Protein 5VM1 (pdb70)

Organism: Brucella ovis (strain ATCC 25840 / 63/290 / NCTC 10512) (NCBI:txid444178)

Foldseek 3Di:
DKFWFWEAELQWIKIWIADPVLDTDDMFIFGFDWDDPDPLFTFGALVSRVVGVVVGLVVVCVVVVVSSQAHAFFFYEYQAQWKFFAFPVRDTLDTITALSRQPLQVQLVVVQVVVVLCQQLLARRGSSHALSVLLVCCPPVVVSNVRGQAIATSRQSVVCVFFVAQEAEFQRVSRNSQGSQQVSHGDQVSQVVSPHGCSRYGHYDFQLAFDGWGDPVVCVVSVHDDTYTYGNHHYFVLLFCLLALQADAQEWEWAQAQKIKIKHKHQGFFHDNQQQKGKTCHSAPSIIMIIAIFNGGVVLLVVLCVVVVHHSVVLLVVLDQDADQQDQWAKASQCQHTGGGPHGRPDHIDIPRDDPPQDSNNVSNNSLLNSLLVVVSRQVSVVVRPGHRAEYEYHYDVVVRNRSQQSNCLLNQHKYFYADDDDSGNRSSRSLSRSCNSVVDRSSVRSHHHHTDDIRGHDPVNSVSSVVSSVVSVVVVVVRVVVD/DKFKFWEAELQWIKIWMADLVLDTDDIFIFGADWDDPDVLFTFGALVSSVVRNVVGLVVVCVVPVVRSVVHQFYFWEYAAQWKFFAFPVRDTLDTIGALRRQPLQVLQVVVQVVVVLCVQLLARRGSSHALSVLLVCCPPVVVSNVGGQAIATSRQSVVCQFFVAAEAEQFRVSRRSQHSQQVSHGHQVSQVVSPHGCRRHGHYDAQLAFDGQGDPVGRTYGNHHYFVLLFLLLALQFDALAWEWAQAQKIKIKGKHQGFFHDHQQQKHKTCHRDPSIIMIIAIFNGGVVLLVVLCVVVVHHSVVLLVVLHLDADQQDQKAKASCCQHGGGGPHGRPDHIDIPRDDPPQDSNNVSNRSLLNSLLVVVSVQVSSVVRVGNNQAYEYHYDVVVRNRSQLSNCLLNVHKYFYADDDDSGSRSSSSLSRSCNSVVDDSSVRSHHHDTPDIHGHDVVRNVSSVVSSVVSVVVCVVVVVVD/DKFKFWEAEQFWIKIWIADLQGDTDDIFIFGADWDDPDPLFTFGALVSVVVRRVVGLVVSCVRPVVSSQPHQFYFYAYQAQWKFFAFPVRDTLDTIGALSRQPLVVQLVVLQPPVVLCVQLLARRGSSHALSVLLVCCPPVVVSNVRGQAIATSRQSVVCQFFVAREAEFQRVSRNSQGRQQVSHGDQVSQVVRPHGCRRYGHYDFQLAFDGFTDPVVCVVSVYDRRRTYGNHHYQVLLLCLLALQFDALAWEWEQAQKIKIKGKHQHFQHDHQQQKGKTQHRHPSIIMIIAIFNGGVVLLCVLCVVVVHHSVVLLVVLHQDADQQDQKAKASQCQHGGGGPHGRPDHIDIPRDDPPQDSNNVSNNSLLNSLLVVLSRQVSVVVRPGDRAEYEYHYDVVVRNRSQLSNCLLNVHKYFYADDDDSGSRSSRRLSRSCNSVVDDSSVSSHHHHTDDIRGHDVVNNVSSVVSSVVSVVVVVVRVVVD/DKFKFWEAELFWIKIWMADPQLHTDDIFIFGADWDDPDPLFTFGALVSVVVRSVVGLVVVCVVPVVSSLPHAFFFYEYQAQWKFFAFPVRDTLDTITALSRQPLVVLQVVLQVPVVLCVQLLARRGSSHALSVLLVCVVPVVVSNVGGQAIDTSRQSVVCVFFVAREAEFARVSRNSQGSQQVSHGDQVSQVVSPHGPSRYGHYDAQLAFDGWGDPVVCVVSVRPHIYTYGNHHYQVLLLCLLQLQADAQEWEWAQAQKIKIKHKHQGFFHDHQQQKHKTAHNHPSIIMIIAIFNGGVVLLVVLCVVVVHHSVVLLVVLHQDADQQDQKAKASQQQHGGGGPHGRPDHIDIPRDDPVDDSNNVSNNSLLNSLLVVVSNQVSVVVRVGDRAEYEYHYDVVVRNNSQLSNQLLNQHKYFYADDDDRGSRSSSSLSRSCNRVVDDSSVSSHHHDTDDIRGHDPVNNVSSVVSSVVSVVVVVVRVVVD

Radius of gyration: 43.69 Å; Cα contacts (8 Å, |Δi|>4): 4942; chains: 4; bounding box: 84×97×144 Å

Sequence (1927 aa):
HMYLGLDLGTSGVKALLIDEAQNPVGAAHGELDVSRPHPGWSEQDPAQWIKACRTAIEALRAAHPKEFSAITGIGLSGQMHGATLLDAEDRVLRPCILWNDTRSYREAAELDADPAFRAITGNIVFPGFTAPKLVWVARNEADIFARIRKVLLPKDYLRLWLTGEYISDMSDSAGTSWLDTGARRWSAELLAKTGLGEGQMPQLVEGSEAAGCLRAELAAEWSLTASVIVAGGAGDNAASACGMGTVKPGHAFVSLGTSGVLFAANGAYQPKPESAVHAFCHALPRTWHQMGVILSAASALEWYSKIVGATPQSLDRELGETLKAPGSVTFLPYLSGERTPYNDAKIRGSFCGLEHEADRSALTQAVLEGVAFAIRDNLLALQSAGTEITSLTAVGGGSRSTYWLKAIATALNVPIALPEEGDFGAAFGAARLGLIAATGADPFTICTPPQTARTIEPEQALLSAYDEAYQRYHALYPALHALDHMYLGLDLGTSGVKALLIDEAQNPVGAAHGELDVSRPHPGWSEQDPAQWIKACRTAIEALRAAHPKEFSAITGIGLSGQMHGATLLDAEDRVLRPCILWNDTRSYREAAELDADPAFRAITGNIVFPGFTAPKLVWVARNEADIFARIRKVLLPKDYLRLWLTGEYISDMSDSAGTSWLDTGARRWSAELLAKTGLGEGQMPQLVEGSEAAGCLRAELVIVAGGAGDNAASACGMGTVKPGHAFVSLGTSGVLFAANGAYQPKPESAVHAFCHALPRTWHQMGVILSAASALEWYSKIVGATPQSLDRELGETLKAPGSVTFLPYLSGERTPYNDAKIRGSFCGLEHEADRSALTQAVLEGVAFAIRDNLLALQSAGTEITSLTAVGGGSRSTYWLKAIATALNVPIALPEEGDFGAAFGAARLGLIAATGADPFTICTPPQTARTIEPEQALLSAYDEAYQRYHALYPALHALDHMYLGLDLGTSGVKALLIDEAQNPVGAAHGELDVSRPHPGWSEQDPAQWIKACRTAIEALRAAHPKEFSAITGIGLSGQMHGATLLDAEDRVLRPCILWNDTRSYREAAELDADPAFRAITGNIVFPGFTAPKLVWVARNEADIFARIRKVLLPKDYLRLWLTGEYISDMSDSAGTSWLDTGARRWSAELLAKTGLGEGQMPQLVEGSEAAGCLRAELAAEWSLTASVIVAGGAGDNAASACGMGTVKPGHAFVSLGTSGVLFAANGAYQPKPESAVHAFCHALPRTWHQMGVILSAASALEWYSKIVGATPQSLDRELGETLKAPGSVTFLPYLSGERTPYNDAKIRGSFCGLEHEADRSALTQAVLEGVAFAIRDNLLALQSAGTEITSLTAVGGGSRSTYWLKAIATALNVPIALPEEGDFGAAFGAARLGLIAATGADPFTICTPPQTARTIEPEQALLSAYDEAYQRYHALYPALHALDHMYLGLDLGTSGVKALLIDEAQNPVGAAHGELDVSRPHPGWSEQDPAQWIKACRTAIEALRAAHPKEFSAITGIGLSGQMHGATLLDAEDRVLRPCILWNDTRSYREAAELDADPAFRAITGNIVFPGFTAPKLVWVARNEADIFARIRKVLLPKDYLRLWLTGEYISDMSDSAGTSWLDTGARRWSAELLAKTGLGEGQMPQLVEGSEAAGCLRAELAAEWSLTASVIVAGGAGDNAASACGMGTVKPGHAFVSLGTSGVLFAANGAYQPKPESAVHAFCHALPRTWHQMGVILSAASALEWYSKIVGATPQSLDRELGETLKAPGSVTFLPYLSGERTPYNDAKIRGSFCGLEHEADRSALTQAVLEGVAFAIRDNLLALQSAGTEITSLTAVGGGSRSTYWLKAIATALNVPIALPEEGDFGAAFGAARLGLIAATGADPFTICTPPQTARTIEPEQALLSAYDEAYQRYHALYPALHALD

B-factor: mean 62.83, std 20.26, range [8.76, 150.91]

CATH classification: 3.30.420.40 (+1 more: 3.30.420.40)

Secondary structure (DSSP, 8-state):
-EEEEEEE-SSEEEEEEEETT--EEEEEEEE---B--STT--EE-HHHHHHHHHHHHHHHHHHSHHHHHTEEEEEEEE-SS-BEEE-TTS-B-S-EE-TT--TTHHHHHHHHHSHHHHHHH-S---TTSHHHHHHHHHHH-HHHHHT--EEE-HHHHHHHHHHS--EEEHHHHTTTT-EETTTTEE-HHHHHHTT--GGGSPEEE-TTSEEEE--HHHHHHTT--S--EEE--EEHHHHHHHHHTTTSTT-EEEEESSSEEEEEEESS----GGGT-EEEE-SSTT-EEEEEEES-SHHHHHHHHHHHT--HHHHHHHH-SS-----S-EEE--BTBB-TTT-BSS---EEES--TT--HHHHHHHHHHHHHHHHHHHHHHHHTTT-----EEEESGGGG-HHHHHHHHHHHTS-EEEEPSS--SHHHHHHHHHHHHHHT--HHHHSPPPPEEEEE---GGGHHHHHHHHHHHHHHHHHHHTT-/-EEEEEEE-SSEEEEEEEETT--EEEEEEEE---B-SSTT--EE-HHHHHHHHHHHHHHHHHHSHHHHTTEEEEEEEE-SS-BEEE-TTS-B-S-EE-TT--TTHHHHHHHHTSHHHHHHH-S---TTSHHHHHHHHHHH-HHHHHT--EEE-HHHHHHHHHHSS-EEEHHHHGGGS-EETTTTEE-HHHHHTTT--GGGSPEEE-TTSEEEE--S---EEE--EEHHHHHHHHHTTTSTTEEEEEESSSEEEEEEESS---BGGGTBEEEE-SSTT-EEEEEEES-SHHHHHHHHHHHT--HHHHHHHH-SS-----S-EEE--BTBB-TTT-BSS---EEES--TT--HHHHHHHHHHHHHHHHHHHHHHHHTTT----EEEEESGGGG-HHHHHHHHHHHTS-EEEEPSS--SHHHHHHHHHHHHHH---HHHHSPPPPEEEEE---GGGHHHHHHHHHHHHHHHHHHHTT-/-EEEEEEE-SSEEEEEEEETT--EEEEEEEE---B--STT--EE-HHHHHHHHHHHHHHHHHHSHHHHTTEEEEEEEE-SS-BEEE-TT--B-S-EE-TT--TTHHHHHHHHTSHHHHHHH-S---TTSHHHHHHHHHHH-HHHHHT--EEE-HHHHHHHHHHS--EEEHHHHGGGT-EETTTTEE-HHHHHTTT--GGGSPEEE-TTSEEEE--HHHHHHTT--TT-EEE--EEHHHHHHHHHT--STT-EEEEESSSEEEEEEESS----GGGT-EEEE-SSTT-EEEEEEESSSHHHHHHHHHHHTS-HHHHHHHH-SS-----S-EEE--BTBB-TTT-BSS---EEES--TT--HHHHHHHHHHHHHHHHHHHHHHHHHTT-----EEEESGGGG-HHHHHHHHHHHT--EEEEPSS--SHHHHHHHHHHHHHH---HHHHSPPPPEEEEE---GGGHHHHHHHHHHHHHHHHHHHTT-/-EEEEEEE-SSEEEEEEEETT--EEEEEEEE---B-SSTT--EE-HHHHHHHHHHHHHHHHHHSHHHHTTEEEEEEEE-SS-BEEE-TT--BSS-EE-TT--TTHHHHHHHHTSHHHHHHH-S---TTSHHHHHHHHHHH-HHHHHT-SEEE-HHHHHHHHHHSS-EEEHHHHGGGT-EETTTTEE-HHHHHHHT--GGGSPEEE-TTSEEEE--HHHHHHTT--S--EEE--EEHHHHHHHHHTTTSTTEEEEEESSSEEEEEEESS---BGGGTBEEEE-SSTT-EEEEEEESSSHHHHHHHHHHHT--HHHHHHHH-SS-----S-EEE--BTBB-TTT-BSS---EEES--TT--HHHHHHHHHHHHHHHHHHHHHHHHTTT----EEEEESGGGG-HHHHHHHHHHHTS-EEEEPSS--SHHHHHHHHHHHHHH---HHHHSPPPPEEEEE---GGGHHHHHHHHHHHHHHHHHHHTT-

Solvent-accessible surface area: 68791 Å² total; per-residue (Å²): 120,23,6,0,0,0,23,0,17,40,84,5,0,59,0,5,0,0,33,68,74,41,84,101,35,16,57,19,103,1,151,17,118,41,54,151,68,101,132,37,46,2,8,5,46,4,69,93,0,27,56,5,0,91,77,0,0,52,53,4,17,85,68,39,89,84,64,10,23,42,6,28,0,2,0,0,0,0,1,10,23,0,0,0,0,0,11,86,121,46,136,53,21,16,53,0,0,0,114,51,0,68,14,0,117,153,10,2,64,95,15,38,83,42,99,15,0,66,74,31,1,0,2,12,5,23,26,7,8,0,0,0,0,0,16,27,0,35,129,94,34,62,101,25,38,90,120,5,111,28,6,0,8,0,0,0,29,0,0,19,27,0,12,40,83,72,16,0,0,15,0,0,1,2,0,4,2,1,0,47,0,8,58,33,47,27,10,69,96,0,0,72,84,5,48,12,35,94,50,24,9,6,63,37,23,19,0,9,79,57,2,14,44,18,70,77,104,2,20,76,97,30,75,30,106,30,35,4,28,0,0,0,0,0,0,47,32,2,0,24,0,0,1,8,7,5,3,117,46,13,63,3,5,0,21,0,20,89,39,0,22,0,0,0,0,3,15,0,7,1,20,57,11,129,22,3,1,7,0,2,0,0,0,0,54,68,5,10,1,0,10,0,18,0,46,3,0,15,28,0,12,71,95,5,4,165,114,45,69,27,72,28,129,41,1,28,185,80,7,21,106,101,13,87,54,22,38,52,10,11,2,0,0,3,52,72,1,4,53,1,29,58,70,13,88,61,5,129,29,24,46,40,36,110,90,196,138,28,89,106,13,32,33,0,14,2,0,2,4,0,0,0,5,2,0,36,8,0,12,83,8,0,80,62,0,16,10,65,7,76,52,1,28,1,35,31,43,10,11,215,10,40,1,2,1,46,0,0,0,2,4,20,80,14,48,0,26,45,24,37,173,60,56,51,20,14,3,10,0,0,0,9,0,0,9,4,4,8,44,18,32,79,19,83,89,21,3,61,94,23,151,69,69,51,73,19,106,16,58,130,94,32,34,83,29,0,72,112,3,4,103,89,2,77,64,34,20,77,59,48,88,83,141,115,152,8,4,14,0,1,14,1,24,41,86,17,1,43,1,7,7,0,54,65,89,37,49,90,38,38,76,19,82,3,97,18,123,37,55,166,65,98,136,36,52,4,9,6,75,1,59,41,0,32,58,7,0,103,78,0,48,92,47,19,157,90,82,12,84,79,78,22,99,47,36,46,0,20,0,0,1,0,1,9,21,0,0,0,0,0,29,80,89,50,53,55,22,14,51,0,0,0,117,58,1,68,11,0,113,105,10,2,43,9,0,41,25,1,62,16,0,60,76,34,0,0,2,14,5,26,25,7,10,0,0,0,0,0,8,25,0,32,94,87,39,62,100,33,41,88,118,5,138,29,5,1,6,0,0,0,31,1,0,19,34,11,15,41,77,70,13,0,0,18,1,0,1,2,0,3,1,3,0,46,0,30,63,32,44,27,10,79,78,0,1,64,30,6,48,14,33,106,61,36,10,6,134,39,25,18,0,13,79,61,5,18,75,35,85,114,94,73,90,53,0,0,0,0,0,0,52,33,2,0,33,0,0,0,12,6,6,2,24,78,12,58,3,11,2,24,0,20,104,48,1,25,3,0,2,0,5,43,51,52,36,45,51,10,137,26,2,2,8,2,2,0,0,0,1,34,186,7,26,2,0,11,0,16,2,48,4,0,26,33,0,12,49,86,7,4,155,101,51,69,32,71,38,131,55,3,32,81,71,5,26,55,101,12,89,56,23,44,56,10,10,2,0,2,3,52,65,1,6,54,1,26,57,73,14,87,66,4,134,29,24,46,38,37,104,101,192,143,30,89,117,18,32,32,1,15,2,0,2,6,1,0,0,5,2,0,35,7,0,13,89,7,2,67,60,13,65,13,70,17,100,55,3,26,1,45,36,63,9,11,96,10,37,0,2,3,29,0,2,0,2,4,15,79,22,64,1,24,44,26,37,110,63,80,69,25,24,12,8,0,0,0,10,0,0,6,5,13,26,70,64,37,82,23,99,88,16,7,53,89,23,80,69,72,119,69,5,108,21,58,140,96,29,35,82,32,0,72,54,2,8,108,99,1,80,63,32,17,76,61,49,86,83,144,116,126,26,5,2,0,1,24,0,17,31,93,19,2,39,0,6,0,0,34,64,88,37,47,97,20,31,68,21,87,4,99,22,78,39,55,173,71,99,132,38,50,4,9,4,70,1,52,87,0,42,52,7,0,32,75,0,0,48,49,4,21,88,67,54,89,51,55,8,34,19,14,46,0,11,0,0,1,0,1,9,21,0,1,0,1,0,36,97,85,49,50,54,45,16,53,0,0,0,119,63,0,70,17,0,125,155,10,4,62,88,14,30,82,42,106,12,0,75,75,27,0,0,0,11,5,25,27,7,9,1,0,0,0,0,12,27,0,33,134,86,39,63,92,45,40,92,50,12,37,41,6,2,5,0,0,0,22,1,0,19,44,4,14,41,79,67,13,0,0,15,1,0,0,0,0,4,1,2,0,43,0,29,68,30,45,25,10,76,85,0,3,76,89,7,50,19,33,100,61,39,7,6,64,39,26,22,0,8,80,66,3,17,68,17,92,70,79,14,5,82,80,49,58,27,22,18,72,6,47,0,0,0,0,0,0,45,42,2,0,28,0,0,0,13,3,6,5,33,83,9,60,3,8,2,23,0,20,89,42,2,26,2,0,0,0,2,44,51,56,40,46,50,11,129,30,3,2,9,2,2,0,0,0,0,55,75,5,29,3,0,8,0,18,4,47,5,0,16,26,0,12,88,102,5,6,86,113,50,70,31,78,43,76,58,2,28,82,77,5,23,106,99,12,92,58,28,52,43,11,12,3,0,1,3,52,67,0,5,58,1,26,59,68,14,89,67,5,129,28,22,44,35,29,105,99,196,136,28,90,109,20,34,35,1,17,0,0,1,6,0,0,0,4,2,2,35,9,0,12,82,7,0,74,57,13,63,8,74,14,94,51,2,26,0,34,34,64,8,13,93,9,27,0,1,1,26,0,0,0,2,4,17,86,19,54,0,24,41,24,36,109,62,78,55,29,16,8,12,0,0,0,11,0,0,5,5,13,26,70,65,40,62,28,111,96,25,2,54,89,25,77,73,69,122,70,7,102,29,64,81,98,29,45,87,33,0,72,112,10,8,89,94,1,77,62,26,18,74,57,44,88,83,144,117,151,13,4,2,0,0,24,0,17,35,93,17,2,58,0,5,0,0,39,71,73,35,83,79,39,25,44,8,133,7,100,18,126,66,58,75,70,94,135,40,44,6,8,5,76,0,55,100,0,35,52,8,0,75,71,0,2,78,50,1,25,87,65,41,85,80,63,5,54,39,2,27,0,3,0,0,0,0,3,10,22,0,0,0,0,0,18,84,151,49,56,50,32,16,54,0,0,0,116,58,0,70,18,0,157,48,12,3,64,94,15,29,83,37,104,16,0,75,80,37,1,0,2,10,5,24,28,7,8,1,0,0,0,0,13,27,0,31,139,80,39,65,82,46,40,87,151,11,42,6,6,2,4,0,0,0,24,1,0,16,25,0,13,43,76,91,15,0,0,16,1,0,1,1,0,5,1,2,0,45,0,28,67,30,45,27,9,74,86,0,1,72,98,5,47,11,33,103,75,43,14,6,136,33,27,22,0,8,78,55,5,18,69,14,93,86,76,6,17,83,100,26,79,9,139,56,79,4,35,0,0,0,0,0,0,48,33,2,0,24,0,0,1,28,5,6,4,112,85,13,66,5,7,0,23,0,20,89,38,0,25,3,0,0,0,3,43,50,52,37,47,64,7,133,28,4,2,8,1,2,0,0,0,0,52,75,7,29,2,0,10,0,19,1,54,3,0,14,30,0,11,83,101,4,6,85,108,51,71,31,81,44,77,55,3,26,79,79,6,21,100,102,11,85,54,23,41,57,10,12,3,0,0,3,52,69,0,4,53,2,27,57,72,15,85,62,5,126,27,26,44,38,41,105,100,190,146,28,92,119,16,31,35,1,16,2,0,1,5,1,0,0,6,3,0,35,7,0,10,81,6,2,90,62,12,70,11,129,16,85,48,2,31,0,20,32,61,9,14,93,9,14,0,2,1,41,0,0,0,2,4,15,83,15,55,0,22,32,24,39,173,60,51,50,21,12,3,11,0,0,0,11,0,0,4,4,16,28,74,64,34,76,20,65,91,22,2,60,79,28,156,75,69,103,75,9,96,26,61,74,98,29,54,84,34,0,59,118,2,5,99,90,2,73,62,30,20,76,61,44,87,83,144,116

Structure (mmCIF, N/CA/C/O backbone):
data_5VM1
#
_entry.id   5VM1
#
_cell.length_a   51.660
_cell.length_b   167.070
_cell.length_c   117.830
_cell.angle_alpha   90.000
_cell.angle_beta   101.610
_cell.angle_gamma   90.000
#
_symmetry.space_group_name_H-M   'P 1 21 1'
#
loop_
_entity.id
_entity.type
_entity.pdbx_description
1 polymer Xylulokinase
2 water water
#
loop_
_atom_site.group_PDB
_atom_site.id
_atom_site.type_symbol
_atom_site.label_atom_id
_atom_site.label_alt_id
_atom_site.label_comp_id
_atom_site.label_asym_id
_atom_site.label_entity_id
_atom_site.label_seq_id
_atom_site.pdbx_PDB_ins_code
_atom_site.Cartn_x
_atom_site.Cartn_y
_atom_site.Cartn_z
_atom_site.occupancy
_atom_site.B_iso_or_equiv
_atom_site.auth_seq_id
_atom_site.auth_comp_id
_atom_site.auth_asym_id
_atom_site.auth_atom_id
_atom_site.pdbx_PDB_model_num
ATOM 1 N N . HIS A 1 8 ? 50.194 14.520 57.843 1.00 67.35 0 HIS A N 1
ATOM 2 C CA . HIS A 1 8 ? 51.441 13.741 57.721 1.00 80.64 0 HIS A CA 1
ATOM 3 C C . HIS A 1 8 ? 52.045 13.841 56.323 1.00 75.44 0 HIS A C 1
ATOM 4 O O . HIS A 1 8 ? 51.325 13.942 55.339 1.00 85.50 0 HIS A O 1
ATOM 11 N N . MET A 1 9 ? 53.372 13.807 56.246 1.00 65.53 1 MET A N 1
ATOM 12 C CA . MET A 1 9 ? 54.111 13.924 54.992 1.00 59.77 1 MET A CA 1
ATOM 13 C C . MET A 1 9 ? 55.232 12.885 54.916 1.00 50.19 1 MET A C 1
ATOM 14 O O . MET A 1 9 ? 55.735 12.408 55.934 1.00 50.68 1 MET A O 1
ATOM 19 N N . TYR A 1 10 ? 55.608 12.514 53.693 1.00 50.45 2 TYR A N 1
ATOM 20 C CA . TYR A 1 10 ? 56.653 11.516 53.490 1.00 50.73 2 TYR A CA 1
ATOM 21 C C . TYR A 1 10 ? 57.542 11.956 52.339 1.00 58.54 2 TYR A C 1
ATOM 22 O O . TYR A 1 10 ? 57.065 12.441 51.304 1.00 41.64 2 TYR A O 1
ATOM 31 N N . LEU A 1 11 ? 58.841 11.809 52.554 1.00 53.93 3 LEU A N 1
ATOM 32 C CA . LEU A 1 11 ? 59.857 12.270 51.625 1.00 53.12 3 LEU A CA 1
ATOM 33 C C . LEU A 1 11 ? 60.589 11.064 51.056 1.00 52.18 3 LEU A C 1
ATOM 34 O O . LEU A 1 11 ? 60.952 10.150 51.803 1.00 43.85 3 LEU A O 1
ATOM 39 N N . GLY A 1 12 ? 60.784 11.051 49.742 1.00 54.32 4 GLY A N 1
ATOM 40 C CA . GLY A 1 12 ? 61.591 10.030 49.085 1.00 48.64 4 GLY A CA 1
ATOM 41 C C . GLY A 1 12 ? 62.817 10.660 48.450 1.00 46.87 4 GLY A C 1
ATOM 42 O O . GLY A 1 12 ? 62.716 11.709 47.811 1.00 44.67 4 GLY A O 1
ATOM 43 N N . LEU A 1 13 ? 63.979 10.019 48.640 1.00 41.00 5 LEU A N 1
ATOM 44 C CA . LEU A 1 13 ? 65.246 10.474 48.065 1.00 33.60 5 LEU A CA 1
ATOM 45 C C . LEU A 1 13 ? 65.775 9.382 47.147 1.00 41.06 5 LEU A C 1
ATOM 46 O O . LEU A 1 13 ? 66.154 8.305 47.619 1.00 48.51 5 LEU A O 1
ATOM 51 N N . ASP A 1 14 ? 65.830 9.670 45.841 1.00 37.46 6 ASP A N 1
ATOM 52 C CA . ASP A 1 14 ? 66.417 8.761 44.859 1.00 37.37 6 ASP A CA 1
ATOM 53 C C . ASP A 1 14 ? 67.795 9.282 44.487 1.00 33.83 6 ASP A C 1
ATOM 54 O O . ASP A 1 14 ? 67.925 10.323 43.836 1.00 49.38 6 ASP A O 1
ATOM 59 N N . LEU A 1 15 ? 68.815 8.542 44.875 1.00 23.25 7 LEU A N 1
ATOM 60 C CA . LEU A 1 15 ? 70.190 8.850 44.495 1.00 29.75 7 LEU A CA 1
ATOM 61 C C . LEU A 1 15 ? 70.487 8.067 43.203 1.00 37.17 7 LEU A C 1
ATOM 62 O O . LEU A 1 15 ? 70.819 6.874 43.215 1.00 27.46 7 LEU A O 1
ATOM 67 N N . GLY A 1 16 ? 70.302 8.718 42.065 1.00 36.27 8 GLY A N 1
ATOM 68 C CA . GLY A 1 16 ? 70.586 8.074 40.804 1.00 34.08 8 GLY A CA 1
ATOM 69 C C . GLY A 1 16 ? 72.004 8.357 40.361 1.00 46.76 8 GLY A C 1
ATOM 70 O O . GLY A 1 16 ? 72.775 9.071 41.005 1.00 39.19 8 GLY A O 1
ATOM 71 N N . THR A 1 17 ? 72.350 7.804 39.212 1.00 50.06 9 THR A N 1
ATOM 72 C CA . THR A 1 17 ? 73.696 8.049 38.739 1.00 45.93 9 THR A CA 1
ATOM 73 C C . THR A 1 17 ? 73.817 9.468 38.176 1.00 51.20 9 THR A C 1
ATOM 74 O O . THR A 1 17 ? 74.852 10.120 38.361 1.00 53.07 9 THR A O 1
ATOM 78 N N . SER A 1 18 ? 72.755 9.991 37.566 1.00 48.06 10 SER A N 1
ATOM 79 C CA . SER A 1 18 ? 72.751 11.330 36.988 1.00 38.90 10 SER A CA 1
ATOM 80 C C . SER A 1 18 ? 72.267 12.408 37.960 1.00 46.24 10 SER A C 1
ATOM 81 O O . SER A 1 18 ? 72.398 13.603 37.655 1.00 40.93 10 SER A O 1
ATOM 84 N N . GLY A 1 19 ? 71.671 12.034 39.091 1.00 48.61 11 GLY A N 1
ATOM 85 C CA . GLY A 1 19 ? 71.261 13.048 40.046 1.00 40.13 11 GLY A CA 1
ATOM 86 C C . GLY A 1 19 ? 70.539 12.479 41.252 1.00 45.17 11 GLY A C 1
ATOM 87 O O . GLY A 1 19 ? 70.319 11.270 41.384 1.00 47.54 11 GLY A O 1
ATOM 88 N N . VAL A 1 20 ? 70.188 13.389 42.151 1.00 44.51 12 VAL A N 1
ATOM 89 C CA . VAL A 1 20 ? 69.438 13.089 43.360 1.00 30.95 12 VAL A CA 1
ATOM 90 C C . VAL A 1 20 ? 68.066 13.725 43.191 1.00 42.19 12 VAL A C 1
ATOM 91 O O . VAL A 1 20 ? 67.967 14.938 42.970 1.00 38.75 12 VAL A O 1
ATOM 95 N N . LYS A 1 21 ? 67.016 12.907 43.270 1.00 39.99 13 LYS A N 1
ATOM 96 C CA . LYS A 1 21 ? 65.638 13.356 43.163 1.00 33.69 13 LYS A CA 1
ATOM 97 C C . LYS A 1 21 ? 65.026 13.329 44.553 1.00 46.03 13 LYS A C 1
ATOM 98 O O . LYS A 1 21 ? 65.291 12.410 45.328 1.00 49.93 13 LYS A O 1
ATOM 104 N N . ALA A 1 22 ? 64.294 14.386 44.902 1.00 46.91 14 ALA A N 1
ATOM 105 C CA . ALA A 1 22 ? 63.607 14.479 46.183 1.00 37.49 14 ALA A CA 1
ATOM 106 C C . ALA A 1 22 ? 62.122 14.630 45.913 1.00 45.44 14 ALA A C 1
ATOM 107 O O . ALA A 1 22 ? 61.712 15.554 45.212 1.00 61.83 14 ALA A O 1
ATOM 109 N N . LEU A 1 23 ? 61.315 13.758 46.498 1.00 44.94 15 LEU A N 1
ATOM 110 C CA . LEU A 1 23 ? 59.893 13.729 46.204 1.00 47.00 15 LEU A CA 1
ATOM 111 C C . LEU A 1 23 ? 59.128 13.760 47.511 1.00 52.81 15 LEU A C 1
ATOM 112 O O . LEU A 1 23 ? 59.375 12.934 48.398 1.00 47.03 15 LEU A O 1
ATOM 117 N N . LEU A 1 24 ? 58.178 14.684 47.612 1.00 49.75 16 LEU A N 1
ATOM 118 C CA . LEU A 1 24 ? 57.398 14.852 48.825 1.00 49.62 16 LEU A CA 1
ATOM 119 C C . LEU A 1 24 ? 55.950 14.530 48.520 1.00 53.62 16 LEU A C 1
ATOM 120 O O . LEU A 1 24 ? 55.369 15.090 47.585 1.00 53.44 16 LEU A O 1
ATOM 125 N N . ILE A 1 25 ? 55.373 13.650 49.334 1.00 61.06 17 ILE A N 1
ATOM 126 C CA . ILE A 1 25 ? 54.009 13.182 49.159 1.00 66.71 17 ILE A CA 1
ATOM 127 C C . ILE A 1 25 ? 53.274 13.261 50.493 1.00 61.59 17 ILE A C 1
ATOM 128 O O . ILE A 1 25 ? 53.875 13.243 51.569 1.00 58.17 17 ILE A O 1
ATOM 133 N N . ASP A 1 26 ? 51.952 13.296 50.407 1.00 56.50 18 ASP A N 1
ATOM 134 C CA . ASP A 1 26 ? 51.087 13.402 51.564 1.00 64.36 18 ASP A CA 1
ATOM 135 C C . ASP A 1 26 ? 50.591 12.014 51.932 1.00 59.30 18 ASP A C 1
ATOM 136 O O . ASP A 1 26 ? 51.044 11.012 51.374 1.00 50.37 18 ASP A O 1
ATOM 141 N N . GLU A 1 27 ? 49.660 11.951 52.893 1.00 60.99 19 GLU A N 1
ATOM 142 C CA . GLU A 1 27 ? 49.154 10.666 53.369 1.00 63.88 19 GLU A CA 1
ATOM 143 C C . GLU A 1 27 ? 48.424 9.880 52.280 1.00 67.03 19 GLU A C 1
ATOM 144 O O . GLU A 1 27 ? 48.377 8.645 52.351 1.00 65.47 19 GLU A O 1
ATOM 146 N N . ALA A 1 28 ? 47.914 10.549 51.241 1.00 70.14 20 ALA A N 1
ATOM 147 C CA . ALA A 1 28 ? 47.184 9.880 50.167 1.00 66.96 20 ALA A CA 1
ATOM 148 C C . ALA A 1 28 ? 48.041 9.628 48.931 1.00 62.92 20 ALA A C 1
ATOM 149 O O . ALA A 1 28 ? 47.502 9.255 47.879 1.00 58.06 20 ALA A O 1
ATOM 151 N N . GLN A 1 29 ? 49.365 9.780 49.066 1.00 57.03 21 GLN A N 1
ATOM 152 C CA . GLN A 1 29 ? 50.356 9.491 48.035 1.00 51.99 21 GLN A CA 1
ATOM 153 C C . GLN A 1 29 ? 50.183 10.389 46.811 1.00 64.89 21 GLN A C 1
ATOM 154 O O . GLN A 1 29 ? 50.444 9.982 45.674 1.00 72.24 21 GLN A O 1
ATOM 160 N N . ASN A 1 30 ? 49.733 11.622 47.042 1.00 69.81 22 ASN A N 1
ATOM 161 C CA . ASN A 1 30 ? 49.693 12.669 46.025 1.00 70.63 22 ASN A CA 1
ATOM 162 C C . ASN A 1 30 ? 50.988 13.465 46.076 1.00 67.87 22 ASN A C 1
ATOM 163 O O . ASN A 1 30 ? 51.446 13.827 47.169 1.00 58.28 22 ASN A O 1
ATOM 168 N N . PRO A 1 31 ? 51.621 13.736 44.942 1.00 72.71 23 PRO A N 1
ATOM 169 C CA . PRO A 1 31 ? 52.868 14.492 44.998 1.00 70.13 23 PRO A CA 1
ATOM 170 C C . PRO A 1 31 ? 52.568 15.907 45.447 1.00 64.72 23 PRO A C 1
ATOM 171 O O . PRO A 1 31 ? 51.552 16.498 45.078 1.00 70.00 23 PRO A O 1
ATOM 175 N N . VAL A 1 32 ? 53.479 16.449 46.241 1.00 63.70 24 VAL A N 1
ATOM 176 C CA . VAL A 1 32 ? 53.358 17.786 46.788 1.00 59.95 24 VAL A CA 1
ATOM 177 C C . VAL A 1 32 ? 54.409 18.703 46.190 1.00 63.61 24 VAL A C 1
ATOM 178 O O . VAL A 1 32 ? 54.137 19.868 45.902 1.00 65.25 24 VAL A O 1
ATOM 182 N N . GLY A 1 33 ? 55.598 18.164 45.954 1.00 65.19 25 GLY A N 1
ATOM 183 C CA . GLY A 1 33 ? 56.664 18.889 45.298 1.00 62.46 25 GLY A CA 1
ATOM 184 C C . GLY A 1 33 ? 57.824 17.946 45.072 1.00 55.67 25 GLY A C 1
ATOM 185 O O . GLY A 1 33 ? 57.898 16.865 45.667 1.00 59.99 25 GLY A O 1
ATOM 186 N N . ALA A 1 34 ? 58.734 18.383 44.208 1.00 50.06 26 ALA A N 1
ATOM 187 C CA . ALA A 1 34 ? 59.898 17.586 43.859 1.00 46.51 26 ALA A CA 1
ATOM 188 C C . ALA A 1 34 ? 61.036 18.519 43.494 1.00 48.80 26 ALA A C 1
ATOM 189 O O . ALA A 1 34 ? 60.811 19.618 42.990 1.00 46.86 26 ALA A O 1
ATOM 191 N N . ALA A 1 35 ? 62.263 18.071 43.735 1.00 49.75 27 ALA A N 1
ATOM 192 C CA . ALA A 1 35 ? 63.425 18.879 43.393 1.00 56.58 27 ALA A CA 1
ATOM 193 C C . ALA A 1 35 ? 64.547 17.949 42.963 1.00 65.36 27 ALA A C 1
ATOM 194 O O . ALA A 1 35 ? 64.562 16.765 43.303 1.00 58.85 27 ALA A O 1
ATOM 196 N N . HIS A 1 36 ? 65.491 18.508 42.211 1.00 78.45 28 HIS A N 1
ATOM 197 C CA . HIS A 1 36 ? 66.588 17.756 41.622 1.00 74.50 28 HIS A CA 1
ATOM 198 C C . HIS A 1 36 ? 67.914 18.411 41.982 1.00 75.74 28 HIS A C 1
ATOM 199 O O . HIS A 1 36 ? 68.032 19.641 41.988 1.00 88.95 28 HIS A O 1
ATOM 206 N N . GLY A 1 37 ? 68.923 17.578 42.210 1.00 66.86 29 GLY A N 1
ATOM 207 C CA . GLY A 1 37 ? 70.286 18.030 42.382 1.00 57.00 29 GLY A CA 1
ATOM 208 C C . GLY A 1 37 ? 71.169 17.261 41.430 1.00 58.03 29 GLY A C 1
ATOM 209 O O . GLY A 1 37 ? 71.120 16.030 41.415 1.00 66.48 29 GLY A O 1
ATOM 210 N N . GLU A 1 38 ? 71.941 17.964 40.604 1.00 52.38 30 GLU A N 1
ATOM 211 C CA . GLU A 1 38 ? 72.697 17.325 39.536 1.00 53.61 30 GLU A CA 1
ATOM 212 C C . GLU A 1 38 ? 73.926 16.591 40.057 1.00 53.91 30 GLU A C 1
ATOM 213 O O . GLU A 1 38 ? 74.495 16.931 41.098 1.00 52.89 30 GLU A O 1
ATOM 219 N N . LEU A 1 39 ? 74.309 15.546 39.327 1.00 50.71 31 LEU A N 1
ATOM 220 C CA . LEU A 1 39 ? 75.493 14.758 39.627 1.00 44.42 31 LEU A CA 1
ATOM 221 C C . LEU A 1 39 ? 76.289 14.553 38.351 1.00 46.45 31 LEU A C 1
ATOM 222 O O . LEU A 1 39 ? 75.726 14.409 37.263 1.00 46.90 31 LEU A O 1
ATOM 227 N N . ASP A 1 40 ? 77.601 14.488 38.509 1.00 47.25 32 ASP A N 1
ATOM 228 C CA . ASP A 1 40 ? 78.516 14.225 37.417 1.00 45.65 32 ASP A CA 1
ATOM 229 C C . ASP A 1 40 ? 79.088 12.835 37.612 1.00 50.85 32 ASP A C 1
ATOM 230 O O . ASP A 1 40 ? 78.996 12.258 38.699 1.00 42.82 32 ASP A O 1
ATOM 235 N N . VAL A 1 41 ? 79.657 12.291 36.541 1.00 48.34 33 VAL A N 1
ATOM 236 C CA . VAL A 1 41 ? 80.317 10.994 36.577 1.00 39.81 33 VAL A CA 1
ATOM 237 C C . VAL A 1 41 ? 81.757 11.207 36.139 1.00 38.74 33 VAL A C 1
ATOM 238 O O . VAL A 1 41 ? 82.015 11.946 35.183 1.00 42.61 33 VAL A O 1
ATOM 242 N N . SER A 1 42 ? 82.700 10.619 36.865 1.00 45.05 34 SER A N 1
ATOM 243 C CA . SER A 1 42 ? 84.105 10.733 36.496 1.00 37.33 34 SER A CA 1
ATOM 244 C C . SER A 1 42 ? 84.554 9.414 35.874 1.00 48.76 34 SER A C 1
ATOM 245 O O . SER A 1 42 ? 84.247 8.340 36.391 1.00 60.00 34 SER A O 1
ATOM 248 N N . ARG A 1 43 ? 85.238 9.500 34.740 1.00 49.67 35 ARG A N 1
ATOM 249 C CA . ARG A 1 43 ? 85.710 8.342 33.977 1.00 44.16 35 ARG A CA 1
ATOM 250 C C . ARG A 1 43 ? 87.193 8.543 33.714 1.00 46.67 35 ARG A C 1
ATOM 251 O O . ARG A 1 43 ? 87.589 8.915 32.604 1.00 51.76 35 ARG A O 1
ATOM 259 N N . PRO A 1 44 ? 88.040 8.333 34.728 1.00 53.19 36 PRO A N 1
ATOM 260 C CA . PRO A 1 44 ? 89.470 8.651 34.571 1.00 47.41 36 PRO A CA 1
ATOM 261 C C . PRO A 1 44 ? 90.179 7.748 33.590 1.00 46.65 36 PRO A C 1
ATOM 262 O O . PRO A 1 44 ? 91.172 8.167 32.986 1.00 49.98 36 PRO A O 1
ATOM 266 N N . HIS A 1 45 ? 89.777 6.495 33.499 1.00 44.85 37 HIS A N 1
ATOM 267 C CA . HIS A 1 45 ? 90.409 5.531 32.618 1.00 46.71 37 HIS A CA 1
ATOM 268 C C . HIS A 1 45 ? 89.356 4.724 31.874 1.00 57.62 37 HIS A C 1
ATOM 269 O O . HIS A 1 45 ? 88.172 4.768 32.227 1.00 43.40 37 HIS A O 1
ATOM 276 N N . PRO A 1 46 ? 89.736 4.024 30.803 1.00 59.90 38 PRO A N 1
ATOM 277 C CA . PRO A 1 46 ? 88.749 3.204 30.084 1.00 59.41 38 PRO A CA 1
ATOM 278 C C . PRO A 1 46 ? 88.062 2.189 30.989 1.00 56.04 38 PRO A C 1
ATOM 279 O O . PRO A 1 46 ? 88.707 1.463 31.754 1.00 63.52 38 PRO A O 1
ATOM 283 N N . GLY A 1 47 ? 86.734 2.153 30.897 1.00 48.33 39 GLY A N 1
ATOM 284 C CA . GLY A 1 47 ? 85.932 1.273 31.714 1.00 40.27 39 GLY A CA 1
ATOM 285 C C . GLY A 1 47 ? 85.620 1.773 33.118 1.00 41.43 39 GLY A C 1
ATOM 286 O O . GLY A 1 47 ? 84.815 1.141 33.813 1.00 34.96 39 GLY A O 1
ATOM 287 N N . TRP A 1 48 ? 86.226 2.874 33.564 1.00 37.33 40 TRP A N 1
ATOM 288 C CA . TRP A 1 48 ? 86.009 3.400 34.906 1.00 35.01 40 TRP A CA 1
ATOM 289 C C . TRP A 1 48 ? 84.807 4.327 34.963 1.00 38.68 40 TRP A C 1
ATOM 290 O O . TRP A 1 48 ? 84.541 5.092 34.031 1.00 39.88 40 TRP A O 1
ATOM 301 N N . SER A 1 49 ? 84.133 4.302 36.115 1.00 40.59 41 SER A N 1
ATOM 302 C CA . SER A 1 49 ? 82.937 5.105 36.358 1.00 31.24 41 SER A CA 1
ATOM 303 C C . SER A 1 49 ? 82.869 5.375 37.859 1.00 33.85 41 SER A C 1
ATOM 304 O O . SER A 1 49 ? 82.579 4.463 38.635 1.00 39.49 41 SER A O 1
ATOM 307 N N . GLU A 1 50 ? 83.160 6.605 38.271 1.00 29.50 42 GLU A N 1
ATOM 308 C CA . GLU A 1 50 ? 83.290 6.940 39.679 1.00 28.71 42 GLU A CA 1
ATOM 309 C C . GLU A 1 50 ? 82.469 8.175 40.019 1.00 45.67 42 GLU A C 1
ATOM 310 O O . GLU A 1 50 ? 82.053 8.946 39.143 1.00 49.43 42 GLU A O 1
ATOM 316 N N . GLN A 1 51 ? 82.282 8.375 41.324 1.00 45.94 43 GLN A N 1
ATOM 317 C CA . GLN A 1 51 ? 81.582 9.529 41.869 1.00 36.53 43 GLN A CA 1
ATOM 318 C C . GLN A 1 51 ? 82.146 9.801 43.253 1.00 38.15 43 GLN A C 1
ATOM 319 O O . GLN A 1 51 ? 82.505 8.865 43.972 1.00 37.75 43 GLN A O 1
ATOM 325 N N . ASP A 1 52 ? 82.300 11.081 43.584 1.00 38.70 44 ASP A N 1
ATOM 326 C CA . ASP A 1 52 ? 82.676 11.468 44.938 1.00 39.91 44 ASP A CA 1
ATOM 327 C C . ASP A 1 52 ? 81.441 11.376 45.826 1.00 43.91 44 ASP A C 1
ATOM 328 O O . ASP A 1 52 ? 80.438 12.036 45.535 1.00 31.58 44 ASP A O 1
ATOM 330 N N . PRO A 1 53 ? 81.441 10.559 46.886 1.00 50.66 45 PRO A N 1
ATOM 331 C CA . PRO A 1 53 ? 80.246 10.528 47.747 1.00 44.40 45 PRO A CA 1
ATOM 332 C C . PRO A 1 53 ? 79.904 11.892 48.338 1.00 42.63 45 PRO A C 1
ATOM 333 O O . PRO A 1 53 ? 78.734 12.127 48.663 1.00 33.01 45 PRO A O 1
ATOM 337 N N . ALA A 1 54 ? 80.863 12.827 48.413 1.00 42.78 46 ALA A N 1
ATOM 338 C CA . ALA A 1 54 ? 80.501 14.174 48.841 1.00 47.33 46 ALA A CA 1
ATOM 339 C C . ALA A 1 54 ? 79.553 14.828 47.857 1.00 47.23 46 ALA A C 1
ATOM 340 O O . ALA A 1 54 ? 78.662 15.572 48.265 1.00 54.68 46 ALA A O 1
ATOM 342 N N . GLN A 1 55 ? 79.704 14.537 46.567 1.00 51.22 47 GLN A N 1
ATOM 343 C CA . GLN A 1 55 ? 78.826 15.152 45.581 1.00 50.50 47 GLN A CA 1
ATOM 344 C C . GLN A 1 55 ? 77.391 14.714 45.791 1.00 49.40 47 GLN A C 1
ATOM 345 O O . GLN A 1 55 ? 76.470 15.528 45.663 1.00 52.29 47 GLN A O 1
ATOM 351 N N . TRP A 1 56 ? 77.190 13.445 46.174 1.00 51.14 48 TRP A N 1
ATOM 352 C CA . TRP A 1 56 ? 75.855 12.962 46.528 1.00 51.06 48 TRP A CA 1
ATOM 353 C C . TRP A 1 56 ? 75.212 13.836 47.599 1.00 56.43 48 TRP A C 1
ATOM 354 O O . TRP A 1 56 ? 74.057 14.256 47.469 1.00 65.18 48 TRP A O 1
ATOM 365 N N . ILE A 1 57 ? 75.961 14.143 48.659 1.00 48.34 49 ILE A N 1
ATOM 366 C CA . ILE A 1 57 ? 75.413 14.937 49.752 1.00 49.26 49 ILE A CA 1
ATOM 367 C C . ILE A 1 57 ? 75.126 16.381 49.316 1.00 49.92 49 ILE A C 1
ATOM 368 O O . ILE A 1 57 ? 74.081 16.949 49.666 1.00 49.19 49 ILE A O 1
ATOM 373 N N . LYS A 1 58 ? 76.032 17.006 48.562 1.00 46.31 50 LYS A N 1
ATOM 374 C CA . LYS A 1 58 ? 75.753 18.359 48.086 1.00 58.62 50 LYS A CA 1
ATOM 375 C C . LYS A 1 58 ? 74.510 18.368 47.194 1.00 63.05 50 LYS A C 1
ATOM 376 O O . LYS A 1 58 ? 73.692 19.297 47.255 1.00 63.53 50 LYS A O 1
ATOM 378 N N . ALA A 1 59 ? 74.358 17.343 46.350 1.00 59.45 51 ALA A N 1
ATOM 379 C CA . ALA A 1 59 ? 73.189 17.271 45.477 1.00 56.65 51 ALA A CA 1
ATOM 380 C C . ALA A 1 59 ? 71.918 17.040 46.283 1.00 59.92 51 ALA A C 1
ATOM 381 O O . ALA A 1 59 ? 70.878 17.659 46.025 1.00 55.83 51 ALA A O 1
ATOM 383 N N . CYS A 1 60 ? 71.997 16.173 47.284 1.00 64.54 52 CYS A N 1
ATOM 384 C CA . CYS A 1 60 ? 70.852 15.902 48.137 1.00 60.30 52 CYS A CA 1
ATOM 385 C C . CYS A 1 60 ? 70.498 17.124 48.986 1.00 62.58 52 CYS A C 1
ATOM 386 O O . CYS A 1 60 ? 69.316 17.437 49.172 1.00 59.07 52 CYS A O 1
ATOM 389 N N . ARG A 1 61 ? 71.510 17.824 49.512 1.00 61.07 53 ARG A N 1
ATOM 390 C CA . ARG A 1 61 ? 71.262 19.062 50.244 1.00 51.73 53 ARG A CA 1
ATOM 391 C C . ARG A 1 61 ? 70.632 20.116 49.351 1.00 53.92 53 ARG A C 1
ATOM 392 O O . ARG A 1 61 ? 69.795 20.910 49.800 1.00 58.70 53 ARG A O 1
ATOM 400 N N . THR A 1 62 ? 71.039 20.150 48.085 1.00 55.73 54 THR A N 1
ATOM 401 C CA . THR A 1 62 ? 70.478 21.112 47.147 1.00 54.31 54 THR A CA 1
ATOM 402 C C . THR A 1 62 ? 68.995 20.853 46.956 1.00 55.15 54 THR A C 1
ATOM 403 O O . THR A 1 62 ? 68.172 21.768 47.067 1.00 68.11 54 THR A O 1
ATOM 407 N N . ALA A 1 63 ? 68.632 19.594 46.716 1.00 47.58 55 ALA A N 1
ATOM 408 C CA . ALA A 1 63 ? 67.233 19.267 46.464 1.00 52.59 55 ALA A CA 1
ATOM 409 C C . ALA A 1 63 ? 66.383 19.360 47.733 1.00 50.70 55 ALA A C 1
ATOM 410 O O . ALA A 1 63 ? 65.223 19.775 47.669 1.00 54.47 55 ALA A O 1
ATOM 412 N N . ILE A 1 64 ? 66.928 19.002 48.899 1.00 52.59 56 ILE A N 1
ATOM 413 C CA . ILE A 1 64 ? 66.138 19.106 50.127 1.00 53.86 56 ILE A CA 1
ATOM 414 C C . ILE A 1 64 ? 65.810 20.556 50.440 1.00 57.65 56 ILE A C 1
ATOM 415 O O . ILE A 1 64 ? 64.640 20.912 50.613 1.00 62.51 56 ILE A O 1
ATOM 420 N N . GLU A 1 65 ? 66.826 21.422 50.513 1.00 60.67 57 GLU A N 1
ATOM 421 C CA . GLU A 1 65 ? 66.523 22.798 50.902 1.00 68.77 57 GLU A CA 1
ATOM 422 C C . GLU A 1 65 ? 65.679 23.477 49.835 1.00 67.65 57 GLU A C 1
ATOM 423 O O . GLU A 1 65 ? 64.753 24.229 50.162 1.00 72.48 57 GLU A O 1
ATOM 425 N N . ALA A 1 66 ? 65.927 23.160 48.560 1.00 61.28 58 ALA A N 1
ATOM 426 C CA . ALA A 1 66 ? 65.088 23.698 47.493 1.00 64.28 58 ALA A CA 1
ATOM 427 C C . ALA A 1 66 ? 63.636 23.264 47.654 1.00 67.60 58 ALA A C 1
ATOM 428 O O . ALA A 1 66 ? 62.707 24.034 47.370 1.00 70.07 58 ALA A O 1
ATOM 430 N N . LEU A 1 67 ? 63.426 22.030 48.107 1.00 65.88 59 LEU A N 1
ATOM 431 C CA . LEU A 1 67 ? 62.082 21.555 48.408 1.00 66.65 59 LEU A CA 1
ATOM 432 C C . LEU A 1 67 ? 61.535 22.211 49.673 1.00 72.10 59 LEU A C 1
ATOM 433 O O . LEU A 1 67 ? 60.377 22.642 49.704 1.00 75.77 59 LEU A O 1
ATOM 438 N N . ARG A 1 68 ? 62.352 22.280 50.737 1.00 72.19 60 ARG A N 1
ATOM 439 C CA . ARG A 1 68 ? 61.908 22.906 51.982 1.00 71.71 60 ARG A CA 1
ATOM 440 C C . ARG A 1 68 ? 61.595 24.377 51.773 1.00 77.09 60 ARG A C 1
ATOM 441 O O . ARG A 1 68 ? 60.665 24.903 52.387 1.00 83.90 60 ARG A O 1
ATOM 443 N N . ALA A 1 69 ? 62.344 25.058 50.909 1.00 87.81 61 ALA A N 1
ATOM 444 C CA . ALA A 1 69 ? 62.085 26.476 50.707 1.00 87.68 61 ALA A CA 1
ATOM 445 C C . ALA A 1 69 ? 60.817 26.724 49.895 1.00 81.82 61 ALA A C 1
ATOM 446 O O . ALA A 1 69 ? 60.289 27.835 49.936 1.00 88.79 61 ALA A O 1
ATOM 448 N N . ALA A 1 70 ? 60.310 25.728 49.170 1.00 78.41 62 ALA A N 1
ATOM 449 C CA . ALA A 1 70 ? 59.062 25.881 48.427 1.00 83.98 62 ALA A CA 1
ATOM 450 C C . ALA A 1 70 ? 57.846 25.334 49.171 1.00 87.30 62 ALA A C 1
ATOM 451 O O . ALA A 1 70 ? 56.716 25.709 48.838 1.00 87.55 62 ALA A O 1
ATOM 453 N N . HIS A 1 71 ? 58.047 24.426 50.127 1.00 88.37 63 HIS A N 1
ATOM 454 C CA . HIS A 1 71 ? 56.969 23.851 50.938 1.00 91.61 63 HIS A CA 1
ATOM 455 C C . HIS A 1 71 ? 57.443 23.748 52.382 1.00 89.19 63 HIS A C 1
ATOM 456 O O . HIS A 1 71 ? 57.637 22.648 52.912 1.00 86.94 63 HIS A O 1
ATOM 463 N N . PRO A 1 72 ? 57.656 24.887 53.051 1.00 90.04 64 PRO A N 1
ATOM 464 C CA . PRO A 1 72 ? 58.279 24.825 54.388 1.00 83.49 64 PRO A CA 1
ATOM 465 C C . PRO A 1 72 ? 57.403 24.163 55.443 1.00 88.68 64 PRO A C 1
ATOM 466 O O . PRO A 1 72 ? 57.906 23.362 56.246 1.00 82.22 64 PRO A O 1
ATOM 470 N N . LYS A 1 73 ? 56.107 24.504 55.477 1.00 95.65 65 LYS A N 1
ATOM 471 C CA . LYS A 1 73 ? 55.189 23.915 56.450 1.00 91.93 65 LYS A CA 1
ATOM 472 C C . LYS A 1 73 ? 54.939 22.440 56.154 1.00 90.43 65 LYS A C 1
ATOM 473 O O . LYS A 1 73 ? 54.875 21.619 57.076 1.00 83.00 65 LYS A O 1
ATOM 475 N N . GLU A 1 74 ? 54.810 22.077 54.872 1.00 93.14 66 GLU A N 1
ATOM 476 C CA . GLU A 1 74 ? 54.621 20.670 54.523 1.00 82.46 66 GLU A CA 1
ATOM 477 C C . GLU A 1 74 ? 55.886 19.865 54.765 1.00 76.63 66 GLU A C 1
ATOM 478 O O . GLU A 1 74 ? 55.815 18.722 55.233 1.00 76.11 66 GLU A O 1
ATOM 484 N N . PHE A 1 75 ? 57.056 20.444 54.474 1.00 75.87 67 PHE A N 1
ATOM 485 C CA . PHE A 1 75 ? 58.292 19.712 54.718 1.00 72.93 67 PHE A CA 1
ATOM 486 C C . PHE A 1 75 ? 58.456 19.437 56.200 1.00 75.91 67 PHE A C 1
ATOM 487 O O . PHE A 1 75 ? 58.905 18.354 56.597 1.00 67.84 67 PHE A O 1
ATOM 495 N N . SER A 1 76 ? 58.066 20.397 57.041 1.00 83.16 68 SER A N 1
ATOM 496 C CA . SER A 1 76 ? 58.246 20.171 58.463 1.00 83.03 68 SER A CA 1
ATOM 497 C C . SER A 1 76 ? 57.322 19.088 59.012 1.00 86.02 68 SER A C 1
ATOM 498 O O . SER A 1 76 ? 57.593 18.554 60.095 1.00 77.20 68 SER A O 1
ATOM 501 N N . ALA A 1 77 ? 56.287 18.700 58.273 1.00 86.71 69 ALA A N 1
ATOM 502 C CA . ALA A 1 77 ? 55.359 17.673 58.721 1.00 85.91 69 ALA A CA 1
ATOM 503 C C . ALA A 1 77 ? 55.786 16.285 58.269 1.00 81.31 69 ALA A C 1
ATOM 504 O O . ALA A 1 77 ? 54.986 15.344 58.343 1.00 79.61 69 ALA A O 1
ATOM 506 N N . ILE A 1 78 ? 57.033 16.146 57.813 1.00 67.37 70 ILE A N 1
ATOM 507 C CA . ILE A 1 78 ? 57.565 14.854 57.408 1.00 63.18 70 ILE A CA 1
ATOM 508 C C . ILE A 1 78 ? 57.755 13.974 58.636 1.00 73.09 70 ILE A C 1
ATOM 509 O O . ILE A 1 78 ? 58.398 14.370 59.613 1.00 75.12 70 ILE A O 1
ATOM 514 N N . THR A 1 79 ? 57.186 12.773 58.596 1.00 74.05 71 THR A N 1
ATOM 515 C CA . THR A 1 79 ? 57.313 11.797 59.670 1.00 76.81 71 THR A CA 1
ATOM 516 C C . THR A 1 79 ? 58.216 10.625 59.291 1.00 73.12 71 THR A C 1
ATOM 517 O O . THR A 1 79 ? 58.855 10.042 60.169 1.00 71.84 71 THR A O 1
ATOM 521 N N . GLY A 1 80 ? 58.282 10.277 58.010 1.00 68.63 72 GLY A N 1
ATOM 522 C CA . GLY A 1 80 ? 59.186 9.241 57.543 1.00 65.08 72 GLY A CA 1
ATOM 523 C C . GLY A 1 80 ? 59.887 9.663 56.265 1.00 62.56 72 GLY A C 1
ATOM 524 O O . GLY A 1 80 ? 59.358 10.449 55.473 1.00 65.79 72 GLY A O 1
ATOM 525 N N . ILE A 1 81 ? 61.088 9.108 56.064 1.00 55.50 73 ILE A N 1
ATOM 526 C CA . ILE A 1 81 ? 61.917 9.319 54.873 1.00 54.30 73 ILE A CA 1
ATOM 527 C C . ILE A 1 81 ? 62.284 7.960 54.275 1.00 41.40 73 ILE A C 1
ATOM 528 O O . ILE A 1 81 ? 62.718 7.060 54.996 1.00 43.54 73 ILE A O 1
ATOM 533 N N . GLY A 1 82 ? 62.102 7.804 52.975 1.00 48.56 74 GLY A N 1
ATOM 534 C CA . GLY A 1 82 ? 62.508 6.590 52.271 1.00 37.18 74 GLY A CA 1
ATOM 535 C C . GLY A 1 82 ? 63.599 6.872 51.258 1.00 39.88 74 GLY A C 1
ATOM 536 O O . GLY A 1 82 ? 63.590 7.914 50.607 1.00 48.01 74 GLY A O 1
ATOM 537 N N . LEU A 1 83 ? 64.531 5.935 51.129 1.00 41.19 75 LEU A N 1
ATOM 538 C CA . LEU A 1 83 ? 65.699 6.074 50.265 1.00 43.76 75 LEU A CA 1
ATOM 539 C C . LEU A 1 83 ? 65.668 5.110 49.074 1.00 43.78 75 LEU A C 1
ATOM 540 O O . LEU A 1 83 ? 65.222 3.964 49.176 1.00 35.54 75 LEU A O 1
ATOM 545 N N . SER A 1 84 ? 66.221 5.578 47.953 1.00 44.22 76 SER A N 1
ATOM 546 C CA . SER A 1 84 ? 66.432 4.773 46.760 1.00 30.70 76 SER A CA 1
ATOM 547 C C . SER A 1 84 ? 67.800 5.102 46.190 1.00 33.88 76 SER A C 1
ATOM 548 O O . SER A 1 84 ? 68.284 6.232 46.318 1.00 41.05 76 SER A O 1
ATOM 551 N N . GLY A 1 85 ? 68.436 4.108 45.588 1.00 32.62 77 GLY A N 1
ATOM 552 C CA . GLY A 1 85 ? 69.761 4.332 45.042 1.00 37.42 77 GLY A CA 1
ATOM 553 C C . GLY A 1 85 ? 70.112 3.470 43.852 1.00 37.74 77 GLY A C 1
ATOM 554 O O . GLY A 1 85 ? 69.629 2.342 43.702 1.00 24.26 77 GLY A O 1
ATOM 555 N N . GLN A 1 86 ? 71.007 4.011 43.022 1.00 36.24 78 GLN A N 1
ATOM 556 C CA . GLN A 1 86 ? 71.739 3.218 42.057 1.00 30.32 78 GLN A CA 1
ATOM 557 C C . GLN A 1 86 ? 72.450 2.104 42.789 1.00 28.27 78 GLN A C 1
ATOM 558 O O . GLN A 1 86 ? 73.141 2.356 43.776 1.00 34.95 78 GLN A O 1
ATOM 564 N N . MET A 1 87 ? 72.311 0.884 42.274 1.00 37.42 79 MET A N 1
ATOM 565 C CA . MET A 1 87 ? 72.735 -0.352 42.912 1.00 22.51 79 MET A CA 1
ATOM 566 C C . MET A 1 87 ? 74.236 -0.581 42.736 1.00 32.32 79 MET A C 1
ATOM 567 O O . MET A 1 87 ? 74.916 0.122 41.991 1.00 37.24 79 MET A O 1
ATOM 572 N N . HIS A 1 88 ? 74.750 -1.583 43.457 1.00 31.43 80 HIS A N 1
ATOM 573 C CA . HIS A 1 88 ? 76.058 -2.198 43.203 1.00 32.92 80 HIS A CA 1
ATOM 574 C C . HIS A 1 88 ? 77.254 -1.300 43.536 1.00 36.52 80 HIS A C 1
ATOM 575 O O . HIS A 1 88 ? 78.377 -1.806 43.654 1.00 35.25 80 HIS A O 1
ATOM 582 N N . GLY A 1 89 ? 77.051 0.011 43.674 1.00 33.55 81 GLY A N 1
ATOM 583 C CA . GLY A 1 89 ? 78.185 0.915 43.855 1.00 34.04 81 GLY A CA 1
ATOM 584 C C . GLY A 1 89 ? 78.979 0.621 45.125 1.00 38.39 81 GLY A C 1
ATOM 585 O O . GLY A 1 89 ? 78.415 0.364 46.191 1.00 34.59 81 GLY A O 1
ATOM 586 N N . ALA A 1 90 ? 80.309 0.737 45.023 1.00 38.32 82 ALA A N 1
ATOM 587 C CA . ALA A 1 90 ? 81.230 0.361 46.095 1.00 25.97 82 ALA A CA 1
ATOM 588 C C . ALA A 1 90 ? 81.825 1.602 46.753 1.00 39.46 82 ALA A C 1
ATOM 589 O O . ALA A 1 90 ? 82.742 2.220 46.200 1.00 36.19 82 ALA A O 1
ATOM 591 N N . THR A 1 91 ? 81.360 1.908 47.978 1.00 32.76 83 THR A N 1
ATOM 592 C CA . THR A 1 91 ? 81.827 3.047 48.774 1.00 36.51 83 THR A CA 1
ATOM 593 C C . THR A 1 91 ? 82.634 2.507 49.959 1.00 36.03 83 THR A C 1
ATOM 594 O O . THR A 1 91 ? 82.073 1.877 50.861 1.00 34.42 83 THR A O 1
ATOM 598 N N . LEU A 1 92 ? 83.940 2.770 49.972 1.00 31.43 84 LEU A N 1
ATOM 599 C CA . LEU A 1 92 ? 84.843 2.243 50.990 1.00 35.12 84 LEU A CA 1
ATOM 600 C C . LEU A 1 92 ? 85.109 3.307 52.063 1.00 41.60 84 LEU A C 1
ATOM 601 O O . LEU A 1 92 ? 85.615 4.392 51.759 1.00 39.93 84 LEU A O 1
ATOM 606 N N . LEU A 1 93 ? 84.804 2.985 53.321 1.00 39.71 85 LEU A N 1
ATOM 607 C CA . LEU A 1 93 ? 85.032 3.905 54.425 1.00 44.45 85 LEU A CA 1
ATOM 608 C C . LEU A 1 93 ? 86.101 3.354 55.360 1.00 50.86 85 LEU A C 1
ATOM 609 O O . LEU A 1 93 ? 86.205 2.138 55.558 1.00 48.99 85 LEU A O 1
ATOM 614 N N . ASP A 1 94 ? 86.862 4.263 55.982 1.00 45.24 86 ASP A N 1
ATOM 615 C CA . ASP A 1 94 ? 87.916 3.851 56.902 1.00 48.12 86 ASP A CA 1
ATOM 616 C C . ASP A 1 94 ? 87.344 3.751 58.322 1.00 52.88 86 ASP A C 1
ATOM 617 O O . ASP A 1 94 ? 86.129 3.639 58.507 1.00 47.79 86 ASP A O 1
ATOM 622 N N . ALA A 1 95 ? 88.215 3.748 59.339 1.00 55.22 87 ALA A N 1
ATOM 623 C CA . ALA A 1 95 ? 87.748 3.590 60.715 1.00 57.75 87 ALA A CA 1
ATOM 624 C C . ALA A 1 95 ? 86.903 4.772 61.169 1.00 58.61 87 ALA A C 1
ATOM 625 O O . ALA A 1 95 ? 86.007 4.608 62.006 1.00 56.84 87 ALA A O 1
ATOM 627 N N . GLU A 1 96 ? 87.157 5.952 60.609 1.00 59.20 88 GLU A N 1
ATOM 628 C CA . GLU A 1 96 ? 86.454 7.184 60.941 1.00 65.06 88 GLU A CA 1
ATOM 629 C C . GLU A 1 96 ? 85.382 7.559 59.926 1.00 63.16 88 GLU A C 1
ATOM 630 O O . GLU A 1 96 ? 84.987 8.727 59.863 1.00 67.66 88 GLU A O 1
ATOM 636 N N . ASP A 1 97 ? 84.911 6.616 59.126 1.00 60.46 89 ASP A N 1
ATOM 637 C CA . ASP A 1 97 ? 83.892 6.870 58.118 1.00 59.30 89 ASP A CA 1
ATOM 638 C C . ASP A 1 97 ? 84.351 7.794 57.000 1.00 54.38 89 ASP A C 1
ATOM 639 O O . ASP A 1 97 ? 83.499 8.305 56.250 1.00 49.27 89 ASP A O 1
ATOM 644 N N . ARG A 1 98 ? 85.657 8.050 56.868 1.00 46.21 90 ARG A N 1
ATOM 645 C CA . ARG A 1 98 ? 86.152 8.833 55.740 1.00 46.32 90 ARG A CA 1
ATOM 646 C C . ARG A 1 98 ? 86.154 8.000 54.453 1.00 51.40 90 ARG A C 1
ATOM 647 O O . ARG A 1 98 ? 86.444 6.794 54.466 1.00 45.74 90 ARG A O 1
ATOM 655 N N . VAL A 1 99 ? 85.870 8.663 53.332 1.00 46.49 91 VAL A N 1
ATOM 656 C CA . VAL A 1 99 ? 85.783 7.982 52.050 1.00 40.58 91 VAL A CA 1
ATOM 657 C C . VAL A 1 99 ? 87.196 7.724 51.570 1.00 47.50 91 VAL A C 1
ATOM 658 O O . VAL A 1 99 ? 87.974 8.662 51.390 1.00 58.43 91 VAL A O 1
ATOM 662 N N . LEU A 1 100 ? 87.530 6.451 51.377 1.00 40.15 92 LEU A N 1
ATOM 663 C CA . LEU A 1 100 ? 88.893 6.095 51.035 1.00 41.30 92 LEU A CA 1
ATOM 664 C C . LEU A 1 100 ? 89.177 6.348 49.560 1.00 41.03 92 LEU A C 1
ATOM 665 O O . LEU A 1 100 ? 90.307 6.682 49.179 1.00 42.94 92 LEU A O 1
ATOM 670 N N . ARG A 1 101 ? 88.180 6.169 48.716 1.00 39.48 93 ARG A N 1
ATOM 671 C CA . ARG A 1 101 ? 88.343 6.366 47.287 1.00 48.45 93 ARG A CA 1
ATOM 672 C C . ARG A 1 101 ? 86.968 6.631 46.710 1.00 50.03 93 ARG A C 1
ATOM 673 O O . ARG A 1 101 ? 85.956 6.283 47.341 1.00 47.46 93 ARG A O 1
ATOM 681 N N . PRO A 1 102 ? 86.885 7.268 45.545 1.00 44.59 94 PRO A N 1
ATOM 682 C CA . PRO A 1 102 ? 85.564 7.490 44.951 1.00 46.49 94 PRO A CA 1
ATOM 683 C C . PRO A 1 102 ? 84.800 6.182 44.783 1.00 42.61 94 PRO A C 1
ATOM 684 O O . PRO A 1 102 ? 85.378 5.103 44.610 1.00 38.72 94 PRO A O 1
ATOM 688 N N . CYS A 1 103 ? 83.477 6.292 44.869 1.00 37.97 95 CYS A N 1
ATOM 689 C CA . CYS A 1 103 ? 82.608 5.140 44.684 1.00 31.22 95 CYS A CA 1
ATOM 690 C C . CYS A 1 103 ? 82.721 4.571 43.261 1.00 37.06 95 CYS A C 1
ATOM 691 O O . CYS A 1 103 ? 82.694 5.304 42.265 1.00 38.82 95 CYS A O 1
ATOM 694 N N . ILE A 1 104 ? 82.848 3.254 43.170 1.00 45.80 96 ILE A N 1
ATOM 695 C CA . ILE A 1 104 ? 82.970 2.544 41.900 1.00 36.62 96 ILE A CA 1
ATOM 696 C C . ILE A 1 104 ? 81.578 2.061 41.522 1.00 32.41 96 ILE A C 1
ATOM 697 O O . ILE A 1 104 ? 81.031 1.151 42.153 1.00 43.96 96 ILE A O 1
ATOM 702 N N . LEU A 1 105 ? 80.994 2.696 40.511 1.00 32.42 97 LEU A N 1
ATOM 703 C CA . LEU A 1 105 ? 79.582 2.569 40.175 1.00 30.63 97 LEU A CA 1
ATOM 704 C C . LEU A 1 105 ? 79.262 1.251 39.439 1.00 33.21 97 LEU A C 1
ATOM 705 O O . LEU A 1 105 ? 80.141 0.481 39.030 1.00 36.33 97 LEU A O 1
ATOM 710 N N . TRP A 1 106 ? 77.955 1.047 39.228 1.00 29.44 98 TRP A N 1
ATOM 711 C CA . TRP A 1 106 ? 77.406 -0.155 38.602 1.00 25.06 98 TRP A CA 1
ATOM 712 C C . TRP A 1 106 ? 77.857 -0.312 37.147 1.00 32.71 98 TRP A C 1
ATOM 713 O O . TRP A 1 106 ? 77.962 -1.441 36.653 1.00 38.03 98 TRP A O 1
ATOM 724 N N . ASN A 1 107 ? 78.090 0.796 36.431 1.00 28.20 99 ASN A N 1
ATOM 725 C CA . ASN A 1 107 ? 78.515 0.723 35.039 1.00 38.41 99 ASN A CA 1
ATOM 726 C C . ASN A 1 107 ? 80.043 0.766 34.883 1.00 31.68 99 ASN A C 1
ATOM 727 O O . ASN A 1 107 ? 80.539 1.050 33.791 1.00 31.83 99 ASN A O 1
ATOM 732 N N . ASP A 1 108 ? 80.784 0.516 35.954 1.00 29.43 100 ASP A N 1
ATOM 733 C CA . ASP A 1 108 ? 82.228 0.333 35.873 1.00 38.87 100 ASP A CA 1
ATOM 734 C C . ASP A 1 108 ? 82.549 -1.104 35.467 1.00 30.79 100 ASP A C 1
ATOM 735 O O . ASP A 1 108 ? 81.897 -2.047 35.920 1.00 51.50 100 ASP A O 1
ATOM 740 N N . THR A 1 109 ? 83.519 -1.272 34.564 1.00 37.10 101 THR A N 1
ATOM 741 C CA . THR A 1 109 ? 83.929 -2.599 34.101 1.00 38.14 101 THR A CA 1
ATOM 742 C C . THR A 1 109 ? 85.419 -2.876 34.316 1.00 38.30 101 THR A C 1
ATOM 743 O O . THR A 1 109 ? 85.955 -3.817 33.728 1.00 46.53 101 THR A O 1
ATOM 747 N N . ARG A 1 110 ? 86.101 -2.096 35.157 1.00 35.24 102 ARG A N 1
ATOM 748 C CA . ARG A 1 110 ? 87.530 -2.304 35.357 1.00 36.97 102 ARG A CA 1
ATOM 749 C C . ARG A 1 110 ? 87.841 -3.648 36.032 1.00 35.88 102 ARG A C 1
ATOM 750 O O . ARG A 1 110 ? 88.994 -4.087 35.982 1.00 41.23 102 ARG A O 1
ATOM 758 N N . SER A 1 111 ? 86.846 -4.301 36.656 1.00 33.98 103 SER A N 1
ATOM 759 C CA . SER A 1 111 ? 87.005 -5.541 37.420 1.00 43.97 103 SER A CA 1
ATOM 760 C C . SER A 1 111 ? 86.656 -6.780 36.606 1.00 41.48 103 SER A C 1
ATOM 761 O O . SER A 1 111 ? 86.386 -7.842 37.188 1.00 34.30 103 SER A O 1
ATOM 764 N N . TYR A 1 112 ? 86.711 -6.691 35.279 1.00 41.68 104 TYR A N 1
ATOM 765 C CA . TYR A 1 112 ? 86.244 -7.808 34.469 1.00 44.41 104 TYR A CA 1
ATOM 766 C C . TYR A 1 112 ? 86.999 -9.092 34.787 1.00 37.77 104 TYR A C 1
ATOM 767 O O . TYR A 1 112 ? 86.389 -10.165 34.853 1.00 44.91 104 TYR A O 1
ATOM 776 N N . ARG A 1 113 ? 88.309 -8.996 35.045 1.00 39.16 105 ARG A N 1
ATOM 777 C CA . ARG A 1 113 ? 89.107 -10.169 35.423 1.00 42.49 105 ARG A CA 1
ATOM 778 C C . ARG A 1 113 ? 88.673 -10.740 36.770 1.00 51.48 105 ARG A C 1
ATOM 779 O O . ARG A 1 113 ? 88.567 -11.960 36.937 1.00 43.11 105 ARG A O 1
ATOM 787 N N . GLU A 1 114 ? 88.472 -9.876 37.762 1.00 50.08 106 GLU A N 1
ATOM 788 C CA . GLU A 1 114 ? 88.096 -10.386 39.067 1.00 46.37 106 GLU A CA 1
ATOM 789 C C . GLU A 1 114 ? 86.697 -11.003 39.041 1.00 34.95 106 GLU A C 1
ATOM 790 O O . GLU A 1 114 ? 86.480 -12.067 39.639 1.00 37.49 106 GLU A O 1
ATOM 796 N N . ALA A 1 115 ? 85.743 -10.376 38.337 1.00 33.82 107 ALA A N 1
ATOM 797 C CA . ALA A 1 115 ? 84.403 -10.966 38.236 1.00 36.62 107 ALA A CA 1
ATOM 798 C C . ALA A 1 115 ? 84.428 -12.279 37.467 1.00 46.51 107 ALA A C 1
ATOM 799 O O . ALA A 1 115 ? 83.597 -13.155 37.723 1.00 46.79 107 ALA A O 1
ATOM 801 N N . ALA A 1 116 ? 85.317 -12.414 36.477 1.00 36.74 108 ALA A N 1
ATOM 802 C CA . ALA A 1 116 ? 85.407 -13.693 35.794 1.00 38.91 108 ALA A CA 1
ATOM 803 C C . ALA A 1 116 ? 85.885 -14.754 36.763 1.00 46.63 108 ALA A C 1
ATOM 804 O O . ALA A 1 116 ? 85.351 -15.871 36.787 1.00 45.85 108 ALA A O 1
ATOM 806 N N . GLU A 1 117 ? 86.851 -14.399 37.617 1.00 42.67 109 GLU A N 1
ATOM 807 C CA . GLU A 1 117 ? 87.336 -15.359 38.598 1.00 43.29 109 GLU A CA 1
ATOM 808 C C . GLU A 1 117 ? 86.241 -15.716 39.602 1.00 52.00 109 GLU A C 1
ATOM 809 O O . GLU A 1 117 ? 86.035 -16.898 39.902 1.00 51.13 109 GLU A O 1
ATOM 815 N N . LEU A 1 118 ? 85.496 -14.720 40.101 1.00 43.00 110 LEU A N 1
ATOM 816 C CA . LEU A 1 118 ? 84.457 -15.031 41.074 1.00 40.76 110 LEU A CA 1
ATOM 817 C C . LEU A 1 118 ? 83.300 -15.802 40.435 1.00 36.06 110 LEU A C 1
ATOM 818 O O . LEU A 1 118 ? 82.774 -16.752 41.028 1.00 37.86 110 LEU A O 1
ATOM 823 N N . ASP A 1 119 ? 82.908 -15.441 39.215 1.00 47.48 111 ASP A N 1
ATOM 824 C CA . ASP A 1 119 ? 81.792 -16.141 38.580 1.00 46.45 111 ASP A CA 1
ATOM 825 C C . ASP A 1 119 ? 82.097 -17.620 38.376 1.00 42.33 111 ASP A C 1
ATOM 826 O O . ASP A 1 119 ? 81.174 -18.445 38.397 1.00 43.80 111 ASP A O 1
ATOM 831 N N . ALA A 1 120 ? 83.374 -17.972 38.175 1.00 40.87 112 ALA A N 1
ATOM 832 C CA . ALA A 1 120 ? 83.761 -19.359 37.930 1.00 43.82 112 ALA A CA 1
ATOM 833 C C . ALA A 1 120 ? 83.793 -20.201 39.201 1.00 54.70 112 ALA A C 1
ATOM 834 O O . ALA A 1 120 ? 83.827 -21.431 39.120 1.00 58.47 112 ALA A O 1
ATOM 836 N N . ASP A 1 121 ? 83.751 -19.574 40.350 1.00 47.03 113 ASP A N 1
ATOM 837 C CA . ASP A 1 121 ? 83.657 -20.222 41.635 1.00 46.48 113 ASP A CA 1
ATOM 838 C C . ASP A 1 121 ? 82.193 -20.566 41.844 1.00 58.53 113 ASP A C 1
ATOM 839 O O . ASP A 1 121 ? 81.359 -19.661 42.022 1.00 69.27 113 ASP A O 1
ATOM 844 N N . PRO A 1 122 ? 81.843 -21.858 41.806 1.00 51.50 114 PRO A N 1
ATOM 845 C CA . PRO A 1 122 ? 80.426 -22.247 41.880 1.00 53.88 114 PRO A CA 1
ATOM 846 C C . PRO A 1 122 ? 79.701 -21.781 43.147 1.00 51.24 114 PRO A C 1
ATOM 847 O O . PRO A 1 122 ? 78.461 -21.854 43.191 1.00 43.00 114 PRO A O 1
ATOM 851 N N . ALA A 1 123 ? 80.420 -21.300 44.168 1.00 43.26 115 ALA A N 1
ATOM 852 C CA . ALA A 1 123 ? 79.748 -20.828 45.373 1.00 42.96 115 ALA A CA 1
ATOM 853 C C . ALA A 1 123 ? 78.905 -19.581 45.090 1.00 46.19 115 ALA A C 1
ATOM 854 O O . ALA A 1 123 ? 77.828 -19.401 45.675 1.00 46.23 115 ALA A O 1
ATOM 856 N N . PHE A 1 124 ? 79.352 -18.737 44.163 1.00 38.91 116 PHE A N 1
ATOM 857 C CA . PHE A 1 124 ? 78.689 -17.460 43.965 1.00 36.90 116 PHE A CA 1
ATOM 858 C C . PHE A 1 124 ? 77.313 -17.607 43.317 1.00 43.85 116 PHE A C 1
ATOM 859 O O . PHE A 1 124 ? 76.370 -16.908 43.716 1.00 43.59 116 PHE A O 1
ATOM 867 N N . ARG A 1 125 ? 77.152 -18.458 42.295 1.00 40.80 117 ARG A N 1
ATOM 868 C CA . ARG A 1 125 ? 75.772 -18.581 41.817 1.00 43.81 117 ARG A CA 1
ATOM 869 C C . ARG A 1 125 ? 74.910 -19.385 42.764 1.00 45.72 117 ARG A C 1
ATOM 870 O O . ARG A 1 125 ? 73.694 -19.160 42.820 1.00 44.21 117 ARG A O 1
ATOM 878 N N . ALA A 1 126 ? 75.504 -20.345 43.478 1.00 43.91 118 ALA A N 1
ATOM 879 C CA . ALA A 1 126 ? 74.729 -21.132 44.422 1.00 40.68 118 ALA A CA 1
ATOM 880 C C . ALA A 1 126 ? 74.226 -20.261 45.569 1.00 44.13 118 ALA A C 1
ATOM 881 O O . ALA A 1 126 ? 73.061 -20.363 45.970 1.00 51.10 118 ALA A O 1
ATOM 883 N N . ILE A 1 127 ? 75.064 -19.365 46.079 1.00 41.76 119 ILE A N 1
ATOM 884 C CA . ILE A 1 127 ? 74.674 -18.549 47.225 1.00 42.54 119 ILE A CA 1
ATOM 885 C C . ILE A 1 127 ? 73.954 -17.266 46.796 1.00 37.31 119 ILE A C 1
ATOM 886 O O . ILE A 1 127 ? 72.973 -16.859 47.423 1.00 45.52 119 ILE A O 1
ATOM 891 N N . THR A 1 128 ? 74.390 -16.595 45.731 1.00 32.60 120 THR A N 1
ATOM 892 C CA . THR A 1 128 ? 73.699 -15.382 45.311 1.00 30.75 120 THR A CA 1
ATOM 893 C C . THR A 1 128 ? 72.581 -15.633 44.309 1.00 31.65 120 THR A C 1
ATOM 894 O O . THR A 1 128 ? 71.686 -14.790 44.188 1.00 34.37 120 THR A O 1
ATOM 898 N N . GLY A 1 129 ? 72.617 -16.747 43.572 1.00 35.67 121 GLY A N 1
ATOM 899 C CA . GLY A 1 129 ? 71.688 -16.979 42.476 1.00 33.45 121 GLY A CA 1
ATOM 900 C C . GLY A 1 129 ? 71.910 -16.131 41.237 1.00 32.37 121 GLY A C 1
ATOM 901 O O . GLY A 1 129 ? 71.046 -16.114 40.356 1.00 39.68 121 GLY A O 1
ATOM 902 N N . ASN A 1 130 ? 73.040 -15.430 41.129 1.00 31.23 122 ASN A N 1
ATOM 903 C CA . ASN A 1 130 ? 73.279 -14.509 40.027 1.00 38.19 122 ASN A CA 1
ATOM 904 C C . ASN A 1 130 ? 74.684 -14.684 39.457 1.00 35.79 122 ASN A C 1
ATOM 905 O O . ASN A 1 130 ? 75.615 -15.140 40.131 1.00 33.76 122 ASN A O 1
ATOM 910 N N . ILE A 1 131 ? 74.824 -14.295 38.193 1.00 31.20 123 ILE A N 1
ATOM 911 C CA . ILE A 1 131 ? 76.137 -14.138 37.591 1.00 40.13 123 ILE A CA 1
ATOM 912 C C . ILE A 1 131 ? 76.879 -13.003 38.290 1.00 44.84 123 ILE A C 1
ATOM 913 O O . ILE A 1 131 ? 76.274 -12.012 38.722 1.00 56.20 123 ILE A O 1
ATOM 918 N N . VAL A 1 132 ? 78.196 -13.150 38.427 1.00 30.56 124 VAL A N 1
ATOM 919 C CA . VAL A 1 132 ? 79.039 -12.101 38.998 1.00 29.45 124 VAL A CA 1
ATOM 920 C C . VAL A 1 132 ? 79.532 -11.242 37.835 1.00 36.03 124 VAL A C 1
ATOM 921 O O . VAL A 1 132 ? 80.482 -11.596 37.131 1.00 42.25 124 VAL A O 1
ATOM 925 N N . PHE A 1 133 ? 78.861 -10.128 37.608 1.00 29.79 125 PHE A N 1
ATOM 926 C CA . PHE A 1 133 ? 79.330 -9.164 36.627 1.00 34.84 125 PHE A CA 1
ATOM 927 C C . PHE A 1 133 ? 80.291 -8.158 37.255 1.00 48.00 125 PHE A C 1
ATOM 928 O O . PHE A 1 133 ? 80.299 -7.958 38.479 1.00 46.77 125 PHE A O 1
ATOM 936 N N . PRO A 1 134 ? 81.155 -7.539 36.438 1.00 51.05 126 PRO A N 1
ATOM 937 C CA . PRO A 1 134 ? 82.157 -6.605 36.990 1.00 40.40 126 PRO A CA 1
ATOM 938 C C . PRO A 1 134 ? 81.572 -5.389 37.652 1.00 36.45 126 PRO A C 1
ATOM 939 O O . PRO A 1 134 ? 82.293 -4.720 38.404 1.00 44.10 126 PRO A O 1
ATOM 943 N N . GLY A 1 135 ? 80.304 -5.067 37.383 1.00 27.61 127 GLY A N 1
ATOM 944 C CA . GLY A 1 135 ? 79.617 -3.940 37.995 1.00 30.60 127 GLY A CA 1
ATOM 945 C C . GLY A 1 135 ? 79.017 -4.204 39.356 1.00 31.38 127 GLY A C 1
ATOM 946 O O . GLY A 1 135 ? 78.574 -3.268 40.031 1.00 30.74 127 GLY A O 1
ATOM 947 N N . PHE A 1 136 ? 79.022 -5.458 39.773 1.00 28.49 128 PHE A N 1
ATOM 948 C CA . PHE A 1 136 ? 78.606 -5.845 41.098 1.00 29.41 128 PHE A CA 1
ATOM 949 C C . PHE A 1 136 ? 79.717 -5.489 42.105 1.00 41.75 128 PHE A C 1
ATOM 950 O O . PHE A 1 136 ? 80.857 -5.188 41.729 1.00 45.51 128 PHE A O 1
ATOM 958 N N . THR A 1 137 ? 79.372 -5.494 43.400 1.00 23.95 129 THR A N 1
ATOM 959 C CA . THR A 1 137 ? 80.271 -4.921 44.401 1.00 30.82 129 THR A CA 1
ATOM 960 C C . THR A 1 137 ? 81.460 -5.837 44.690 1.00 34.79 129 THR A C 1
ATOM 961 O O . THR A 1 137 ? 82.600 -5.363 44.768 1.00 40.94 129 THR A O 1
ATOM 965 N N . ALA A 1 138 ? 81.212 -7.143 44.821 1.00 30.87 130 ALA A N 1
ATOM 966 C CA . ALA A 1 138 ? 82.249 -8.116 45.172 1.00 32.18 130 ALA A CA 1
ATOM 967 C C . ALA A 1 138 ? 83.487 -8.067 44.276 1.00 37.11 130 ALA A C 1
ATOM 968 O O . ALA A 1 138 ? 84.593 -7.873 44.812 1.00 36.48 130 ALA A O 1
ATOM 970 N N . PRO A 1 139 ? 83.388 -8.177 42.936 1.00 32.64 131 PRO A N 1
ATOM 971 C CA . PRO A 1 139 ? 84.618 -8.120 42.106 1.00 31.81 131 PRO A CA 1
ATOM 972 C C . PRO A 1 139 ? 85.401 -6.825 42.247 1.00 38.94 131 PRO A C 1
ATOM 973 O O . PRO A 1 139 ? 86.635 -6.856 42.154 1.00 39.50 131 PRO A O 1
ATOM 977 N N . LYS A 1 140 ? 84.716 -5.691 42.483 1.00 34.83 132 LYS A N 1
ATOM 978 C CA . LYS A 1 140 ? 85.404 -4.418 42.653 1.00 31.62 132 LYS A CA 1
ATOM 979 C C . LYS A 1 140 ? 86.303 -4.458 43.875 1.00 35.29 132 LYS A C 1
ATOM 980 O O . LYS A 1 140 ? 87.352 -3.807 43.890 1.00 31.61 132 LYS A O 1
ATOM 986 N N . LEU A 1 141 ? 85.915 -5.209 44.918 1.00 35.56 133 LEU A N 1
ATOM 987 C CA . LEU A 1 141 ? 86.763 -5.232 46.102 1.00 33.00 133 LEU A CA 1
ATOM 988 C C . LEU A 1 141 ? 87.974 -6.134 45.945 1.00 41.12 133 LEU A C 1
ATOM 989 O O . LEU A 1 141 ? 89.006 -5.888 46.587 1.00 38.56 133 LEU A O 1
ATOM 994 N N . VAL A 1 142 ? 87.886 -7.171 45.112 1.00 42.39 134 VAL A N 1
ATOM 995 C CA . VAL A 1 142 ? 89.099 -7.888 44.767 1.00 34.16 134 VAL A CA 1
ATOM 996 C C . VAL A 1 142 ? 90.014 -6.976 43.957 1.00 45.96 134 VAL A C 1
ATOM 997 O O . VAL A 1 142 ? 91.233 -6.929 44.187 1.00 40.32 134 VAL A O 1
ATOM 1001 N N . TRP A 1 143 ? 89.429 -6.191 43.039 1.00 42.34 135 TRP A N 1
ATOM 1002 C CA . TRP A 1 143 ? 90.194 -5.214 42.268 1.00 35.35 135 TRP A CA 1
ATOM 1003 C C . TRP A 1 143 ? 90.982 -4.292 43.173 1.00 36.28 135 TRP A C 1
ATOM 1004 O O . TRP A 1 143 ? 92.181 -4.078 42.958 1.00 43.61 135 TRP A O 1
ATOM 1015 N N . VAL A 1 144 ? 90.315 -3.739 44.193 1.00 46.09 136 VAL A N 1
ATOM 1016 C CA . VAL A 1 144 ? 90.946 -2.799 45.120 1.00 45.79 136 VAL A CA 1
ATOM 1017 C C . VAL A 1 144 ? 92.065 -3.481 45.905 1.00 37.98 136 VAL A C 1
ATOM 1018 O O . VAL A 1 144 ? 93.146 -2.913 46.091 1.00 39.94 136 VAL A O 1
ATOM 1022 N N . ALA A 1 145 ? 91.841 -4.722 46.350 1.00 45.46 137 ALA A N 1
ATOM 1023 C CA . ALA A 1 145 ? 92.873 -5.441 47.098 1.00 39.64 137 ALA A CA 1
ATOM 1024 C C . ALA A 1 145 ? 94.145 -5.638 46.281 1.00 41.81 137 ALA A C 1
ATOM 1025 O O . ALA A 1 145 ? 95.240 -5.698 46.851 1.00 52.90 137 ALA A O 1
ATOM 1027 N N . ARG A 1 146 ? 94.030 -5.719 44.958 1.00 41.52 138 ARG A N 1
ATOM 1028 C CA . ARG A 1 146 ? 95.168 -6.018 44.105 1.00 43.81 138 ARG A CA 1
ATOM 1029 C C . ARG A 1 146 ? 95.840 -4.796 43.516 1.00 51.56 138 ARG A C 1
ATOM 1030 O O . ARG A 1 146 ? 97.069 -4.797 43.351 1.00 47.69 138 ARG A O 1
ATOM 1038 N N . ASN A 1 147 ? 95.083 -3.730 43.277 1.00 44.67 139 ASN A N 1
ATOM 1039 C CA . ASN A 1 147 ? 95.623 -2.560 42.604 1.00 45.02 139 ASN A CA 1
ATOM 1040 C C . ASN A 1 147 ? 95.725 -1.352 43.512 1.00 52.28 139 ASN A C 1
ATOM 1041 O O . ASN A 1 147 ? 96.549 -0.470 43.254 1.00 51.15 139 ASN A O 1
ATOM 1046 N N . GLU A 1 148 ? 94.908 -1.292 44.566 1.00 43.59 140 GLU A N 1
ATOM 1047 C CA . GLU A 1 148 ? 94.952 -0.209 45.535 1.00 44.13 140 GLU A CA 1
ATOM 1048 C C . GLU A 1 148 ? 95.011 -0.786 46.952 1.00 44.19 140 GLU A C 1
ATOM 1049 O O . GLU A 1 148 ? 94.125 -0.564 47.773 1.00 44.83 140 GLU A O 1
ATOM 1055 N N . ALA A 1 149 ? 96.091 -1.521 47.240 1.00 46.16 141 ALA A N 1
ATOM 1056 C CA . ALA A 1 149 ? 96.187 -2.295 48.473 1.00 46.52 141 ALA A CA 1
ATOM 1057 C C . ALA A 1 149 ? 96.236 -1.421 49.727 1.00 52.21 141 ALA A C 1
ATOM 1058 O O . ALA A 1 149 ? 95.768 -1.854 50.788 1.00 54.93 141 ALA A O 1
ATOM 1060 N N . ASP A 1 150 ? 96.817 -0.214 49.645 1.00 55.83 142 ASP A N 1
ATOM 1061 C CA . ASP A 1 150 ? 96.824 0.688 50.802 1.00 50.33 142 ASP A CA 1
ATOM 1062 C C . ASP A 1 150 ? 95.414 1.093 51.213 1.00 53.50 142 ASP A C 1
ATOM 1063 O O . ASP A 1 150 ? 95.114 1.210 52.406 1.00 66.61 142 ASP A O 1
ATOM 1068 N N . ILE A 1 151 ? 94.544 1.336 50.238 1.00 45.79 143 ILE A N 1
ATOM 1069 C CA . ILE A 1 151 ? 93.140 1.614 50.501 1.00 52.37 143 ILE A CA 1
ATOM 1070 C C . ILE A 1 151 ? 92.407 0.388 51.031 1.00 53.85 143 ILE A C 1
ATOM 1071 O O . ILE A 1 151 ? 91.476 0.517 51.835 1.00 60.53 143 ILE A O 1
ATOM 1076 N N . PHE A 1 152 ? 92.779 -0.811 50.580 1.00 48.48 144 PHE A N 1
ATOM 1077 C CA . PHE A 1 152 ? 92.066 -2.001 51.023 1.00 46.82 144 PHE A CA 1
ATOM 1078 C C . PHE A 1 152 ? 92.340 -2.292 52.499 1.00 44.26 144 PHE A C 1
ATOM 1079 O O . PHE A 1 152 ? 91.439 -2.712 53.234 1.00 53.68 144 PHE A O 1
ATOM 1087 N N . ALA A 1 153 ? 93.568 -2.038 52.957 1.00 44.52 145 ALA A N 1
ATOM 1088 C CA . ALA A 1 153 ? 93.952 -2.309 54.340 1.00 50.52 145 ALA A CA 1
ATOM 1089 C C . ALA A 1 153 ? 93.200 -1.447 55.333 1.00 52.66 145 ALA A C 1
ATOM 1090 O O . ALA A 1 153 ? 93.048 -1.856 56.485 1.00 65.56 145 ALA A O 1
ATOM 1092 N N . ARG A 1 154 ? 92.712 -0.283 54.904 1.00 47.42 146 ARG A N 1
ATOM 1093 C CA . ARG A 1 154 ? 92.034 0.682 55.761 1.00 49.92 146 ARG A CA 1
ATOM 1094 C C . ARG A 1 154 ? 90.517 0.577 55.703 1.00 48.52 146 ARG A C 1
ATOM 1095 O O . ARG A 1 154 ? 89.841 1.334 56.404 1.00 44.21 146 ARG A O 1
ATOM 1103 N N . ILE A 1 155 ? 89.976 -0.373 54.937 1.00 41.39 147 ILE A N 1
ATOM 1104 C CA . ILE A 1 155 ? 88.532 -0.525 54.813 1.00 39.18 147 ILE A CA 1
ATOM 1105 C C . ILE A 1 155 ? 87.929 -1.006 56.135 1.00 50.74 147 ILE A C 1
ATOM 1106 O O . ILE A 1 155 ? 88.210 -2.109 56.619 1.00 49.41 147 ILE A O 1
ATOM 1111 N N . ARG A 1 156 ? 87.019 -0.213 56.686 1.00 42.99 148 ARG A N 1
ATOM 1112 C CA . ARG A 1 156 ? 86.273 -0.640 57.850 1.00 47.77 148 ARG A CA 1
ATOM 1113 C C . ARG A 1 156 ? 84.790 -0.844 57.557 1.00 44.36 148 ARG A C 1
ATOM 1114 O O . ARG A 1 156 ? 84.096 -1.485 58.353 1.00 47.59 148 ARG A O 1
ATOM 1122 N N . LYS A 1 157 ? 84.292 -0.322 56.440 1.00 38.61 149 LYS A N 1
ATOM 1123 C CA . LYS A 1 157 ? 82.911 -0.523 56.034 1.00 34.75 149 LYS A CA 1
ATOM 1124 C C . LYS A 1 157 ? 82.818 -0.417 54.504 1.00 34.87 149 LYS A C 1
ATOM 1125 O O . LYS A 1 157 ? 83.494 0.418 53.894 1.00 38.05 149 LYS A O 1
ATOM 1131 N N . VAL A 1 158 ? 81.976 -1.248 53.888 1.00 31.35 150 VAL A N 1
ATOM 1132 C CA . VAL A 1 158 ? 81.653 -1.147 52.462 1.00 40.09 150 VAL A CA 1
ATOM 1133 C C . VAL A 1 158 ? 80.167 -0.853 52.355 1.00 46.32 150 VAL A C 1
ATOM 1134 O O . VAL A 1 158 ? 79.333 -1.681 52.746 1.00 57.14 150 VAL A O 1
ATOM 1138 N N . LEU A 1 159 ? 79.829 0.298 51.792 1.00 36.50 151 LEU A N 1
ATOM 1139 C CA . LEU A 1 159 ? 78.442 0.711 51.718 1.00 36.59 151 LEU A CA 1
ATOM 1140 C C . LEU A 1 159 ? 78.061 0.954 50.267 1.00 39.15 151 LEU A C 1
ATOM 1141 O O . LEU A 1 159 ? 78.897 1.371 49.458 1.00 27.93 151 LEU A O 1
ATOM 1146 N N . LEU A 1 160 ? 76.783 0.673 49.944 1.00 42.43 152 LEU A N 1
ATOM 1147 C CA . LEU A 1 160 ? 76.236 1.063 48.657 1.00 38.23 152 LEU A CA 1
ATOM 1148 C C . LEU A 1 160 ? 75.752 2.512 48.724 1.00 36.31 152 LEU A C 1
ATOM 1149 O O . LEU A 1 160 ? 75.474 3.033 49.807 1.00 38.28 152 LEU A O 1
ATOM 1154 N N . PRO A 1 161 ? 75.602 3.175 47.575 1.00 37.47 153 PRO A N 1
ATOM 1155 C CA . PRO A 1 161 ? 75.365 4.633 47.607 1.00 44.85 153 PRO A CA 1
ATOM 1156 C C . PRO A 1 161 ? 74.223 5.102 48.504 1.00 36.59 153 PRO A C 1
ATOM 1157 O O . PRO A 1 161 ? 74.445 5.981 49.338 1.00 41.71 153 PRO A O 1
ATOM 1161 N N . LYS A 1 162 ? 73.024 4.528 48.393 1.00 31.18 154 LYS A N 1
ATOM 1162 C CA . LYS A 1 162 ? 71.922 5.037 49.204 1.00 38.14 154 LYS A CA 1
ATOM 1163 C C . LYS A 1 162 ? 72.194 4.832 50.688 1.00 41.90 154 LYS A C 1
ATOM 1164 O O . LYS A 1 162 ? 71.667 5.578 51.522 1.00 44.11 154 LYS A O 1
ATOM 1170 N N . ASP A 1 163 ? 72.982 3.805 51.029 1.00 34.52 155 ASP A N 1
ATOM 1171 C CA . ASP A 1 163 ? 73.328 3.535 52.414 1.00 36.88 155 ASP A CA 1
ATOM 1172 C C . ASP A 1 163 ? 74.414 4.484 52.938 1.00 40.77 155 ASP A C 1
ATOM 1173 O O . ASP A 1 163 ? 74.528 4.667 54.152 1.00 41.76 155 ASP A O 1
ATOM 1178 N N . TYR A 1 164 ? 75.260 5.042 52.068 1.00 41.96 156 TYR A N 1
ATOM 1179 C CA . TYR A 1 164 ? 76.127 6.137 52.506 1.00 40.96 156 TYR A CA 1
ATOM 1180 C C . TYR A 1 164 ? 75.306 7.384 52.790 1.00 42.85 156 TYR A C 1
ATOM 1181 O O . TYR A 1 164 ? 75.655 8.200 53.658 1.00 35.66 156 TYR A O 1
ATOM 1190 N N . LEU A 1 165 ? 74.291 7.616 51.967 1.00 39.54 157 LEU A N 1
ATOM 1191 C CA . LEU A 1 165 ? 73.391 8.716 52.230 1.00 37.65 157 LEU A CA 1
ATOM 1192 C C . LEU A 1 165 ? 72.668 8.509 53.565 1.00 46.89 157 LEU A C 1
ATOM 1193 O O . LEU A 1 165 ? 72.486 9.460 54.335 1.00 47.50 157 LEU A O 1
ATOM 1198 N N . ARG A 1 166 ? 72.278 7.263 53.870 1.00 42.75 158 ARG A N 1
ATOM 1199 C CA . ARG A 1 166 ? 71.639 6.973 55.149 1.00 45.04 158 ARG A CA 1
ATOM 1200 C C . ARG A 1 166 ? 72.607 7.203 56.305 1.00 47.91 158 ARG A C 1
ATOM 1201 O O . ARG A 1 166 ? 72.182 7.560 57.415 1.00 43.86 158 ARG A O 1
ATOM 1209 N N . LEU A 1 167 ? 73.901 6.943 56.080 1.00 45.91 159 LEU A N 1
ATOM 1210 C CA . LEU A 1 167 ? 74.899 7.188 57.114 1.00 44.31 159 LEU A CA 1
ATOM 1211 C C . LEU A 1 167 ? 74.964 8.665 57.445 1.00 53.87 159 LEU A C 1
ATOM 1212 O O . LEU A 1 167 ? 75.050 9.045 58.617 1.00 61.95 159 LEU A O 1
ATOM 1217 N N . TRP A 1 168 ? 74.903 9.512 56.417 1.00 46.19 160 TRP A N 1
ATOM 1218 C CA . TRP A 1 168 ? 74.818 10.954 56.618 1.00 43.63 160 TRP A CA 1
ATOM 1219 C C . TRP A 1 168 ? 73.503 11.353 57.307 1.00 45.28 160 TRP A C 1
ATOM 1220 O O . TRP A 1 168 ? 73.490 12.251 58.153 1.00 48.26 160 TRP A O 1
ATOM 1231 N N . LEU A 1 169 ? 72.385 10.717 56.938 1.00 43.68 161 LEU A N 1
ATOM 1232 C CA . LEU A 1 169 ? 71.074 11.083 57.479 1.00 53.22 161 LEU A CA 1
ATOM 1233 C C . LEU A 1 169 ? 70.880 10.595 58.916 1.00 59.37 161 LEU A C 1
ATOM 1234 O O . LEU A 1 169 ? 70.366 11.334 59.762 1.00 49.99 161 LEU A O 1
ATOM 1239 N N . THR A 1 170 ? 71.277 9.352 59.214 1.00 64.00 162 THR A N 1
ATOM 1240 C CA . THR A 1 170 ? 70.953 8.712 60.483 1.00 54.27 162 THR A CA 1
ATOM 1241 C C . THR A 1 170 ? 72.151 8.422 61.361 1.00 55.04 162 THR A C 1
ATOM 1242 O O . THR A 1 170 ? 71.969 8.217 62.562 1.00 60.78 162 THR A O 1
ATOM 1246 N N . GLY A 1 171 ? 73.348 8.337 60.804 1.00 57.75 163 GLY A N 1
ATOM 1247 C CA . GLY A 1 171 ? 74.493 7.950 61.597 1.00 53.92 163 GLY A CA 1
ATOM 1248 C C . GLY A 1 171 ? 74.633 6.469 61.855 1.00 52.99 163 GLY A C 1
ATOM 1249 O O . GLY A 1 171 ? 75.484 6.081 62.669 1.00 53.68 163 GLY A O 1
ATOM 1250 N N . GLU A 1 172 ? 73.846 5.625 61.183 1.00 53.85 164 GLU A N 1
ATOM 1251 C CA . GLU A 1 172 ? 73.934 4.181 61.345 1.00 57.87 164 GLU A CA 1
ATOM 1252 C C . GLU A 1 172 ? 74.380 3.533 60.041 1.00 51.14 164 GLU A C 1
ATOM 1253 O O . GLU A 1 172 ? 74.346 4.147 58.971 1.00 61.99 164 GLU A O 1
ATOM 1259 N N . TYR A 1 173 ? 74.878 2.305 60.156 1.00 43.54 165 TYR A N 1
ATOM 1260 C CA . TYR A 1 173 ? 75.300 1.502 59.005 1.00 39.70 165 TYR A CA 1
ATOM 1261 C C . TYR A 1 173 ? 74.226 0.446 58.750 1.00 39.85 165 TYR A C 1
ATOM 1262 O O . TYR A 1 173 ? 74.216 -0.601 59.389 1.00 45.41 165 TYR A O 1
ATOM 1271 N N . ILE A 1 174 ? 73.334 0.697 57.806 1.00 42.46 166 ILE A N 1
ATOM 1272 C CA . ILE A 1 174 ? 72.228 -0.211 57.529 1.00 40.49 166 ILE A CA 1
ATOM 1273 C C . ILE A 1 174 ? 72.000 -0.258 56.022 1.00 46.14 166 ILE A C 1
ATOM 1274 O O . ILE A 1 174 ? 72.122 0.761 55.333 1.00 39.28 166 ILE A O 1
ATOM 1279 N N . SER A 1 175 ? 71.661 -1.445 55.515 1.00 43.70 167 SER A N 1
ATOM 1280 C CA . SER A 1 175 ? 71.242 -1.644 54.139 1.00 28.76 167 SER A CA 1
ATOM 1281 C C . SER A 1 175 ? 69.994 -2.516 54.111 1.00 34.25 167 SER A C 1
ATOM 1282 O O . SER A 1 175 ? 69.698 -3.236 55.072 1.00 41.52 167 SER A O 1
ATOM 1285 N N . ASP A 1 176 ? 69.286 -2.493 52.978 1.00 35.12 168 ASP A N 1
ATOM 1286 C CA . ASP A 1 176 ? 68.093 -3.311 52.791 1.00 33.72 168 ASP A CA 1
ATOM 1287 C C . ASP A 1 176 ? 68.435 -4.542 51.955 1.00 27.36 168 ASP A C 1
ATOM 1288 O O . ASP A 1 176 ? 69.498 -4.626 51.347 1.00 26.32 168 ASP A O 1
ATOM 1293 N N . MET A 1 177 ? 67.521 -5.519 51.961 1.00 29.17 169 MET A N 1
ATOM 1294 C CA . MET A 1 177 ? 67.788 -6.793 51.291 1.00 29.22 169 MET A CA 1
ATOM 1295 C C . MET A 1 177 ? 67.989 -6.635 49.783 1.00 30.01 169 MET A C 1
ATOM 1296 O O . MET A 1 177 ? 68.891 -7.268 49.218 1.00 36.30 169 MET A O 1
ATOM 1301 N N . SER A 1 178 ? 67.188 -5.774 49.123 1.00 26.04 170 SER A N 1
ATOM 1302 C CA . SER A 1 178 ? 67.179 -5.716 47.657 1.00 32.45 170 SER A CA 1
ATOM 1303 C C . SER A 1 178 ? 68.450 -5.099 47.119 1.00 29.32 170 SER A C 1
ATOM 1304 O O . SER A 1 178 ? 68.940 -5.496 46.059 1.00 34.70 170 SER A O 1
ATOM 1307 N N . ASP A 1 179 ? 68.989 -4.129 47.832 1.00 28.96 171 ASP A N 1
ATOM 1308 C CA . ASP A 1 179 ? 70.209 -3.493 47.387 1.00 26.18 171 ASP A CA 1
ATOM 1309 C C . ASP A 1 179 ? 71.397 -4.384 47.680 1.00 32.46 171 ASP A C 1
ATOM 1310 O O . ASP A 1 179 ? 72.335 -4.466 46.876 1.00 22.73 171 ASP A O 1
ATOM 1315 N N . SER A 1 180 ? 71.344 -5.094 48.799 1.00 33.15 172 SER A N 1
ATOM 1316 C CA . SER A 1 180 ? 72.468 -5.916 49.178 1.00 24.19 172 SER A CA 1
ATOM 1317 C C . SER A 1 180 ? 72.545 -7.225 48.407 1.00 25.89 172 SER A C 1
ATOM 1318 O O . SER A 1 180 ? 73.646 -7.777 48.274 1.00 27.22 172 SER A O 1
ATOM 1321 N N . ALA A 1 181 ? 71.432 -7.694 47.830 1.00 31.36 173 ALA A N 1
ATOM 1322 C CA . ALA A 1 181 ? 71.493 -8.850 46.936 1.00 37.89 173 ALA A CA 1
ATOM 1323 C C . ALA A 1 181 ? 72.299 -8.543 45.681 1.00 33.96 173 ALA A C 1
ATOM 1324 O O . ALA A 1 181 ? 72.737 -9.473 44.992 1.00 37.26 173 ALA A O 1
ATOM 1326 N N . GLY A 1 182 ? 72.479 -7.270 45.363 1.00 23.18 174 GLY A N 1
ATOM 1327 C CA . GLY A 1 182 ? 73.340 -6.834 44.289 1.00 25.01 174 GLY A CA 1
ATOM 1328 C C . GLY A 1 182 ? 74.811 -6.702 44.630 1.00 22.84 174 GLY A C 1
ATOM 1329 O O . GLY A 1 182 ? 75.597 -6.264 43.794 1.00 35.70 174 GLY A O 1
ATOM 1330 N N . THR A 1 183 ? 75.233 -7.112 45.811 1.00 23.24 175 THR A N 1
ATOM 1331 C CA . THR A 1 183 ? 76.644 -7.010 46.148 1.00 28.84 175 THR A CA 1
ATOM 1332 C C . THR A 1 183 ? 77.424 -8.240 45.752 1.00 36.33 175 THR A C 1
ATOM 1333 O O . THR A 1 183 ? 78.648 -8.157 45.599 1.00 45.65 175 THR A O 1
ATOM 1337 N N . SER A 1 184 ? 76.722 -9.347 45.522 1.00 32.56 176 SER A N 1
ATOM 1338 C CA . SER A 1 184 ? 77.277 -10.683 45.358 1.00 25.92 176 SER A CA 1
ATOM 1339 C C . SER A 1 184 ? 77.930 -11.196 46.633 1.00 26.85 176 SER A C 1
ATOM 1340 O O . SER A 1 184 ? 78.721 -12.126 46.588 1.00 35.89 176 SER A O 1
ATOM 1343 N N . TRP A 1 185 ? 77.595 -10.602 47.779 1.00 32.43 177 TRP A N 1
ATOM 1344 C CA . TRP A 1 185 ? 77.947 -11.129 49.089 1.00 27.85 177 TRP A CA 1
ATOM 1345 C C . TRP A 1 185 ? 76.764 -11.701 49.867 1.00 28.52 177 TRP A C 1
ATOM 1346 O O . TRP A 1 185 ? 76.977 -12.281 50.942 1.00 29.93 177 TRP A O 1
ATOM 1357 N N . LEU A 1 186 ? 75.535 -11.526 49.376 1.00 36.56 178 LEU A N 1
ATOM 1358 C CA . LEU A 1 186 ? 74.319 -11.930 50.078 1.00 39.90 178 LEU A CA 1
ATOM 1359 C C . LEU A 1 186 ? 73.888 -13.363 49.728 1.00 46.60 178 LEU A C 1
ATOM 1360 O O . LEU A 1 186 ? 73.984 -13.792 48.575 1.00 42.50 178 LEU A O 1
ATOM 1365 N N . ASP A 1 187 ? 73.441 -14.115 50.738 1.00 45.30 179 ASP A N 1
ATOM 1366 C CA . ASP A 1 187 ? 72.699 -15.354 50.490 1.00 48.56 179 ASP A CA 1
ATOM 1367 C C . ASP A 1 187 ? 71.265 -14.922 50.164 1.00 50.54 179 ASP A C 1
ATOM 1368 O O . ASP A 1 187 ? 70.432 -14.727 51.048 1.00 44.12 179 ASP A O 1
ATOM 1373 N N . THR A 1 188 ? 70.978 -14.745 48.870 1.00 53.16 180 THR A N 1
ATOM 1374 C CA . THR A 1 188 ? 69.708 -14.140 48.466 1.00 47.49 180 THR A CA 1
ATOM 1375 C C . THR A 1 188 ? 68.509 -14.922 48.990 1.00 44.74 180 THR A C 1
ATOM 1376 O O . THR A 1 188 ? 67.531 -14.326 49.447 1.00 48.99 180 THR A O 1
ATOM 1380 N N . GLY A 1 189 ? 68.577 -16.255 48.962 1.00 42.14 181 GLY A N 1
ATOM 1381 C CA . GLY A 1 189 ? 67.463 -17.048 49.438 1.00 37.14 181 GLY A CA 1
ATOM 1382 C C . GLY A 1 189 ? 67.271 -16.973 50.936 1.00 41.94 181 GLY A C 1
ATOM 1383 O O . GLY A 1 189 ? 66.146 -17.084 51.424 1.00 51.61 181 GLY A O 1
ATOM 1384 N N . ALA A 1 190 ? 68.352 -16.785 51.682 1.00 43.42 182 ALA A N 1
ATOM 1385 C CA . ALA A 1 190 ? 68.310 -16.712 53.135 1.00 45.04 182 ALA A CA 1
ATOM 1386 C C . ALA A 1 190 ? 68.180 -15.292 53.676 1.00 41.41 182 ALA A C 1
ATOM 1387 O O . ALA A 1 190 ? 67.958 -15.138 54.878 1.00 39.30 182 ALA A O 1
ATOM 1389 N N . ARG A 1 191 ? 68.338 -14.262 52.833 1.00 41.82 183 ARG A N 1
ATOM 1390 C CA . ARG A 1 191 ? 68.245 -12.857 53.251 1.00 39.00 183 ARG A CA 1
ATOM 1391 C C . ARG A 1 191 ? 69.253 -12.522 54.360 1.00 41.62 183 ARG A C 1
ATOM 1392 O O . ARG A 1 191 ? 68.960 -11.801 55.315 1.00 52.18 183 ARG A O 1
ATOM 1400 N N . ARG A 1 192 ? 70.459 -13.052 54.241 1.00 38.93 184 ARG A N 1
ATOM 1401 C CA . ARG A 1 192 ? 71.494 -12.849 55.241 1.00 42.38 184 ARG A CA 1
ATOM 1402 C C . ARG A 1 192 ? 72.814 -12.751 54.488 1.00 36.74 184 ARG A C 1
ATOM 1403 O O . ARG A 1 192 ? 72.935 -13.243 53.366 1.00 45.40 184 ARG A O 1
ATOM 1405 N N . TRP A 1 193 ? 73.821 -12.151 55.123 1.00 33.92 185 TRP A N 1
ATOM 1406 C CA . TRP A 1 193 ? 75.163 -12.144 54.545 1.00 33.16 185 TRP A CA 1
ATOM 1407 C C . TRP A 1 193 ? 75.750 -13.559 54.490 1.00 39.69 185 TRP A C 1
ATOM 1408 O O . TRP A 1 193 ? 75.447 -14.428 55.321 1.00 50.43 185 TRP A O 1
ATOM 1419 N N . SER A 1 194 ? 76.589 -13.792 53.489 1.00 39.63 186 SER A N 1
ATOM 1420 C CA . SER A 1 194 ? 77.330 -15.044 53.364 1.00 40.97 186 SER A CA 1
ATOM 1421 C C . SER A 1 194 ? 78.756 -14.815 53.872 1.00 41.31 186 SER A C 1
ATOM 1422 O O . SER A 1 194 ? 79.520 -14.051 53.275 1.00 49.70 186 SER A O 1
ATOM 1425 N N . ALA A 1 195 ? 79.119 -15.470 54.974 1.00 52.49 187 ALA A N 1
ATOM 1426 C CA . ALA A 1 195 ? 80.496 -15.366 55.440 1.00 49.94 187 ALA A CA 1
ATOM 1427 C C . ALA A 1 195 ? 81.451 -15.987 54.432 1.00 52.56 187 ALA A C 1
ATOM 1428 O O . ALA A 1 195 ? 82.576 -15.509 54.260 1.00 39.56 187 ALA A O 1
ATOM 1430 N N . GLU A 1 196 ? 81.030 -17.082 53.786 1.00 56.42 188 GLU A N 1
ATOM 1431 C CA . GLU A 1 196 ? 81.889 -17.774 52.830 1.00 50.43 188 GLU A CA 1
ATOM 1432 C C . GLU A 1 196 ? 82.286 -16.856 51.675 1.00 43.10 188 GLU A C 1
ATOM 1433 O O . GLU A 1 196 ? 83.460 -16.810 51.292 1.00 45.52 188 GLU A O 1
ATOM 1439 N N . LEU A 1 197 ? 81.326 -16.101 51.126 1.00 38.73 189 LEU A N 1
ATOM 1440 C CA . LEU A 1 197 ? 81.611 -15.209 49.994 1.00 42.89 189 LEU A CA 1
ATOM 1441 C C . LEU A 1 197 ? 82.425 -13.992 50.424 1.00 46.73 189 LEU A C 1
ATOM 1442 O O . LEU A 1 197 ? 83.271 -13.499 49.663 1.00 43.85 189 LEU A O 1
ATOM 1447 N N . LEU A 1 198 ? 82.152 -13.471 51.624 1.00 43.97 190 LEU A N 1
ATOM 1448 C CA . LEU A 1 198 ? 82.912 -12.340 52.142 1.00 38.58 190 LEU A CA 1
ATOM 1449 C C . LEU A 1 198 ? 84.387 -12.699 52.314 1.00 44.26 190 LEU A C 1
ATOM 1450 O O . LEU A 1 198 ? 85.275 -11.926 51.935 1.00 35.43 190 LEU A O 1
ATOM 1455 N N . ALA A 1 199 ? 84.670 -13.870 52.893 1.00 42.99 191 ALA A N 1
ATOM 1456 C CA . ALA A 1 199 ? 86.055 -14.296 53.069 1.00 46.43 191 ALA A CA 1
ATOM 1457 C C . ALA A 1 199 ? 86.802 -14.429 51.741 1.00 60.69 191 ALA A C 1
ATOM 1458 O O . ALA A 1 199 ? 88.009 -14.157 51.678 1.00 62.52 191 ALA A O 1
ATOM 1460 N N . LYS A 1 200 ? 86.100 -14.823 50.671 1.00 63.70 192 LYS A N 1
ATOM 1461 C CA . LYS A 1 200 ? 86.721 -15.043 49.369 1.00 38.63 192 LYS A CA 1
ATOM 1462 C C . LYS A 1 200 ? 87.133 -13.741 48.690 1.00 53.79 192 LYS A C 1
ATOM 1463 O O . LYS A 1 200 ? 87.934 -13.763 47.747 1.00 54.63 192 LYS A O 1
ATOM 1469 N N . THR A 1 201 ? 86.632 -12.606 49.159 1.00 50.39 193 THR A N 1
ATOM 1470 C CA . THR A 1 201 ? 87.021 -11.316 48.623 1.00 43.72 193 THR A CA 1
ATOM 1471 C C . THR A 1 201 ? 87.832 -10.518 49.626 1.00 46.38 193 THR A C 1
ATOM 1472 O O . THR A 1 201 ? 88.181 -9.365 49.347 1.00 57.58 193 THR A O 1
ATOM 1476 N N . GLY A 1 202 ? 88.117 -11.101 50.789 1.00 36.99 194 GLY A N 1
ATOM 1477 C CA . GLY A 1 202 ? 89.024 -10.523 51.751 1.00 41.99 194 GLY A CA 1
ATOM 1478 C C . GLY A 1 202 ? 88.380 -9.674 52.808 1.00 48.69 194 GLY A C 1
ATOM 1479 O O . GLY A 1 202 ? 89.063 -8.826 53.394 1.00 51.31 194 GLY A O 1
ATOM 1480 N N . LEU A 1 203 ? 87.095 -9.874 53.084 1.00 45.07 195 LEU A N 1
ATOM 1481 C CA . LEU A 1 203 ? 86.383 -9.050 54.039 1.00 36.43 195 LEU A CA 1
ATOM 1482 C C . LEU A 1 203 ? 85.633 -9.942 55.019 1.00 41.64 195 LEU A C 1
ATOM 1483 O O . LEU A 1 203 ? 85.500 -11.157 54.837 1.00 48.60 195 LEU A O 1
ATOM 1488 N N . GLY A 1 204 ? 85.120 -9.314 56.076 1.00 37.78 196 GLY A N 1
ATOM 1489 C CA . GLY A 1 204 ? 84.340 -9.997 57.074 1.00 38.91 196 GLY A CA 1
ATOM 1490 C C . GLY A 1 204 ? 82.995 -9.311 57.178 1.00 43.70 196 GLY A C 1
ATOM 1491 O O . GLY A 1 204 ? 82.782 -8.248 56.599 1.00 35.91 196 GLY A O 1
ATOM 1492 N N . GLU A 1 205 ? 82.078 -9.947 57.913 1.00 53.95 197 GLU A N 1
ATOM 1493 C CA . GLU A 1 205 ? 80.725 -9.407 58.029 1.00 52.83 197 GLU A CA 1
ATOM 1494 C C . GLU A 1 205 ? 80.683 -8.099 58.811 1.00 52.83 197 GLU A C 1
ATOM 1495 O O . GLU A 1 205 ? 79.793 -7.270 58.577 1.00 57.75 197 GLU A O 1
ATOM 1501 N N . GLY A 1 206 ? 81.648 -7.878 59.710 1.00 41.93 198 GLY A N 1
ATOM 1502 C CA . GLY A 1 206 ? 81.729 -6.642 60.462 1.00 40.87 198 GLY A CA 1
ATOM 1503 C C . GLY A 1 206 ? 82.047 -5.423 59.629 1.00 45.41 198 GLY A C 1
ATOM 1504 O O . GLY A 1 206 ? 81.948 -4.304 60.141 1.00 51.87 198 GLY A O 1
ATOM 1505 N N . GLN A 1 207 ? 82.490 -5.620 58.390 1.00 37.49 199 GLN A N 1
ATOM 1506 C CA . GLN A 1 207 ? 82.701 -4.548 57.433 1.00 38.87 199 GLN A CA 1
ATOM 1507 C C . GLN A 1 207 ? 81.480 -4.320 56.565 1.00 37.08 199 GLN A C 1
ATOM 1508 O O . GLN A 1 207 ? 81.555 -3.517 55.635 1.00 39.21 199 GLN A O 1
ATOM 1514 N N . MET A 1 208 ? 80.389 -5.077 56.781 1.00 33.58 200 MET A N 1
ATOM 1515 C CA . MET A 1 208 ? 79.140 -4.822 56.082 1.00 31.93 200 MET A CA 1
ATOM 1516 C C . MET A 1 208 ? 78.198 -4.076 57.002 1.00 36.27 200 MET A C 1
ATOM 1517 O O . MET A 1 208 ? 78.319 -4.162 58.229 1.00 45.52 200 MET A O 1
ATOM 1522 N N . PRO A 1 209 ? 77.243 -3.329 56.450 1.00 37.19 201 PRO A N 1
ATOM 1523 C CA . PRO A 1 209 ? 76.178 -2.760 57.284 1.00 37.15 201 PRO A CA 1
ATOM 1524 C C . PRO A 1 209 ? 75.222 -3.852 57.738 1.00 33.32 201 PRO A C 1
ATOM 1525 O O . PRO A 1 209 ? 75.183 -4.959 57.201 1.00 40.21 201 PRO A O 1
ATOM 1529 N N . GLN A 1 210 ? 74.410 -3.514 58.728 1.00 36.88 202 GLN A N 1
ATOM 1530 C CA . GLN A 1 210 ? 73.374 -4.425 59.187 1.00 44.10 202 GLN A CA 1
ATOM 1531 C C . GLN A 1 210 ? 72.223 -4.416 58.189 1.00 43.94 202 GLN A C 1
ATOM 1532 O O . GLN A 1 210 ? 71.990 -3.419 57.498 1.00 42.41 202 GLN A O 1
ATOM 1534 N N . LEU A 1 211 ? 71.559 -5.570 58.066 1.00 37.87 203 LEU A N 1
ATOM 1535 C CA . LEU A 1 211 ? 70.504 -5.796 57.087 1.00 33.29 203 LEU A CA 1
ATOM 1536 C C . LEU A 1 211 ? 69.113 -5.682 57.707 1.00 42.97 203 LEU A C 1
ATOM 1537 O O . LEU A 1 211 ? 68.886 -6.073 58.859 1.00 54.37 203 LEU A O 1
ATOM 1542 N N . VAL A 1 212 ? 68.187 -5.131 56.924 1.00 34.96 204 VAL A N 1
ATOM 1543 C CA . VAL A 1 212 ? 66.790 -4.951 57.291 1.00 39.91 204 VAL A CA 1
ATOM 1544 C C . VAL A 1 212 ? 65.980 -5.155 56.020 1.00 41.90 204 VAL A C 1
ATOM 1545 O O . VAL A 1 212 ? 66.522 -5.172 54.916 1.00 44.03 204 VAL A O 1
ATOM 1549 N N . GLU A 1 213 ? 64.666 -5.298 56.176 1.00 40.41 205 GLU A N 1
ATOM 1550 C CA . GLU A 1 213 ? 63.807 -5.245 55.001 1.00 38.70 205 GLU A CA 1
ATOM 1551 C C . GLU A 1 213 ? 63.602 -3.792 54.602 1.00 36.68 205 GLU A C 1
ATOM 1552 O O . GLU A 1 213 ? 63.631 -2.894 55.444 1.00 39.37 205 GLU A O 1
ATOM 1558 N N . GLY A 1 214 ? 63.446 -3.568 53.293 1.00 34.57 206 GLY A N 1
ATOM 1559 C CA . GLY A 1 214 ? 63.388 -2.212 52.780 1.00 31.79 206 GLY A CA 1
ATOM 1560 C C . GLY A 1 214 ? 62.273 -1.382 53.370 1.00 33.69 206 GLY A C 1
ATOM 1561 O O . GLY A 1 214 ? 62.396 -0.162 53.483 1.00 43.95 206 GLY A O 1
ATOM 1562 N N . SER A 1 215 ? 61.165 -2.018 53.714 1.00 35.26 207 SER A N 1
ATOM 1563 C CA . SER A 1 215 ? 60.011 -1.321 54.243 1.00 37.42 207 SER A CA 1
ATOM 1564 C C . SER A 1 215 ? 60.026 -1.217 55.759 1.00 44.59 207 SER A C 1
ATOM 1565 O O . SER A 1 215 ? 59.088 -0.651 56.337 1.00 41.77 207 SER A O 1
ATOM 1568 N N . GLU A 1 216 ? 61.040 -1.748 56.433 1.00 40.50 208 GLU A N 1
ATOM 1569 C CA . GLU A 1 216 ? 61.003 -1.640 57.884 1.00 56.85 208 GLU A CA 1
ATOM 1570 C C . GLU A 1 216 ? 61.875 -0.469 58.338 1.00 52.71 208 GLU A C 1
ATOM 1571 O O . GLU A 1 216 ? 62.670 0.073 57.569 1.00 49.32 208 GLU A O 1
ATOM 1577 N N . ALA A 1 217 ? 61.664 -0.038 59.586 1.00 58.52 209 ALA A N 1
ATOM 1578 C CA . ALA A 1 217 ? 62.331 1.153 60.101 1.00 53.86 209 ALA A CA 1
ATOM 1579 C C . ALA A 1 217 ? 63.809 0.871 60.273 1.00 55.70 209 ALA A C 1
ATOM 1580 O O . ALA A 1 217 ? 64.185 -0.157 60.843 1.00 66.24 209 ALA A O 1
ATOM 1582 N N . ALA A 1 218 ? 64.650 1.761 59.753 1.00 42.50 210 ALA A N 1
ATOM 1583 C CA . ALA A 1 218 ? 66.082 1.499 59.697 1.00 41.10 210 ALA A CA 1
ATOM 1584 C C . ALA A 1 218 ? 66.875 2.796 59.916 1.00 53.81 210 ALA A C 1
ATOM 1585 O O . ALA A 1 218 ? 67.606 3.283 59.041 1.00 54.93 210 ALA A O 1
ATOM 1587 N N . GLY A 1 219 ? 66.723 3.349 61.115 1.00 44.66 211 GLY A N 1
ATOM 1588 C CA . GLY A 1 219 ? 67.394 4.545 61.571 1.00 46.17 211 GLY A CA 1
ATOM 1589 C C . GLY A 1 219 ? 66.423 5.692 61.791 1.00 56.05 211 GLY A C 1
ATOM 1590 O O . GLY A 1 219 ? 65.282 5.692 61.315 1.00 55.64 211 GLY A O 1
ATOM 1591 N N . CYS A 1 220 ? 66.888 6.671 62.567 1.00 61.18 212 CYS A N 1
ATOM 1592 C CA . CYS A 1 220 ? 66.177 7.916 62.800 1.00 61.86 212 CYS A CA 1
ATOM 1593 C C . CYS A 1 220 ? 67.040 9.069 62.304 1.00 53.22 212 CYS A C 1
ATOM 1594 O O . CYS A 1 220 ? 68.271 9.010 62.356 1.00 52.56 212 CYS A O 1
ATOM 1597 N N . LEU A 1 221 ? 66.393 10.118 61.809 1.00 54.11 213 LEU A N 1
ATOM 1598 C CA . LEU A 1 221 ? 67.128 11.288 61.345 1.00 58.10 213 LEU A CA 1
ATOM 1599 C C . LEU A 1 221 ? 67.904 11.945 62.485 1.00 63.28 213 LEU A C 1
ATOM 1600 O O . LEU A 1 221 ? 67.363 12.167 63.574 1.00 67.03 213 LEU A O 1
ATOM 1605 N N . ARG A 1 222 ? 69.177 12.257 62.226 1.00 63.85 214 ARG A N 1
ATOM 1606 C CA . ARG A 1 222 ? 70.026 12.882 63.236 1.00 60.20 214 ARG A CA 1
ATOM 1607 C C . ARG A 1 222 ? 69.447 14.225 63.666 1.00 65.94 214 ARG A C 1
ATOM 1608 O O . ARG A 1 222 ? 68.931 14.989 62.844 1.00 63.93 214 ARG A O 1
ATOM 1616 N N . ALA A 1 223 ? 69.567 14.521 64.964 1.00 71.36 215 ALA A N 1
ATOM 1617 C CA . ALA A 1 223 ? 68.943 15.720 65.520 1.00 78.95 215 ALA A CA 1
ATOM 1618 C C . ALA A 1 223 ? 69.448 17.002 64.855 1.00 79.77 215 ALA A C 1
ATOM 1619 O O . ALA A 1 223 ? 68.656 17.920 64.597 1.00 78.58 215 ALA A O 1
ATOM 1621 N N . GLU A 1 224 ? 70.756 17.091 64.566 1.00 78.84 216 GLU A N 1
ATOM 1622 C CA . GLU A 1 224 ? 71.277 18.296 63.912 1.00 81.38 216 GLU A CA 1
ATOM 1623 C C . GLU A 1 224 ? 70.584 18.525 62.571 1.00 82.66 216 GLU A C 1
ATOM 1624 O O . GLU A 1 224 ? 70.341 19.673 62.177 1.00 84.97 216 GLU A O 1
ATOM 1630 N N . LEU A 1 225 ? 70.269 17.439 61.849 1.00 77.70 217 LEU A N 1
ATOM 1631 C CA . LEU A 1 225 ? 69.539 17.547 60.591 1.00 76.93 217 LEU A CA 1
ATOM 1632 C C . LEU A 1 225 ? 68.050 17.792 60.817 1.00 82.03 217 LEU A C 1
ATOM 1633 O O . LEU A 1 225 ? 67.421 18.528 60.047 1.00 66.89 217 LEU A O 1
ATOM 1638 N N . ALA A 1 226 ? 67.475 17.199 61.868 1.00 84.97 218 ALA A N 1
ATOM 1639 C CA . ALA A 1 226 ? 66.071 17.447 62.186 1.00 91.38 218 ALA A CA 1
ATOM 1640 C C . ALA A 1 226 ? 65.813 18.919 62.490 1.00 96.23 218 ALA A C 1
ATOM 1641 O O . ALA A 1 226 ? 64.722 19.429 62.204 1.00 103.36 218 ALA A O 1
ATOM 1643 N N . ALA A 1 227 ? 66.796 19.615 63.064 1.00 87.37 219 ALA A N 1
ATOM 1644 C CA . ALA A 1 227 ? 66.654 21.038 63.337 1.00 87.56 219 ALA A CA 1
ATOM 1645 C C . ALA A 1 227 ? 67.075 21.909 62.165 1.00 80.70 219 ALA A C 1
ATOM 1646 O O . ALA A 1 227 ? 66.586 23.034 62.033 1.00 84.03 219 ALA A O 1
ATOM 1648 N N . GLU A 1 228 ? 67.978 21.420 61.314 1.00 85.27 220 GLU A N 1
ATOM 1649 C CA . GLU A 1 228 ? 68.446 22.228 60.196 1.00 86.13 220 GLU A CA 1
ATOM 1650 C C . GLU A 1 228 ? 67.319 22.517 59.213 1.00 85.03 220 GLU A C 1
ATOM 1651 O O . GLU A 1 228 ? 67.323 23.568 58.556 1.00 81.94 220 GLU A O 1
ATOM 1657 N N . TRP A 1 229 ? 66.339 21.610 59.122 1.00 86.19 221 TRP A N 1
ATOM 1658 C CA . TRP A 1 229 ? 65.158 21.756 58.274 1.00 88.46 221 TRP A CA 1
ATOM 1659 C C . TRP A 1 229 ? 63.878 21.927 59.092 1.00 91.96 221 TRP A C 1
ATOM 1660 O O . TRP A 1 229 ? 62.778 21.966 58.520 1.00 89.64 221 TRP A O 1
ATOM 1671 N N . SER A 1 230 ? 64.004 22.027 60.417 1.00 91.20 222 SER A N 1
ATOM 1672 C CA . SER A 1 230 ? 62.887 22.194 61.346 1.00 89.77 222 SER A CA 1
ATOM 1673 C C . SER A 1 230 ? 61.882 21.047 61.205 1.00 86.75 222 SER A C 1
ATOM 1674 O O . SER A 1 230 ? 60.786 21.193 60.674 1.00 87.44 222 SER A O 1
ATOM 1677 N N . LEU A 1 231 ? 62.295 19.891 61.710 1.00 81.64 223 LEU A N 1
ATOM 1678 C CA . LEU A 1 231 ? 61.442 18.714 61.716 1.00 77.27 223 LEU A CA 1
ATOM 1679 C C . LEU A 1 231 ? 60.678 18.639 63.036 1.00 81.75 223 LEU A C 1
ATOM 1680 O O . LEU A 1 231 ? 61.276 18.702 64.121 1.00 75.36 223 LEU A O 1
ATOM 1682 N N . THR A 1 232 ? 59.349 18.492 62.932 1.00 89.32 224 THR A N 1
ATOM 1683 C CA . THR A 1 232 ? 58.465 18.544 64.099 1.00 97.81 224 THR A CA 1
ATOM 1684 C C . THR A 1 232 ? 58.566 17.289 64.960 1.00 103.17 224 THR A C 1
ATOM 1685 O O . THR A 1 232 ? 58.474 17.374 66.192 1.00 111.62 224 THR A O 1
ATOM 1689 N N . ALA A 1 233 ? 58.756 16.125 64.349 1.00 103.98 225 ALA A N 1
ATOM 1690 C CA . ALA A 1 233 ? 58.673 14.871 65.080 1.00 107.11 225 ALA A CA 1
ATOM 1691 C C . ALA A 1 233 ? 59.917 14.025 64.854 1.00 95.05 225 ALA A C 1
ATOM 1692 O O . ALA A 1 233 ? 60.801 14.360 64.060 1.00 81.65 225 ALA A O 1
ATOM 1694 N N . SER A 1 234 ? 59.968 12.923 65.604 1.00 93.31 226 SER A N 1
ATOM 1695 C CA . SER A 1 234 ? 60.948 11.873 65.370 1.00 81.26 226 SER A CA 1
ATOM 1696 C C . SER A 1 234 ? 60.769 11.329 63.958 1.00 79.54 226 SER A C 1
ATOM 1697 O O . SER A 1 234 ? 59.711 10.784 63.626 1.00 69.51 226 SER A O 1
ATOM 1700 N N . VAL A 1 235 ? 61.787 11.516 63.118 1.00 81.29 227 VAL A N 1
ATOM 1701 C CA . VAL A 1 235 ? 61.711 11.180 61.700 1.00 71.12 227 VAL A CA 1
ATOM 1702 C C . VAL A 1 235 ? 62.352 9.810 61.496 1.00 63.55 227 VAL A C 1
ATOM 1703 O O . VAL A 1 235 ? 63.575 9.664 61.602 1.00 66.53 227 VAL A O 1
ATOM 1707 N N . ILE A 1 236 ? 61.541 8.823 61.118 1.00 49.16 228 ILE A N 1
ATOM 1708 C CA . ILE A 1 236 ? 62.027 7.474 60.840 1.00 56.94 228 ILE A CA 1
ATOM 1709 C C . ILE A 1 236 ? 62.561 7.426 59.412 1.00 53.28 228 ILE A C 1
ATOM 1710 O O . ILE A 1 236 ? 61.992 8.049 58.504 1.00 56.57 228 ILE A O 1
ATOM 1715 N N . VAL A 1 237 ? 63.687 6.735 59.211 1.00 44.11 229 VAL A N 1
ATOM 1716 C CA . VAL A 1 237 ? 64.236 6.476 57.878 1.00 44.96 229 VAL A CA 1
ATOM 1717 C C . VAL A 1 237 ? 64.019 5.008 57.517 1.00 49.84 229 VAL A C 1
ATOM 1718 O O . VAL A 1 237 ? 64.382 4.110 58.288 1.00 47.81 229 VAL A O 1
ATOM 1722 N N . ALA A 1 238 ? 63.431 4.766 56.344 1.00 39.55 230 ALA A N 1
ATOM 1723 C CA . ALA A 1 238 ? 63.124 3.410 55.918 1.00 46.03 230 ALA A CA 1
ATOM 1724 C C . ALA A 1 238 ? 64.377 2.686 55.424 1.00 49.70 230 ALA A C 1
ATOM 1725 O O . ALA A 1 238 ? 65.439 3.280 55.201 1.00 45.89 230 ALA A O 1
ATOM 1727 N N . GLY A 1 239 ? 64.246 1.366 55.288 1.00 43.86 231 GLY A N 1
ATOM 1728 C CA . GLY A 1 239 ? 65.326 0.595 54.710 1.00 45.01 231 GLY A CA 1
ATOM 1729 C C . GLY A 1 239 ? 65.635 1.027 53.292 1.00 46.37 231 GLY A C 1
ATOM 1730 O O . GLY A 1 239 ? 66.801 1.128 52.899 1.00 42.91 231 GLY A O 1
ATOM 1731 N N . GLY A 1 240 ? 64.599 1.311 52.517 1.00 39.13 232 GLY A N 1
ATOM 1732 C CA . GLY A 1 240 ? 64.788 1.736 51.155 1.00 32.87 232 GLY A CA 1
ATOM 1733 C C . GLY A 1 240 ? 64.927 0.556 50.210 1.00 31.48 232 GLY A C 1
ATOM 1734 O O . GLY A 1 240 ? 64.567 -0.574 50.509 1.00 31.14 232 GLY A O 1
ATOM 1735 N N . ALA A 1 241 ? 65.479 0.833 49.044 1.00 31.51 233 ALA A N 1
ATOM 1736 C CA . ALA A 1 241 ? 65.644 -0.240 48.083 1.00 33.45 233 ALA A CA 1
ATOM 1737 C C . ALA A 1 241 ? 66.666 0.210 47.059 1.00 34.49 233 ALA A C 1
ATOM 1738 O O . ALA A 1 241 ? 66.997 1.393 46.975 1.00 39.31 233 ALA A O 1
ATOM 1740 N N . GLY A 1 242 ? 67.179 -0.746 46.285 1.00 33.68 234 GLY A N 1
ATOM 1741 C CA . GLY A 1 242 ? 67.853 -0.370 45.061 1.00 34.76 234 GLY A CA 1
ATOM 1742 C C . GLY A 1 242 ? 66.854 0.184 44.065 1.00 30.10 234 GLY A C 1
ATOM 1743 O O . GLY A 1 242 ? 65.643 -0.042 44.184 1.00 27.74 234 GLY A O 1
ATOM 1744 N N . ASP A 1 243 ? 67.367 0.905 43.055 1.00 35.46 235 ASP A N 1
ATOM 1745 C CA . ASP A 1 243 ? 66.471 1.677 42.187 1.00 34.73 235 ASP A CA 1
ATOM 1746 C C . ASP A 1 243 ? 65.467 0.774 41.477 1.00 32.53 235 ASP A C 1
ATOM 1747 O O . ASP A 1 243 ? 64.305 1.156 41.300 1.00 27.53 235 ASP A O 1
ATOM 1752 N N . ASN A 1 244 ? 65.877 -0.432 41.085 1.00 26.27 236 ASN A N 1
ATOM 1753 C CA . ASN A 1 244 ? 64.925 -1.307 40.409 1.00 25.72 236 ASN A CA 1
ATOM 1754 C C . ASN A 1 244 ? 63.786 -1.697 41.341 1.00 26.10 236 ASN A C 1
ATOM 1755 O O . ASN A 1 244 ? 62.615 -1.481 41.019 1.00 39.56 236 ASN A O 1
ATOM 1760 N N . ALA A 1 245 ? 64.119 -2.244 42.515 1.00 36.02 237 ALA A N 1
ATOM 1761 C CA . ALA A 1 245 ? 63.115 -2.607 43.504 1.00 26.83 237 ALA A CA 1
ATOM 1762 C C . ALA A 1 245 ? 62.364 -1.371 44.003 1.00 37.20 237 ALA A C 1
ATOM 1763 O O . ALA A 1 245 ? 61.172 -1.446 44.321 1.00 37.72 237 ALA A O 1
ATOM 1765 N N . ALA A 1 246 ? 63.049 -0.226 44.106 1.00 28.10 238 ALA A N 1
ATOM 1766 C CA . ALA A 1 246 ? 62.353 1.006 44.471 1.00 31.93 238 ALA A CA 1
ATOM 1767 C C . ALA A 1 246 ? 61.332 1.383 43.417 1.00 31.22 238 ALA A C 1
ATOM 1768 O O . ALA A 1 246 ? 60.173 1.681 43.725 1.00 31.73 238 ALA A O 1
ATOM 1770 N N . SER A 1 247 ? 61.753 1.342 42.157 1.00 40.36 239 SER A N 1
ATOM 1771 C CA . SER A 1 247 ? 60.879 1.657 41.035 1.00 34.30 239 SER A CA 1
ATOM 1772 C C . SER A 1 247 ? 59.652 0.760 41.038 1.00 32.61 239 SER A C 1
ATOM 1773 O O . SER A 1 247 ? 58.523 1.234 40.866 1.00 30.09 239 SER A O 1
ATOM 1776 N N . ALA A 1 248 ? 59.861 -0.539 41.293 1.00 32.27 240 ALA A N 1
ATOM 1777 C CA . ALA A 1 248 ? 58.764 -1.504 41.339 1.00 36.19 240 ALA A CA 1
ATOM 1778 C C . ALA A 1 248 ? 57.783 -1.209 42.474 1.00 36.62 240 ALA A C 1
ATOM 1779 O O . ALA A 1 248 ? 56.569 -1.370 42.300 1.00 30.65 240 ALA A O 1
ATOM 1781 N N . CYS A 1 249 ? 58.285 -0.759 43.636 1.00 35.54 241 CYS A N 1
ATOM 1782 C CA . CYS A 1 249 ? 57.392 -0.307 44.704 1.00 35.77 241 CYS A CA 1
ATOM 1783 C C . CYS A 1 249 ? 56.599 0.913 44.282 1.00 38.97 241 CYS A C 1
ATOM 1784 O O . CYS A 1 249 ? 55.427 1.044 44.630 1.00 48.81 241 CYS A O 1
ATOM 1787 N N . GLY A 1 250 ? 57.214 1.816 43.518 1.00 41.44 242 GLY A N 1
ATOM 1788 C CA . GLY A 1 250 ? 56.465 2.948 42.998 1.00 41.82 242 GLY A CA 1
ATOM 1789 C C . GLY A 1 250 ? 55.397 2.534 42.006 1.00 41.87 242 GLY A C 1
ATOM 1790 O O . GLY A 1 250 ? 54.358 3.186 41.899 1.00 39.82 242 GLY A O 1
ATOM 1791 N N . MET A 1 251 ? 55.630 1.446 41.280 1.00 48.00 243 MET A N 1
ATOM 1792 C CA . MET A 1 251 ? 54.727 0.994 40.237 1.00 48.26 243 MET A CA 1
ATOM 1793 C C . MET A 1 251 ? 53.672 0.011 40.718 1.00 44.66 243 MET A C 1
ATOM 1794 O O . MET A 1 251 ? 52.749 -0.290 39.955 1.00 46.82 243 MET A O 1
ATOM 1799 N N . GLY A 1 252 ? 53.767 -0.485 41.952 1.00 42.12 244 GLY A N 1
ATOM 1800 C CA . GLY A 1 252 ? 52.877 -1.533 42.413 1.00 39.47 244 GLY A CA 1
ATOM 1801 C C . GLY A 1 252 ? 53.279 -2.929 41.989 1.00 41.29 244 GLY A C 1
ATOM 1802 O O . GLY A 1 252 ? 52.465 -3.857 42.106 1.00 57.21 244 GLY A O 1
ATOM 1803 N N . THR A 1 253 ? 54.505 -3.118 41.507 1.00 31.78 245 THR A N 1
ATOM 1804 C CA . THR A 1 253 ? 54.947 -4.432 41.055 1.00 45.26 245 THR A CA 1
ATOM 1805 C C . THR A 1 253 ? 55.598 -5.192 42.216 1.00 40.09 245 THR A C 1
ATOM 1806 O O . THR A 1 253 ? 56.813 -5.304 42.330 1.00 35.73 245 THR A O 1
ATOM 1810 N N . VAL A 1 254 ? 54.750 -5.695 43.110 1.00 31.84 246 VAL A N 1
ATOM 1811 C CA . VAL A 1 254 ? 55.229 -6.374 44.308 1.00 38.73 246 VAL A CA 1
ATOM 1812 C C . VAL A 1 254 ? 54.546 -7.729 44.518 1.00 36.93 246 VAL A C 1
ATOM 1813 O O . VAL A 1 254 ? 55.010 -8.545 45.324 1.00 44.02 246 VAL A O 1
ATOM 1817 N N . LYS A 1 255 ? 53.387 -8.004 43.766 1.00 35.38 247 LYS A N 1
ATOM 1818 C CA . LYS A 1 255 ? 52.772 -9.325 43.965 1.00 43.60 247 LYS A CA 1
ATOM 1819 C C . LYS A 1 255 ? 53.263 -10.322 42.926 1.00 54.57 247 LYS A C 1
ATOM 1820 O O . LYS A 1 255 ? 53.647 -9.929 41.820 1.00 57.40 247 LYS A O 1
ATOM 1826 N N . PRO A 1 256 ? 53.293 -11.611 43.270 1.00 53.37 248 PRO A N 1
ATOM 1827 C CA . PRO A 1 256 ? 53.819 -12.613 42.332 1.00 50.60 248 PRO A CA 1
ATOM 1828 C C . PRO A 1 256 ? 53.114 -12.605 40.984 1.00 45.67 248 PRO A C 1
ATOM 1829 O O . PRO A 1 256 ? 51.879 -12.585 40.891 1.00 44.68 248 PRO A O 1
ATOM 1833 N N . GLY A 1 257 ? 53.928 -12.662 39.932 1.00 43.69 249 GLY A N 1
ATOM 1834 C CA . GLY A 1 257 ? 53.446 -12.662 38.572 1.00 60.06 249 GLY A CA 1
ATOM 1835 C C . GLY A 1 257 ? 53.190 -11.298 37.987 1.00 67.53 249 GLY A C 1
ATOM 1836 O O . GLY A 1 257 ? 52.887 -11.206 36.785 1.00 71.55 249 GLY A O 1
ATOM 1837 N N . HIS A 1 258 ? 53.258 -10.246 38.804 1.00 62.75 250 HIS A N 1
ATOM 1838 C CA . HIS A 1 258 ? 53.162 -8.879 38.323 1.00 44.13 250 HIS A CA 1
ATOM 1839 C C . HIS A 1 258 ? 54.505 -8.417 37.792 1.00 47.37 250 HIS A C 1
ATOM 1840 O O . HIS A 1 258 ? 55.546 -8.643 38.417 1.00 57.43 250 HIS A O 1
ATOM 1847 N N . ALA A 1 259 ? 54.484 -7.766 36.629 1.00 40.84 251 ALA A N 1
ATOM 1848 C CA . ALA A 1 259 ? 55.722 -7.424 35.952 1.00 36.66 251 ALA A CA 1
ATOM 1849 C C . ALA A 1 259 ? 55.633 -6.061 35.278 1.00 37.34 251 ALA A C 1
ATOM 1850 O O . ALA A 1 259 ? 54.562 -5.603 34.874 1.00 38.47 251 ALA A O 1
ATOM 1852 N N . PHE A 1 260 ? 56.782 -5.403 35.178 1.00 31.58 252 PHE A N 1
ATOM 1853 C CA . PHE A 1 260 ? 56.897 -4.237 34.333 1.00 27.58 252 PHE A CA 1
ATOM 1854 C C . PHE A 1 260 ? 58.058 -4.420 33.369 1.00 32.69 252 PHE A C 1
ATOM 1855 O O . PHE A 1 260 ? 59.071 -5.045 33.691 1.00 39.05 252 PHE A O 1
ATOM 1863 N N . VAL A 1 261 ? 57.911 -3.834 32.188 1.00 32.05 253 VAL A N 1
ATOM 1864 C CA . VAL A 1 261 ? 58.974 -3.780 31.194 1.00 36.42 253 VAL A CA 1
ATOM 1865 C C . VAL A 1 261 ? 59.356 -2.321 30.999 1.00 32.86 253 VAL A C 1
ATOM 1866 O O . VAL A 1 261 ? 58.492 -1.461 30.799 1.00 37.78 253 VAL A O 1
ATOM 1870 N N . SER A 1 262 ? 60.639 -2.050 31.077 1.00 34.19 254 SER A N 1
ATOM 1871 C CA . SER A 1 262 ? 61.191 -0.708 30.977 1.00 35.36 254 SER A CA 1
ATOM 1872 C C . SER A 1 262 ? 61.922 -0.564 29.644 1.00 38.16 254 SER A C 1
ATOM 1873 O O . SER A 1 262 ? 62.934 -1.231 29.409 1.00 38.36 254 SER A O 1
ATOM 1876 N N . LEU A 1 263 ? 61.402 0.286 28.763 1.00 37.09 255 LEU A N 1
ATOM 1877 C CA . LEU A 1 263 ? 62.049 0.520 27.476 1.00 34.70 255 LEU A CA 1
ATOM 1878 C C . LEU A 1 263 ? 62.982 1.714 27.585 1.00 34.71 255 LEU A C 1
ATOM 1879 O O . LEU A 1 263 ? 62.877 2.694 26.850 1.00 37.73 255 LEU A O 1
ATOM 1884 N N . GLY A 1 264 ? 63.923 1.592 28.517 1.00 26.37 256 GLY A N 1
ATOM 1885 C CA . GLY A 1 264 ? 64.978 2.565 28.671 1.00 26.95 256 GLY A CA 1
ATOM 1886 C C . GLY A 1 264 ? 66.169 2.225 27.798 1.00 34.94 256 GLY A C 1
ATOM 1887 O O . GLY A 1 264 ? 66.115 1.340 26.940 1.00 29.47 256 GLY A O 1
ATOM 1888 N N . THR A 1 265 ? 67.282 2.925 28.058 1.00 40.79 257 THR A N 1
ATOM 1889 C CA . THR A 1 265 ? 68.497 2.695 27.282 1.00 38.02 257 THR A CA 1
ATOM 1890 C C . THR A 1 265 ? 68.788 1.214 27.176 1.00 36.39 257 THR A C 1
ATOM 1891 O O . THR A 1 265 ? 69.038 0.692 26.087 1.00 48.48 257 THR A O 1
ATOM 1895 N N . SER A 1 266 ? 68.684 0.514 28.295 1.00 30.96 258 SER A N 1
ATOM 1896 C CA . SER A 1 266 ? 68.640 -0.934 28.333 1.00 24.33 258 SER A CA 1
ATOM 1897 C C . SER A 1 266 ? 67.228 -1.355 28.682 1.00 23.98 258 SER A C 1
ATOM 1898 O O . SER A 1 266 ? 66.501 -0.624 29.354 1.00 36.73 258 SER A O 1
ATOM 1901 N N . GLY A 1 267 ? 66.806 -2.492 28.141 1.00 27.15 259 GLY A N 1
ATOM 1902 C CA . GLY A 1 267 ? 65.497 -3.020 28.495 1.00 29.41 259 GLY A CA 1
ATOM 1903 C C . GLY A 1 267 ? 65.581 -3.767 29.811 1.00 25.16 259 GLY A C 1
ATOM 1904 O O . GLY A 1 267 ? 66.551 -4.469 30.089 1.00 26.96 259 GLY A O 1
ATOM 1905 N N . VAL A 1 268 ? 64.550 -3.617 30.630 1.00 26.98 260 VAL A N 1
ATOM 1906 C CA . VAL A 1 268 ? 64.463 -4.391 31.864 1.00 26.79 260 VAL A CA 1
ATOM 1907 C C . VAL A 1 268 ? 63.075 -4.986 31.970 1.00 30.54 260 VAL A C 1
ATOM 1908 O O . VAL A 1 268 ? 62.075 -4.272 31.846 1.00 34.94 260 VAL A O 1
ATOM 1912 N N . LEU A 1 269 ? 63.022 -6.288 32.222 1.00 34.12 261 LEU A N 1
ATOM 1913 C CA . LEU A 1 269 ? 61.785 -6.998 32.511 1.00 37.26 261 LEU A CA 1
ATOM 1914 C C . LEU A 1 269 ? 61.857 -7.368 33.989 1.00 39.54 261 LEU A C 1
ATOM 1915 O O . LEU A 1 269 ? 62.720 -8.153 34.385 1.00 34.24 261 LEU A O 1
ATOM 1920 N N . PHE A 1 270 ? 60.993 -6.763 34.807 1.00 40.58 262 PHE A N 1
ATOM 1921 C CA . PHE A 1 270 ? 61.011 -6.912 36.261 1.00 25.89 262 PHE A CA 1
ATOM 1922 C C . PHE A 1 270 ? 59.771 -7.667 36.677 1.00 32.70 262 PHE A C 1
ATOM 1923 O O . PHE A 1 270 ? 58.655 -7.214 36.419 1.00 43.52 262 PHE A O 1
ATOM 1931 N N . ALA A 1 271 ? 59.970 -8.786 37.357 1.00 30.70 263 ALA A N 1
ATOM 1932 C CA . ALA A 1 271 ? 58.879 -9.605 37.841 1.00 27.28 263 ALA A CA 1
ATOM 1933 C C . ALA A 1 271 ? 59.034 -9.814 39.340 1.00 36.10 263 ALA A C 1
ATOM 1934 O O . ALA A 1 271 ? 60.103 -10.232 39.807 1.00 33.39 263 ALA A O 1
ATOM 1936 N N . ALA A 1 272 ? 57.966 -9.547 40.089 1.00 32.30 264 ALA A N 1
ATOM 1937 C CA . ALA A 1 272 ? 57.971 -9.820 41.517 1.00 34.62 264 ALA A CA 1
ATOM 1938 C C . ALA A 1 272 ? 57.671 -11.295 41.775 1.00 39.67 264 ALA A C 1
ATOM 1939 O O . ALA A 1 272 ? 56.849 -11.899 41.074 1.00 45.21 264 ALA A O 1
ATOM 1941 N N . ASN A 1 273 ? 58.362 -11.878 42.778 1.00 41.06 265 ASN A N 1
ATOM 1942 C CA . ASN A 1 273 ? 58.251 -13.296 43.139 1.00 41.84 265 ASN A CA 1
ATOM 1943 C C . ASN A 1 273 ? 57.854 -13.525 44.601 1.00 37.75 265 ASN A C 1
ATOM 1944 O O . ASN A 1 273 ? 58.311 -12.817 45.509 1.00 35.38 265 ASN A O 1
ATOM 1949 N N . GLY A 1 274 ? 57.073 -14.580 44.835 1.00 34.80 266 GLY A N 1
ATOM 1950 C CA . GLY A 1 274 ? 56.738 -15.034 46.175 1.00 36.27 266 GLY A CA 1
ATOM 1951 C C . GLY A 1 274 ? 57.796 -15.883 46.851 1.00 48.00 266 GLY A C 1
ATOM 1952 O O . GLY A 1 274 ? 57.670 -16.190 48.043 1.00 58.81 266 GLY A O 1
ATOM 1953 N N . ALA A 1 275 ? 58.833 -16.271 46.108 1.00 37.20 267 ALA A N 1
ATOM 1954 C CA . ALA A 1 275 ? 59.956 -17.022 46.642 1.00 46.93 267 ALA A CA 1
ATOM 1955 C C . ALA A 1 275 ? 61.224 -16.635 45.891 1.00 46.49 267 ALA A C 1
ATOM 1956 O O . ALA A 1 275 ? 61.194 -15.862 44.928 1.00 41.63 267 ALA A O 1
ATOM 1958 N N . TYR A 1 276 ? 62.354 -17.134 46.393 1.00 42.04 268 TYR A N 1
ATOM 1959 C CA . TYR A 1 276 ? 63.638 -16.963 45.728 1.00 34.34 268 TYR A CA 1
ATOM 1960 C C . TYR A 1 276 ? 63.734 -17.953 44.574 1.00 47.31 268 TYR A C 1
ATOM 1961 O O . TYR A 1 276 ? 63.725 -19.170 44.786 1.00 55.62 268 TYR A O 1
ATOM 1970 N N . GLN A 1 277 ? 63.840 -17.434 43.355 1.00 49.49 269 GLN A N 1
ATOM 1971 C CA . GLN A 1 277 ? 63.702 -18.229 42.136 1.00 47.37 269 GLN A CA 1
ATOM 1972 C C . GLN A 1 277 ? 64.863 -17.935 41.189 1.00 44.63 269 GLN A C 1
ATOM 1973 O O . GLN A 1 277 ? 64.688 -17.319 40.132 1.00 42.40 269 GLN A O 1
ATOM 1979 N N . PRO A 1 278 ? 66.057 -18.411 41.513 1.00 42.37 270 PRO A N 1
ATOM 1980 C CA . PRO A 1 278 ? 67.209 -18.104 40.672 1.00 36.25 270 PRO A CA 1
ATOM 1981 C C . PRO A 1 278 ? 67.223 -18.906 39.381 1.00 43.73 270 PRO A C 1
ATOM 1982 O O . PRO A 1 278 ? 66.720 -20.028 39.293 1.00 47.63 270 PRO A O 1
ATOM 1986 N N . LYS A 1 279 ? 67.863 -18.331 38.390 1.00 43.02 271 LYS A N 1
ATOM 1987 C CA . LYS A 1 279 ? 68.095 -19.030 37.144 1.00 43.33 271 LYS A CA 1
ATOM 1988 C C . LYS A 1 279 ? 69.307 -18.399 36.474 1.00 39.73 271 LYS A C 1
ATOM 1989 O O . LYS A 1 279 ? 69.198 -17.877 35.361 1.00 44.95 271 LYS A O 1
ATOM 1995 N N . PRO A 1 280 ? 70.481 -18.426 37.103 1.00 45.00 272 PRO A N 1
ATOM 1996 C CA . PRO A 1 280 ? 71.654 -17.801 36.462 1.00 49.65 272 PRO A CA 1
ATOM 1997 C C . PRO A 1 280 ? 72.082 -18.516 35.199 1.00 47.97 272 PRO A C 1
ATOM 1998 O O . PRO A 1 280 ? 72.836 -17.941 34.412 1.00 55.50 272 PRO A O 1
ATOM 2002 N N . GLU A 1 281 ? 71.656 -19.767 35.005 1.00 56.80 273 GLU A N 1
ATOM 2003 C CA . GLU A 1 281 ? 71.999 -20.508 33.799 1.00 56.41 273 GLU A CA 1
ATOM 2004 C C . GLU A 1 281 ? 71.413 -19.848 32.560 1.00 48.33 273 GLU A C 1
ATOM 2005 O O . GLU A 1 281 ? 71.976 -19.969 31.471 1.00 55.48 273 GLU A O 1
ATOM 2011 N N . SER A 1 282 ? 70.261 -19.189 32.696 1.00 44.35 274 SER A N 1
ATOM 2012 C CA . SER A 1 282 ? 69.661 -18.397 31.632 1.00 40.78 274 SER A CA 1
ATOM 2013 C C . SER A 1 282 ? 69.924 -16.902 31.802 1.00 42.04 274 SER A C 1
ATOM 2014 O O . SER A 1 282 ? 69.226 -16.084 31.190 1.00 45.94 274 SER A O 1
ATOM 2017 N N . ALA A 1 283 ? 70.882 -16.535 32.658 1.00 39.50 275 ALA A N 1
ATOM 2018 C CA . ALA A 1 283 ? 71.326 -15.158 32.833 1.00 27.98 275 ALA A CA 1
ATOM 2019 C C . ALA A 1 283 ? 70.178 -14.226 33.229 1.00 34.27 275 ALA A C 1
ATOM 2020 O O . ALA A 1 283 ? 70.122 -13.077 32.794 1.00 35.09 275 ALA A O 1
ATOM 2022 N N . VAL A 1 284 ? 69.245 -14.711 34.058 1.00 31.70 276 VAL A N 1
ATOM 2023 C CA . VAL A 1 284 ? 68.289 -13.806 34.691 1.00 39.16 276 VAL A CA 1
ATOM 2024 C C . VAL A 1 284 ? 68.830 -13.456 36.075 1.00 31.74 276 VAL A C 1
ATOM 2025 O O . VAL A 1 284 ? 69.574 -14.228 36.687 1.00 27.49 276 VAL A O 1
ATOM 2029 N N . HIS A 1 285 ? 68.553 -12.240 36.530 1.00 30.84 277 HIS A N 1
ATOM 2030 C CA . HIS A 1 285 ? 68.886 -11.837 37.896 1.00 26.88 277 HIS A CA 1
ATOM 2031 C C . HIS A 1 285 ? 67.740 -12.184 38.840 1.00 29.53 277 HIS A C 1
ATOM 2032 O O . HIS A 1 285 ? 66.564 -12.058 38.480 1.00 32.45 277 HIS A O 1
ATOM 2039 N N . ALA A 1 286 ? 68.093 -12.646 40.045 1.00 27.12 278 ALA A N 1
ATOM 2040 C CA . ALA A 1 286 ? 67.122 -12.910 41.110 1.00 37.07 278 ALA A CA 1
ATOM 2041 C C . ALA A 1 286 ? 67.625 -12.230 42.373 1.00 38.86 278 ALA A C 1
ATOM 2042 O O . ALA A 1 286 ? 68.677 -12.599 42.912 1.00 31.67 278 ALA A O 1
ATOM 2044 N N . PHE A 1 287 ? 66.867 -11.248 42.841 1.00 36.44 279 PHE A N 1
ATOM 2045 C CA . PHE A 1 287 ? 67.240 -10.437 43.981 1.00 36.23 279 PHE A CA 1
ATOM 2046 C C . PHE A 1 287 ? 66.081 -10.407 44.958 1.00 40.80 279 PHE A C 1
ATOM 2047 O O . PHE A 1 287 ? 64.918 -10.612 44.578 1.00 42.33 279 PHE A O 1
ATOM 2055 N N . CYS A 1 288 ? 66.405 -10.070 46.209 1.00 32.63 280 CYS A N 1
ATOM 2056 C CA . CYS A 1 288 ? 65.363 -9.749 47.178 1.00 32.10 280 CYS A CA 1
ATOM 2057 C C . CYS A 1 288 ? 64.610 -8.501 46.737 1.00 36.41 280 CYS A C 1
ATOM 2058 O O . CYS A 1 288 ? 65.169 -7.597 46.108 1.00 39.81 280 CYS A O 1
ATOM 2061 N N . HIS A 1 289 ? 63.326 -8.458 47.066 1.00 28.72 281 HIS A N 1
ATOM 2062 C CA . HIS A 1 289 ? 62.537 -7.254 46.868 1.00 29.84 281 HIS A CA 1
ATOM 2063 C C . HIS A 1 289 ? 62.679 -6.347 48.087 1.00 34.27 281 HIS A C 1
ATOM 2064 O O . HIS A 1 289 ? 63.388 -6.658 49.039 1.00 31.96 281 HIS A O 1
ATOM 2071 N N . ALA A 1 290 ? 62.038 -5.186 48.050 1.00 42.75 282 ALA A N 1
ATOM 2072 C CA . ALA A 1 290 ? 62.071 -4.305 49.207 1.00 38.84 282 ALA A CA 1
ATOM 2073 C C . ALA A 1 290 ? 61.109 -4.750 50.283 1.00 39.97 282 ALA A C 1
ATOM 2074 O O . ALA A 1 290 ? 61.114 -4.169 51.368 1.00 35.18 282 ALA A O 1
ATOM 2076 N N . LEU A 1 291 ? 60.257 -5.731 49.998 1.00 44.26 283 LEU A N 1
ATOM 2077 C CA . LEU A 1 291 ? 59.280 -6.101 50.998 1.00 32.53 283 LEU A CA 1
ATOM 2078 C C . LEU A 1 291 ? 59.676 -7.417 51.637 1.00 44.97 283 LEU A C 1
ATOM 2079 O O . LEU A 1 291 ? 60.334 -8.251 51.015 1.00 51.74 283 LEU A O 1
ATOM 2084 N N . PRO A 1 292 ? 59.306 -7.634 52.883 1.00 47.89 284 PRO A N 1
ATOM 2085 C CA . PRO A 1 292 ? 59.735 -8.865 53.550 1.00 51.57 284 PRO A CA 1
ATOM 2086 C C . PRO A 1 292 ? 59.145 -10.082 52.850 1.00 50.73 284 PRO A C 1
ATOM 2087 O O . PRO A 1 292 ? 58.114 -9.997 52.181 1.00 36.33 284 PRO A O 1
ATOM 2091 N N . ARG A 1 293 ? 59.867 -11.200 52.939 1.00 54.06 285 ARG A N 1
ATOM 2092 C CA . ARG A 1 293 ? 59.432 -12.496 52.389 1.00 51.70 285 ARG A CA 1
ATOM 2093 C C . ARG A 1 293 ? 59.055 -12.388 50.894 1.00 50.45 285 ARG A C 1
ATOM 2094 O O . ARG A 1 293 ? 58.227 -13.144 50.373 1.00 53.67 285 ARG A O 1
ATOM 2096 N N . THR A 1 294 ? 59.713 -11.475 50.177 1.00 45.69 286 THR A N 1
ATOM 2097 C CA . THR A 1 294 ? 59.415 -11.168 48.782 1.00 38.55 286 THR A CA 1
ATOM 2098 C C . THR A 1 294 ? 60.712 -11.043 47.986 1.00 39.42 286 THR A C 1
ATOM 2099 O O . THR A 1 294 ? 61.700 -10.504 48.482 1.00 44.55 286 THR A O 1
ATOM 2103 N N . TRP A 1 295 ? 60.718 -11.575 46.767 1.00 46.18 287 TRP A N 1
ATOM 2104 C CA . TRP A 1 295 ? 61.873 -11.555 45.878 1.00 46.70 287 TRP A CA 1
ATOM 2105 C C . TRP A 1 295 ? 61.466 -10.946 44.545 1.00 42.36 287 TRP A C 1
ATOM 2106 O O . TRP A 1 295 ? 60.316 -10.531 44.350 1.00 45.36 287 TRP A O 1
ATOM 2117 N N . HIS A 1 296 ? 62.416 -10.888 43.614 1.00 37.76 288 HIS A N 1
ATOM 2118 C CA . HIS A 1 296 ? 62.077 -10.528 42.240 1.00 33.51 288 HIS A CA 1
ATOM 2119 C C . HIS A 1 296 ? 63.117 -11.049 41.265 1.00 33.28 288 HIS A C 1
ATOM 2120 O O . HIS A 1 296 ? 64.283 -11.269 41.610 1.00 44.93 288 HIS A O 1
ATOM 2127 N N . GLN A 1 297 ? 62.679 -11.161 40.020 1.00 32.74 289 GLN A N 1
ATOM 2128 C CA . GLN A 1 297 ? 63.528 -11.499 38.895 1.00 36.35 289 GLN A CA 1
ATOM 2129 C C . GLN A 1 297 ? 63.738 -10.278 38.004 1.00 37.92 289 GLN A C 1
ATOM 2130 O O . GLN A 1 297 ? 62.912 -9.363 37.947 1.00 40.15 289 GLN A O 1
ATOM 2136 N N . MET A 1 298 ? 64.845 -10.293 37.273 1.00 31.38 290 MET A N 1
ATOM 2137 C CA . MET A 1 298 ? 65.175 -9.189 36.387 1.00 32.80 290 MET A CA 1
ATOM 2138 C C . MET A 1 298 ? 65.790 -9.775 35.131 1.00 32.57 290 MET A C 1
ATOM 2139 O O . MET A 1 298 ? 66.813 -10.457 35.201 1.00 46.02 290 MET A O 1
ATOM 2144 N N . GLY A 1 299 ? 65.120 -9.588 33.999 1.00 34.42 291 GLY A N 1
ATOM 2145 C CA . GLY A 1 299 ? 65.704 -9.873 32.703 1.00 31.42 291 GLY A CA 1
ATOM 2146 C C . GLY A 1 299 ? 66.241 -8.579 32.128 1.00 31.42 291 GLY A C 1
ATOM 2147 O O . GLY A 1 299 ? 65.564 -7.549 32.155 1.00 26.28 291 GLY A O 1
ATOM 2148 N N . VAL A 1 300 ? 67.484 -8.626 31.655 1.00 23.10 292 VAL A N 1
ATOM 2149 C CA . VAL A 1 300 ? 68.174 -7.438 31.155 1.00 23.92 292 VAL A CA 1
ATOM 2150 C C . VAL A 1 300 ? 68.448 -7.595 29.666 1.00 28.41 292 VAL A C 1
ATOM 2151 O O . VAL A 1 300 ? 69.144 -8.526 29.255 1.00 31.20 292 VAL A O 1
ATOM 2155 N N . ILE A 1 301 ? 67.946 -6.651 28.875 1.00 29.65 293 ILE A N 1
ATOM 2156 C CA . ILE A 1 301 ? 68.255 -6.518 27.459 1.00 22.85 293 ILE A CA 1
ATOM 2157 C C . ILE A 1 301 ? 69.256 -5.381 27.314 1.00 37.03 293 ILE A C 1
ATOM 2158 O O . ILE A 1 301 ? 68.931 -4.221 27.603 1.00 45.11 293 ILE A O 1
ATOM 2163 N N . LEU A 1 302 ? 70.479 -5.696 26.873 1.00 28.75 294 LEU A N 1
ATOM 2164 C CA . LEU A 1 302 ? 71.529 -4.684 26.940 1.00 31.77 294 LEU A CA 1
ATOM 2165 C C . LEU A 1 302 ? 71.273 -3.499 26.003 1.00 37.50 294 LEU A C 1
ATOM 2166 O O . LEU A 1 302 ? 71.758 -2.393 26.276 1.00 30.72 294 LEU A O 1
ATOM 2171 N N . SER A 1 303 ? 70.532 -3.680 24.907 1.00 28.99 295 SER A N 1
ATOM 2172 C CA . SER A 1 303 ? 70.255 -2.553 24.022 1.00 24.47 295 SER A CA 1
ATOM 2173 C C . SER A 1 303 ? 68.799 -2.597 23.616 1.00 24.25 295 SER A C 1
ATOM 2174 O O . SER A 1 303 ? 68.393 -3.435 22.808 1.00 36.46 295 SER A O 1
ATOM 2177 N N . ALA A 1 304 ? 68.016 -1.689 24.195 1.00 37.93 296 ALA A N 1
ATOM 2178 C CA . ALA A 1 304 ? 66.607 -1.574 23.864 1.00 37.82 296 ALA A CA 1
ATOM 2179 C C . ALA A 1 304 ? 66.410 -0.219 23.205 1.00 41.45 296 ALA A C 1
ATOM 2180 O O . ALA A 1 304 ? 66.443 -0.123 21.965 1.00 38.55 296 ALA A O 1
ATOM 2182 N N . ALA A 1 305 ? 66.189 0.858 23.966 1.00 39.98 297 ALA A N 1
ATOM 2183 C CA . ALA A 1 305 ? 66.066 2.175 23.356 1.00 43.48 297 ALA A CA 1
ATOM 2184 C C . ALA A 1 305 ? 67.358 2.601 22.678 1.00 37.64 297 ALA A C 1
ATOM 2185 O O . ALA A 1 305 ? 67.327 3.306 21.664 1.00 34.45 297 ALA A O 1
ATOM 2187 N N . SER A 1 306 ? 68.498 2.147 23.187 1.00 38.66 298 SER A N 1
ATOM 2188 C CA . SER A 1 306 ? 69.756 2.522 22.560 1.00 42.01 298 SER A CA 1
ATOM 2189 C C . SER A 1 306 ? 69.934 1.854 21.207 1.00 41.20 298 SER A C 1
ATOM 2190 O O . SER A 1 306 ? 70.678 2.367 20.365 1.00 49.54 298 SER A O 1
ATOM 2193 N N . ALA A 1 307 ? 69.250 0.730 20.974 1.00 40.27 299 ALA A N 1
ATOM 2194 C CA . ALA A 1 307 ? 69.234 0.149 19.639 1.00 31.78 299 ALA A CA 1
ATOM 2195 C C . ALA A 1 307 ? 68.530 1.072 18.656 1.00 36.46 299 ALA A C 1
ATOM 2196 O O . ALA A 1 307 ? 69.010 1.251 17.535 1.00 42.15 299 ALA A O 1
ATOM 2198 N N . LEU A 1 308 ? 67.422 1.708 19.067 1.00 39.51 300 LEU A N 1
ATOM 2199 C CA . LEU A 1 308 ? 66.768 2.672 18.182 1.00 34.31 300 LEU A CA 1
ATOM 2200 C C . LEU A 1 308 ? 67.578 3.956 18.050 1.00 31.06 300 LEU A C 1
ATOM 2201 O O . LEU A 1 308 ? 67.692 4.500 16.956 1.00 38.98 300 LEU A O 1
ATOM 2206 N N . GLU A 1 309 ? 68.165 4.445 19.144 1.00 41.38 301 GLU A N 1
ATOM 2207 C CA . GLU A 1 309 ? 69.090 5.571 19.044 1.00 34.68 301 GLU A CA 1
ATOM 2208 C C . GLU A 1 309 ? 70.207 5.254 18.061 1.00 33.82 301 GLU A C 1
ATOM 2209 O O . GLU A 1 309 ? 70.551 6.081 17.211 1.00 39.31 301 GLU A O 1
ATOM 2215 N N . TRP A 1 310 ? 70.788 4.053 18.158 1.00 32.08 302 TRP A N 1
ATOM 2216 C CA . TRP A 1 310 ? 71.862 3.704 17.239 1.00 42.31 302 TRP A CA 1
ATOM 2217 C C . TRP A 1 310 ? 71.404 3.829 15.788 1.00 48.84 302 TRP A C 1
ATOM 2218 O O . TRP A 1 310 ? 72.058 4.501 14.978 1.00 48.96 302 TRP A O 1
ATOM 2229 N N . TYR A 1 311 ? 70.248 3.232 15.453 1.00 31.88 303 TYR A N 1
ATOM 2230 C CA . TYR A 1 311 ? 69.765 3.268 14.077 1.00 32.58 303 TYR A CA 1
ATOM 2231 C C . TYR A 1 311 ? 69.461 4.693 13.618 1.00 45.15 303 TYR A C 1
ATOM 2232 O O . TYR A 1 311 ? 69.708 5.046 12.451 1.00 43.65 303 TYR A O 1
ATOM 2241 N N . SER A 1 312 ? 68.932 5.529 14.519 1.00 36.25 304 SER A N 1
ATOM 2242 C CA . SER A 1 312 ? 68.615 6.902 14.141 1.00 42.86 304 SER A CA 1
ATOM 2243 C C . SER A 1 312 ? 69.876 7.691 13.811 1.00 44.31 304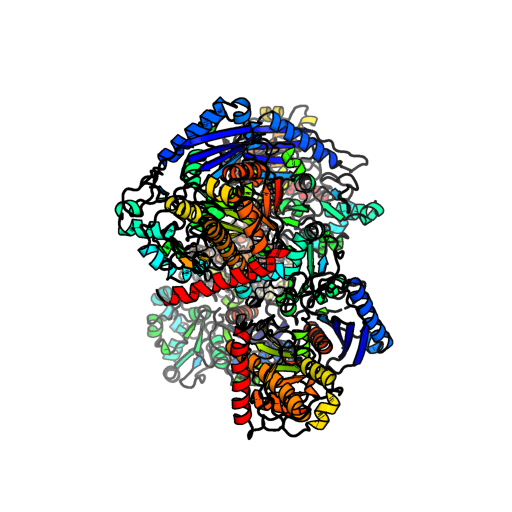 SER A C 1
ATOM 2244 O O . SER A 1 312 ? 69.895 8.446 12.827 1.00 46.04 304 SER A O 1
ATOM 2247 N N . LYS A 1 313 ? 70.961 7.494 14.572 1.00 39.08 305 LYS A N 1
ATOM 2248 C CA . LYS A 1 313 ? 72.200 8.186 14.219 1.00 39.73 305 LYS A CA 1
ATOM 2249 C C . LYS A 1 313 ? 72.700 7.739 12.846 1.00 50.03 305 LYS A C 1
ATOM 2250 O O . LYS A 1 313 ? 73.211 8.566 12.071 1.00 42.14 305 LYS A O 1
ATOM 2256 N N . ILE A 1 314 ? 72.497 6.462 12.497 1.00 38.35 306 ILE A N 1
ATOM 2257 C CA . ILE A 1 314 ? 72.866 6.001 11.159 1.00 44.33 306 ILE A CA 1
ATOM 2258 C C . ILE A 1 314 ? 72.065 6.753 10.107 1.00 41.49 306 ILE A C 1
ATOM 2259 O O . ILE A 1 314 ? 72.625 7.474 9.276 1.00 53.54 306 ILE A O 1
ATOM 2264 N N . VAL A 1 315 ? 70.732 6.665 10.184 1.00 44.36 307 VAL A N 1
ATOM 2265 C CA . VAL A 1 315 ? 69.877 7.228 9.141 1.00 47.56 307 VAL A CA 1
ATOM 2266 C C . VAL A 1 315 ? 69.626 8.717 9.322 1.00 55.84 307 VAL A C 1
ATOM 2267 O O . VAL A 1 315 ? 68.893 9.313 8.520 1.00 55.83 307 VAL A O 1
ATOM 2271 N N . GLY A 1 316 ? 70.186 9.337 10.360 1.00 60.75 308 GLY A N 1
ATOM 2272 C CA . GLY A 1 316 ? 70.145 10.788 10.445 1.00 59.41 308 GLY A CA 1
ATOM 2273 C C . GLY A 1 316 ? 68.820 11.396 10.843 1.00 55.53 308 GLY A C 1
ATOM 2274 O O . GLY A 1 316 ? 68.524 12.533 10.440 1.00 49.50 308 GLY A O 1
ATOM 2275 N N . ALA A 1 317 ? 67.972 10.640 11.536 1.00 46.77 309 ALA A N 1
ATOM 2276 C CA . ALA A 1 317 ? 66.731 11.147 12.089 1.00 47.55 309 ALA A CA 1
ATOM 2277 C C . ALA A 1 317 ? 66.774 11.036 13.613 1.00 57.81 309 ALA A C 1
ATOM 2278 O O . ALA A 1 317 ? 67.777 10.629 14.212 1.00 66.34 309 ALA A O 1
ATOM 2280 N N . THR A 1 318 ? 65.654 11.336 14.239 1.00 55.98 310 THR A N 1
ATOM 2281 C CA . THR A 1 318 ? 65.539 11.124 15.670 1.00 51.99 310 THR A CA 1
ATOM 2282 C C . THR A 1 318 ? 64.554 10.005 15.920 1.00 52.93 310 THR A C 1
ATOM 2283 O O . THR A 1 318 ? 63.700 9.714 15.076 1.00 60.05 310 THR A O 1
ATOM 2287 N N . PRO A 1 319 ? 64.666 9.325 17.054 1.00 50.88 311 PRO A N 1
ATOM 2288 C CA . PRO A 1 319 ? 63.685 8.278 17.361 1.00 46.40 311 PRO A CA 1
ATOM 2289 C C . PRO A 1 319 ? 62.253 8.740 17.172 1.00 51.18 311 PRO A C 1
ATOM 2290 O O . PRO A 1 319 ? 61.444 8.021 16.571 1.00 48.15 311 PRO A O 1
ATOM 2294 N N . GLN A 1 320 ? 61.937 9.964 17.605 1.00 52.71 312 GLN A N 1
ATOM 2295 C CA . GLN A 1 320 ? 60.562 10.440 17.518 1.00 47.85 312 GLN A CA 1
ATOM 2296 C C . GLN A 1 320 ? 60.128 10.599 16.062 1.00 50.97 312 GLN A C 1
ATOM 2297 O O . GLN A 1 320 ? 58.961 10.351 15.738 1.00 56.45 312 GLN A O 1
ATOM 2303 N N . SER A 1 321 ? 61.045 11.001 15.167 1.00 44.93 313 SER A N 1
ATOM 2304 C CA . SER A 1 321 ? 60.699 11.072 13.746 1.00 54.60 313 SER A CA 1
ATOM 2305 C C . SER A 1 321 ? 60.565 9.681 13.145 1.00 57.12 313 SER A C 1
ATOM 2306 O O . SER A 1 321 ? 59.644 9.427 12.363 1.00 67.58 313 SER A O 1
ATOM 2309 N N . LEU A 1 322 ? 61.469 8.764 13.493 1.00 54.14 314 LEU A N 1
ATOM 2310 C CA . LEU A 1 322 ? 61.328 7.399 13.001 1.00 51.56 314 LEU A CA 1
ATOM 2311 C C . LEU A 1 322 ? 60.021 6.782 13.502 1.00 45.79 314 LEU A C 1
ATOM 2312 O O . LEU A 1 322 ? 59.257 6.219 12.710 1.00 41.90 314 LEU A O 1
ATOM 2317 N N . ASP A 1 323 ? 59.697 6.983 14.789 1.00 39.37 315 ASP A N 1
ATOM 2318 C CA . ASP A 1 323 ? 58.427 6.515 15.335 1.00 43.73 315 ASP A CA 1
ATOM 2319 C C . ASP A 1 323 ? 57.247 7.224 14.658 1.00 55.31 315 ASP A C 1
ATOM 2320 O O . ASP A 1 323 ? 56.243 6.586 14.306 1.00 54.77 315 ASP A O 1
ATOM 2325 N N . ARG A 1 324 ? 57.366 8.537 14.427 1.00 43.83 316 ARG A N 1
ATOM 2326 C CA . ARG A 1 324 ? 56.317 9.251 13.702 1.00 46.47 316 ARG A CA 1
ATOM 2327 C C . ARG A 1 324 ? 56.191 8.761 12.256 1.00 52.17 316 ARG A C 1
ATOM 2328 O O . ARG A 1 324 ? 55.082 8.682 11.721 1.00 52.42 316 ARG A O 1
ATOM 2336 N N . GLU A 1 325 ? 57.307 8.407 11.607 1.00 54.66 317 GLU A N 1
ATOM 2337 C CA . GLU A 1 325 ? 57.234 7.931 10.224 1.00 50.14 317 GLU A CA 1
ATOM 2338 C C . GLU A 1 325 ? 56.592 6.551 10.143 1.00 50.72 317 GLU A C 1
ATOM 2339 O O . GLU A 1 325 ? 55.803 6.288 9.234 1.00 50.59 317 GLU A O 1
ATOM 2345 N N . LEU A 1 326 ? 56.894 5.667 11.102 1.00 53.72 318 LEU A N 1
ATOM 2346 C CA . LEU A 1 326 ? 56.349 4.311 11.077 1.00 47.28 318 LEU A CA 1
ATOM 2347 C C . LEU A 1 326 ? 54.848 4.299 11.359 1.00 54.27 318 LEU A C 1
ATOM 2348 O O . LEU A 1 326 ? 54.092 3.556 10.718 1.00 48.13 318 LEU A O 1
ATOM 2353 N N . GLY A 1 327 ? 54.394 5.123 12.300 1.00 59.95 319 GLY A N 1
ATOM 2354 C CA . GLY A 1 327 ? 52.974 5.305 12.544 1.00 54.30 319 GLY A CA 1
ATOM 2355 C C . GLY A 1 327 ? 52.472 4.605 13.794 1.00 48.68 319 GLY A C 1
ATOM 2356 O O . GLY A 1 327 ? 53.213 3.958 14.546 1.00 51.70 319 GLY A O 1
ATOM 2357 N N . GLU A 1 328 ? 51.149 4.705 13.966 1.00 50.62 320 GLU A N 1
ATOM 2358 C CA . GLU A 1 328 ? 50.460 4.144 15.119 1.00 56.66 320 GLU A CA 1
ATOM 2359 C C . GLU A 1 328 ? 49.864 2.762 14.864 1.00 53.92 320 GLU A C 1
ATOM 2360 O O . GLU A 1 328 ? 49.606 2.034 15.830 1.00 57.35 320 GLU A O 1
ATOM 2366 N N . THR A 1 329 ? 49.717 2.352 13.606 1.00 51.57 321 THR A N 1
ATOM 2367 C CA . THR A 1 329 ? 49.106 1.073 13.266 1.00 53.15 321 THR A CA 1
ATOM 2368 C C . THR A 1 329 ? 50.169 -0.016 13.111 1.00 54.35 321 THR A C 1
ATOM 2369 O O . THR A 1 329 ? 51.177 0.176 12.415 1.00 50.05 321 THR A O 1
ATOM 2373 N N . LEU A 1 330 ? 49.970 -1.132 13.815 1.00 49.52 322 LEU A N 1
ATOM 2374 C CA . LEU A 1 330 ? 50.905 -2.246 13.739 1.00 46.19 322 LEU A CA 1
ATOM 2375 C C . LEU A 1 330 ? 50.850 -2.880 12.355 1.00 47.07 322 LEU A C 1
ATOM 2376 O O . LEU A 1 330 ? 49.773 -3.040 11.766 1.00 43.12 322 LEU A O 1
ATOM 2381 N N . LYS A 1 331 ? 52.024 -3.202 11.824 1.00 44.67 323 LYS A N 1
ATOM 2382 C CA . LYS A 1 331 ? 52.173 -3.875 10.540 1.00 44.74 323 LYS A CA 1
ATOM 2383 C C . LYS A 1 331 ? 52.656 -5.307 10.741 1.00 43.62 323 LYS A C 1
ATOM 2384 O O . LYS A 1 331 ? 53.334 -5.620 11.727 1.00 53.49 323 LYS A O 1
ATOM 2390 N N . ALA A 1 332 ? 52.329 -6.171 9.790 1.00 39.88 324 ALA A N 1
ATOM 2391 C CA . ALA A 1 332 ? 52.866 -7.524 9.827 1.00 41.99 324 ALA A CA 1
ATOM 2392 C C . ALA A 1 332 ? 54.368 -7.464 9.599 1.00 42.57 324 ALA A C 1
ATOM 2393 O O . ALA A 1 332 ? 54.835 -6.635 8.822 1.00 49.49 324 ALA A O 1
ATOM 2395 N N . PRO A 1 333 ? 55.151 -8.282 10.291 1.00 36.02 325 PRO A N 1
ATOM 2396 C CA . PRO A 1 333 ? 56.602 -8.229 10.085 1.00 39.32 325 PRO A CA 1
ATOM 2397 C C . PRO A 1 333 ? 56.931 -8.533 8.631 1.00 49.90 325 PRO A C 1
ATOM 2398 O O . PRO A 1 333 ? 56.248 -9.319 7.959 1.00 41.65 325 PRO A O 1
ATOM 2402 N N . GLY A 1 334 ? 57.980 -7.877 8.138 1.00 51.99 326 GLY A N 1
ATOM 2403 C CA . GLY A 1 334 ? 58.519 -8.157 6.829 1.00 35.33 326 GLY A CA 1
ATOM 2404 C C . GLY A 1 334 ? 59.700 -9.109 6.895 1.00 34.48 326 GLY A C 1
ATOM 2405 O O . GLY A 1 334 ? 59.980 -9.752 7.911 1.00 55.57 326 GLY A O 1
ATOM 2406 N N . SER A 1 335 ? 60.426 -9.175 5.782 1.00 35.32 327 SER A N 1
ATOM 2407 C CA . SER A 1 335 ? 61.538 -10.110 5.691 1.00 38.39 327 SER A CA 1
ATOM 2408 C C . SER A 1 335 ? 62.739 -9.645 6.490 1.00 42.65 327 SER A C 1
ATOM 2409 O O . SER A 1 335 ? 63.626 -10.461 6.760 1.00 46.36 327 SER A O 1
ATOM 2412 N N . VAL A 1 336 ? 62.760 -8.374 6.900 1.00 37.06 328 VAL A N 1
ATOM 2413 C CA . VAL A 1 336 ? 63.863 -7.824 7.684 1.00 37.01 328 VAL A CA 1
ATOM 2414 C C . VAL A 1 336 ? 63.733 -8.226 9.152 1.00 37.89 328 VAL A C 1
ATOM 2415 O O . VAL A 1 336 ? 62.662 -8.110 9.761 1.00 46.92 328 VAL A O 1
ATOM 2419 N N . THR A 1 337 ? 64.829 -8.713 9.717 1.00 32.99 329 THR A N 1
ATOM 2420 C CA . THR A 1 337 ? 64.942 -9.081 11.119 1.00 30.18 329 THR A CA 1
ATOM 2421 C C . THR A 1 337 ? 66.104 -8.306 11.730 1.00 35.31 329 THR A C 1
ATOM 2422 O O . THR A 1 337 ? 67.158 -8.155 11.104 1.00 43.40 329 THR A O 1
ATOM 2426 N N . PHE A 1 338 ? 65.922 -7.799 12.942 1.00 30.25 330 PHE A N 1
ATOM 2427 C CA . PHE A 1 338 ? 66.983 -7.067 13.633 1.00 31.77 330 PHE A CA 1
ATOM 2428 C C . PHE A 1 338 ? 67.337 -7.800 14.927 1.00 39.73 330 PHE A C 1
ATOM 2429 O O . PHE A 1 338 ? 66.455 -8.095 15.744 1.00 41.93 330 PHE A O 1
ATOM 2437 N N . LEU A 1 339 ? 68.605 -8.175 15.067 1.00 33.82 331 LEU A N 1
ATOM 2438 C CA . LEU A 1 339 ? 69.111 -8.646 16.351 1.00 36.74 331 LEU A CA 1
ATOM 2439 C C . LEU A 1 339 ? 69.723 -7.474 17.116 1.00 39.57 331 LEU A C 1
ATOM 2440 O O . LEU A 1 339 ? 70.704 -6.892 16.638 1.00 42.40 331 LEU A O 1
ATOM 2445 N N . PRO A 1 340 ? 69.194 -7.093 18.296 1.00 33.58 332 PRO A N 1
ATOM 2446 C CA . PRO A 1 340 ? 69.659 -5.857 18.954 1.00 37.96 332 PRO A CA 1
ATOM 2447 C C . PRO A 1 340 ? 70.915 -6.012 19.807 1.00 41.57 332 PRO A C 1
ATOM 2448 O O . PRO A 1 340 ? 71.060 -5.323 20.820 1.00 44.48 332 PRO A O 1
ATOM 2452 N N . TYR A 1 341 ? 71.816 -6.916 19.434 1.00 39.99 333 TYR A N 1
ATOM 2453 C CA . TYR A 1 341 ? 72.962 -7.271 20.272 1.00 32.44 333 TYR A CA 1
ATOM 2454 C C . TYR A 1 341 ? 74.162 -6.364 20.022 1.00 37.70 333 TYR A C 1
ATOM 2455 O O . TYR A 1 341 ? 75.302 -6.857 19.933 1.00 33.88 333 TYR A O 1
ATOM 2464 N N . LEU A 1 342 ? 73.946 -5.043 19.925 1.00 30.51 334 LEU A N 1
ATOM 2465 C CA . LEU A 1 342 ? 75.032 -4.105 19.621 1.00 23.83 334 LEU A CA 1
ATOM 2466 C C . LEU A 1 342 ? 76.145 -4.123 20.664 1.00 24.43 334 LEU A C 1
ATOM 2467 O O . LEU A 1 342 ? 77.284 -3.746 20.346 1.00 36.11 334 LEU A O 1
ATOM 2472 N N . SER A 1 343 ? 75.844 -4.579 21.891 1.00 26.85 335 SER A N 1
ATOM 2473 C CA . SER A 1 343 ? 76.784 -4.631 23.005 1.00 24.77 335 SER A CA 1
ATOM 2474 C C . SER A 1 343 ? 76.909 -6.033 23.555 1.00 28.80 335 SER A C 1
ATOM 2475 O O . SER A 1 343 ? 77.170 -6.199 24.748 1.00 37.01 335 SER A O 1
ATOM 2478 N N . GLY A 1 344 ? 76.680 -7.043 22.718 1.00 35.37 336 GLY A N 1
ATOM 2479 C CA . GLY A 1 344 ? 76.445 -8.393 23.199 1.00 23.95 336 GLY A CA 1
ATOM 2480 C C . GLY A 1 344 ? 74.999 -8.494 23.639 1.00 22.58 336 GLY A C 1
ATOM 2481 O O . GLY A 1 344 ? 74.167 -7.649 23.319 1.00 33.06 336 GLY A O 1
ATOM 2482 N N . GLU A 1 345 ? 74.706 -9.532 24.407 1.00 29.11 337 GLU A N 1
ATOM 2483 C CA . GLU A 1 345 ? 73.405 -9.666 25.045 1.00 34.56 337 GLU A CA 1
ATOM 2484 C C . GLU A 1 345 ? 73.588 -10.315 26.408 1.00 36.23 337 GLU A C 1
ATOM 2485 O O . GLU A 1 345 ? 74.480 -11.146 26.599 1.00 41.55 337 GLU A O 1
ATOM 2491 N N . ARG A 1 346 ? 72.745 -9.907 27.364 1.00 37.16 338 ARG A N 1
ATOM 2492 C CA . ARG A 1 346 ? 72.748 -10.505 28.697 1.00 46.79 338 ARG A CA 1
ATOM 2493 C C . ARG A 1 346 ? 71.705 -11.628 28.757 1.00 45.80 338 ARG A C 1
ATOM 2494 O O . ARG A 1 346 ? 72.034 -12.787 28.482 1.00 45.65 338 ARG A O 1
ATOM 2502 N N . THR A 1 347 ? 70.449 -11.313 29.071 1.00 38.63 339 THR A N 1
ATOM 2503 C CA . THR A 1 347 ? 69.420 -12.349 29.161 1.00 37.26 339 THR A CA 1
ATOM 2504 C C . THR A 1 347 ? 68.939 -12.739 27.766 1.00 35.92 339 THR A C 1
ATOM 2505 O O . THR A 1 347 ? 68.472 -11.876 27.017 1.00 31.88 339 THR A O 1
ATOM 2509 N N . PRO A 1 348 ? 68.978 -14.032 27.400 1.00 36.81 340 PRO A N 1
ATOM 2510 C CA . PRO A 1 348 ? 69.349 -15.225 28.174 1.00 37.96 340 PRO A CA 1
ATOM 2511 C C . PRO A 1 348 ? 70.700 -15.900 27.854 1.00 36.11 340 PRO A C 1
ATOM 2512 O O . PRO A 1 348 ? 70.973 -16.964 28.404 1.00 41.65 340 PRO A O 1
ATOM 2516 N N . TYR A 1 349 ? 71.556 -15.306 27.032 1.00 32.59 341 TYR A N 1
ATOM 2517 C CA . TYR A 1 349 ? 72.707 -16.049 26.536 1.00 37.66 341 TYR A CA 1
ATOM 2518 C C . TYR A 1 349 ? 74.002 -15.665 27.238 1.00 37.24 341 TYR A C 1
ATOM 2519 O O . TYR A 1 349 ? 74.971 -16.434 27.188 1.00 40.10 341 TYR A O 1
ATOM 2528 N N . ASN A 1 350 ? 74.033 -14.503 27.880 1.00 38.05 342 ASN A N 1
ATOM 2529 C CA . ASN A 1 350 ? 75.239 -13.956 28.486 1.00 35.66 342 ASN A CA 1
ATOM 2530 C C . ASN A 1 350 ? 76.415 -14.126 27.528 1.00 32.76 342 ASN A C 1
ATOM 2531 O O . ASN A 1 350 ? 77.371 -14.861 27.772 1.00 37.67 342 ASN A O 1
ATOM 2536 N N . ASP A 1 351 ? 76.291 -13.444 26.401 1.00 33.48 343 ASP A N 1
ATOM 2537 C CA . ASP A 1 351 ? 77.184 -13.591 25.260 1.00 41.53 343 ASP A CA 1
ATOM 2538 C C . ASP A 1 351 ? 77.816 -12.233 24.994 1.00 44.76 343 ASP A C 1
ATOM 2539 O O . ASP A 1 351 ? 77.145 -11.322 24.500 1.00 48.59 343 ASP A O 1
ATOM 2544 N N . ALA A 1 352 ? 79.112 -12.106 25.297 1.00 44.47 344 ALA A N 1
ATOM 2545 C CA . ALA A 1 352 ? 79.814 -10.854 25.061 1.00 34.61 344 ALA A CA 1
ATOM 2546 C C . ALA A 1 352 ? 80.274 -10.696 23.605 1.00 41.98 344 ALA A C 1
ATOM 2547 O O . ALA A 1 352 ? 80.397 -9.559 23.130 1.00 38.27 344 ALA A O 1
ATOM 2549 N N . LYS A 1 353 ? 80.430 -11.795 22.851 1.00 41.20 345 LYS A N 1
ATOM 2550 C CA . LYS A 1 353 ? 81.024 -11.711 21.518 1.00 36.69 345 LYS A CA 1
ATOM 2551 C C . LYS A 1 353 ? 79.986 -11.452 20.426 1.00 36.11 345 LYS A C 1
ATOM 2552 O O . LYS A 1 353 ? 80.309 -10.787 19.436 1.00 44.06 345 LYS A O 1
ATOM 2554 N N . ILE A 1 354 ? 78.734 -11.883 20.626 1.00 28.34 346 ILE A N 1
ATOM 2555 C CA . ILE A 1 354 ? 77.683 -11.726 19.621 1.00 34.12 346 ILE A CA 1
ATOM 2556 C C . ILE A 1 354 ? 77.445 -10.237 19.318 1.00 35.22 346 ILE A C 1
ATOM 2557 O O . ILE A 1 354 ? 77.744 -9.358 20.130 1.00 38.78 346 ILE A O 1
ATOM 2562 N N . ARG A 1 355 ? 76.960 -9.941 18.110 1.00 36.12 347 ARG A N 1
ATOM 2563 C CA . ARG A 1 355 ? 76.743 -8.552 17.715 1.00 32.21 347 ARG A CA 1
ATOM 2564 C C . ARG A 1 355 ? 75.395 -8.373 17.026 1.00 30.37 347 ARG A C 1
ATOM 2565 O O . ARG A 1 355 ? 74.630 -9.315 16.840 1.00 36.75 347 ARG A O 1
ATOM 2573 N N . GLY A 1 356 ? 75.082 -7.127 16.709 1.00 32.52 348 GLY A N 1
ATOM 2574 C CA . GLY A 1 356 ? 73.821 -6.832 16.078 1.00 30.16 348 GLY A CA 1
ATOM 2575 C C . GLY A 1 356 ? 73.817 -7.214 14.616 1.00 28.28 348 GLY A C 1
ATOM 2576 O O . GLY A 1 356 ? 74.865 -7.379 13.988 1.00 36.77 348 GLY A O 1
ATOM 2577 N N . SER A 1 357 ? 72.610 -7.305 14.066 1.00 28.85 349 SER A N 1
ATOM 2578 C CA . SER A 1 357 ? 72.429 -7.780 12.703 1.00 26.27 349 SER A CA 1
ATOM 2579 C C . SER A 1 357 ? 71.087 -7.340 12.144 1.00 39.95 349 SER A C 1
ATOM 2580 O O . SER A 1 357 ? 70.066 -7.417 12.832 1.00 50.40 349 SER A O 1
ATOM 2583 N N . PHE A 1 358 ? 71.099 -6.948 10.873 1.00 43.07 350 PHE A N 1
ATOM 2584 C CA . PHE A 1 358 ? 69.913 -6.900 10.031 1.00 36.54 350 PHE A CA 1
ATOM 2585 C C . PHE A 1 358 ? 69.995 -8.087 9.086 1.00 37.51 350 PHE A C 1
ATOM 2586 O O . PHE A 1 358 ? 71.056 -8.354 8.520 1.00 40.98 350 PHE A O 1
ATOM 2594 N N . CYS A 1 359 ? 68.883 -8.795 8.911 1.00 42.51 351 CYS A N 1
ATOM 2595 C CA . CYS A 1 359 ? 68.804 -9.895 7.953 1.00 45.73 351 CYS A CA 1
ATOM 2596 C C . CYS A 1 359 ? 67.537 -9.721 7.136 1.00 42.60 351 CYS A C 1
ATOM 2597 O O . CYS A 1 359 ? 66.658 -8.927 7.472 1.00 44.95 351 CYS A O 1
ATOM 2600 N N . GLY A 1 360 ? 67.488 -10.423 6.015 1.00 34.19 352 GLY A N 1
ATOM 2601 C CA . GLY A 1 360 ? 66.341 -10.304 5.150 1.00 47.33 352 GLY A CA 1
ATOM 2602 C C . GLY A 1 360 ? 66.267 -9.032 4.354 1.00 51.30 352 GLY A C 1
ATOM 2603 O O . GLY A 1 360 ? 65.180 -8.663 3.912 1.00 63.81 352 GLY A O 1
ATOM 2604 N N . LEU A 1 361 ? 67.391 -8.349 4.152 1.00 41.08 353 LEU A N 1
ATOM 2605 C CA . LEU A 1 361 ? 67.356 -7.089 3.432 1.00 38.32 353 LEU A CA 1
ATOM 2606 C C . LEU A 1 361 ? 67.010 -7.312 1.968 1.00 39.57 353 LEU A C 1
ATOM 2607 O O . LEU A 1 361 ? 67.535 -8.210 1.309 1.00 41.06 353 LEU A O 1
ATOM 2612 N N . GLU A 1 362 ? 66.144 -6.443 1.466 1.00 40.51 354 GLU A N 1
ATOM 2613 C CA . GLU A 1 362 ? 65.615 -6.476 0.120 1.00 43.33 354 GLU A CA 1
ATOM 2614 C C . GLU A 1 362 ? 65.781 -5.079 -0.459 1.00 45.88 354 GLU A C 1
ATOM 2615 O O . GLU A 1 362 ? 65.956 -4.116 0.281 1.00 42.64 354 GLU A O 1
ATOM 2621 N N . HIS A 1 363 ? 65.719 -4.949 -1.787 1.00 52.75 355 HIS A N 1
ATOM 2622 C CA . HIS A 1 363 ? 65.789 -3.604 -2.347 1.00 48.12 355 HIS A CA 1
ATOM 2623 C C . HIS A 1 363 ? 64.610 -2.759 -1.896 1.00 52.71 355 HIS A C 1
ATOM 2624 O O . HIS A 1 363 ? 64.769 -1.555 -1.679 1.00 58.20 355 HIS A O 1
ATOM 2631 N N . GLU A 1 364 ? 63.431 -3.369 -1.735 1.00 59.86 356 GLU A N 1
ATOM 2632 C CA . GLU A 1 364 ? 62.221 -2.660 -1.325 1.00 60.82 356 GLU A CA 1
ATOM 2633 C C . GLU A 1 364 ? 62.210 -2.226 0.139 1.00 50.93 356 GLU A C 1
ATOM 2634 O O . GLU A 1 364 ? 61.278 -1.525 0.539 1.00 55.19 356 GLU A O 1
ATOM 2640 N N . ALA A 1 365 ? 63.141 -2.670 0.974 1.00 43.86 357 ALA A N 1
ATOM 2641 C CA . ALA A 1 365 ? 63.117 -2.232 2.363 1.00 40.75 357 ALA A CA 1
ATOM 2642 C C . ALA A 1 365 ? 63.561 -0.772 2.433 1.00 48.30 357 ALA A C 1
ATOM 2643 O O . ALA A 1 365 ? 64.692 -0.440 2.069 1.00 54.14 357 ALA A O 1
ATOM 2645 N N . ASP A 1 366 ? 62.670 0.101 2.889 1.00 47.52 358 ASP A N 1
ATOM 2646 C CA . ASP A 1 366 ? 62.986 1.506 3.067 1.00 46.64 358 ASP A CA 1
ATOM 2647 C C . ASP A 1 366 ? 63.389 1.762 4.521 1.00 47.54 358 ASP A C 1
ATOM 2648 O O . ASP A 1 366 ? 63.448 0.853 5.353 1.00 52.26 358 ASP A O 1
ATOM 2653 N N . ARG A 1 367 ? 63.664 3.028 4.832 1.00 47.33 359 ARG A N 1
ATOM 2654 C CA . ARG A 1 367 ? 64.049 3.384 6.194 1.00 49.09 359 ARG A CA 1
ATOM 2655 C C . ARG A 1 367 ? 63.015 2.939 7.214 1.00 50.04 359 ARG A C 1
ATOM 2656 O O . ARG A 1 367 ? 63.378 2.468 8.293 1.00 49.42 359 ARG A O 1
ATOM 2664 N N . SER A 1 368 ? 61.728 3.150 6.918 1.00 56.64 360 SER A N 1
ATOM 2665 C CA . SER A 1 368 ? 60.661 2.767 7.838 1.00 45.14 360 SER A CA 1
ATOM 2666 C C . SER A 1 368 ? 60.614 1.257 8.058 1.00 48.77 360 SER A C 1
ATOM 2667 O O . SER A 1 368 ? 60.295 0.790 9.159 1.00 39.73 360 SER A O 1
ATOM 2670 N N . ALA A 1 369 ? 60.904 0.474 7.024 1.00 55.19 361 ALA A N 1
ATOM 2671 C CA . ALA A 1 369 ? 60.873 -0.970 7.219 1.00 51.01 361 ALA A CA 1
ATOM 2672 C C . ALA A 1 369 ? 61.965 -1.409 8.180 1.00 44.59 361 ALA A C 1
ATOM 2673 O O . ALA A 1 369 ? 61.762 -2.337 8.963 1.00 43.77 361 ALA A O 1
ATOM 2675 N N . LEU A 1 370 ? 63.113 -0.732 8.165 1.00 44.91 362 LEU A N 1
ATOM 2676 C CA . LEU A 1 370 ? 64.185 -1.123 9.073 1.00 45.62 362 LEU A CA 1
ATOM 2677 C C . LEU A 1 370 ? 63.912 -0.628 10.488 1.00 44.59 362 LEU A C 1
ATOM 2678 O O . LEU A 1 370 ? 64.160 -1.359 11.451 1.00 47.16 362 LEU A O 1
ATOM 2683 N N . THR A 1 371 ? 63.373 0.592 10.630 1.00 46.14 363 THR A N 1
ATOM 2684 C CA . THR A 1 371 ? 62.820 1.033 11.911 1.00 39.95 363 THR A CA 1
ATOM 2685 C C . THR A 1 371 ? 61.879 -0.018 12.502 1.00 45.36 363 THR A C 1
ATOM 2686 O O . THR A 1 371 ? 62.036 -0.419 13.664 1.00 40.25 363 THR A O 1
ATOM 2690 N N . GLN A 1 372 ? 60.914 -0.496 11.698 1.00 40.28 364 GLN A N 1
ATOM 2691 C CA . GLN A 1 372 ? 59.987 -1.536 12.146 1.00 31.95 364 GLN A CA 1
ATOM 2692 C C . GLN A 1 372 ? 60.720 -2.783 12.638 1.00 36.94 364 GLN A C 1
ATOM 2693 O O . GLN A 1 372 ? 60.388 -3.330 13.695 1.00 40.32 364 GLN A O 1
ATOM 2699 N N . ALA A 1 373 ? 61.739 -3.227 11.906 1.00 39.15 365 ALA A N 1
ATOM 2700 C CA . ALA A 1 373 ? 62.455 -4.431 12.312 1.00 37.91 365 ALA A CA 1
ATOM 2701 C C . ALA A 1 373 ? 63.236 -4.206 13.607 1.00 35.02 365 ALA A C 1
ATOM 2702 O O . ALA A 1 373 ? 63.469 -5.160 14.361 1.00 35.18 365 ALA A O 1
ATOM 2704 N N . VAL A 1 374 ? 63.681 -2.970 13.861 1.00 44.54 366 VAL A N 1
ATOM 2705 C CA . VAL A 1 374 ? 64.359 -2.670 15.121 1.00 46.64 366 VAL A CA 1
ATOM 2706 C C . VAL A 1 374 ? 63.390 -2.804 16.288 1.00 39.63 366 VAL A C 1
ATOM 2707 O O . VAL A 1 374 ? 63.724 -3.396 17.317 1.00 40.66 366 VAL A O 1
ATOM 2711 N N . LEU A 1 375 ? 62.177 -2.263 16.148 1.00 37.70 367 LEU A N 1
ATOM 2712 C CA . LEU A 1 375 ? 61.194 -2.388 17.218 1.00 32.36 367 LEU A CA 1
ATOM 2713 C C . LEU A 1 375 ? 60.747 -3.834 17.376 1.00 33.98 367 LEU A C 1
ATOM 2714 O O . LEU A 1 375 ? 60.653 -4.335 18.507 1.00 42.50 367 LEU A O 1
ATOM 2719 N N . GLU A 1 376 ? 60.497 -4.532 16.256 1.00 27.59 368 GLU A N 1
ATOM 2720 C CA . GLU A 1 376 ? 60.139 -5.950 16.335 1.00 25.88 368 GLU A CA 1
ATOM 2721 C C . GLU A 1 376 ? 61.218 -6.759 17.041 1.00 36.19 368 GLU A C 1
ATOM 2722 O O . GLU A 1 376 ? 60.914 -7.585 17.915 1.00 34.61 368 GLU A O 1
ATOM 2728 N N . GLY A 1 377 ? 62.482 -6.509 16.689 1.00 30.58 369 GLY A N 1
ATOM 2729 C CA . GLY A 1 377 ? 63.583 -7.267 17.259 1.00 30.95 369 GLY A CA 1
ATOM 2730 C C . GLY A 1 377 ? 63.742 -7.051 18.754 1.00 35.75 369 GLY A C 1
ATOM 2731 O O . GLY A 1 377 ? 64.020 -7.992 19.502 1.00 38.01 369 GLY A O 1
ATOM 2732 N N . VAL A 1 378 ? 63.598 -5.808 19.215 1.00 35.10 370 VAL A N 1
ATOM 2733 C CA . VAL A 1 378 ? 63.664 -5.603 20.654 1.00 27.51 370 VAL A CA 1
ATOM 2734 C C . VAL A 1 378 ? 62.479 -6.269 21.320 1.00 27.63 370 VAL A C 1
ATOM 2735 O O . VAL A 1 378 ? 62.636 -6.928 22.347 1.00 43.18 370 VAL A O 1
ATOM 2739 N N . ALA A 1 379 ? 61.297 -6.198 20.696 1.00 26.94 371 ALA A N 1
ATOM 2740 C CA . ALA A 1 379 ? 60.144 -6.930 21.220 1.00 26.69 371 ALA A CA 1
ATOM 2741 C C . ALA A 1 379 ? 60.453 -8.421 21.354 1.00 34.47 371 ALA A C 1
ATOM 2742 O O . ALA A 1 379 ? 60.143 -9.032 22.384 1.00 38.53 371 ALA A O 1
ATOM 2744 N N . PHE A 1 380 ? 61.103 -9.011 20.335 1.00 25.38 372 PHE A N 1
ATOM 2745 C CA . PHE A 1 380 ? 61.474 -10.424 20.388 1.00 35.44 372 PHE A CA 1
ATOM 2746 C C . PHE A 1 380 ? 62.489 -10.719 21.492 1.00 36.58 372 PHE A C 1
ATOM 2747 O O . PHE A 1 380 ? 62.394 -11.755 22.168 1.00 43.57 372 PHE A O 1
ATOM 2755 N N . ALA A 1 381 ? 63.437 -9.813 21.725 1.00 24.37 373 ALA A N 1
ATOM 2756 C CA . ALA A 1 381 ? 64.332 -9.979 22.872 1.00 37.48 373 ALA A CA 1
ATOM 2757 C C . ALA A 1 381 ? 63.554 -9.979 24.182 1.00 36.15 373 ALA A C 1
ATOM 2758 O O . ALA A 1 381 ? 63.844 -10.772 25.079 1.00 39.25 373 ALA A O 1
ATOM 2760 N N . ILE A 1 382 ? 62.567 -9.091 24.319 1.00 36.82 374 ILE A N 1
ATOM 2761 C CA . ILE A 1 382 ? 61.707 -9.137 25.501 1.00 44.09 374 ILE A CA 1
ATOM 2762 C C . ILE A 1 382 ? 60.999 -10.489 25.596 1.00 38.53 374 ILE A C 1
ATOM 2763 O O . ILE A 1 382 ? 60.889 -11.070 26.674 1.00 40.50 374 ILE A O 1
ATOM 2768 N N . ARG A 1 383 ? 60.529 -11.024 24.475 1.00 34.65 375 ARG A N 1
ATOM 2769 C CA . ARG A 1 383 ? 59.893 -12.339 24.512 1.00 37.82 375 ARG A CA 1
ATOM 2770 C C . ARG A 1 383 ? 60.898 -13.428 24.884 1.00 39.46 375 ARG A C 1
ATOM 2771 O O . ARG A 1 383 ? 60.544 -14.406 25.553 1.00 39.66 375 ARG A O 1
ATOM 2779 N N . ASP A 1 384 ? 62.149 -13.291 24.443 1.00 35.76 376 ASP A N 1
ATOM 2780 C CA . ASP A 1 384 ? 63.189 -14.176 24.952 1.00 26.02 376 ASP A CA 1
ATOM 2781 C C . ASP A 1 384 ? 63.349 -14.031 26.466 1.00 32.59 376 ASP A C 1
ATOM 2782 O O . ASP A 1 384 ? 63.573 -15.021 27.180 1.00 47.45 376 ASP A O 1
ATOM 2787 N N . ASN A 1 385 ? 63.236 -12.808 26.977 1.00 35.59 377 ASN A N 1
ATOM 2788 C CA . ASN A 1 385 ? 63.349 -12.615 28.416 1.00 40.29 377 ASN A CA 1
ATOM 2789 C C . ASN A 1 385 ? 62.177 -13.250 29.163 1.00 41.97 377 ASN A C 1
ATOM 2790 O O . ASN A 1 385 ? 62.377 -13.921 30.184 1.00 45.71 377 ASN A O 1
ATOM 2795 N N . LEU A 1 386 ? 60.949 -13.057 28.663 1.00 38.22 378 LEU A N 1
ATOM 2796 C CA . LEU A 1 386 ? 59.780 -13.648 29.307 1.00 35.35 378 LEU A CA 1
ATOM 2797 C C . LEU A 1 386 ? 59.889 -15.167 29.350 1.00 40.51 378 LEU A C 1
ATOM 2798 O O . LEU A 1 386 ? 59.493 -15.798 30.339 1.00 40.62 378 LEU A O 1
ATOM 2803 N N . LEU A 1 387 ? 60.422 -15.770 28.284 1.00 48.42 379 LEU A N 1
ATOM 2804 C CA . LEU A 1 387 ? 60.608 -17.221 28.263 1.00 43.75 379 LEU A CA 1
ATOM 2805 C C . LEU A 1 387 ? 61.601 -17.670 29.339 1.00 49.16 379 LEU A C 1
ATOM 2806 O O . LEU A 1 387 ? 61.418 -18.731 29.955 1.00 55.95 379 LEU A O 1
ATOM 2811 N N . ALA A 1 388 ? 62.669 -16.889 29.562 1.00 44.62 380 ALA A N 1
ATOM 2812 C CA . ALA A 1 388 ? 63.642 -17.212 30.610 1.00 36.94 380 ALA A CA 1
ATOM 2813 C C . ALA A 1 388 ? 63.012 -17.153 31.998 1.00 39.88 380 ALA A C 1
ATOM 2814 O O . ALA A 1 388 ? 63.251 -18.033 32.835 1.00 38.34 380 ALA A O 1
ATOM 2816 N N . LEU A 1 389 ? 62.246 -16.087 32.275 1.00 32.32 381 LEU A N 1
ATOM 2817 C CA . LEU A 1 389 ? 61.531 -15.974 33.545 1.00 32.82 381 LEU A CA 1
ATOM 2818 C C . LEU A 1 389 ? 60.569 -17.132 33.756 1.00 45.60 381 LEU A C 1
ATOM 2819 O O . LEU A 1 389 ? 60.434 -17.648 34.875 1.00 46.84 381 LEU A O 1
ATOM 2824 N N . GLN A 1 390 ? 59.857 -17.532 32.704 1.00 50.29 382 GLN A N 1
ATOM 2825 C CA . GLN A 1 390 ? 58.969 -18.673 32.837 1.00 46.02 382 GLN A CA 1
ATOM 2826 C C . GLN A 1 390 ? 59.734 -19.951 33.148 1.00 44.56 382 GLN A C 1
ATOM 2827 O O . GLN A 1 390 ? 59.254 -20.778 33.925 1.00 43.94 382 GLN A O 1
ATOM 2833 N N . SER A 1 391 ? 60.952 -20.105 32.628 1.00 45.35 383 SER A N 1
ATOM 2834 C CA . SER A 1 391 ? 61.695 -21.297 33.006 1.00 40.73 383 SER A CA 1
ATOM 2835 C C . SER A 1 391 ? 62.175 -21.228 34.446 1.00 40.75 383 SER A C 1
ATOM 2836 O O . SER A 1 391 ? 62.735 -22.203 34.948 1.00 46.61 383 SER A O 1
ATOM 2839 N N . ALA A 1 392 ? 62.008 -20.091 35.109 1.00 42.11 384 ALA A N 1
ATOM 2840 C CA . ALA A 1 392 ? 62.429 -19.949 36.490 1.00 45.30 384 ALA A CA 1
ATOM 2841 C C . ALA A 1 392 ? 61.235 -19.816 37.433 1.00 49.43 384 ALA A C 1
ATOM 2842 O O . ALA A 1 392 ? 61.367 -19.235 38.516 1.00 51.05 384 ALA A O 1
ATOM 2844 N N . GLY A 1 393 ? 60.074 -20.348 37.028 1.00 47.98 385 GLY A N 1
ATOM 2845 C CA . GLY A 1 393 ? 58.908 -20.527 37.888 1.00 45.82 385 GLY A CA 1
ATOM 2846 C C . GLY A 1 393 ? 57.911 -19.387 37.931 1.00 46.19 385 GLY A C 1
ATOM 2847 O O . GLY A 1 393 ? 57.009 -19.402 38.783 1.00 52.34 385 GLY A O 1
ATOM 2848 N N . THR A 1 394 ? 58.003 -18.443 37.005 1.00 41.76 386 THR A N 1
ATOM 2849 C CA . THR A 1 394 ? 57.210 -17.223 36.990 1.00 49.79 386 THR A CA 1
ATOM 2850 C C . THR A 1 394 ? 56.323 -17.273 35.757 1.00 58.00 386 THR A C 1
ATOM 2851 O O . THR A 1 394 ? 56.803 -17.581 34.663 1.00 70.32 386 THR A O 1
ATOM 2855 N N . GLU A 1 395 ? 55.036 -17.009 35.924 1.00 53.76 387 GLU A N 1
ATOM 2856 C CA . GLU A 1 395 ? 54.135 -16.815 34.791 1.00 52.30 387 GLU A CA 1
ATOM 2857 C C . GLU A 1 395 ? 53.696 -15.354 34.808 1.00 43.57 387 GLU A C 1
ATOM 2858 O O . GLU A 1 395 ? 53.168 -14.873 35.813 1.00 43.25 387 GLU A O 1
ATOM 2864 N N . ILE A 1 396 ? 54.009 -14.625 33.745 1.00 42.41 388 ILE A N 1
ATOM 2865 C CA . ILE A 1 396 ? 53.666 -13.208 33.651 1.00 44.55 388 ILE A CA 1
ATOM 2866 C C . ILE A 1 396 ? 52.275 -13.078 33.024 1.00 54.91 388 ILE A C 1
ATOM 2867 O O . ILE A 1 396 ? 52.068 -13.422 31.855 1.00 49.22 388 ILE A O 1
ATOM 2872 N N . THR A 1 397 ? 51.308 -12.597 33.804 1.00 72.38 389 THR A N 1
ATOM 2873 C CA . THR A 1 397 ? 49.940 -12.467 33.301 1.00 89.64 389 THR A CA 1
ATOM 2874 C C . THR A 1 397 ? 49.702 -11.091 32.690 1.00 96.01 389 THR A C 1
ATOM 2875 O O . THR A 1 397 ? 49.362 -10.970 31.508 1.00 98.19 389 THR A O 1
ATOM 2879 N N . SER A 1 398 ? 49.888 -10.049 33.491 1.00 93.67 390 SER A N 1
ATOM 2880 C CA . SER A 1 398 ? 49.765 -8.673 33.050 1.00 87.20 390 SER A CA 1
ATOM 2881 C C . SER A 1 398 ? 51.118 -7.981 33.153 1.00 68.51 390 SER A C 1
ATOM 2882 O O . SER A 1 398 ? 51.880 -8.192 34.106 1.00 66.46 390 SER A O 1
ATOM 2885 N N . LEU A 1 399 ? 51.380 -7.119 32.186 1.00 49.15 391 LEU A N 1
ATOM 2886 C CA . LEU A 1 399 ? 52.632 -6.405 32.053 1.00 40.02 391 LEU A CA 1
ATOM 2887 C C . LEU A 1 399 ? 52.361 -4.905 31.985 1.00 45.85 391 LEU A C 1
ATOM 2888 O O . LEU A 1 399 ? 51.412 -4.468 31.331 1.00 46.80 391 LEU A O 1
ATOM 2893 N N . THR A 1 400 ? 53.174 -4.120 32.694 1.00 43.97 392 THR A N 1
ATOM 2894 C CA . THR A 1 400 ? 53.071 -2.665 32.711 1.00 42.44 392 THR A CA 1
ATOM 2895 C C . THR A 1 400 ? 54.324 -2.048 32.102 1.00 42.28 392 THR A C 1
ATOM 2896 O O . THR A 1 400 ? 55.432 -2.466 32.432 1.00 42.02 392 THR A O 1
ATOM 2900 N N . ALA A 1 401 ? 54.158 -1.045 31.222 1.00 36.44 393 ALA A N 1
ATOM 2901 C CA . ALA A 1 401 ? 55.270 -0.494 30.437 1.00 44.41 393 ALA A CA 1
ATOM 2902 C C . ALA A 1 401 ? 55.652 0.921 30.866 1.00 47.93 393 ALA A C 1
ATOM 2903 O O . ALA A 1 401 ? 54.789 1.798 30.975 1.00 58.72 393 ALA A O 1
ATOM 2905 N N . VAL A 1 402 ? 56.956 1.141 31.085 1.00 35.54 394 VAL A N 1
ATOM 2906 C CA . VAL A 1 402 ? 57.517 2.451 31.404 1.00 35.76 394 VAL A CA 1
ATOM 2907 C C . VAL A 1 402 ? 58.800 2.651 30.608 1.00 35.44 394 VAL A C 1
ATOM 2908 O O . VAL A 1 402 ? 59.242 1.771 29.872 1.00 40.40 394 VAL A O 1
ATOM 2912 N N . GLY A 1 403 ? 59.418 3.813 30.791 1.00 38.45 395 GLY A N 1
ATOM 2913 C CA . GLY A 1 403 ? 60.651 4.153 30.115 1.00 30.46 395 GLY A CA 1
ATOM 2914 C C . GLY A 1 403 ? 60.385 4.905 28.834 1.00 34.85 395 GLY A C 1
ATOM 2915 O O . GLY A 1 403 ? 59.261 4.974 28.337 1.00 40.64 395 GLY A O 1
ATOM 2916 N N . GLY A 1 404 ? 61.457 5.481 28.285 1.00 43.15 396 GLY A N 1
ATOM 2917 C CA . GLY A 1 404 ? 61.297 6.371 27.142 1.00 47.45 396 GLY A CA 1
ATOM 2918 C C . GLY A 1 404 ? 60.621 5.705 25.959 1.00 51.32 396 GLY A C 1
ATOM 2919 O O . GLY A 1 404 ? 59.686 6.255 25.369 1.00 56.01 396 GLY A O 1
ATOM 2920 N N . GLY A 1 405 ? 61.051 4.488 25.627 1.00 48.73 397 GLY A N 1
ATOM 2921 C CA . GLY A 1 405 ? 60.479 3.787 24.493 1.00 43.08 397 GLY A CA 1
ATOM 2922 C C . GLY A 1 405 ? 58.998 3.532 24.647 1.00 45.05 397 GLY A C 1
ATOM 2923 O O . GLY A 1 405 ? 58.298 3.371 23.641 1.00 44.57 397 GLY A O 1
ATOM 2924 N N . SER A 1 406 ? 58.491 3.517 25.887 1.00 40.93 398 SER A N 1
ATOM 2925 C CA . SER A 1 406 ? 57.060 3.281 26.051 1.00 35.08 398 SER A CA 1
ATOM 2926 C C . SER A 1 406 ? 56.224 4.440 25.538 1.00 40.19 398 SER A C 1
ATOM 2927 O O . SER A 1 406 ? 54.997 4.328 25.518 1.00 47.30 398 SER A O 1
ATOM 2930 N N . ARG A 1 407 ? 56.849 5.537 25.116 1.00 40.57 399 ARG A N 1
ATOM 2931 C CA . ARG A 1 407 ? 56.129 6.618 24.456 1.00 42.75 399 ARG A CA 1
ATOM 2932 C C . ARG A 1 407 ? 55.790 6.308 23.006 1.00 44.38 399 ARG A C 1
ATOM 2933 O O . ARG A 1 407 ? 55.081 7.094 22.380 1.00 39.18 399 ARG A O 1
ATOM 2941 N N . SER A 1 408 ? 56.230 5.159 22.484 1.00 44.13 400 SER A N 1
ATOM 2942 C CA . SER A 1 408 ? 55.933 4.731 21.121 1.00 41.29 400 SER A CA 1
ATOM 2943 C C . SER A 1 408 ? 54.740 3.771 21.128 1.00 44.50 400 SER A C 1
ATOM 2944 O O . SER A 1 408 ? 54.844 2.636 21.606 1.00 46.13 400 SER A O 1
ATOM 2947 N N . THR A 1 409 ? 53.618 4.218 20.561 1.00 48.95 401 THR A N 1
ATOM 2948 C CA . THR A 1 409 ? 52.456 3.349 20.423 1.00 51.92 401 THR A CA 1
ATOM 2949 C C . THR A 1 409 ? 52.796 2.115 19.590 1.00 50.05 401 THR A C 1
ATOM 2950 O O . THR A 1 409 ? 52.322 1.008 19.874 1.00 51.12 401 THR A O 1
ATOM 2954 N N . TYR A 1 410 ? 53.608 2.282 18.548 1.00 50.58 402 TYR A N 1
ATOM 2955 C CA . TYR A 1 410 ? 53.985 1.124 17.746 1.00 49.65 402 TYR A CA 1
ATOM 2956 C C . TYR A 1 410 ? 54.721 0.108 18.600 1.00 50.34 402 TYR A C 1
ATOM 2957 O O . TYR A 1 410 ? 54.420 -1.089 18.549 1.00 46.15 402 TYR A O 1
ATOM 2966 N N . TRP A 1 411 ? 55.685 0.575 19.402 1.00 55.29 403 TRP A N 1
ATOM 2967 C CA . TRP A 1 411 ? 56.501 -0.346 20.193 1.00 46.39 403 TRP A CA 1
ATOM 2968 C C . TRP A 1 411 ? 55.653 -1.137 21.165 1.00 37.44 403 TRP A C 1
ATOM 2969 O O . TRP A 1 411 ? 55.917 -2.321 21.394 1.00 42.01 403 TRP A O 1
ATOM 2980 N N . LEU A 1 412 ? 54.649 -0.489 21.769 1.00 32.19 404 LEU A N 1
ATOM 2981 C CA . LEU A 1 412 ? 53.794 -1.164 22.745 1.00 33.69 404 LEU A CA 1
ATOM 2982 C C . LEU A 1 412 ? 52.918 -2.215 22.085 1.00 40.54 404 LEU A C 1
ATOM 2983 O O . LEU A 1 412 ? 52.743 -3.311 22.635 1.00 44.46 404 LEU A O 1
ATOM 2988 N N . LYS A 1 413 ? 52.348 -1.894 20.917 1.00 43.10 405 LYS A N 1
ATOM 2989 C CA . LYS A 1 413 ? 51.551 -2.881 20.193 1.00 45.28 405 LYS A CA 1
ATOM 2990 C C . LYS A 1 413 ? 52.424 -4.039 19.726 1.00 43.57 405 LYS A C 1
ATOM 2991 O O . LYS A 1 413 ? 52.000 -5.197 19.753 1.00 51.34 405 LYS A O 1
ATOM 2997 N N . ALA A 1 414 ? 53.662 -3.747 19.333 1.00 34.69 406 ALA A N 1
ATOM 2998 C CA . ALA A 1 414 ? 54.575 -4.811 18.940 1.00 36.91 406 ALA A CA 1
ATOM 2999 C C . ALA A 1 414 ? 54.908 -5.726 20.116 1.00 41.49 406 ALA A C 1
ATOM 3000 O O . ALA A 1 414 ? 54.905 -6.953 19.966 1.00 50.25 406 ALA A O 1
ATOM 3002 N N . ILE A 1 415 ? 55.190 -5.157 21.293 1.00 35.49 407 ILE A N 1
ATOM 3003 C CA . ILE A 1 415 ? 55.548 -5.981 22.453 1.00 41.98 407 ILE A CA 1
ATOM 3004 C C . ILE A 1 415 ? 54.351 -6.816 22.925 1.00 41.75 407 ILE A C 1
ATOM 3005 O O . ILE A 1 415 ? 54.496 -7.998 23.260 1.00 35.69 407 ILE A O 1
ATOM 3010 N N . ALA A 1 416 ? 53.150 -6.227 22.932 1.00 31.94 408 ALA A N 1
ATOM 3011 C CA . ALA A 1 416 ? 51.958 -6.979 23.321 1.00 40.93 408 ALA A CA 1
ATOM 3012 C C . ALA A 1 416 ? 51.682 -8.117 22.348 1.00 47.26 408 ALA A C 1
ATOM 3013 O O . ALA A 1 416 ? 51.319 -9.227 22.756 1.00 46.07 408 ALA A O 1
ATOM 3015 N N . THR A 1 417 ? 51.810 -7.858 21.054 1.00 39.31 409 THR A N 1
ATOM 3016 C CA . THR A 1 417 ? 51.532 -8.933 20.123 1.00 44.79 409 THR A CA 1
ATOM 3017 C C . THR A 1 417 ? 52.625 -10.000 20.146 1.00 49.72 409 THR A C 1
ATOM 3018 O O . THR A 1 417 ? 52.338 -11.193 19.949 1.00 35.66 409 THR A O 1
ATOM 3022 N N . ALA A 1 418 ? 53.866 -9.610 20.441 1.00 33.23 410 ALA A N 1
ATOM 3023 C CA . ALA A 1 418 ? 54.927 -10.600 20.513 1.00 31.64 410 ALA A CA 1
ATOM 3024 C C . ALA A 1 418 ? 54.758 -11.508 21.732 1.00 42.14 410 ALA A C 1
ATOM 3025 O O . ALA A 1 418 ? 55.061 -12.703 21.660 1.00 42.09 410 ALA A O 1
ATOM 3027 N N . LEU A 1 419 ? 54.278 -10.961 22.860 1.00 46.04 411 LEU A N 1
ATOM 3028 C CA . LEU A 1 419 ? 54.080 -11.718 24.097 1.00 40.74 411 LEU A CA 1
ATOM 3029 C C . LEU A 1 419 ? 52.693 -12.314 24.225 1.00 45.52 411 LEU A C 1
ATOM 3030 O O . LEU A 1 419 ? 52.508 -13.256 25.001 1.00 52.89 411 LEU A O 1
ATOM 3035 N N . ASN A 1 420 ? 51.732 -11.796 23.469 1.00 47.54 412 ASN A N 1
ATOM 3036 C CA . ASN A 1 420 ? 50.313 -12.080 23.672 1.00 48.42 412 ASN A CA 1
ATOM 3037 C C . ASN A 1 420 ? 49.899 -11.838 25.126 1.00 50.46 412 ASN A C 1
ATOM 3038 O O . ASN A 1 420 ? 49.186 -12.644 25.729 1.00 48.78 412 ASN A O 1
ATOM 3043 N N . VAL A 1 421 ? 50.366 -10.727 25.702 1.00 53.23 413 VAL A N 1
ATOM 3044 C CA . VAL A 1 421 ? 49.826 -10.192 26.958 1.00 50.73 413 VAL A CA 1
ATOM 3045 C C . VAL A 1 421 ? 49.433 -8.735 26.726 1.00 51.12 413 VAL A C 1
ATOM 3046 O O . VAL A 1 421 ? 50.078 -8.036 25.930 1.00 52.51 413 VAL A O 1
ATOM 3050 N N . PRO A 1 422 ? 48.337 -8.268 27.318 1.00 51.60 414 PRO A N 1
ATOM 3051 C CA . PRO A 1 422 ? 48.041 -6.822 27.323 1.00 49.65 414 PRO A CA 1
ATOM 3052 C C . PRO A 1 422 ? 49.091 -6.027 28.087 1.00 38.07 414 PRO A C 1
ATOM 3053 O O . PRO A 1 422 ? 49.659 -6.505 29.066 1.00 47.33 414 PRO A O 1
ATOM 3057 N N . ILE A 1 423 ? 49.319 -4.787 27.659 1.00 41.80 415 ILE A N 1
ATOM 3058 C CA . ILE A 1 423 ? 50.285 -3.887 28.302 1.00 44.15 415 ILE A CA 1
ATOM 3059 C C . ILE A 1 423 ? 49.544 -2.658 28.814 1.00 46.75 415 ILE A C 1
ATOM 3060 O O . ILE A 1 423 ? 48.945 -1.915 28.022 1.00 45.96 415 ILE A O 1
ATOM 3065 N N . ALA A 1 424 ? 49.677 -2.387 30.113 1.00 45.81 416 ALA A N 1
ATOM 3066 C CA . ALA A 1 424 ? 49.043 -1.237 30.747 1.00 43.15 416 ALA A CA 1
ATOM 3067 C C . ALA A 1 424 ? 49.985 -0.041 30.725 1.00 42.64 416 ALA A C 1
ATOM 3068 O O . ALA A 1 424 ? 51.133 -0.129 31.166 1.00 52.65 416 ALA A O 1
ATOM 3070 N N . LEU A 1 425 ? 49.491 1.070 30.210 1.00 39.36 417 LEU A N 1
ATOM 3071 C CA . LEU A 1 425 ? 50.237 2.308 30.147 1.00 47.72 417 LEU A CA 1
ATOM 3072 C C . LEU A 1 425 ? 49.732 3.241 31.247 1.00 55.62 417 LEU A C 1
ATOM 3073 O O . LEU A 1 425 ? 48.524 3.539 31.295 1.00 54.21 417 LEU A O 1
ATOM 3078 N N . PRO A 1 426 ? 50.575 3.662 32.183 1.00 48.32 418 PRO A N 1
ATOM 3079 C CA . PRO A 1 426 ? 50.084 4.430 33.331 1.00 48.09 418 PRO A CA 1
ATOM 3080 C C . PRO A 1 426 ? 49.618 5.832 32.979 1.00 57.85 418 PRO A C 1
ATOM 3081 O O . PRO A 1 426 ? 49.982 6.416 31.954 1.00 68.81 418 PRO A O 1
ATOM 3085 N N . GLU A 1 427 ? 48.802 6.378 33.880 1.00 58.58 419 GLU A N 1
ATOM 3086 C CA . GLU A 1 427 ? 48.514 7.800 33.841 1.00 58.96 419 GLU A CA 1
ATOM 3087 C C . GLU A 1 427 ? 49.833 8.560 33.998 1.00 55.98 419 GLU A C 1
ATOM 3088 O O . GLU A 1 427 ? 50.882 7.987 34.327 1.00 45.50 419 GLU A O 1
ATOM 3090 N N . GLU A 1 428 ? 49.807 9.838 33.651 1.00 51.90 420 GLU A N 1
ATOM 3091 C CA . GLU A 1 428 ? 51.012 10.635 33.786 1.00 56.78 420 GLU A CA 1
ATOM 3092 C C . GLU A 1 428 ? 51.343 10.884 35.257 1.00 59.05 420 GLU A C 1
ATOM 3093 O O . GLU A 1 428 ? 50.456 11.083 36.095 1.00 53.96 420 GLU A O 1
ATOM 3099 N N . GLY A 1 429 ? 52.627 10.805 35.574 1.00 57.56 421 GLY A N 1
ATOM 3100 C CA . GLY A 1 429 ? 53.092 11.066 36.918 1.00 57.52 421 GLY A CA 1
ATOM 3101 C C . GLY A 1 429 ? 54.467 10.459 37.094 1.00 58.55 421 GLY A C 1
ATOM 3102 O O . GLY A 1 429 ? 55.052 9.935 36.158 1.00 59.29 421 GLY A O 1
ATOM 3103 N N . ASP A 1 430 ? 54.956 10.524 38.322 1.00 63.36 422 ASP A N 1
ATOM 3104 C CA . ASP A 1 430 ? 56.254 9.959 38.677 1.00 66.42 422 ASP A CA 1
ATOM 3105 C C . ASP A 1 430 ? 55.958 8.791 39.602 1.00 57.06 422 ASP A C 1
ATOM 3106 O O . ASP A 1 430 ? 55.663 8.979 40.783 1.00 66.97 422 ASP A O 1
ATOM 3111 N N . PHE A 1 431 ? 56.011 7.597 39.048 1.00 38.84 423 PHE A N 1
ATOM 3112 C CA . PHE A 1 431 ? 55.788 6.372 39.790 1.00 37.24 423 PHE A CA 1
ATOM 3113 C C . PHE A 1 431 ? 57.052 5.530 39.769 1.00 39.85 423 PHE A C 1
ATOM 3114 O O . PHE A 1 431 ? 56.997 4.300 39.761 1.00 38.50 423 PHE A O 1
ATOM 3122 N N . GLY A 1 432 ? 58.190 6.213 39.749 1.00 36.25 424 GLY A N 1
ATOM 3123 C CA . GLY A 1 432 ? 59.501 5.609 39.663 1.00 30.47 424 GLY A CA 1
ATOM 3124 C C . GLY A 1 432 ? 60.161 5.382 41.006 1.00 46.44 424 GLY A C 1
ATOM 3125 O O . GLY A 1 432 ? 59.495 5.202 42.038 1.00 31.01 424 GLY A O 1
ATOM 3126 N N . ALA A 1 433 ? 61.506 5.391 40.976 1.00 30.19 425 ALA A N 1
ATOM 3127 C CA . ALA A 1 433 ? 62.301 5.094 42.158 1.00 30.38 425 ALA A CA 1
ATOM 3128 C C . ALA A 1 433 ? 62.024 6.079 43.296 1.00 42.97 425 ALA A C 1
ATOM 3129 O O . ALA A 1 433 ? 61.844 5.671 44.453 1.00 49.12 425 ALA A O 1
ATOM 3131 N N . ALA A 1 434 ? 61.948 7.376 42.992 1.00 41.03 426 ALA A N 1
ATOM 3132 C CA . ALA A 1 434 ? 61.712 8.352 44.055 1.00 34.10 426 ALA A CA 1
ATOM 3133 C C . ALA A 1 434 ? 60.325 8.197 44.649 1.00 34.44 426 ALA A C 1
ATOM 3134 O O . ALA A 1 434 ? 60.127 8.450 45.841 1.00 41.30 426 ALA A O 1
ATOM 3136 N N . PHE A 1 435 ? 59.340 7.815 43.846 1.00 41.97 427 PHE A N 1
ATOM 3137 C CA . PHE A 1 435 ? 58.022 7.605 44.426 1.00 42.39 427 PHE A CA 1
ATOM 3138 C C . PHE A 1 435 ? 57.985 6.329 45.264 1.00 39.16 427 PHE A C 1
ATOM 3139 O O . PHE A 1 435 ? 57.351 6.298 46.322 1.00 36.92 427 PHE A O 1
ATOM 3147 N N . GLY A 1 436 ? 58.672 5.273 44.819 1.00 32.79 428 GLY A N 1
ATOM 3148 C CA . GLY A 1 436 ? 58.765 4.077 45.638 1.00 32.62 428 GLY A CA 1
ATOM 3149 C C . GLY A 1 436 ? 59.472 4.342 46.951 1.00 45.24 428 GLY A C 1
ATOM 3150 O O . GLY A 1 436 ? 59.096 3.805 48.001 1.00 37.27 428 GLY A O 1
ATOM 3151 N N . ALA A 1 437 ? 60.513 5.167 46.903 1.00 33.44 429 ALA A N 1
ATOM 3152 C CA . ALA A 1 437 ? 61.199 5.562 48.118 1.00 34.43 429 ALA A CA 1
ATOM 3153 C C . ALA A 1 437 ? 60.252 6.315 49.063 1.00 40.47 429 ALA A C 1
ATOM 3154 O O . ALA A 1 437 ? 60.171 6.004 50.253 1.00 40.36 429 ALA A O 1
ATOM 3156 N N . ALA A 1 438 ? 59.482 7.273 48.544 1.00 42.29 430 ALA A N 1
ATOM 3157 C CA . ALA A 1 438 ? 58.504 7.940 49.399 1.00 37.73 430 ALA A CA 1
ATOM 3158 C C . ALA A 1 438 ? 57.544 6.930 50.010 1.00 37.96 430 ALA A C 1
ATOM 3159 O O . ALA A 1 438 ? 57.306 6.941 51.223 1.00 40.34 430 ALA A O 1
ATOM 3161 N N . ARG A 1 439 ? 57.042 6.003 49.192 1.00 39.62 431 ARG A N 1
ATOM 3162 C CA . ARG A 1 439 ? 56.163 4.951 49.686 1.00 37.53 431 ARG A CA 1
ATOM 3163 C C . ARG A 1 439 ? 56.832 4.110 50.769 1.00 44.96 431 ARG A C 1
ATOM 3164 O O . ARG A 1 439 ? 56.199 3.779 51.777 1.00 49.51 431 ARG A O 1
ATOM 3172 N N . LEU A 1 440 ? 58.112 3.754 50.590 1.00 40.02 432 LEU A N 1
ATOM 3173 C CA . LEU A 1 440 ? 58.777 2.975 51.629 1.00 37.35 432 LEU A CA 1
ATOM 3174 C C . LEU A 1 440 ? 58.902 3.799 52.911 1.00 44.86 432 LEU A C 1
ATOM 3175 O O . LEU A 1 440 ? 58.684 3.288 54.018 1.00 44.54 432 LEU A O 1
ATOM 3180 N N . GLY A 1 441 ? 59.149 5.099 52.777 1.00 43.91 433 GLY A N 1
ATOM 3181 C CA . GLY A 1 441 ? 59.135 5.953 53.948 1.00 40.48 433 GLY A CA 1
ATOM 3182 C C . GLY A 1 441 ? 57.776 5.976 54.619 1.00 46.60 433 GLY A C 1
ATOM 3183 O O . GLY A 1 441 ? 57.686 5.938 55.849 1.00 44.61 433 GLY A O 1
ATOM 3184 N N . LEU A 1 442 ? 56.694 5.982 53.823 1.00 46.94 434 LEU A N 1
ATOM 3185 C CA . LEU A 1 442 ? 55.355 5.955 54.417 1.00 46.47 434 LEU A CA 1
ATOM 3186 C C . LEU A 1 442 ? 55.117 4.642 55.143 1.00 56.51 434 LEU A C 1
ATOM 3187 O O . LEU A 1 442 ? 54.499 4.616 56.213 1.00 61.37 434 LEU A O 1
ATOM 3192 N N . ILE A 1 443 ? 55.637 3.548 54.592 1.00 56.02 435 ILE A N 1
ATOM 3193 C CA . ILE A 1 443 ? 55.408 2.234 55.174 1.00 48.94 435 ILE A CA 1
ATOM 3194 C C . ILE A 1 443 ? 56.144 2.085 56.500 1.00 52.23 435 ILE A C 1
ATOM 3195 O O . ILE A 1 443 ? 55.575 1.594 57.483 1.00 63.59 435 ILE A O 1
ATOM 3200 N N . ALA A 1 444 ? 57.406 2.513 56.564 1.00 46.79 436 ALA A N 1
ATOM 3201 C CA . ALA A 1 444 ? 58.154 2.350 57.809 1.00 51.39 436 ALA A CA 1
ATOM 3202 C C . ALA A 1 444 ? 57.632 3.252 58.922 1.00 61.30 436 ALA A C 1
ATOM 3203 O O . ALA A 1 444 ? 57.602 2.839 60.091 1.00 64.10 436 ALA A O 1
ATOM 3205 N N . ALA A 1 445 ? 57.179 4.462 58.574 1.00 57.90 437 ALA A N 1
ATOM 3206 C CA . ALA A 1 445 ? 56.755 5.431 59.582 1.00 57.67 437 ALA A CA 1
ATOM 3207 C C . ALA A 1 445 ? 55.423 5.040 60.214 1.00 64.42 437 ALA A C 1
ATOM 3208 O O . ALA A 1 445 ? 55.204 5.279 61.406 1.00 73.79 437 ALA A O 1
ATOM 3210 N N . THR A 1 446 ? 54.505 4.486 59.423 1.00 62.59 438 THR A N 1
ATOM 3211 C CA . THR A 1 446 ? 53.190 4.078 59.902 1.00 62.58 438 THR A CA 1
ATOM 3212 C C . THR A 1 446 ? 53.101 2.602 60.269 1.00 67.44 438 THR A C 1
ATOM 3213 O O . THR A 1 446 ? 52.147 2.206 60.956 1.00 71.20 438 THR A O 1
ATOM 3217 N N . GLY A 1 447 ? 54.044 1.780 59.820 1.00 61.59 439 GLY A N 1
ATOM 3218 C CA . GLY A 1 447 ? 53.914 0.364 60.078 1.00 60.84 439 GLY A CA 1
ATOM 3219 C C . GLY A 1 447 ? 52.786 -0.272 59.311 1.00 62.39 439 GLY A C 1
ATOM 3220 O O . GLY A 1 447 ? 52.310 -1.349 59.695 1.00 54.13 439 GLY A O 1
ATOM 3221 N N . ALA A 1 448 ? 52.349 0.366 58.226 1.00 68.50 440 ALA A N 1
ATOM 3222 C CA . ALA A 1 448 ? 51.278 -0.181 57.418 1.00 63.47 440 ALA A CA 1
ATOM 3223 C C . ALA A 1 448 ? 51.758 -1.435 56.715 1.00 50.39 440 ALA A C 1
ATOM 3224 O O . ALA A 1 448 ? 52.957 -1.649 56.538 1.00 48.86 440 ALA A O 1
ATOM 3226 N N . ASP A 1 449 ? 50.810 -2.281 56.342 1.00 51.64 441 ASP A N 1
ATOM 3227 C CA . ASP A 1 449 ? 51.170 -3.436 55.539 1.00 61.26 441 ASP A CA 1
ATOM 3228 C C . ASP A 1 449 ? 51.743 -2.939 54.208 1.00 57.17 441 ASP A C 1
ATOM 3229 O O . ASP A 1 449 ? 51.044 -2.217 53.478 1.00 56.02 441 ASP A O 1
ATOM 3234 N N . PRO A 1 450 ? 52.986 -3.286 53.850 1.00 51.27 442 PRO A N 1
ATOM 3235 C CA . PRO A 1 450 ? 53.563 -2.696 52.634 1.00 47.51 442 PRO A CA 1
ATOM 3236 C C . PRO A 1 450 ? 52.792 -3.053 51.373 1.00 46.01 442 PRO A C 1
ATOM 3237 O O . PRO A 1 450 ? 52.817 -2.271 50.415 1.00 52.78 442 PRO A O 1
ATOM 3241 N N . PHE A 1 451 ? 52.079 -4.183 51.345 1.00 49.41 443 PHE A N 1
ATOM 3242 C CA . PHE A 1 451 ? 51.329 -4.533 50.139 1.00 53.55 443 PHE A CA 1
ATOM 3243 C C . PHE A 1 451 ? 50.071 -3.694 49.980 1.00 54.23 443 PHE A C 1
ATOM 3244 O O . PHE A 1 451 ? 49.578 -3.551 48.856 1.00 67.29 443 PHE A O 1
ATOM 3252 N N . THR A 1 452 ? 49.548 -3.121 51.061 1.00 53.64 444 THR A N 1
ATOM 3253 C CA . THR A 1 452 ? 48.420 -2.216 50.894 1.00 58.62 444 THR A CA 1
ATOM 3254 C C . THR A 1 452 ? 48.858 -0.820 50.475 1.00 52.32 444 THR A C 1
ATOM 3255 O O . THR A 1 452 ? 48.038 -0.058 49.971 1.00 70.09 444 THR A O 1
ATOM 3259 N N . ILE A 1 453 ? 50.130 -0.481 50.608 1.00 51.51 445 ILE A N 1
ATOM 3260 C CA . ILE A 1 453 ? 50.601 0.850 50.228 1.00 55.75 445 ILE A CA 1
ATOM 3261 C C . ILE A 1 453 ? 51.059 0.890 48.773 1.00 46.93 445 ILE A C 1
ATOM 3262 O O . ILE A 1 453 ? 50.699 1.796 48.021 1.00 41.15 445 ILE A O 1
ATOM 3267 N N . CYS A 1 454 ? 51.843 -0.098 48.350 1.00 45.29 446 CYS A N 1
ATOM 3268 C CA . CYS A 1 454 ? 52.447 -0.126 47.019 1.00 38.21 446 CYS A CA 1
ATOM 3269 C C . CYS A 1 454 ? 51.445 -0.640 45.984 1.00 38.72 446 CYS A C 1
ATOM 3270 O O . CYS A 1 454 ? 51.546 -1.750 45.460 1.00 46.85 446 CYS A O 1
ATOM 3273 N N . THR A 1 455 ? 50.481 0.235 45.641 1.00 39.66 447 THR A N 1
ATOM 3274 C CA . THR A 1 455 ? 49.398 -0.038 44.707 1.00 40.64 447 THR A CA 1
ATOM 3275 C C . THR A 1 455 ? 49.811 0.332 43.285 1.00 42.36 447 THR A C 1
ATOM 3276 O O . THR A 1 455 ? 50.700 1.170 43.078 1.00 41.10 447 THR A O 1
ATOM 3280 N N . PRO A 1 456 ? 49.223 -0.301 42.271 1.00 45.84 448 PRO A N 1
ATOM 3281 C CA . PRO A 1 456 ? 49.524 0.104 40.892 1.00 38.26 448 PRO A CA 1
ATOM 3282 C C . PRO A 1 456 ? 48.929 1.469 40.604 1.00 39.21 448 PRO A C 1
ATOM 3283 O O . PRO A 1 456 ? 47.975 1.901 41.276 1.00 59.27 448 PRO A O 1
ATOM 3287 N N . PRO A 1 457 ? 49.488 2.208 39.658 1.00 44.12 449 PRO A N 1
ATOM 3288 C CA . PRO A 1 457 ? 48.902 3.503 39.292 1.00 42.85 449 PRO A CA 1
ATOM 3289 C C . PRO A 1 457 ? 47.677 3.304 38.421 1.00 41.19 449 PRO A C 1
ATOM 3290 O O . PRO A 1 457 ? 47.385 2.208 37.955 1.00 48.34 449 PRO A O 1
ATOM 3294 N N . GLN A 1 458 ? 46.931 4.377 38.238 1.00 43.01 450 GLN A N 1
ATOM 3295 C CA . GLN A 1 458 ? 45.808 4.283 37.318 1.00 51.30 450 GLN A CA 1
ATOM 3296 C C . GLN A 1 458 ? 46.315 4.118 35.883 1.00 46.99 450 GLN A C 1
ATOM 3297 O O . GLN A 1 458 ? 47.322 4.707 35.478 1.00 42.27 450 GLN A O 1
ATOM 3303 N N . THR A 1 459 ? 45.644 3.247 35.144 1.00 44.54 451 THR A N 1
ATOM 3304 C CA . THR A 1 459 ? 46.033 2.900 33.791 1.00 43.62 451 THR A CA 1
ATOM 3305 C C . THR A 1 459 ? 45.465 3.925 32.813 1.00 46.43 451 THR A C 1
ATOM 3306 O O . THR A 1 459 ? 44.265 4.210 32.829 1.00 48.08 451 THR A O 1
ATOM 3310 N N . ALA A 1 460 ? 46.331 4.491 31.969 1.00 50.86 452 ALA A N 1
ATOM 3311 C CA . ALA A 1 460 ? 45.869 5.457 30.979 1.00 46.46 452 ALA A CA 1
ATOM 3312 C C . ALA A 1 460 ? 45.204 4.764 29.801 1.00 54.55 452 ALA A C 1
ATOM 3313 O O . ALA A 1 460 ? 44.006 4.946 29.558 1.00 66.14 452 ALA A O 1
ATOM 3315 N N . ARG A 1 461 ? 45.969 3.953 29.068 1.00 56.04 453 ARG A N 1
ATOM 3316 C CA . ARG A 1 461 ? 45.476 3.178 27.936 1.00 54.95 453 ARG A CA 1
ATOM 3317 C C . ARG A 1 461 ? 45.970 1.745 28.107 1.00 57.96 453 ARG A C 1
ATOM 3318 O O . ARG A 1 461 ? 47.057 1.501 28.653 1.00 42.21 453 ARG A O 1
ATOM 3320 N N . THR A 1 462 ? 45.185 0.792 27.612 1.00 52.89 454 THR A N 1
ATOM 3321 C CA . THR A 1 462 ? 45.579 -0.612 27.639 1.00 57.39 454 THR A CA 1
ATOM 3322 C C . THR A 1 462 ? 45.741 -1.086 26.203 1.00 56.61 454 THR A C 1
ATOM 3323 O O . THR A 1 462 ? 44.786 -1.045 25.414 1.00 52.00 454 THR A O 1
ATOM 3327 N N . ILE A 1 463 ? 46.946 -1.536 25.875 1.00 53.56 455 ILE A N 1
ATOM 3328 C CA . ILE A 1 463 ? 47.300 -1.975 24.536 1.00 54.54 455 ILE A CA 1
ATOM 3329 C C . ILE A 1 463 ? 47.112 -3.482 24.505 1.00 56.55 455 ILE A C 1
ATOM 3330 O O . ILE A 1 463 ? 47.868 -4.219 25.142 1.00 52.25 455 ILE A O 1
ATOM 3335 N N . GLU A 1 464 ? 46.087 -3.951 23.756 1.00 62.45 456 GLU A N 1
ATOM 3336 C CA . GLU A 1 464 ? 45.805 -5.374 23.702 1.00 60.32 456 GLU A CA 1
ATOM 3337 C C . GLU A 1 464 ? 46.597 -6.014 22.569 1.00 58.64 456 GLU A C 1
ATOM 3338 O O . GLU A 1 464 ? 46.929 -5.343 21.593 1.00 64.29 456 GLU A O 1
ATOM 3344 N N . PRO A 1 465 ? 46.928 -7.303 22.649 1.00 57.94 457 PRO A N 1
ATOM 3345 C CA . PRO A 1 465 ? 47.641 -7.932 21.531 1.00 52.33 457 PRO A CA 1
ATOM 3346 C C . PRO A 1 465 ? 46.770 -7.927 20.289 1.00 58.02 457 PRO A C 1
ATOM 3347 O O . PRO A 1 465 ? 45.558 -8.149 20.367 1.00 66.48 457 PRO A O 1
ATOM 3351 N N . GLU A 1 466 ? 47.399 -7.681 19.136 1.00 50.02 458 GLU A N 1
ATOM 3352 C CA . GLU A 1 466 ? 46.699 -7.690 17.850 1.00 45.61 458 GLU A CA 1
ATOM 3353 C C . GLU A 1 466 ? 46.479 -9.136 17.427 1.00 46.68 458 GLU A C 1
ATOM 3354 O O . GLU A 1 466 ? 47.396 -9.795 16.922 1.00 45.97 458 GLU A O 1
ATOM 3360 N N . GLN A 1 467 ? 45.241 -9.617 17.579 1.00 49.52 459 GLN A N 1
ATOM 3361 C CA . GLN A 1 467 ? 44.967 -11.030 17.342 1.00 59.48 459 GLN A CA 1
ATOM 3362 C C . GLN A 1 467 ? 45.302 -11.416 15.905 1.00 59.59 459 GLN A C 1
ATOM 3363 O O . GLN A 1 467 ? 45.861 -12.493 15.659 1.00 59.91 459 GLN A O 1
ATOM 3369 N N . ALA A 1 468 ? 45.054 -10.508 14.954 1.00 59.79 460 ALA A N 1
ATOM 3370 C CA . ALA A 1 468 ? 45.305 -10.809 13.547 1.00 56.73 460 ALA A CA 1
ATOM 3371 C C . ALA A 1 468 ? 46.785 -11.000 13.259 1.00 56.10 460 ALA A C 1
ATOM 3372 O O . ALA A 1 468 ? 47.140 -11.743 12.341 1.00 71.57 460 ALA A O 1
ATOM 3374 N N . LEU A 1 469 ? 47.658 -10.318 13.983 1.00 46.86 461 LEU A N 1
ATOM 3375 C CA . LEU A 1 469 ? 49.085 -10.413 13.733 1.00 54.03 461 LEU A CA 1
ATOM 3376 C C . LEU A 1 469 ? 49.819 -11.367 14.689 1.00 53.82 461 LEU A C 1
ATOM 3377 O O . LEU A 1 469 ? 51.054 -11.458 14.612 1.00 41.45 461 LEU A O 1
ATOM 3382 N N . LEU A 1 470 ? 49.093 -12.111 15.548 1.00 43.78 462 LEU A N 1
ATOM 3383 C CA . LEU A 1 470 ? 49.747 -13.014 16.502 1.00 49.80 462 LEU A CA 1
ATOM 3384 C C . LEU A 1 470 ? 50.526 -14.112 15.798 1.00 54.20 462 LEU A C 1
ATOM 3385 O O . LEU A 1 470 ? 51.637 -14.472 16.220 1.00 42.85 462 LEU A O 1
ATOM 3390 N N . SER A 1 471 ? 49.945 -14.671 14.738 1.00 59.82 463 SER A N 1
ATOM 3391 C CA . SER A 1 471 ? 50.604 -15.747 14.017 1.00 48.50 463 SER A CA 1
ATOM 3392 C C . SER A 1 471 ? 51.822 -15.235 13.266 1.00 42.38 463 SER A C 1
ATOM 3393 O O . SER A 1 471 ? 52.895 -15.841 13.324 1.00 41.13 463 SER A O 1
ATOM 3396 N N . ALA A 1 472 ? 51.682 -14.104 12.570 1.00 42.24 464 ALA A N 1
ATOM 3397 C CA . ALA A 1 472 ? 52.819 -13.553 11.842 1.00 40.59 464 ALA A CA 1
ATOM 3398 C C . ALA A 1 472 ? 53.952 -13.183 12.789 1.00 38.06 464 ALA A C 1
ATOM 3399 O O . ALA A 1 472 ? 55.129 -13.358 12.454 1.00 44.29 464 ALA A O 1
ATOM 3401 N N . TYR A 1 473 ? 53.621 -12.709 13.997 1.00 37.49 465 TYR A N 1
ATOM 3402 C CA . TYR A 1 473 ? 54.671 -12.395 14.963 1.00 35.76 465 TYR A CA 1
ATOM 3403 C C . TYR A 1 473 ? 55.369 -13.654 15.471 1.00 35.77 465 TYR A C 1
ATOM 3404 O O . TYR A 1 473 ? 56.574 -13.603 15.734 1.00 40.78 465 TYR A O 1
ATOM 3413 N N . ASP A 1 474 ? 54.645 -14.777 15.627 1.00 36.53 466 ASP A N 1
ATOM 3414 C CA . ASP A 1 474 ? 55.298 -16.050 15.964 1.00 38.12 466 ASP A CA 1
ATOM 3415 C C . ASP A 1 474 ? 56.272 -16.469 14.878 1.00 46.41 466 ASP A C 1
ATOM 3416 O O . ASP A 1 474 ? 57.414 -16.877 15.149 1.00 35.28 466 ASP A O 1
ATOM 3421 N N . GLU A 1 475 ? 55.827 -16.369 13.632 1.00 55.60 467 GLU A N 1
ATOM 3422 C CA . GLU A 1 475 ? 56.666 -16.755 12.514 1.00 55.52 467 GLU A CA 1
ATOM 3423 C C . GLU A 1 475 ? 57.921 -15.893 12.495 1.00 47.38 467 GLU A C 1
ATOM 3424 O O . GLU A 1 475 ? 59.037 -16.411 12.367 1.00 46.02 467 GLU A O 1
ATOM 3430 N N . ALA A 1 476 ? 57.758 -14.579 12.689 1.00 35.44 468 ALA A N 1
ATOM 3431 C CA . ALA A 1 476 ? 58.909 -13.687 12.736 1.00 32.76 468 ALA A CA 1
ATOM 3432 C C . ALA A 1 476 ? 59.740 -13.912 13.999 1.00 42.65 468 ALA A C 1
ATOM 3433 O O . ALA A 1 476 ? 60.976 -13.811 13.963 1.00 44.50 468 ALA A O 1
ATOM 3435 N N . TYR A 1 477 ? 59.087 -14.207 15.128 1.00 42.66 469 TYR A N 1
ATOM 3436 C CA . TYR A 1 477 ? 59.851 -14.520 16.329 1.00 43.15 469 TYR A CA 1
ATOM 3437 C C . TYR A 1 477 ? 60.757 -15.725 16.097 1.00 47.25 469 TYR A C 1
ATOM 3438 O O . TYR A 1 477 ? 61.924 -15.721 16.511 1.00 49.92 469 TYR A O 1
ATOM 3447 N N . GLN A 1 478 ? 60.240 -16.767 15.433 1.00 45.62 470 GLN A N 1
ATOM 3448 C CA . GLN A 1 478 ? 61.056 -17.961 15.219 1.00 41.67 470 GLN A CA 1
ATOM 3449 C C . GLN A 1 478 ? 62.261 -17.661 14.325 1.00 39.33 470 GLN A C 1
ATOM 3450 O O . GLN A 1 478 ? 63.362 -18.172 14.572 1.00 34.42 470 GLN A O 1
ATOM 3456 N N . ARG A 1 479 ? 62.082 -16.804 13.310 1.00 33.38 471 ARG A N 1
ATOM 3457 C CA . ARG A 1 479 ? 63.209 -16.339 12.504 1.00 36.31 471 ARG A CA 1
ATOM 3458 C C . ARG A 1 479 ? 64.262 -15.667 13.379 1.00 43.20 471 ARG A C 1
ATOM 3459 O O . ARG A 1 479 ? 65.444 -16.023 13.339 1.00 48.75 471 ARG A O 1
ATOM 3467 N N . TYR A 1 480 ? 63.829 -14.752 14.244 1.00 44.72 472 TYR A N 1
ATOM 3468 C CA . TYR A 1 480 ? 64.747 -14.059 15.140 1.00 42.85 472 TYR A CA 1
ATOM 3469 C C . TYR A 1 480 ? 65.478 -15.046 16.042 1.00 40.50 472 TYR A C 1
ATOM 3470 O O . TYR A 1 480 ? 66.679 -14.901 16.305 1.00 30.91 472 TYR A O 1
ATOM 3479 N N . HIS A 1 481 ? 64.758 -16.050 16.534 1.00 35.18 473 HIS A N 1
ATOM 3480 C CA . HIS A 1 481 ? 65.338 -17.020 17.452 1.00 36.56 473 HIS A CA 1
ATOM 3481 C C . HIS A 1 481 ? 66.361 -17.921 16.757 1.00 33.18 473 HIS A C 1
ATOM 3482 O O . HIS A 1 481 ? 67.384 -18.275 17.355 1.00 33.37 473 HIS A O 1
ATOM 3489 N N . ALA A 1 482 ? 66.081 -18.342 15.508 1.00 38.69 474 ALA A N 1
ATOM 3490 C CA . ALA A 1 482 ? 66.997 -19.199 14.746 1.00 32.64 474 ALA A CA 1
ATOM 3491 C C . ALA A 1 482 ? 68.269 -18.471 14.320 1.00 39.52 474 ALA A C 1
ATOM 3492 O O . ALA A 1 482 ? 69.281 -19.122 14.053 1.00 46.44 474 ALA A O 1
ATOM 3494 N N . LEU A 1 483 ? 68.234 -17.143 14.222 1.00 36.82 475 LEU A N 1
ATOM 3495 C CA . LEU A 1 483 ? 69.424 -16.400 13.837 1.00 37.41 475 LEU A CA 1
ATOM 3496 C C . LEU A 1 483 ? 70.518 -16.485 14.892 1.00 43.95 475 LEU A C 1
ATOM 3497 O O . LEU A 1 483 ? 71.705 -16.435 14.540 1.00 51.24 475 LEU A O 1
ATOM 3502 N N . TYR A 1 484 ? 70.163 -16.564 16.188 1.00 38.09 476 TYR A N 1
ATOM 3503 C CA . TYR A 1 484 ? 71.224 -16.519 17.196 1.00 41.12 476 TYR A CA 1
ATOM 3504 C C . TYR A 1 484 ? 72.159 -17.720 17.138 1.00 45.53 476 TYR A C 1
ATOM 3505 O O . TYR A 1 484 ? 73.380 -17.512 17.113 1.00 47.54 476 TYR A O 1
ATOM 3514 N N . PRO A 1 485 ? 71.691 -18.972 17.191 1.00 45.68 477 PRO A N 1
ATOM 3515 C CA . PRO A 1 485 ? 72.652 -20.092 17.140 1.00 45.27 477 PRO A CA 1
ATOM 3516 C C . PRO A 1 485 ? 73.429 -20.162 15.835 1.00 50.10 477 PRO A C 1
ATOM 3517 O O . PRO A 1 485 ? 74.570 -20.642 15.821 1.00 47.45 477 PRO A O 1
ATOM 3521 N N . ALA A 1 486 ? 72.836 -19.709 14.729 1.00 46.83 478 ALA A N 1
ATOM 3522 C CA . ALA A 1 486 ? 73.567 -19.663 13.469 1.00 41.09 478 ALA A CA 1
ATOM 3523 C C . ALA A 1 486 ? 74.726 -18.668 13.542 1.00 44.47 478 ALA A C 1
ATOM 3524 O O . ALA A 1 486 ? 75.854 -18.997 13.173 1.00 52.90 478 ALA A O 1
ATOM 3526 N N . LEU A 1 487 ? 74.483 -17.463 14.066 1.00 38.98 479 LEU A N 1
ATOM 3527 C CA . LEU A 1 487 ? 75.570 -16.495 14.163 1.00 46.25 479 LEU A CA 1
ATOM 3528 C C . LEU A 1 487 ? 76.536 -16.837 15.283 1.00 47.69 479 LEU A C 1
ATOM 3529 O O . LEU A 1 487 ? 77.740 -16.620 15.140 1.00 45.01 479 LEU A O 1
ATOM 3534 N N . HIS A 1 488 ? 76.033 -17.398 16.380 1.00 55.24 480 HIS A N 1
ATOM 3535 C CA . HIS A 1 488 ? 76.892 -17.760 17.501 1.00 55.38 480 HIS A CA 1
ATOM 3536 C C . HIS A 1 488 ? 77.925 -18.805 17.094 1.00 57.67 480 HIS A C 1
ATOM 3537 O O . HIS A 1 488 ? 79.043 -18.811 17.616 1.00 50.38 480 HIS A O 1
ATOM 3544 N N . ALA A 1 489 ? 77.576 -19.685 16.154 1.00 58.84 481 ALA A N 1
ATOM 3545 C CA . ALA A 1 489 ? 78.522 -20.688 15.689 1.00 56.71 481 ALA A CA 1
ATOM 3546 C C . ALA A 1 489 ? 79.741 -20.064 15.012 1.00 55.45 481 ALA A C 1
ATOM 3547 O O . ALA A 1 489 ? 80.779 -20.729 14.887 1.00 50.18 481 ALA A O 1
ATOM 3549 N N . LEU A 1 490 ? 79.641 -18.809 14.570 1.00 50.37 482 LEU A N 1
ATOM 3550 C CA . LEU A 1 490 ? 80.733 -18.135 13.887 1.00 49.32 482 LEU A CA 1
ATOM 3551 C C . LEU A 1 490 ? 81.687 -17.397 14.823 1.00 67.59 482 LEU A C 1
ATOM 3552 O O . LEU A 1 490 ? 82.712 -16.896 14.351 1.00 70.78 482 LEU A O 1
ATOM 3557 N N . ASP A 1 491 ? 81.416 -17.365 16.131 1.00 77.21 483 ASP A N 1
ATOM 3558 C CA . ASP A 1 491 ? 82.236 -16.603 17.087 1.00 71.33 483 ASP A CA 1
ATOM 3559 C C . ASP A 1 491 ? 83.357 -17.431 17.695 1.00 77.46 483 ASP A C 1
ATOM 3560 O O . ASP A 1 491 ? 83.916 -17.041 18.718 1.00 81.39 483 ASP A O 1
ATOM 3566 N N . HIS B 1 8 ? 42.296 -60.225 72.429 1.00 102.20 0 HIS B N 1
ATOM 3567 C CA . HIS B 1 8 ? 42.517 -58.881 71.879 1.00 112.50 0 HIS B CA 1
ATOM 3568 C C . HIS B 1 8 ? 42.230 -58.715 70.380 1.00 102.75 0 HIS B C 1
ATOM 3569 O O . HIS B 1 8 ? 42.432 -59.623 69.570 1.00 101.87 0 HIS B O 1
ATOM 3576 N N . MET B 1 9 ? 41.742 -57.531 70.028 1.00 91.04 1 MET B N 1
ATOM 3577 C CA . MET B 1 9 ? 41.397 -57.213 68.654 1.00 96.49 1 MET B CA 1
ATOM 3578 C C . MET B 1 9 ? 41.935 -55.813 68.335 1.00 101.72 1 MET B C 1
ATOM 3579 O O . MET B 1 9 ? 42.130 -54.994 69.238 1.00 111.74 1 MET B O 1
ATOM 3581 N N . TYR B 1 10 ? 42.240 -55.556 67.057 1.00 89.24 2 TYR B N 1
ATOM 3582 C CA . TYR B 1 10 ? 42.829 -54.284 66.630 1.00 85.97 2 TYR B CA 1
ATOM 3583 C C . TYR B 1 10 ? 42.214 -53.853 65.300 1.00 82.93 2 TYR B C 1
ATOM 3584 O O . TYR B 1 10 ? 42.058 -54.677 64.393 1.00 84.27 2 TYR B O 1
ATOM 3593 N N . LEU B 1 11 ? 41.860 -52.567 65.187 1.00 74.89 3 LEU B N 1
ATOM 3594 C CA . LEU B 1 11 ? 41.121 -52.048 64.036 1.00 82.10 3 LEU B CA 1
ATOM 3595 C C . LEU B 1 11 ? 41.966 -51.060 63.227 1.00 83.36 3 LEU B C 1
ATOM 3596 O O . LEU B 1 11 ? 42.604 -50.168 63.795 1.00 86.39 3 LEU B O 1
ATOM 3601 N N . GLY B 1 12 ? 41.955 -51.214 61.907 1.00 76.45 4 GLY B N 1
ATOM 3602 C CA . GLY B 1 12 ? 42.620 -50.279 61.004 1.00 73.13 4 GLY B CA 1
ATOM 3603 C C . GLY B 1 12 ? 41.635 -49.574 60.090 1.00 77.15 4 GLY B C 1
ATOM 3604 O O . GLY B 1 12 ? 40.725 -50.199 59.541 1.00 84.09 4 GLY B O 1
ATOM 3605 N N . LEU B 1 13 ? 41.832 -48.270 59.922 1.00 77.26 5 LEU B N 1
ATOM 3606 C CA . LEU B 1 13 ? 40.981 -47.427 59.091 1.00 77.49 5 LEU B CA 1
ATOM 3607 C C . LEU B 1 13 ? 41.828 -46.827 57.981 1.00 74.87 5 LEU B C 1
ATOM 3608 O O . LEU B 1 13 ? 42.753 -46.062 58.267 1.00 70.86 5 LEU B O 1
ATOM 3613 N N . ASP B 1 14 ? 41.524 -47.180 56.722 1.00 79.72 6 ASP B N 1
ATOM 3614 C CA . ASP B 1 14 ? 42.174 -46.583 55.550 1.00 76.50 6 ASP B CA 1
ATOM 3615 C C . ASP B 1 14 ? 41.209 -45.561 54.971 1.00 74.03 6 ASP B C 1
ATOM 3616 O O . ASP B 1 14 ? 40.143 -45.921 54.454 1.00 75.08 6 ASP B O 1
ATOM 3618 N N . LEU B 1 15 ? 41.580 -44.288 55.071 1.00 67.76 7 LEU B N 1
ATOM 3619 C CA . LEU B 1 15 ? 40.765 -43.207 54.531 1.00 74.10 7 LEU B CA 1
ATOM 3620 C C . LEU B 1 15 ? 41.291 -42.958 53.126 1.00 85.10 7 LEU B C 1
ATOM 3621 O O . LEU B 1 15 ? 42.245 -42.209 52.908 1.00 89.01 7 LEU B O 1
ATOM 3626 N N . GLY B 1 16 ? 40.651 -43.600 52.154 1.00 87.25 8 GLY B N 1
ATOM 3627 C CA . GLY B 1 16 ? 41.042 -43.447 50.777 1.00 81.66 8 GLY B CA 1
ATOM 3628 C C . GLY B 1 16 ? 40.289 -42.321 50.114 1.00 87.15 8 GLY B C 1
ATOM 3629 O O . GLY B 1 16 ? 39.426 -41.662 50.696 1.00 88.01 8 GLY B O 1
ATOM 3630 N N . THR B 1 17 ? 40.630 -42.114 48.852 1.00 83.16 9 THR B N 1
ATOM 3631 C CA . THR B 1 17 ? 40.005 -41.055 48.090 1.00 76.40 9 THR B CA 1
ATOM 3632 C C . THR B 1 17 ? 38.594 -41.453 47.638 1.00 79.84 9 THR B C 1
ATOM 3633 O O . THR B 1 17 ? 37.693 -40.603 47.582 1.00 84.77 9 THR B O 1
ATOM 3637 N N . SER B 1 18 ? 38.369 -42.729 47.320 1.00 73.59 10 SER B N 1
ATOM 3638 C CA . SER B 1 18 ? 37.038 -43.158 46.900 1.00 75.60 10 SER B CA 1
ATOM 3639 C C . SER B 1 18 ? 36.188 -43.717 48.038 1.00 74.56 10 SER B C 1
ATOM 3640 O O . SER B 1 18 ? 34.978 -43.894 47.848 1.00 75.29 10 SER B O 1
ATOM 3643 N N . GLY B 1 19 ? 36.777 -44.031 49.189 1.00 73.47 11 GLY B N 1
ATOM 3644 C CA . GLY B 1 19 ? 35.985 -44.516 50.306 1.00 70.71 11 GLY B CA 1
ATOM 3645 C C . GLY B 1 19 ? 36.843 -44.880 51.500 1.00 84.66 11 GLY B C 1
ATOM 3646 O O . GLY B 1 19 ? 38.078 -44.847 51.449 1.00 67.17 11 GLY B O 1
ATOM 3647 N N . VAL B 1 20 ? 36.153 -45.265 52.578 1.00 91.50 12 VAL B N 1
ATOM 3648 C CA . VAL B 1 20 ? 36.772 -45.675 53.839 1.00 87.65 12 VAL B CA 1
ATOM 3649 C C . VAL B 1 20 ? 36.552 -47.169 54.012 1.00 86.79 12 VAL B C 1
ATOM 3650 O O . VAL B 1 20 ? 35.406 -47.632 54.028 1.00 93.46 12 VAL B O 1
ATOM 3654 N N . LYS B 1 21 ? 37.645 -47.913 54.147 1.00 79.18 13 LYS B N 1
ATOM 3655 C CA . LYS B 1 21 ? 37.622 -49.341 54.419 1.00 75.85 13 LYS B CA 1
ATOM 3656 C C . LYS B 1 21 ? 38.041 -49.549 55.868 1.00 81.34 13 LYS B C 1
ATOM 3657 O O . LYS B 1 21 ? 38.985 -48.909 56.345 1.00 84.25 13 LYS B O 1
ATOM 3659 N N . ALA B 1 22 ? 37.316 -50.413 56.579 1.00 80.72 14 ALA B N 1
ATOM 3660 C CA . ALA B 1 22 ? 37.595 -50.719 57.977 1.00 79.84 14 ALA B CA 1
ATOM 3661 C C . ALA B 1 22 ? 37.936 -52.198 58.096 1.00 83.72 14 ALA B C 1
ATOM 3662 O O . ALA B 1 22 ? 37.200 -53.049 57.586 1.00 82.93 14 ALA B O 1
ATOM 3664 N N . LEU B 1 23 ? 39.051 -52.505 58.754 1.00 79.49 15 LEU B N 1
ATOM 3665 C CA . LEU B 1 23 ? 39.549 -53.871 58.817 1.00 80.34 15 LEU B CA 1
ATOM 3666 C C . LEU B 1 23 ? 39.875 -54.252 60.255 1.00 89.56 15 LEU B C 1
ATOM 3667 O O . LEU B 1 23 ? 40.578 -53.512 60.951 1.00 91.35 15 LEU B O 1
ATOM 3672 N N . LEU B 1 24 ? 39.386 -55.423 60.678 1.00 90.57 16 LEU B N 1
ATOM 3673 C CA . LEU B 1 24 ? 39.520 -55.931 62.042 1.00 87.76 16 LEU B CA 1
ATOM 3674 C C . LEU B 1 24 ? 40.354 -57.207 62.079 1.00 89.21 16 LEU B C 1
ATOM 3675 O O . LEU B 1 24 ? 40.082 -58.151 61.330 1.00 94.83 16 LEU B O 1
ATOM 3680 N N . ILE B 1 25 ? 41.364 -57.241 62.956 1.00 77.83 17 ILE B N 1
ATOM 3681 C CA . ILE B 1 25 ? 42.267 -58.382 63.063 1.00 83.93 17 ILE B CA 1
ATOM 3682 C C . ILE B 1 25 ? 42.492 -58.718 64.533 1.00 84.53 17 ILE B C 1
ATOM 3683 O O . ILE B 1 25 ? 42.300 -57.883 65.419 1.00 79.16 17 ILE B O 1
ATOM 3688 N N . ASP B 1 26 ? 42.932 -59.957 64.782 1.00 87.16 18 ASP B N 1
ATOM 3689 C CA . ASP B 1 26 ? 43.211 -60.445 66.127 1.00 97.16 18 ASP B CA 1
ATOM 3690 C C . ASP B 1 26 ? 44.706 -60.327 66.422 1.00 96.45 18 ASP B C 1
ATOM 3691 O O . ASP B 1 26 ? 45.482 -59.828 65.611 1.00 100.89 18 ASP B O 1
ATOM 3696 N N . GLU B 1 27 ? 45.118 -60.824 67.592 1.00 96.88 19 GLU B N 1
ATOM 3697 C CA . GLU B 1 27 ? 46.515 -60.701 67.999 1.00 98.57 19 GLU B CA 1
ATOM 3698 C C . GLU B 1 27 ? 47.468 -61.431 67.055 1.00 101.34 19 GLU B C 1
ATOM 3699 O O . GLU B 1 27 ? 48.648 -61.066 66.988 1.00 107.40 19 GLU B O 1
ATOM 3701 N N . ALA B 1 28 ? 46.981 -62.428 66.305 1.00 100.56 20 ALA B N 1
ATOM 3702 C CA . ALA B 1 28 ? 47.780 -63.171 65.334 1.00 88.63 20 ALA B CA 1
ATOM 3703 C C . ALA B 1 28 ? 47.520 -62.706 63.907 1.00 87.35 20 ALA B C 1
ATOM 3704 O O . ALA B 1 28 ? 47.843 -63.425 62.953 1.00 87.22 20 ALA B O 1
ATOM 3706 N N . GLN B 1 29 ? 46.905 -61.535 63.753 1.00 86.07 21 GLN B N 1
ATOM 3707 C CA . GLN B 1 29 ? 46.753 -60.849 62.469 1.00 85.63 21 GLN B CA 1
ATOM 3708 C C . GLN B 1 29 ? 45.916 -61.643 61.471 1.00 94.65 21 GLN B C 1
ATOM 3709 O O . GLN B 1 29 ? 46.111 -61.539 60.256 1.00 99.32 21 GLN B O 1
ATOM 3715 N N . ASN B 1 30 ? 44.980 -62.417 61.962 1.00 92.56 22 ASN B N 1
ATOM 3716 C CA . ASN B 1 30 ? 44.001 -62.977 61.039 1.00 96.19 22 ASN B CA 1
ATOM 3717 C C . ASN B 1 30 ? 42.824 -62.012 60.950 1.00 97.68 22 ASN B C 1
ATOM 3718 O O . ASN B 1 30 ? 42.360 -61.521 61.984 1.00 105.85 22 ASN B O 1
ATOM 3720 N N . PRO B 1 31 ? 42.348 -61.675 59.758 1.00 91.70 23 PRO B N 1
ATOM 3721 C CA . PRO B 1 31 ? 41.243 -60.716 59.659 1.00 85.99 23 PRO B CA 1
ATOM 3722 C C . PRO B 1 31 ? 39.943 -61.314 60.166 1.00 86.57 23 PRO B C 1
ATOM 3723 O O . PRO B 1 31 ? 39.658 -62.497 59.965 1.00 84.32 23 PRO B O 1
ATOM 3727 N N . VAL B 1 32 ? 39.126 -60.463 60.790 1.00 91.04 24 VAL B N 1
ATOM 3728 C CA . VAL B 1 32 ? 37.863 -60.880 61.382 1.00 99.44 24 VAL B CA 1
ATOM 3729 C C . VAL B 1 32 ? 36.664 -60.227 60.706 1.00 103.46 24 VAL B C 1
ATOM 3730 O O . VAL B 1 32 ? 35.537 -60.379 61.179 1.00 116.17 24 VAL B O 1
ATOM 3732 N N . GLY B 1 33 ? 36.877 -59.500 59.623 1.00 95.78 25 GLY B N 1
ATOM 3733 C CA . GLY B 1 33 ? 35.794 -58.903 58.860 1.00 99.38 25 GLY B CA 1
ATOM 3734 C C . GLY B 1 33 ? 36.124 -57.493 58.411 1.00 98.63 25 GLY B C 1
ATOM 3735 O O . GLY B 1 33 ? 37.038 -56.844 58.919 1.00 99.45 25 GLY B O 1
ATOM 3736 N N . ALA B 1 34 ? 35.340 -56.999 57.451 1.00 94.81 26 ALA B N 1
ATOM 3737 C CA . ALA B 1 34 ? 35.616 -55.701 56.849 1.00 89.36 26 ALA B CA 1
ATOM 3738 C C . ALA B 1 34 ? 34.330 -55.061 56.340 1.00 84.57 26 ALA B C 1
ATOM 3739 O O . ALA B 1 34 ? 33.347 -55.742 56.027 1.00 92.77 26 ALA B O 1
ATOM 3741 N N . ALA B 1 35 ? 34.364 -53.727 56.255 1.00 83.36 27 ALA B N 1
ATOM 3742 C CA . ALA B 1 35 ? 33.255 -52.911 55.777 1.00 84.61 27 ALA B CA 1
ATOM 3743 C C . ALA B 1 35 ? 33.799 -51.721 54.991 1.00 84.77 27 ALA B C 1
ATOM 3744 O O . ALA B 1 35 ? 34.955 -51.316 55.143 1.00 80.42 27 ALA B O 1
ATOM 3746 N N . HIS B 1 36 ? 32.947 -51.161 54.140 1.00 91.77 28 HIS B N 1
ATOM 3747 C CA . HIS B 1 36 ? 33.318 -50.052 53.277 1.00 81.13 28 HIS B CA 1
ATOM 3748 C C . HIS B 1 36 ? 32.304 -48.934 53.452 1.00 95.14 28 HIS B C 1
ATOM 3749 O O . HIS B 1 36 ? 31.127 -49.171 53.734 1.00 99.06 28 HIS B O 1
ATOM 3751 N N . GLY B 1 37 ? 32.784 -47.708 53.310 1.00 100.04 29 GLY B N 1
ATOM 3752 C CA . GLY B 1 37 ? 31.906 -46.563 53.229 1.00 101.36 29 GLY B CA 1
ATOM 3753 C C . GLY B 1 37 ? 32.290 -45.776 51.996 1.00 93.88 29 GLY B C 1
ATOM 3754 O O . GLY B 1 37 ? 33.463 -45.424 51.825 1.00 87.23 29 GLY B O 1
ATOM 3755 N N . GLU B 1 38 ? 31.327 -45.545 51.108 1.00 91.18 30 GLU B N 1
ATOM 3756 C CA . GLU B 1 38 ? 31.627 -44.943 49.823 1.00 87.58 30 GLU B CA 1
ATOM 3757 C C . GLU B 1 38 ? 31.848 -43.437 49.980 1.00 88.64 30 GLU B C 1
ATOM 3758 O O . GLU B 1 38 ? 31.235 -42.782 50.829 1.00 92.60 30 GLU B O 1
ATOM 3760 N N . LEU B 1 39 ? 32.734 -42.892 49.142 1.00 81.45 31 LEU B N 1
ATOM 3761 C CA . LEU B 1 39 ? 33.071 -41.473 49.144 1.00 84.82 31 LEU B CA 1
ATOM 3762 C C . LEU B 1 39 ? 33.019 -40.912 47.734 1.00 84.18 31 LEU B C 1
ATOM 3763 O O . LEU B 1 39 ? 33.260 -41.624 46.757 1.00 88.65 31 LEU B O 1
ATOM 3768 N N . ASP B 1 40 ? 32.699 -39.626 47.640 1.00 79.94 32 ASP B N 1
ATOM 3769 C CA . ASP B 1 40 ? 32.675 -38.916 46.371 1.00 77.92 32 ASP B CA 1
ATOM 3770 C C . ASP B 1 40 ? 33.803 -37.906 46.308 1.00 79.36 32 ASP B C 1
ATOM 3771 O O . ASP B 1 40 ? 34.365 -37.509 47.328 1.00 80.10 32 ASP B O 1
ATOM 3776 N N . VAL B 1 41 ? 34.104 -37.478 45.086 1.00 83.23 33 VAL B N 1
ATOM 3777 C CA . VAL B 1 41 ? 35.112 -36.462 44.806 1.00 71.75 33 VAL B CA 1
ATOM 3778 C C . VAL B 1 41 ? 34.391 -35.297 44.144 1.00 73.38 33 VAL B C 1
ATOM 3779 O O . VAL B 1 41 ? 33.585 -35.500 43.229 1.00 77.61 33 VAL B O 1
ATOM 3783 N N . SER B 1 42 ? 34.674 -34.084 44.605 1.00 71.83 34 SER B N 1
ATOM 3784 C CA . SER B 1 42 ? 34.042 -32.886 44.067 1.00 72.78 34 SER B CA 1
ATOM 3785 C C . SER B 1 42 ? 35.019 -32.168 43.137 1.00 80.57 34 SER B C 1
ATOM 3786 O O . SER B 1 42 ? 36.190 -31.982 43.484 1.00 84.21 34 SER B O 1
ATOM 3789 N N . ARG B 1 43 ? 34.532 -31.767 41.955 1.00 78.15 35 ARG B N 1
ATOM 3790 C CA . ARG B 1 43 ? 35.343 -31.119 40.919 1.00 73.36 35 ARG B CA 1
ATOM 3791 C C . ARG B 1 43 ? 34.693 -29.827 40.439 1.00 78.64 35 ARG B C 1
ATOM 3792 O O . ARG B 1 43 ? 34.105 -29.792 39.351 1.00 83.05 35 ARG B O 1
ATOM 3800 N N . PRO B 1 44 ? 34.785 -28.740 41.213 1.00 79.13 36 PRO B N 1
ATOM 3801 C CA . PRO B 1 44 ? 34.091 -27.511 40.792 1.00 67.93 36 PRO B CA 1
ATOM 3802 C C . PRO B 1 44 ? 34.663 -26.911 39.522 1.00 66.87 36 PRO B C 1
ATOM 3803 O O . PRO B 1 44 ? 33.919 -26.331 38.723 1.00 68.61 36 PRO B O 1
ATOM 3807 N N . HIS B 1 45 ? 35.973 -26.981 39.334 1.00 69.13 37 HIS B N 1
ATOM 3808 C CA . HIS B 1 45 ? 36.637 -26.432 38.164 1.00 74.14 37 HIS B CA 1
ATOM 3809 C C . HIS B 1 45 ? 37.647 -27.412 37.595 1.00 79.38 37 HIS B C 1
ATOM 3810 O O . HIS B 1 45 ? 38.079 -28.344 38.284 1.00 73.65 37 HIS B O 1
ATOM 3817 N N . PRO B 1 46 ? 38.052 -27.224 36.337 1.00 79.15 38 PRO B N 1
ATOM 3818 C CA . PRO B 1 46 ? 39.069 -28.113 35.769 1.00 73.39 38 PRO B CA 1
ATOM 3819 C C . PRO B 1 46 ? 40.316 -28.088 36.636 1.00 61.02 38 PRO B C 1
ATOM 3820 O O . PRO B 1 46 ? 40.824 -27.025 36.996 1.00 56.41 38 PRO B O 1
ATOM 3824 N N . GLY B 1 47 ? 40.803 -29.276 36.966 1.00 63.47 39 GLY B N 1
ATOM 3825 C CA . GLY B 1 47 ? 41.951 -29.433 37.830 1.00 59.33 39 GLY B CA 1
ATOM 3826 C C . GLY B 1 47 ? 41.657 -29.424 39.318 1.00 60.37 39 GLY B C 1
ATOM 3827 O O . GLY B 1 47 ? 42.572 -29.689 40.104 1.00 63.92 39 GLY B O 1
ATOM 3828 N N . TRP B 1 48 ? 40.435 -29.087 39.740 1.00 56.04 40 TRP B N 1
ATOM 3829 C CA . TRP B 1 48 ? 40.078 -29.083 41.153 1.00 61.27 40 TRP B CA 1
ATOM 3830 C C . TRP B 1 48 ? 39.567 -30.457 41.577 1.00 71.68 40 TRP B C 1
ATOM 3831 O O . TRP B 1 48 ? 38.912 -31.164 40.803 1.00 76.34 40 TRP B O 1
ATOM 3842 N N . SER B 1 49 ? 39.843 -30.807 42.838 1.00 74.03 41 SER B N 1
ATOM 3843 C CA . SER B 1 49 ? 39.445 -32.095 43.413 1.00 76.27 41 SER B CA 1
ATOM 3844 C C . SER B 1 49 ? 39.310 -31.908 44.922 1.00 72.89 41 SER B C 1
ATOM 3845 O O . SER B 1 49 ? 40.319 -31.703 45.604 1.00 70.35 41 SER B O 1
ATOM 3848 N N . GLU B 1 50 ? 38.080 -31.928 45.443 1.00 77.70 42 GLU B N 1
ATOM 3849 C CA . GLU B 1 50 ? 37.833 -31.652 46.856 1.00 79.20 42 GLU B CA 1
ATOM 3850 C C . GLU B 1 50 ? 36.934 -32.707 47.489 1.00 77.20 42 GLU B C 1
ATOM 3851 O O . GLU B 1 50 ? 36.307 -33.529 46.814 1.00 79.60 42 GLU B O 1
ATOM 3857 N N . GLN B 1 51 ? 36.886 -32.648 48.822 1.00 82.82 43 GLN B N 1
ATOM 3858 C CA . GLN B 1 51 ? 36.038 -33.477 49.669 1.00 84.29 43 GLN B CA 1
ATOM 3859 C C . GLN B 1 51 ? 35.746 -32.699 50.948 1.00 89.59 43 GLN B C 1
ATOM 3860 O O . GLN B 1 51 ? 36.648 -32.082 51.521 1.00 82.67 43 GLN B O 1
ATOM 3866 N N . ASP B 1 52 ? 34.490 -32.722 51.392 1.00 99.03 44 ASP B N 1
ATOM 3867 C CA . ASP B 1 52 ? 34.138 -32.125 52.681 1.00 102.52 44 ASP B CA 1
ATOM 3868 C C . ASP B 1 52 ? 34.535 -33.084 53.797 1.00 91.52 44 ASP B C 1
ATOM 3869 O O . ASP B 1 52 ? 34.129 -34.248 53.762 1.00 94.01 44 ASP B O 1
ATOM 3874 N N . PRO B 1 53 ? 35.350 -32.660 54.771 1.00 88.54 45 PRO B N 1
ATOM 3875 C CA . PRO B 1 53 ? 35.755 -33.581 55.853 1.00 87.10 45 PRO B CA 1
ATOM 3876 C C . PRO B 1 53 ? 34.593 -34.175 56.629 1.00 88.80 45 PRO B C 1
ATOM 3877 O O . PRO B 1 53 ? 34.770 -35.189 57.311 1.00 78.39 45 PRO B O 1
ATOM 3881 N N . ALA B 1 54 ? 33.407 -33.581 56.553 1.00 89.15 46 ALA B N 1
ATOM 3882 C CA . ALA B 1 54 ? 32.257 -34.200 57.191 1.00 82.93 46 ALA B CA 1
ATOM 3883 C C . ALA B 1 54 ? 31.941 -35.555 56.560 1.00 83.37 46 ALA B C 1
ATOM 3884 O O . ALA B 1 54 ? 31.553 -36.500 57.261 1.00 85.74 46 ALA B O 1
ATOM 3886 N N . GLN B 1 55 ? 32.124 -35.684 55.241 1.00 81.20 47 GLN B N 1
ATOM 3887 C CA . GLN B 1 55 ? 31.880 -36.974 54.601 1.00 83.63 47 GLN B CA 1
ATOM 3888 C C . GLN B 1 55 ? 32.872 -38.029 55.078 1.00 89.00 47 GLN B C 1
ATOM 3889 O O . GLN B 1 55 ? 32.503 -39.204 55.196 1.00 95.56 47 GLN B O 1
ATOM 3891 N N . TRP B 1 56 ? 34.123 -37.635 55.361 1.00 88.15 48 TRP B N 1
ATOM 3892 C CA . TRP B 1 56 ? 35.096 -38.561 55.948 1.00 85.14 48 TRP B CA 1
ATOM 3893 C C . TRP B 1 56 ? 34.553 -39.196 57.216 1.00 91.11 48 TRP B C 1
ATOM 3894 O O . TRP B 1 56 ? 34.710 -40.402 57.439 1.00 99.26 48 TRP B O 1
ATOM 3905 N N . ILE B 1 57 ? 33.950 -38.379 58.086 1.00 91.55 49 ILE B N 1
ATOM 3906 C CA . ILE B 1 57 ? 33.411 -38.893 59.339 1.00 86.68 49 ILE B CA 1
ATOM 3907 C C . ILE B 1 57 ? 32.208 -39.785 59.068 1.00 86.73 49 ILE B C 1
ATOM 3908 O O . ILE B 1 57 ? 32.150 -40.923 59.547 1.00 85.39 49 ILE B O 1
ATOM 3913 N N . LYS B 1 58 ? 31.266 -39.313 58.238 1.00 85.22 50 LYS B N 1
ATOM 3914 C CA . LYS B 1 58 ? 30.093 -40.123 57.923 1.00 87.29 50 LYS B CA 1
ATOM 3915 C C . LYS B 1 58 ? 30.492 -41.418 57.226 1.00 92.69 50 LYS B C 1
ATOM 3916 O O . LYS B 1 58 ? 30.003 -42.497 57.583 1.00 95.39 50 LYS B O 1
ATOM 3918 N N . ALA B 1 59 ? 31.423 -41.343 56.270 1.00 92.88 51 ALA B N 1
ATOM 3919 C CA . ALA B 1 59 ? 31.847 -42.554 55.573 1.00 96.00 51 ALA B CA 1
ATOM 3920 C C . ALA B 1 59 ? 32.584 -43.501 56.518 1.00 96.08 51 ALA B C 1
ATOM 3921 O O . ALA B 1 59 ? 32.387 -44.721 56.453 1.00 89.91 51 ALA B O 1
ATOM 3923 N N . CYS B 1 60 ? 33.438 -42.955 57.399 1.00 102.14 52 CYS B N 1
ATOM 3924 C CA . CYS B 1 60 ? 34.114 -43.764 58.414 1.00 102.90 52 CYS B CA 1
ATOM 3925 C C . CYS B 1 60 ? 33.133 -44.282 59.463 1.00 102.40 52 CYS B C 1
ATOM 3926 O O . CYS B 1 60 ? 33.206 -45.450 59.862 1.00 99.00 52 CYS B O 1
ATOM 3929 N N . ARG B 1 61 ? 32.206 -43.430 59.916 1.00 104.63 53 ARG B N 1
ATOM 3930 C CA . ARG B 1 61 ? 31.179 -43.882 60.852 1.00 97.17 53 ARG B CA 1
ATOM 3931 C C . ARG B 1 61 ? 30.308 -44.962 60.230 1.00 95.29 53 ARG B C 1
ATOM 3932 O O . ARG B 1 61 ? 29.892 -45.905 60.913 1.00 95.77 53 ARG B O 1
ATOM 3940 N N . THR B 1 62 ? 30.039 -44.849 58.927 1.00 95.06 54 THR B N 1
ATOM 3941 C CA . THR B 1 62 ? 29.247 -45.859 58.232 1.00 101.14 54 THR B CA 1
ATOM 3942 C C . THR B 1 62 ? 29.953 -47.211 58.233 1.00 104.88 54 THR B C 1
ATOM 3943 O O . THR B 1 62 ? 29.334 -48.246 58.511 1.00 106.57 54 THR B O 1
ATOM 3947 N N . ALA B 1 63 ? 31.251 -47.227 57.910 1.00 102.47 55 ALA B N 1
ATOM 3948 C CA . ALA B 1 63 ? 31.978 -48.492 57.901 1.00 102.44 55 ALA B CA 1
ATOM 3949 C C . ALA B 1 63 ? 32.195 -49.024 59.317 1.00 105.89 55 ALA B C 1
ATOM 3950 O O . ALA B 1 63 ? 32.201 -50.246 59.521 1.00 94.44 55 ALA B O 1
ATOM 3952 N N . ILE B 1 64 ? 32.354 -48.128 60.302 1.00 107.35 56 ILE B N 1
ATOM 3953 C CA . ILE B 1 64 ? 32.590 -48.549 61.684 1.00 104.89 56 ILE B CA 1
ATOM 3954 C C . ILE B 1 64 ? 31.386 -49.288 62.253 1.00 103.00 56 ILE B C 1
ATOM 3955 O O . ILE B 1 64 ? 31.523 -50.379 62.820 1.00 96.49 56 ILE B O 1
ATOM 3960 N N . GLU B 1 65 ? 30.197 -48.686 62.158 1.00 111.61 57 GLU B N 1
ATOM 3961 C CA . GLU B 1 65 ? 29.005 -49.328 62.709 1.00 116.13 57 GLU B CA 1
ATOM 3962 C C . GLU B 1 65 ? 28.611 -50.565 61.911 1.00 118.23 57 GLU B C 1
ATOM 3963 O O . GLU B 1 65 ? 28.123 -51.541 62.494 1.00 118.90 57 GLU B O 1
ATOM 3969 N N . ALA B 1 66 ? 28.813 -50.543 60.587 1.00 121.15 58 ALA B N 1
ATOM 3970 C CA . ALA B 1 66 ? 28.560 -51.726 59.766 1.00 127.94 58 ALA B CA 1
ATOM 3971 C C . ALA B 1 66 ? 29.422 -52.905 60.205 1.00 133.00 58 ALA B C 1
ATOM 3972 O O . ALA B 1 66 ? 28.991 -54.061 60.105 1.00 136.98 58 ALA B O 1
ATOM 3974 N N . LEU B 1 67 ? 30.643 -52.637 60.678 1.00 127.21 59 LEU B N 1
ATOM 3975 C CA . LEU B 1 67 ? 31.453 -53.697 61.269 1.00 115.87 59 LEU B CA 1
ATOM 3976 C C . LEU B 1 67 ? 30.849 -54.153 62.593 1.00 118.06 59 LEU B C 1
ATOM 3977 O O . LEU B 1 67 ? 30.797 -55.356 62.875 1.00 118.36 59 LEU B O 1
ATOM 3979 N N . ARG B 1 68 ? 30.374 -53.199 63.407 1.00 117.01 60 ARG B N 1
ATOM 3980 C CA . ARG B 1 68 ? 29.795 -53.527 64.709 1.00 115.02 60 ARG B CA 1
ATOM 3981 C C . ARG B 1 68 ? 28.580 -54.436 64.564 1.00 121.49 60 ARG B C 1
ATOM 3982 O O . ARG B 1 68 ? 28.387 -55.355 65.366 1.00 122.67 60 ARG B O 1
ATOM 3990 N N . ALA B 1 69 ? 27.746 -54.192 63.551 1.00 126.61 61 ALA B N 1
ATOM 3991 C CA . ALA B 1 69 ? 26.583 -55.037 63.312 1.00 135.40 61 ALA B CA 1
ATOM 3992 C C . ALA B 1 69 ? 26.953 -56.346 62.628 1.00 144.19 61 ALA B C 1
ATOM 3993 O O . ALA B 1 69 ? 26.157 -57.294 62.656 1.00 150.91 61 ALA B O 1
ATOM 3995 N N . ALA B 1 70 ? 28.138 -56.419 62.016 1.00 140.66 62 ALA B N 1
ATOM 3996 C CA . ALA B 1 70 ? 28.586 -57.636 61.352 1.00 137.70 62 ALA B CA 1
ATOM 3997 C C . ALA B 1 70 ? 29.469 -58.512 62.226 1.00 137.58 62 ALA B C 1
ATOM 3998 O O . ALA B 1 70 ? 29.482 -59.732 62.040 1.00 147.89 62 ALA B O 1
ATOM 4000 N N . HIS B 1 71 ? 30.199 -57.936 63.176 1.00 124.40 63 HIS B N 1
ATOM 4001 C CA . HIS B 1 71 ? 31.045 -58.706 64.088 1.00 115.00 63 HIS B CA 1
ATOM 4002 C C . HIS B 1 71 ? 31.020 -58.064 65.471 1.00 113.44 63 HIS B C 1
ATOM 4003 O O . HIS B 1 71 ? 32.033 -57.548 65.952 1.00 116.94 63 HIS B O 1
ATOM 4005 N N . PRO B 1 72 ? 29.873 -58.107 66.158 1.00 116.65 64 PRO B N 1
ATOM 4006 C CA . PRO B 1 72 ? 29.759 -57.336 67.412 1.00 116.09 64 PRO B CA 1
ATOM 4007 C C . PRO B 1 72 ? 30.679 -57.813 68.528 1.00 114.96 64 PRO B C 1
ATOM 4008 O O . PRO B 1 72 ? 31.273 -56.976 69.222 1.00 107.67 64 PRO B O 1
ATOM 4012 N N . LYS B 1 73 ? 30.814 -59.129 68.731 1.00 118.79 65 LYS B N 1
ATOM 4013 C CA . LYS B 1 73 ? 31.652 -59.621 69.824 1.00 117.27 65 LYS B CA 1
ATOM 4014 C C . LYS B 1 73 ? 33.119 -59.269 69.596 1.00 114.86 65 LYS B C 1
ATOM 4015 O O . LYS B 1 73 ? 33.837 -58.931 70.545 1.00 106.55 65 LYS B O 1
ATOM 4017 N N . GLU B 1 74 ? 33.588 -59.358 68.350 1.00 117.56 66 GLU B N 1
ATOM 4018 C CA . GLU B 1 74 ? 34.957 -58.946 68.053 1.00 118.56 66 GLU B CA 1
ATOM 4019 C C . GLU B 1 74 ? 35.109 -57.425 68.067 1.00 117.09 66 GLU B C 1
ATOM 4020 O O . GLU B 1 74 ? 36.155 -56.909 68.486 1.00 109.60 66 GLU B O 1
ATOM 4026 N N . PHE B 1 75 ? 34.082 -56.690 67.608 1.00 121.88 67 PHE B N 1
ATOM 4027 C CA . PHE B 1 75 ? 34.175 -55.228 67.517 1.00 124.03 67 PHE B CA 1
ATOM 4028 C C . PHE B 1 75 ? 34.348 -54.582 68.887 1.00 118.41 67 PHE B C 1
ATOM 4029 O O . PHE B 1 75 ? 35.048 -53.572 69.022 1.00 112.20 67 PHE B O 1
ATOM 4031 N N . SER B 1 76 ? 33.677 -55.120 69.903 1.00 119.25 68 SER B N 1
ATOM 4032 C CA . SER B 1 76 ? 33.774 -54.583 71.252 1.00 113.10 68 SER B CA 1
ATOM 4033 C C . SER B 1 76 ? 35.129 -54.855 71.911 1.00 107.61 68 SER B C 1
ATOM 4034 O O . SER B 1 76 ? 35.434 -54.233 72.935 1.00 98.84 68 SER B O 1
ATOM 4037 N N . ALA B 1 77 ? 35.939 -55.763 71.357 1.00 108.87 69 ALA B N 1
ATOM 4038 C CA . ALA B 1 77 ? 37.224 -56.163 71.921 1.00 101.14 69 ALA B CA 1
ATOM 4039 C C . ALA B 1 77 ? 38.412 -55.421 71.312 1.00 94.53 69 ALA B C 1
ATOM 4040 O O . ALA B 1 77 ? 39.550 -55.893 71.421 1.00 93.55 69 ALA B O 1
ATOM 4042 N N . ILE B 1 78 ? 38.172 -54.305 70.627 1.00 98.80 70 ILE B N 1
ATOM 4043 C CA . ILE B 1 78 ? 39.252 -53.541 69.994 1.00 99.02 70 ILE B CA 1
ATOM 4044 C C . ILE B 1 78 ? 40.064 -52.766 71.035 1.00 97.07 70 ILE B C 1
ATOM 4045 O O . ILE B 1 78 ? 39.529 -51.929 71.770 1.00 88.86 70 ILE B O 1
ATOM 4050 N N . THR B 1 79 ? 41.381 -52.990 71.048 1.00 87.41 71 THR B N 1
ATOM 4051 C CA . THR B 1 79 ? 42.290 -52.332 71.980 1.00 88.34 71 THR B CA 1
ATOM 4052 C C . THR B 1 79 ? 43.133 -51.255 71.322 1.00 90.09 71 THR B C 1
ATOM 4053 O O . THR B 1 79 ? 43.475 -50.269 71.976 1.00 91.56 71 THR B O 1
ATOM 4057 N N . GLY B 1 80 ? 43.430 -51.392 70.036 1.00 93.06 72 GLY B N 1
ATOM 4058 C CA . GLY B 1 80 ? 44.181 -50.382 69.318 1.00 89.08 72 GLY B CA 1
ATOM 4059 C C . GLY B 1 80 ? 43.515 -50.037 68.003 1.00 89.03 72 GLY B C 1
ATOM 4060 O O . GLY B 1 80 ? 42.823 -50.855 67.391 1.00 82.55 72 GLY B O 1
ATOM 4061 N N . ILE B 1 81 ? 43.740 -48.795 67.573 1.00 88.36 73 ILE B N 1
ATOM 4062 C CA . ILE B 1 81 ? 43.228 -48.277 66.308 1.00 84.60 73 ILE B CA 1
ATOM 4063 C C . ILE B 1 81 ? 44.395 -47.727 65.495 1.00 81.66 73 ILE B C 1
ATOM 4064 O O . ILE B 1 81 ? 45.209 -46.947 66.005 1.00 77.16 73 ILE B O 1
ATOM 4069 N N . GLY B 1 82 ? 44.468 -48.126 64.233 1.00 85.31 74 GLY B N 1
ATOM 4070 C CA . GLY B 1 82 ? 45.458 -47.610 63.303 1.00 79.78 74 GLY B CA 1
ATOM 4071 C C . GLY B 1 82 ? 44.769 -46.804 62.216 1.00 82.34 74 GLY B C 1
ATOM 4072 O O . GLY B 1 82 ? 43.697 -47.181 61.734 1.00 87.17 74 GLY B O 1
ATOM 4073 N N . LEU B 1 83 ? 45.401 -45.699 61.831 1.00 83.89 75 LEU B N 1
ATOM 4074 C CA . LEU B 1 83 ? 44.873 -44.785 60.833 1.00 80.60 75 LEU B CA 1
ATOM 4075 C C . LEU B 1 83 ? 45.730 -44.851 59.577 1.00 77.06 75 LEU B C 1
ATOM 4076 O O . LEU B 1 83 ? 46.935 -45.103 59.642 1.00 76.65 75 LEU B O 1
ATOM 4081 N N . SER B 1 84 ? 45.074 -44.703 58.428 1.00 80.26 76 SER B N 1
ATOM 4082 C CA . SER B 1 84 ? 45.733 -44.565 57.135 1.00 82.83 76 SER B CA 1
ATOM 4083 C C . SER B 1 84 ? 44.903 -43.622 56.276 1.00 79.02 76 SER B C 1
ATOM 4084 O O . SER B 1 84 ? 43.677 -43.589 56.389 1.00 82.45 76 SER B O 1
ATOM 4087 N N . GLY B 1 85 ? 45.566 -42.853 55.416 1.00 76.89 77 GLY B N 1
ATOM 4088 C CA . GLY B 1 85 ? 44.840 -41.893 54.602 1.00 83.03 77 GLY B CA 1
ATOM 4089 C C . GLY B 1 85 ? 45.499 -41.615 53.268 1.00 88.76 77 GLY B C 1
ATOM 4090 O O . GLY B 1 85 ? 46.710 -41.800 53.088 1.00 84.54 77 GLY B O 1
ATOM 4091 N N . GLN B 1 86 ? 44.674 -41.161 52.325 1.00 74.09 78 GLN B N 1
ATOM 4092 C CA . GLN B 1 86 ? 45.199 -40.575 51.103 1.00 67.73 78 GLN B CA 1
ATOM 4093 C C . GLN B 1 86 ? 46.126 -39.429 51.463 1.00 60.04 78 GLN B C 1
ATOM 4094 O O . GLN B 1 86 ? 45.816 -38.620 52.343 1.00 59.18 78 GLN B O 1
ATOM 4100 N N . MET B 1 87 ? 47.269 -39.369 50.785 1.00 53.51 79 MET B N 1
ATOM 4101 C CA . MET B 1 87 ? 48.302 -38.426 51.163 1.00 49.44 79 MET B CA 1
ATOM 4102 C C . MET B 1 87 ? 47.991 -37.029 50.659 1.00 52.99 79 MET B C 1
ATOM 4103 O O . MET B 1 87 ? 47.100 -36.816 49.833 1.00 55.29 79 MET B O 1
ATOM 4108 N N . HIS B 1 88 ? 48.780 -36.076 51.166 1.00 60.12 80 HIS B N 1
ATOM 4109 C CA . HIS B 1 88 ? 48.941 -34.701 50.669 1.00 58.54 80 HIS B CA 1
ATOM 4110 C C . HIS B 1 88 ? 47.748 -33.750 50.881 1.00 50.41 80 HIS B C 1
ATOM 4111 O O . HIS B 1 88 ? 47.946 -32.533 50.859 1.00 49.27 80 HIS B O 1
ATOM 4118 N N . GLY B 1 89 ? 46.540 -34.252 51.138 1.00 48.48 81 GLY B N 1
ATOM 4119 C CA . GLY B 1 89 ? 45.375 -33.372 51.189 1.00 48.71 81 GLY B CA 1
ATOM 4120 C C . GLY B 1 89 ? 45.487 -32.305 52.269 1.00 52.78 81 GLY B C 1
ATOM 4121 O O . GLY B 1 89 ? 45.984 -32.557 53.366 1.00 55.86 81 GLY B O 1
ATOM 4122 N N . ALA B 1 90 ? 45.001 -31.093 51.956 1.00 56.11 82 ALA B N 1
ATOM 4123 C CA . ALA B 1 90 ? 45.123 -29.919 52.826 1.00 51.32 82 ALA B CA 1
ATOM 4124 C C . ALA B 1 90 ? 43.777 -29.569 53.445 1.00 52.88 82 ALA B C 1
ATOM 4125 O O . ALA B 1 90 ? 42.885 -29.063 52.755 1.00 61.98 82 ALA B O 1
ATOM 4127 N N . THR B 1 91 ? 43.651 -29.799 54.755 1.00 53.20 83 THR B N 1
ATOM 4128 C CA . THR B 1 91 ? 42.452 -29.477 55.532 1.00 62.27 83 THR B CA 1
ATOM 4129 C C . THR B 1 91 ? 42.773 -28.284 56.424 1.00 61.53 83 THR B C 1
ATOM 4130 O O . THR B 1 91 ? 43.564 -28.409 57.366 1.00 60.98 83 THR B O 1
ATOM 4134 N N . LEU B 1 92 ? 42.137 -27.141 56.152 1.00 53.92 84 LEU B N 1
ATOM 4135 C CA . LEU B 1 92 ? 42.422 -25.913 56.882 1.00 54.04 84 LEU B CA 1
ATOM 4136 C C . LEU B 1 92 ? 41.432 -25.767 58.028 1.00 61.26 84 LEU B C 1
ATOM 4137 O O . LEU B 1 92 ? 40.217 -25.755 57.805 1.00 70.94 84 LEU B O 1
ATOM 4142 N N . LEU B 1 93 ? 41.950 -25.657 59.253 1.00 64.15 85 LEU B N 1
ATOM 4143 C CA . LEU B 1 93 ? 41.125 -25.478 60.441 1.00 68.25 85 LEU B CA 1
ATOM 4144 C C . LEU B 1 93 ? 41.380 -24.120 61.077 1.00 64.20 85 LEU B C 1
ATOM 4145 O O . LEU B 1 93 ? 42.503 -23.603 61.063 1.00 57.24 85 LEU B O 1
ATOM 4150 N N . ASP B 1 94 ? 40.315 -23.568 61.662 1.00 63.11 86 ASP B N 1
ATOM 4151 C CA . ASP B 1 94 ? 40.358 -22.273 62.316 1.00 64.08 86 ASP B CA 1
ATOM 4152 C C . ASP B 1 94 ? 40.630 -22.440 63.813 1.00 77.99 86 ASP B C 1
ATOM 4153 O O . ASP B 1 94 ? 41.011 -23.515 64.290 1.00 79.90 86 ASP B O 1
ATOM 4158 N N . ALA B 1 95 ? 40.399 -21.363 64.575 1.00 82.87 87 ALA B N 1
ATOM 4159 C CA . ALA B 1 95 ? 40.697 -21.354 66.004 1.00 74.82 87 ALA B CA 1
ATOM 4160 C C . ALA B 1 95 ? 39.786 -22.294 66.795 1.00 79.31 87 ALA B C 1
ATOM 4161 O O . ALA B 1 95 ? 40.180 -22.786 67.865 1.00 67.72 87 ALA B O 1
ATOM 4163 N N . GLU B 1 96 ? 38.565 -22.538 66.308 1.00 76.37 88 GLU B N 1
ATOM 4164 C CA . GLU B 1 96 ? 37.609 -23.416 66.972 1.00 74.41 88 GLU B CA 1
ATOM 4165 C C . GLU B 1 96 ? 37.517 -24.799 66.321 1.00 73.49 88 GLU B C 1
ATOM 4166 O O . GLU B 1 96 ? 36.541 -25.522 66.556 1.00 79.35 88 GLU B O 1
ATOM 4168 N N . ASP B 1 97 ? 38.527 -25.197 65.542 1.00 73.44 89 ASP B N 1
ATOM 4169 C CA . ASP B 1 97 ? 38.605 -26.493 64.861 1.00 78.04 89 ASP B CA 1
ATOM 4170 C C . ASP B 1 97 ? 37.530 -26.702 63.785 1.00 79.63 89 ASP B C 1
ATOM 4171 O O . ASP B 1 97 ? 37.310 -27.844 63.353 1.00 84.14 89 ASP B O 1
ATOM 4176 N N . ARG B 1 98 ? 36.838 -25.644 63.357 1.00 67.76 90 ARG B N 1
ATOM 4177 C CA . ARG B 1 98 ? 35.877 -25.747 62.261 1.00 68.61 90 ARG B CA 1
ATOM 4178 C C . ARG B 1 98 ? 36.617 -25.810 60.920 1.00 73.21 90 ARG B C 1
ATOM 4179 O O . ARG B 1 98 ? 37.740 -25.315 60.785 1.00 74.20 90 ARG B O 1
ATOM 4181 N N . VAL B 1 99 ? 36.020 -26.498 59.949 1.00 73.71 91 VAL B N 1
ATOM 4182 C CA . VAL B 1 99 ? 36.650 -26.682 58.639 1.00 73.48 91 VAL B CA 1
ATOM 4183 C C . VAL B 1 99 ? 36.408 -25.436 57.774 1.00 73.15 91 VAL B C 1
ATOM 4184 O O . VAL B 1 99 ? 35.266 -25.009 57.572 1.00 73.63 91 VAL B O 1
ATOM 4188 N N . LEU B 1 100 ? 37.499 -24.804 57.315 1.00 74.54 92 LEU B N 1
ATOM 4189 C CA . LEU B 1 100 ? 37.388 -23.515 56.628 1.00 80.49 92 LEU B CA 1
ATOM 4190 C C . LEU B 1 100 ? 36.977 -23.638 55.160 1.00 81.25 92 LEU B C 1
ATOM 4191 O O . LEU B 1 100 ? 36.292 -22.748 54.628 1.00 80.70 92 LEU B O 1
ATOM 4196 N N . ARG B 1 101 ? 37.429 -24.690 54.487 1.00 71.66 93 ARG B N 1
ATOM 4197 C CA . ARG B 1 101 ? 37.135 -24.957 53.086 1.00 62.54 93 ARG B CA 1
ATOM 4198 C C . ARG B 1 101 ? 37.330 -26.444 52.863 1.00 60.85 93 ARG B C 1
ATOM 4199 O O . ARG B 1 101 ? 37.979 -27.108 53.677 1.00 59.83 93 ARG B O 1
ATOM 4207 N N . PRO B 1 102 ? 36.734 -27.011 51.818 1.00 68.53 94 PRO B N 1
ATOM 4208 C CA . PRO B 1 102 ? 36.957 -28.436 51.552 1.00 76.44 94 PRO B CA 1
ATOM 4209 C C . PRO B 1 102 ? 38.438 -28.778 51.425 1.00 73.81 94 PRO B C 1
ATOM 4210 O O . PRO B 1 102 ? 39.278 -27.948 51.071 1.00 60.69 94 PRO B O 1
ATOM 4214 N N . CYS B 1 103 ? 38.761 -30.011 51.789 1.00 77.82 95 CYS B N 1
ATOM 4215 C CA . CYS B 1 103 ? 40.130 -30.483 51.661 1.00 70.77 95 CYS B CA 1
ATOM 4216 C C . CYS B 1 103 ? 40.553 -30.511 50.194 1.00 64.64 95 CYS B C 1
ATOM 4217 O O . CYS B 1 103 ? 39.812 -30.994 49.330 1.00 60.26 95 CYS B O 1
ATOM 4220 N N . ILE B 1 104 ? 41.751 -29.998 49.919 1.00 52.96 96 ILE B N 1
ATOM 4221 C CA . ILE B 1 104 ? 42.297 -29.923 48.569 1.00 54.38 96 ILE B CA 1
ATOM 4222 C C . ILE B 1 104 ? 43.190 -31.147 48.370 1.00 60.35 96 ILE B C 1
ATOM 4223 O O . ILE B 1 104 ? 44.325 -31.184 48.852 1.00 56.42 96 ILE B O 1
ATOM 4228 N N . LEU B 1 105 ? 42.691 -32.126 47.601 1.00 70.32 97 LEU B N 1
ATOM 4229 C CA . LEU B 1 105 ? 43.192 -33.501 47.569 1.00 64.50 97 LEU B CA 1
ATOM 4230 C C . LEU B 1 105 ? 44.489 -33.665 46.755 1.00 59.86 97 LEU B C 1
ATOM 4231 O O . LEU B 1 105 ? 44.974 -32.751 46.079 1.00 49.16 97 LEU B O 1
ATOM 4236 N N . TRP B 1 106 ? 45.021 -34.896 46.796 1.00 57.39 98 TRP B N 1
ATOM 4237 C CA . TRP B 1 106 ? 46.309 -35.212 46.180 1.00 52.29 98 TRP B CA 1
ATOM 4238 C C . TRP B 1 106 ? 46.292 -35.045 44.664 1.00 51.43 98 TRP B C 1
ATOM 4239 O O . TRP B 1 106 ? 47.340 -34.780 44.064 1.00 47.41 98 TRP B O 1
ATOM 4250 N N . ASN B 1 107 ? 45.139 -35.281 44.023 1.00 58.24 99 ASN B N 1
ATOM 4251 C CA . ASN B 1 107 ? 45.001 -35.187 42.575 1.00 58.23 99 ASN B CA 1
ATOM 4252 C C . ASN B 1 107 ? 44.445 -33.834 42.120 1.00 61.00 99 ASN B C 1
ATOM 4253 O O . ASN B 1 107 ? 43.998 -33.702 40.976 1.00 64.03 99 ASN B O 1
ATOM 4258 N N . ASP B 1 108 ? 44.474 -32.835 42.994 1.00 61.66 100 ASP B N 1
ATOM 4259 C CA . ASP B 1 108 ? 44.189 -31.452 42.636 1.00 52.91 100 ASP B CA 1
ATOM 4260 C C . ASP B 1 108 ? 45.424 -30.839 41.968 1.00 59.14 100 ASP B C 1
ATOM 4261 O O . ASP B 1 108 ? 46.569 -31.122 42.365 1.00 54.26 100 ASP B O 1
ATOM 4266 N N . THR B 1 109 ? 45.188 -30.047 40.903 1.00 55.96 101 THR B N 1
ATOM 4267 C CA . THR B 1 109 ? 46.255 -29.357 40.178 1.00 56.92 101 THR B CA 1
ATOM 4268 C C . THR B 1 109 ? 46.095 -27.836 40.146 1.00 60.54 101 THR B C 1
ATOM 4269 O O . THR B 1 109 ? 46.826 -27.179 39.406 1.00 57.94 101 THR B O 1
ATOM 4273 N N . ARG B 1 110 ? 45.213 -27.248 40.958 1.00 64.60 102 ARG B N 1
ATOM 4274 C CA . ARG B 1 110 ? 44.977 -25.805 40.890 1.00 50.04 102 ARG B CA 1
ATOM 4275 C C . ARG B 1 110 ? 46.181 -24.961 41.319 1.00 51.42 102 ARG B C 1
ATOM 4276 O O . ARG B 1 110 ? 46.190 -23.762 41.029 1.00 58.86 102 ARG B O 1
ATOM 4284 N N . SER B 1 111 ? 47.175 -25.531 42.023 1.00 52.56 103 SER B N 1
ATOM 4285 C CA . SER B 1 111 ? 48.294 -24.767 42.585 1.00 47.99 103 SER B CA 1
ATOM 4286 C C . SER B 1 111 ? 49.551 -24.840 41.727 1.00 52.33 103 SER B C 1
ATOM 4287 O O . SER B 1 111 ? 50.645 -24.542 42.224 1.00 43.38 103 SER B O 1
ATOM 4290 N N . TYR B 1 112 ? 49.405 -25.165 40.438 1.00 58.33 104 TYR B N 1
ATOM 4291 C CA . TYR B 1 112 ? 50.568 -25.402 39.588 1.00 49.70 104 TYR B CA 1
ATOM 4292 C C . TYR B 1 112 ? 51.466 -24.171 39.499 1.00 56.02 104 TYR B C 1
ATOM 4293 O O . TYR B 1 112 ? 52.697 -24.295 39.388 1.00 49.98 104 TYR B O 1
ATOM 4302 N N . ARG B 1 113 ? 50.870 -22.974 39.515 1.00 59.86 105 ARG B N 1
ATOM 4303 C CA . ARG B 1 113 ? 51.673 -21.755 39.540 1.00 44.10 105 ARG B CA 1
ATOM 4304 C C . ARG B 1 113 ? 52.483 -21.676 40.825 1.00 46.10 105 ARG B C 1
ATOM 4305 O O . ARG B 1 113 ? 53.703 -21.472 40.800 1.00 45.32 105 ARG B O 1
ATOM 4313 N N . GLU B 1 114 ? 51.816 -21.869 41.963 1.00 51.42 106 GLU B N 1
ATOM 4314 C CA . GLU B 1 114 ? 52.493 -21.770 43.245 1.00 49.15 106 GLU B CA 1
ATOM 4315 C C . GLU B 1 114 ? 53.514 -22.890 43.399 1.00 52.37 106 GLU B C 1
ATOM 4316 O O . GLU B 1 114 ? 54.580 -22.679 43.991 1.00 46.90 106 GLU B O 1
ATOM 4322 N N . ALA B 1 115 ? 53.205 -24.082 42.870 1.00 41.21 107 ALA B N 1
ATOM 4323 C CA . ALA B 1 115 ? 54.158 -25.189 42.901 1.00 40.40 107 ALA B CA 1
ATOM 4324 C C . ALA B 1 115 ? 55.397 -24.891 42.058 1.00 44.08 107 ALA B C 1
ATOM 4325 O O . ALA B 1 115 ? 56.521 -25.221 42.457 1.00 43.27 107 ALA B O 1
ATOM 4327 N N . ALA B 1 116 ? 55.224 -24.227 40.910 1.00 51.99 108 ALA B N 1
ATOM 4328 C CA . ALA B 1 116 ? 56.376 -23.877 40.091 1.00 45.07 108 ALA B CA 1
ATOM 4329 C C . ALA B 1 116 ? 57.279 -22.906 40.828 1.00 51.62 108 ALA B C 1
ATOM 4330 O O . ALA B 1 116 ? 58.508 -23.021 40.767 1.00 55.27 108 ALA B O 1
ATOM 4332 N N . GLU B 1 117 ? 56.682 -21.958 41.552 1.00 51.03 109 GLU B N 1
ATOM 4333 C CA . GLU B 1 117 ? 57.460 -20.963 42.280 1.00 51.70 109 GLU B CA 1
ATOM 4334 C C . GLU B 1 117 ? 58.262 -21.595 43.418 1.00 57.77 109 GLU B C 1
ATOM 4335 O O . GLU B 1 117 ? 59.434 -21.253 43.618 1.00 62.64 109 GLU B O 1
ATOM 4341 N N . LEU B 1 118 ? 57.658 -22.519 44.178 1.00 50.40 110 LEU B N 1
ATOM 4342 C CA . LEU B 1 118 ? 58.387 -23.143 45.283 1.00 48.27 110 LEU B CA 1
ATOM 4343 C C . LEU B 1 118 ? 59.466 -24.091 44.778 1.00 51.38 110 LEU B C 1
ATOM 4344 O O . LEU B 1 118 ? 60.517 -24.232 45.419 1.00 53.11 110 LEU B O 1
ATOM 4349 N N . ASP B 1 119 ? 59.193 -24.804 43.672 1.00 46.27 111 ASP B N 1
ATOM 4350 C CA . ASP B 1 119 ? 60.174 -25.734 43.108 1.00 37.72 111 ASP B CA 1
ATOM 4351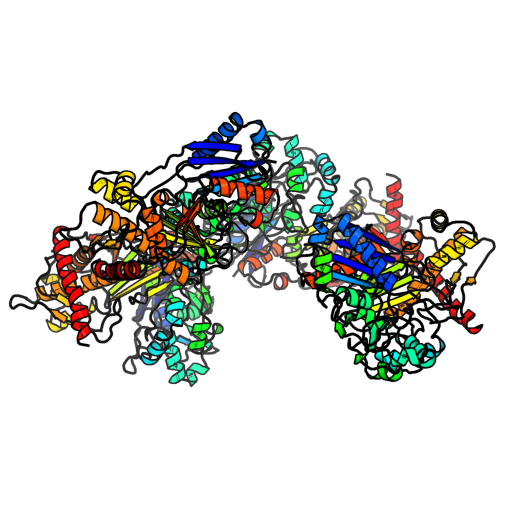 C C . ASP B 1 119 ? 61.448 -25.023 42.656 1.00 37.74 111 ASP B C 1
ATOM 4352 O O . ASP B 1 119 ? 62.542 -25.584 42.723 1.00 45.40 111 ASP B O 1
ATOM 4357 N N . ALA B 1 120 ? 61.332 -23.793 42.204 1.00 38.13 112 ALA B N 1
ATOM 4358 C CA . ALA B 1 120 ? 62.495 -23.073 41.742 1.00 38.35 112 ALA B CA 1
ATOM 4359 C C . ALA B 1 120 ? 63.357 -22.569 42.894 1.00 42.78 112 ALA B C 1
ATOM 4360 O O . ALA B 1 120 ? 64.477 -22.103 42.651 1.00 45.71 112 ALA B O 1
ATOM 4362 N N . ASP B 1 121 ? 62.844 -22.613 44.129 1.00 37.90 113 ASP B N 1
ATOM 4363 C CA . ASP B 1 121 ? 63.585 -22.283 45.341 1.00 37.88 113 ASP B CA 1
ATOM 4364 C C . ASP B 1 121 ? 64.361 -23.540 45.731 1.00 37.93 113 ASP B C 1
ATOM 4365 O O . ASP B 1 121 ? 63.772 -24.523 46.201 1.00 39.63 113 ASP B O 1
ATOM 4370 N N . PRO B 1 122 ? 65.682 -23.545 45.544 1.00 39.65 114 PRO B N 1
ATOM 4371 C CA . PRO B 1 122 ? 66.454 -24.784 45.734 1.00 40.04 114 PRO B CA 1
ATOM 4372 C C . PRO B 1 122 ? 66.371 -25.354 47.139 1.00 46.85 114 PRO B C 1
ATOM 4373 O O . PRO B 1 122 ? 66.836 -26.478 47.366 1.00 51.00 114 PRO B O 1
ATOM 4377 N N . ALA B 1 123 ? 65.815 -24.608 48.086 1.00 48.30 115 ALA B N 1
ATOM 4378 C CA . ALA B 1 123 ? 65.664 -25.103 49.446 1.00 40.16 115 ALA B CA 1
ATOM 4379 C C . ALA B 1 123 ? 64.689 -26.264 49.525 1.00 46.13 115 ALA B C 1
ATOM 4380 O O . ALA B 1 123 ? 64.856 -27.150 50.374 1.00 53.23 115 ALA B O 1
ATOM 4382 N N . PHE B 1 124 ? 63.663 -26.279 48.667 1.00 44.70 116 PHE B N 1
ATOM 4383 C CA . PHE B 1 124 ? 62.620 -27.289 48.821 1.00 50.70 116 PHE B CA 1
ATOM 4384 C C . PHE B 1 124 ? 63.104 -28.682 48.450 1.00 55.36 116 PHE B C 1
ATOM 4385 O O . PHE B 1 124 ? 62.878 -29.638 49.200 1.00 56.15 116 PHE B O 1
ATOM 4393 N N . ARG B 1 125 ? 63.796 -28.831 47.321 1.00 52.20 117 ARG B N 1
ATOM 4394 C CA . ARG B 1 125 ? 64.333 -30.158 47.041 1.00 48.93 117 ARG B CA 1
ATOM 4395 C C . ARG B 1 125 ? 65.489 -30.493 47.969 1.00 45.36 117 ARG B C 1
ATOM 4396 O O . ARG B 1 125 ? 65.701 -31.665 48.295 1.00 51.37 117 ARG B O 1
ATOM 4404 N N . ALA B 1 126 ? 66.234 -29.485 48.415 1.00 45.94 118 ALA B N 1
ATOM 4405 C CA . ALA B 1 126 ? 67.316 -29.727 49.367 1.00 43.88 118 ALA B CA 1
ATOM 4406 C C . ALA B 1 126 ? 66.783 -30.202 50.711 1.00 44.57 118 ALA B C 1
ATOM 4407 O O . ALA B 1 126 ? 67.306 -31.164 51.283 1.00 52.25 118 ALA B O 1
ATOM 4409 N N . ILE B 1 127 ? 65.740 -29.554 51.228 1.00 37.43 119 ILE B N 1
ATOM 4410 C CA . ILE B 1 127 ? 65.253 -29.876 52.565 1.00 37.15 119 ILE B CA 1
ATOM 4411 C C . ILE B 1 127 ? 64.210 -30.999 52.542 1.00 36.99 119 ILE B C 1
ATOM 4412 O O . ILE B 1 127 ? 64.176 -31.832 53.448 1.00 56.87 119 ILE B O 1
ATOM 4417 N N . THR B 1 128 ? 63.299 -31.023 51.558 1.00 43.91 120 THR B N 1
ATOM 4418 C CA . THR B 1 128 ? 62.297 -32.084 51.469 1.00 39.54 120 THR B CA 1
ATOM 4419 C C . THR B 1 128 ? 62.750 -33.252 50.611 1.00 36.82 120 THR B C 1
ATOM 4420 O O . THR B 1 128 ? 62.201 -34.342 50.756 1.00 37.06 120 THR B O 1
ATOM 4424 N N . GLY B 1 129 ? 63.708 -33.046 49.704 1.00 43.02 121 GLY B N 1
ATOM 4425 C CA . GLY B 1 129 ? 64.109 -34.107 48.796 1.00 45.76 121 GLY B CA 1
ATOM 4426 C C . GLY B 1 129 ? 63.107 -34.469 47.723 1.00 51.70 121 GLY B C 1
ATOM 4427 O O . GLY B 1 129 ? 63.249 -35.526 47.102 1.00 53.03 121 GLY B O 1
ATOM 4428 N N . ASN B 1 130 ? 62.082 -33.647 47.503 1.00 55.16 122 ASN B N 1
ATOM 4429 C CA . ASN B 1 130 ? 61.043 -33.939 46.531 1.00 51.35 122 ASN B CA 1
ATOM 4430 C C . ASN B 1 130 ? 60.764 -32.728 45.653 1.00 49.98 122 ASN B C 1
ATOM 4431 O O . ASN B 1 130 ? 60.913 -31.579 46.065 1.00 47.51 122 ASN B O 1
ATOM 4436 N N . ILE B 1 131 ? 60.326 -33.012 44.433 1.00 57.98 123 ILE B N 1
ATOM 4437 C CA . ILE B 1 131 ? 59.791 -31.976 43.572 1.00 54.42 123 ILE B CA 1
ATOM 4438 C C . ILE B 1 131 ? 58.511 -31.453 44.214 1.00 52.79 123 ILE B C 1
ATOM 4439 O O . ILE B 1 131 ? 57.782 -32.201 44.880 1.00 58.26 123 ILE B O 1
ATOM 4444 N N . VAL B 1 132 ? 58.255 -30.152 44.074 1.00 45.76 124 VAL B N 1
ATOM 4445 C CA . VAL B 1 132 ? 57.031 -29.560 44.605 1.00 44.11 124 VAL B CA 1
ATOM 4446 C C . VAL B 1 132 ? 55.990 -29.610 43.498 1.00 50.02 124 VAL B C 1
ATOM 4447 O O . VAL B 1 132 ? 55.992 -28.769 42.599 1.00 59.69 124 VAL B O 1
ATOM 4451 N N . PHE B 1 133 ? 55.100 -30.634 43.554 1.00 46.28 125 PHE B N 1
ATOM 4452 C CA . PHE B 1 133 ? 53.962 -30.781 42.652 1.00 52.10 125 PHE B CA 1
ATOM 4453 C C . PHE B 1 133 ? 52.730 -30.060 43.198 1.00 51.69 125 PHE B C 1
ATOM 4454 O O . PHE B 1 133 ? 52.583 -29.908 44.415 1.00 54.93 125 PHE B O 1
ATOM 4462 N N . PRO B 1 134 ? 51.815 -29.609 42.332 1.00 47.64 126 PRO B N 1
ATOM 4463 C CA . PRO B 1 134 ? 50.639 -28.875 42.835 1.00 53.18 126 PRO B CA 1
ATOM 4464 C C . PRO B 1 134 ? 49.736 -29.710 43.728 1.00 54.28 126 PRO B C 1
ATOM 4465 O O . PRO B 1 134 ? 48.970 -29.139 44.515 1.00 46.13 126 PRO B O 1
ATOM 4469 N N . GLY B 1 135 ? 49.840 -31.040 43.668 1.00 56.58 127 GLY B N 1
ATOM 4470 C CA . GLY B 1 135 ? 49.064 -31.900 44.538 1.00 53.95 127 GLY B CA 1
ATOM 4471 C C . GLY B 1 135 ? 49.620 -32.065 45.937 1.00 50.50 127 GLY B C 1
ATOM 4472 O O . GLY B 1 135 ? 48.968 -32.674 46.785 1.00 57.47 127 GLY B O 1
ATOM 4473 N N . PHE B 1 136 ? 50.809 -31.543 46.191 1.00 52.25 128 PHE B N 1
ATOM 4474 C CA . PHE B 1 136 ? 51.377 -31.477 47.526 1.00 52.15 128 PHE B CA 1
ATOM 4475 C C . PHE B 1 136 ? 50.757 -30.318 48.327 1.00 47.85 128 PHE B C 1
ATOM 4476 O O . PHE B 1 136 ? 50.077 -29.435 47.789 1.00 47.93 128 PHE B O 1
ATOM 4484 N N . THR B 1 137 ? 51.021 -30.322 49.637 1.00 41.79 129 THR B N 1
ATOM 4485 C CA . THR B 1 137 ? 50.286 -29.476 50.579 1.00 50.15 129 THR B CA 1
ATOM 4486 C C . THR B 1 137 ? 50.714 -28.010 50.530 1.00 52.13 129 THR B C 1
ATOM 4487 O O . THR B 1 137 ? 49.859 -27.118 50.528 1.00 42.96 129 THR B O 1
ATOM 4491 N N . ALA B 1 138 ? 52.032 -27.748 50.527 1.00 48.77 130 ALA B N 1
ATOM 4492 C CA . ALA B 1 138 ? 52.551 -26.377 50.585 1.00 44.27 130 ALA B CA 1
ATOM 4493 C C . ALA B 1 138 ? 52.027 -25.463 49.479 1.00 50.33 130 ALA B C 1
ATOM 4494 O O . ALA B 1 138 ? 51.534 -24.366 49.803 1.00 47.00 130 ALA B O 1
ATOM 4496 N N . PRO B 1 139 ? 52.117 -25.813 48.182 1.00 47.23 131 PRO B N 1
ATOM 4497 C CA . PRO B 1 139 ? 51.615 -24.889 47.153 1.00 42.47 131 PRO B CA 1
ATOM 4498 C C . PRO B 1 139 ? 50.136 -24.617 47.294 1.00 48.92 131 PRO B C 1
ATOM 4499 O O . PRO B 1 139 ? 49.655 -23.598 46.776 1.00 51.27 131 PRO B O 1
ATOM 4503 N N . LYS B 1 140 ? 49.384 -25.564 47.879 1.00 47.31 132 LYS B N 1
ATOM 4504 C CA . LYS B 1 140 ? 47.963 -25.343 48.108 1.00 44.93 132 LYS B CA 1
ATOM 4505 C C . LYS B 1 140 ? 47.732 -24.236 49.111 1.00 45.42 132 LYS B C 1
ATOM 4506 O O . LYS B 1 140 ? 46.739 -23.510 49.005 1.00 60.37 132 LYS B O 1
ATOM 4512 N N . LEU B 1 141 ? 48.625 -24.088 50.087 1.00 44.62 133 LEU B N 1
ATOM 4513 C CA . LEU B 1 141 ? 48.411 -23.051 51.079 1.00 45.28 133 LEU B CA 1
ATOM 4514 C C . LEU B 1 141 ? 48.884 -21.694 50.608 1.00 48.39 133 LEU B C 1
ATOM 4515 O O . LEU B 1 141 ? 48.322 -20.687 51.043 1.00 52.36 133 LEU B O 1
ATOM 4520 N N . VAL B 1 142 ? 49.893 -21.635 49.729 1.00 49.74 134 VAL B N 1
ATOM 4521 C CA . VAL B 1 142 ? 50.199 -20.373 49.044 1.00 50.55 134 VAL B CA 1
ATOM 4522 C C . VAL B 1 142 ? 49.044 -19.974 48.122 1.00 52.18 134 VAL B C 1
ATOM 4523 O O . VAL B 1 142 ? 48.610 -18.809 48.103 1.00 46.68 134 VAL B O 1
ATOM 4527 N N . TRP B 1 143 ? 48.491 -20.948 47.388 1.00 51.79 135 TRP B N 1
ATOM 4528 C CA . TRP B 1 143 ? 47.318 -20.698 46.553 1.00 55.07 135 TRP B CA 1
ATOM 4529 C C . TRP B 1 143 ? 46.193 -20.075 47.363 1.00 55.58 135 TRP B C 1
ATOM 4530 O O . TRP B 1 143 ? 45.549 -19.118 46.922 1.00 52.20 135 TRP B O 1
ATOM 4541 N N . VAL B 1 144 ? 45.920 -20.637 48.545 1.00 61.11 136 VAL B N 1
ATOM 4542 C CA . VAL B 1 144 ? 44.872 -20.098 49.412 1.00 60.30 136 VAL B CA 1
ATOM 4543 C C . VAL B 1 144 ? 45.218 -18.682 49.871 1.00 56.53 136 VAL B C 1
ATOM 4544 O O . VAL B 1 144 ? 44.350 -17.809 49.934 1.00 51.94 136 VAL B O 1
ATOM 4548 N N . ALA B 1 145 ? 46.488 -18.427 50.189 1.00 57.21 137 ALA B N 1
ATOM 4549 C CA . ALA B 1 145 ? 46.876 -17.090 50.620 1.00 54.77 137 ALA B CA 1
ATOM 4550 C C . ALA B 1 145 ? 46.574 -16.040 49.555 1.00 54.32 137 ALA B C 1
ATOM 4551 O O . ALA B 1 145 ? 46.280 -14.887 49.890 1.00 55.02 137 ALA B O 1
ATOM 4553 N N . ARG B 1 146 ? 46.606 -16.419 48.275 1.00 54.64 138 ARG B N 1
ATOM 4554 C CA . ARG B 1 146 ? 46.443 -15.456 47.190 1.00 57.24 138 ARG B CA 1
ATOM 4555 C C . ARG B 1 146 ? 45.039 -15.411 46.618 1.00 58.85 138 ARG B C 1
ATOM 4556 O O . ARG B 1 146 ? 44.688 -14.415 45.981 1.00 53.17 138 ARG B O 1
ATOM 4564 N N . ASN B 1 147 ? 44.250 -16.473 46.785 1.00 52.48 139 ASN B N 1
ATOM 4565 C CA . ASN B 1 147 ? 42.919 -16.529 46.207 1.00 57.45 139 ASN B CA 1
ATOM 4566 C C . ASN B 1 147 ? 41.801 -16.540 47.239 1.00 63.37 139 ASN B C 1
ATOM 4567 O O . ASN B 1 147 ? 40.707 -16.054 46.945 1.00 64.62 139 ASN B O 1
ATOM 4572 N N . GLU B 1 148 ? 42.060 -17.035 48.452 1.00 57.14 140 GLU B N 1
ATOM 4573 C CA . GLU B 1 148 ? 41.080 -17.065 49.539 1.00 57.07 140 GLU B CA 1
ATOM 4574 C C . GLU B 1 148 ? 41.711 -16.458 50.791 1.00 60.97 140 GLU B C 1
ATOM 4575 O O . GLU B 1 148 ? 41.836 -17.116 51.828 1.00 60.47 140 GLU B O 1
ATOM 4581 N N . ALA B 1 149 ? 42.085 -15.172 50.686 1.00 60.54 141 ALA B N 1
ATOM 4582 C CA . ALA B 1 149 ? 42.912 -14.531 51.707 1.00 56.35 141 ALA B CA 1
ATOM 4583 C C . ALA B 1 149 ? 42.206 -14.454 53.053 1.00 70.13 141 ALA B C 1
ATOM 4584 O O . ALA B 1 149 ? 42.848 -14.623 54.097 1.00 74.21 141 ALA B O 1
ATOM 4586 N N . ASP B 1 150 ? 40.882 -14.229 53.056 1.00 72.19 142 ASP B N 1
ATOM 4587 C CA . ASP B 1 150 ? 40.135 -14.232 54.316 1.00 68.87 142 ASP B CA 1
ATOM 4588 C C . ASP B 1 150 ? 40.197 -15.609 54.974 1.00 64.22 142 ASP B C 1
ATOM 4589 O O . ASP B 1 150 ? 40.459 -15.717 56.179 1.00 64.32 142 ASP B O 1
ATOM 4594 N N . ILE B 1 151 ? 40.059 -16.678 54.186 1.00 60.11 143 ILE B N 1
ATOM 4595 C CA . ILE B 1 151 ? 40.227 -18.010 54.762 1.00 69.57 143 ILE B CA 1
ATOM 4596 C C . ILE B 1 151 ? 41.670 -18.202 55.219 1.00 72.18 143 ILE B C 1
ATOM 4597 O O . ILE B 1 151 ? 41.919 -18.852 56.245 1.00 64.64 143 ILE B O 1
ATOM 4602 N N . PHE B 1 152 ? 42.640 -17.607 54.501 1.00 68.03 144 PHE B N 1
ATOM 4603 C CA . PHE B 1 152 ? 44.032 -17.775 54.900 1.00 60.14 144 PHE B CA 1
ATOM 4604 C C . PHE B 1 152 ? 44.322 -17.084 56.233 1.00 62.41 144 PHE B C 1
ATOM 4605 O O . PHE B 1 152 ? 45.113 -17.594 57.036 1.00 68.88 144 PHE B O 1
ATOM 4613 N N . ALA B 1 153 ? 43.685 -15.947 56.498 1.00 60.24 145 ALA B N 1
ATOM 4614 C CA . ALA B 1 153 ? 43.934 -15.242 57.744 1.00 59.17 145 ALA B CA 1
ATOM 4615 C C . ALA B 1 153 ? 43.464 -16.027 58.962 1.00 77.50 145 ALA B C 1
ATOM 4616 O O . ALA B 1 153 ? 43.986 -15.801 60.060 1.00 87.45 145 ALA B O 1
ATOM 4618 N N . ARG B 1 154 ? 42.513 -16.954 58.797 1.00 82.21 146 ARG B N 1
ATOM 4619 C CA . ARG B 1 154 ? 41.904 -17.678 59.916 1.00 70.77 146 ARG B CA 1
ATOM 4620 C C . ARG B 1 154 ? 42.512 -19.051 60.159 1.00 62.22 146 ARG B C 1
ATOM 4621 O O . ARG B 1 154 ? 42.033 -19.777 61.034 1.00 59.63 146 ARG B O 1
ATOM 4629 N N . ILE B 1 155 ? 43.548 -19.427 59.415 1.00 67.38 147 ILE B N 1
ATOM 4630 C CA . ILE B 1 155 ? 44.122 -20.756 59.577 1.00 68.25 147 ILE B CA 1
ATOM 4631 C C . ILE B 1 155 ? 44.853 -20.832 60.911 1.00 63.55 147 ILE B C 1
ATOM 4632 O O . ILE B 1 155 ? 45.802 -20.082 61.173 1.00 62.48 147 ILE B O 1
ATOM 4637 N N . ARG B 1 156 ? 44.427 -21.764 61.752 1.00 66.80 148 ARG B N 1
ATOM 4638 C CA . ARG B 1 156 ? 45.113 -22.052 62.995 1.00 68.69 148 ARG B CA 1
ATOM 4639 C C . ARG B 1 156 ? 45.745 -23.432 63.021 1.00 61.37 148 ARG B C 1
ATOM 4640 O O . ARG B 1 156 ? 46.642 -23.664 63.841 1.00 54.33 148 ARG B O 1
ATOM 4648 N N . LYS B 1 157 ? 45.314 -24.326 62.127 1.00 60.73 149 LYS B N 1
ATOM 4649 C CA . LYS B 1 157 ? 45.843 -25.675 61.983 1.00 59.57 149 LYS B CA 1
ATOM 4650 C C . LYS B 1 157 ? 45.662 -26.144 60.540 1.00 62.25 149 LYS B C 1
ATOM 4651 O O . LYS B 1 157 ? 44.639 -25.857 59.911 1.00 60.67 149 LYS B O 1
ATOM 4657 N N . VAL B 1 158 ? 46.659 -26.863 60.022 1.00 60.73 150 VAL B N 1
ATOM 4658 C CA . VAL B 1 158 ? 46.575 -27.558 58.738 1.00 57.68 150 VAL B CA 1
ATOM 4659 C C . VAL B 1 158 ? 46.845 -29.046 58.982 1.00 57.45 150 VAL B C 1
ATOM 4660 O O . VAL B 1 158 ? 47.911 -29.414 59.493 1.00 58.12 150 VAL B O 1
ATOM 4664 N N . LEU B 1 159 ? 45.881 -29.899 58.641 1.00 53.85 151 LEU B N 1
ATOM 4665 C CA . LEU B 1 159 ? 46.005 -31.329 58.878 1.00 52.55 151 LEU B CA 1
ATOM 4666 C C . LEU B 1 159 ? 45.815 -32.066 57.564 1.00 55.36 151 LEU B C 1
ATOM 4667 O O . LEU B 1 159 ? 45.069 -31.617 56.698 1.00 54.27 151 LEU B O 1
ATOM 4672 N N . LEU B 1 160 ? 46.462 -33.217 57.438 1.00 54.21 152 LEU B N 1
ATOM 4673 C CA . LEU B 1 160 ? 46.245 -34.102 56.306 1.00 48.72 152 LEU B CA 1
ATOM 4674 C C . LEU B 1 160 ? 44.993 -34.930 56.554 1.00 50.59 152 LEU B C 1
ATOM 4675 O O . LEU B 1 160 ? 44.489 -34.953 57.674 1.00 63.86 152 LEU B O 1
ATOM 4680 N N . PRO B 1 161 ? 44.422 -35.561 55.509 1.00 62.34 153 PRO B N 1
ATOM 4681 C CA . PRO B 1 161 ? 43.119 -36.231 55.690 1.00 62.56 153 PRO B CA 1
ATOM 4682 C C . PRO B 1 161 ? 43.056 -37.223 56.852 1.00 71.41 153 PRO B C 1
ATOM 4683 O O . PRO B 1 161 ? 42.131 -37.150 57.673 1.00 76.67 153 PRO B O 1
ATOM 4687 N N . LYS B 1 162 ? 44.019 -38.143 56.958 1.00 74.31 154 LYS B N 1
ATOM 4688 C CA . LYS B 1 162 ? 43.977 -39.130 58.039 1.00 71.19 154 LYS B CA 1
ATOM 4689 C C . LYS B 1 162 ? 44.108 -38.478 59.407 1.00 67.96 154 LYS B C 1
ATOM 4690 O O . LYS B 1 162 ? 43.504 -38.950 60.372 1.00 78.25 154 LYS B O 1
ATOM 4696 N N . ASP B 1 163 ? 44.848 -37.375 59.503 1.00 61.22 155 ASP B N 1
ATOM 4697 C CA . ASP B 1 163 ? 45.032 -36.700 60.782 1.00 62.48 155 ASP B CA 1
ATOM 4698 C C . ASP B 1 163 ? 43.811 -35.890 61.196 1.00 65.33 155 ASP B C 1
ATOM 4699 O O . ASP B 1 163 ? 43.606 -35.685 62.400 1.00 67.81 155 ASP B O 1
ATOM 4704 N N . TYR B 1 164 ? 42.996 -35.418 60.237 1.00 64.08 156 TYR B N 1
ATOM 4705 C CA . TYR B 1 164 ? 41.721 -34.816 60.621 1.00 68.87 156 TYR B CA 1
ATOM 4706 C C . TYR B 1 164 ? 40.813 -35.860 61.258 1.00 77.51 156 TYR B C 1
ATOM 4707 O O . TYR B 1 164 ? 40.115 -35.578 62.243 1.00 78.06 156 TYR B O 1
ATOM 4716 N N . LEU B 1 165 ? 40.833 -37.078 60.719 1.00 74.47 157 LEU B N 1
ATOM 4717 C CA . LEU B 1 165 ? 40.100 -38.168 61.341 1.00 68.50 157 LEU B CA 1
ATOM 4718 C C . LEU B 1 165 ? 40.583 -38.371 62.772 1.00 65.96 157 LEU B C 1
ATOM 4719 O O . LEU B 1 165 ? 39.792 -38.700 63.661 1.00 73.24 157 LEU B O 1
ATOM 4724 N N . ARG B 1 166 ? 41.890 -38.180 63.011 1.00 59.56 158 ARG B N 1
ATOM 4725 C CA . ARG B 1 166 ? 42.434 -38.307 64.364 1.00 66.94 158 ARG B CA 1
ATOM 4726 C C . ARG B 1 166 ? 41.869 -37.267 65.322 1.00 69.77 158 ARG B C 1
ATOM 4727 O O . ARG B 1 166 ? 41.643 -37.567 66.502 1.00 66.80 158 ARG B O 1
ATOM 4735 N N . LEU B 1 167 ? 41.649 -36.038 64.847 1.00 60.76 159 LEU B N 1
ATOM 4736 C CA . LEU B 1 167 ? 41.141 -35.004 65.739 1.00 65.10 159 LEU B CA 1
ATOM 4737 C C . LEU B 1 167 ? 39.741 -35.354 66.235 1.00 78.30 159 LEU B C 1
ATOM 4738 O O . LEU B 1 167 ? 39.398 -35.103 67.399 1.00 88.29 159 LEU B O 1
ATOM 4743 N N . TRP B 1 168 ? 38.920 -35.946 65.364 1.00 77.63 160 TRP B N 1
ATOM 4744 C CA . TRP B 1 168 ? 37.619 -36.456 65.785 1.00 76.52 160 TRP B CA 1
ATOM 4745 C C . TRP B 1 168 ? 37.781 -37.577 66.800 1.00 78.53 160 TRP B C 1
ATOM 4746 O O . TRP B 1 168 ? 37.088 -37.602 67.826 1.00 80.40 160 TRP B O 1
ATOM 4757 N N . LEU B 1 169 ? 38.730 -38.486 66.550 1.00 79.70 161 LEU B N 1
ATOM 4758 C CA . LEU B 1 169 ? 38.923 -39.667 67.385 1.00 79.13 161 LEU B CA 1
ATOM 4759 C C . LEU B 1 169 ? 39.613 -39.338 68.704 1.00 85.23 161 LEU B C 1
ATOM 4760 O O . LEU B 1 169 ? 39.260 -39.907 69.741 1.00 93.94 161 LEU B O 1
ATOM 4765 N N . THR B 1 170 ? 40.633 -38.474 68.684 1.00 81.35 162 THR B N 1
ATOM 4766 C CA . THR B 1 170 ? 41.459 -38.248 69.864 1.00 81.85 162 THR B CA 1
ATOM 4767 C C . THR B 1 170 ? 41.359 -36.839 70.426 1.00 84.44 162 THR B C 1
ATOM 4768 O O . THR B 1 170 ? 41.703 -36.635 71.594 1.00 78.35 162 THR B O 1
ATOM 4772 N N . GLY B 1 171 ? 40.939 -35.861 69.629 1.00 89.15 163 GLY B N 1
ATOM 4773 C CA . GLY B 1 171 ? 40.955 -34.500 70.116 1.00 86.89 163 GLY B CA 1
ATOM 4774 C C . GLY B 1 171 ? 42.327 -33.875 70.126 1.00 79.05 163 GLY B C 1
ATOM 4775 O O . GLY B 1 171 ? 42.521 -32.843 70.777 1.00 70.92 163 GLY B O 1
ATOM 4776 N N . GLU B 1 172 ? 43.304 -34.505 69.486 1.00 83.36 164 GLU B N 1
ATOM 4777 C CA . GLU B 1 172 ? 44.657 -33.985 69.415 1.00 85.59 164 GLU B CA 1
ATOM 4778 C C . GLU B 1 172 ? 45.076 -33.689 67.979 1.00 78.54 164 GLU B C 1
ATOM 4779 O O . GLU B 1 172 ? 44.460 -34.148 67.015 1.00 78.29 164 GLU B O 1
ATOM 4785 N N . TYR B 1 173 ? 46.121 -32.873 67.854 1.00 75.58 165 TYR B N 1
ATOM 4786 C CA . TYR B 1 173 ? 46.693 -32.507 66.559 1.00 69.64 165 TYR B CA 1
ATOM 4787 C C . TYR B 1 173 ? 47.988 -33.289 66.378 1.00 62.86 165 TYR B C 1
ATOM 4788 O O . TYR B 1 173 ? 49.036 -32.880 66.879 1.00 58.76 165 TYR B O 1
ATOM 4797 N N . ILE B 1 174 ? 47.930 -34.394 65.639 1.00 64.98 166 ILE B N 1
ATOM 4798 C CA . ILE B 1 174 ? 49.086 -35.270 65.458 1.00 68.02 166 ILE B CA 1
ATOM 4799 C C . ILE B 1 174 ? 49.140 -35.761 64.015 1.00 73.32 166 ILE B C 1
ATOM 4800 O O . ILE B 1 174 ? 48.104 -36.008 63.388 1.00 85.98 166 ILE B O 1
ATOM 4805 N N . SER B 1 175 ? 50.357 -35.861 63.479 1.00 57.24 167 SER B N 1
ATOM 4806 C CA . SER B 1 175 ? 50.618 -36.534 62.219 1.00 47.87 167 SER B CA 1
ATOM 4807 C C . SER B 1 175 ? 51.836 -37.430 62.384 1.00 51.01 167 SER B C 1
ATOM 4808 O O . SER B 1 175 ? 52.562 -37.357 63.377 1.00 52.63 167 SER B O 1
ATOM 4811 N N . ASP B 1 176 ? 52.037 -38.320 61.426 1.00 52.42 168 ASP B N 1
ATOM 4812 C CA . ASP B 1 176 ? 53.209 -39.173 61.449 1.00 55.46 168 ASP B CA 1
ATOM 4813 C C . ASP B 1 176 ? 54.228 -38.673 60.430 1.00 55.51 168 ASP B C 1
ATOM 4814 O O . ASP B 1 176 ? 53.933 -37.840 59.568 1.00 57.53 168 ASP B O 1
ATOM 4819 N N . MET B 1 177 ? 55.450 -39.198 60.550 1.00 48.55 169 MET B N 1
ATOM 4820 C CA . MET B 1 177 ? 56.542 -38.745 59.699 1.00 53.26 169 MET B CA 1
ATOM 4821 C C . MET B 1 177 ? 56.250 -39.015 58.218 1.00 57.76 169 MET B C 1
ATOM 4822 O O . MET B 1 177 ? 56.617 -38.206 57.354 1.00 56.40 169 MET B O 1
ATOM 4827 N N . SER B 1 178 ? 55.615 -40.159 57.901 1.00 46.75 170 SER B N 1
ATOM 4828 C CA . SER B 1 178 ? 55.452 -40.548 56.500 1.00 43.09 170 SER B CA 1
ATOM 4829 C C . SER B 1 178 ? 54.400 -39.701 55.787 1.00 50.51 170 SER B C 1
ATOM 4830 O O . SER B 1 178 ? 54.548 -39.405 54.596 1.00 49.51 170 SER B O 1
ATOM 4833 N N . ASP B 1 179 ? 53.313 -39.337 56.478 1.00 53.35 171 ASP B N 1
ATOM 4834 C CA . ASP B 1 179 ? 52.291 -38.507 55.847 1.00 55.99 171 ASP B CA 1
ATOM 4835 C C . ASP B 1 179 ? 52.729 -37.050 55.797 1.00 63.47 171 ASP B C 1
ATOM 4836 O O . ASP B 1 179 ? 52.483 -36.356 54.806 1.00 72.93 171 ASP B O 1
ATOM 4841 N N . SER B 1 180 ? 53.402 -36.578 56.844 1.00 59.82 172 SER B N 1
ATOM 4842 C CA . SER B 1 180 ? 53.851 -35.196 56.874 1.00 53.51 172 SER B CA 1
ATOM 4843 C C . SER B 1 180 ? 55.080 -34.975 56.006 1.00 49.08 172 SER B C 1
ATOM 4844 O O . SER B 1 180 ? 55.395 -33.826 55.685 1.00 43.48 172 SER B O 1
ATOM 4847 N N . ALA B 1 181 ? 55.795 -36.041 55.636 1.00 52.89 173 ALA B N 1
ATOM 4848 C CA . ALA B 1 181 ? 56.863 -35.900 54.651 1.00 51.44 173 ALA B CA 1
ATOM 4849 C C . ALA B 1 181 ? 56.329 -35.531 53.262 1.00 41.41 173 ALA B C 1
ATOM 4850 O O . ALA B 1 181 ? 57.074 -34.997 52.439 1.00 38.80 173 ALA B O 1
ATOM 4852 N N . GLY B 1 182 ? 55.066 -35.803 52.987 1.00 40.17 174 GLY B N 1
ATOM 4853 C CA . GLY B 1 182 ? 54.405 -35.412 51.772 1.00 43.06 174 GLY B CA 1
ATOM 4854 C C . GLY B 1 182 ? 53.823 -34.017 51.764 1.00 46.76 174 GLY B C 1
ATOM 4855 O O . GLY B 1 182 ? 53.081 -33.706 50.825 1.00 44.24 174 GLY B O 1
ATOM 4856 N N . THR B 1 183 ? 54.108 -33.181 52.778 1.00 40.14 175 THR B N 1
ATOM 4857 C CA . THR B 1 183 ? 53.578 -31.821 52.834 1.00 40.34 175 THR B CA 1
ATOM 4858 C C . THR B 1 183 ? 54.480 -30.783 52.180 1.00 52.58 175 THR B C 1
ATOM 4859 O O . THR B 1 183 ? 54.017 -29.665 51.898 1.00 46.80 175 THR B O 1
ATOM 4863 N N . SER B 1 184 ? 55.745 -31.137 51.942 1.00 50.57 176 SER B N 1
ATOM 4864 C CA . SER B 1 184 ? 56.835 -30.253 51.525 1.00 44.36 176 SER B CA 1
ATOM 4865 C C . SER B 1 184 ? 57.192 -29.208 52.579 1.00 49.73 176 SER B C 1
ATOM 4866 O O . SER B 1 184 ? 57.884 -28.238 52.275 1.00 61.68 176 SER B O 1
ATOM 4869 N N . TRP B 1 185 ? 56.782 -29.412 53.834 1.00 45.66 177 TRP B N 1
ATOM 4870 C CA . TRP B 1 185 ? 57.284 -28.624 54.947 1.00 37.94 177 TRP B CA 1
ATOM 4871 C C . TRP B 1 185 ? 58.235 -29.401 55.839 1.00 40.24 177 TRP B C 1
ATOM 4872 O O . TRP B 1 185 ? 58.875 -28.797 56.701 1.00 46.36 177 TRP B O 1
ATOM 4883 N N . LEU B 1 186 ? 58.350 -30.707 55.660 1.00 43.41 178 LEU B N 1
ATOM 4884 C CA . LEU B 1 186 ? 59.145 -31.528 56.555 1.00 51.83 178 LEU B CA 1
ATOM 4885 C C . LEU B 1 186 ? 60.587 -31.592 56.072 1.00 55.08 178 LEU B C 1
ATOM 4886 O O . LEU B 1 186 ? 60.846 -31.752 54.882 1.00 51.01 178 LEU B O 1
ATOM 4891 N N . ASP B 1 187 ? 61.525 -31.465 57.005 1.00 56.97 179 ASP B N 1
ATOM 4892 C CA . ASP B 1 187 ? 62.919 -31.794 56.733 1.00 47.82 179 ASP B CA 1
ATOM 4893 C C . ASP B 1 187 ? 62.978 -33.312 56.777 1.00 49.34 179 ASP B C 1
ATOM 4894 O O . ASP B 1 187 ? 63.133 -33.923 57.839 1.00 51.87 179 ASP B O 1
ATOM 4899 N N . THR B 1 188 ? 62.808 -33.923 55.599 1.00 48.35 180 THR B N 1
ATOM 4900 C CA . THR B 1 188 ? 62.632 -35.375 55.513 1.00 47.64 180 THR B CA 1
ATOM 4901 C C . THR B 1 188 ? 63.812 -36.135 56.115 1.00 46.94 180 THR B C 1
ATOM 4902 O O . THR B 1 188 ? 63.632 -37.208 56.699 1.00 50.07 180 THR B O 1
ATOM 4906 N N . GLY B 1 189 ? 65.030 -35.623 55.953 1.00 39.09 181 GLY B N 1
ATOM 4907 C CA . GLY B 1 189 ? 66.163 -36.289 56.549 1.00 30.49 181 GLY B CA 1
ATOM 4908 C C . GLY B 1 189 ? 66.199 -36.174 58.062 1.00 39.32 181 GLY B C 1
ATOM 4909 O O . GLY B 1 189 ? 66.650 -37.100 58.747 1.00 43.33 181 GLY B O 1
ATOM 4910 N N . ALA B 1 190 ? 65.699 -35.064 58.604 1.00 35.19 182 ALA B N 1
ATOM 4911 C CA . ALA B 1 190 ? 65.727 -34.819 60.040 1.00 37.73 182 ALA B CA 1
ATOM 4912 C C . ALA B 1 190 ? 64.475 -35.287 60.762 1.00 48.31 182 ALA B C 1
ATOM 4913 O O . ALA B 1 190 ? 64.458 -35.291 62.002 1.00 56.52 182 ALA B O 1
ATOM 4915 N N . ARG B 1 191 ? 63.426 -35.646 60.026 1.00 51.76 183 ARG B N 1
ATOM 4916 C CA . ARG B 1 191 ? 62.165 -36.082 60.624 1.00 57.80 183 ARG B CA 1
ATOM 4917 C C . ARG B 1 191 ? 61.610 -35.004 61.557 1.00 57.53 183 ARG B C 1
ATOM 4918 O O . ARG B 1 191 ? 61.116 -35.288 62.647 1.00 55.37 183 ARG B O 1
ATOM 4926 N N . ARG B 1 192 ? 61.721 -33.753 61.134 1.00 55.85 184 ARG B N 1
ATOM 4927 C CA . ARG B 1 192 ? 61.293 -32.621 61.931 1.00 52.16 184 ARG B CA 1
ATOM 4928 C C . ARG B 1 192 ? 60.693 -31.605 60.976 1.00 54.41 184 ARG B C 1
ATOM 4929 O O . ARG B 1 192 ? 60.966 -31.641 59.776 1.00 61.90 184 ARG B O 1
ATOM 4931 N N . TRP B 1 193 ? 59.853 -30.709 61.500 1.00 52.35 185 TRP B N 1
ATOM 4932 C CA . TRP B 1 193 ? 59.379 -29.610 60.667 1.00 44.95 185 TRP B CA 1
ATOM 4933 C C . TRP B 1 193 ? 60.536 -28.676 60.354 1.00 50.46 185 TRP B C 1
ATOM 4934 O O . TRP B 1 193 ? 61.471 -28.520 61.145 1.00 56.00 185 TRP B O 1
ATOM 4945 N N . SER B 1 194 ? 60.461 -28.057 59.181 1.00 51.40 186 SER B N 1
ATOM 4946 C CA . SER B 1 194 ? 61.435 -27.079 58.723 1.00 46.51 186 SER B CA 1
ATOM 4947 C C . SER B 1 194 ? 60.863 -25.681 58.929 1.00 49.29 186 SER B C 1
ATOM 4948 O O . SER B 1 194 ? 59.827 -25.343 58.348 1.00 54.25 186 SER B O 1
ATOM 4951 N N . ALA B 1 195 ? 61.514 -24.877 59.773 1.00 56.14 187 ALA B N 1
ATOM 4952 C CA . ALA B 1 195 ? 61.043 -23.508 59.954 1.00 50.39 187 ALA B CA 1
ATOM 4953 C C . ALA B 1 195 ? 61.167 -22.709 58.666 1.00 46.84 187 ALA B C 1
ATOM 4954 O O . ALA B 1 195 ? 60.233 -21.996 58.279 1.00 47.40 187 ALA B O 1
ATOM 4956 N N . GLU B 1 196 ? 62.291 -22.860 57.960 1.00 48.02 188 GLU B N 1
ATOM 4957 C CA . GLU B 1 196 ? 62.533 -22.066 56.758 1.00 53.31 188 GLU B CA 1
ATOM 4958 C C . GLU B 1 196 ? 61.430 -22.278 55.727 1.00 57.39 188 GLU B C 1
ATOM 4959 O O . GLU B 1 196 ? 60.889 -21.310 55.172 1.00 59.73 188 GLU B O 1
ATOM 4965 N N . LEU B 1 197 ? 61.048 -23.541 55.494 1.00 47.52 189 LEU B N 1
ATOM 4966 C CA . LEU B 1 197 ? 60.050 -23.836 54.469 1.00 48.79 189 LEU B CA 1
ATOM 4967 C C . LEU B 1 197 ? 58.668 -23.354 54.885 1.00 53.40 189 LEU B C 1
ATOM 4968 O O . LEU B 1 197 ? 57.863 -22.948 54.035 1.00 44.43 189 LEU B O 1
ATOM 4973 N N . LEU B 1 198 ? 58.353 -23.441 56.182 1.00 52.16 190 LEU B N 1
ATOM 4974 C CA . LEU B 1 198 ? 57.074 -22.932 56.650 1.00 43.65 190 LEU B CA 1
ATOM 4975 C C . LEU B 1 198 ? 56.971 -21.436 56.397 1.00 41.53 190 LEU B C 1
ATOM 4976 O O . LEU B 1 198 ? 55.985 -20.962 55.824 1.00 40.86 190 LEU B O 1
ATOM 4981 N N . ALA B 1 199 ? 58.013 -20.686 56.767 1.00 44.40 191 ALA B N 1
ATOM 4982 C CA . ALA B 1 199 ? 58.014 -19.244 56.555 1.00 44.54 191 ALA B CA 1
ATOM 4983 C C . ALA B 1 199 ? 57.921 -18.899 55.077 1.00 52.86 191 ALA B C 1
ATOM 4984 O O . ALA B 1 199 ? 57.287 -17.906 54.706 1.00 60.04 191 ALA B O 1
ATOM 4986 N N . LYS B 1 200 ? 58.519 -19.719 54.216 1.00 48.83 192 LYS B N 1
ATOM 4987 C CA . LYS B 1 200 ? 58.491 -19.434 52.791 1.00 42.75 192 LYS B CA 1
ATOM 4988 C C . LYS B 1 200 ? 57.124 -19.688 52.186 1.00 44.36 192 LYS B C 1
ATOM 4989 O O . LYS B 1 200 ? 56.908 -19.327 51.025 1.00 69.51 192 LYS B O 1
ATOM 4995 N N . THR B 1 201 ? 56.204 -20.307 52.921 1.00 37.59 193 THR B N 1
ATOM 4996 C CA . THR B 1 201 ? 54.829 -20.450 52.458 1.00 38.36 193 THR B CA 1
ATOM 4997 C C . THR B 1 201 ? 53.833 -19.654 53.294 1.00 42.56 193 THR B C 1
ATOM 4998 O O . THR B 1 201 ? 52.631 -19.686 52.994 1.00 47.76 193 THR B O 1
ATOM 5002 N N . GLY B 1 202 ? 54.300 -18.915 54.306 1.00 42.06 194 GLY B N 1
ATOM 5003 C CA . GLY B 1 202 ? 53.454 -18.008 55.058 1.00 41.99 194 GLY B CA 1
ATOM 5004 C C . GLY B 1 202 ? 52.834 -18.587 56.306 1.00 52.40 194 GLY B C 1
ATOM 5005 O O . GLY B 1 202 ? 51.789 -18.092 56.740 1.00 58.95 194 GLY B O 1
ATOM 5006 N N . LEU B 1 203 ? 53.432 -19.631 56.886 1.00 48.46 195 LEU B N 1
ATOM 5007 C CA . LEU B 1 203 ? 52.906 -20.323 58.052 1.00 52.15 195 LEU B CA 1
ATOM 5008 C C . LEU B 1 203 ? 54.015 -20.493 59.086 1.00 55.35 195 LEU B C 1
ATOM 5009 O O . LEU B 1 203 ? 55.195 -20.276 58.813 1.00 53.54 195 LEU B O 1
ATOM 5014 N N . GLY B 1 204 ? 53.619 -20.889 60.295 1.00 56.77 196 GLY B N 1
ATOM 5015 C CA . GLY B 1 204 ? 54.562 -21.185 61.347 1.00 48.29 196 GLY B CA 1
ATOM 5016 C C . GLY B 1 204 ? 54.325 -22.585 61.885 1.00 53.06 196 GLY B C 1
ATOM 5017 O O . GLY B 1 204 ? 53.316 -23.227 61.577 1.00 47.42 196 GLY B O 1
ATOM 5018 N N . GLU B 1 205 ? 55.266 -23.044 62.718 1.00 63.31 197 GLU B N 1
ATOM 5019 C CA . GLU B 1 205 ? 55.166 -24.398 63.262 1.00 66.95 197 GLU B CA 1
ATOM 5020 C C . GLU B 1 205 ? 53.941 -24.577 64.168 1.00 66.71 197 GLU B C 1
ATOM 5021 O O . GLU B 1 205 ? 53.470 -25.709 64.343 1.00 67.75 197 GLU B O 1
ATOM 5027 N N . GLY B 1 206 ? 53.413 -23.500 64.751 1.00 51.16 198 GLY B N 1
ATOM 5028 C CA . GLY B 1 206 ? 52.198 -23.650 65.526 1.00 53.21 198 GLY B CA 1
ATOM 5029 C C . GLY B 1 206 ? 50.968 -23.986 64.708 1.00 54.95 198 GLY B C 1
ATOM 5030 O O . GLY B 1 206 ? 49.957 -24.404 65.281 1.00 54.84 198 GLY B O 1
ATOM 5031 N N . GLN B 1 207 ? 51.020 -23.823 63.394 1.00 58.33 199 GLN B N 1
ATOM 5032 C CA . GLN B 1 207 ? 49.887 -24.216 62.569 1.00 59.80 199 GLN B CA 1
ATOM 5033 C C . GLN B 1 207 ? 49.989 -25.655 62.087 1.00 57.86 199 GLN B C 1
ATOM 5034 O O . GLN B 1 207 ? 49.051 -26.146 61.447 1.00 57.12 199 GLN B O 1
ATOM 5040 N N . MET B 1 208 ? 51.133 -26.406 62.474 1.00 55.52 200 MET B N 1
ATOM 5041 C CA . MET B 1 208 ? 51.342 -27.815 62.174 1.00 49.17 200 MET B CA 1
ATOM 5042 C C . MET B 1 208 ? 50.958 -28.672 63.364 1.00 50.92 200 MET B C 1
ATOM 5043 O O . MET B 1 208 ? 51.032 -28.225 64.510 1.00 52.34 200 MET B O 1
ATOM 5048 N N . PRO B 1 209 ? 50.571 -29.920 63.125 1.00 67.76 201 PRO B N 1
ATOM 5049 C CA . PRO B 1 209 ? 50.378 -30.861 64.237 1.00 62.35 201 PRO B CA 1
ATOM 5050 C C . PRO B 1 209 ? 51.718 -31.301 64.817 1.00 59.61 201 PRO B C 1
ATOM 5051 O O . PRO B 1 209 ? 52.779 -31.101 64.228 1.00 58.79 201 PRO B O 1
ATOM 5055 N N . GLN B 1 210 ? 51.673 -31.906 65.998 1.00 59.84 202 GLN B N 1
ATOM 5056 C CA . GLN B 1 210 ? 52.887 -32.493 66.547 1.00 62.29 202 GLN B CA 1
ATOM 5057 C C . GLN B 1 210 ? 53.180 -33.824 65.860 1.00 69.26 202 GLN B C 1
ATOM 5058 O O . GLN B 1 210 ? 52.267 -34.568 65.487 1.00 73.29 202 GLN B O 1
ATOM 5064 N N . LEU B 1 211 ? 54.467 -34.128 65.712 1.00 66.37 203 LEU B N 1
ATOM 5065 C CA . LEU B 1 211 ? 54.917 -35.266 64.923 1.00 59.06 203 LEU B CA 1
ATOM 5066 C C . LEU B 1 211 ? 55.245 -36.487 65.774 1.00 60.00 203 LEU B C 1
ATOM 5067 O O . LEU B 1 211 ? 55.765 -36.374 66.889 1.00 62.76 203 LEU B O 1
ATOM 5072 N N . VAL B 1 212 ? 54.935 -37.663 65.226 1.00 57.93 204 VAL B N 1
ATOM 5073 C CA . VAL B 1 212 ? 55.240 -38.948 65.841 1.00 64.50 204 VAL B CA 1
ATOM 5074 C C . VAL B 1 212 ? 55.614 -39.918 64.734 1.00 63.40 204 VAL B C 1
ATOM 5075 O O . VAL B 1 212 ? 55.353 -39.684 63.555 1.00 64.57 204 VAL B O 1
ATOM 5079 N N . GLU B 1 213 ? 56.231 -41.022 65.132 1.00 63.46 205 GLU B N 1
ATOM 5080 C CA . GLU B 1 213 ? 56.446 -42.120 64.211 1.00 58.69 205 GLU B CA 1
ATOM 5081 C C . GLU B 1 213 ? 55.161 -42.924 64.096 1.00 61.74 205 GLU B C 1
ATOM 5082 O O . GLU B 1 213 ? 54.371 -43.006 65.041 1.00 68.15 205 GLU B O 1
ATOM 5088 N N . GLY B 1 214 ? 54.944 -43.513 62.921 1.00 56.38 206 GLY B N 1
ATOM 5089 C CA . GLY B 1 214 ? 53.680 -44.186 62.686 1.00 62.44 206 GLY B CA 1
ATOM 5090 C C . GLY B 1 214 ? 53.367 -45.275 63.698 1.00 75.50 206 GLY B C 1
ATOM 5091 O O . GLY B 1 214 ? 52.201 -45.511 64.023 1.00 82.36 206 GLY B O 1
ATOM 5092 N N . SER B 1 215 ? 54.390 -45.948 64.212 1.00 74.14 207 SER B N 1
ATOM 5093 C CA . SER B 1 215 ? 54.187 -47.064 65.119 1.00 69.25 207 SER B CA 1
ATOM 5094 C C . SER B 1 215 ? 54.105 -46.625 66.574 1.00 78.89 207 SER B C 1
ATOM 5095 O O . SER B 1 215 ? 53.991 -47.482 67.459 1.00 83.80 207 SER B O 1
ATOM 5098 N N . GLU B 1 216 ? 54.133 -45.322 66.851 1.00 77.00 208 GLU B N 1
ATOM 5099 C CA . GLU B 1 216 ? 54.079 -44.854 68.228 1.00 77.96 208 GLU B CA 1
ATOM 5100 C C . GLU B 1 216 ? 52.652 -44.479 68.633 1.00 76.65 208 GLU B C 1
ATOM 5101 O O . GLU B 1 216 ? 51.772 -44.252 67.799 1.00 68.54 208 GLU B O 1
ATOM 5107 N N . ALA B 1 217 ? 52.432 -44.438 69.945 1.00 80.28 209 ALA B N 1
ATOM 5108 C CA . ALA B 1 217 ? 51.116 -44.115 70.473 1.00 82.92 209 ALA B CA 1
ATOM 5109 C C . ALA B 1 217 ? 50.838 -42.626 70.296 1.00 86.78 209 ALA B C 1
ATOM 5110 O O . ALA B 1 217 ? 51.672 -41.783 70.640 1.00 95.61 209 ALA B O 1
ATOM 5112 N N . ALA B 1 218 ? 49.663 -42.291 69.772 1.00 79.71 210 ALA B N 1
ATOM 5113 C CA . ALA B 1 218 ? 49.376 -40.910 69.405 1.00 75.65 210 ALA B CA 1
ATOM 5114 C C . ALA B 1 218 ? 47.936 -40.550 69.770 1.00 85.71 210 ALA B C 1
ATOM 5115 O O . ALA B 1 218 ? 47.133 -40.116 68.936 1.00 83.19 210 ALA B O 1
ATOM 5117 N N . GLY B 1 219 ? 47.617 -40.670 71.051 1.00 84.72 211 GLY B N 1
ATOM 5118 C CA . GLY B 1 219 ? 46.295 -40.317 71.524 1.00 88.37 211 GLY B CA 1
ATOM 5119 C C . GLY B 1 219 ? 45.485 -41.532 71.947 1.00 78.76 211 GLY B C 1
ATOM 5120 O O . GLY B 1 219 ? 45.831 -42.682 71.682 1.00 81.75 211 GLY B O 1
ATOM 5121 N N . CYS B 1 220 ? 44.409 -41.246 72.663 1.00 71.75 212 CYS B N 1
ATOM 5122 C CA . CYS B 1 220 ? 43.432 -42.251 73.045 1.00 85.69 212 CYS B CA 1
ATOM 5123 C C . CYS B 1 220 ? 42.069 -41.871 72.484 1.00 86.92 212 CYS B C 1
ATOM 5124 O O . CYS B 1 220 ? 41.795 -40.693 72.240 1.00 85.77 212 CYS B O 1
ATOM 5127 N N . LEU B 1 221 ? 41.229 -42.882 72.244 1.00 87.67 213 LEU B N 1
ATOM 5128 C CA . LEU B 1 221 ? 39.890 -42.629 71.721 1.00 83.66 213 LEU B CA 1
ATOM 5129 C C . LEU B 1 221 ? 39.142 -41.710 72.672 1.00 81.30 213 LEU B C 1
ATOM 5130 O O . LEU B 1 221 ? 39.186 -41.893 73.889 1.00 79.33 213 LEU B O 1
ATOM 5132 N N . ARG B 1 222 ? 38.489 -40.691 72.122 1.00 82.75 214 ARG B N 1
ATOM 5133 C CA . ARG B 1 222 ? 37.794 -39.737 72.975 1.00 89.60 214 ARG B CA 1
ATOM 5134 C C . ARG B 1 222 ? 36.751 -40.461 73.814 1.00 90.57 214 ARG B C 1
ATOM 5135 O O . ARG B 1 222 ? 36.153 -41.451 73.380 1.00 86.97 214 ARG B O 1
ATOM 5143 N N . ALA B 1 223 ? 36.557 -39.972 75.040 1.00 91.27 215 ALA B N 1
ATOM 5144 C CA . ALA B 1 223 ? 35.620 -40.628 75.942 1.00 96.48 215 ALA B CA 1
ATOM 5145 C C . ALA B 1 223 ? 34.232 -40.723 75.315 1.00 96.04 215 ALA B C 1
ATOM 5146 O O . ALA B 1 223 ? 33.582 -41.774 75.393 1.00 88.09 215 ALA B O 1
ATOM 5148 N N . GLU B 1 224 ? 33.783 -39.651 74.652 1.00 96.82 216 GLU B N 1
ATOM 5149 C CA . GLU B 1 224 ? 32.468 -39.662 74.022 1.00 89.51 216 GLU B CA 1
ATOM 5150 C C . GLU B 1 224 ? 32.387 -40.709 72.917 1.00 91.34 216 GLU B C 1
ATOM 5151 O O . GLU B 1 224 ? 31.410 -41.457 72.826 1.00 86.65 216 GLU B O 1
ATOM 5153 N N . LEU B 1 225 ? 33.408 -40.777 72.064 1.00 101.22 217 LEU B N 1
ATOM 5154 C CA . LEU B 1 225 ? 33.437 -41.745 70.957 1.00 96.97 217 LEU B CA 1
ATOM 5155 C C . LEU B 1 225 ? 33.933 -43.121 71.413 1.00 88.50 217 LEU B C 1
ATOM 5156 O O . LEU B 1 225 ? 33.145 -44.034 71.655 1.00 83.53 217 LEU B O 1
ATOM 5158 N N . VAL B 1 235 ? 42.100 -47.295 75.286 1.00 80.66 227 VAL B N 1
ATOM 5159 C CA . VAL B 1 235 ? 42.259 -47.491 73.835 1.00 91.90 227 VAL B CA 1
ATOM 5160 C C . VAL B 1 235 ? 43.230 -46.492 73.171 1.00 88.05 227 VAL B C 1
ATOM 5161 O O . VAL B 1 235 ? 42.924 -45.305 73.040 1.00 88.97 227 VAL B O 1
ATOM 5165 N N . ILE B 1 236 ? 44.376 -47.001 72.702 1.00 83.07 228 ILE B N 1
ATOM 5166 C CA . ILE B 1 236 ? 45.401 -46.196 72.043 1.00 85.69 228 ILE B CA 1
ATOM 5167 C C . ILE B 1 236 ? 45.118 -46.098 70.548 1.00 83.97 228 ILE B C 1
ATOM 5168 O O . ILE B 1 236 ? 44.730 -47.084 69.903 1.00 75.82 228 ILE B O 1
ATOM 5173 N N . VAL B 1 237 ? 45.297 -44.897 69.996 1.00 87.77 229 VAL B N 1
ATOM 5174 C CA . VAL B 1 237 ? 45.265 -44.662 68.554 1.00 80.31 229 VAL B CA 1
ATOM 5175 C C . VAL B 1 237 ? 46.701 -44.413 68.113 1.00 71.12 229 VAL B C 1
ATOM 5176 O O . VAL B 1 237 ? 47.408 -43.599 68.720 1.00 66.00 229 VAL B O 1
ATOM 5180 N N . ALA B 1 238 ? 47.146 -45.144 67.096 1.00 66.75 230 ALA B N 1
ATOM 5181 C CA . ALA B 1 238 ? 48.532 -45.059 66.663 1.00 65.41 230 ALA B CA 1
ATOM 5182 C C . ALA B 1 238 ? 48.786 -43.826 65.785 1.00 79.18 230 ALA B C 1
ATOM 5183 O O . ALA B 1 238 ? 47.864 -43.163 65.293 1.00 84.29 230 ALA B O 1
ATOM 5185 N N . GLY B 1 239 ? 50.075 -43.537 65.574 1.00 77.19 231 GLY B N 1
ATOM 5186 C CA . GLY B 1 239 ? 50.449 -42.454 64.679 1.00 72.13 231 GLY B CA 1
ATOM 5187 C C . GLY B 1 239 ? 49.917 -42.658 63.274 1.00 75.65 231 GLY B C 1
ATOM 5188 O O . GLY B 1 239 ? 49.467 -41.709 62.626 1.00 84.45 231 GLY B O 1
ATOM 5189 N N . GLY B 1 240 ? 49.947 -43.893 62.790 1.00 68.97 232 GLY B N 1
ATOM 5190 C CA . GLY B 1 240 ? 49.433 -44.190 61.469 1.00 59.51 232 GLY B CA 1
ATOM 5191 C C . GLY B 1 240 ? 50.453 -43.968 60.371 1.00 57.86 232 GLY B C 1
ATOM 5192 O O . GLY B 1 240 ? 51.665 -43.955 60.599 1.00 57.31 232 GLY B O 1
ATOM 5193 N N . ALA B 1 241 ? 49.941 -43.835 59.144 1.00 57.20 233 ALA B N 1
ATOM 5194 C CA . ALA B 1 241 ? 50.793 -43.618 57.984 1.00 58.97 233 ALA B CA 1
ATOM 5195 C C . ALA B 1 241 ? 49.949 -43.148 56.808 1.00 66.53 233 ALA B C 1
ATOM 5196 O O . ALA B 1 241 ? 48.723 -43.286 56.812 1.00 67.46 233 ALA B O 1
ATOM 5198 N N . GLY B 1 242 ? 50.632 -42.586 55.799 1.00 53.38 234 GLY B N 1
ATOM 5199 C CA . GLY B 1 242 ? 50.026 -42.357 54.503 1.00 53.69 234 GLY B CA 1
ATOM 5200 C C . GLY B 1 242 ? 49.794 -43.666 53.771 1.00 62.23 234 GLY B C 1
ATOM 5201 O O . GLY B 1 242 ? 50.362 -44.707 54.111 1.00 65.45 234 GLY B O 1
ATOM 5202 N N . ASP B 1 243 ? 48.961 -43.611 52.721 1.00 58.19 235 ASP B N 1
ATOM 5203 C CA . ASP B 1 243 ? 48.472 -44.857 52.125 1.00 61.98 235 ASP B CA 1
ATOM 5204 C C . ASP B 1 243 ? 49.619 -45.735 51.622 1.00 60.09 235 ASP B C 1
ATOM 5205 O O . ASP B 1 243 ? 49.633 -46.945 51.877 1.00 64.03 235 ASP B O 1
ATOM 5210 N N . ASN B 1 244 ? 50.640 -45.129 51.008 1.00 57.36 236 ASN B N 1
ATOM 5211 C CA . ASN B 1 244 ? 51.774 -45.890 50.490 1.00 54.53 236 ASN B CA 1
ATOM 5212 C C . ASN B 1 244 ? 52.557 -46.564 51.612 1.00 59.98 236 ASN B C 1
ATOM 5213 O O . ASN B 1 244 ? 52.767 -47.786 51.598 1.00 60.35 236 ASN B O 1
ATOM 5218 N N . ALA B 1 245 ? 52.994 -45.780 52.598 1.00 60.32 237 ALA B N 1
ATOM 5219 C CA . ALA B 1 245 ? 53.744 -46.349 53.703 1.00 66.11 237 ALA B CA 1
ATOM 5220 C C . ALA B 1 245 ? 52.897 -47.357 54.487 1.00 67.92 237 ALA B C 1
ATOM 5221 O O . ALA B 1 245 ? 53.407 -48.398 54.925 1.00 58.68 237 ALA B O 1
ATOM 5223 N N . ALA B 1 246 ? 51.596 -47.080 54.653 1.00 67.32 238 ALA B N 1
ATOM 5224 C CA . ALA B 1 246 ? 50.725 -48.049 55.313 1.00 66.19 238 ALA B CA 1
ATOM 5225 C C . ALA B 1 246 ? 50.613 -49.328 54.493 1.00 71.44 238 ALA B C 1
ATOM 5226 O O . ALA B 1 246 ? 50.687 -50.438 55.040 1.00 75.56 238 ALA B O 1
ATOM 5228 N N . SER B 1 247 ? 50.457 -49.192 53.173 1.00 67.35 239 SER B N 1
ATOM 5229 C CA . SER B 1 247 ? 50.386 -50.360 52.301 1.00 66.71 239 SER B CA 1
ATOM 5230 C C . SER B 1 247 ? 51.648 -51.224 52.387 1.00 66.38 239 SER B C 1
ATOM 5231 O O . SER B 1 247 ? 51.559 -52.460 52.439 1.00 64.22 239 SER B O 1
ATOM 5234 N N . ALA B 1 248 ? 52.832 -50.595 52.396 1.00 61.13 240 ALA B N 1
ATOM 5235 C CA . ALA B 1 248 ? 54.082 -51.349 52.506 1.00 61.12 240 ALA B CA 1
ATOM 5236 C C . ALA B 1 248 ? 54.179 -52.109 53.825 1.00 65.96 240 ALA B C 1
ATOM 5237 O O . ALA B 1 248 ? 54.833 -53.158 53.900 1.00 64.00 240 ALA B O 1
ATOM 5239 N N . CYS B 1 249 ? 53.604 -51.554 54.891 1.00 76.31 241 CYS B N 1
ATOM 5240 C CA . CYS B 1 249 ? 53.485 -52.297 56.139 1.00 84.79 241 CYS B CA 1
ATOM 5241 C C . CYS B 1 249 ? 52.593 -53.517 55.959 1.00 84.47 241 CYS B C 1
ATOM 5242 O O . CYS B 1 249 ? 52.823 -54.560 56.581 1.00 84.70 241 CYS B O 1
ATOM 5245 N N . GLY B 1 250 ? 51.563 -53.398 55.120 1.00 81.39 242 GLY B N 1
ATOM 5246 C CA . GLY B 1 250 ? 50.723 -54.539 54.824 1.00 69.07 242 GLY B CA 1
ATOM 5247 C C . GLY B 1 250 ? 51.437 -55.618 54.040 1.00 69.82 242 GLY B C 1
ATOM 5248 O O . GLY B 1 250 ? 51.111 -56.795 54.174 1.00 71.94 242 GLY B O 1
ATOM 5249 N N . MET B 1 251 ? 52.394 -55.240 53.197 1.00 74.63 243 MET B N 1
ATOM 5250 C CA . MET B 1 251 ? 53.088 -56.200 52.346 1.00 77.63 243 MET B CA 1
ATOM 5251 C C . MET B 1 251 ? 54.362 -56.737 52.983 1.00 78.35 243 MET B C 1
ATOM 5252 O O . MET B 1 251 ? 54.963 -57.671 52.440 1.00 80.45 243 MET B O 1
ATOM 5254 N N . GLY B 1 252 ? 54.768 -56.194 54.130 1.00 68.74 244 GLY B N 1
ATOM 5255 C CA . GLY B 1 252 ? 56.037 -56.542 54.731 1.00 68.96 244 GLY B CA 1
ATOM 5256 C C . GLY B 1 252 ? 57.224 -55.790 54.188 1.00 66.86 244 GLY B C 1
ATOM 5257 O O . GLY B 1 252 ? 58.362 -56.196 54.442 1.00 70.43 244 GLY B O 1
ATOM 5258 N N . THR B 1 253 ? 56.992 -54.699 53.455 1.00 65.70 245 THR B N 1
ATOM 5259 C CA . THR B 1 253 ? 58.060 -53.923 52.818 1.00 70.39 245 THR B CA 1
ATOM 5260 C C . THR B 1 253 ? 58.473 -52.761 53.730 1.00 72.64 245 THR B C 1
ATOM 5261 O O . THR B 1 253 ? 58.177 -51.589 53.495 1.00 67.49 245 THR B O 1
ATOM 5265 N N . VAL B 1 254 ? 59.186 -53.118 54.794 1.00 73.48 246 VAL B N 1
ATOM 5266 C CA . VAL B 1 254 ? 59.566 -52.157 55.818 1.00 71.56 246 VAL B CA 1
ATOM 5267 C C . VAL B 1 254 ? 61.066 -52.273 56.075 1.00 73.11 246 VAL B C 1
ATOM 5268 O O . VAL B 1 254 ? 61.658 -51.441 56.779 1.00 65.17 246 VAL B O 1
ATOM 5270 N N . LYS B 1 255 ? 61.709 -53.365 55.520 1.00 72.48 247 LYS B N 1
ATOM 5271 C CA . LYS B 1 255 ? 63.146 -53.458 55.745 1.00 78.18 247 LYS B CA 1
ATOM 5272 C C . LYS B 1 255 ? 63.926 -52.891 54.555 1.00 71.08 247 LYS B C 1
ATOM 5273 O O . LYS B 1 255 ? 63.409 -52.822 53.436 1.00 74.16 247 LYS B O 1
ATOM 5275 N N . PRO B 1 256 ? 65.145 -52.400 54.787 1.00 68.87 248 PRO B N 1
ATOM 5276 C CA . PRO B 1 256 ? 65.957 -51.869 53.682 1.00 65.05 248 PRO B CA 1
ATOM 5277 C C . PRO B 1 256 ? 66.167 -52.879 52.559 1.00 69.08 248 PRO B C 1
ATOM 5278 O O . PRO B 1 256 ? 66.399 -54.067 52.795 1.00 78.25 248 PRO B O 1
ATOM 5282 N N . GLY B 1 257 ? 66.054 -52.396 51.322 1.00 69.42 249 GLY B N 1
ATOM 5283 C CA . GLY B 1 257 ? 66.219 -53.233 50.149 1.00 65.26 249 GLY B CA 1
ATOM 5284 C C . GLY B 1 257 ? 64.986 -54.004 49.750 1.00 63.29 249 GLY B C 1
ATOM 5285 O O . GLY B 1 257 ? 64.975 -54.614 48.671 1.00 70.32 249 GLY B O 1
ATOM 5286 N N . HIS B 1 258 ? 63.949 -54.003 50.583 1.00 60.43 250 HIS B N 1
ATOM 5287 C CA . HIS B 1 258 ? 62.670 -54.609 50.239 1.00 65.50 250 HIS B CA 1
ATOM 5288 C C . HIS B 1 258 ? 61.856 -53.662 49.363 1.00 69.66 250 HIS B C 1
ATOM 5289 O O . HIS B 1 258 ? 61.774 -52.456 49.624 1.00 61.83 250 HIS B O 1
ATOM 5296 N N . ALA B 1 259 ? 61.243 -54.213 48.325 1.00 73.91 251 ALA B N 1
ATOM 5297 C CA . ALA B 1 259 ? 60.550 -53.398 47.346 1.00 63.80 251 ALA B CA 1
ATOM 5298 C C . ALA B 1 259 ? 59.289 -54.103 46.883 1.00 70.94 251 ALA B C 1
ATOM 5299 O O . ALA B 1 259 ? 59.234 -55.334 46.795 1.00 77.07 251 ALA B O 1
ATOM 5301 N N . PHE B 1 260 ? 58.283 -53.308 46.564 1.00 66.77 252 PHE B N 1
ATOM 5302 C CA . PHE B 1 260 ? 57.130 -53.804 45.840 1.00 65.89 252 PHE B CA 1
ATOM 5303 C C . PHE B 1 260 ? 56.932 -52.901 44.634 1.00 68.79 252 PHE B C 1
ATOM 5304 O O . PHE B 1 260 ? 57.299 -51.724 44.657 1.00 62.85 252 PHE B O 1
ATOM 5312 N N . VAL B 1 261 ? 56.403 -53.473 43.559 1.00 72.43 253 VAL B N 1
ATOM 5313 C CA . VAL B 1 261 ? 56.008 -52.710 42.382 1.00 68.33 253 VAL B CA 1
ATOM 5314 C C . VAL B 1 261 ? 54.503 -52.877 42.198 1.00 60.01 253 VAL B C 1
ATOM 5315 O O . VAL B 1 261 ? 53.981 -53.991 42.281 1.00 61.89 253 VAL B O 1
ATOM 5319 N N . SER B 1 262 ? 53.799 -51.767 42.011 1.00 62.07 254 SER B N 1
ATOM 5320 C CA . SER B 1 262 ? 52.344 -51.781 41.908 1.00 64.70 254 SER B CA 1
ATOM 5321 C C . SER B 1 262 ? 51.925 -51.492 40.470 1.00 69.96 254 SER B C 1
ATOM 5322 O O . SER B 1 262 ? 52.067 -50.365 39.987 1.00 77.06 254 SER B O 1
ATOM 5325 N N . LEU B 1 263 ? 51.368 -52.496 39.803 1.00 67.41 255 LEU B N 1
ATOM 5326 C CA . LEU B 1 263 ? 50.902 -52.333 38.428 1.00 61.92 255 LEU B CA 1
ATOM 5327 C C . LEU B 1 263 ? 49.433 -51.908 38.408 1.00 63.67 255 LEU B C 1
ATOM 5328 O O . LEU B 1 263 ? 48.568 -52.565 37.827 1.00 64.23 255 LEU B O 1
ATOM 5333 N N . GLY B 1 264 ? 49.173 -50.766 39.046 1.00 62.35 256 GLY B N 1
ATOM 5334 C CA . GLY B 1 264 ? 47.857 -50.159 39.060 1.00 75.70 256 GLY B CA 1
ATOM 5335 C C . GLY B 1 264 ? 47.656 -49.223 37.888 1.00 79.52 256 GLY B C 1
ATOM 5336 O O . GLY B 1 264 ? 48.372 -49.286 36.886 1.00 81.93 256 GLY B O 1
ATOM 5337 N N . THR B 1 265 ? 46.622 -48.376 37.994 1.00 80.94 257 THR B N 1
ATOM 5338 C CA . THR B 1 265 ? 46.389 -47.357 36.969 1.00 76.35 257 THR B CA 1
ATOM 5339 C C . THR B 1 265 ? 47.669 -46.578 36.686 1.00 80.21 257 THR B C 1
ATOM 5340 O O . THR B 1 265 ? 48.110 -46.459 35.538 1.00 78.71 257 THR B O 1
ATOM 5344 N N . SER B 1 266 ? 48.317 -46.109 37.742 1.00 74.37 258 SER B N 1
ATOM 5345 C CA . SER B 1 266 ? 49.652 -45.559 37.667 1.00 72.28 258 SER B CA 1
ATOM 5346 C C . SER B 1 266 ? 50.606 -46.554 38.303 1.00 74.06 258 SER B C 1
ATOM 5347 O O . SER B 1 266 ? 50.228 -47.294 39.214 1.00 85.95 258 SER B O 1
ATOM 5350 N N . GLY B 1 267 ? 51.820 -46.622 37.766 1.00 65.08 259 GLY B N 1
ATOM 5351 C CA . GLY B 1 267 ? 52.842 -47.476 38.347 1.00 59.66 259 GLY B CA 1
ATOM 5352 C C . GLY B 1 267 ? 53.546 -46.797 39.507 1.00 58.60 259 GLY B C 1
ATOM 5353 O O . GLY B 1 267 ? 53.814 -45.596 39.479 1.00 68.67 259 GLY B O 1
ATOM 5354 N N . VAL B 1 268 ? 53.844 -47.585 40.541 1.00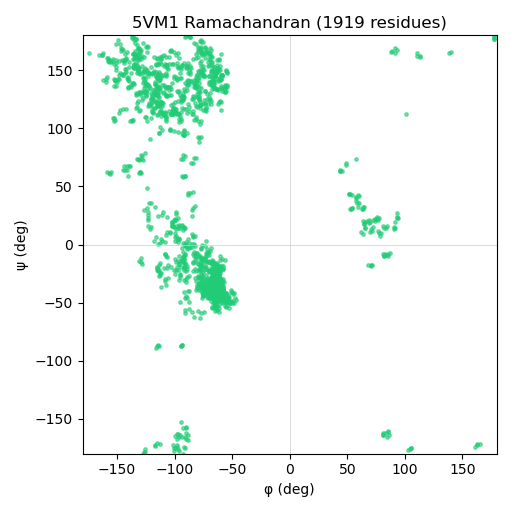 53.71 260 VAL B N 1
ATOM 5355 C CA . VAL B 1 268 ? 54.640 -47.147 41.688 1.00 58.77 260 VAL B CA 1
ATOM 5356 C C . VAL B 1 268 ? 55.683 -48.215 42.002 1.00 53.28 260 VAL B C 1
ATOM 5357 O O . VAL B 1 268 ? 55.351 -49.403 42.089 1.00 55.73 260 VAL B O 1
ATOM 5361 N N . LEU B 1 269 ? 56.941 -47.802 42.150 1.00 52.03 261 LEU B N 1
ATOM 5362 C CA . LEU B 1 269 ? 58.019 -48.670 42.626 1.00 57.60 261 LEU B CA 1
ATOM 5363 C C . LEU B 1 269 ? 58.449 -48.141 43.988 1.00 63.30 261 LEU B C 1
ATOM 5364 O O . LEU B 1 269 ? 58.977 -47.029 44.084 1.00 72.54 261 LEU B O 1
ATOM 5369 N N . PHE B 1 270 ? 58.228 -48.938 45.029 1.00 53.09 262 PHE B N 1
ATOM 5370 C CA . PHE B 1 270 ? 58.384 -48.527 46.422 1.00 52.81 262 PHE B CA 1
ATOM 5371 C C . PHE B 1 270 ? 59.546 -49.288 47.047 1.00 60.82 262 PHE B C 1
ATOM 5372 O O . PHE B 1 270 ? 59.501 -50.520 47.138 1.00 63.81 262 PHE B O 1
ATOM 5380 N N . ALA B 1 271 ? 60.550 -48.562 47.535 1.00 57.82 263 ALA B N 1
ATOM 5381 C CA . ALA B 1 271 ? 61.697 -49.181 48.186 1.00 52.65 263 ALA B CA 1
ATOM 5382 C C . ALA B 1 271 ? 61.876 -48.587 49.570 1.00 62.45 263 ALA B C 1
ATOM 5383 O O . ALA B 1 271 ? 61.952 -47.364 49.707 1.00 67.29 263 ALA B O 1
ATOM 5385 N N . ALA B 1 272 ? 61.962 -49.456 50.584 1.00 63.73 264 ALA B N 1
ATOM 5386 C CA . ALA B 1 272 ? 62.251 -49.044 51.957 1.00 57.79 264 ALA B CA 1
ATOM 5387 C C . ALA B 1 272 ? 63.751 -48.833 52.166 1.00 53.22 264 ALA B C 1
ATOM 5388 O O . ALA B 1 272 ? 64.577 -49.630 51.714 1.00 55.07 264 ALA B O 1
ATOM 5390 N N . ASN B 1 273 ? 64.105 -47.782 52.892 1.00 52.15 265 ASN B N 1
ATOM 5391 C CA . ASN B 1 273 ? 65.504 -47.416 53.051 1.00 57.35 265 ASN B CA 1
ATOM 5392 C C . ASN B 1 273 ? 65.884 -47.344 54.524 1.00 64.20 265 ASN B C 1
ATOM 5393 O O . ASN B 1 273 ? 65.077 -46.937 55.371 1.00 58.12 265 ASN B O 1
ATOM 5398 N N . GLY B 1 274 ? 67.145 -47.692 54.815 1.00 68.70 266 GLY B N 1
ATOM 5399 C CA . GLY B 1 274 ? 67.696 -47.508 56.151 1.00 63.54 266 GLY B CA 1
ATOM 5400 C C . GLY B 1 274 ? 68.175 -46.103 56.452 1.00 56.86 266 GLY B C 1
ATOM 5401 O O . GLY B 1 274 ? 68.436 -45.761 57.613 1.00 51.74 266 GLY B O 1
ATOM 5402 N N . ALA B 1 275 ? 68.256 -45.266 55.426 1.00 53.95 267 ALA B N 1
ATOM 5403 C CA . ALA B 1 275 ? 68.608 -43.871 55.604 1.00 57.01 267 ALA B CA 1
ATOM 5404 C C . ALA B 1 275 ? 67.844 -43.075 54.568 1.00 54.38 267 ALA B C 1
ATOM 5405 O O . ALA B 1 275 ? 67.312 -43.630 53.606 1.00 54.88 267 ALA B O 1
ATOM 5407 N N . TYR B 1 276 ? 67.855 -41.755 54.744 1.00 55.61 268 TYR B N 1
ATOM 5408 C CA . TYR B 1 276 ? 67.192 -40.845 53.816 1.00 47.32 268 TYR B CA 1
ATOM 5409 C C . TYR B 1 276 ? 68.005 -40.775 52.535 1.00 51.91 268 TYR B C 1
ATOM 5410 O O . TYR B 1 276 ? 69.209 -40.484 52.571 1.00 49.52 268 TYR B O 1
ATOM 5419 N N . GLN B 1 277 ? 67.372 -41.141 51.420 1.00 45.45 269 GLN B N 1
ATOM 5420 C CA . GLN B 1 277 ? 68.045 -41.298 50.139 1.00 42.28 269 GLN B CA 1
ATOM 5421 C C . GLN B 1 277 ? 67.275 -40.589 49.030 1.00 43.64 269 GLN B C 1
ATOM 5422 O O . GLN B 1 277 ? 66.661 -41.228 48.164 1.00 42.61 269 GLN B O 1
ATOM 5428 N N . PRO B 1 278 ? 67.323 -39.263 49.004 1.00 41.42 270 PRO B N 1
ATOM 5429 C CA . PRO B 1 278 ? 66.567 -38.506 48.003 1.00 42.23 270 PRO B CA 1
ATOM 5430 C C . PRO B 1 278 ? 67.246 -38.537 46.641 1.00 45.27 270 PRO B C 1
ATOM 5431 O O . PRO B 1 278 ? 68.451 -38.756 46.518 1.00 48.34 270 PRO B O 1
ATOM 5435 N N . LYS B 1 279 ? 66.438 -38.291 45.616 1.00 41.26 271 LYS B N 1
ATOM 5436 C CA . LYS B 1 279 ? 66.923 -38.122 44.254 1.00 46.04 271 LYS B CA 1
ATOM 5437 C C . LYS B 1 279 ? 65.931 -37.280 43.443 1.00 47.16 271 LYS B C 1
ATOM 5438 O O . LYS B 1 279 ? 65.353 -37.771 42.464 1.00 49.43 271 LYS B O 1
ATOM 5444 N N . PRO B 1 280 ? 65.694 -36.017 43.818 1.00 51.95 272 PRO B N 1
ATOM 5445 C CA . PRO B 1 280 ? 64.688 -35.220 43.089 1.00 43.23 272 PRO B CA 1
ATOM 5446 C C . PRO B 1 280 ? 65.087 -34.898 41.651 1.00 47.12 272 PRO B C 1
ATOM 5447 O O . PRO B 1 280 ? 64.200 -34.673 40.820 1.00 51.05 272 PRO B O 1
ATOM 5451 N N . GLU B 1 281 ? 66.385 -34.890 41.332 1.00 41.99 273 GLU B N 1
ATOM 5452 C CA . GLU B 1 281 ? 66.825 -34.620 39.969 1.00 41.89 273 GLU B CA 1
ATOM 5453 C C . GLU B 1 281 ? 66.331 -35.684 38.992 1.00 48.79 273 GLU B C 1
ATOM 5454 O O . GLU B 1 281 ? 66.089 -35.377 37.814 1.00 49.84 273 GLU B O 1
ATOM 5460 N N . SER B 1 282 ? 66.182 -36.935 39.451 1.00 44.66 274 SER B N 1
ATOM 5461 C CA . SER B 1 282 ? 65.592 -38.010 38.660 1.00 43.58 274 SER B CA 1
ATOM 5462 C C . SER B 1 282 ? 64.115 -38.231 39.004 1.00 45.90 274 SER B C 1
ATOM 5463 O O . SER B 1 282 ? 63.557 -39.289 38.683 1.00 45.53 274 SER B O 1
ATOM 5466 N N . ALA B 1 283 ? 63.490 -37.261 39.681 1.00 43.39 275 ALA B N 1
ATOM 5467 C CA . ALA B 1 283 ? 62.046 -37.233 39.949 1.00 45.25 275 ALA B CA 1
ATOM 5468 C C . ALA B 1 283 ? 61.561 -38.438 40.745 1.00 48.79 275 ALA B C 1
ATOM 5469 O O . ALA B 1 283 ? 60.389 -38.817 40.628 1.00 42.03 275 ALA B O 1
ATOM 5471 N N . VAL B 1 284 ? 62.412 -38.989 41.646 1.00 40.04 276 VAL B N 1
ATOM 5472 C CA . VAL B 1 284 ? 61.969 -40.040 42.554 1.00 53.31 276 VAL B CA 1
ATOM 5473 C C . VAL B 1 284 ? 61.562 -39.372 43.854 1.00 50.57 276 VAL B C 1
ATOM 5474 O O . VAL B 1 284 ? 62.174 -38.385 44.279 1.00 48.73 276 VAL B O 1
ATOM 5478 N N . HIS B 1 285 ? 60.505 -39.904 44.468 1.00 45.20 277 HIS B N 1
ATOM 5479 C CA . HIS B 1 285 ? 60.002 -39.432 45.746 1.00 45.79 277 HIS B CA 1
ATOM 5480 C C . HIS B 1 285 ? 60.731 -40.116 46.895 1.00 54.07 277 HIS B C 1
ATOM 5481 O O . HIS B 1 285 ? 61.050 -41.306 46.824 1.00 60.79 277 HIS B O 1
ATOM 5488 N N . ALA B 1 286 ? 61.009 -39.343 47.945 1.00 46.12 278 ALA B N 1
ATOM 5489 C CA . ALA B 1 286 ? 61.686 -39.819 49.141 1.00 42.19 278 ALA B CA 1
ATOM 5490 C C . ALA B 1 286 ? 60.922 -39.321 50.351 1.00 42.55 278 ALA B C 1
ATOM 5491 O O . ALA B 1 286 ? 60.803 -38.110 50.557 1.00 64.94 278 ALA B O 1
ATOM 5493 N N . PHE B 1 287 ? 60.396 -40.244 51.140 1.00 47.18 279 PHE B N 1
ATOM 5494 C CA . PHE B 1 287 ? 59.615 -39.892 52.313 1.00 52.79 279 PHE B CA 1
ATOM 5495 C C . PHE B 1 287 ? 60.089 -40.699 53.517 1.00 59.30 279 PHE B C 1
ATOM 5496 O O . PHE B 1 287 ? 60.741 -41.738 53.382 1.00 64.44 279 PHE B O 1
ATOM 5504 N N . CYS B 1 288 ? 59.761 -40.210 54.706 1.00 50.78 280 CYS B N 1
ATOM 5505 C CA . CYS B 1 288 ? 59.870 -41.058 55.880 1.00 51.48 280 CYS B CA 1
ATOM 5506 C C . CYS B 1 288 ? 58.856 -42.194 55.781 1.00 55.54 280 CYS B C 1
ATOM 5507 O O . CYS B 1 288 ? 57.821 -42.073 55.121 1.00 53.59 280 CYS B O 1
ATOM 5510 N N . HIS B 1 289 ? 59.208 -43.335 56.368 1.00 57.48 281 HIS B N 1
ATOM 5511 C CA . HIS B 1 289 ? 58.312 -44.470 56.505 1.00 52.11 281 HIS B CA 1
ATOM 5512 C C . HIS B 1 289 ? 57.544 -44.361 57.826 1.00 53.12 281 HIS B C 1
ATOM 5513 O O . HIS B 1 289 ? 57.746 -43.441 58.626 1.00 65.36 281 HIS B O 1
ATOM 5520 N N . ALA B 1 290 ? 56.676 -45.338 58.075 1.00 63.53 282 ALA B N 1
ATOM 5521 C CA . ALA B 1 290 ? 55.873 -45.407 59.294 1.00 67.54 282 ALA B CA 1
ATOM 5522 C C . ALA B 1 290 ? 56.636 -45.897 60.529 1.00 57.36 282 ALA B C 1
ATOM 5523 O O . ALA B 1 290 ? 56.102 -45.802 61.635 1.00 58.32 282 ALA B O 1
ATOM 5525 N N . LEU B 1 291 ? 57.848 -46.414 60.377 1.00 57.44 283 LEU B N 1
ATOM 5526 C CA . LEU B 1 291 ? 58.654 -46.966 61.458 1.00 64.62 283 LEU B CA 1
ATOM 5527 C C . LEU B 1 291 ? 59.824 -46.041 61.800 1.00 64.46 283 LEU B C 1
ATOM 5528 O O . LEU B 1 291 ? 60.298 -45.288 60.944 1.00 63.82 283 LEU B O 1
ATOM 5533 N N . PRO B 1 292 ? 60.336 -46.095 63.030 1.00 72.07 284 PRO B N 1
ATOM 5534 C CA . PRO B 1 292 ? 61.466 -45.228 63.388 1.00 69.45 284 PRO B CA 1
ATOM 5535 C C . PRO B 1 292 ? 62.691 -45.530 62.534 1.00 69.34 284 PRO B C 1
ATOM 5536 O O . PRO B 1 292 ? 62.858 -46.637 62.022 1.00 63.11 284 PRO B O 1
ATOM 5540 N N . ARG B 1 293 ? 63.518 -44.501 62.329 1.00 69.34 285 ARG B N 1
ATOM 5541 C CA . ARG B 1 293 ? 64.797 -44.637 61.623 1.00 66.98 285 ARG B CA 1
ATOM 5542 C C . ARG B 1 293 ? 64.645 -45.309 60.262 1.00 62.55 285 ARG B C 1
ATOM 5543 O O . ARG B 1 293 ? 65.566 -45.986 59.800 1.00 63.19 285 ARG B O 1
ATOM 5551 N N . THR B 1 294 ? 63.496 -45.122 59.605 1.00 62.84 286 THR B N 1
ATOM 5552 C CA . THR B 1 294 ? 63.192 -45.819 58.358 1.00 61.13 286 THR B CA 1
ATOM 5553 C C . THR B 1 294 ? 62.597 -44.847 57.349 1.00 55.59 286 THR B C 1
ATOM 5554 O O . THR B 1 294 ? 61.759 -44.015 57.698 1.00 58.84 286 THR B O 1
ATOM 5558 N N . TRP B 1 295 ? 63.023 -44.965 56.098 1.00 48.79 287 TRP B N 1
ATOM 5559 C CA . TRP B 1 295 ? 62.575 -44.094 55.020 1.00 50.00 287 TRP B CA 1
ATOM 5560 C C . TRP B 1 295 ? 62.088 -44.957 53.885 1.00 61.25 287 TRP B C 1
ATOM 5561 O O . TRP B 1 295 ? 62.162 -46.190 53.940 1.00 58.97 287 TRP B O 1
ATOM 5572 N N . HIS B 1 296 ? 61.644 -44.295 52.820 1.00 58.70 288 HIS B N 1
ATOM 5573 C CA . HIS B 1 296 ? 61.312 -45.027 51.612 1.00 56.34 288 HIS B CA 1
ATOM 5574 C C . HIS B 1 296 ? 61.376 -44.097 50.411 1.00 50.26 288 HIS B C 1
ATOM 5575 O O . HIS B 1 296 ? 61.274 -42.875 50.527 1.00 48.65 288 HIS B O 1
ATOM 5582 N N . GLN B 1 297 ? 61.539 -44.717 49.256 1.00 48.74 289 GLN B N 1
ATOM 5583 C CA . GLN B 1 297 ? 61.552 -44.074 47.960 1.00 49.41 289 GLN B CA 1
ATOM 5584 C C . GLN B 1 297 ? 60.314 -44.489 47.177 1.00 58.10 289 GLN B C 1
ATOM 5585 O O . GLN B 1 297 ? 59.644 -45.476 47.498 1.00 60.69 289 GLN B O 1
ATOM 5591 N N . MET B 1 298 ? 59.992 -43.690 46.169 1.00 54.97 290 MET B N 1
ATOM 5592 C CA . MET B 1 298 ? 58.861 -43.971 45.302 1.00 46.68 290 MET B CA 1
ATOM 5593 C C . MET B 1 298 ? 59.185 -43.466 43.906 1.00 47.12 290 MET B C 1
ATOM 5594 O O . MET B 1 298 ? 59.388 -42.266 43.711 1.00 45.78 290 MET B O 1
ATOM 5599 N N . GLY B 1 299 ? 59.272 -44.382 42.946 1.00 48.83 291 GLY B N 1
ATOM 5600 C CA . GLY B 1 299 ? 59.316 -44.022 41.543 1.00 45.94 291 GLY B CA 1
ATOM 5601 C C . GLY B 1 299 ? 57.906 -44.125 40.996 1.00 50.77 291 GLY B C 1
ATOM 5602 O O . GLY B 1 299 ? 57.197 -45.094 41.266 1.00 62.20 291 GLY B O 1
ATOM 5603 N N . VAL B 1 300 ? 57.486 -43.099 40.274 1.00 54.19 292 VAL B N 1
ATOM 5604 C CA . VAL B 1 300 ? 56.117 -43.033 39.791 1.00 54.62 292 VAL B CA 1
ATOM 5605 C C . VAL B 1 300 ? 56.145 -43.152 38.281 1.00 56.63 292 VAL B C 1
ATOM 5606 O O . VAL B 1 300 ? 56.862 -42.407 37.607 1.00 63.47 292 VAL B O 1
ATOM 5610 N N . ILE B 1 301 ? 55.422 -44.143 37.766 1.00 54.71 293 ILE B N 1
ATOM 5611 C CA . ILE B 1 301 ? 55.171 -44.323 36.340 1.00 53.46 293 ILE B CA 1
ATOM 5612 C C . ILE B 1 301 ? 53.732 -43.903 36.068 1.00 55.85 293 ILE B C 1
ATOM 5613 O O . ILE B 1 301 ? 52.798 -44.518 36.589 1.00 59.19 293 ILE B O 1
ATOM 5618 N N . LEU B 1 302 ? 53.546 -42.838 35.283 1.00 58.79 294 LEU B N 1
ATOM 5619 C CA . LEU B 1 302 ? 52.230 -42.210 35.207 1.00 39.67 294 LEU B CA 1
ATOM 5620 C C . LEU B 1 302 ? 51.185 -43.083 34.525 1.00 42.62 294 LEU B C 1
ATOM 5621 O O . LEU B 1 302 ? 49.993 -42.935 34.810 1.00 47.19 294 LEU B O 1
ATOM 5626 N N . SER B 1 303 ? 51.585 -43.970 33.613 1.00 52.73 295 SER B N 1
ATOM 5627 C CA . SER B 1 303 ? 50.636 -44.853 32.923 1.00 49.78 295 SER B CA 1
ATOM 5628 C C . SER B 1 303 ? 51.239 -46.247 32.852 1.00 51.61 295 SER B C 1
ATOM 5629 O O . SER B 1 303 ? 52.197 -46.490 32.103 1.00 50.78 295 SER B O 1
ATOM 5632 N N . ALA B 1 304 ? 50.699 -47.156 33.662 1.00 46.87 296 ALA B N 1
ATOM 5633 C CA . ALA B 1 304 ? 51.168 -48.522 33.654 1.00 53.19 296 ALA B CA 1
ATOM 5634 C C . ALA B 1 304 ? 50.005 -49.371 33.170 1.00 57.36 296 ALA B C 1
ATOM 5635 O O . ALA B 1 304 ? 49.879 -49.601 31.958 1.00 56.69 296 ALA B O 1
ATOM 5637 N N . ALA B 1 305 ? 49.101 -49.827 34.053 1.00 53.33 297 ALA B N 1
ATOM 5638 C CA . ALA B 1 305 ? 47.941 -50.584 33.606 1.00 48.80 297 ALA B CA 1
ATOM 5639 C C . ALA B 1 305 ? 47.048 -49.758 32.710 1.00 59.37 297 ALA B C 1
ATOM 5640 O O . ALA B 1 305 ? 46.294 -50.322 31.912 1.00 72.97 297 ALA B O 1
ATOM 5642 N N . SER B 1 306 ? 47.073 -48.433 32.846 1.00 44.81 298 SER B N 1
ATOM 5643 C CA . SER B 1 306 ? 46.263 -47.604 31.958 1.00 61.84 298 SER B CA 1
ATOM 5644 C C . SER B 1 306 ? 46.804 -47.587 30.513 1.00 60.25 298 SER B C 1
ATOM 5645 O O . SER B 1 306 ? 46.040 -47.332 29.568 1.00 55.40 298 SER B O 1
ATOM 5648 N N . ALA B 1 307 ? 48.093 -47.893 30.313 1.00 58.76 299 ALA B N 1
ATOM 5649 C CA . ALA B 1 307 ? 48.613 -48.055 28.957 1.00 50.09 299 ALA B CA 1
ATOM 5650 C C . ALA B 1 307 ? 47.996 -49.266 28.280 1.00 45.93 299 ALA B C 1
ATOM 5651 O O . ALA B 1 307 ? 47.658 -49.217 27.091 1.00 48.89 299 ALA B O 1
ATOM 5653 N N . LEU B 1 308 ? 47.829 -50.360 29.018 1.00 46.84 300 LEU B N 1
ATOM 5654 C CA . LEU B 1 308 ? 47.155 -51.519 28.448 1.00 61.98 300 LEU B CA 1
ATOM 5655 C C . LEU B 1 308 ? 45.663 -51.255 28.280 1.00 62.22 300 LEU B C 1
ATOM 5656 O O . LEU B 1 308 ? 45.057 -51.727 27.315 1.00 63.16 300 LEU B O 1
ATOM 5661 N N . GLU B 1 309 ? 45.044 -50.540 29.226 1.00 61.20 301 GLU B N 1
ATOM 5662 C CA . GLU B 1 309 ? 43.661 -50.108 29.027 1.00 60.40 301 GLU B CA 1
ATOM 5663 C C . GLU B 1 309 ? 43.534 -49.244 27.776 1.00 68.98 301 GLU B C 1
ATOM 5664 O O . GLU B 1 309 ? 42.616 -49.443 26.969 1.00 75.64 301 GLU B O 1
ATOM 5666 N N . TRP B 1 310 ? 44.449 -48.270 27.596 1.00 65.44 302 TRP B N 1
ATOM 5667 C CA . TRP B 1 310 ? 44.381 -47.401 26.416 1.00 58.73 302 TRP B CA 1
ATOM 5668 C C . TRP B 1 310 ? 44.462 -48.216 25.129 1.00 58.30 302 TRP B C 1
ATOM 5669 O O . TRP B 1 310 ? 43.646 -48.037 24.214 1.00 57.02 302 TRP B O 1
ATOM 5680 N N . TYR B 1 311 ? 45.463 -49.103 25.032 1.00 59.03 303 TYR B N 1
ATOM 5681 C CA . TYR B 1 311 ? 45.590 -49.947 23.846 1.00 55.79 303 TYR B CA 1
ATOM 5682 C C . TYR B 1 311 ? 44.398 -50.872 23.727 1.00 60.12 303 TYR B C 1
ATOM 5683 O O . TYR B 1 311 ? 43.973 -51.197 22.616 1.00 69.47 303 TYR B O 1
ATOM 5692 N N . SER B 1 312 ? 43.848 -51.300 24.866 1.00 65.79 304 SER B N 1
ATOM 5693 C CA . SER B 1 312 ? 42.703 -52.203 24.865 1.00 57.76 304 SER B CA 1
ATOM 5694 C C . SER B 1 312 ? 41.482 -51.556 24.222 1.00 58.27 304 SER B C 1
ATOM 5695 O O . SER B 1 312 ? 40.777 -52.197 23.430 1.00 55.74 304 SER B O 1
ATOM 5698 N N . LYS B 1 313 ? 41.229 -50.278 24.531 1.00 57.09 305 LYS B N 1
ATOM 5699 C CA . LYS B 1 313 ? 40.127 -49.562 23.893 1.00 48.70 305 LYS B CA 1
ATOM 5700 C C . LYS B 1 313 ? 40.392 -49.301 22.408 1.00 62.23 305 LYS B C 1
ATOM 5701 O O . LYS B 1 313 ? 39.445 -49.231 21.618 1.00 70.45 305 LYS B O 1
ATOM 5707 N N . ILE B 1 314 ? 41.655 -49.136 22.002 1.00 61.09 306 ILE B N 1
ATOM 5708 C CA . ILE B 1 314 ? 41.936 -48.956 20.578 1.00 61.26 306 ILE B CA 1
ATOM 5709 C C . ILE B 1 314 ? 41.496 -50.189 19.801 1.00 61.85 306 ILE B C 1
ATOM 5710 O O . ILE B 1 314 ? 40.713 -50.101 18.847 1.00 72.52 306 ILE B O 1
ATOM 5715 N N . VAL B 1 315 ? 41.986 -51.363 20.203 1.00 53.13 307 VAL B N 1
ATOM 5716 C CA . VAL B 1 315 ? 41.721 -52.571 19.432 1.00 61.91 307 VAL B CA 1
ATOM 5717 C C . VAL B 1 315 ? 40.365 -53.176 19.747 1.00 68.75 307 VAL B C 1
ATOM 5718 O O . VAL B 1 315 ? 39.984 -54.174 19.115 1.00 68.24 307 VAL B O 1
ATOM 5722 N N . GLY B 1 316 ? 39.611 -52.585 20.676 1.00 66.50 308 GLY B N 1
ATOM 5723 C CA . GLY B 1 316 ? 38.269 -53.050 20.970 1.00 70.40 308 GLY B CA 1
ATOM 5724 C C . GLY B 1 316 ? 38.224 -54.329 21.779 1.00 74.44 308 GLY B C 1
ATOM 5725 O O . GLY B 1 316 ? 37.203 -55.028 21.766 1.00 73.40 308 GLY B O 1
ATOM 5726 N N . ALA B 1 317 ? 39.294 -54.647 22.504 1.00 70.35 309 ALA B N 1
ATOM 5727 C CA . ALA B 1 317 ? 39.370 -55.844 23.321 1.00 73.71 309 ALA B CA 1
ATOM 5728 C C . ALA B 1 317 ? 39.422 -55.467 24.786 1.00 78.79 309 ALA B C 1
ATOM 5729 O O . ALA B 1 317 ? 39.200 -54.315 25.163 1.00 86.69 309 ALA B O 1
ATOM 5731 N N . THR B 1 318 ? 39.673 -56.459 25.622 1.00 80.43 310 THR B N 1
ATOM 5732 C CA . THR B 1 318 ? 39.901 -56.173 27.018 1.00 81.53 310 THR B CA 1
ATOM 5733 C C . THR B 1 318 ? 41.328 -56.558 27.387 1.00 77.72 310 THR B C 1
ATOM 5734 O O . THR B 1 318 ? 41.934 -57.417 26.732 1.00 72.71 310 THR B O 1
ATOM 5738 N N . PRO B 1 319 ? 41.902 -55.926 28.413 1.00 75.43 311 PRO B N 1
ATOM 5739 C CA . PRO B 1 319 ? 43.242 -56.345 28.852 1.00 69.99 311 PRO B CA 1
ATOM 5740 C C . PRO B 1 319 ? 43.339 -57.845 29.057 1.00 77.29 311 PRO B C 1
ATOM 5741 O O . PRO B 1 319 ? 44.324 -58.474 28.653 1.00 70.92 311 PRO B O 1
ATOM 5745 N N . GLN B 1 320 ? 42.293 -58.439 29.634 1.00 88.14 312 GLN B N 1
ATOM 5746 C CA . GLN B 1 320 ? 42.313 -59.859 29.958 1.00 83.91 312 GLN B CA 1
ATOM 5747 C C . GLN B 1 320 ? 42.328 -60.719 28.706 1.00 75.22 312 GLN B C 1
ATOM 5748 O O . GLN B 1 320 ? 43.033 -61.731 28.659 1.00 83.70 312 GLN B O 1
ATOM 5754 N N . SER B 1 321 ? 41.580 -60.330 27.672 1.00 75.13 313 SER B N 1
ATOM 5755 C CA . SER B 1 321 ? 41.586 -61.122 26.443 1.00 76.45 313 SER B CA 1
ATOM 5756 C C . SER B 1 321 ? 42.907 -60.971 25.706 1.00 75.53 313 SER B C 1
ATOM 5757 O O . SER B 1 321 ? 43.436 -61.948 25.165 1.00 79.45 313 SER B O 1
ATOM 5760 N N . LEU B 1 322 ? 43.452 -59.750 25.675 1.00 69.66 314 LEU B N 1
ATOM 5761 C CA . LEU B 1 322 ? 44.756 -59.529 25.064 1.00 61.30 314 LEU B CA 1
ATOM 5762 C C . LEU B 1 322 ? 45.840 -60.320 25.786 1.00 62.06 314 LEU B C 1
ATOM 5763 O O . LEU B 1 322 ? 46.789 -60.804 25.158 1.00 65.60 314 LEU B O 1
ATOM 5768 N N . ASP B 1 323 ? 45.743 -60.421 27.113 1.00 58.14 315 ASP B N 1
ATOM 5769 C CA . ASP B 1 323 ? 46.712 -61.222 27.854 1.00 63.74 315 ASP B CA 1
ATOM 5770 C C . ASP B 1 323 ? 46.607 -62.712 27.502 1.00 67.18 315 ASP B C 1
ATOM 5771 O O . ASP B 1 323 ? 47.629 -63.403 27.392 1.00 61.50 315 ASP B O 1
ATOM 5776 N N . ARG B 1 324 ? 45.384 -63.237 27.354 1.00 78.37 316 ARG B N 1
ATOM 5777 C CA . ARG B 1 324 ? 45.231 -64.632 26.936 1.00 82.89 316 ARG B CA 1
ATOM 5778 C C . ARG B 1 324 ? 45.781 -64.846 25.529 1.00 85.27 316 ARG B C 1
ATOM 5779 O O . ARG B 1 324 ? 46.350 -65.903 25.237 1.00 89.14 316 ARG B O 1
ATOM 5781 N N . GLU B 1 325 ? 45.652 -63.843 24.657 1.00 83.50 317 GLU B N 1
ATOM 5782 C CA . GLU B 1 325 ? 46.163 -63.968 23.297 1.00 75.14 317 GLU B CA 1
ATOM 5783 C C . GLU B 1 325 ? 47.683 -64.010 23.275 1.00 69.27 317 GLU B C 1
ATOM 5784 O O . GLU B 1 325 ? 48.277 -64.754 22.493 1.00 64.30 317 GLU B O 1
ATOM 5790 N N . LEU B 1 326 ? 48.332 -63.202 24.105 1.00 70.82 318 LEU B N 1
ATOM 5791 C CA . LEU B 1 326 ? 49.791 -63.198 24.114 1.00 73.24 318 LEU B CA 1
ATOM 5792 C C . LEU B 1 326 ? 50.350 -64.478 24.744 1.00 77.56 318 LEU B C 1
ATOM 5793 O O . LEU B 1 326 ? 51.370 -65.009 24.284 1.00 78.65 318 LEU B O 1
ATOM 5798 N N . GLY B 1 327 ? 49.692 -64.992 25.784 1.00 75.11 319 GLY B N 1
ATOM 5799 C CA . GLY B 1 327 ? 50.058 -66.251 26.402 1.00 71.76 319 GLY B CA 1
ATOM 5800 C C . GLY B 1 327 ? 50.761 -66.084 27.736 1.00 77.92 319 GLY B C 1
ATOM 5801 O O . GLY B 1 327 ? 50.865 -64.993 28.303 1.00 79.07 319 GLY B O 1
ATOM 5802 N N . GLU B 1 328 ? 51.205 -67.222 28.270 1.00 79.31 320 GLU B N 1
ATOM 5803 C CA . GLU B 1 328 ? 51.971 -67.255 29.508 1.00 72.24 320 GLU B CA 1
ATOM 5804 C C . GLU B 1 328 ? 53.476 -67.376 29.261 1.00 71.07 320 GLU B C 1
ATOM 5805 O O . GLU B 1 328 ? 54.262 -67.165 30.193 1.00 67.20 320 GLU B O 1
ATOM 5807 N N . THR B 1 329 ? 53.889 -67.691 28.027 1.00 72.29 321 THR B N 1
ATOM 5808 C CA . THR B 1 329 ? 55.291 -67.915 27.676 1.00 74.48 321 THR B CA 1
ATOM 5809 C C . THR B 1 329 ? 55.924 -66.623 27.165 1.00 83.79 321 THR B C 1
ATOM 5810 O O . THR B 1 329 ? 55.445 -66.043 26.181 1.00 86.02 321 THR B O 1
ATOM 5814 N N . LEU B 1 330 ? 57.025 -66.203 27.803 1.00 84.06 322 LEU B N 1
ATOM 5815 C CA . LEU B 1 330 ? 57.695 -64.959 27.427 1.00 79.63 322 LEU B CA 1
ATOM 5816 C C . LEU B 1 330 ? 58.286 -65.072 26.032 1.00 84.30 322 LEU B C 1
ATOM 5817 O O . LEU B 1 330 ? 58.942 -66.065 25.705 1.00 89.08 322 LEU B O 1
ATOM 5822 N N . LYS B 1 331 ? 58.078 -64.042 25.217 1.00 80.98 323 LYS B N 1
ATOM 5823 C CA . LYS B 1 331 ? 58.617 -64.001 23.866 1.00 72.65 323 LYS B CA 1
ATOM 5824 C C . LYS B 1 331 ? 59.761 -62.996 23.801 1.00 69.89 323 LYS B C 1
ATOM 5825 O O . LYS B 1 331 ? 59.836 -62.057 24.598 1.00 74.57 323 LYS B O 1
ATOM 5831 N N . ALA B 1 332 ? 60.673 -63.227 22.864 1.00 69.84 324 ALA B N 1
ATOM 5832 C CA . ALA B 1 332 ? 61.772 -62.299 22.646 1.00 72.01 324 ALA B CA 1
ATOM 5833 C C . ALA B 1 332 ? 61.251 -60.995 22.043 1.00 65.37 324 ALA B C 1
ATOM 5834 O O . ALA B 1 332 ? 60.381 -61.020 21.167 1.00 66.92 324 ALA B O 1
ATOM 5836 N N . PRO B 1 333 ? 61.767 -59.850 22.478 1.00 58.37 325 PRO B N 1
ATOM 5837 C CA . PRO B 1 333 ? 61.278 -58.571 21.944 1.00 57.69 325 PRO B CA 1
ATOM 5838 C C . PRO B 1 333 ? 61.470 -58.476 20.438 1.00 56.06 325 PRO B C 1
ATOM 5839 O O . PRO B 1 333 ? 62.503 -58.882 19.910 1.00 56.70 325 PRO B O 1
ATOM 5843 N N . GLY B 1 334 ? 60.483 -57.871 19.765 1.00 55.40 326 GLY B N 1
ATOM 5844 C CA . GLY B 1 334 ? 60.553 -57.581 18.348 1.00 55.31 326 GLY B CA 1
ATOM 5845 C C . GLY B 1 334 ? 60.982 -56.148 18.070 1.00 70.93 326 GLY B C 1
ATOM 5846 O O . GLY B 1 334 ? 61.553 -55.459 18.919 1.00 61.40 326 GLY B O 1
ATOM 5847 N N . SER B 1 335 ? 60.737 -55.708 16.825 1.00 71.49 327 SER B N 1
ATOM 5848 C CA . SER B 1 335 ? 61.143 -54.355 16.431 1.00 70.41 327 SER B CA 1
ATOM 5849 C C . SER B 1 335 ? 60.206 -53.267 16.960 1.00 65.75 327 SER B C 1
ATOM 5850 O O . SER B 1 335 ? 60.597 -52.093 17.006 1.00 57.61 327 SER B O 1
ATOM 5853 N N . VAL B 1 336 ? 59.002 -53.628 17.394 1.00 66.01 328 VAL B N 1
ATOM 5854 C CA . VAL B 1 336 ? 58.051 -52.644 17.889 1.00 56.34 328 VAL B CA 1
ATOM 5855 C C . VAL B 1 336 ? 58.437 -52.259 19.306 1.00 58.28 328 VAL B C 1
ATOM 5856 O O . VAL B 1 336 ? 58.595 -53.127 20.174 1.00 61.53 328 VAL B O 1
ATOM 5860 N N . THR B 1 337 ? 58.551 -50.950 19.545 1.00 53.48 329 THR B N 1
ATOM 5861 C CA . THR B 1 337 ? 58.883 -50.371 20.838 1.00 47.51 329 THR B CA 1
ATOM 5862 C C . THR B 1 337 ? 57.763 -49.420 21.225 1.00 46.56 329 THR B C 1
ATOM 5863 O O . THR B 1 337 ? 57.287 -48.651 20.386 1.00 56.23 329 THR B O 1
ATOM 5867 N N . PHE B 1 338 ? 57.329 -49.466 22.485 1.00 48.47 330 PHE B N 1
ATOM 5868 C CA . PHE B 1 338 ? 56.242 -48.610 22.961 1.00 48.09 330 PHE B CA 1
ATOM 5869 C C . PHE B 1 338 ? 56.701 -47.752 24.131 1.00 48.41 330 PHE B C 1
ATOM 5870 O O . PHE B 1 338 ? 57.102 -48.284 25.171 1.00 58.75 330 PHE B O 1
ATOM 5878 N N . LEU B 1 339 ? 56.592 -46.428 23.975 1.00 47.64 331 LEU B N 1
ATOM 5879 C CA . LEU B 1 339 ? 56.768 -45.483 25.078 1.00 51.84 331 LEU B CA 1
ATOM 5880 C C . LEU B 1 339 ? 55.428 -45.283 25.766 1.00 53.69 331 LEU B C 1
ATOM 5881 O O . LEU B 1 339 ? 54.459 -44.898 25.101 1.00 50.12 331 LEU B O 1
ATOM 5886 N N . PRO B 1 340 ? 55.307 -45.578 27.047 1.00 53.13 332 PRO B N 1
ATOM 5887 C CA . PRO B 1 340 ? 53.988 -45.512 27.691 1.00 52.78 332 PRO B CA 1
ATOM 5888 C C . PRO B 1 340 ? 53.603 -44.120 28.183 1.00 46.33 332 PRO B C 1
ATOM 5889 O O . PRO B 1 340 ? 52.684 -43.988 28.997 1.00 50.93 332 PRO B O 1
ATOM 5893 N N . TYR B 1 341 ? 54.173 -43.073 27.591 1.00 43.23 333 TYR B N 1
ATOM 5894 C CA . TYR B 1 341 ? 54.059 -41.731 28.151 1.00 44.69 333 TYR B CA 1
ATOM 5895 C C . TYR B 1 341 ? 52.761 -41.033 27.748 1.00 50.12 333 TYR B C 1
ATOM 5896 O O . TYR B 1 341 ? 52.768 -39.853 27.396 1.00 54.25 333 TYR B O 1
ATOM 5905 N N . LEU B 1 342 ? 51.636 -41.749 27.837 1.00 49.90 334 LEU B N 1
ATOM 5906 C CA . LEU B 1 342 ? 50.338 -41.205 27.450 1.00 45.65 334 LEU B CA 1
ATOM 5907 C C . LEU B 1 342 ? 49.947 -39.972 28.258 1.00 53.51 334 LEU B C 1
ATOM 5908 O O . LEU B 1 342 ? 49.084 -39.199 27.814 1.00 63.90 334 LEU B O 1
ATOM 5913 N N . SER B 1 343 ? 50.553 -39.776 29.432 1.00 50.20 335 SER B N 1
ATOM 5914 C CA . SER B 1 343 ? 50.255 -38.640 30.302 1.00 47.52 335 SER B CA 1
ATOM 5915 C C . SER B 1 343 ? 51.503 -37.818 30.603 1.00 42.28 335 SER B C 1
ATOM 5916 O O . SER B 1 343 ? 51.540 -37.081 31.594 1.00 55.57 335 SER B O 1
ATOM 5919 N N . GLY B 1 344 ? 52.507 -37.895 29.748 1.00 41.64 336 GLY B N 1
ATOM 5920 C CA . GLY B 1 344 ? 53.824 -37.430 30.120 1.00 38.58 336 GLY B CA 1
ATOM 5921 C C . GLY B 1 344 ? 54.477 -38.521 30.943 1.00 45.92 336 GLY B C 1
ATOM 5922 O O . GLY B 1 344 ? 54.044 -39.676 30.926 1.00 50.39 336 GLY B O 1
ATOM 5923 N N . GLU B 1 345 ? 55.518 -38.152 31.682 1.00 47.19 337 GLU B N 1
ATOM 5924 C CA . GLU B 1 345 ? 56.114 -39.094 32.611 1.00 42.31 337 GLU B CA 1
ATOM 5925 C C . GLU B 1 345 ? 56.681 -38.382 33.833 1.00 50.24 337 GLU B C 1
ATOM 5926 O O . GLU B 1 345 ? 57.216 -37.276 33.737 1.00 50.30 337 GLU B O 1
ATOM 5932 N N . ARG B 1 346 ? 56.592 -39.051 34.983 1.00 55.49 338 ARG B N 1
ATOM 5933 C CA . ARG B 1 346 ? 57.240 -38.535 36.176 1.00 51.36 338 ARG B CA 1
ATOM 5934 C C . ARG B 1 346 ? 58.632 -39.145 36.319 1.00 53.59 338 ARG B C 1
ATOM 5935 O O . ARG B 1 346 ? 59.613 -38.551 35.868 1.00 62.35 338 ARG B O 1
ATOM 5943 N N . THR B 1 347 ? 58.753 -40.304 36.938 1.00 43.88 339 THR B N 1
ATOM 5944 C CA . THR B 1 347 ? 60.098 -40.848 37.122 1.00 49.95 339 THR B CA 1
ATOM 5945 C C . THR B 1 347 ? 60.548 -41.505 35.824 1.00 49.12 339 THR B C 1
ATOM 5946 O O . THR B 1 347 ? 59.797 -42.308 35.260 1.00 51.28 339 THR B O 1
ATOM 5950 N N . PRO B 1 348 ? 61.742 -41.166 35.289 1.00 45.29 340 PRO B N 1
ATOM 5951 C CA . PRO B 1 348 ? 62.809 -40.300 35.793 1.00 40.64 340 PRO B CA 1
ATOM 5952 C C . PRO B 1 348 ? 62.919 -38.931 35.152 1.00 50.13 340 PRO B C 1
ATOM 5953 O O . PRO B 1 348 ? 63.933 -38.284 35.398 1.00 59.60 340 PRO B O 1
ATOM 5957 N N . TYR B 1 349 ? 61.950 -38.514 34.333 1.00 51.39 341 TYR B N 1
ATOM 5958 C CA . TYR B 1 349 ? 62.113 -37.323 33.507 1.00 45.36 341 TYR B CA 1
ATOM 5959 C C . TYR B 1 349 ? 61.287 -36.101 33.916 1.00 45.46 341 TYR B C 1
ATOM 5960 O O . TYR B 1 349 ? 61.638 -34.991 33.494 1.00 50.54 341 TYR B O 1
ATOM 5969 N N . ASN B 1 350 ? 60.209 -36.260 34.691 1.00 45.13 342 ASN B N 1
ATOM 5970 C CA . ASN B 1 350 ? 59.312 -35.152 35.074 1.00 48.59 342 ASN B CA 1
ATOM 5971 C C . ASN B 1 350 ? 59.002 -34.243 33.881 1.00 41.80 342 ASN B C 1
ATOM 5972 O O . ASN B 1 350 ? 59.341 -33.058 33.845 1.00 41.95 342 ASN B O 1
ATOM 5977 N N . ASP B 1 351 ? 58.352 -34.839 32.887 1.00 41.28 343 ASP B N 1
ATOM 5978 C CA . ASP B 1 351 ? 58.139 -34.224 31.580 1.00 38.84 343 ASP B CA 1
ATOM 5979 C C . ASP B 1 351 ? 56.646 -34.249 31.276 1.00 42.89 343 ASP B C 1
ATOM 5980 O O . ASP B 1 351 ? 56.084 -35.315 31.008 1.00 50.17 343 ASP B O 1
ATOM 5985 N N . ALA B 1 352 ? 56.003 -33.079 31.294 1.00 37.26 344 ALA B N 1
ATOM 5986 C CA . ALA B 1 352 ? 54.573 -33.020 31.002 1.00 35.80 344 ALA B CA 1
ATOM 5987 C C . ALA B 1 352 ? 54.252 -33.006 29.509 1.00 42.18 344 ALA B C 1
ATOM 5988 O O . ALA B 1 352 ? 53.125 -33.350 29.138 1.00 48.24 344 ALA B O 1
ATOM 5990 N N . LYS B 1 353 ? 55.209 -32.629 28.649 1.00 35.08 345 LYS B N 1
ATOM 5991 C CA . LYS B 1 353 ? 54.901 -32.368 27.245 1.00 51.42 345 LYS B CA 1
ATOM 5992 C C . LYS B 1 353 ? 55.043 -33.612 26.364 1.00 50.10 345 LYS B C 1
ATOM 5993 O O . LYS B 1 353 ? 54.329 -33.731 25.358 1.00 51.50 345 LYS B O 1
ATOM 5995 N N . ILE B 1 354 ? 55.937 -34.537 26.726 1.00 42.37 346 ILE B N 1
ATOM 5996 C CA . ILE B 1 354 ? 56.157 -35.763 25.958 1.00 46.06 346 ILE B CA 1
ATOM 5997 C C . ILE B 1 354 ? 54.928 -36.669 25.978 1.00 49.23 346 ILE B C 1
ATOM 5998 O O . ILE B 1 354 ? 54.140 -36.673 26.928 1.00 55.06 346 ILE B O 1
ATOM 6003 N N . ARG B 1 355 ? 54.782 -37.475 24.929 1.00 43.60 347 ARG B N 1
ATOM 6004 C CA . ARG B 1 355 ? 53.603 -38.309 24.763 1.00 40.66 347 ARG B CA 1
ATOM 6005 C C . ARG B 1 355 ? 53.994 -39.731 24.371 1.00 44.79 347 ARG B C 1
ATOM 6006 O O . ARG B 1 355 ? 55.168 -40.050 24.213 1.00 50.91 347 ARG B O 1
ATOM 6014 N N . GLY B 1 356 ? 52.990 -40.606 24.257 1.00 49.38 348 GLY B N 1
ATOM 6015 C CA . GLY B 1 356 ? 53.246 -42.003 23.966 1.00 52.63 348 GLY B CA 1
ATOM 6016 C C . GLY B 1 356 ? 53.629 -42.263 22.518 1.00 49.89 348 GLY B C 1
ATOM 6017 O O . GLY B 1 356 ? 53.395 -41.461 21.618 1.00 50.52 348 GLY B O 1
ATOM 6018 N N . SER B 1 357 ? 54.194 -43.438 22.271 1.00 46.91 349 SER B N 1
ATOM 6019 C CA . SER B 1 357 ? 54.716 -43.689 20.942 1.00 49.31 349 SER B CA 1
ATOM 6020 C C . SER B 1 357 ? 54.842 -45.187 20.694 1.00 55.16 349 SER B C 1
ATOM 6021 O O . SER B 1 357 ? 55.118 -45.958 21.618 1.00 49.75 349 SER B O 1
ATOM 6024 N N . PHE B 1 358 ? 54.580 -45.587 19.453 1.00 49.32 350 PHE B N 1
ATOM 6025 C CA . PHE B 1 358 ? 54.974 -46.879 18.921 1.00 48.11 350 PHE B CA 1
ATOM 6026 C C . PHE B 1 358 ? 56.085 -46.652 17.910 1.00 49.45 350 PHE B C 1
ATOM 6027 O O . PHE B 1 358 ? 56.009 -45.728 17.104 1.00 44.20 350 PHE B O 1
ATOM 6035 N N . CYS B 1 359 ? 57.119 -47.484 17.945 1.00 45.44 351 CYS B N 1
ATOM 6036 C CA . CYS B 1 359 ? 58.171 -47.367 16.959 1.00 45.53 351 CYS B CA 1
ATOM 6037 C C . CYS B 1 359 ? 58.532 -48.752 16.459 1.00 52.21 351 CYS B C 1
ATOM 6038 O O . CYS B 1 359 ? 58.264 -49.756 17.116 1.00 56.39 351 CYS B O 1
ATOM 6041 N N . GLY B 1 360 ? 59.163 -48.791 15.288 1.00 51.02 352 GLY B N 1
ATOM 6042 C CA . GLY B 1 360 ? 59.506 -50.051 14.664 1.00 48.32 352 GLY B CA 1
ATOM 6043 C C . GLY B 1 360 ? 58.335 -50.787 14.049 1.00 52.03 352 GLY B C 1
ATOM 6044 O O . GLY B 1 360 ? 58.426 -51.995 13.808 1.00 50.31 352 GLY B O 1
ATOM 6045 N N . LEU B 1 361 ? 57.240 -50.092 13.755 1.00 49.21 353 LEU B N 1
ATOM 6046 C CA . LEU B 1 361 ? 56.085 -50.767 13.180 1.00 49.36 353 LEU B CA 1
ATOM 6047 C C . LEU B 1 361 ? 56.400 -51.322 11.790 1.00 50.28 353 LEU B C 1
ATOM 6048 O O . LEU B 1 361 ? 56.974 -50.636 10.934 1.00 49.74 353 LEU B O 1
ATOM 6053 N N . GLU B 1 362 ? 55.987 -52.566 11.563 1.00 55.61 354 GLU B N 1
ATOM 6054 C CA . GLU B 1 362 ? 56.229 -53.304 10.333 1.00 52.53 354 GLU B CA 1
ATOM 6055 C C . GLU B 1 362 ? 54.924 -53.948 9.925 1.00 55.12 354 GLU B C 1
ATOM 6056 O O . GLU B 1 362 ? 54.040 -54.144 10.753 1.00 57.67 354 GLU B O 1
ATOM 6062 N N . HIS B 1 363 ? 54.837 -54.356 8.661 1.00 59.86 355 HIS B N 1
ATOM 6063 C CA . HIS B 1 363 ? 53.631 -55.046 8.212 1.00 58.10 355 HIS B CA 1
ATOM 6064 C C . HIS B 1 363 ? 53.374 -56.308 9.021 1.00 56.38 355 HIS B C 1
ATOM 6065 O O . HIS B 1 363 ? 52.219 -56.626 9.319 1.00 56.81 355 HIS B O 1
ATOM 6072 N N . GLU B 1 364 ? 54.438 -56.992 9.451 1.00 59.70 356 GLU B N 1
ATOM 6073 C CA . GLU B 1 364 ? 54.300 -58.223 10.223 1.00 59.57 356 GLU B CA 1
ATOM 6074 C C . GLU B 1 364 ? 53.724 -57.996 11.623 1.00 63.82 356 GLU B C 1
ATOM 6075 O O . GLU B 1 364 ? 53.319 -58.969 12.268 1.00 66.02 356 GLU B O 1
ATOM 6081 N N . ALA B 1 365 ? 53.684 -56.757 12.120 1.00 58.46 357 ALA B N 1
ATOM 6082 C CA . ALA B 1 365 ? 53.215 -56.516 13.485 1.00 58.00 357 ALA B CA 1
ATOM 6083 C C . ALA B 1 365 ? 51.702 -56.695 13.561 1.00 62.66 357 ALA B C 1
ATOM 6084 O O . ALA B 1 365 ? 50.946 -55.926 12.955 1.00 65.19 357 ALA B O 1
ATOM 6086 N N . ASP B 1 366 ? 51.251 -57.703 14.310 1.00 61.41 358 ASP B N 1
ATOM 6087 C CA . ASP B 1 366 ? 49.827 -57.945 14.492 1.00 65.82 358 ASP B CA 1
ATOM 6088 C C . ASP B 1 366 ? 49.382 -57.404 15.848 1.00 61.28 358 ASP B C 1
ATOM 6089 O O . ASP B 1 366 ? 50.177 -56.843 16.608 1.00 55.37 358 ASP B O 1
ATOM 6094 N N . ARG B 1 367 ? 48.099 -57.611 16.167 1.00 58.55 359 ARG B N 1
ATOM 6095 C CA . ARG B 1 367 ? 47.581 -57.162 17.455 1.00 61.32 359 ARG B CA 1
ATOM 6096 C C . ARG B 1 367 ? 48.441 -57.701 18.592 1.00 66.49 359 ARG B C 1
ATOM 6097 O O . ARG B 1 367 ? 48.769 -56.971 19.535 1.00 67.60 359 ARG B O 1
ATOM 6105 N N . SER B 1 368 ? 48.823 -58.977 18.511 1.00 65.66 360 SER B N 1
ATOM 6106 C CA . SER B 1 368 ? 49.667 -59.575 19.543 1.00 66.58 360 SER B CA 1
ATOM 6107 C C . SER B 1 368 ? 51.024 -58.885 19.647 1.00 64.77 360 SER B C 1
ATOM 6108 O O . SER B 1 368 ? 51.603 -58.795 20.740 1.00 56.49 360 SER B O 1
ATOM 6111 N N . ALA B 1 369 ? 51.569 -58.438 18.509 1.00 64.89 361 ALA B N 1
ATOM 6112 C CA . ALA B 1 369 ? 52.899 -57.837 18.501 1.00 59.10 361 ALA B CA 1
ATOM 6113 C C . ALA B 1 369 ? 52.911 -56.515 19.256 1.00 63.36 361 ALA B C 1
ATOM 6114 O O . ALA B 1 369 ? 53.895 -56.190 19.939 1.00 53.51 361 ALA B O 1
ATOM 6116 N N . LEU B 1 370 ? 51.815 -55.749 19.161 1.00 59.17 362 LEU B N 1
ATOM 6117 C CA . LEU B 1 370 ? 51.736 -54.461 19.845 1.00 57.13 362 LEU B CA 1
ATOM 6118 C C . LEU B 1 370 ? 51.353 -54.606 21.320 1.00 57.07 362 LEU B C 1
ATOM 6119 O O . LEU B 1 370 ? 51.885 -53.879 22.168 1.00 58.16 362 LEU B O 1
ATOM 6124 N N . THR B 1 371 ? 50.428 -55.517 21.649 1.00 57.88 363 THR B N 1
ATOM 6125 C CA . THR B 1 371 ? 50.210 -55.876 23.050 1.00 52.94 363 THR B CA 1
ATOM 6126 C C . THR B 1 371 ? 51.526 -56.214 23.725 1.00 57.24 363 THR B C 1
ATOM 6127 O O . THR B 1 371 ? 51.834 -55.705 24.808 1.00 61.79 363 THR B O 1
ATOM 6131 N N . GLN B 1 372 ? 52.327 -57.066 23.086 1.00 55.57 364 GLN B N 1
ATOM 6132 C CA . GLN B 1 372 ? 53.620 -57.427 23.654 1.00 54.34 364 GLN B CA 1
ATOM 6133 C C . GLN B 1 372 ? 54.479 -56.199 23.920 1.00 55.40 364 GLN B C 1
ATOM 6134 O O . GLN B 1 372 ? 55.113 -56.091 24.976 1.00 52.55 364 GLN B O 1
ATOM 6140 N N . ALA B 1 373 ? 54.497 -55.253 22.978 1.00 65.21 365 ALA B N 1
ATOM 6141 C CA . ALA B 1 373 ? 55.359 -54.082 23.103 1.00 62.34 365 ALA B CA 1
ATOM 6142 C C . ALA B 1 373 ? 54.917 -53.156 24.227 1.00 58.33 365 ALA B C 1
ATOM 6143 O O . ALA B 1 373 ? 55.765 -52.552 24.896 1.00 62.76 365 ALA B O 1
ATOM 6145 N N . VAL B 1 374 ? 53.613 -53.062 24.480 1.00 59.08 366 VAL B N 1
ATOM 6146 C CA . VAL B 1 374 ? 53.131 -52.243 25.593 1.00 63.39 366 VAL B CA 1
ATOM 6147 C C . VAL B 1 374 ? 53.641 -52.789 26.929 1.00 69.21 366 VAL B C 1
ATOM 6148 O O . VAL B 1 374 ? 54.124 -52.033 27.784 1.00 72.09 366 VAL B O 1
ATOM 6152 N N . LEU B 1 375 ? 53.564 -54.114 27.120 1.00 60.12 367 LEU B N 1
ATOM 6153 C CA . LEU B 1 375 ? 54.049 -54.703 28.364 1.00 58.18 367 LEU B CA 1
ATOM 6154 C C . LEU B 1 375 ? 55.566 -54.582 28.481 1.00 57.38 367 LEU B C 1
ATOM 6155 O O . LEU B 1 375 ? 56.086 -54.293 29.567 1.00 50.19 367 LEU B O 1
ATOM 6160 N N . GLU B 1 376 ? 56.293 -54.821 27.380 1.00 53.51 368 GLU B N 1
ATOM 6161 C CA . GLU B 1 376 ? 57.740 -54.619 27.399 1.00 55.63 368 GLU B CA 1
ATOM 6162 C C . GLU B 1 376 ? 58.076 -53.182 27.764 1.00 54.68 368 GLU B C 1
ATOM 6163 O O . GLU B 1 376 ? 59.041 -52.923 28.497 1.00 52.06 368 GLU B O 1
ATOM 6169 N N . GLY B 1 377 ? 57.314 -52.236 27.210 1.00 60.72 369 GLY B N 1
ATOM 6170 C CA . GLY B 1 377 ? 57.606 -50.829 27.423 1.00 63.74 369 GLY B CA 1
ATOM 6171 C C . GLY B 1 377 ? 57.393 -50.375 28.855 1.00 59.25 369 GLY B C 1
ATOM 6172 O O . GLY B 1 377 ? 58.196 -49.604 29.392 1.00 47.69 369 GLY B O 1
ATOM 6173 N N . VAL B 1 378 ? 56.295 -50.815 29.481 1.00 62.17 370 VAL B N 1
ATOM 6174 C CA . VAL B 1 378 ? 56.073 -50.468 30.883 1.00 66.16 370 VAL B CA 1
ATOM 6175 C C . VAL B 1 378 ? 57.116 -51.141 31.769 1.00 57.42 370 VAL B C 1
ATOM 6176 O O . VAL B 1 378 ? 57.573 -50.560 32.761 1.00 46.51 370 VAL B O 1
ATOM 6180 N N . ALA B 1 379 ? 57.521 -52.365 31.410 1.00 51.00 371 ALA B N 1
ATOM 6181 C CA . ALA B 1 379 ? 58.640 -53.014 32.088 1.00 54.10 371 ALA B CA 1
ATOM 6182 C C . ALA B 1 379 ? 59.914 -52.186 31.979 1.00 62.62 371 ALA B C 1
ATOM 6183 O O . ALA B 1 379 ? 60.627 -52.008 32.974 1.00 67.31 371 ALA B O 1
ATOM 6185 N N . PHE B 1 380 ? 60.228 -51.675 30.774 1.00 52.29 372 PHE B N 1
ATOM 6186 C CA . PHE B 1 380 ? 61.402 -50.809 30.643 1.00 57.30 372 PHE B CA 1
ATOM 6187 C C . PHE B 1 380 ? 61.235 -49.512 31.442 1.00 61.79 372 PHE B C 1
ATOM 6188 O O . PHE B 1 380 ? 62.221 -48.953 31.944 1.00 57.39 372 PHE B O 1
ATOM 6196 N N . ALA B 1 381 ? 60.000 -49.011 31.560 1.00 56.94 373 ALA B N 1
ATOM 6197 C CA . ALA B 1 381 ? 59.757 -47.860 32.420 1.00 44.44 373 ALA B CA 1
ATOM 6198 C C . ALA B 1 381 ? 60.081 -48.190 33.865 1.00 48.88 373 ALA B C 1
ATOM 6199 O O . ALA B 1 381 ? 60.750 -47.411 34.548 1.00 53.30 373 ALA B O 1
ATOM 6201 N N . ILE B 1 382 ? 59.647 -49.361 34.332 1.00 55.53 374 ILE B N 1
ATOM 6202 C CA . ILE B 1 382 ? 60.020 -49.823 35.665 1.00 59.70 374 ILE B CA 1
ATOM 6203 C C . ILE B 1 382 ? 61.536 -49.931 35.766 1.00 59.60 374 ILE B C 1
ATOM 6204 O O . ILE B 1 382 ? 62.142 -49.535 36.767 1.00 55.42 374 ILE B O 1
ATOM 6209 N N . ARG B 1 383 ? 62.175 -50.397 34.697 1.00 58.30 375 ARG B N 1
ATOM 6210 C CA . ARG B 1 383 ? 63.628 -50.484 34.677 1.00 54.24 375 ARG B CA 1
ATOM 6211 C C . ARG B 1 383 ? 64.266 -49.101 34.781 1.00 59.69 375 ARG B C 1
ATOM 6212 O O . ARG B 1 383 ? 65.256 -48.922 35.502 1.00 62.21 375 ARG B O 1
ATOM 6220 N N . ASP B 1 384 ? 63.682 -48.095 34.115 1.00 58.30 376 ASP B N 1
ATOM 6221 C CA . ASP B 1 384 ? 64.156 -46.723 34.289 1.00 56.40 376 ASP B CA 1
ATOM 6222 C C . ASP B 1 384 ? 64.051 -46.281 35.751 1.00 53.91 376 ASP B C 1
ATOM 6223 O O . ASP B 1 384 ? 64.910 -45.547 36.252 1.00 53.49 376 ASP B O 1
ATOM 6228 N N . ASN B 1 385 ? 62.976 -46.685 36.429 1.00 56.33 377 ASN B N 1
ATOM 6229 C CA . ASN B 1 385 ? 62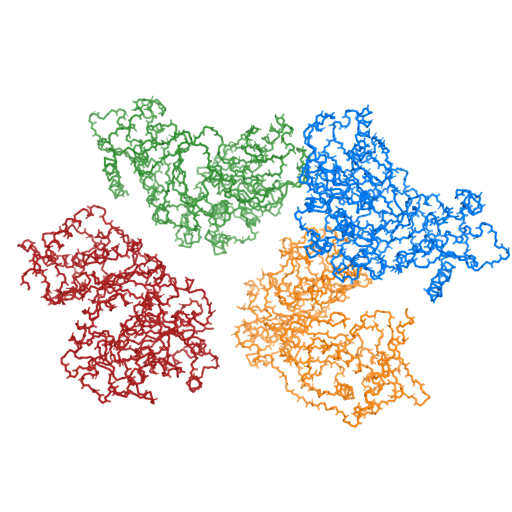.744 -46.322 37.823 1.00 49.56 377 ASN B CA 1
ATOM 6230 C C . ASN B 1 385 ? 63.725 -47.028 38.757 1.00 58.75 377 ASN B C 1
ATOM 6231 O O . ASN B 1 385 ? 64.278 -46.415 39.682 1.00 58.32 377 ASN B O 1
ATOM 6236 N N . LEU B 1 386 ? 63.928 -48.332 38.551 1.00 59.69 378 LEU B N 1
ATOM 6237 C CA . LEU B 1 386 ? 64.890 -49.061 39.372 1.00 60.70 378 LEU B CA 1
ATOM 6238 C C . LEU B 1 386 ? 66.278 -48.448 39.251 1.00 64.83 378 LEU B C 1
ATOM 6239 O O . LEU B 1 386 ? 66.997 -48.335 40.250 1.00 66.31 378 LEU B O 1
ATOM 6244 N N . LEU B 1 387 ? 66.670 -48.044 38.035 1.00 52.78 379 LEU B N 1
ATOM 6245 C CA . LEU B 1 387 ? 67.947 -47.358 37.860 1.00 52.77 379 LEU B CA 1
ATOM 6246 C C . LEU B 1 387 ? 67.966 -46.030 38.608 1.00 51.16 379 LEU B C 1
ATOM 6247 O O . LEU B 1 387 ? 68.998 -45.646 39.176 1.00 48.47 379 LEU B O 1
ATOM 6252 N N . ALA B 1 388 ? 66.842 -45.300 38.593 1.00 46.56 380 ALA B N 1
ATOM 6253 C CA . ALA B 1 388 ? 66.772 -44.028 39.306 1.00 43.35 380 ALA B CA 1
ATOM 6254 C C . ALA B 1 388 ? 66.883 -44.236 40.809 1.00 52.25 380 ALA B C 1
ATOM 6255 O O . ALA B 1 388 ? 67.718 -43.606 41.469 1.00 45.22 380 ALA B O 1
ATOM 6257 N N . LEU B 1 389 ? 66.081 -45.156 41.360 1.00 62.62 381 LEU B N 1
ATOM 6258 C CA . LEU B 1 389 ? 66.144 -45.431 42.793 1.00 57.40 381 LEU B CA 1
ATOM 6259 C C . LEU B 1 389 ? 67.538 -45.876 43.194 1.00 63.01 381 LEU B C 1
ATOM 6260 O O . LEU B 1 389 ? 68.102 -45.393 44.181 1.00 68.16 381 LEU B O 1
ATOM 6265 N N . GLN B 1 390 ? 68.121 -46.774 42.401 1.00 66.16 382 GLN B N 1
ATOM 6266 C CA . GLN B 1 390 ? 69.451 -47.302 42.680 1.00 71.22 382 GLN B CA 1
ATOM 6267 C C . GLN B 1 390 ? 70.523 -46.222 42.615 1.00 70.23 382 GLN B C 1
ATOM 6268 O O . GLN B 1 390 ? 71.562 -46.351 43.274 1.00 71.61 382 GLN B O 1
ATOM 6274 N N . SER B 1 391 ? 70.310 -45.161 41.828 1.00 69.17 383 SER B N 1
ATOM 6275 C CA . SER B 1 391 ? 71.278 -44.063 41.825 1.00 63.12 383 SER B CA 1
ATOM 6276 C C . SER B 1 391 ? 71.249 -43.260 43.121 1.00 61.88 383 SER B C 1
ATOM 6277 O O . SER B 1 391 ? 72.125 -42.419 43.331 1.00 58.92 383 SER B O 1
ATOM 6280 N N . ALA B 1 392 ? 70.307 -43.541 44.018 1.00 64.16 384 ALA B N 1
ATOM 6281 C CA . ALA B 1 392 ? 70.221 -42.861 45.300 1.00 56.97 384 ALA B CA 1
ATOM 6282 C C . ALA B 1 392 ? 70.679 -43.754 46.447 1.00 67.13 384 ALA B C 1
ATOM 6283 O O . ALA B 1 392 ? 70.310 -43.510 47.597 1.00 75.86 384 ALA B O 1
ATOM 6285 N N . GLY B 1 393 ? 71.516 -44.755 46.164 1.00 75.75 385 GLY B N 1
ATOM 6286 C CA . GLY B 1 393 ? 72.092 -45.582 47.209 1.00 72.49 385 GLY B CA 1
ATOM 6287 C C . GLY B 1 393 ? 71.309 -46.830 47.548 1.00 75.68 385 GLY B C 1
ATOM 6288 O O . GLY B 1 393 ? 71.495 -47.387 48.635 1.00 77.77 385 GLY B O 1
ATOM 6289 N N . THR B 1 394 ? 70.429 -47.275 46.661 1.00 76.50 386 THR B N 1
ATOM 6290 C CA . THR B 1 394 ? 69.506 -48.373 46.914 1.00 75.14 386 THR B CA 1
ATOM 6291 C C . THR B 1 394 ? 69.876 -49.554 46.030 1.00 69.34 386 THR B C 1
ATOM 6292 O O . THR B 1 394 ? 70.180 -49.379 44.847 1.00 69.19 386 THR B O 1
ATOM 6296 N N . GLU B 1 395 ? 69.949 -50.735 46.619 1.00 70.41 387 GLU B N 1
ATOM 6297 C CA . GLU B 1 395 ? 69.976 -51.974 45.858 1.00 72.31 387 GLU B CA 1
ATOM 6298 C C . GLU B 1 395 ? 68.700 -52.729 46.209 1.00 79.06 387 GLU B C 1
ATOM 6299 O O . GLU B 1 395 ? 68.440 -52.985 47.388 1.00 87.53 387 GLU B O 1
ATOM 6301 N N . ILE B 1 396 ? 67.870 -53.024 45.214 1.00 77.95 388 ILE B N 1
ATOM 6302 C CA . ILE B 1 396 ? 66.620 -53.730 45.491 1.00 78.37 388 ILE B CA 1
ATOM 6303 C C . ILE B 1 396 ? 66.964 -55.213 45.541 1.00 90.70 388 ILE B C 1
ATOM 6304 O O . ILE B 1 396 ? 67.365 -55.794 44.530 1.00 94.79 388 ILE B O 1
ATOM 6306 N N . THR B 1 397 ? 66.817 -55.827 46.721 1.00 92.38 389 THR B N 1
ATOM 6307 C CA . THR B 1 397 ? 67.200 -57.223 46.909 1.00 97.41 389 THR B CA 1
ATOM 6308 C C . THR B 1 397 ? 66.054 -58.161 46.539 1.00 107.48 389 THR B C 1
ATOM 6309 O O . THR B 1 397 ? 66.225 -59.056 45.703 1.00 116.00 389 THR B O 1
ATOM 6313 N N . SER B 1 398 ? 64.886 -57.983 47.151 1.00 102.12 390 SER B N 1
ATOM 6314 C CA . SER B 1 398 ? 63.697 -58.718 46.751 1.00 90.28 390 SER B CA 1
ATOM 6315 C C . SER B 1 398 ? 62.670 -57.725 46.224 1.00 78.39 390 SER B C 1
ATOM 6316 O O . SER B 1 398 ? 62.606 -56.581 46.682 1.00 67.33 390 SER B O 1
ATOM 6319 N N . LEU B 1 399 ? 61.915 -58.153 45.218 1.00 73.79 391 LEU B N 1
ATOM 6320 C CA . LEU B 1 399 ? 60.848 -57.365 44.617 1.00 75.58 391 LEU B CA 1
ATOM 6321 C C . LEU B 1 399 ? 59.573 -58.193 44.636 1.00 77.93 391 LEU B C 1
ATOM 6322 O O . LEU B 1 399 ? 59.579 -59.354 44.215 1.00 75.73 391 LEU B O 1
ATOM 6327 N N . THR B 1 400 ? 58.485 -57.584 45.100 1.00 82.02 392 THR B N 1
ATOM 6328 C CA . THR B 1 400 ? 57.172 -58.206 45.207 1.00 76.13 392 THR B CA 1
ATOM 6329 C C . THR B 1 400 ? 56.188 -57.464 44.312 1.00 79.25 392 THR B C 1
ATOM 6330 O O . THR B 1 400 ? 56.229 -56.236 44.224 1.00 82.22 392 THR B O 1
ATOM 6334 N N . ALA B 1 401 ? 55.319 -58.196 43.630 1.00 80.31 393 ALA B N 1
ATOM 6335 C CA . ALA B 1 401 ? 54.437 -57.603 42.631 1.00 80.88 393 ALA B CA 1
ATOM 6336 C C . ALA B 1 401 ? 53.010 -57.558 43.155 1.00 82.59 393 ALA B C 1
ATOM 6337 O O . ALA B 1 401 ? 52.481 -58.582 43.589 1.00 95.18 393 ALA B O 1
ATOM 6339 N N . VAL B 1 402 ? 52.375 -56.391 43.088 1.00 65.00 394 VAL B N 1
ATOM 6340 C CA . VAL B 1 402 ? 50.990 -56.235 43.515 1.00 70.67 394 VAL B CA 1
ATOM 6341 C C . VAL B 1 402 ? 50.250 -55.405 42.478 1.00 71.78 394 VAL B C 1
ATOM 6342 O O . VAL B 1 402 ? 50.827 -54.956 41.492 1.00 69.55 394 VAL B O 1
ATOM 6346 N N . GLY B 1 403 ? 48.957 -55.204 42.706 1.00 77.32 395 GLY B N 1
ATOM 6347 C CA . GLY B 1 403 ? 48.149 -54.400 41.818 1.00 79.60 395 GLY B CA 1
ATOM 6348 C C . GLY B 1 403 ? 47.485 -55.209 40.720 1.00 83.42 395 GLY B C 1
ATOM 6349 O O . GLY B 1 403 ? 47.768 -56.390 40.503 1.00 81.98 395 GLY B O 1
ATOM 6350 N N . GLY B 1 404 ? 46.550 -54.542 40.032 1.00 82.91 396 GLY B N 1
ATOM 6351 C CA . GLY B 1 404 ? 45.760 -55.215 39.011 1.00 75.81 396 GLY B CA 1
ATOM 6352 C C . GLY B 1 404 ? 46.590 -55.806 37.888 1.00 72.21 396 GLY B C 1
ATOM 6353 O O . GLY B 1 404 ? 46.324 -56.916 37.421 1.00 70.31 396 GLY B O 1
ATOM 6354 N N . GLY B 1 405 ? 47.589 -55.064 37.419 1.00 76.34 397 GLY B N 1
ATOM 6355 C CA . GLY B 1 405 ? 48.398 -55.545 36.312 1.00 76.90 397 GLY B CA 1
ATOM 6356 C C . GLY B 1 405 ? 49.141 -56.829 36.612 1.00 74.75 397 GLY B C 1
ATOM 6357 O O . GLY B 1 405 ? 49.527 -57.544 35.684 1.00 80.42 397 GLY B O 1
ATOM 6358 N N . SER B 1 406 ? 49.376 -57.127 37.885 1.00 71.54 398 SER B N 1
ATOM 6359 C CA . SER B 1 406 ? 50.108 -58.332 38.246 1.00 66.73 398 SER B CA 1
ATOM 6360 C C . SER B 1 406 ? 49.310 -59.610 38.020 1.00 72.17 398 SER B C 1
ATOM 6361 O O . SER B 1 406 ? 49.872 -60.692 38.203 1.00 68.06 398 SER B O 1
ATOM 6364 N N . ARG B 1 407 ? 48.043 -59.524 37.603 1.00 78.45 399 ARG B N 1
ATOM 6365 C CA . ARG B 1 407 ? 47.288 -60.713 37.222 1.00 68.56 399 ARG B CA 1
ATOM 6366 C C . ARG B 1 407 ? 47.741 -61.268 35.875 1.00 68.49 399 ARG B C 1
ATOM 6367 O O . ARG B 1 407 ? 47.214 -62.297 35.441 1.00 74.10 399 ARG B O 1
ATOM 6369 N N . SER B 1 408 ? 48.711 -60.618 35.224 1.00 66.72 400 SER B N 1
ATOM 6370 C CA . SER B 1 408 ? 49.235 -61.018 33.922 1.00 68.44 400 SER B CA 1
ATOM 6371 C C . SER B 1 408 ? 50.534 -61.809 34.080 1.00 72.42 400 SER B C 1
ATOM 6372 O O . SER B 1 408 ? 51.542 -61.276 34.564 1.00 66.18 400 SER B O 1
ATOM 6375 N N . THR B 1 409 ? 50.503 -63.079 33.660 1.00 76.45 401 THR B N 1
ATOM 6376 C CA . THR B 1 409 ? 51.699 -63.918 33.700 1.00 76.29 401 THR B CA 1
ATOM 6377 C C . THR B 1 409 ? 52.823 -63.355 32.834 1.00 83.54 401 THR B C 1
ATOM 6378 O O . THR B 1 409 ? 53.987 -63.333 33.257 1.00 81.53 401 THR B O 1
ATOM 6382 N N . TYR B 1 410 ? 52.496 -62.880 31.624 1.00 86.62 402 TYR B N 1
ATOM 6383 C CA . TYR B 1 410 ? 53.518 -62.312 30.745 1.00 82.47 402 TYR B CA 1
ATOM 6384 C C . TYR B 1 410 ? 54.151 -61.071 31.365 1.00 73.75 402 TYR B C 1
ATOM 6385 O O . TYR B 1 410 ? 55.380 -60.955 31.438 1.00 68.24 402 TYR B O 1
ATOM 6394 N N . TRP B 1 411 ? 53.321 -60.153 31.860 1.00 74.74 403 TRP B N 1
ATOM 6395 C CA . TRP B 1 411 ? 53.838 -58.885 32.367 1.00 75.31 403 TRP B CA 1
ATOM 6396 C C . TRP B 1 411 ? 54.845 -59.106 33.489 1.00 82.26 403 TRP B C 1
ATOM 6397 O O . TRP B 1 411 ? 55.851 -58.392 33.578 1.00 84.59 403 TRP B O 1
ATOM 6408 N N . LEU B 1 412 ? 54.588 -60.081 34.363 1.00 78.27 404 LEU B N 1
ATOM 6409 C CA . LEU B 1 412 ? 55.543 -60.355 35.430 1.00 75.98 404 LEU B CA 1
ATOM 6410 C C . LEU B 1 412 ? 56.847 -60.921 34.867 1.00 80.12 404 LEU B C 1
ATOM 6411 O O . LEU B 1 412 ? 57.942 -60.549 35.319 1.00 74.66 404 LEU B O 1
ATOM 6416 N N . LYS B 1 413 ? 56.750 -61.816 33.874 1.00 77.56 405 LYS B N 1
ATOM 6417 C CA . LYS B 1 413 ? 57.954 -62.357 33.251 1.00 77.14 405 LYS B CA 1
ATOM 6418 C C . LYS B 1 413 ? 58.741 -61.279 32.518 1.00 71.77 405 LYS B C 1
ATOM 6419 O O . LYS B 1 413 ? 59.975 -61.330 32.488 1.00 64.67 405 LYS B O 1
ATOM 6425 N N . ALA B 1 414 ? 58.056 -60.305 31.918 1.00 69.22 406 ALA B N 1
ATOM 6426 C CA . ALA B 1 414 ? 58.761 -59.188 31.291 1.00 67.85 406 ALA B CA 1
ATOM 6427 C C . ALA B 1 414 ? 59.480 -58.333 32.333 1.00 70.22 406 ALA B C 1
ATOM 6428 O O . ALA B 1 414 ? 60.640 -57.950 32.137 1.00 67.60 406 ALA B O 1
ATOM 6430 N N . ILE B 1 415 ? 58.809 -58.019 33.450 1.00 71.13 407 ILE B N 1
ATOM 6431 C CA . ILE B 1 415 ? 59.448 -57.206 34.482 1.00 68.45 407 ILE B CA 1
ATOM 6432 C C . ILE B 1 415 ? 60.604 -57.971 35.112 1.00 71.28 407 ILE B C 1
ATOM 6433 O O . ILE B 1 415 ? 61.647 -57.389 35.431 1.00 72.59 407 ILE B O 1
ATOM 6438 N N . ALA B 1 416 ? 60.450 -59.285 35.289 1.00 62.67 408 ALA B N 1
ATOM 6439 C CA . ALA B 1 416 ? 61.541 -60.064 35.865 1.00 69.14 408 ALA B CA 1
ATOM 6440 C C . ALA B 1 416 ? 62.768 -60.024 34.960 1.00 73.59 408 ALA B C 1
ATOM 6441 O O . ALA B 1 416 ? 63.882 -59.758 35.422 1.00 75.59 408 ALA B O 1
ATOM 6443 N N . THR B 1 417 ? 62.571 -60.239 33.654 1.00 68.07 409 THR B N 1
ATOM 6444 C CA . THR B 1 417 ? 63.683 -60.210 32.700 1.00 67.12 409 THR B CA 1
ATOM 6445 C C . THR B 1 417 ? 64.168 -58.777 32.427 1.00 69.17 409 THR B C 1
ATOM 6446 O O . THR B 1 417 ? 65.343 -58.567 32.099 1.00 69.55 409 THR B O 1
ATOM 6450 N N . ALA B 1 418 ? 63.297 -57.773 32.535 1.00 65.81 410 ALA B N 1
ATOM 6451 C CA . ALA B 1 418 ? 63.780 -56.415 32.318 1.00 64.95 410 ALA B CA 1
ATOM 6452 C C . ALA B 1 418 ? 64.687 -55.979 33.464 1.00 67.92 410 ALA B C 1
ATOM 6453 O O . ALA B 1 418 ? 65.733 -55.354 33.238 1.00 61.33 410 ALA B O 1
ATOM 6455 N N . LEU B 1 419 ? 64.329 -56.348 34.696 1.00 72.94 411 LEU B N 1
ATOM 6456 C CA . LEU B 1 419 ? 65.113 -55.981 35.870 1.00 72.23 411 LEU B CA 1
ATOM 6457 C C . LEU B 1 419 ? 66.159 -57.017 36.226 1.00 67.71 411 LEU B C 1
ATOM 6458 O O . LEU B 1 419 ? 67.126 -56.679 36.917 1.00 61.24 411 LEU B O 1
ATOM 6463 N N . ASN B 1 420 ? 66.002 -58.246 35.731 1.00 65.65 412 ASN B N 1
ATOM 6464 C CA . ASN B 1 420 ? 66.813 -59.380 36.155 1.00 66.19 412 ASN B CA 1
ATOM 6465 C C . ASN B 1 420 ? 66.801 -59.505 37.679 1.00 74.06 412 ASN B C 1
ATOM 6466 O O . ASN B 1 420 ? 67.839 -59.677 38.324 1.00 72.17 412 ASN B O 1
ATOM 6471 N N . VAL B 1 421 ? 65.615 -59.350 38.266 1.00 76.32 413 VAL B N 1
ATOM 6472 C CA . VAL B 1 421 ? 65.402 -59.726 39.661 1.00 71.58 413 VAL B CA 1
ATOM 6473 C C . VAL B 1 421 ? 64.199 -60.661 39.704 1.00 69.17 413 VAL B C 1
ATOM 6474 O O . VAL B 1 421 ? 63.224 -60.465 38.964 1.00 66.67 413 VAL B O 1
ATOM 6478 N N . PRO B 1 422 ? 64.231 -61.700 40.529 1.00 72.69 414 PRO B N 1
ATOM 6479 C CA . PRO B 1 422 ? 63.014 -62.481 40.747 1.00 72.62 414 PRO B CA 1
ATOM 6480 C C . PRO B 1 422 ? 61.925 -61.578 41.292 1.00 69.69 414 PRO B C 1
ATOM 6481 O O . PRO B 1 422 ? 62.183 -60.636 42.042 1.00 78.71 414 PRO B O 1
ATOM 6485 N N . ILE B 1 423 ? 60.695 -61.870 40.908 1.00 69.79 415 ILE B N 1
ATOM 6486 C CA . ILE B 1 423 ? 59.538 -61.119 41.367 1.00 78.26 415 ILE B CA 1
ATOM 6487 C C . ILE B 1 423 ? 58.657 -62.100 42.116 1.00 71.09 415 ILE B C 1
ATOM 6488 O O . ILE B 1 423 ? 58.358 -63.187 41.608 1.00 80.49 415 ILE B O 1
ATOM 6490 N N . ALA B 1 424 ? 58.313 -61.751 43.347 1.00 71.62 416 ALA B N 1
ATOM 6491 C CA . ALA B 1 424 ? 57.453 -62.576 44.176 1.00 80.81 416 ALA B CA 1
ATOM 6492 C C . ALA B 1 424 ? 56.014 -62.109 44.033 1.00 81.34 416 ALA B C 1
ATOM 6493 O O . ALA B 1 424 ? 55.715 -60.926 44.222 1.00 83.37 416 ALA B O 1
ATOM 6495 N N . LEU B 1 425 ? 55.128 -63.047 43.715 1.00 77.29 417 LEU B N 1
ATOM 6496 C CA . LEU B 1 425 ? 53.708 -62.774 43.600 1.00 78.36 417 LEU B CA 1
ATOM 6497 C C . LEU B 1 425 ? 53.025 -63.222 44.878 1.00 87.44 417 LEU B C 1
ATOM 6498 O O . LEU B 1 425 ? 53.044 -64.425 45.175 1.00 94.29 417 LEU B O 1
ATOM 6503 N N . PRO B 1 426 ? 52.423 -62.331 45.662 1.00 88.43 418 PRO B N 1
ATOM 6504 C CA . PRO B 1 426 ? 51.863 -62.753 46.953 1.00 95.24 418 PRO B CA 1
ATOM 6505 C C . PRO B 1 426 ? 50.672 -63.677 46.765 1.00 98.54 418 PRO B C 1
ATOM 6506 O O . PRO B 1 426 ? 50.013 -63.684 45.722 1.00 100.27 418 PRO B O 1
ATOM 6510 N N . GLU B 1 427 ? 50.400 -64.465 47.805 1.00 100.04 419 GLU B N 1
ATOM 6511 C CA . GLU B 1 427 ? 49.178 -65.250 47.838 1.00 104.63 419 GLU B CA 1
ATOM 6512 C C . GLU B 1 427 ? 47.961 -64.330 47.813 1.00 111.26 419 GLU B C 1
ATOM 6513 O O . GLU B 1 427 ? 48.035 -63.142 48.138 1.00 103.34 419 GLU B O 1
ATOM 6515 N N . GLU B 1 428 ? 46.824 -64.893 47.424 1.00 129.48 420 GLU B N 1
ATOM 6516 C CA . GLU B 1 428 ? 45.606 -64.101 47.403 1.00 136.32 420 GLU B CA 1
ATOM 6517 C C . GLU B 1 428 ? 45.216 -63.759 48.834 1.00 134.85 420 GLU B C 1
ATOM 6518 O O . GLU B 1 428 ? 45.314 -64.592 49.739 1.00 141.16 420 GLU B O 1
ATOM 6520 N N . GLY B 1 429 ? 44.808 -62.517 49.039 1.00 121.93 421 GLY B N 1
ATOM 6521 C CA . GLY B 1 429 ? 44.424 -62.062 50.357 1.00 110.32 421 GLY B CA 1
ATOM 6522 C C . GLY B 1 429 ? 44.422 -60.548 50.386 1.00 104.65 421 GLY B C 1
ATOM 6523 O O . GLY B 1 429 ? 44.602 -59.893 49.360 1.00 109.27 421 GLY B O 1
ATOM 6524 N N . ASP B 1 430 ? 44.227 -60.009 51.592 1.00 98.53 422 ASP B N 1
ATOM 6525 C CA . ASP B 1 430 ? 44.175 -58.562 51.818 1.00 98.87 422 ASP B CA 1
ATOM 6526 C C . ASP B 1 430 ? 45.375 -58.128 52.660 1.00 91.36 422 ASP B C 1
ATOM 6527 O O . ASP B 1 430 ? 45.335 -58.167 53.893 1.00 97.00 422 ASP B O 1
ATOM 6532 N N . PHE B 1 431 ? 46.417 -57.667 51.986 1.00 80.65 423 PHE B N 1
ATOM 6533 C CA . PHE B 1 431 ? 47.636 -57.161 52.599 1.00 85.01 423 PHE B CA 1
ATOM 6534 C C . PHE B 1 431 ? 47.877 -55.702 52.201 1.00 82.96 423 PHE B C 1
ATOM 6535 O O . PHE B 1 431 ? 49.014 -55.268 51.993 1.00 81.89 423 PHE B O 1
ATOM 6543 N N . GLY B 1 432 ? 46.795 -54.930 52.075 1.00 83.21 424 GLY B N 1
ATOM 6544 C CA . GLY B 1 432 ? 46.865 -53.557 51.624 1.00 81.43 424 GLY B CA 1
ATOM 6545 C C . GLY B 1 432 ? 46.986 -52.522 52.728 1.00 84.30 424 GLY B C 1
ATOM 6546 O O . GLY B 1 432 ? 47.428 -52.803 53.846 1.00 87.72 424 GLY B O 1
ATOM 6547 N N . ALA B 1 433 ? 46.589 -51.287 52.382 1.00 68.60 425 ALA B N 1
ATOM 6548 C CA . ALA B 1 433 ? 46.737 -50.151 53.291 1.00 64.02 425 ALA B CA 1
ATOM 6549 C C . ALA B 1 433 ? 45.903 -50.323 54.556 1.00 68.56 425 ALA B C 1
ATOM 6550 O O . ALA B 1 433 ? 46.345 -49.955 55.651 1.00 74.21 425 ALA B O 1
ATOM 6552 N N . ALA B 1 434 ? 44.686 -50.856 54.431 1.00 74.00 426 ALA B N 1
ATOM 6553 C CA . ALA B 1 434 ? 43.837 -51.031 55.609 1.00 73.17 426 ALA B CA 1
ATOM 6554 C C . ALA B 1 434 ? 44.425 -52.061 56.581 1.00 65.67 426 ALA B C 1
ATOM 6555 O O . ALA B 1 434 ? 44.367 -51.879 57.805 1.00 66.05 426 ALA B O 1
ATOM 6557 N N . PHE B 1 435 ? 45.025 -53.130 56.053 1.00 65.95 427 PHE B N 1
ATOM 6558 C CA . PHE B 1 435 ? 45.679 -54.124 56.900 1.00 70.84 427 PHE B CA 1
ATOM 6559 C C . PHE B 1 435 ? 46.951 -53.568 57.518 1.00 77.76 427 PHE B C 1
ATOM 6560 O O . PHE B 1 435 ? 47.269 -53.878 58.678 1.00 72.35 427 PHE B O 1
ATOM 6568 N N . GLY B 1 436 ? 47.692 -52.751 56.751 1.00 69.37 428 GLY B N 1
ATOM 6569 C CA . GLY B 1 436 ? 48.852 -52.076 57.308 1.00 74.19 428 GLY B CA 1
ATOM 6570 C C . GLY B 1 436 ? 48.487 -51.139 58.446 1.00 72.28 428 GLY B C 1
ATOM 6571 O O . GLY B 1 436 ? 49.203 -51.056 59.451 1.00 64.98 428 GLY B O 1
ATOM 6572 N N . ALA B 1 437 ? 47.365 -50.424 58.305 1.00 69.72 429 ALA B N 1
ATOM 6573 C CA . ALA B 1 437 ? 46.879 -49.609 59.408 1.00 63.59 429 ALA B CA 1
ATOM 6574 C C . ALA B 1 437 ? 46.560 -50.478 60.616 1.00 78.28 429 ALA B C 1
ATOM 6575 O O . ALA B 1 437 ? 46.943 -50.144 61.745 1.00 85.23 429 ALA B O 1
ATOM 6577 N N . ALA B 1 438 ? 45.882 -51.612 60.392 1.00 78.22 430 ALA B N 1
ATOM 6578 C CA . ALA B 1 438 ? 45.580 -52.534 61.488 1.00 77.09 430 ALA B CA 1
ATOM 6579 C C . ALA B 1 438 ? 46.852 -53.000 62.181 1.00 71.36 430 ALA B C 1
ATOM 6580 O O . ALA B 1 438 ? 46.918 -53.044 63.414 1.00 67.98 430 ALA B O 1
ATOM 6582 N N . ARG B 1 439 ? 47.881 -53.339 61.400 1.00 76.16 431 ARG B N 1
ATOM 6583 C CA . ARG B 1 439 ? 49.159 -53.725 61.987 1.00 77.06 431 ARG B CA 1
ATOM 6584 C C . ARG B 1 439 ? 49.729 -52.603 62.855 1.00 84.70 431 ARG B C 1
ATOM 6585 O O . ARG B 1 439 ? 50.206 -52.852 63.969 1.00 88.67 431 ARG B O 1
ATOM 6593 N N . LEU B 1 440 ? 49.657 -51.354 62.378 1.00 85.38 432 LEU B N 1
ATOM 6594 C CA . LEU B 1 440 ? 50.195 -50.228 63.137 1.00 77.65 432 LEU B CA 1
ATOM 6595 C C . LEU B 1 440 ? 49.413 -49.952 64.420 1.00 76.09 432 LEU B C 1
ATOM 6596 O O . LEU B 1 440 ? 49.999 -49.507 65.415 1.00 65.50 432 LEU B O 1
ATOM 6601 N N . GLY B 1 441 ? 48.096 -50.151 64.409 1.00 71.96 433 GLY B N 1
ATOM 6602 C CA . GLY B 1 441 ? 47.346 -50.047 65.649 1.00 72.24 433 GLY B CA 1
ATOM 6603 C C . GLY B 1 441 ? 47.737 -51.123 66.645 1.00 75.05 433 GLY B C 1
ATOM 6604 O O . GLY B 1 441 ? 47.868 -50.858 67.846 1.00 71.25 433 GLY B O 1
ATOM 6605 N N . LEU B 1 442 ? 47.954 -52.348 66.154 1.00 82.59 434 LEU B N 1
ATOM 6606 C CA . LEU B 1 442 ? 48.415 -53.434 67.016 1.00 77.05 434 LEU B CA 1
ATOM 6607 C C . LEU B 1 442 ? 49.823 -53.154 67.530 1.00 76.42 434 LEU B C 1
ATOM 6608 O O . LEU B 1 442 ? 50.144 -53.474 68.680 1.00 78.44 434 LEU B O 1
ATOM 6613 N N . ILE B 1 443 ? 50.674 -52.541 66.705 1.00 68.25 435 ILE B N 1
ATOM 6614 C CA . ILE B 1 443 ? 52.042 -52.283 67.137 1.00 68.22 435 ILE B CA 1
ATOM 6615 C C . ILE B 1 443 ? 52.079 -51.230 68.245 1.00 74.69 435 ILE B C 1
ATOM 6616 O O . ILE B 1 443 ? 52.846 -51.358 69.205 1.00 81.76 435 ILE B O 1
ATOM 6621 N N . ALA B 1 444 ? 51.299 -50.150 68.118 1.00 67.31 436 ALA B N 1
ATOM 6622 C CA . ALA B 1 444 ? 51.316 -49.116 69.156 1.00 75.06 436 ALA B CA 1
ATOM 6623 C C . ALA B 1 444 ? 50.635 -49.577 70.439 1.00 82.88 436 ALA B C 1
ATOM 6624 O O . ALA B 1 444 ? 51.030 -49.159 71.538 1.00 81.09 436 ALA B O 1
ATOM 6626 N N . ALA B 1 445 ? 49.607 -50.421 70.315 1.00 81.34 437 ALA B N 1
ATOM 6627 C CA . ALA B 1 445 ? 48.849 -50.873 71.477 1.00 81.71 437 ALA B CA 1
ATOM 6628 C C . ALA B 1 445 ? 49.639 -51.885 72.312 1.00 84.65 437 ALA B C 1
ATOM 6629 O O . ALA B 1 445 ? 49.514 -51.916 73.541 1.00 83.38 437 ALA B O 1
ATOM 6631 N N . THR B 1 446 ? 50.401 -52.764 71.658 1.00 87.33 438 THR B N 1
ATOM 6632 C CA . THR B 1 446 ? 51.196 -53.784 72.334 1.00 79.99 438 THR B CA 1
ATOM 6633 C C . THR B 1 446 ? 52.665 -53.410 72.519 1.00 80.07 438 THR B C 1
ATOM 6634 O O . THR B 1 446 ? 53.334 -54.004 73.371 1.00 87.61 438 THR B O 1
ATOM 6638 N N . GLY B 1 447 ? 53.183 -52.452 71.757 1.00 80.16 439 GLY B N 1
ATOM 6639 C CA . GLY B 1 447 ? 54.594 -52.128 71.825 1.00 71.41 439 GLY B CA 1
ATOM 6640 C C . GLY B 1 447 ? 55.523 -53.193 71.286 1.00 72.17 439 GLY B C 1
ATOM 6641 O O . GLY B 1 447 ? 56.727 -53.143 71.563 1.00 72.77 439 GLY B O 1
ATOM 6642 N N . ALA B 1 448 ? 55.007 -54.127 70.480 1.00 83.22 440 ALA B N 1
ATOM 6643 C CA . ALA B 1 448 ? 55.821 -55.192 69.905 1.00 73.18 440 ALA B CA 1
ATOM 6644 C C . ALA B 1 448 ? 56.766 -54.646 68.835 1.00 83.59 440 ALA B C 1
ATOM 6645 O O . ALA B 1 448 ? 56.518 -53.606 68.205 1.00 73.05 440 ALA B O 1
ATOM 6647 N N . ASP B 1 449 ? 57.836 -55.400 68.596 1.00 83.44 441 ASP B N 1
ATOM 6648 C CA . ASP B 1 449 ? 58.812 -55.025 67.586 1.00 84.46 441 ASP B CA 1
ATOM 6649 C C . ASP B 1 449 ? 58.135 -54.944 66.225 1.00 90.15 441 ASP B C 1
ATOM 6650 O O . ASP B 1 449 ? 57.532 -55.935 65.783 1.00 100.64 441 ASP B O 1
ATOM 6655 N N . PRO B 1 450 ? 58.195 -53.802 65.536 1.00 82.10 442 PRO B N 1
ATOM 6656 C CA . PRO B 1 450 ? 57.462 -53.682 64.269 1.00 73.46 442 PRO B CA 1
ATOM 6657 C C . PRO B 1 450 ? 57.932 -54.675 63.234 1.00 69.02 442 PRO B C 1
ATOM 6658 O O . PRO B 1 450 ? 57.170 -55.006 62.327 1.00 68.52 442 PRO B O 1
ATOM 6662 N N . PHE B 1 451 ? 59.164 -55.166 63.330 1.00 70.09 443 PHE B N 1
ATOM 6663 C CA . PHE B 1 451 ? 59.638 -56.136 62.354 1.00 76.86 443 PHE B CA 1
ATOM 6664 C C . PHE B 1 451 ? 59.063 -57.528 62.573 1.00 83.10 443 PHE B C 1
ATOM 6665 O O . PHE B 1 451 ? 58.975 -58.299 61.610 1.00 93.08 443 PHE B O 1
ATOM 6673 N N . THR B 1 452 ? 58.625 -57.856 63.790 1.00 73.19 444 THR B N 1
ATOM 6674 C CA . THR B 1 452 ? 57.950 -59.131 63.995 1.00 79.34 444 THR B CA 1
ATOM 6675 C C . THR B 1 452 ? 56.500 -59.076 63.550 1.00 79.64 444 THR B C 1
ATOM 6676 O O . THR B 1 452 ? 55.876 -60.135 63.382 1.00 81.18 444 THR B O 1
ATOM 6680 N N . ILE B 1 453 ? 55.958 -57.871 63.384 1.00 72.06 445 ILE B N 1
ATOM 6681 C CA . ILE B 1 453 ? 54.586 -57.668 62.935 1.00 71.30 445 ILE B CA 1
ATOM 6682 C C . ILE B 1 453 ? 54.500 -57.447 61.421 1.00 74.92 445 ILE B C 1
ATOM 6683 O O . ILE B 1 453 ? 53.692 -58.075 60.741 1.00 76.04 445 ILE B O 1
ATOM 6688 N N . CYS B 1 454 ? 55.317 -56.552 60.863 1.00 71.80 446 CYS B N 1
ATOM 6689 C CA . CYS B 1 454 ? 55.181 -56.180 59.452 1.00 67.65 446 CYS B CA 1
ATOM 6690 C C . CYS B 1 454 ? 55.955 -57.168 58.584 1.00 73.52 446 CYS B C 1
ATOM 6691 O O . CYS B 1 454 ? 56.983 -56.857 57.979 1.00 67.88 446 CYS B O 1
ATOM 6694 N N . THR B 1 455 ? 55.440 -58.356 58.532 1.00 75.09 447 THR B N 1
ATOM 6695 C CA . THR B 1 455 ? 56.042 -59.432 57.771 1.00 78.59 447 THR B CA 1
ATOM 6696 C C . THR B 1 455 ? 55.397 -59.592 56.397 1.00 70.28 447 THR B C 1
ATOM 6697 O O . THR B 1 455 ? 54.216 -59.292 56.214 1.00 82.60 447 THR B O 1
ATOM 6701 N N . PRO B 1 456 ? 56.157 -60.086 55.419 1.00 78.45 448 PRO B N 1
ATOM 6702 C CA . PRO B 1 456 ? 55.572 -60.356 54.107 1.00 82.63 448 PRO B CA 1
ATOM 6703 C C . PRO B 1 456 ? 54.645 -61.551 54.139 1.00 83.27 448 PRO B C 1
ATOM 6704 O O . PRO B 1 456 ? 54.803 -62.469 54.967 1.00 82.42 448 PRO B O 1
ATOM 6708 N N . PRO B 1 457 ? 53.662 -61.600 53.244 1.00 81.05 449 PRO B N 1
ATOM 6709 C CA . PRO B 1 457 ? 52.785 -62.770 53.131 1.00 73.59 449 PRO B CA 1
ATOM 6710 C C . PRO B 1 457 ? 53.458 -63.938 52.412 1.00 85.19 449 PRO B C 1
ATOM 6711 O O . PRO B 1 457 ? 54.559 -63.832 51.871 1.00 74.62 449 PRO B O 1
ATOM 6715 N N . GLN B 1 458 ? 52.786 -65.090 52.457 1.00 89.82 450 GLN B N 1
ATOM 6716 C CA . GLN B 1 458 ? 53.304 -66.267 51.776 1.00 87.44 450 GLN B CA 1
ATOM 6717 C C . GLN B 1 458 ? 53.265 -66.036 50.265 1.00 92.45 450 GLN B C 1
ATOM 6718 O O . GLN B 1 458 ? 52.319 -65.448 49.733 1.00 91.45 450 GLN B O 1
ATOM 6720 N N . THR B 1 459 ? 54.337 -66.447 49.582 1.00 92.11 451 THR B N 1
ATOM 6721 C CA . THR B 1 459 ? 54.482 -66.221 48.146 1.00 81.89 451 THR B CA 1
ATOM 6722 C C . THR B 1 459 ? 53.777 -67.320 47.351 1.00 83.76 451 THR B C 1
ATOM 6723 O O . THR B 1 459 ? 54.079 -68.506 47.509 1.00 82.23 451 THR B O 1
ATOM 6727 N N . ALA B 1 460 ? 52.869 -66.920 46.458 1.00 88.29 452 ALA B N 1
ATOM 6728 C CA . ALA B 1 460 ? 52.160 -67.898 45.638 1.00 89.33 452 ALA B CA 1
ATOM 6729 C C . ALA B 1 460 ? 53.074 -68.453 44.553 1.00 90.60 452 ALA B C 1
ATOM 6730 O O . ALA B 1 460 ? 53.303 -69.665 44.474 1.00 96.90 452 ALA B O 1
ATOM 6732 N N . ARG B 1 461 ? 53.607 -67.577 43.713 1.00 81.37 453 ARG B N 1
ATOM 6733 C CA . ARG B 1 461 ? 54.552 -67.953 42.678 1.00 83.82 453 ARG B CA 1
ATOM 6734 C C . ARG B 1 461 ? 55.740 -67.007 42.754 1.00 76.58 453 ARG B C 1
ATOM 6735 O O . ARG B 1 461 ? 55.614 -65.866 43.200 1.00 74.54 453 ARG B O 1
ATOM 6743 N N . THR B 1 462 ? 56.899 -67.499 42.337 1.00 77.40 454 THR B N 1
ATOM 6744 C CA . THR B 1 462 ? 58.104 -66.693 42.195 1.00 82.46 454 THR B CA 1
ATOM 6745 C C . THR B 1 462 ? 58.466 -66.688 40.718 1.00 87.81 454 THR B C 1
ATOM 6746 O O . THR B 1 462 ? 58.614 -67.756 40.111 1.00 93.53 454 THR B O 1
ATOM 6750 N N . ILE B 1 463 ? 58.556 -65.495 40.133 1.00 77.82 455 ILE B N 1
ATOM 6751 C CA . ILE B 1 463 ? 58.775 -65.347 38.699 1.00 75.83 455 ILE B CA 1
ATOM 6752 C C . ILE B 1 463 ? 60.271 -65.197 38.455 1.00 77.65 455 ILE B C 1
ATOM 6753 O O . ILE B 1 463 ? 60.880 -64.217 38.883 1.00 79.94 455 ILE B O 1
ATOM 6758 N N . GLU B 1 464 ? 60.893 -66.217 37.770 1.00 83.96 456 GLU B N 1
ATOM 6759 C CA . GLU B 1 464 ? 62.315 -65.988 37.572 1.00 81.98 456 GLU B CA 1
ATOM 6760 C C . GLU B 1 464 ? 62.539 -65.226 36.274 1.00 78.40 456 GLU B C 1
ATOM 6761 O O . GLU B 1 464 ? 61.705 -65.284 35.359 1.00 71.98 456 GLU B O 1
ATOM 6767 N N . PRO B 1 465 ? 63.622 -64.456 36.177 1.00 81.74 457 PRO B N 1
ATOM 6768 C CA . PRO B 1 465 ? 63.936 -63.818 34.894 1.00 74.22 457 PRO B CA 1
ATOM 6769 C C . PRO B 1 465 ? 64.282 -64.882 33.862 1.00 76.86 457 PRO B C 1
ATOM 6770 O O . PRO B 1 465 ? 64.961 -65.866 34.163 1.00 86.49 457 PRO B O 1
ATOM 6774 N N . GLU B 1 466 ? 63.825 -64.679 32.632 1.00 68.72 458 GLU B N 1
ATOM 6775 C CA . GLU B 1 466 ? 64.084 -65.650 31.577 1.00 70.21 458 GLU B CA 1
ATOM 6776 C C . GLU B 1 466 ? 65.518 -65.476 31.097 1.00 74.47 458 GLU B C 1
ATOM 6777 O O . GLU B 1 466 ? 65.831 -64.526 30.381 1.00 68.16 458 GLU B O 1
ATOM 6783 N N . GLN B 1 467 ? 66.385 -66.418 31.479 1.00 88.52 459 GLN B N 1
ATOM 6784 C CA . GLN B 1 467 ? 67.820 -66.276 31.244 1.00 93.96 459 GLN B CA 1
ATOM 6785 C C . GLN B 1 467 ? 68.174 -66.202 29.762 1.00 87.11 459 GLN B C 1
ATOM 6786 O O . GLN B 1 467 ? 69.123 -65.505 29.391 1.00 92.12 459 GLN B O 1
ATOM 6792 N N . ALA B 1 468 ? 67.444 -66.920 28.906 1.00 81.08 460 ALA B N 1
ATOM 6793 C CA . ALA B 1 468 ? 67.746 -66.897 27.476 1.00 72.45 460 ALA B CA 1
ATOM 6794 C C . ALA B 1 468 ? 67.489 -65.527 26.851 1.00 88.75 460 ALA B C 1
ATOM 6795 O O . ALA B 1 468 ? 68.126 -65.180 25.850 1.00 91.23 460 ALA B O 1
ATOM 6797 N N . LEU B 1 469 ? 66.538 -64.764 27.397 1.00 83.04 461 LEU B N 1
ATOM 6798 C CA . LEU B 1 469 ? 66.083 -63.486 26.858 1.00 75.63 461 LEU B CA 1
ATOM 6799 C C . LEU B 1 469 ? 66.681 -62.245 27.547 1.00 76.84 461 LEU B C 1
ATOM 6800 O O . LEU B 1 469 ? 66.169 -61.140 27.340 1.00 78.21 461 LEU B O 1
ATOM 6805 N N . LEU B 1 470 ? 67.696 -62.398 28.409 1.00 75.73 462 LEU B N 1
ATOM 6806 C CA . LEU B 1 470 ? 68.251 -61.238 29.116 1.00 70.97 462 LEU B CA 1
ATOM 6807 C C . LEU B 1 470 ? 68.915 -60.254 28.161 1.00 73.33 462 LEU B C 1
ATOM 6808 O O . LEU B 1 470 ? 68.752 -59.036 28.301 1.00 76.27 462 LEU B O 1
ATOM 6813 N N . SER B 1 471 ? 69.687 -60.761 27.201 1.00 77.70 463 SER B N 1
ATOM 6814 C CA . SER B 1 471 ? 70.355 -59.888 26.241 1.00 75.74 463 SER B CA 1
ATOM 6815 C C . SER B 1 471 ? 69.354 -59.268 25.278 1.00 75.44 463 SER B C 1
ATOM 6816 O O . SER B 1 471 ? 69.470 -58.085 24.927 1.00 80.29 463 SER B O 1
ATOM 6819 N N . ALA B 1 472 ? 68.391 -60.065 24.801 1.00 72.25 464 ALA B N 1
ATOM 6820 C CA . ALA B 1 472 ? 67.340 -59.517 23.954 1.00 57.28 464 ALA B CA 1
ATOM 6821 C C . ALA B 1 472 ? 66.557 -58.433 24.693 1.00 66.61 464 ALA B C 1
ATOM 6822 O O . ALA B 1 472 ? 66.070 -57.476 24.071 1.00 53.84 464 ALA B O 1
ATOM 6824 N N . TYR B 1 473 ? 66.391 -58.586 26.011 1.00 62.39 465 TYR B N 1
ATOM 6825 C CA . TYR B 1 473 ? 65.763 -57.529 26.792 1.00 62.99 465 TYR B CA 1
ATOM 6826 C C . TYR B 1 473 ? 66.702 -56.342 26.983 1.00 73.64 465 TYR B C 1
ATOM 6827 O O . TYR B 1 473 ? 66.265 -55.181 26.960 1.00 79.30 465 TYR B O 1
ATOM 6836 N N . ASP B 1 474 ? 67.997 -56.608 27.149 1.00 72.35 466 ASP B N 1
ATOM 6837 C CA . ASP B 1 474 ? 68.964 -55.520 27.240 1.00 70.34 466 ASP B CA 1
ATOM 6838 C C . ASP B 1 474 ? 68.993 -54.701 25.959 1.00 69.61 466 ASP B C 1
ATOM 6839 O O . ASP B 1 474 ? 69.004 -53.467 26.005 1.00 69.39 466 ASP B O 1
ATOM 6844 N N . GLU B 1 475 ? 68.996 -55.369 24.803 1.00 69.90 467 GLU B N 1
ATOM 6845 C CA . GLU B 1 475 ? 69.024 -54.635 23.539 1.00 65.78 467 GLU B CA 1
ATOM 6846 C C . GLU B 1 475 ? 67.760 -53.804 23.352 1.00 60.43 467 GLU B C 1
ATOM 6847 O O . GLU B 1 475 ? 67.836 -52.629 22.967 1.00 54.38 467 GLU B O 1
ATOM 6849 N N . ALA B 1 476 ? 66.590 -54.388 23.638 1.00 55.93 468 ALA B N 1
ATOM 6850 C CA . ALA B 1 476 ? 65.339 -53.667 23.421 1.00 50.86 468 ALA B CA 1
ATOM 6851 C C . ALA B 1 476 ? 65.184 -52.501 24.386 1.00 59.69 468 ALA B C 1
ATOM 6852 O O . ALA B 1 476 ? 64.694 -51.425 24.000 1.00 55.63 468 ALA B O 1
ATOM 6854 N N . TYR B 1 477 ? 65.621 -52.681 25.635 1.00 57.37 469 TYR B N 1
ATOM 6855 C CA . TYR B 1 477 ? 65.604 -51.556 26.553 1.00 51.19 469 TYR B CA 1
ATOM 6856 C C . TYR B 1 477 ? 66.408 -50.388 25.991 1.00 56.04 469 TYR B C 1
ATOM 6857 O O . TYR B 1 477 ? 65.979 -49.231 26.069 1.00 56.38 469 TYR B O 1
ATOM 6866 N N . GLN B 1 478 ? 67.565 -50.678 25.395 1.00 55.43 470 GLN B N 1
ATOM 6867 C CA . GLN B 1 478 ? 68.412 -49.617 24.875 1.00 53.22 470 GLN B CA 1
ATOM 6868 C C . GLN B 1 478 ? 67.723 -48.859 23.754 1.00 55.49 470 GLN B C 1
ATOM 6869 O O . GLN B 1 478 ? 67.848 -47.634 23.663 1.00 53.24 470 GLN B O 1
ATOM 6875 N N . ARG B 1 479 ? 67.002 -49.564 22.881 1.00 57.22 471 ARG B N 1
ATOM 6876 C CA . ARG B 1 479 ? 66.169 -48.856 21.917 1.00 50.85 471 ARG B CA 1
ATOM 6877 C C . ARG B 1 479 ? 65.113 -48.015 22.613 1.00 45.89 471 ARG B C 1
ATOM 6878 O O . ARG B 1 479 ? 64.809 -46.902 22.175 1.00 54.23 471 ARG B O 1
ATOM 6886 N N . TYR B 1 480 ? 64.492 -48.557 23.657 1.00 43.76 472 TYR B N 1
ATOM 6887 C CA . TYR B 1 480 ? 63.496 -47.790 24.390 1.00 43.39 472 TYR B CA 1
ATOM 6888 C C . TYR B 1 480 ? 64.131 -46.541 25.011 1.00 47.74 472 TYR B C 1
ATOM 6889 O O . TYR B 1 480 ? 63.573 -45.441 24.940 1.00 46.01 472 TYR B O 1
ATOM 6898 N N . HIS B 1 481 ? 65.332 -46.690 25.571 1.00 45.97 473 HIS B N 1
ATOM 6899 C CA . HIS B 1 481 ? 65.994 -45.595 26.263 1.00 47.16 473 HIS B CA 1
ATOM 6900 C C . HIS B 1 481 ? 66.399 -44.483 25.309 1.00 55.93 473 HIS B C 1
ATOM 6901 O O . HIS B 1 481 ? 66.330 -43.297 25.658 1.00 64.74 473 HIS B O 1
ATOM 6908 N N . ALA B 1 482 ? 66.893 -44.852 24.130 1.00 49.08 474 ALA B N 1
ATOM 6909 C CA . ALA B 1 482 ? 67.377 -43.880 23.160 1.00 45.42 474 ALA B CA 1
ATOM 6910 C C . ALA B 1 482 ? 66.255 -43.064 22.542 1.00 55.84 474 ALA B C 1
ATOM 6911 O O . ALA B 1 482 ? 66.516 -41.969 22.022 1.00 61.32 474 ALA B O 1
ATOM 6913 N N . LEU B 1 483 ? 65.028 -43.596 22.558 1.00 54.83 475 LEU B N 1
ATOM 6914 C CA . LEU B 1 483 ? 63.901 -42.926 21.919 1.00 55.12 475 LEU B CA 1
ATOM 6915 C C . LEU B 1 483 ? 63.524 -41.638 22.641 1.00 60.52 475 LEU B C 1
ATOM 6916 O O . LEU B 1 483 ? 63.160 -40.649 21.993 1.00 62.48 475 LEU B O 1
ATOM 6921 N N . TYR B 1 484 ? 63.634 -41.615 23.973 1.00 53.16 476 TYR B N 1
ATOM 6922 C CA . TYR B 1 484 ? 63.149 -40.449 24.709 1.00 46.37 476 TYR B CA 1
ATOM 6923 C C . TYR B 1 484 ? 63.911 -39.180 24.345 1.00 52.46 476 TYR B C 1
ATOM 6924 O O . TYR B 1 484 ? 63.271 -38.207 23.915 1.00 57.70 476 TYR B O 1
ATOM 6933 N N . PRO B 1 485 ? 65.246 -39.107 24.465 1.00 54.95 477 PRO B N 1
ATOM 6934 C CA . PRO B 1 485 ? 65.922 -37.862 24.052 1.00 49.35 477 PRO B CA 1
ATOM 6935 C C . PRO B 1 485 ? 65.734 -37.529 22.570 1.00 46.43 477 PRO B C 1
ATOM 6936 O O . PRO B 1 485 ? 65.836 -36.356 22.191 1.00 56.06 477 PRO B O 1
ATOM 6940 N N . ALA B 1 486 ? 65.489 -38.527 21.720 1.00 39.38 478 ALA B N 1
ATOM 6941 C CA . ALA B 1 486 ? 65.212 -38.264 20.308 1.00 40.71 478 ALA B CA 1
ATOM 6942 C C . ALA B 1 486 ? 63.905 -37.496 20.132 1.00 48.39 478 ALA B C 1
ATOM 6943 O O . ALA B 1 486 ? 63.848 -36.510 19.386 1.00 67.03 478 ALA B O 1
ATOM 6945 N N . LEU B 1 487 ? 62.839 -37.948 20.797 1.00 41.81 479 LEU B N 1
ATOM 6946 C CA . LEU B 1 487 ? 61.542 -37.287 20.714 1.00 43.82 479 LEU B CA 1
ATOM 6947 C C . LEU B 1 487 ? 61.486 -36.028 21.563 1.00 50.53 479 LEU B C 1
ATOM 6948 O O . LEU B 1 487 ? 60.731 -35.095 21.248 1.00 52.32 479 LEU B O 1
ATOM 6953 N N . HIS B 1 488 ? 62.226 -36.022 22.674 1.00 41.94 480 HIS B N 1
ATOM 6954 C CA . HIS B 1 488 ? 62.223 -34.884 23.581 1.00 45.26 480 HIS B CA 1
ATOM 6955 C C . HIS B 1 488 ? 62.734 -33.613 22.900 1.00 55.05 480 HIS B C 1
ATOM 6956 O O . HIS B 1 488 ? 62.252 -32.510 23.198 1.00 52.33 480 HIS B O 1
ATOM 6963 N N . ALA B 1 489 ? 63.683 -33.741 21.967 1.00 45.76 481 ALA B N 1
ATOM 6964 C CA . ALA B 1 489 ? 64.177 -32.558 21.276 1.00 50.19 481 ALA B CA 1
ATOM 6965 C C . ALA B 1 489 ? 63.102 -31.888 20.428 1.00 57.08 481 ALA B C 1
ATOM 6966 O O . ALA B 1 489 ? 63.212 -30.693 20.136 1.00 56.99 481 ALA B O 1
ATOM 6968 N N . LEU B 1 490 ? 62.042 -32.608 20.073 1.00 56.66 482 LEU B N 1
ATOM 6969 C CA . LEU B 1 490 ? 60.982 -32.056 19.248 1.00 44.05 482 LEU B CA 1
ATOM 6970 C C . LEU B 1 490 ? 59.935 -31.305 20.053 1.00 48.74 482 LEU B C 1
ATOM 6971 O O . LEU B 1 490 ? 58.974 -30.799 19.470 1.00 50.90 482 LEU B O 1
ATOM 6976 N N . ASP B 1 491 ? 60.056 -31.262 21.371 1.00 57.72 483 ASP B N 1
ATOM 6977 C CA . ASP B 1 491 ? 59.076 -30.551 22.176 1.00 66.52 483 ASP B CA 1
ATOM 6978 C C . ASP B 1 491 ? 59.550 -29.134 22.467 1.00 69.75 483 ASP B C 1
ATOM 6979 O O . ASP B 1 491 ? 60.602 -28.670 22.010 1.00 66.58 483 ASP B O 1
ATOM 6985 N N . HIS C 1 8 ? 65.167 6.770 70.679 1.00 103.20 0 HIS C N 1
ATOM 6986 C CA . HIS C 1 8 ? 64.260 5.680 71.045 1.00 100.49 0 HIS C CA 1
ATOM 6987 C C . HIS C 1 8 ? 63.646 5.834 72.450 1.00 107.57 0 HIS C C 1
ATOM 6988 O O . HIS C 1 8 ? 64.326 6.231 73.402 1.00 100.23 0 HIS C O 1
ATOM 6995 N N . MET C 1 9 ? 62.370 5.449 72.575 1.00 105.94 1 MET C N 1
ATOM 6996 C CA . MET C 1 9 ? 61.589 5.593 73.802 1.00 105.76 1 MET C CA 1
ATOM 6997 C C . MET C 1 9 ? 60.814 4.306 74.076 1.00 103.31 1 MET C C 1
ATOM 6998 O O . MET C 1 9 ? 60.515 3.539 73.157 1.00 102.04 1 MET C O 1
ATOM 7003 N N . TYR C 1 10 ? 60.501 4.060 75.352 1.00 102.68 2 TYR C N 1
ATOM 7004 C CA . TYR C 1 10 ? 59.828 2.823 75.750 1.00 99.91 2 TYR C CA 1
ATOM 7005 C C . TYR C 1 10 ? 58.782 3.130 76.818 1.00 88.66 2 TYR C C 1
ATOM 7006 O O . TYR C 1 10 ? 59.070 3.848 77.776 1.00 83.49 2 TYR C O 1
ATOM 7015 N N . LEU C 1 11 ? 57.581 2.569 76.665 1.00 90.25 3 LEU C N 1
ATOM 7016 C CA . LEU C 1 11 ? 56.417 2.928 77.474 1.00 88.97 3 LEU C CA 1
ATOM 7017 C C . LEU C 1 11 ? 55.991 1.774 78.368 1.00 85.56 3 LEU C C 1
ATOM 7018 O O . LEU C 1 11 ? 55.897 0.632 77.913 1.00 84.51 3 LEU C O 1
ATOM 7023 N N . GLY C 1 12 ? 55.725 2.081 79.628 1.00 84.05 4 GLY C N 1
ATOM 7024 C CA . GLY C 1 12 ? 55.180 1.113 80.568 1.00 81.39 4 GLY C CA 1
ATOM 7025 C C . GLY C 1 12 ? 53.807 1.543 81.047 1.00 80.62 4 GLY C C 1
ATOM 7026 O O . GLY C 1 12 ? 53.587 2.722 81.330 1.00 76.96 4 GLY C O 1
ATOM 7027 N N . LEU C 1 13 ? 52.887 0.579 81.127 1.00 83.93 5 LEU C N 1
ATOM 7028 C CA . LEU C 1 13 ? 51.520 0.793 81.603 1.00 86.23 5 LEU C CA 1
ATOM 7029 C C . LEU C 1 13 ? 51.299 -0.081 82.828 1.00 87.11 5 LEU C C 1
ATOM 7030 O O . LEU C 1 13 ? 51.265 -1.309 82.704 1.00 87.40 5 LEU C O 1
ATOM 7035 N N . ASP C 1 14 ? 51.111 0.532 84.003 1.00 91.62 6 ASP C N 1
ATOM 7036 C CA . ASP C 1 14 ? 50.808 -0.221 85.225 1.00 93.06 6 ASP C CA 1
ATOM 7037 C C . ASP C 1 14 ? 49.315 -0.116 85.519 1.00 86.68 6 ASP C C 1
ATOM 7038 O O . ASP C 1 14 ? 48.810 0.966 85.829 1.00 95.00 6 ASP C O 1
ATOM 7043 N N . LEU C 1 15 ? 48.611 -1.233 85.398 1.00 76.81 7 LEU C N 1
ATOM 7044 C CA . LEU C 1 15 ? 47.185 -1.312 85.697 1.00 74.69 7 LEU C CA 1
ATOM 7045 C C . LEU C 1 15 ? 47.003 -1.850 87.122 1.00 85.31 7 LEU C C 1
ATOM 7046 O O . LEU C 1 15 ? 47.052 -3.062 87.356 1.00 87.73 7 LEU C O 1
ATOM 7051 N N . GLY C 1 16 ? 46.813 -0.941 88.082 1.00 81.06 8 GLY C N 1
ATOM 7052 C CA . GLY C 1 16 ? 46.572 -1.306 89.462 1.00 72.62 8 GLY C CA 1
ATOM 7053 C C . GLY C 1 16 ? 45.089 -1.433 89.767 1.00 73.49 8 GLY C C 1
ATOM 7054 O O . GLY C 1 16 ? 44.232 -1.376 88.886 1.00 77.97 8 GLY C O 1
ATOM 7055 N N . THR C 1 17 ? 44.787 -1.649 91.045 1.00 78.25 9 THR C N 1
ATOM 7056 C CA . THR C 1 17 ? 43.385 -1.739 91.442 1.00 82.14 9 THR C CA 1
ATOM 7057 C C . THR C 1 17 ? 42.730 -0.363 91.461 1.00 82.70 9 THR C C 1
ATOM 7058 O O . THR C 1 17 ? 41.591 -0.196 91.004 1.00 75.87 9 THR C O 1
ATOM 7062 N N . SER C 1 18 ? 43.457 0.643 91.930 1.00 85.31 10 SER C N 1
ATOM 7063 C CA . SER C 1 18 ? 42.910 1.976 92.102 1.00 96.95 10 SER C CA 1
ATOM 7064 C C . SER C 1 18 ? 43.125 2.876 90.892 1.00 92.96 10 SER C C 1
ATOM 7065 O O . SER C 1 18 ? 42.489 3.934 90.801 1.00 100.25 10 SER C O 1
ATOM 7068 N N . GLY C 1 19 ? 43.981 2.493 89.959 1.00 77.46 11 GLY C N 1
ATOM 7069 C CA . GLY C 1 19 ? 44.148 3.334 88.794 1.00 72.82 11 GLY C CA 1
ATOM 7070 C C . GLY C 1 19 ? 45.201 2.774 87.873 1.00 85.98 11 GLY C C 1
ATOM 7071 O O . GLY C 1 19 ? 45.854 1.768 88.173 1.00 80.84 11 GLY C O 1
ATOM 7072 N N . VAL C 1 20 ? 45.359 3.463 86.740 1.00 72.95 12 VAL C N 1
ATOM 7073 C CA . VAL C 1 20 ? 46.297 3.089 85.693 1.00 72.44 12 VAL C CA 1
ATOM 7074 C C . VAL C 1 20 ? 47.379 4.159 85.602 1.00 76.33 12 VAL C C 1
ATOM 7075 O O . VAL C 1 20 ? 47.081 5.323 85.315 1.00 85.50 12 VAL C O 1
ATOM 7079 N N . LYS C 1 21 ? 48.635 3.757 85.807 1.00 72.79 13 LYS C N 1
ATOM 7080 C CA . LYS C 1 21 ? 49.788 4.642 85.709 1.00 79.35 13 LYS C CA 1
ATOM 7081 C C . LYS C 1 21 ? 50.563 4.326 84.436 1.00 90.97 13 LYS C C 1
ATOM 7082 O O . LYS C 1 21 ? 50.819 3.158 84.123 1.00 90.90 13 LYS C O 1
ATOM 7084 N N . ALA C 1 22 ? 50.950 5.384 83.723 1.00 93.46 14 ALA C N 1
ATOM 7085 C CA . ALA C 1 22 ? 51.671 5.309 82.463 1.00 76.84 14 ALA C CA 1
ATOM 7086 C C . ALA C 1 22 ? 53.036 5.946 82.650 1.00 77.87 14 ALA C C 1
ATOM 7087 O O . ALA C 1 22 ? 53.137 7.018 83.256 1.00 79.10 14 ALA C O 1
ATOM 7089 N N . LEU C 1 23 ? 54.087 5.258 82.195 1.00 80.47 15 LEU C N 1
ATOM 7090 C CA . LEU C 1 23 ? 55.464 5.710 82.377 1.00 88.08 15 LEU C CA 1
ATOM 7091 C C . LEU C 1 23 ? 56.230 5.674 81.060 1.00 100.67 15 LEU C C 1
ATOM 7092 O O . LEU C 1 23 ? 56.198 4.661 80.353 1.00 116.99 15 LEU C O 1
ATOM 7097 N N . LEU C 1 24 ? 56.926 6.769 80.736 1.00 95.55 16 LEU C N 1
ATOM 7098 C CA . LEU C 1 24 ? 57.712 6.879 79.511 1.00 89.74 16 LEU C CA 1
ATOM 7099 C C . LEU C 1 24 ? 59.186 7.117 79.844 1.00 93.30 16 LEU C C 1
ATOM 7100 O O . LEU C 1 24 ? 59.506 8.005 80.641 1.00 93.92 16 LEU C O 1
ATOM 7105 N N . ILE C 1 25 ? 60.083 6.309 79.255 1.00 95.74 17 ILE C N 1
ATOM 7106 C CA . ILE C 1 25 ? 61.529 6.409 79.474 1.00 97.26 17 ILE C CA 1
ATOM 7107 C C . ILE C 1 25 ? 62.269 6.276 78.140 1.00 98.90 17 ILE C C 1
ATOM 7108 O O . ILE C 1 25 ? 61.711 5.826 77.137 1.00 90.70 17 ILE C O 1
ATOM 7113 N N . ASP C 1 26 ? 63.549 6.682 78.138 1.00 105.35 18 ASP C N 1
ATOM 7114 C CA . ASP C 1 26 ? 64.409 6.637 76.957 1.00 113.16 18 ASP C CA 1
ATOM 7115 C C . ASP C 1 26 ? 65.302 5.386 76.956 1.00 115.98 18 ASP C C 1
ATOM 7116 O O . ASP C 1 26 ? 65.158 4.491 77.797 1.00 114.24 18 ASP C O 1
ATOM 7121 N N . GLU C 1 27 ? 66.221 5.300 75.979 1.00 117.41 19 GLU C N 1
ATOM 7122 C CA . GLU C 1 27 ? 67.069 4.113 75.862 1.00 117.58 19 GLU C CA 1
ATOM 7123 C C . GLU C 1 27 ? 67.953 3.910 77.094 1.00 116.22 19 GLU C C 1
ATOM 7124 O O . GLU C 1 27 ? 68.346 2.773 77.387 1.00 116.63 19 GLU C O 1
ATOM 7126 N N . ALA C 1 28 ? 68.242 4.978 77.839 1.00 113.10 20 ALA C N 1
ATOM 7127 C CA . ALA C 1 28 ? 69.007 4.910 79.076 1.00 106.70 20 ALA C CA 1
ATOM 7128 C C . ALA C 1 28 ? 68.114 5.005 80.306 1.00 101.31 20 ALA C C 1
ATOM 7129 O O . ALA C 1 28 ? 68.608 5.298 81.401 1.00 94.13 20 ALA C O 1
ATOM 7131 N N . GLN C 1 29 ? 66.802 4.804 80.126 1.00 97.87 21 GLN C N 1
ATOM 7132 C CA . GLN C 1 29 ? 65.837 4.681 81.217 1.00 89.05 21 GLN C CA 1
ATOM 7133 C C . GLN C 1 29 ? 65.696 5.960 82.044 1.00 98.90 21 GLN C C 1
ATOM 7134 O O . GLN C 1 29 ? 65.427 5.904 83.245 1.00 88.16 21 GLN C O 1
ATOM 7140 N N . ASN C 1 30 ? 65.857 7.127 81.423 1.00 96.98 22 ASN C N 1
ATOM 7141 C CA . ASN C 1 30 ? 65.541 8.352 82.153 1.00 95.99 22 ASN C CA 1
ATOM 7142 C C . ASN C 1 30 ? 64.072 8.699 81.934 1.00 97.18 22 ASN C C 1
ATOM 7143 O O . ASN C 1 30 ? 63.600 8.664 80.792 1.00 100.51 22 ASN C O 1
ATOM 7145 N N . PRO C 1 31 ? 63.321 9.020 82.985 1.00 97.85 23 PRO C N 1
ATOM 7146 C CA . PRO C 1 31 ? 61.883 9.270 82.814 1.00 98.31 23 PRO C CA 1
ATOM 7147 C C . PRO C 1 31 ? 61.560 10.566 82.069 1.00 102.70 23 PRO C C 1
ATOM 7148 O O . PRO C 1 31 ? 62.278 11.570 82.139 1.00 92.61 23 PRO C O 1
ATOM 7152 N N . VAL C 1 32 ? 60.480 10.497 81.286 1.00 102.64 24 VAL C N 1
ATOM 7153 C CA . VAL C 1 32 ? 59.945 11.620 80.523 1.00 104.51 24 VAL C CA 1
ATOM 7154 C C . VAL C 1 32 ? 58.476 11.851 80.890 1.00 108.40 24 VAL C C 1
ATOM 7155 O O . VAL C 1 32 ? 57.616 11.940 80.010 1.00 115.80 24 VAL C O 1
ATOM 7159 N N . GLY C 1 33 ? 58.155 11.910 82.175 1.00 111.99 25 GLY C N 1
ATOM 7160 C CA . GLY C 1 33 ? 56.790 12.173 82.586 1.00 116.36 25 GLY C CA 1
ATOM 7161 C C . GLY C 1 33 ? 55.921 10.925 82.722 1.00 117.48 25 GLY C C 1
ATOM 7162 O O . GLY C 1 33 ? 56.249 9.829 82.260 1.00 118.89 25 GLY C O 1
ATOM 7163 N N . ALA C 1 34 ? 54.774 11.120 83.377 1.00 110.71 26 ALA C N 1
ATOM 7164 C CA . ALA C 1 34 ? 53.842 10.052 83.712 1.00 94.36 26 ALA C CA 1
ATOM 7165 C C . ALA C 1 34 ? 52.439 10.637 83.820 1.00 88.82 26 ALA C C 1
ATOM 7166 O O . ALA C 1 34 ? 52.261 11.851 83.942 1.00 87.17 26 ALA C O 1
ATOM 7168 N N . ALA C 1 35 ? 51.435 9.769 83.707 1.00 84.75 27 ALA C N 1
ATOM 7169 C CA . ALA C 1 35 ? 50.044 10.195 83.799 1.00 85.64 27 ALA C CA 1
ATOM 7170 C C . ALA C 1 35 ? 49.216 9.123 84.495 1.00 88.86 27 ALA C C 1
ATOM 7171 O O . ALA C 1 35 ? 49.544 7.933 84.463 1.00 81.68 27 ALA C O 1
ATOM 7173 N N . HIS C 1 36 ? 48.091 9.552 85.073 1.00 102.41 28 HIS C N 1
ATOM 7174 C CA . HIS C 1 36 ? 47.234 8.690 85.878 1.00 96.78 28 HIS C CA 1
ATOM 7175 C C . HIS C 1 36 ? 45.800 8.754 85.364 1.00 100.73 28 HIS C C 1
ATOM 7176 O O . HIS C 1 36 ? 45.331 9.805 84.925 1.00 97.28 28 HIS C O 1
ATOM 7178 N N . GLY C 1 37 ? 45.112 7.619 85.415 1.00 109.05 29 GLY C N 1
ATOM 7179 C CA . GLY C 1 37 ? 43.686 7.561 85.154 1.00 119.09 29 GLY C CA 1
ATOM 7180 C C . GLY C 1 37 ? 42.989 6.772 86.241 1.00 124.99 29 GLY C C 1
ATOM 7181 O O . GLY C 1 37 ? 43.318 5.601 86.451 1.00 124.43 29 GLY C O 1
ATOM 7182 N N . GLU C 1 38 ? 42.000 7.373 86.901 1.00 128.97 30 GLU C N 1
ATOM 7183 C CA . GLU C 1 38 ? 41.427 6.784 88.106 1.00 125.92 30 GLU C CA 1
ATOM 7184 C C . GLU C 1 38 ? 40.533 5.586 87.787 1.00 122.92 30 GLU C C 1
ATOM 7185 O O . GLU C 1 38 ? 39.915 5.503 86.719 1.00 121.82 30 GLU C O 1
ATOM 7187 N N . LEU C 1 39 ? 40.476 4.651 88.749 1.00 113.21 31 LEU C N 1
ATOM 7188 C CA . LEU C 1 39 ? 39.685 3.428 88.674 1.00 107.92 31 LEU C CA 1
ATOM 7189 C C . LEU C 1 39 ? 38.844 3.259 89.931 1.00 108.30 31 LEU C C 1
ATOM 7190 O O . LEU C 1 39 ? 39.274 3.602 91.034 1.00 113.51 31 LEU C O 1
ATOM 7195 N N . ASP C 1 40 ? 37.660 2.674 89.764 1.00 100.99 32 ASP C N 1
ATOM 7196 C CA . ASP C 1 40 ? 36.773 2.370 90.876 1.00 93.66 32 ASP C CA 1
ATOM 7197 C C . ASP C 1 40 ? 36.670 0.855 91.062 1.00 90.25 32 ASP C C 1
ATOM 7198 O O . ASP C 1 40 ? 36.984 0.077 90.156 1.00 91.37 32 ASP C O 1
ATOM 7200 N N . VAL C 1 41 ? 36.259 0.443 92.270 1.00 84.49 33 VAL C N 1
ATOM 7201 C CA . VAL C 1 41 ? 36.040 -0.955 92.637 1.00 73.15 33 VAL C CA 1
ATOM 7202 C C . VAL C 1 41 ? 34.622 -1.121 93.181 1.00 77.72 33 VAL C C 1
ATOM 7203 O O . VAL C 1 41 ? 34.150 -0.295 93.968 1.00 77.02 33 VAL C O 1
ATOM 7207 N N . SER C 1 42 ? 33.939 -2.185 92.766 1.00 74.09 34 SER C N 1
ATOM 7208 C CA . SER C 1 42 ? 32.577 -2.451 93.212 1.00 80.50 34 SER C CA 1
ATOM 7209 C C . SER C 1 42 ? 32.531 -3.574 94.249 1.00 91.03 34 SER C C 1
ATOM 7210 O O . SER C 1 42 ? 33.187 -4.607 94.091 1.00 89.39 34 SER C O 1
ATOM 7213 N N . ARG C 1 43 ? 31.754 -3.370 95.315 1.00 99.51 35 ARG C N 1
ATOM 7214 C CA . ARG C 1 43 ? 31.571 -4.377 96.366 1.00 102.69 35 ARG C CA 1
ATOM 7215 C C . ARG C 1 43 ? 30.075 -4.598 96.581 1.00 105.33 35 ARG C C 1
ATOM 7216 O O . ARG C 1 43 ? 29.515 -4.212 97.614 1.00 110.12 35 ARG C O 1
ATOM 7224 N N . PRO C 1 44 ? 29.408 -5.277 95.635 1.00 102.26 36 PRO C N 1
ATOM 7225 C CA . PRO C 1 44 ? 27.931 -5.376 95.701 1.00 104.01 36 PRO C CA 1
ATOM 7226 C C . PRO C 1 44 ? 27.392 -6.208 96.857 1.00 96.08 36 PRO C C 1
ATOM 7227 O O . PRO C 1 44 ? 26.328 -5.882 97.395 1.00 101.82 36 PRO C O 1
ATOM 7231 N N . HIS C 1 45 ? 28.068 -7.276 97.241 1.00 92.24 37 HIS C N 1
ATOM 7232 C CA . HIS C 1 45 ? 27.675 -8.133 98.348 1.00 97.33 37 HIS C CA 1
ATOM 7233 C C . HIS C 1 45 ? 28.874 -8.245 99.272 1.00 99.65 37 HIS C C 1
ATOM 7234 O O . HIS C 1 45 ? 29.997 -7.908 98.880 1.00 94.66 37 HIS C O 1
ATOM 7241 N N . PRO C 1 46 ? 28.668 -8.652 100.524 1.00 108.49 38 PRO C N 1
ATOM 7242 C CA . PRO C 1 46 ? 29.813 -8.784 101.435 1.00 111.63 38 PRO C CA 1
ATOM 7243 C C . PRO C 1 46 ? 30.848 -9.761 100.888 1.00 106.29 38 PRO C C 1
ATOM 7244 O O . PRO C 1 46 ? 30.521 -10.879 100.482 1.00 110.62 38 PRO C O 1
ATOM 7248 N N . GLY C 1 47 ? 32.116 -9.334 100.908 1.00 97.43 39 GLY C N 1
ATOM 7249 C CA . GLY C 1 47 ? 33.223 -10.119 100.395 1.00 84.74 39 GLY C CA 1
ATOM 7250 C C . GLY C 1 47 ? 33.503 -9.970 98.915 1.00 76.42 39 GLY C C 1
ATOM 7251 O O . GLY C 1 47 ? 34.520 -10.486 98.438 1.00 73.25 39 GLY C O 1
ATOM 7252 N N . TRP C 1 48 ? 32.651 -9.276 98.176 1.00 73.51 40 TRP C N 1
ATOM 7253 C CA . TRP C 1 48 ? 32.828 -9.131 96.741 1.00 76.27 40 TRP C CA 1
ATOM 7254 C C . TRP C 1 48 ? 33.733 -7.938 96.420 1.00 82.80 40 TRP C C 1
ATOM 7255 O O . TRP C 1 48 ? 33.733 -6.925 97.125 1.00 88.69 40 TRP C O 1
ATOM 7266 N N . SER C 1 49 ? 34.487 -8.057 95.327 1.00 77.93 41 SER C N 1
ATOM 7267 C CA . SER C 1 49 ? 35.365 -6.979 94.873 1.00 75.06 41 SER C CA 1
ATOM 7268 C C . SER C 1 49 ? 35.528 -7.119 93.360 1.00 81.51 41 SER C C 1
ATOM 7269 O O . SER C 1 49 ? 36.261 -7.999 92.893 1.00 85.82 41 SER C O 1
ATOM 7272 N N . GLU C 1 50 ? 34.879 -6.235 92.594 1.00 81.23 42 GLU C N 1
ATOM 7273 C CA . GLU C 1 50 ? 34.791 -6.360 91.141 1.00 80.75 42 GLU C CA 1
ATOM 7274 C C . GLU C 1 50 ? 35.185 -5.065 90.431 1.00 79.30 42 GLU C C 1
ATOM 7275 O O . GLU C 1 50 ? 35.260 -3.979 91.018 1.00 74.11 42 GLU C O 1
ATOM 7281 N N . GLN C 1 51 ? 35.390 -5.195 89.124 1.00 78.49 43 GLN C N 1
ATOM 7282 C CA . GLN C 1 51 ? 35.719 -4.072 88.263 1.00 80.29 43 GLN C CA 1
ATOM 7283 C C . GLN C 1 51 ? 35.200 -4.375 86.864 1.00 85.42 43 GLN C C 1
ATOM 7284 O O . GLN C 1 51 ? 35.376 -5.492 86.368 1.00 88.82 43 GLN C O 1
ATOM 7290 N N . ASP C 1 52 ? 34.583 -3.387 86.221 1.00 86.05 44 ASP C N 1
ATOM 7291 C CA . ASP C 1 52 ? 34.187 -3.569 84.827 1.00 91.99 44 ASP C CA 1
ATOM 7292 C C . ASP C 1 52 ? 35.426 -3.408 83.952 1.00 90.21 44 ASP C C 1
ATOM 7293 O O . ASP C 1 52 ? 36.072 -2.354 83.997 1.00 89.55 44 ASP C O 1
ATOM 7298 N N . PRO C 1 53 ? 35.814 -4.429 83.182 1.00 85.96 45 PRO C N 1
ATOM 7299 C CA . PRO C 1 53 ? 37.028 -4.319 82.355 1.00 79.60 45 PRO C CA 1
ATOM 7300 C C . PRO C 1 53 ? 37.016 -3.175 81.342 1.00 82.59 45 PRO C C 1
ATOM 7301 O O . PRO C 1 53 ? 38.091 -2.787 80.868 1.00 85.73 45 PRO C O 1
ATOM 7305 N N . ALA C 1 54 ? 35.852 -2.619 80.994 1.00 82.46 46 ALA C N 1
ATOM 7306 C CA . ALA C 1 54 ? 35.837 -1.439 80.135 1.00 79.29 46 ALA C CA 1
ATOM 7307 C C . ALA C 1 54 ? 36.541 -0.258 80.797 1.00 87.61 46 ALA C C 1
ATOM 7308 O O . ALA C 1 54 ? 37.096 0.603 80.100 1.00 80.26 46 ALA C O 1
ATOM 7310 N N . GLN C 1 55 ? 36.497 -0.180 82.135 1.00 80.63 47 GLN C N 1
ATOM 7311 C CA . GLN C 1 55 ? 37.175 0.899 82.849 1.00 81.37 47 GLN C CA 1
ATOM 7312 C C . GLN C 1 55 ? 38.692 0.818 82.689 1.00 81.03 47 GLN C C 1
ATOM 7313 O O . GLN C 1 55 ? 39.361 1.856 82.597 1.00 83.35 47 GLN C O 1
ATOM 7319 N N . TRP C 1 56 ? 39.245 -0.405 82.656 1.00 78.28 48 TRP C N 1
ATOM 7320 C CA . TRP C 1 56 ? 40.663 -0.611 82.347 1.00 80.98 48 TRP C CA 1
ATOM 7321 C C . TRP C 1 56 ? 41.046 0.069 81.040 1.00 91.98 48 TRP C C 1
ATOM 7322 O O . TRP C 1 56 ? 42.115 0.685 80.936 1.00 92.35 48 TRP C O 1
ATOM 7333 N N . ILE C 1 57 ? 40.211 -0.091 80.011 1.00 96.24 49 ILE C N 1
ATOM 7334 C CA . ILE C 1 57 ? 40.478 0.539 78.721 1.00 97.22 49 ILE C CA 1
ATOM 7335 C C . ILE C 1 57 ? 40.308 2.055 78.811 1.00 96.11 49 ILE C C 1
ATOM 7336 O O . ILE C 1 57 ? 41.151 2.815 78.322 1.00 103.12 49 ILE C O 1
ATOM 7341 N N . LYS C 1 58 ? 39.227 2.523 79.449 1.00 93.46 50 LYS C N 1
ATOM 7342 C CA . LYS C 1 58 ? 38.983 3.964 79.507 1.00 83.37 50 LYS C CA 1
ATOM 7343 C C . LYS C 1 58 ? 40.107 4.702 80.228 1.00 100.45 50 LYS C C 1
ATOM 7344 O O . LYS C 1 58 ? 40.565 5.749 79.759 1.00 102.10 50 LYS C O 1
ATOM 7346 N N . ALA C 1 59 ? 40.576 4.169 81.362 1.00 107.66 51 ALA C N 1
ATOM 7347 C CA . ALA C 1 59 ? 41.636 4.842 82.117 1.00 111.99 51 ALA C CA 1
ATOM 7348 C C . ALA C 1 59 ? 42.981 4.777 81.397 1.00 107.40 51 ALA C C 1
ATOM 7349 O O . ALA C 1 59 ? 43.749 5.747 81.426 1.00 107.84 51 ALA C O 1
ATOM 7351 N N . CYS C 1 60 ? 43.291 3.635 80.765 1.00 101.37 52 CYS C N 1
ATOM 7352 C CA . CYS C 1 60 ? 44.552 3.500 80.035 1.00 92.74 52 CYS C CA 1
ATOM 7353 C C . CYS C 1 60 ? 44.579 4.419 78.815 1.00 94.75 52 CYS C C 1
ATOM 7354 O O . CYS C 1 60 ? 45.573 5.122 78.580 1.00 87.90 52 CYS C O 1
ATOM 7357 N N . ARG C 1 61 ? 43.479 4.465 78.054 1.00 97.97 53 ARG C N 1
ATOM 7358 C CA . ARG C 1 61 ? 43.390 5.416 76.952 1.00 89.97 53 ARG C CA 1
ATOM 7359 C C . ARG C 1 61 ? 43.478 6.839 77.472 1.00 85.78 53 ARG C C 1
ATOM 7360 O O . ARG C 1 61 ? 44.033 7.711 76.796 1.00 89.71 53 ARG C O 1
ATOM 7362 N N . THR C 1 62 ? 42.942 7.089 78.674 1.00 91.96 54 THR C N 1
ATOM 7363 C CA . THR C 1 62 ? 43.035 8.415 79.285 1.00 98.33 54 THR C CA 1
ATOM 7364 C C . THR C 1 62 ? 44.483 8.783 79.598 1.00 98.40 54 THR C C 1
ATOM 7365 O O . THR C 1 62 ? 44.956 9.861 79.215 1.00 88.32 54 THR C O 1
ATOM 7369 N N . ALA C 1 63 ? 45.215 7.879 80.265 1.00 95.36 55 ALA C N 1
ATOM 7370 C CA . ALA C 1 63 ? 46.575 8.198 80.695 1.00 97.56 55 ALA C CA 1
ATOM 7371 C C . ALA C 1 63 ? 47.549 8.246 79.516 1.00 99.79 55 ALA C C 1
ATOM 7372 O O . ALA C 1 63 ? 48.470 9.076 79.498 1.00 106.02 55 ALA C O 1
ATOM 7374 N N . ILE C 1 64 ? 47.354 7.386 78.515 1.00 98.60 56 ILE C N 1
ATOM 7375 C CA . ILE C 1 64 ? 48.242 7.391 77.353 1.00 100.89 56 ILE C CA 1
ATOM 7376 C C . ILE C 1 64 ? 48.093 8.688 76.554 1.00 87.33 56 ILE C C 1
ATOM 7377 O O . ILE C 1 64 ? 49.089 9.340 76.220 1.00 88.46 56 ILE C O 1
ATOM 7382 N N . GLU C 1 65 ? 46.851 9.068 76.220 1.00 96.08 57 GLU C N 1
ATOM 7383 C CA . GLU C 1 65 ? 46.613 10.287 75.443 1.00 101.47 57 GLU C CA 1
ATOM 7384 C C . GLU C 1 65 ? 46.981 11.533 76.244 1.00 105.62 57 GLU C C 1
ATOM 7385 O O . GLU C 1 65 ? 47.406 12.541 75.661 1.00 96.78 57 GLU C O 1
ATOM 7387 N N . ALA C 1 66 ? 46.773 11.498 77.569 1.00 117.19 58 ALA C N 1
ATOM 7388 C CA . ALA C 1 66 ? 47.274 12.553 78.450 1.00 115.64 58 ALA C CA 1
ATOM 7389 C C . ALA C 1 66 ? 48.799 12.610 78.440 1.00 107.62 58 ALA C C 1
ATOM 7390 O O . ALA C 1 66 ? 49.382 13.692 78.581 1.00 106.82 58 ALA C O 1
ATOM 7392 N N . LEU C 1 67 ? 49.459 11.456 78.298 1.00 101.95 59 LEU C N 1
ATOM 7393 C CA . LEU C 1 67 ? 50.910 11.444 78.139 1.00 96.66 59 LEU C CA 1
ATOM 7394 C C . LEU C 1 67 ? 51.329 12.023 76.791 1.00 104.69 59 LEU C C 1
ATOM 7395 O O . LEU C 1 67 ? 52.281 12.810 76.715 1.00 103.15 59 LEU C O 1
ATOM 7400 N N . ARG C 1 68 ? 50.630 11.640 75.714 1.00 106.28 60 ARG C N 1
ATOM 7401 C CA . ARG C 1 68 ? 50.989 12.114 74.378 1.00 104.09 60 ARG C CA 1
ATOM 7402 C C . ARG C 1 68 ? 50.880 13.627 74.283 1.00 102.39 60 ARG C C 1
ATOM 7403 O O . ARG C 1 68 ? 51.705 14.276 73.632 1.00 103.51 60 ARG C O 1
ATOM 7405 N N . ALA C 1 69 ? 49.879 14.211 74.944 1.00 102.48 61 ALA C N 1
ATOM 7406 C CA . ALA C 1 69 ? 49.668 15.648 74.838 1.00 106.81 61 ALA C CA 1
ATOM 7407 C C . ALA C 1 69 ? 50.684 16.457 75.635 1.00 110.43 61 ALA C C 1
ATOM 7408 O O . ALA C 1 69 ? 50.883 17.641 75.334 1.00 114.39 61 ALA C O 1
ATOM 7410 N N . ALA C 1 70 ? 51.361 15.840 76.604 1.00 107.94 62 ALA C N 1
ATOM 7411 C CA . ALA C 1 70 ? 52.359 16.511 77.432 1.00 106.20 62 ALA C CA 1
ATOM 7412 C C . ALA C 1 70 ? 53.789 16.331 76.930 1.00 108.10 62 ALA C C 1
ATOM 7413 O O . ALA C 1 70 ? 54.642 17.182 77.206 1.00 100.68 62 ALA C O 1
ATOM 7415 N N . HIS C 1 71 ? 54.074 15.248 76.208 1.00 108.82 63 HIS C N 1
ATOM 7416 C CA . HIS C 1 71 ? 55.403 14.989 75.651 1.00 104.93 63 HIS C CA 1
ATOM 7417 C C . HIS C 1 71 ? 55.239 14.389 74.257 1.00 104.87 63 HIS C C 1
ATOM 7418 O O . HIS C 1 71 ? 55.565 13.217 74.024 1.00 103.15 63 HIS C O 1
ATOM 7425 N N . PRO C 1 72 ? 54.728 15.176 73.297 1.00 105.91 64 PRO C N 1
ATOM 7426 C CA . PRO C 1 72 ? 54.383 14.594 71.981 1.00 114.27 64 PRO C CA 1
ATOM 7427 C C . PRO C 1 72 ? 55.580 14.109 71.174 1.00 122.60 64 PRO C C 1
ATOM 7428 O O . PRO C 1 72 ? 55.483 13.066 70.517 1.00 106.76 64 PRO C O 1
ATOM 7432 N N . LYS C 1 73 ? 56.686 14.862 71.153 1.00 133.30 65 LYS C N 1
ATOM 7433 C CA . LYS C 1 73 ? 57.859 14.442 70.386 1.00 139.91 65 LYS C CA 1
ATOM 7434 C C . LYS C 1 73 ? 58.491 13.185 70.983 1.00 132.55 65 LYS C C 1
ATOM 7435 O O . LYS C 1 73 ? 58.963 12.312 70.244 1.00 135.62 65 LYS C O 1
ATOM 7437 N N . GLU C 1 74 ? 58.536 13.091 72.318 1.00 120.01 66 GLU C N 1
ATOM 7438 C CA . GLU C 1 74 ? 59.014 11.874 72.973 1.00 107.30 66 GLU C CA 1
ATOM 7439 C C . GLU C 1 74 ? 58.024 10.724 72.812 1.00 111.26 66 GLU C C 1
ATOM 7440 O O . GLU C 1 74 ? 58.433 9.556 72.784 1.00 114.89 66 GLU C O 1
ATOM 7446 N N . PHE C 1 75 ? 56.722 11.026 72.759 1.00 109.65 67 PHE C N 1
ATOM 7447 C CA . PHE C 1 75 ? 55.715 9.975 72.616 1.00 105.85 67 PHE C CA 1
ATOM 7448 C C . PHE C 1 75 ? 55.853 9.224 71.287 1.00 113.09 67 PHE C C 1
ATOM 7449 O O . PHE C 1 75 ? 55.684 8.000 71.246 1.00 115.95 67 PHE C O 1
ATOM 7457 N N . SER C 1 76 ? 56.190 9.930 70.194 1.00 113.49 68 SER C N 1
ATOM 7458 C CA . SER C 1 76 ? 56.276 9.300 68.872 1.00 115.06 68 SER C CA 1
ATOM 7459 C C . SER C 1 76 ? 57.446 8.328 68.731 1.00 118.04 68 SER C C 1
ATOM 7460 O O . SER C 1 76 ? 57.457 7.540 67.777 1.00 126.68 68 SER C O 1
ATOM 7463 N N . ALA C 1 77 ? 58.421 8.354 69.642 1.00 113.18 69 ALA C N 1
ATOM 7464 C CA . ALA C 1 77 ? 59.589 7.482 69.581 1.00 109.93 69 ALA C CA 1
ATOM 7465 C C . ALA C 1 77 ? 59.400 6.198 70.386 1.00 103.02 69 ALA C C 1
ATOM 7466 O O . ALA C 1 77 ? 60.381 5.504 70.677 1.00 101.71 69 ALA C O 1
ATOM 7468 N N . ILE C 1 78 ? 58.162 5.872 70.758 1.00 100.75 70 ILE C N 1
ATOM 7469 C CA . ILE C 1 78 ? 57.914 4.641 71.490 1.00 101.13 70 ILE C CA 1
ATOM 7470 C C . ILE C 1 78 ? 58.142 3.460 70.556 1.00 99.20 70 ILE C C 1
ATOM 7471 O O . ILE C 1 78 ? 57.565 3.386 69.467 1.00 97.57 70 ILE C O 1
ATOM 7476 N N . THR C 1 79 ? 59.014 2.546 70.970 1.00 99.22 71 THR C N 1
ATOM 7477 C CA . THR C 1 79 ? 59.313 1.329 70.234 1.00 97.16 71 THR C CA 1
ATOM 7478 C C . THR C 1 79 ? 58.746 0.097 70.908 1.00 99.76 71 THR C C 1
ATOM 7479 O O . THR C 1 79 ? 58.356 -0.856 70.226 1.00 99.07 71 THR C O 1
ATOM 7483 N N . GLY C 1 80 ? 58.655 0.117 72.227 1.00 103.98 72 GLY C N 1
ATOM 7484 C CA . GLY C 1 80 ? 58.071 -0.987 72.958 1.00 105.02 72 GLY C CA 1
ATOM 7485 C C . GLY C 1 80 ? 57.124 -0.486 74.023 1.00 101.46 72 GLY C C 1
ATOM 7486 O O . GLY C 1 80 ? 57.261 0.621 74.547 1.00 96.74 72 GLY C O 1
ATOM 7487 N N . ILE C 1 81 ? 56.150 -1.327 74.335 1.00 101.83 73 ILE C N 1
ATOM 7488 C CA . ILE C 1 81 ? 55.206 -1.083 75.412 1.00 90.28 73 ILE C CA 1
ATOM 7489 C C . ILE C 1 81 ? 55.272 -2.297 76.321 1.00 82.70 73 ILE C C 1
ATOM 7490 O O . ILE C 1 81 ? 55.234 -3.434 75.842 1.00 84.40 73 ILE C O 1
ATOM 7495 N N . GLY C 1 82 ? 55.417 -2.061 77.617 1.00 77.12 74 GLY C N 1
ATOM 7496 C CA . GLY C 1 82 ? 55.421 -3.123 78.614 1.00 75.36 74 GLY C CA 1
ATOM 7497 C C . GLY C 1 82 ? 54.204 -2.996 79.511 1.00 77.27 74 GLY C C 1
ATOM 7498 O O . GLY C 1 82 ? 53.799 -1.883 79.873 1.00 76.28 74 GLY C O 1
ATOM 7499 N N . LEU C 1 83 ? 53.631 -4.142 79.869 1.00 78.39 75 LEU C N 1
ATOM 7500 C CA . LEU C 1 83 ? 52.422 -4.217 80.676 1.00 78.62 75 LEU C CA 1
ATOM 7501 C C . LEU C 1 83 ? 52.738 -4.809 82.042 1.00 80.83 75 LEU C C 1
ATOM 7502 O O . LEU C 1 83 ? 53.609 -5.673 82.161 1.00 67.79 75 LEU C O 1
ATOM 7507 N N . SER C 1 84 ? 52.056 -4.296 83.072 1.00 85.26 76 SER C N 1
ATOM 7508 C CA . SER C 1 84 ? 52.059 -4.838 84.428 1.00 82.78 76 SER C CA 1
ATOM 7509 C C . SER C 1 84 ? 50.669 -4.643 85.014 1.00 82.60 76 SER C C 1
ATOM 7510 O O . SER C 1 84 ? 50.003 -3.644 84.729 1.00 81.74 76 SER C O 1
ATOM 7513 N N . GLY C 1 85 ? 50.239 -5.584 85.849 1.00 82.26 77 GLY C N 1
ATOM 7514 C CA . GLY C 1 85 ? 48.885 -5.529 86.369 1.00 79.03 77 GLY C CA 1
ATOM 7515 C C . GLY C 1 85 ? 48.723 -6.153 87.737 1.00 75.24 77 GLY C C 1
ATOM 7516 O O . GLY C 1 85 ? 49.548 -6.960 88.182 1.00 64.36 77 GLY C O 1
ATOM 7517 N N . GLN C 1 86 ? 47.644 -5.740 88.412 1.00 78.63 78 GLN C N 1
ATOM 7518 C CA . GLN C 1 86 ? 47.175 -6.438 89.602 1.00 71.90 78 GLN C CA 1
ATOM 7519 C C . GLN C 1 86 ? 46.924 -7.905 89.274 1.00 69.37 78 GLN C C 1
ATOM 7520 O O . GLN C 1 86 ? 46.312 -8.243 88.255 1.00 66.79 78 GLN C O 1
ATOM 7526 N N . MET C 1 87 ? 47.392 -8.776 90.156 1.00 67.75 79 MET C N 1
ATOM 7527 C CA . MET C 1 87 ? 47.378 -10.200 89.907 1.00 60.88 79 MET C CA 1
ATOM 7528 C C . MET C 1 87 ? 46.002 -10.797 90.204 1.00 57.75 79 MET C C 1
ATOM 7529 O O . MET C 1 87 ? 45.087 -10.120 90.686 1.00 57.51 79 MET C O 1
ATOM 7534 N N . HIS C 1 88 ? 45.863 -12.080 89.849 1.00 57.59 80 HIS C N 1
ATOM 7535 C CA . HIS C 1 88 ? 44.803 -12.974 90.314 1.00 57.47 80 HIS C CA 1
ATOM 7536 C C . HIS C 1 88 ? 43.399 -12.695 89.767 1.00 58.95 80 HIS C C 1
ATOM 7537 O O . HIS C 1 88 ? 42.531 -13.569 89.845 1.00 63.76 80 HIS C O 1
ATOM 7544 N N . GLY C 1 89 ? 43.145 -11.511 89.218 1.00 60.08 81 GLY C N 1
ATOM 7545 C CA . GLY C 1 89 ? 41.787 -11.181 88.805 1.00 62.19 81 GLY C CA 1
ATOM 7546 C C . GLY C 1 89 ? 41.266 -12.111 87.719 1.00 65.54 81 GLY C C 1
ATOM 7547 O O . GLY C 1 89 ? 41.994 -12.505 86.803 1.00 66.03 81 GLY C O 1
ATOM 7548 N N . ALA C 1 90 ? 39.976 -12.444 87.813 1.00 67.49 82 ALA C N 1
ATOM 7549 C CA . ALA C 1 90 ? 39.332 -13.387 86.895 1.00 75.29 82 ALA C CA 1
ATOM 7550 C C . ALA C 1 90 ? 38.415 -12.612 85.954 1.00 82.59 82 ALA C C 1
ATOM 7551 O O . ALA C 1 90 ? 37.370 -12.104 86.376 1.00 90.83 82 ALA C O 1
ATOM 7553 N N . THR C 1 91 ? 38.817 -12.501 84.687 1.00 77.81 83 THR C N 1
ATOM 7554 C CA . THR C 1 91 ? 38.036 -11.820 83.655 1.00 72.57 83 THR C CA 1
ATOM 7555 C C . THR C 1 91 ? 37.569 -12.867 82.651 1.00 72.15 83 THR C C 1
ATOM 7556 O O . THR C 1 91 ? 38.395 -13.460 81.943 1.00 72.38 83 THR C O 1
ATOM 7560 N N . LEU C 1 92 ? 36.255 -13.090 82.581 1.00 77.98 84 LEU C N 1
ATOM 7561 C CA . LEU C 1 92 ? 35.677 -14.143 81.744 1.00 76.45 84 LEU C CA 1
ATOM 7562 C C . LEU C 1 92 ? 35.191 -13.576 80.399 1.00 79.98 84 LEU C C 1
ATOM 7563 O O . LEU C 1 92 ? 34.371 -12.648 80.356 1.00 79.22 84 LEU C O 1
ATOM 7568 N N . LEU C 1 93 ? 35.696 -14.137 79.304 1.00 79.29 85 LEU C N 1
ATOM 7569 C CA . LEU C 1 93 ? 35.316 -13.725 77.964 1.00 90.74 85 LEU C CA 1
ATOM 7570 C C . LEU C 1 93 ? 34.620 -14.882 77.244 1.00 97.40 85 LEU C C 1
ATOM 7571 O O . LEU C 1 93 ? 34.909 -16.054 77.505 1.00 94.87 85 LEU C O 1
ATOM 7576 N N . ASP C 1 94 ? 33.674 -14.554 76.356 1.00 100.04 86 ASP C N 1
ATOM 7577 C CA . ASP C 1 94 ? 32.958 -15.551 75.563 1.00 99.88 86 ASP C CA 1
ATOM 7578 C C . ASP C 1 94 ? 33.616 -15.716 74.179 1.00 100.09 86 ASP C C 1
ATOM 7579 O O . ASP C 1 94 ? 34.766 -15.316 73.964 1.00 94.94 86 ASP C O 1
ATOM 7584 N N . ALA C 1 95 ? 32.896 -16.327 73.237 1.00 103.50 87 ALA C N 1
ATOM 7585 C CA . ALA C 1 95 ? 33.462 -16.549 71.911 1.00 106.83 87 ALA C CA 1
ATOM 7586 C C . ALA C 1 95 ? 33.692 -15.241 71.163 1.00 105.25 87 ALA C C 1
ATOM 7587 O O . ALA C 1 95 ? 34.580 -15.169 70.304 1.00 103.17 87 ALA C O 1
ATOM 7589 N N . GLU C 1 96 ? 32.910 -14.203 71.464 1.00 103.96 88 GLU C N 1
ATOM 7590 C CA . GLU C 1 96 ? 33.032 -12.908 70.809 1.00 107.64 88 GLU C CA 1
ATOM 7591 C C . GLU C 1 96 ? 33.815 -11.912 71.658 1.00 101.93 88 GLU C C 1
ATOM 7592 O O . GLU C 1 96 ? 33.659 -10.697 71.487 1.00 100.96 88 GLU C O 1
ATOM 7594 N N . ASP C 1 97 ? 34.632 -12.409 72.587 1.00 101.68 89 ASP C N 1
ATOM 7595 C CA . ASP C 1 97 ? 35.479 -11.613 73.473 1.00 99.40 89 ASP C CA 1
ATOM 7596 C C . ASP C 1 97 ? 34.674 -10.698 74.381 1.00 99.65 89 ASP C C 1
ATOM 7597 O O . ASP C 1 97 ? 35.253 -9.851 75.073 1.00 88.16 89 ASP C O 1
ATOM 7602 N N . ARG C 1 98 ? 33.358 -10.874 74.429 1.00 107.12 90 ARG C N 1
ATOM 7603 C CA . ARG C 1 98 ? 32.526 -10.032 75.266 1.00 108.20 90 ARG C CA 1
ATOM 7604 C C . ARG C 1 98 ? 32.697 -10.428 76.726 1.00 100.26 90 ARG C C 1
ATOM 7605 O O . ARG C 1 98 ? 32.881 -11.600 77.055 1.00 97.10 90 ARG C O 1
ATOM 7607 N N . VAL C 1 99 ? 32.644 -9.430 77.602 1.00 95.80 91 VAL C N 1
ATOM 7608 C CA . VAL C 1 99 ? 32.877 -9.634 79.030 1.00 88.04 91 VAL C CA 1
ATOM 7609 C C . VAL C 1 99 ? 31.588 -10.152 79.668 1.00 84.42 91 VAL C C 1
ATOM 7610 O O . VAL C 1 99 ? 30.553 -9.480 79.623 1.00 81.38 91 VAL C O 1
ATOM 7614 N N . LEU C 1 100 ? 31.644 -11.357 80.257 1.00 78.46 92 LEU C N 1
ATOM 7615 C CA . LEU C 1 100 ? 30.431 -11.983 80.790 1.00 81.31 92 LEU C CA 1
ATOM 7616 C C . LEU C 1 100 ? 30.030 -11.464 82.171 1.00 85.40 92 LEU C C 1
ATOM 7617 O O . LEU C 1 100 ? 28.844 -11.510 82.525 1.00 83.48 92 LEU C O 1
ATOM 7622 N N . ARG C 1 101 ? 30.994 -11.075 82.997 1.00 86.12 93 ARG C N 1
ATOM 7623 C CA . ARG C 1 101 ? 30.709 -10.573 84.332 1.00 88.42 93 ARG C CA 1
ATOM 7624 C C . ARG C 1 101 ? 31.886 -9.720 84.770 1.00 90.29 93 ARG C C 1
ATOM 7625 O O . ARG C 1 101 ? 32.997 -9.886 84.251 1.00 90.33 93 ARG C O 1
ATOM 7633 N N . PRO C 1 102 ? 31.682 -8.803 85.722 1.00 89.42 94 PRO C N 1
ATOM 7634 C CA . PRO C 1 102 ? 32.803 -7.977 86.185 1.00 84.63 94 PRO C CA 1
ATOM 7635 C C . PRO C 1 102 ? 33.967 -8.846 86.636 1.00 80.55 94 PRO C C 1
ATOM 7636 O O . PRO C 1 102 ? 33.779 -9.947 87.157 1.00 84.55 94 PRO C O 1
ATOM 7640 N N . CYS C 1 103 ? 35.177 -8.336 86.437 1.00 72.34 95 CYS C N 1
ATOM 7641 C CA . CYS C 1 103 ? 36.361 -9.067 86.863 1.00 69.74 95 CYS C CA 1
ATOM 7642 C C . CYS C 1 103 ? 36.364 -9.237 88.380 1.00 71.21 95 CYS C C 1
ATOM 7643 O O . CYS C 1 103 ? 36.111 -8.286 89.126 1.00 81.63 95 CYS C O 1
ATOM 7646 N N . ILE C 1 104 ? 36.656 -10.449 88.840 1.00 73.33 96 ILE C N 1
ATOM 7647 C CA . ILE C 1 104 ? 36.682 -10.761 90.273 1.00 69.83 96 ILE C CA 1
ATOM 7648 C C . ILE C 1 104 ? 38.122 -10.605 90.764 1.00 63.38 96 ILE C C 1
ATOM 7649 O O . ILE C 1 104 ? 38.984 -11.436 90.465 1.00 58.72 96 ILE C O 1
ATOM 7654 N N . LEU C 1 105 ? 38.383 -9.530 91.517 1.00 64.56 97 LEU C N 1
ATOM 7655 C CA . LEU C 1 105 ? 39.736 -9.079 91.820 1.00 67.43 97 LEU C CA 1
ATOM 7656 C C . LEU C 1 105 ? 40.398 -9.942 92.894 1.00 69.12 97 LEU C C 1
ATOM 7657 O O . LEU C 1 105 ? 39.801 -10.862 93.457 1.00 64.22 97 LEU C O 1
ATOM 7662 N N . TRP C 1 106 ? 41.673 -9.629 93.160 1.00 73.56 98 TRP C N 1
ATOM 7663 C CA . TRP C 1 106 ? 42.499 -10.373 94.114 1.00 67.95 98 TRP C CA 1
ATOM 7664 C C . TRP C 1 106 ? 42.015 -10.233 95.560 1.00 66.72 98 TRP C C 1
ATOM 7665 O O . TRP C 1 106 ? 42.258 -11.126 96.381 1.00 64.63 98 TRP C O 1
ATOM 7676 N N . ASN C 1 107 ? 41.394 -9.107 95.914 1.00 65.18 99 ASN C N 1
ATOM 7677 C CA . ASN C 1 107 ? 40.893 -8.895 97.268 1.00 58.85 99 ASN C CA 1
ATOM 7678 C C . ASN C 1 107 ? 39.429 -9.312 97.427 1.00 53.32 99 ASN C C 1
ATOM 7679 O O . ASN C 1 107 ? 38.812 -9.031 98.457 1.00 53.04 99 ASN C O 1
ATOM 7684 N N . ASP C 1 108 ? 38.888 -10.025 96.454 1.00 56.43 100 ASP C N 1
ATOM 7685 C CA . ASP C 1 108 ? 37.586 -10.658 96.569 1.00 54.61 100 ASP C CA 1
ATOM 7686 C C . ASP C 1 108 ? 37.769 -11.971 97.332 1.00 64.69 100 ASP C C 1
ATOM 7687 O O . ASP C 1 108 ? 38.718 -12.717 97.077 1.00 67.36 100 ASP C O 1
ATOM 7692 N N . THR C 1 109 ? 36.890 -12.238 98.304 1.00 67.78 101 THR C N 1
ATOM 7693 C CA . THR C 1 109 ? 36.982 -13.468 99.095 1.00 67.18 101 THR C CA 1
ATOM 7694 C C . THR C 1 109 ? 35.711 -14.300 99.029 1.00 64.31 101 THR C C 1
ATOM 7695 O O . THR C 1 109 ? 35.474 -15.124 99.908 1.00 62.83 101 THR C O 1
ATOM 7699 N N . ARG C 1 110 ? 34.883 -14.099 98.009 1.00 70.98 102 ARG C N 1
ATOM 7700 C CA . ARG C 1 110 ? 33.611 -14.802 97.926 1.00 64.53 102 ARG C CA 1
ATOM 7701 C C . ARG C 1 110 ? 33.775 -16.310 97.797 1.00 66.11 102 ARG C C 1
ATOM 7702 O O . ARG C 1 110 ? 32.797 -17.031 98.006 1.00 60.46 102 ARG C O 1
ATOM 7710 N N . SER C 1 111 ? 34.976 -16.797 97.453 1.00 75.74 103 SER C N 1
ATOM 7711 C CA . SER C 1 111 ? 35.234 -18.205 97.146 1.00 75.97 103 SER C CA 1
ATOM 7712 C C . SER C 1 111 ? 35.837 -18.989 98.310 1.00 73.15 103 SER C C 1
ATOM 7713 O O . SER C 1 111 ? 36.508 -19.997 98.067 1.00 75.40 103 SER C O 1
ATOM 7716 N N . TYR C 1 112 ? 35.604 -18.573 99.562 1.00 68.48 104 TYR C N 1
ATOM 7717 C CA . TYR C 1 112 ? 36.294 -19.208 100.686 1.00 60.29 104 TYR C CA 1
ATOM 7718 C C . TYR C 1 112 ? 36.009 -20.707 100.758 1.00 57.20 104 TYR C C 1
ATOM 7719 O O . TYR C 1 112 ? 36.894 -21.494 101.119 1.00 49.09 104 TYR C O 1
ATOM 7728 N N . ARG C 1 113 ? 34.780 -21.121 100.431 1.00 55.00 105 ARG C N 1
ATOM 7729 C CA . ARG C 1 113 ? 34.474 -22.548 100.388 1.00 50.71 105 ARG C CA 1
ATOM 7730 C C . ARG C 1 113 ? 35.277 -23.239 99.294 1.00 61.86 105 ARG C C 1
ATOM 7731 O O . ARG C 1 113 ? 35.989 -24.218 99.549 1.00 65.73 105 ARG C O 1
ATOM 7739 N N . GLU C 1 114 ? 35.224 -22.689 98.075 1.00 68.53 106 GLU C N 1
ATOM 7740 C CA . GLU C 1 114 ? 35.884 -23.312 96.931 1.00 63.64 106 GLU C CA 1
ATOM 7741 C C . GLU C 1 114 ? 37.407 -23.340 97.095 1.00 55.77 106 GLU C C 1
ATOM 7742 O O . GLU C 1 114 ? 38.052 -24.327 96.727 1.00 55.38 106 GLU C O 1
ATOM 7748 N N . ALA C 1 115 ? 38.004 -22.281 97.655 1.00 50.95 107 ALA C N 1
ATOM 7749 C CA . ALA C 1 115 ? 39.449 -22.309 97.898 1.00 51.95 107 ALA C CA 1
ATOM 7750 C C . ALA C 1 115 ? 39.833 -23.381 98.919 1.00 54.45 107 ALA C C 1
ATOM 7751 O O . ALA C 1 115 ? 40.932 -23.946 98.843 1.00 49.38 107 ALA C O 1
ATOM 7753 N N . ALA C 1 116 ? 38.970 -23.639 99.905 1.00 49.07 108 ALA C N 1
ATOM 7754 C CA . ALA C 1 116 ? 39.270 -24.671 100.887 1.00 48.65 108 ALA C CA 1
ATOM 7755 C C . ALA C 1 116 ? 39.257 -26.049 100.263 1.00 61.50 108 ALA C C 1
ATOM 7756 O O . ALA C 1 116 ? 40.099 -26.888 100.603 1.00 78.75 108 ALA C O 1
ATOM 7758 N N . GLU C 1 117 ? 38.313 -26.312 99.352 1.00 65.14 109 GLU C N 1
ATOM 7759 C CA . GLU C 1 117 ? 38.240 -27.643 98.750 1.00 72.28 109 GLU C CA 1
ATOM 7760 C C . GLU C 1 117 ? 39.494 -27.914 97.937 1.00 69.19 109 GLU C C 1
ATOM 7761 O O . GLU C 1 117 ? 40.117 -28.976 98.059 1.00 70.47 109 GLU C O 1
ATOM 7767 N N . LEU C 1 118 ? 39.907 -26.924 97.140 1.00 53.18 110 LEU C N 1
ATOM 7768 C CA . LEU C 1 118 ? 41.080 -27.070 96.292 1.00 61.63 110 LEU C CA 1
ATOM 7769 C C . LEU C 1 118 ? 42.352 -27.143 97.125 1.00 60.65 110 LEU C C 1
ATOM 7770 O O . LEU C 1 118 ? 43.233 -27.967 96.851 1.00 57.01 110 LEU C O 1
ATOM 7775 N N . ASP C 1 119 ? 42.445 -26.318 98.175 1.00 58.43 111 ASP C N 1
ATOM 7776 C CA . ASP C 1 119 ? 43.639 -26.325 99.010 1.00 54.00 111 ASP C CA 1
ATOM 7777 C C . ASP C 1 119 ? 43.852 -27.684 99.669 1.00 57.29 111 ASP C C 1
ATOM 7778 O O . ASP C 1 119 ? 45.000 -28.065 99.939 1.00 60.78 111 ASP C O 1
ATOM 7783 N N . ALA C 1 120 ? 42.770 -28.442 99.900 1.00 50.91 112 ALA C N 1
ATOM 7784 C CA . ALA C 1 120 ? 42.877 -29.734 100.565 1.00 51.60 112 ALA C CA 1
ATOM 7785 C C . ALA C 1 120 ? 43.401 -30.844 99.660 1.00 61.30 112 ALA C C 1
ATOM 7786 O O . ALA C 1 120 ? 43.828 -31.885 100.171 1.00 53.86 112 ALA C O 1
ATOM 7788 N N . ASP C 1 121 ? 43.408 -30.638 98.342 1.00 60.92 113 ASP C N 1
ATOM 7789 C CA . ASP C 1 121 ? 43.977 -31.587 97.389 1.00 57.55 113 ASP C CA 1
ATOM 7790 C C . ASP C 1 121 ? 45.475 -31.346 97.292 1.00 60.34 113 ASP C C 1
ATOM 7791 O O . ASP C 1 121 ? 45.892 -30.309 96.765 1.00 70.97 113 ASP C O 1
ATOM 7796 N N . PRO C 1 122 ? 46.315 -32.278 97.755 1.00 56.63 114 PRO C N 1
ATOM 7797 C CA . PRO C 1 122 ? 47.762 -32.005 97.796 1.00 55.90 114 PRO C CA 1
ATOM 7798 C C . PRO C 1 122 ? 48.358 -31.612 96.450 1.00 56.82 114 PRO C C 1
ATOM 7799 O O . PRO C 1 122 ? 49.474 -31.069 96.423 1.00 69.17 114 PRO C O 1
ATOM 7803 N N . ALA C 1 123 ? 47.622 -31.806 95.351 1.00 59.89 115 ALA C N 1
ATOM 7804 C CA . ALA C 1 123 ? 48.134 -31.483 94.026 1.00 61.02 115 ALA C CA 1
ATOM 7805 C C . ALA C 1 123 ? 48.339 -29.987 93.850 1.00 62.06 115 ALA C C 1
ATOM 7806 O O . ALA C 1 123 ? 49.276 -29.570 93.163 1.00 70.62 115 ALA C O 1
ATOM 7808 N N . PHE C 1 124 ? 47.498 -29.165 94.473 1.00 56.34 116 PHE C N 1
ATOM 7809 C CA . PHE C 1 124 ? 47.620 -27.729 94.277 1.00 55.26 116 PHE C CA 1
ATOM 7810 C C . PHE C 1 124 ? 48.915 -27.204 94.889 1.00 69.68 116 PHE C C 1
ATOM 7811 O O . PHE C 1 124 ? 49.613 -26.390 94.275 1.00 79.09 116 PHE C O 1
ATOM 7819 N N . ARG C 1 125 ? 49.272 -27.666 96.086 1.00 75.91 117 ARG C N 1
ATOM 7820 C CA . ARG C 1 125 ? 50.571 -27.290 96.631 1.00 78.54 117 ARG C CA 1
ATOM 7821 C C . ARG C 1 125 ? 51.708 -27.946 95.888 1.00 71.20 117 ARG C C 1
ATOM 7822 O O . ARG C 1 125 ? 52.790 -27.364 95.777 1.00 80.30 117 ARG C O 1
ATOM 7830 N N . ALA C 1 126 ? 51.488 -29.162 95.406 1.00 64.63 118 ALA C N 1
ATOM 7831 C CA . ALA C 1 126 ? 52.518 -29.850 94.649 1.00 61.42 118 ALA C CA 1
ATOM 7832 C C . ALA C 1 126 ? 52.779 -29.164 93.311 1.00 63.39 118 ALA C C 1
ATOM 7833 O O . ALA C 1 126 ? 53.938 -28.951 92.933 1.00 61.58 118 ALA C O 1
ATOM 7835 N N . ILE C 1 127 ? 51.723 -28.767 92.603 1.00 67.26 119 ILE C N 1
ATOM 7836 C CA . ILE C 1 127 ? 51.886 -28.295 91.231 1.00 67.99 119 ILE C CA 1
ATOM 7837 C C . ILE C 1 127 ? 52.126 -26.788 91.150 1.00 63.27 119 ILE C C 1
ATOM 7838 O O . ILE C 1 127 ? 52.991 -26.337 90.390 1.00 63.47 119 ILE C O 1
ATOM 7843 N N . THR C 1 128 ? 51.372 -25.987 91.907 1.00 56.98 120 THR C N 1
ATOM 7844 C CA . THR C 1 128 ? 51.555 -24.540 91.895 1.00 59.13 120 THR C CA 1
ATOM 7845 C C . THR C 1 128 ? 52.521 -24.050 92.969 1.00 61.86 120 THR C C 1
ATOM 7846 O O . THR C 1 128 ? 53.022 -22.927 92.857 1.00 56.14 120 THR C O 1
ATOM 7850 N N . GLY C 1 129 ? 52.769 -24.840 94.017 1.00 65.02 121 GLY C N 1
ATOM 7851 C CA . GLY C 1 129 ? 53.630 -24.395 95.099 1.00 63.36 121 GLY C CA 1
ATOM 7852 C C . GLY C 1 129 ? 53.038 -23.338 96.006 1.00 62.22 121 GLY C C 1
ATOM 7853 O O . GLY C 1 129 ? 53.776 -22.681 96.754 1.00 52.87 121 GLY C O 1
ATOM 7854 N N . ASN C 1 130 ? 51.729 -23.126 95.947 1.00 63.52 122 ASN C N 1
ATOM 7855 C CA . ASN C 1 130 ? 51.095 -22.075 96.722 1.00 62.17 122 ASN C CA 1
ATOM 7856 C C . ASN C 1 130 ? 49.860 -22.621 97.420 1.00 63.93 122 ASN C C 1
ATOM 7857 O O . ASN C 1 130 ? 49.269 -23.623 96.997 1.00 54.53 122 ASN C O 1
ATOM 7862 N N . ILE C 1 131 ? 49.514 -21.971 98.532 1.00 65.57 123 ILE C N 1
ATOM 7863 C CA . ILE C 1 131 ? 48.214 -22.158 99.158 1.00 57.67 123 ILE C CA 1
ATOM 7864 C C . ILE C 1 131 ? 47.151 -21.590 98.227 1.00 53.22 123 ILE C C 1
ATOM 7865 O O . ILE C 1 131 ? 47.375 -20.591 97.532 1.00 48.56 123 ILE C O 1
ATOM 7870 N N . VAL C 1 132 ? 45.987 -22.227 98.185 1.00 51.67 124 VAL C N 1
ATOM 7871 C CA . VAL C 1 132 ? 44.897 -21.735 97.345 1.00 57.02 124 VAL C CA 1
ATOM 7872 C C . VAL C 1 132 ? 44.056 -20.810 98.220 1.00 56.12 124 VAL C C 1
ATOM 7873 O O . VAL C 1 132 ? 43.121 -21.236 98.908 1.00 54.65 124 VAL C O 1
ATOM 7877 N N . PHE C 1 133 ? 44.355 -19.538 98.149 1.00 53.41 125 PHE C N 1
ATOM 7878 C CA . PHE C 1 133 ? 43.556 -18.531 98.823 1.00 51.35 125 PHE C CA 1
ATOM 7879 C C . PHE C 1 133 ? 42.414 -18.140 97.889 1.00 52.15 125 PHE C C 1
ATOM 7880 O O . PHE C 1 133 ? 42.545 -18.276 96.668 1.00 49.51 125 PHE C O 1
ATOM 7888 N N . PRO C 1 134 ? 41.279 -17.662 98.416 1.00 57.45 126 PRO C N 1
ATOM 7889 C CA . PRO C 1 134 ? 40.121 -17.346 97.551 1.00 61.16 126 PRO C CA 1
ATOM 7890 C C . PRO C 1 134 ? 40.361 -16.219 96.542 1.00 61.32 126 PRO C C 1
ATOM 7891 O O . PRO C 1 134 ? 39.563 -16.076 95.602 1.00 64.55 126 PRO C O 1
ATOM 7895 N N . GLY C 1 135 ? 41.393 -15.395 96.723 1.00 50.11 127 GLY C N 1
ATOM 7896 C CA . GLY C 1 135 ? 41.678 -14.377 95.739 1.00 53.79 127 GLY C CA 1
ATOM 7897 C C . GLY C 1 135 ? 42.457 -14.858 94.532 1.00 60.96 127 GLY C C 1
ATOM 7898 O O . GLY C 1 135 ? 42.614 -14.100 93.570 1.00 65.21 127 GLY C O 1
ATOM 7899 N N . PHE C 1 136 ? 42.931 -16.101 94.548 1.00 54.11 128 PHE C N 1
ATOM 7900 C CA . PHE C 1 136 ? 43.559 -16.647 93.362 1.00 56.13 128 PHE C CA 1
ATOM 7901 C C . PHE C 1 136 ? 42.475 -17.010 92.345 1.00 58.77 128 PHE C C 1
ATOM 7902 O O . PHE C 1 136 ? 41.286 -17.103 92.673 1.00 56.23 128 PHE C O 1
ATOM 7910 N N . THR C 1 137 ? 42.904 -17.216 91.096 1.00 55.06 129 THR C N 1
ATOM 7911 C CA . THR C 1 137 ? 41.962 -17.260 89.983 1.00 61.55 129 THR C CA 1
ATOM 7912 C C . THR C 1 137 ? 41.177 -18.564 89.954 1.00 62.41 129 THR C C 1
ATOM 7913 O O . THR C 1 137 ? 39.973 -18.555 89.668 1.00 63.27 129 THR C O 1
ATOM 7917 N N . ALA C 1 138 ? 41.850 -19.699 90.187 1.00 64.57 130 ALA C N 1
ATOM 7918 C CA . ALA C 1 138 ? 41.189 -21.002 90.071 1.00 64.51 130 ALA C CA 1
ATOM 7919 C C . ALA C 1 138 ? 39.940 -21.132 90.936 1.00 60.40 130 ALA C C 1
ATOM 7920 O O . ALA C 1 138 ? 38.876 -21.464 90.389 1.00 58.23 130 ALA C O 1
ATOM 7922 N N . PRO C 1 139 ? 39.971 -20.876 92.250 1.00 60.13 131 PRO C N 1
ATOM 7923 C CA . PRO C 1 139 ? 38.750 -21.070 93.045 1.00 61.52 131 PRO C CA 1
ATOM 7924 C C . PRO C 1 139 ? 37.566 -20.213 92.622 1.00 66.01 131 PRO C C 1
ATOM 7925 O O . PRO C 1 139 ? 36.420 -20.667 92.750 1.00 60.64 131 PRO C O 1
ATOM 7929 N N . LYS C 1 140 ? 37.796 -19.008 92.090 1.00 64.41 132 LYS C N 1
ATOM 7930 C CA . LYS C 1 140 ? 36.674 -18.179 91.662 1.00 63.61 132 LYS C CA 1
ATOM 7931 C C . LYS C 1 140 ? 35.872 -18.840 90.542 1.00 68.41 132 LYS C C 1
ATOM 7932 O O . LYS C 1 140 ? 34.650 -18.668 90.474 1.00 67.72 132 LYS C O 1
ATOM 7938 N N . LEU C 1 141 ? 36.524 -19.622 89.678 1.00 66.81 133 LEU C N 1
ATOM 7939 C CA . LEU C 1 141 ? 35.805 -20.219 88.556 1.00 73.42 133 LEU C CA 1
ATOM 7940 C C . LEU C 1 141 ? 34.999 -21.444 88.971 1.00 70.00 133 LEU C C 1
ATOM 7941 O O . LEU C 1 141 ? 33.950 -21.728 88.365 1.00 65.19 133 LEU C O 1
ATOM 7946 N N . VAL C 1 142 ? 35.459 -22.147 90.013 1.00 64.12 134 VAL C N 1
ATOM 7947 C CA . VAL C 1 142 ? 34.646 -23.179 90.646 1.00 67.30 134 VAL C CA 1
ATOM 7948 C C . VAL C 1 142 ? 33.395 -22.546 91.242 1.00 75.58 134 VAL C C 1
ATOM 7949 O O . VAL C 1 142 ? 32.284 -23.078 91.111 1.00 83.30 134 VAL C O 1
ATOM 7953 N N . TRP C 1 143 ? 33.561 -21.379 91.880 1.00 72.75 135 TRP C N 1
ATOM 7954 C CA . TRP C 1 143 ? 32.433 -20.599 92.382 1.00 64.36 135 TRP C CA 1
ATOM 7955 C C . TRP C 1 143 ? 31.434 -20.277 91.273 1.00 62.01 135 TRP C C 1
ATOM 7956 O O . TRP C 1 143 ? 30.228 -20.505 91.426 1.00 63.04 135 TRP C O 1
ATOM 7967 N N . VAL C 1 144 ? 31.926 -19.762 90.138 1.00 62.90 136 VAL C N 1
ATOM 7968 C CA . VAL C 1 144 ? 31.043 -19.429 89.023 1.00 65.16 136 VAL C CA 1
ATOM 7969 C C . VAL C 1 144 ? 30.341 -20.677 88.529 1.00 68.69 136 VAL C C 1
ATOM 7970 O O . VAL C 1 144 ? 29.137 -20.653 88.239 1.00 69.40 136 VAL C O 1
ATOM 7974 N N . ALA C 1 145 ? 31.068 -21.799 88.473 1.00 72.12 137 ALA C N 1
ATOM 7975 C CA . ALA C 1 145 ? 30.476 -23.049 88.013 1.00 74.67 137 ALA C CA 1
ATOM 7976 C C . ALA C 1 145 ? 29.269 -23.444 88.858 1.00 72.32 137 ALA C C 1
ATOM 7977 O O . ALA C 1 145 ? 28.330 -24.072 88.345 1.00 72.07 137 ALA C O 1
ATOM 7979 N N . ARG C 1 146 ? 29.257 -23.056 90.136 1.00 71.98 138 ARG C N 1
ATOM 7980 C CA . ARG C 1 146 ? 28.210 -23.462 91.067 1.00 80.77 138 ARG C CA 1
ATOM 7981 C C . ARG C 1 146 ? 27.135 -22.405 91.302 1.00 86.05 138 ARG C C 1
ATOM 7982 O O . ARG C 1 146 ? 26.005 -22.763 91.655 1.00 85.07 138 ARG C O 1
ATOM 7990 N N . ASN C 1 147 ? 27.445 -21.115 91.106 1.00 88.38 139 ASN C N 1
ATOM 7991 C CA . ASN C 1 147 ? 26.502 -20.035 91.382 1.00 86.72 139 ASN C CA 1
ATOM 7992 C C . ASN C 1 147 ? 26.026 -19.281 90.146 1.00 87.65 139 ASN C C 1
ATOM 7993 O O . ASN C 1 147 ? 24.973 -18.640 90.207 1.00 85.60 139 ASN C O 1
ATOM 7998 N N . GLU C 1 148 ? 26.797 -19.278 89.060 1.00 89.82 140 GLU C N 1
ATOM 7999 C CA . GLU C 1 148 ? 26.392 -18.641 87.808 1.00 95.07 140 GLU C CA 1
ATOM 8000 C C . GLU C 1 148 ? 26.610 -19.608 86.644 1.00 97.73 140 GLU C C 1
ATOM 8001 O O . GLU C 1 148 ? 27.381 -19.327 85.728 1.00 99.99 140 GLU C O 1
ATOM 8007 N N . ALA C 1 149 ? 25.913 -20.752 86.675 1.00 95.41 141 ALA C N 1
ATOM 8008 C CA . ALA C 1 149 ? 26.209 -21.844 85.743 1.00 96.64 141 ALA C CA 1
ATOM 8009 C C . ALA C 1 149 ? 25.926 -21.472 84.283 1.00 99.29 141 ALA C C 1
ATOM 8010 O O . ALA C 1 149 ? 26.624 -21.949 83.377 1.00 93.71 141 ALA C O 1
ATOM 8012 N N . ASP C 1 150 ? 24.905 -20.645 84.026 1.00 98.60 142 ASP C N 1
ATOM 8013 C CA . ASP C 1 150 ? 24.661 -20.194 82.658 1.00 96.54 142 ASP C CA 1
ATOM 8014 C C . ASP C 1 150 ? 25.836 -19.370 82.143 1.00 98.95 142 ASP C C 1
ATOM 8015 O O . ASP C 1 150 ? 26.197 -19.453 80.962 1.00 103.43 142 ASP C O 1
ATOM 8017 N N . ILE C 1 151 ? 26.435 -18.556 83.014 1.00 97.77 143 ILE C N 1
ATOM 8018 C CA . ILE C 1 151 ? 27.631 -17.804 82.645 1.00 101.88 143 ILE C CA 1
ATOM 8019 C C . ILE C 1 151 ? 28.814 -18.742 82.432 1.00 100.69 143 ILE C C 1
ATOM 8020 O O . ILE C 1 151 ? 29.632 -18.540 81.526 1.00 107.25 143 ILE C O 1
ATOM 8025 N N . PHE C 1 152 ? 28.907 -19.799 83.239 1.00 95.52 144 PHE C N 1
ATOM 8026 C CA . PHE C 1 152 ? 30.064 -20.687 83.177 1.00 92.88 144 PHE C CA 1
ATOM 8027 C C . PHE C 1 152 ? 30.098 -21.472 81.869 1.00 101.40 144 PHE C C 1
ATOM 8028 O O . PHE C 1 152 ? 31.175 -21.721 81.313 1.00 96.89 144 PHE C O 1
ATOM 8036 N N . ALA C 1 153 ? 28.927 -21.858 81.359 1.00 109.22 145 ALA C N 1
ATOM 8037 C CA . ALA C 1 153 ? 28.850 -22.613 80.116 1.00 112.57 145 ALA C CA 1
ATOM 8038 C C . ALA C 1 153 ? 29.301 -21.812 78.895 1.00 106.56 145 ALA C C 1
ATOM 8039 O O . ALA C 1 153 ? 29.691 -22.414 77.890 1.00 114.29 145 ALA C O 1
ATOM 8041 N N . ARG C 1 154 ? 29.266 -20.481 78.949 1.00 100.30 146 ARG C N 1
ATOM 8042 C CA . ARG C 1 154 ? 29.599 -19.651 77.794 1.00 102.99 146 ARG C CA 1
ATOM 8043 C C . ARG C 1 154 ? 31.048 -19.156 77.801 1.00 105.84 146 ARG C C 1
ATOM 8044 O O . ARG C 1 154 ? 31.416 -18.364 76.928 1.00 106.52 146 ARG C O 1
ATOM 8046 N N . ILE C 1 155 ? 31.866 -19.593 78.768 1.00 103.57 147 ILE C N 1
ATOM 8047 C CA . ILE C 1 155 ? 33.258 -19.147 78.893 1.00 95.58 147 ILE C CA 1
ATOM 8048 C C . ILE C 1 155 ? 34.129 -19.742 77.792 1.00 92.88 147 ILE C C 1
ATOM 8049 O O . ILE C 1 155 ? 34.199 -20.968 77.628 1.00 82.07 147 ILE C O 1
ATOM 8054 N N . ARG C 1 156 ? 34.828 -18.877 77.047 1.00 91.97 148 ARG C N 1
ATOM 8055 C CA . ARG C 1 156 ? 35.831 -19.338 76.093 1.00 100.20 148 ARG C CA 1
ATOM 8056 C C . ARG C 1 156 ? 37.256 -18.914 76.435 1.00 89.61 148 ARG C C 1
ATOM 8057 O O . ARG C 1 156 ? 38.199 -19.543 75.944 1.00 91.62 148 ARG C O 1
ATOM 8059 N N . LYS C 1 157 ? 37.441 -17.890 77.263 1.00 86.72 149 LYS C N 1
ATOM 8060 C CA . LYS C 1 157 ? 38.772 -17.468 77.683 1.00 85.68 149 LYS C CA 1
ATOM 8061 C C . LYS C 1 157 ? 38.674 -16.846 79.069 1.00 88.67 149 LYS C C 1
ATOM 8062 O O . LYS C 1 157 ? 37.704 -16.145 79.372 1.00 91.16 149 LYS C O 1
ATOM 8068 N N . VAL C 1 158 ? 39.672 -17.124 79.909 1.00 81.48 150 VAL C N 1
ATOM 8069 C CA . VAL C 1 158 ? 39.834 -16.486 81.212 1.00 70.14 150 VAL C CA 1
ATOM 8070 C C . VAL C 1 158 ? 41.207 -15.825 81.258 1.00 74.84 150 VAL C C 1
ATOM 8071 O O . VAL C 1 158 ? 42.233 -16.503 81.110 1.00 76.37 150 VAL C O 1
ATOM 8075 N N . LEU C 1 159 ? 41.225 -14.502 81.447 1.00 69.13 151 LEU C N 1
ATOM 8076 C CA . LEU C 1 159 ? 42.446 -13.712 81.389 1.00 71.17 151 LEU C CA 1
ATOM 8077 C C . LEU C 1 159 ? 42.620 -12.899 82.658 1.00 71.90 151 LEU C C 1
ATOM 8078 O O . LEU C 1 159 ? 41.642 -12.493 83.292 1.00 76.30 151 LEU C O 1
ATOM 8083 N N . LEU C 1 160 ? 43.880 -12.626 82.996 1.00 76.17 152 LEU C N 1
ATOM 8084 C CA . LEU C 1 160 ? 44.218 -11.747 84.110 1.00 71.05 152 LEU C CA 1
ATOM 8085 C C . LEU C 1 160 ? 44.090 -10.290 83.681 1.00 79.33 152 LEU C C 1
ATOM 8086 O O . LEU C 1 160 ? 44.038 -9.991 82.484 1.00 88.27 152 LEU C O 1
ATOM 8091 N N . PRO C 1 161 ? 43.987 -9.361 84.638 1.00 77.04 153 PRO C N 1
ATOM 8092 C CA . PRO C 1 161 ? 43.681 -7.973 84.252 1.00 66.88 153 PRO C CA 1
ATOM 8093 C C . PRO C 1 161 ? 44.596 -7.392 83.180 1.00 68.61 153 PRO C C 1
ATOM 8094 O O . PRO C 1 161 ? 44.091 -6.857 82.192 1.00 74.95 153 PRO C O 1
ATOM 8098 N N . LYS C 1 162 ? 45.921 -7.483 83.331 1.00 73.49 154 LYS C N 1
ATOM 8099 C CA . LYS C 1 162 ? 46.801 -6.874 82.331 1.00 75.59 154 LYS C CA 1
ATOM 8100 C C . LYS C 1 162 ? 46.710 -7.581 80.984 1.00 71.37 154 LYS C C 1
ATOM 8101 O O . LYS C 1 162 ? 46.978 -6.969 79.943 1.00 73.38 154 LYS C O 1
ATOM 8107 N N . ASP C 1 163 ? 46.398 -8.879 80.992 1.00 70.51 155 ASP C N 1
ATOM 8108 C CA . ASP C 1 163 ? 46.285 -9.651 79.760 1.00 74.00 155 ASP C CA 1
ATOM 8109 C C . ASP C 1 163 ? 44.982 -9.374 79.011 1.00 74.11 155 ASP C C 1
ATOM 8110 O O . ASP C 1 163 ? 44.961 -9.458 77.777 1.00 76.44 155 ASP C O 1
ATOM 8115 N N . TYR C 1 164 ? 43.905 -9.015 79.717 1.00 74.10 156 TYR C N 1
ATOM 8116 C CA . TYR C 1 164 ? 42.753 -8.445 79.027 1.00 76.56 156 TYR C CA 1
ATOM 8117 C C . TYR C 1 164 ? 43.101 -7.088 78.426 1.00 89.41 156 TYR C C 1
ATOM 8118 O O . TYR C 1 164 ? 42.679 -6.773 77.305 1.00 101.93 156 TYR C O 1
ATOM 8127 N N . LEU C 1 165 ? 43.864 -6.270 79.159 1.00 78.56 157 LEU C N 1
ATOM 8128 C CA . LEU C 1 165 ? 44.342 -5.009 78.602 1.00 77.51 157 LEU C CA 1
ATOM 8129 C C . LEU C 1 165 ? 45.186 -5.248 77.354 1.00 79.16 157 LEU C C 1
ATOM 8130 O O . LEU C 1 165 ? 45.146 -4.451 76.407 1.00 87.74 157 LEU C O 1
ATOM 8135 N N . ARG C 1 166 ? 45.974 -6.330 77.340 1.00 84.63 158 ARG C N 1
ATOM 8136 C CA . ARG C 1 166 ? 46.754 -6.676 76.149 1.00 89.91 158 ARG C CA 1
ATOM 8137 C C . ARG C 1 166 ? 45.853 -7.018 74.957 1.00 84.12 158 ARG C C 1
ATOM 8138 O O . ARG C 1 166 ? 46.195 -6.714 73.807 1.00 84.06 158 ARG C O 1
ATOM 8146 N N . LEU C 1 167 ? 44.702 -7.657 75.210 1.00 81.17 159 LEU C N 1
ATOM 8147 C CA . LEU C 1 167 ? 43.789 -8.012 74.123 1.00 93.58 159 LEU C CA 1
ATOM 8148 C C . LEU C 1 167 ? 43.302 -6.775 73.377 1.00 89.92 159 LEU C C 1
ATOM 8149 O O . LEU C 1 167 ? 43.176 -6.788 72.146 1.00 87.97 159 LEU C O 1
ATOM 8154 N N . TRP C 1 168 ? 43.022 -5.698 74.114 1.00 89.04 160 TRP C N 1
ATOM 8155 C CA . TRP C 1 168 ? 42.665 -4.431 73.495 1.00 89.66 160 TRP C CA 1
ATOM 8156 C C . TRP C 1 168 ? 43.831 -3.880 72.684 1.00 99.28 160 TRP C C 1
ATOM 8157 O O . TRP C 1 168 ? 43.651 -3.456 71.534 1.00 110.66 160 TRP C O 1
ATOM 8168 N N . LEU C 1 169 ? 45.046 -3.944 73.239 1.00 94.53 161 LEU C N 1
ATOM 8169 C CA . LEU C 1 169 ? 46.205 -3.351 72.575 1.00 92.17 161 LEU C CA 1
ATOM 8170 C C . LEU C 1 169 ? 46.662 -4.182 71.377 1.00 97.70 161 LEU C C 1
ATOM 8171 O O . LEU C 1 169 ? 46.969 -3.627 70.310 1.00 100.58 161 LEU C O 1
ATOM 8176 N N . THR C 1 170 ? 46.706 -5.511 71.523 1.00 92.50 162 THR C N 1
ATOM 8177 C CA . THR C 1 170 ? 47.375 -6.340 70.532 1.00 97.76 162 THR C CA 1
ATOM 8178 C C . THR C 1 170 ? 46.451 -7.273 69.757 1.00 96.18 162 THR C C 1
ATOM 8179 O O . THR C 1 170 ? 46.801 -7.669 68.641 1.00 93.65 162 THR C O 1
ATOM 8183 N N . GLY C 1 171 ? 45.282 -7.607 70.292 1.00 93.14 163 GLY C N 1
ATOM 8184 C CA . GLY C 1 171 ? 44.415 -8.572 69.655 1.00 91.64 163 GLY C CA 1
ATOM 8185 C C . GLY C 1 171 ? 44.802 -10.022 69.851 1.00 94.74 163 GLY C C 1
ATOM 8186 O O . GLY C 1 171 ? 44.149 -10.903 69.279 1.00 91.70 163 GLY C O 1
ATOM 8187 N N . GLU C 1 172 ? 45.784 -10.313 70.698 1.00 96.56 164 GLU C N 1
ATOM 8188 C CA . GLU C 1 172 ? 46.149 -11.690 70.986 1.00 101.06 164 GLU C CA 1
ATOM 8189 C C . GLU C 1 172 ? 45.807 -12.031 72.427 1.00 100.40 164 GLU C C 1
ATOM 8190 O O . GLU C 1 172 ? 45.732 -11.159 73.298 1.00 103.35 164 GLU C O 1
ATOM 8196 N N . TYR C 1 173 ? 45.636 -13.330 72.675 1.00 98.88 165 TYR C N 1
ATOM 8197 C CA . TYR C 1 173 ? 45.341 -13.858 74.008 1.00 89.19 165 TYR C CA 1
ATOM 8198 C C . TYR C 1 173 ? 46.660 -14.394 74.534 1.00 79.78 165 TYR C C 1
ATOM 8199 O O . TYR C 1 173 ? 47.062 -15.514 74.207 1.00 82.65 165 TYR C O 1
ATOM 8208 N N . ILE C 1 174 ? 47.342 -13.594 75.339 1.00 82.75 166 ILE C N 1
ATOM 8209 C CA . ILE C 1 174 ? 48.671 -13.940 75.821 1.00 84.20 166 ILE C CA 1
ATOM 8210 C C . ILE C 1 174 ? 48.769 -13.505 77.273 1.00 88.29 166 ILE C C 1
ATOM 8211 O O . ILE C 1 174 ? 48.249 -12.448 77.647 1.00 89.13 166 ILE C O 1
ATOM 8216 N N . SER C 1 175 ? 49.436 -14.323 78.089 1.00 80.47 167 SER C N 1
ATOM 8217 C CA . SER C 1 175 ? 49.807 -13.958 79.447 1.00 76.54 167 SER C CA 1
ATOM 8218 C C . SER C 1 175 ? 51.266 -14.313 79.680 1.00 72.18 167 SER C C 1
ATOM 8219 O O . SER C 1 175 ? 51.853 -15.100 78.937 1.00 71.85 167 SER C O 1
ATOM 8222 N N . ASP C 1 176 ? 51.848 -13.746 80.736 1.00 72.21 168 ASP C N 1
ATOM 8223 C CA . ASP C 1 176 ? 53.225 -14.064 81.083 1.00 71.17 168 ASP C CA 1
ATOM 8224 C C . ASP C 1 176 ? 53.267 -15.035 82.271 1.00 71.52 168 ASP C C 1
ATOM 8225 O O . ASP C 1 176 ? 52.262 -15.310 82.941 1.00 65.68 168 ASP C O 1
ATOM 8230 N N . MET C 1 177 ? 54.467 -15.588 82.485 1.00 68.91 169 MET C N 1
ATOM 8231 C CA . MET C 1 177 ? 54.692 -16.612 83.505 1.00 65.52 169 MET C CA 1
ATOM 8232 C C . MET C 1 177 ? 54.398 -16.103 84.920 1.00 63.82 169 MET C C 1
ATOM 8233 O O . MET C 1 177 ? 53.876 -16.843 85.760 1.00 62.14 169 MET C O 1
ATOM 8238 N N . SER C 1 178 ? 54.772 -14.862 85.220 1.00 63.39 170 SER C N 1
ATOM 8239 C CA . SER C 1 178 ? 54.674 -14.383 86.590 1.00 65.98 170 SER C CA 1
ATOM 8240 C C . SER C 1 178 ? 53.231 -14.139 86.989 1.00 66.78 170 SER C C 1
ATOM 8241 O O . SER C 1 178 ? 52.847 -14.388 88.140 1.00 70.37 170 SER C O 1
ATOM 8244 N N . ASP C 1 179 ? 52.422 -13.646 86.051 1.00 65.11 171 ASP C N 1
ATOM 8245 C CA . ASP C 1 179 ? 51.018 -13.372 86.328 1.00 66.72 171 ASP C CA 1
ATOM 8246 C C . ASP C 1 179 ? 50.198 -14.652 86.296 1.00 60.80 171 ASP C C 1
ATOM 8247 O O . ASP C 1 179 ? 49.254 -14.812 87.072 1.00 76.67 171 ASP C O 1
ATOM 8252 N N . SER C 1 180 ? 50.547 -15.581 85.427 1.00 61.85 172 SER C N 1
ATOM 8253 C CA . SER C 1 180 ? 49.776 -16.808 85.347 1.00 65.11 172 SER C CA 1
ATOM 8254 C C . SER C 1 180 ? 50.120 -17.799 86.465 1.00 65.93 172 SER C C 1
ATOM 8255 O O . SER C 1 180 ? 49.290 -18.659 86.787 1.00 66.31 172 SER C O 1
ATOM 8258 N N . ALA C 1 181 ? 51.293 -17.678 87.098 1.00 63.66 173 ALA C N 1
ATOM 8259 C CA . ALA C 1 181 ? 51.596 -18.515 88.258 1.00 65.35 173 ALA C CA 1
ATOM 8260 C C . ALA C 1 181 ? 50.697 -18.207 89.443 1.00 64.14 173 ALA C C 1
ATOM 8261 O O . ALA C 1 181 ? 50.609 -19.030 90.364 1.00 55.75 173 ALA C O 1
ATOM 8263 N N . GLY C 1 182 ? 50.070 -17.023 89.456 1.00 65.98 174 GLY C N 1
ATOM 8264 C CA . GLY C 1 182 ? 49.092 -16.628 90.444 1.00 63.96 174 GLY C CA 1
ATOM 8265 C C . GLY C 1 182 ? 47.675 -17.093 90.182 1.00 59.77 174 GLY C C 1
ATOM 8266 O O . GLY C 1 182 ? 46.756 -16.690 90.899 1.00 54.79 174 GLY C O 1
ATOM 8267 N N . THR C 1 183 ? 47.454 -17.929 89.172 1.00 57.60 175 THR C N 1
ATOM 8268 C CA . THR C 1 183 ? 46.108 -18.399 88.901 1.00 57.21 175 THR C CA 1
ATOM 8269 C C . THR C 1 183 ? 45.794 -19.697 89.612 1.00 62.97 175 THR C C 1
ATOM 8270 O O . THR C 1 183 ? 44.613 -20.063 89.705 1.00 57.62 175 THR C O 1
ATOM 8274 N N . SER C 1 184 ? 46.821 -20.398 90.101 1.00 63.28 176 SER C N 1
ATOM 8275 C CA . SER C 1 184 ? 46.684 -21.742 90.658 1.00 55.81 176 SER C CA 1
ATOM 8276 C C . SER C 1 184 ? 46.213 -22.763 89.622 1.00 57.56 176 SER C C 1
ATOM 8277 O O . SER C 1 184 ? 45.643 -23.789 89.990 1.00 57.69 176 SER C O 1
ATOM 8280 N N . TRP C 1 185 ? 46.374 -22.466 88.323 1.00 65.14 177 TRP C N 1
ATOM 8281 C CA . TRP C 1 185 ? 46.301 -23.477 87.277 1.00 64.20 177 TRP C CA 1
ATOM 8282 C C . TRP C 1 185 ? 47.659 -23.799 86.699 1.00 61.96 177 TRP C C 1
ATOM 8283 O O . TRP C 1 185 ? 47.784 -24.792 85.983 1.00 66.84 177 TRP C O 1
ATOM 8294 N N . LEU C 1 186 ? 48.675 -23.011 87.025 1.00 67.06 178 LEU C N 1
ATOM 8295 C CA . LEU C 1 186 ? 49.993 -23.150 86.430 1.00 75.28 178 LEU C CA 1
ATOM 8296 C C . LEU C 1 186 ? 50.834 -24.139 87.230 1.00 76.09 178 LEU C C 1
ATOM 8297 O O . LEU C 1 186 ? 50.784 -24.168 88.468 1.00 63.23 178 LEU C O 1
ATOM 8302 N N . ASP C 1 187 ? 51.568 -24.980 86.501 1.00 75.98 179 ASP C N 1
ATOM 8303 C CA . ASP C 1 187 ? 52.671 -25.771 87.043 1.00 71.19 179 ASP C CA 1
ATOM 8304 C C . ASP C 1 187 ? 53.860 -24.823 87.145 1.00 67.60 179 ASP C C 1
ATOM 8305 O O . ASP C 1 187 ? 54.627 -24.636 86.200 1.00 69.00 179 ASP C O 1
ATOM 8310 N N . THR C 1 188 ? 53.990 -24.190 88.312 1.00 72.04 180 THR C N 1
ATOM 8311 C CA . THR C 1 188 ? 54.978 -23.129 88.485 1.00 69.31 180 THR C CA 1
ATOM 8312 C C . THR C 1 188 ? 56.391 -23.639 88.203 1.00 67.04 180 THR C C 1
ATOM 8313 O O . THR C 1 188 ? 57.221 -22.909 87.644 1.00 62.50 180 THR C O 1
ATOM 8317 N N . GLY C 1 189 ? 56.678 -24.894 88.583 1.00 65.81 181 GLY C N 1
ATOM 8318 C CA . GLY C 1 189 ? 58.012 -25.448 88.394 1.00 66.19 181 GLY C CA 1
ATOM 8319 C C . GLY C 1 189 ? 58.381 -25.744 86.953 1.00 65.72 181 GLY C C 1
ATOM 8320 O O . GLY C 1 189 ? 59.562 -25.705 86.592 1.00 66.89 181 GLY C O 1
ATOM 8321 N N . ALA C 1 190 ? 57.401 -26.118 86.136 1.00 66.60 182 ALA C N 1
ATOM 8322 C CA . ALA C 1 190 ? 57.618 -26.428 84.731 1.00 68.97 182 ALA C CA 1
ATOM 8323 C C . ALA C 1 190 ? 57.319 -25.258 83.804 1.00 74.78 182 ALA C C 1
ATOM 8324 O O . ALA C 1 190 ? 57.626 -25.343 82.609 1.00 71.35 182 ALA C O 1
ATOM 8326 N N . ARG C 1 191 ? 56.716 -24.186 84.323 1.00 71.70 183 ARG C N 1
ATOM 8327 C CA . ARG C 1 191 ? 56.331 -23.019 83.524 1.00 77.67 183 ARG C CA 1
ATOM 8328 C C . ARG C 1 191 ? 55.354 -23.386 82.402 1.00 81.06 183 ARG C C 1
ATOM 8329 O O . ARG C 1 191 ? 55.462 -22.884 81.277 1.00 78.53 183 ARG C O 1
ATOM 8337 N N . ARG C 1 192 ? 54.375 -24.240 82.714 1.00 82.99 184 ARG C N 1
ATOM 8338 C CA . ARG C 1 192 ? 53.387 -24.709 81.746 1.00 78.22 184 ARG C CA 1
ATOM 8339 C C . ARG C 1 192 ? 52.045 -24.814 82.461 1.00 71.23 184 ARG C C 1
ATOM 8340 O O . ARG C 1 192 ? 51.989 -24.847 83.689 1.00 71.78 184 ARG C O 1
ATOM 8342 N N . TRP C 1 193 ? 50.956 -24.823 81.689 1.00 74.70 185 TRP C N 1
ATOM 8343 C CA . TRP C 1 193 ? 49.639 -25.076 82.268 1.00 69.65 185 TRP C CA 1
ATOM 8344 C C . TRP C 1 193 ? 49.552 -26.535 82.733 1.00 77.39 185 TRP C C 1
ATOM 8345 O O . TRP C 1 193 ? 50.190 -27.436 82.172 1.00 74.42 185 TRP C O 1
ATOM 8356 N N . SER C 1 194 ? 48.766 -26.765 83.779 1.00 73.79 186 SER C N 1
ATOM 8357 C CA . SER C 1 194 ? 48.558 -28.106 84.310 1.00 76.92 186 SER C CA 1
ATOM 8358 C C . SER C 1 194 ? 47.212 -28.637 83.841 1.00 77.86 186 SER C C 1
ATOM 8359 O O . SER C 1 194 ? 46.176 -28.003 84.069 1.00 73.19 186 SER C O 1
ATOM 8362 N N . ALA C 1 195 ? 47.236 -29.761 83.125 1.00 83.94 187 ALA C N 1
ATOM 8363 C CA . ALA C 1 195 ? 45.978 -30.410 82.772 1.00 83.59 187 ALA C CA 1
ATOM 8364 C C . ALA C 1 195 ? 45.254 -30.908 84.024 1.00 81.08 187 ALA C C 1
ATOM 8365 O O . ALA C 1 195 ? 44.039 -30.715 84.170 1.00 73.01 187 ALA C O 1
ATOM 8367 N N . GLU C 1 196 ? 45.995 -31.506 84.962 1.00 72.22 188 GLU C N 1
ATOM 8368 C CA . GLU C 1 196 ? 45.370 -32.080 86.146 1.00 71.19 188 GLU C CA 1
ATOM 8369 C C . GLU C 1 196 ? 44.582 -31.023 86.918 1.00 74.79 188 GLU C C 1
ATOM 8370 O O . GLU C 1 196 ? 43.428 -31.258 87.293 1.00 72.90 188 GLU C O 1
ATOM 8376 N N . LEU C 1 197 ? 45.179 -29.834 87.130 1.00 68.98 189 LEU C N 1
ATOM 8377 C CA . LEU C 1 197 ? 44.519 -28.793 87.920 1.00 64.74 189 LEU C CA 1
ATOM 8378 C C . LEU C 1 197 ? 43.376 -28.123 87.161 1.00 76.92 189 LEU C C 1
ATOM 8379 O O . LEU C 1 197 ? 42.382 -27.710 87.772 1.00 79.83 189 LEU C O 1
ATOM 8384 N N . LEU C 1 198 ? 43.524 -27.941 85.844 1.00 79.56 190 LEU C N 1
ATOM 8385 C CA . LEU C 1 198 ? 42.428 -27.391 85.046 1.00 76.25 190 LEU C CA 1
ATOM 8386 C C . LEU C 1 198 ? 41.213 -28.312 85.087 1.00 78.51 190 LEU C C 1
ATOM 8387 O O . LEU C 1 198 ? 40.080 -27.855 85.273 1.00 77.58 190 LEU C O 1
ATOM 8392 N N . ALA C 1 199 ? 41.431 -29.620 84.901 1.00 78.29 191 ALA C N 1
ATOM 8393 C CA . ALA C 1 199 ? 40.331 -30.571 84.998 1.00 72.96 191 ALA C CA 1
ATOM 8394 C C . ALA C 1 199 ? 39.709 -30.564 86.390 1.00 76.08 191 ALA C C 1
ATOM 8395 O O . ALA C 1 199 ? 38.504 -30.798 86.532 1.00 71.74 191 ALA C O 1
ATOM 8397 N N . LYS C 1 200 ? 40.507 -30.312 87.431 1.00 70.49 192 LYS C N 1
ATOM 8398 C CA . LYS C 1 200 ? 39.965 -30.323 88.785 1.00 71.82 192 LYS C CA 1
ATOM 8399 C C . LYS C 1 200 ? 39.112 -29.098 89.082 1.00 67.61 192 LYS C C 1
ATOM 8400 O O . LYS C 1 200 ? 38.445 -29.075 90.125 1.00 64.47 192 LYS C O 1
ATOM 8406 N N . THR C 1 201 ? 39.139 -28.080 88.213 1.00 69.15 193 THR C N 1
ATOM 8407 C CA . THR C 1 201 ? 38.252 -26.925 88.315 1.00 71.98 193 THR C CA 1
ATOM 8408 C C . THR C 1 201 ? 37.256 -26.812 87.159 1.00 71.48 193 THR C C 1
ATOM 8409 O O . THR C 1 201 ? 36.453 -25.873 87.146 1.00 74.51 193 THR C O 1
ATOM 8413 N N . GLY C 1 202 ? 37.269 -27.740 86.201 1.00 73.99 194 GLY C N 1
ATOM 8414 C CA . GLY C 1 202 ? 36.248 -27.766 85.171 1.00 72.02 194 GLY C CA 1
ATOM 8415 C C . GLY C 1 202 ? 36.569 -27.036 83.885 1.00 77.56 194 GLY C C 1
ATOM 8416 O O . GLY C 1 202 ? 35.646 -26.577 83.206 1.00 74.67 194 GLY C O 1
ATOM 8417 N N . LEU C 1 203 ? 37.843 -26.895 83.527 1.00 83.84 195 LEU C N 1
ATOM 8418 C CA . LEU C 1 203 ? 38.259 -26.088 82.388 1.00 78.52 195 LEU C CA 1
ATOM 8419 C C . LEU C 1 203 ? 39.253 -26.864 81.527 1.00 81.04 195 LEU C C 1
ATOM 8420 O O . LEU C 1 203 ? 39.703 -27.952 81.893 1.00 84.01 195 LEU C O 1
ATOM 8425 N N . GLY C 1 204 ? 39.580 -26.301 80.358 1.00 85.68 196 GLY C N 1
ATOM 8426 C CA . GLY C 1 204 ? 40.613 -26.865 79.503 1.00 78.47 196 GLY C CA 1
ATOM 8427 C C . GLY C 1 204 ? 41.709 -25.859 79.191 1.00 77.54 196 GLY C C 1
ATOM 8428 O O . GLY C 1 204 ? 41.516 -24.658 79.399 1.00 78.34 196 GLY C O 1
ATOM 8429 N N . GLU C 1 205 ? 42.853 -26.325 78.675 1.00 78.46 197 GLU C N 1
ATOM 8430 C CA . GLU C 1 205 ? 43.974 -25.430 78.397 1.00 83.33 197 GLU C CA 1
ATOM 8431 C C . GLU C 1 205 ? 43.660 -24.433 77.281 1.00 85.91 197 GLU C C 1
ATOM 8432 O O . GLU C 1 205 ? 44.269 -23.357 77.227 1.00 78.24 197 GLU C O 1
ATOM 8438 N N . GLY C 1 206 ? 42.731 -24.774 76.384 1.00 89.08 198 GLY C N 1
ATOM 8439 C CA . GLY C 1 206 ? 42.276 -23.892 75.316 1.00 87.15 198 GLY C CA 1
ATOM 8440 C C . GLY C 1 206 ? 41.502 -22.675 75.784 1.00 88.68 198 GLY C C 1
ATOM 8441 O O . GLY C 1 206 ? 41.232 -21.784 74.970 1.00 82.96 198 GLY C O 1
ATOM 8442 N N . GLN C 1 207 ? 41.083 -22.655 77.053 1.00 90.87 199 GLN C N 1
ATOM 8443 C CA . GLN C 1 207 ? 40.467 -21.494 77.683 1.00 86.15 199 GLN C CA 1
ATOM 8444 C C . GLN C 1 207 ? 41.483 -20.596 78.373 1.00 88.30 199 GLN C C 1
ATOM 8445 O O . GLN C 1 207 ? 41.099 -19.558 78.920 1.00 92.28 199 GLN C O 1
ATOM 8451 N N . MET C 1 208 ? 42.768 -20.952 78.327 1.00 89.83 200 MET C N 1
ATOM 8452 C CA . MET C 1 208 ? 43.864 -20.163 78.859 1.00 83.89 200 MET C CA 1
ATOM 8453 C C . MET C 1 208 ? 44.522 -19.371 77.746 1.00 94.88 200 MET C C 1
ATOM 8454 O O . MET C 1 208 ? 44.447 -19.742 76.569 1.00 103.41 200 MET C O 1
ATOM 8459 N N . PRO C 1 209 ? 45.179 -18.267 78.075 1.00 97.08 201 PRO C N 1
ATOM 8460 C CA . PRO C 1 209 ? 46.016 -17.602 77.077 1.00 97.66 201 PRO C CA 1
ATOM 8461 C C . PRO C 1 209 ? 47.269 -18.421 76.808 1.00 94.89 201 PRO C C 1
ATOM 8462 O O . PRO C 1 209 ? 47.614 -19.345 77.549 1.00 95.93 201 PRO C O 1
ATOM 8466 N N . GLN C 1 210 ? 47.949 -18.081 75.721 1.00 92.35 202 GLN C N 1
ATOM 8467 C CA . GLN C 1 210 ? 49.244 -18.690 75.484 1.00 93.06 202 GLN C CA 1
ATOM 8468 C C . GLN C 1 210 ? 50.263 -18.059 76.425 1.00 93.39 202 GLN C C 1
ATOM 8469 O O . GLN C 1 210 ? 50.174 -16.877 76.771 1.00 93.09 202 GLN C O 1
ATOM 8471 N N . LEU C 1 211 ? 51.227 -18.862 76.856 1.00 89.27 203 LEU C N 1
ATOM 8472 C CA . LEU C 1 211 ? 52.184 -18.419 77.851 1.00 74.06 203 LEU C CA 1
ATOM 8473 C C . LEU C 1 211 ? 53.473 -17.958 77.190 1.00 75.38 203 LEU C C 1
ATOM 8474 O O . LEU C 1 211 ? 53.966 -18.582 76.253 1.00 77.33 203 LEU C O 1
ATOM 8479 N N . VAL C 1 212 ? 54.046 -16.890 77.735 1.00 78.04 204 VAL C N 1
ATOM 8480 C CA . VAL C 1 212 ? 55.285 -16.305 77.253 1.00 75.58 204 VAL C CA 1
ATOM 8481 C C . VAL C 1 212 ? 56.073 -15.872 78.481 1.00 75.73 204 VAL C C 1
ATOM 8482 O O . VAL C 1 212 ? 55.549 -15.811 79.597 1.00 71.76 204 VAL C O 1
ATOM 8486 N N . GLU C 1 213 ? 57.353 -15.592 78.265 1.00 78.37 205 GLU C N 1
ATOM 8487 C CA . GLU C 1 213 ? 58.183 -14.987 79.293 1.00 76.93 205 GLU C CA 1
ATOM 8488 C C . GLU C 1 213 ? 57.948 -13.484 79.340 1.00 75.95 205 GLU C C 1
ATOM 8489 O O . GLU C 1 213 ? 57.737 -12.842 78.305 1.00 78.72 205 GLU C O 1
ATOM 8495 N N . GLY C 1 214 ? 58.024 -12.913 80.549 1.00 74.09 206 GLY C N 1
ATOM 8496 C CA . GLY C 1 214 ? 57.667 -11.512 80.698 1.00 72.04 206 GLY C CA 1
ATOM 8497 C C . GLY C 1 214 ? 58.508 -10.584 79.843 1.00 83.24 206 GLY C C 1
ATOM 8498 O O . GLY C 1 214 ? 58.007 -9.583 79.314 1.00 78.23 206 GLY C O 1
ATOM 8499 N N . SER C 1 215 ? 59.777 -10.927 79.658 1.00 93.68 207 SER C N 1
ATOM 8500 C CA . SER C 1 215 ? 60.738 -10.100 78.943 1.00 97.65 207 SER C CA 1
ATOM 8501 C C . SER C 1 215 ? 60.805 -10.382 77.444 1.00 94.45 207 SER C C 1
ATOM 8502 O O . SER C 1 215 ? 61.582 -9.726 76.738 1.00 97.03 207 SER C O 1
ATOM 8505 N N . GLU C 1 216 ? 59.971 -11.287 76.938 1.00 91.11 208 GLU C N 1
ATOM 8506 C CA . GLU C 1 216 ? 59.967 -11.676 75.536 1.00 97.13 208 GLU C CA 1
ATOM 8507 C C . GLU C 1 216 ? 58.900 -10.929 74.752 1.00 95.10 208 GLU C C 1
ATOM 8508 O O . GLU C 1 216 ? 57.998 -10.299 75.304 1.00 89.63 208 GLU C O 1
ATOM 8514 N N . ALA C 1 217 ? 59.044 -10.989 73.427 1.00 98.01 209 ALA C N 1
ATOM 8515 C CA . ALA C 1 217 ? 58.110 -10.316 72.540 1.00 101.01 209 ALA C CA 1
ATOM 8516 C C . ALA C 1 217 ? 56.788 -11.054 72.544 1.00 100.29 209 ALA C C 1
ATOM 8517 O O . ALA C 1 217 ? 56.751 -12.269 72.363 1.00 98.47 209 ALA C O 1
ATOM 8519 N N . ALA C 1 218 ? 55.697 -10.317 72.747 1.00 98.55 210 ALA C N 1
ATOM 8520 C CA . ALA C 1 218 ? 54.372 -10.913 72.918 1.00 99.04 210 ALA C CA 1
ATOM 8521 C C . ALA C 1 218 ? 53.280 -10.057 72.259 1.00 103.67 210 ALA C C 1
ATOM 8522 O O . ALA C 1 218 ? 52.388 -9.514 72.913 1.00 102.76 210 ALA C O 1
ATOM 8524 N N . GLY C 1 219 ? 53.349 -9.921 70.941 1.00 97.31 211 GLY C N 1
ATOM 8525 C CA . GLY C 1 219 ? 52.340 -9.205 70.192 1.00 89.55 211 GLY C CA 1
ATOM 8526 C C . GLY C 1 219 ? 52.864 -7.886 69.632 1.00 102.13 211 GLY C C 1
ATOM 8527 O O . GLY C 1 219 ? 53.903 -7.362 70.044 1.00 108.59 211 GLY C O 1
ATOM 8528 N N . CYS C 1 220 ? 52.136 -7.365 68.646 1.00 103.48 212 CYS C N 1
ATOM 8529 C CA . CYS C 1 220 ? 52.376 -6.036 68.105 1.00 100.48 212 CYS C CA 1
ATOM 8530 C C . CYS C 1 220 ? 51.120 -5.196 68.327 1.00 96.53 212 CYS C C 1
ATOM 8531 O O . CYS C 1 220 ? 49.999 -5.717 68.304 1.00 95.31 212 CYS C O 1
ATOM 8534 N N . LEU C 1 221 ? 51.314 -3.893 68.540 1.00 96.36 213 LEU C N 1
ATOM 8535 C CA . LEU C 1 221 ? 50.190 -2.980 68.737 1.00 103.29 213 LEU C CA 1
ATOM 8536 C C . LEU C 1 221 ? 49.265 -2.974 67.520 1.00 108.27 213 LEU C C 1
ATOM 8537 O O . LEU C 1 221 ? 49.723 -2.924 66.376 1.00 101.71 213 LEU C O 1
ATOM 8539 N N . ARG C 1 222 ? 47.953 -3.035 67.772 1.00 107.83 214 ARG C N 1
ATOM 8540 C CA . ARG C 1 222 ? 46.981 -3.096 66.684 1.00 106.90 214 ARG C CA 1
ATOM 8541 C C . ARG C 1 222 ? 47.079 -1.875 65.782 1.00 115.57 214 ARG C C 1
ATOM 8542 O O . ARG C 1 222 ? 47.322 -0.759 66.248 1.00 119.67 214 ARG C O 1
ATOM 8550 N N . ALA C 1 223 ? 46.902 -2.109 64.472 1.00 120.77 215 ALA C N 1
ATOM 8551 C CA . ALA C 1 223 ? 46.965 -1.036 63.482 1.00 120.63 215 ALA C CA 1
ATOM 8552 C C . ALA C 1 223 ? 45.883 0.015 63.715 1.00 124.41 215 ALA C C 1
ATOM 8553 O O . ALA C 1 223 ? 46.119 1.212 63.514 1.00 130.55 215 ALA C O 1
ATOM 8555 N N . GLU C 1 224 ? 44.672 -0.419 64.088 1.00 121.71 216 GLU C N 1
ATOM 8556 C CA . GLU C 1 224 ? 43.585 0.530 64.326 1.00 119.03 216 GLU C CA 1
ATOM 8557 C C . GLU C 1 224 ? 43.934 1.500 65.452 1.00 117.54 216 GLU C C 1
ATOM 8558 O O . GLU C 1 224 ? 43.699 2.709 65.329 1.00 111.61 216 GLU C O 1
ATOM 8560 N N . LEU C 1 225 ? 44.526 0.991 66.544 1.00 115.60 217 LEU C N 1
ATOM 8561 C CA . LEU C 1 225 ? 44.919 1.834 67.670 1.00 107.78 217 LEU C CA 1
ATOM 8562 C C . LEU C 1 225 ? 46.235 2.578 67.421 1.00 110.11 217 LEU C C 1
ATOM 8563 O O . LEU C 1 225 ? 46.430 3.670 67.964 1.00 109.77 217 LEU C O 1
ATOM 8565 N N . ALA C 1 226 ? 47.139 2.029 66.601 1.00 116.48 218 ALA C N 1
ATOM 8566 C CA . ALA C 1 226 ? 48.421 2.695 66.366 1.00 108.42 218 ALA C CA 1
ATOM 8567 C C . ALA C 1 226 ? 48.234 4.056 65.708 1.00 119.98 218 ALA C C 1
ATOM 8568 O O . ALA C 1 226 ? 48.951 5.010 66.032 1.00 119.24 218 ALA C O 1
ATOM 8570 N N . ALA C 1 227 ? 47.274 4.166 64.782 1.00 122.33 219 ALA C N 1
ATOM 8571 C CA . ALA C 1 227 ? 47.043 5.409 64.050 1.00 119.58 219 ALA C CA 1
ATOM 8572 C C . ALA C 1 227 ? 46.288 6.453 64.864 1.00 122.46 219 ALA C C 1
ATOM 8573 O O . ALA C 1 227 ? 46.374 7.643 64.540 1.00 127.45 219 ALA C O 1
ATOM 8575 N N . GLU C 1 228 ? 45.549 6.041 65.900 1.00 123.38 220 GLU C N 1
ATOM 8576 C CA . GLU C 1 228 ? 44.922 7.009 66.796 1.00 119.59 220 GLU C CA 1
ATOM 8577 C C . GLU C 1 228 ? 45.977 7.862 67.493 1.00 118.51 220 GLU C C 1
ATOM 8578 O O . GLU C 1 228 ? 45.919 9.095 67.454 1.00 119.57 220 GLU C O 1
ATOM 8580 N N . TRP C 1 229 ? 46.970 7.219 68.108 1.00 104.82 221 TRP C N 1
ATOM 8581 C CA . TRP C 1 229 ? 47.986 7.905 68.896 1.00 107.70 221 TRP C CA 1
ATOM 8582 C C . TRP C 1 229 ? 49.223 8.284 68.080 1.00 106.39 221 TRP C C 1
ATOM 8583 O O . TRP C 1 229 ? 50.260 8.612 68.671 1.00 106.82 221 TRP C O 1
ATOM 8594 N N . SER C 1 230 ? 49.137 8.248 66.751 1.00 112.45 222 SER C N 1
ATOM 8595 C CA . SER C 1 230 ? 50.240 8.595 65.846 1.00 116.58 222 SER C CA 1
ATOM 8596 C C . SER C 1 230 ? 51.536 7.878 66.252 1.00 122.06 222 SER C C 1
ATOM 8597 O O . SER C 1 230 ? 52.496 8.480 66.738 1.00 120.73 222 SER C O 1
ATOM 8600 N N . LEU C 1 231 ? 51.520 6.557 66.041 1.00 124.89 223 LEU C N 1
ATOM 8601 C CA . LEU C 1 231 ? 52.624 5.666 66.389 1.00 115.40 223 LEU C CA 1
ATOM 8602 C C . LEU C 1 231 ? 52.682 4.542 65.355 1.00 111.99 223 LEU C C 1
ATOM 8603 O O . LEU C 1 231 ? 51.771 4.379 64.542 1.00 103.24 223 LEU C O 1
ATOM 8605 N N . THR C 1 232 ? 53.767 3.765 65.385 1.00 100.39 224 THR C N 1
ATOM 8606 C CA . THR C 1 232 ? 53.983 2.737 64.369 1.00 107.64 224 THR C CA 1
ATOM 8607 C C . THR C 1 232 ? 53.229 1.461 64.724 1.00 108.35 224 THR C C 1
ATOM 8608 O O . THR C 1 232 ? 53.210 1.035 65.883 1.00 97.86 224 THR C O 1
ATOM 8612 N N . ALA C 1 233 ? 52.609 0.847 63.712 1.00 109.20 225 ALA C N 1
ATOM 8613 C CA . ALA C 1 233 ? 51.912 -0.417 63.915 1.00 100.54 225 ALA C CA 1
ATOM 8614 C C . ALA C 1 233 ? 52.861 -1.589 64.110 1.00 106.24 225 ALA C C 1
ATOM 8615 O O . ALA C 1 233 ? 52.388 -2.724 64.250 1.00 108.60 225 ALA C O 1
ATOM 8617 N N . SER C 1 234 ? 54.173 -1.348 64.135 1.00 106.32 226 SER C N 1
ATOM 8618 C CA . SER C 1 234 ? 55.170 -2.375 64.407 1.00 107.12 226 SER C CA 1
ATOM 8619 C C . SER C 1 234 ? 55.717 -2.303 65.839 1.00 95.06 226 SER C C 1
ATOM 8620 O O . SER C 1 234 ? 56.772 -2.882 66.128 1.00 94.12 226 SER C O 1
ATOM 8623 N N . VAL C 1 235 ? 55.005 -1.620 66.737 1.00 94.35 227 VAL C N 1
ATOM 8624 C CA . VAL C 1 235 ? 55.408 -1.507 68.140 1.00 110.90 227 VAL C CA 1
ATOM 8625 C C . VAL C 1 235 ? 55.171 -2.831 68.864 1.00 90.81 227 VAL C C 1
ATOM 8626 O O . VAL C 1 235 ? 54.049 -3.354 68.907 1.00 90.99 227 VAL C O 1
ATOM 8630 N N . ILE C 1 236 ? 56.239 -3.380 69.420 1.00 89.51 228 ILE C N 1
ATOM 8631 C CA . ILE C 1 236 ? 56.185 -4.633 70.154 1.00 91.52 228 ILE C CA 1
ATOM 8632 C C . ILE C 1 236 ? 55.715 -4.362 71.579 1.00 98.21 228 ILE C C 1
ATOM 8633 O O . ILE C 1 236 ? 56.167 -3.417 72.245 1.00 96.72 228 ILE C O 1
ATOM 8638 N N . VAL C 1 237 ? 54.803 -5.209 72.051 1.00 99.02 229 VAL C N 1
ATOM 8639 C CA . VAL C 1 237 ? 54.329 -5.197 73.426 1.00 94.94 229 VAL C CA 1
ATOM 8640 C C . VAL C 1 237 ? 54.977 -6.383 74.121 1.00 90.96 229 VAL C C 1
ATOM 8641 O O . VAL C 1 237 ? 54.955 -7.504 73.596 1.00 83.33 229 VAL C O 1
ATOM 8645 N N . ALA C 1 238 ? 55.599 -6.127 75.267 1.00 89.75 230 ALA C N 1
ATOM 8646 C CA . ALA C 1 238 ? 56.315 -7.173 75.974 1.00 89.68 230 ALA C CA 1
ATOM 8647 C C . ALA C 1 238 ? 55.339 -8.088 76.706 1.00 86.06 230 ALA C C 1
ATOM 8648 O O . ALA C 1 238 ? 54.168 -7.754 76.920 1.00 87.74 230 ALA C O 1
ATOM 8650 N N . GLY C 1 239 ? 55.848 -9.243 77.135 1.00 79.46 231 GLY C N 1
ATOM 8651 C CA . GLY C 1 239 ? 55.009 -10.152 77.887 1.00 77.56 231 GLY C CA 1
ATOM 8652 C C . GLY C 1 239 ? 54.457 -9.512 79.144 1.00 79.42 231 GLY C C 1
ATOM 8653 O O . GLY C 1 239 ? 53.271 -9.652 79.450 1.00 81.85 231 GLY C O 1
ATOM 8654 N N . GLY C 1 240 ? 55.285 -8.742 79.840 1.00 76.34 232 GLY C N 1
ATOM 8655 C CA . GLY C 1 240 ? 54.884 -8.076 81.068 1.00 73.20 232 GLY C CA 1
ATOM 8656 C C . GLY C 1 240 ? 55.043 -8.936 82.313 1.00 77.53 232 GLY C C 1
ATOM 8657 O O . GLY C 1 240 ? 55.721 -9.963 82.321 1.00 80.07 232 GLY C O 1
ATOM 8658 N N . ALA C 1 241 ? 54.383 -8.504 83.385 1.00 80.07 233 ALA C N 1
ATOM 8659 C CA . ALA C 1 241 ? 54.471 -9.195 84.664 1.00 75.83 233 ALA C CA 1
ATOM 8660 C C . ALA C 1 241 ? 53.317 -8.746 85.547 1.00 77.51 233 ALA C C 1
ATOM 8661 O O . ALA C 1 241 ? 52.692 -7.711 85.300 1.00 84.04 233 ALA C O 1
ATOM 8663 N N . GLY C 1 242 ? 53.054 -9.529 86.591 1.00 66.45 234 GLY C N 1
ATOM 8664 C CA . GLY C 1 242 ? 52.154 -9.087 87.631 1.00 66.30 234 GLY C CA 1
ATOM 8665 C C . GLY C 1 242 ? 52.780 -7.958 88.409 1.00 70.61 234 GLY C C 1
ATOM 8666 O O . GLY C 1 242 ? 53.981 -7.708 88.322 1.00 68.34 234 GLY C O 1
ATOM 8667 N N . ASP C 1 243 ? 51.947 -7.256 89.185 1.00 78.61 235 ASP C N 1
ATOM 8668 C CA . ASP C 1 243 ? 52.405 -6.009 89.795 1.00 73.30 235 ASP C CA 1
ATOM 8669 C C . ASP C 1 243 ? 53.626 -6.244 90.686 1.00 69.10 235 ASP C C 1
ATOM 8670 O O . ASP C 1 243 ? 54.556 -5.427 90.698 1.00 69.54 235 ASP C O 1
ATOM 8675 N N . ASN C 1 244 ? 53.670 -7.379 91.397 1.00 65.23 236 ASN C N 1
ATOM 8676 C CA . ASN C 1 244 ? 54.818 -7.673 92.257 1.00 62.62 236 ASN C CA 1
ATOM 8677 C C . ASN C 1 244 ? 56.082 -7.921 91.441 1.00 62.35 236 ASN C C 1
ATOM 8678 O O . ASN C 1 244 ? 57.122 -7.299 91.690 1.00 59.41 236 ASN C O 1
ATOM 8683 N N . ALA C 1 245 ? 56.020 -8.845 90.473 1.00 70.75 237 ALA C N 1
ATOM 8684 C CA . ALA C 1 245 ? 57.198 -9.144 89.659 1.00 68.83 237 ALA C CA 1
ATOM 8685 C C . ALA C 1 245 ? 57.658 -7.920 88.853 1.00 62.85 237 ALA C C 1
ATOM 8686 O O . ALA C 1 245 ? 58.864 -7.692 88.685 1.00 63.15 237 ALA C O 1
ATOM 8688 N N . ALA C 1 246 ? 56.705 -7.103 88.378 1.00 73.03 238 ALA C N 1
ATOM 8689 C CA . ALA C 1 246 ? 57.024 -5.882 87.637 1.00 71.04 238 ALA C CA 1
ATOM 8690 C C . ALA C 1 246 ? 57.807 -4.903 88.492 1.00 69.22 238 ALA C C 1
ATOM 8691 O O . ALA C 1 246 ? 58.691 -4.204 87.986 1.00 64.80 238 ALA C O 1
ATOM 8693 N N . SER C 1 247 ? 57.426 -4.770 89.768 1.00 77.80 239 SER C N 1
ATOM 8694 C CA . SER C 1 247 ? 58.199 -3.955 90.701 1.00 81.67 239 SER C CA 1
ATOM 8695 C C . SER C 1 247 ? 59.627 -4.475 90.828 1.00 83.19 239 SER C C 1
ATOM 8696 O O . SER C 1 247 ? 60.580 -3.686 90.850 1.00 88.27 239 SER C O 1
ATOM 8699 N N . ALA C 1 248 ? 59.797 -5.801 90.912 1.00 81.49 240 ALA C N 1
ATOM 8700 C CA . ALA C 1 248 ? 61.138 -6.372 91.019 1.00 76.91 240 ALA C CA 1
ATOM 8701 C C . ALA C 1 248 ? 61.967 -6.092 89.766 1.00 75.77 240 ALA C C 1
ATOM 8702 O O . ALA C 1 248 ? 63.187 -5.903 89.847 1.00 76.43 240 ALA C O 1
ATOM 8704 N N . CYS C 1 249 ? 61.339 -6.082 88.595 1.00 71.36 241 CYS C N 1
ATOM 8705 C CA . CYS C 1 249 ? 62.072 -5.613 87.422 1.00 80.53 241 CYS C CA 1
ATOM 8706 C C . CYS C 1 249 ? 62.410 -4.127 87.555 1.00 83.32 241 CYS C C 1
ATOM 8707 O O . CYS C 1 249 ? 63.488 -3.691 87.133 1.00 93.06 241 CYS C O 1
ATOM 8710 N N . GLY C 1 250 ? 61.506 -3.339 88.156 1.00 75.99 242 GLY C N 1
ATOM 8711 C CA . GLY C 1 250 ? 61.778 -1.930 88.406 1.00 78.55 242 GLY C CA 1
ATOM 8712 C C . GLY C 1 250 ? 62.850 -1.672 89.451 1.00 83.53 242 GLY C C 1
ATOM 8713 O O . GLY C 1 250 ? 63.568 -0.668 89.375 1.00 90.57 242 GLY C O 1
ATOM 8714 N N . MET C 1 251 ? 62.972 -2.557 90.434 1.00 76.48 243 MET C N 1
ATOM 8715 C CA . MET C 1 251 ? 63.904 -2.385 91.536 1.00 75.77 243 MET C CA 1
ATOM 8716 C C . MET C 1 251 ? 65.270 -3.001 91.272 1.00 71.27 243 MET C C 1
ATOM 8717 O O . MET C 1 251 ? 66.181 -2.799 92.081 1.00 74.17 243 MET C O 1
ATOM 8722 N N . GLY C 1 252 ? 65.432 -3.758 90.185 1.00 64.58 244 GLY C N 1
ATOM 8723 C CA . GLY C 1 252 ? 66.660 -4.504 89.974 1.00 65.72 244 GLY C CA 1
ATOM 8724 C C . GLY C 1 252 ? 66.746 -5.812 90.730 1.00 64.09 244 GLY C C 1
ATOM 8725 O O . GLY C 1 252 ? 67.840 -6.354 90.899 1.00 64.56 244 GLY C O 1
ATOM 8726 N N . THR C 1 253 ? 65.623 -6.321 91.229 1.00 67.28 245 THR C N 1
ATOM 8727 C CA . THR C 1 253 ? 65.610 -7.529 92.058 1.00 73.95 245 THR C CA 1
ATOM 8728 C C . THR C 1 253 ? 65.370 -8.759 91.186 1.00 79.51 245 THR C C 1
ATOM 8729 O O . THR C 1 253 ? 64.299 -9.369 91.196 1.00 76.41 245 THR C O 1
ATOM 8733 N N . VAL C 1 254 ? 66.412 -9.133 90.439 1.00 80.04 246 VAL C N 1
ATOM 8734 C CA . VAL C 1 254 ? 66.298 -10.220 89.463 1.00 70.77 246 VAL C CA 1
ATOM 8735 C C . VAL C 1 254 ? 67.382 -11.286 89.584 1.00 72.58 246 VAL C C 1
ATOM 8736 O O . VAL C 1 254 ? 67.213 -12.390 89.050 1.00 66.38 246 VAL C O 1
ATOM 8740 N N . LYS C 1 255 ? 68.503 -11.031 90.309 1.00 76.53 247 LYS C N 1
ATOM 8741 C CA . LYS C 1 255 ? 69.507 -12.076 90.439 1.00 78.13 247 LYS C CA 1
ATOM 8742 C C . LYS C 1 255 ? 69.273 -12.869 91.725 1.00 82.43 247 LYS C C 1
ATOM 8743 O O . LYS C 1 255 ? 68.713 -12.337 92.692 1.00 86.04 247 LYS C O 1
ATOM 8745 N N . PRO C 1 256 ? 69.693 -14.138 91.748 1.00 73.90 248 PRO C N 1
ATOM 8746 C CA . PRO C 1 256 ? 69.443 -14.998 92.919 1.00 64.59 248 PRO C CA 1
ATOM 8747 C C . PRO C 1 256 ? 69.941 -14.404 94.232 1.00 66.95 248 PRO C C 1
ATOM 8748 O O . PRO C 1 256 ? 71.056 -13.889 94.324 1.00 65.89 248 PRO C O 1
ATOM 8752 N N . GLY C 1 257 ? 69.098 -14.498 95.264 1.00 70.93 249 GLY C N 1
ATOM 8753 C CA . GLY C 1 257 ? 69.430 -13.971 96.565 1.00 69.72 249 GLY C CA 1
ATOM 8754 C C . GLY C 1 257 ? 69.201 -12.486 96.712 1.00 71.64 249 GLY C C 1
ATOM 8755 O O . GLY C 1 257 ? 69.241 -11.977 97.841 1.00 69.94 249 GLY C O 1
ATOM 8756 N N . HIS C 1 258 ? 68.920 -11.776 95.621 1.00 72.38 250 HIS C N 1
ATOM 8757 C CA . HIS C 1 258 ? 68.574 -10.367 95.705 1.00 73.65 250 HIS C CA 1
ATOM 8758 C C . HIS C 1 258 ? 67.136 -10.248 96.186 1.00 76.41 250 HIS C C 1
ATOM 8759 O O . HIS C 1 258 ? 66.250 -10.959 95.699 1.00 80.66 250 HIS C O 1
ATOM 8766 N N . ALA C 1 259 ? 66.903 -9.353 97.145 1.00 75.84 251 ALA C N 1
ATOM 8767 C CA . ALA C 1 259 ? 65.609 -9.251 97.802 1.00 69.57 251 ALA C CA 1
ATOM 8768 C C . ALA C 1 259 ? 65.271 -7.796 98.082 1.00 65.23 251 ALA C C 1
ATOM 8769 O O . ALA C 1 259 ? 66.159 -6.958 98.244 1.00 55.06 251 ALA C O 1
ATOM 8771 N N . PHE C 1 260 ? 63.977 -7.496 98.100 1.00 65.59 252 PHE C N 1
ATOM 8772 C CA . PHE C 1 260 ? 63.497 -6.230 98.627 1.00 59.34 252 PHE C CA 1
ATOM 8773 C C . PHE C 1 260 ? 62.441 -6.525 99.679 1.00 51.43 252 PHE C C 1
ATOM 8774 O O . PHE C 1 260 ? 61.724 -7.521 99.591 1.00 51.02 252 PHE C O 1
ATOM 8782 N N . VAL C 1 261 ? 62.346 -5.651 100.675 1.00 54.26 253 VAL C N 1
ATOM 8783 C CA . VAL C 1 261 ? 61.285 -5.712 101.675 1.00 62.54 253 VAL C CA 1
ATOM 8784 C C . VAL C 1 261 ? 60.421 -4.474 101.505 1.00 66.03 253 VAL C C 1
ATOM 8785 O O . VAL C 1 261 ? 60.933 -3.347 101.466 1.00 72.94 253 VAL C O 1
ATOM 8789 N N . SER C 1 262 ? 59.118 -4.684 101.369 1.00 61.31 254 SER C N 1
ATOM 8790 C CA . SER C 1 262 ? 58.194 -3.592 101.102 1.00 61.73 254 SER C CA 1
ATOM 8791 C C . SER C 1 262 ? 57.355 -3.372 102.358 1.00 59.65 254 SER C C 1
ATOM 8792 O O . SER C 1 262 ? 56.538 -4.223 102.732 1.00 57.32 254 SER C O 1
ATOM 8795 N N . LEU C 1 263 ? 57.585 -2.234 103.013 1.00 54.19 255 LEU C N 1
ATOM 8796 C CA . LEU C 1 263 ? 56.886 -1.863 104.239 1.00 46.79 255 LEU C CA 1
ATOM 8797 C C . LEU C 1 263 ? 55.666 -1.006 103.926 1.00 47.62 255 LEU C C 1
ATOM 8798 O O . LEU C 1 263 ? 55.549 0.143 104.350 1.00 48.35 255 LEU C O 1
ATOM 8803 N N . GLY C 1 264 ? 54.769 -1.572 103.135 1.00 48.16 256 GLY C N 1
ATOM 8804 C CA . GLY C 1 264 ? 53.488 -0.964 102.872 1.00 48.98 256 GLY C CA 1
ATOM 8805 C C . GLY C 1 264 ? 52.460 -1.440 103.878 1.00 53.03 256 GLY C C 1
ATOM 8806 O O . GLY C 1 264 ? 52.778 -2.064 104.892 1.00 51.75 256 GLY C O 1
ATOM 8807 N N . THR C 1 265 ? 51.193 -1.179 103.542 1.00 51.11 257 THR C N 1
ATOM 8808 C CA . THR C 1 265 ? 50.060 -1.599 104.358 1.00 47.73 257 THR C CA 1
ATOM 8809 C C . THR C 1 265 ? 50.188 -3.056 104.782 1.00 54.40 257 THR C C 1
ATOM 8810 O O . THR C 1 265 ? 50.061 -3.383 105.967 1.00 55.42 257 THR C O 1
ATOM 8814 N N . SER C 1 266 ? 50.493 -3.936 103.833 1.00 53.18 258 SER C N 1
ATOM 8815 C CA . SER C 1 266 ? 50.922 -5.290 104.136 1.00 52.66 258 SER C CA 1
ATOM 8816 C C . SER C 1 266 ? 52.407 -5.377 103.841 1.00 55.34 258 SER C C 1
ATOM 8817 O O . SER C 1 266 ? 52.890 -4.737 102.901 1.00 52.86 258 SER C O 1
ATOM 8820 N N . GLY C 1 267 ? 53.126 -6.165 104.641 1.00 48.93 259 GLY C N 1
ATOM 8821 C CA . GLY C 1 267 ? 54.537 -6.369 104.390 1.00 45.95 259 GLY C CA 1
ATOM 8822 C C . GLY C 1 267 ? 54.729 -7.391 103.287 1.00 59.06 259 GLY C C 1
ATOM 8823 O O . GLY C 1 267 ? 53.976 -8.358 103.169 1.00 65.45 259 GLY C O 1
ATOM 8824 N N . VAL C 1 268 ? 55.724 -7.142 102.437 1.00 63.12 260 VAL C N 1
ATOM 8825 C CA . VAL C 1 268 ? 56.120 -8.093 101.404 1.00 65.49 260 VAL C CA 1
ATOM 8826 C C . VAL C 1 268 ? 57.636 -8.215 101.418 1.00 65.22 260 VAL C C 1
ATOM 8827 O O . VAL C 1 268 ? 58.351 -7.202 101.407 1.00 63.99 260 VAL C O 1
ATOM 8831 N N . LEU C 1 269 ? 58.118 -9.451 101.483 1.00 57.42 261 LEU C N 1
ATOM 8832 C CA . LEU C 1 269 ? 59.526 -9.781 101.351 1.00 52.52 261 LEU C CA 1
ATOM 8833 C C . LEU C 1 269 ? 59.673 -10.582 100.072 1.00 59.42 261 LEU C C 1
ATOM 8834 O O . LEU C 1 269 ? 59.194 -11.715 99.999 1.00 71.12 261 LEU C O 1
ATOM 8839 N N . PHE C 1 270 ? 60.349 -10.001 99.080 1.00 62.75 262 PHE C N 1
ATOM 8840 C CA . PHE C 1 270 ? 60.470 -10.553 97.733 1.00 61.49 262 PHE C CA 1
ATOM 8841 C C . PHE C 1 270 ? 61.921 -10.967 97.519 1.00 67.19 262 PHE C C 1
ATOM 8842 O O . PHE C 1 270 ? 62.823 -10.136 97.642 1.00 74.52 262 PHE C O 1
ATOM 8850 N N . ALA C 1 271 ? 62.144 -12.241 97.201 1.00 63.72 263 ALA C N 1
ATOM 8851 C CA . ALA C 1 271 ? 63.478 -12.750 96.915 1.00 60.37 263 ALA C CA 1
ATOM 8852 C C . ALA C 1 271 ? 63.470 -13.451 95.562 1.00 61.83 263 ALA C C 1
ATOM 8853 O O . ALA C 1 271 ? 62.585 -14.262 95.286 1.00 59.22 263 ALA C O 1
ATOM 8855 N N . ALA C 1 272 ? 64.431 -13.113 94.709 1.00 71.25 264 ALA C N 1
ATOM 8856 C CA . ALA C 1 272 ? 64.597 -13.808 93.436 1.00 69.25 264 ALA C CA 1
ATOM 8857 C C . ALA C 1 272 ? 65.370 -15.108 93.635 1.00 72.12 264 ALA C C 1
ATOM 8858 O O . ALA C 1 272 ? 66.266 -15.197 94.483 1.00 74.77 264 ALA C O 1
ATOM 8860 N N . ASN C 1 273 ? 64.991 -16.129 92.870 1.00 73.97 265 ASN C N 1
ATOM 8861 C CA . ASN C 1 273 ? 65.540 -17.473 92.985 1.00 72.67 265 ASN C CA 1
ATOM 8862 C C . ASN C 1 273 ? 66.141 -17.907 91.655 1.00 80.59 265 ASN C C 1
ATOM 8863 O O . ASN C 1 273 ? 65.654 -17.537 90.578 1.00 76.85 265 ASN C O 1
ATOM 8868 N N . GLY C 1 274 ? 67.194 -18.714 91.729 1.00 85.42 266 GLY C N 1
ATOM 8869 C CA . GLY C 1 274 ? 67.712 -19.263 90.486 1.00 88.70 266 GLY C CA 1
ATOM 8870 C C . GLY C 1 274 ? 66.964 -20.470 89.957 1.00 84.85 266 GLY C C 1
ATOM 8871 O O . GLY C 1 274 ? 67.191 -20.870 88.814 1.00 86.78 266 GLY C O 1
ATOM 8872 N N . ALA C 1 275 ? 66.067 -21.037 90.761 1.00 81.65 267 ALA C N 1
ATOM 8873 C CA . ALA C 1 275 ? 65.249 -22.180 90.387 1.00 79.59 267 ALA C CA 1
ATOM 8874 C C . ALA C 1 275 ? 63.921 -22.081 91.129 1.00 78.91 267 ALA C C 1
ATOM 8875 O O . ALA C 1 275 ? 63.702 -21.170 91.940 1.00 72.02 267 ALA C O 1
ATOM 8877 N N . TYR C 1 276 ? 63.022 -23.020 90.828 1.00 84.87 268 TYR C N 1
ATOM 8878 C CA . TYR C 1 276 ? 61.737 -23.081 91.517 1.00 86.60 268 TYR C CA 1
ATOM 8879 C C . TYR C 1 276 ? 61.964 -23.584 92.939 1.00 82.00 268 TYR C C 1
ATOM 8880 O O . TYR C 1 276 ? 62.417 -24.718 93.140 1.00 83.97 268 TYR C O 1
ATOM 8889 N N . GLN C 1 277 ? 61.652 -22.745 93.928 1.00 75.78 269 GLN C N 1
ATOM 8890 C CA . GLN C 1 277 ? 61.975 -23.029 95.328 1.00 74.83 269 GLN C CA 1
ATOM 8891 C C . GLN C 1 277 ? 60.709 -22.853 96.158 1.00 68.69 269 GLN C C 1
ATOM 8892 O O . GLN C 1 277 ? 60.564 -21.871 96.892 1.00 65.33 269 GLN C O 1
ATOM 8898 N N . PRO C 1 278 ? 59.767 -23.790 96.053 1.00 70.51 270 PRO C N 1
ATOM 8899 C CA . PRO C 1 278 ? 58.507 -23.677 96.794 1.00 66.20 270 PRO C CA 1
ATOM 8900 C C . PRO C 1 278 ? 58.653 -24.062 98.262 1.00 63.81 270 PRO C C 1
ATOM 8901 O O . PRO C 1 278 ? 59.548 -24.817 98.656 1.00 69.30 270 PRO C O 1
ATOM 8905 N N . LYS C 1 279 ? 57.730 -23.525 99.069 1.00 59.30 271 LYS C N 1
ATOM 8906 C CA . LYS C 1 279 ? 57.564 -23.850 100.485 1.00 71.73 271 LYS C CA 1
ATOM 8907 C C . LYS C 1 279 ? 56.163 -23.507 100.991 1.00 68.15 271 LYS C C 1
ATOM 8908 O O . LYS C 1 279 ? 56.029 -22.633 101.851 1.00 65.68 271 LYS C O 1
ATOM 8914 N N . PRO C 1 280 ? 55.094 -24.118 100.475 1.00 68.80 272 PRO C N 1
ATOM 8915 C CA . PRO C 1 280 ? 53.753 -23.769 100.976 1.00 69.19 272 PRO C CA 1
ATOM 8916 C C . PRO C 1 280 ? 53.484 -24.219 102.411 1.00 71.59 272 PRO C C 1
ATOM 8917 O O . PRO C 1 280 ? 52.569 -23.676 103.039 1.00 67.54 272 PRO C O 1
ATOM 8921 N N . GLU C 1 281 ? 54.238 -25.188 102.947 1.00 73.82 273 GLU C N 1
ATOM 8922 C CA . GLU C 1 281 ? 53.986 -25.645 104.310 1.00 62.48 273 GLU C CA 1
ATOM 8923 C C . GLU C 1 281 ? 54.176 -24.512 105.297 1.00 63.03 273 GLU C C 1
ATOM 8924 O O . GLU C 1 281 ? 53.511 -24.472 106.336 1.00 73.21 273 GLU C O 1
ATOM 8930 N N . SER C 1 282 ? 55.091 -23.595 104.994 1.00 60.31 274 SER C N 1
ATOM 8931 C CA . SER C 1 282 ? 55.342 -22.393 105.778 1.00 53.84 274 SER C CA 1
ATOM 8932 C C . SER C 1 282 ? 54.719 -21.131 105.163 1.00 52.55 274 SER C C 1
ATOM 8933 O O . SER C 1 282 ? 55.168 -20.019 105.451 1.00 58.92 274 SER C O 1
ATOM 8936 N N . ALA C 1 283 ? 53.739 -21.287 104.275 1.00 53.01 275 ALA C N 1
ATOM 8937 C CA . ALA C 1 283 ? 52.938 -20.174 103.760 1.00 53.69 275 ALA C CA 1
ATOM 8938 C C . ALA C 1 283 ? 53.768 -19.109 103.039 1.00 62.52 275 ALA C C 1
ATOM 8939 O O . ALA C 1 283 ? 53.468 -17.917 103.118 1.00 67.80 275 ALA C O 1
ATOM 8941 N N . VAL C 1 284 ? 54.815 -19.523 102.323 1.00 62.36 276 VAL C N 1
ATOM 8942 C CA . VAL C 1 284 ? 55.527 -18.621 101.422 1.00 61.62 276 VAL C CA 1
ATOM 8943 C C . VAL C 1 284 ? 55.004 -18.847 100.004 1.00 63.72 276 VAL C C 1
ATOM 8944 O O . VAL C 1 284 ? 54.648 -19.974 99.633 1.00 72.04 276 VAL C O 1
ATOM 8948 N N . HIS C 1 285 ? 54.890 -17.762 99.231 1.00 54.93 277 HIS C N 1
ATOM 8949 C CA . HIS C 1 285 ? 54.454 -17.811 97.840 1.00 63.78 277 HIS C CA 1
ATOM 8950 C C . HIS C 1 285 ? 55.657 -18.019 96.926 1.00 64.01 277 HIS C C 1
ATOM 8951 O O . HIS C 1 285 ? 56.738 -17.485 97.183 1.00 67.90 277 HIS C O 1
ATOM 8958 N N . ALA C 1 286 ? 55.474 -18.820 95.878 1.00 58.12 278 ALA C N 1
ATOM 8959 C CA . ALA C 1 286 ? 56.513 -19.076 94.886 1.00 60.02 278 ALA C CA 1
ATOM 8960 C C . ALA C 1 286 ? 55.897 -18.925 93.506 1.00 65.11 278 ALA C C 1
ATOM 8961 O O . ALA C 1 286 ? 54.957 -19.649 93.165 1.00 71.49 278 ALA C O 1
ATOM 8963 N N . PHE C 1 287 ? 56.403 -17.966 92.734 1.00 62.16 279 PHE C N 1
ATOM 8964 C CA . PHE C 1 287 ? 55.895 -17.643 91.411 1.00 63.75 279 PHE C CA 1
ATOM 8965 C C . PHE C 1 287 ? 57.058 -17.572 90.432 1.00 69.87 279 PHE C C 1
ATOM 8966 O O . PHE C 1 287 ? 58.219 -17.422 90.823 1.00 73.00 279 PHE C O 1
ATOM 8974 N N . CYS C 1 288 ? 56.736 -17.702 89.149 1.00 67.55 280 CYS C N 1
ATOM 8975 C CA . CYS C 1 288 ? 57.698 -17.368 88.119 1.00 69.21 280 CYS C CA 1
ATOM 8976 C C . CYS C 1 288 ? 57.966 -15.874 88.149 1.00 68.11 280 CYS C C 1
ATOM 8977 O O . CYS C 1 288 ? 57.077 -15.069 88.417 1.00 66.87 280 CYS C O 1
ATOM 8980 N N . HIS C 1 289 ? 59.198 -15.504 87.838 1.00 68.80 281 HIS C N 1
ATOM 8981 C CA . HIS C 1 289 ? 59.569 -14.110 87.694 1.00 68.33 281 HIS C CA 1
ATOM 8982 C C . HIS C 1 289 ? 59.261 -13.696 86.256 1.00 82.09 281 HIS C C 1
ATOM 8983 O O . HIS C 1 289 ? 58.778 -14.495 85.447 1.00 85.08 281 HIS C O 1
ATOM 8990 N N . ALA C 1 290 ? 59.509 -12.435 85.922 1.00 80.83 282 ALA C N 1
ATOM 8991 C CA . ALA C 1 290 ? 59.253 -12.014 84.555 1.00 72.28 282 ALA C CA 1
ATOM 8992 C C . ALA C 1 290 ? 60.361 -12.411 83.592 1.00 82.78 282 ALA C C 1
ATOM 8993 O O . ALA C 1 290 ? 60.163 -12.304 82.379 1.00 89.76 282 ALA C O 1
ATOM 8995 N N . LEU C 1 291 ? 61.553 -12.917 84.115 1.00 74.46 283 LEU C N 1
ATOM 8996 C CA . LEU C 1 291 ? 62.626 -13.210 83.170 1.00 76.77 283 LEU C CA 1
ATOM 8997 C C . LEU C 1 291 ? 62.757 -14.716 82.947 1.00 83.16 283 LEU C C 1
ATOM 8998 O O . LEU C 1 291 ? 62.336 -15.509 83.796 1.00 84.90 283 LEU C O 1
ATOM 9003 N N . PRO C 1 292 ? 63.294 -15.157 81.803 1.00 88.86 284 PRO C N 1
ATOM 9004 C CA . PRO C 1 292 ? 63.404 -16.604 81.554 1.00 91.50 284 PRO C CA 1
ATOM 9005 C C . PRO C 1 292 ? 64.301 -17.314 82.567 1.00 92.08 284 PRO C C 1
ATOM 9006 O O . PRO C 1 292 ? 65.278 -16.754 83.068 1.00 86.76 284 PRO C O 1
ATOM 9010 N N . ARG C 1 293 ? 63.958 -18.577 82.847 1.00 92.31 285 ARG C N 1
ATOM 9011 C CA . ARG C 1 293 ? 64.720 -19.442 83.757 1.00 87.94 285 ARG C CA 1
ATOM 9012 C C . ARG C 1 293 ? 64.937 -18.803 85.134 1.00 78.86 285 ARG C C 1
ATOM 9013 O O . ARG C 1 293 ? 65.930 -19.082 85.809 1.00 83.28 285 ARG C O 1
ATOM 9015 N N . THR C 1 294 ? 63.986 -17.973 85.578 1.00 87.47 286 THR C N 1
ATOM 9016 C CA . THR C 1 294 ? 64.074 -17.209 86.825 1.00 89.82 286 THR C CA 1
ATOM 9017 C C . THR C 1 294 ? 62.745 -17.281 87.572 1.00 91.72 286 THR C C 1
ATOM 9018 O O . THR C 1 294 ? 61.684 -17.159 86.958 1.00 98.01 286 THR C O 1
ATOM 9022 N N . TRP C 1 295 ? 62.799 -17.445 88.896 1.00 86.54 287 TRP C N 1
ATOM 9023 C CA . TRP C 1 295 ? 61.605 -17.556 89.739 1.00 77.96 287 TRP C CA 1
ATOM 9024 C C . TRP C 1 295 ? 61.701 -16.509 90.854 1.00 76.20 287 TRP C C 1
ATOM 9025 O O . TRP C 1 295 ? 62.601 -15.665 90.850 1.00 81.63 287 TRP C O 1
ATOM 9036 N N . HIS C 1 296 ? 60.743 -16.513 91.786 1.00 64.18 288 HIS C N 1
ATOM 9037 C CA . HIS C 1 296 ? 60.855 -15.648 92.961 1.00 62.56 288 HIS C CA 1
ATOM 9038 C C . HIS C 1 296 ? 59.990 -16.166 94.108 1.00 63.98 288 HIS C C 1
ATOM 9039 O O . HIS C 1 296 ? 59.050 -16.944 93.915 1.00 60.64 288 HIS C O 1
ATOM 9046 N N . GLN C 1 297 ? 60.323 -15.703 95.306 1.00 58.57 289 GLN C N 1
ATOM 9047 C CA . GLN C 1 297 ? 59.589 -15.989 96.527 1.00 56.77 289 GLN C CA 1
ATOM 9048 C C . GLN C 1 297 ? 58.926 -14.715 97.046 1.00 63.01 289 GLN C C 1
ATOM 9049 O O . GLN C 1 297 ? 59.264 -13.602 96.633 1.00 67.06 289 GLN C O 1
ATOM 9055 N N . MET C 1 298 ? 57.929 -14.891 97.917 1.00 56.09 290 MET C N 1
ATOM 9056 C CA . MET C 1 298 ? 57.205 -13.756 98.481 1.00 52.09 290 MET C CA 1
ATOM 9057 C C . MET C 1 298 ? 56.754 -14.116 99.893 1.00 61.66 290 MET C C 1
ATOM 9058 O O . MET C 1 298 ? 55.856 -14.946 100.057 1.00 65.68 290 MET C O 1
ATOM 9063 N N . GLY C 1 299 ? 57.302 -13.457 100.911 1.00 62.64 291 GLY C N 1
ATOM 9064 C CA . GLY C 1 299 ? 56.794 -13.591 102.268 1.00 53.13 291 GLY C CA 1
ATOM 9065 C C . GLY C 1 299 ? 55.828 -12.460 102.554 1.00 64.83 291 GLY C C 1
ATOM 9066 O O . GLY C 1 299 ? 56.161 -11.289 102.365 1.00 74.80 291 GLY C O 1
ATOM 9067 N N . VAL C 1 300 ? 54.634 -12.814 103.038 1.00 64.91 292 VAL C N 1
ATOM 9068 C CA . VAL C 1 300 ? 53.542 -11.852 103.198 1.00 58.83 292 VAL C CA 1
ATOM 9069 C C . VAL C 1 300 ? 53.244 -11.663 104.678 1.00 52.66 292 VAL C C 1
ATOM 9070 O O . VAL C 1 300 ? 52.884 -12.615 105.378 1.00 56.50 292 VAL C O 1
ATOM 9074 N N . ILE C 1 301 ? 53.393 -10.428 105.143 1.00 51.37 293 ILE C N 1
ATOM 9075 C CA . ILE C 1 301 ? 52.993 -10.000 106.477 1.00 41.13 293 ILE C CA 1
ATOM 9076 C C . ILE C 1 301 ? 51.708 -9.194 106.328 1.00 40.89 293 ILE C C 1
ATOM 9077 O O . ILE C 1 301 ? 51.712 -8.069 105.810 1.00 41.63 293 ILE C O 1
ATOM 9082 N N . LEU C 1 302 ? 50.612 -9.746 106.845 1.00 40.22 294 LEU C N 1
ATOM 9083 C CA . LEU C 1 302 ? 49.304 -9.171 106.578 1.00 45.12 294 LEU C CA 1
ATOM 9084 C C . LEU C 1 302 ? 49.189 -7.757 107.142 1.00 49.25 294 LEU C C 1
ATOM 9085 O O . LEU C 1 302 ? 48.446 -6.939 106.595 1.00 53.91 294 LEU C O 1
ATOM 9090 N N . SER C 1 303 ? 49.928 -7.426 108.206 1.00 43.56 295 SER C N 1
ATOM 9091 C CA . SER C 1 303 ? 49.868 -6.073 108.764 1.00 38.70 295 SER C CA 1
ATOM 9092 C C . SER C 1 303 ? 51.284 -5.615 109.065 1.00 44.65 295 SER C C 1
ATOM 9093 O O . SER C 1 303 ? 51.891 -6.081 110.028 1.00 55.69 295 SER C O 1
ATOM 9096 N N . ALA C 1 304 ? 51.805 -4.700 108.253 1.00 44.84 296 ALA C N 1
ATOM 9097 C CA . ALA C 1 304 ? 53.117 -4.147 108.508 1.00 40.39 296 ALA C CA 1
ATOM 9098 C C . ALA C 1 304 ? 52.938 -2.682 108.846 1.00 40.73 296 ALA C C 1
ATOM 9099 O O . ALA C 1 304 ? 52.763 -2.335 110.009 1.00 40.00 296 ALA C O 1
ATOM 9101 N N . ALA C 1 305 ? 52.921 -1.833 107.822 1.00 41.97 297 ALA C N 1
ATOM 9102 C CA . ALA C 1 305 ? 52.629 -0.420 108.050 1.00 48.74 297 ALA C CA 1
ATOM 9103 C C . ALA C 1 305 ? 51.230 -0.222 108.617 1.00 61.66 297 ALA C C 1
ATOM 9104 O O . ALA C 1 305 ? 50.987 0.771 109.311 1.00 64.02 297 ALA C O 1
ATOM 9106 N N . SER C 1 306 ? 50.303 -1.156 108.344 1.00 51.74 298 SER C N 1
ATOM 9107 C CA . SER C 1 306 ? 48.954 -1.030 108.879 1.00 44.97 298 SER C CA 1
ATOM 9108 C C . SER C 1 306 ? 48.896 -1.308 110.378 1.00 51.40 298 SER C C 1
ATOM 9109 O O . SER C 1 306 ? 47.911 -0.926 111.024 1.00 48.29 298 SER C O 1
ATOM 9112 N N . ALA C 1 307 ? 49.907 -1.987 110.944 1.00 48.63 299 ALA C N 1
ATOM 9113 C CA . ALA C 1 307 ? 49.988 -2.100 112.400 1.00 49.03 299 ALA C CA 1
ATOM 9114 C C . ALA C 1 307 ? 50.285 -0.747 113.045 1.00 50.87 299 ALA C C 1
ATOM 9115 O O . ALA C 1 307 ? 49.743 -0.420 114.113 1.00 37.99 299 ALA C O 1
ATOM 9117 N N . LEU C 1 308 ? 51.162 0.047 112.417 1.00 44.14 300 LEU C N 1
ATOM 9118 C CA . LEU C 1 308 ? 51.449 1.371 112.940 1.00 43.92 300 LEU C CA 1
ATOM 9119 C C . LEU C 1 308 ? 50.266 2.310 112.732 1.00 49.46 300 LEU C C 1
ATOM 9120 O O . LEU C 1 308 ? 49.922 3.077 113.640 1.00 50.70 300 LEU C O 1
ATOM 9125 N N . GLU C 1 309 ? 49.600 2.244 111.568 1.00 46.18 301 GLU C N 1
ATOM 9126 C CA . GLU C 1 309 ? 48.367 3.012 111.396 1.00 42.93 301 GLU C CA 1
ATOM 9127 C C . GLU C 1 309 ? 47.361 2.671 112.491 1.00 43.99 301 GLU C C 1
ATOM 9128 O O . GLU C 1 309 ? 46.813 3.564 113.145 1.00 41.06 301 GLU C O 1
ATOM 9134 N N . TRP C 1 310 ? 47.142 1.375 112.738 1.00 45.26 302 TRP C N 1
ATOM 9135 C CA . TRP C 1 310 ? 46.181 0.980 113.759 1.00 41.52 302 TRP C CA 1
ATOM 9136 C C . TRP C 1 310 ? 46.571 1.534 115.116 1.00 46.52 302 TRP C C 1
ATOM 9137 O O . TRP C 1 310 ? 45.726 2.057 115.851 1.00 50.30 302 TRP C O 1
ATOM 9148 N N . TYR C 1 311 ? 47.840 1.382 115.490 1.00 52.90 303 TYR C N 1
ATOM 9149 C CA . TYR C 1 311 ? 48.268 1.886 116.788 1.00 53.48 303 TYR C CA 1
ATOM 9150 C C . TYR C 1 311 ? 48.107 3.403 116.863 1.00 47.19 303 TYR C C 1
ATOM 9151 O O . TYR C 1 311 ? 47.679 3.939 117.889 1.00 46.50 303 TYR C O 1
ATOM 9160 N N . SER C 1 312 ? 48.384 4.107 115.769 1.00 42.67 304 SER C N 1
ATOM 9161 C CA . SER C 1 312 ? 48.267 5.559 115.808 1.00 48.13 304 SER C CA 1
ATOM 9162 C C . SER C 1 312 ? 46.822 5.994 116.027 1.00 49.37 304 SER C C 1
ATOM 9163 O O . SER C 1 312 ? 46.575 7.000 116.701 1.00 56.85 304 SER C O 1
ATOM 9166 N N . LYS C 1 313 ? 45.852 5.275 115.445 1.00 51.77 305 LYS C N 1
ATOM 9167 C CA . LYS C 1 313 ? 44.452 5.632 115.674 1.00 46.51 305 LYS C CA 1
ATOM 9168 C C . LYS C 1 313 ? 44.061 5.444 117.140 1.00 47.56 305 LYS C C 1
ATOM 9169 O O . LYS C 1 313 ? 43.223 6.192 117.653 1.00 56.00 305 LYS C O 1
ATOM 9171 N N . ILE C 1 314 ? 44.661 4.471 117.837 1.00 46.40 306 ILE C N 1
ATOM 9172 C CA . ILE C 1 314 ? 44.423 4.310 119.277 1.00 38.63 306 ILE C CA 1
ATOM 9173 C C . ILE C 1 314 ? 44.954 5.520 120.039 1.00 39.81 306 ILE C C 1
ATOM 9174 O O . ILE C 1 314 ? 44.218 6.197 120.764 1.00 50.60 306 ILE C O 1
ATOM 9179 N N . VAL C 1 315 ? 46.249 5.819 119.883 1.00 53.17 307 VAL C N 1
ATOM 9180 C CA . VAL C 1 315 ? 46.882 6.846 120.711 1.00 55.79 307 VAL C CA 1
ATOM 9181 C C . VAL C 1 315 ? 46.700 8.250 120.166 1.00 58.35 307 VAL C C 1
ATOM 9182 O O . VAL C 1 315 ? 47.210 9.198 120.771 1.00 65.77 307 VAL C O 1
ATOM 9186 N N . GLY C 1 316 ? 46.009 8.417 119.041 1.00 57.92 308 GLY C N 1
ATOM 9187 C CA . GLY C 1 316 ? 45.642 9.743 118.574 1.00 46.17 308 GLY C CA 1
ATOM 9188 C C . GLY C 1 316 ? 46.729 10.547 117.906 1.00 47.85 308 GLY C C 1
ATOM 9189 O O . GLY C 1 316 ? 46.651 11.776 117.880 1.00 50.25 308 GLY C O 1
ATOM 9190 N N . ALA C 1 317 ? 47.750 9.903 117.383 1.00 59.89 309 ALA C N 1
ATOM 9191 C CA . ALA C 1 317 ? 48.776 10.578 116.614 1.00 60.80 309 ALA C CA 1
ATOM 9192 C C . ALA C 1 317 ? 48.718 10.070 115.170 1.00 60.43 309 ALA C C 1
ATOM 9193 O O . ALA C 1 317 ? 47.782 9.365 114.772 1.00 66.83 309 ALA C O 1
ATOM 9195 N N . THR C 1 318 ? 49.700 10.445 114.371 1.00 59.00 310 THR C N 1
ATOM 9196 C CA . THR C 1 318 ? 49.848 9.894 113.034 1.00 61.61 310 THR C CA 1
ATOM 9197 C C . THR C 1 318 ? 51.135 9.093 113.024 1.00 61.81 310 THR C C 1
ATOM 9198 O O . THR C 1 318 ? 52.032 9.344 113.836 1.00 69.02 310 THR C O 1
ATOM 9202 N N . PRO C 1 319 ? 51.260 8.112 112.137 1.00 55.90 311 PRO C N 1
ATOM 9203 C CA . PRO C 1 319 ? 52.502 7.325 112.118 1.00 58.29 311 PRO C CA 1
ATOM 9204 C C . PRO C 1 319 ? 53.755 8.185 112.104 1.00 62.99 311 PRO C C 1
ATOM 9205 O O . PRO C 1 319 ? 54.703 7.921 112.858 1.00 59.31 311 PRO C O 1
ATOM 9209 N N . GLN C 1 320 ? 53.754 9.253 111.305 1.00 54.85 312 GLN C N 1
ATOM 9210 C CA . GLN C 1 320 ? 54.940 10.080 111.204 1.00 55.27 312 GLN C CA 1
ATOM 9211 C C . GLN C 1 320 ? 55.225 10.808 112.525 1.00 58.51 312 GLN C C 1
ATOM 9212 O O . GLN C 1 320 ? 56.394 11.004 112.869 1.00 63.15 312 GLN C O 1
ATOM 9214 N N . SER C 1 321 ? 54.185 11.184 113.294 1.00 53.63 313 SER C N 1
ATOM 9215 C CA . SER C 1 321 ? 54.400 11.866 114.579 1.00 62.62 313 SER C CA 1
ATOM 9216 C C . SER C 1 321 ? 55.040 10.948 115.611 1.00 60.26 313 SER C C 1
ATOM 9217 O O . SER C 1 321 ? 55.906 11.380 116.382 1.00 54.01 313 SER C O 1
ATOM 9220 N N . LEU C 1 322 ? 54.579 9.694 115.675 1.00 63.34 314 LEU C N 1
ATOM 9221 C CA . LEU C 1 322 ? 55.167 8.709 116.576 1.00 59.55 314 LEU C CA 1
ATOM 9222 C C . LEU C 1 322 ? 56.605 8.416 116.209 1.00 64.75 314 LEU C C 1
ATOM 9223 O O . LEU C 1 322 ? 57.448 8.209 117.087 1.00 71.06 314 LEU C O 1
ATOM 9228 N N . ASP C 1 323 ? 56.889 8.357 114.906 1.00 70.65 315 ASP C N 1
ATOM 9229 C CA . ASP C 1 323 ? 58.244 8.087 114.440 1.00 70.35 315 ASP C CA 1
ATOM 9230 C C . ASP C 1 323 ? 59.201 9.197 114.866 1.00 67.67 315 ASP C C 1
ATOM 9231 O O . ASP C 1 323 ? 60.300 8.915 115.358 1.00 72.38 315 ASP C O 1
ATOM 9236 N N . ARG C 1 324 ? 58.777 10.464 114.746 1.00 61.64 316 ARG C N 1
ATOM 9237 C CA . ARG C 1 324 ? 59.631 11.557 115.202 1.00 64.02 316 ARG C CA 1
ATOM 9238 C C . ARG C 1 324 ? 59.841 11.488 116.706 1.00 67.80 316 ARG C C 1
ATOM 9239 O O . ARG C 1 324 ? 60.943 11.773 117.192 1.00 74.98 316 ARG C O 1
ATOM 9241 N N . GLU C 1 325 ? 58.808 11.058 117.448 1.00 62.51 317 GLU C N 1
ATOM 9242 C CA . GLU C 1 325 ? 58.877 10.967 118.905 1.00 59.61 317 GLU C CA 1
ATOM 9243 C C . GLU C 1 325 ? 59.833 9.872 119.352 1.00 65.13 317 GLU C C 1
ATOM 9244 O O . GLU C 1 325 ? 60.540 10.025 120.358 1.00 69.53 317 GLU C O 1
ATOM 9250 N N . LEU C 1 326 ? 59.829 8.739 118.651 1.00 56.72 318 LEU C N 1
ATOM 9251 C CA . LEU C 1 326 ? 60.722 7.648 119.015 1.00 51.60 318 LEU C CA 1
ATOM 9252 C C . LEU C 1 326 ? 62.176 7.994 118.691 1.00 58.96 318 LEU C C 1
ATOM 9253 O O . LEU C 1 326 ? 63.088 7.663 119.462 1.00 58.76 318 LEU C O 1
ATOM 9258 N N . GLY C 1 327 ? 62.411 8.666 117.570 1.00 57.96 319 GLY C N 1
ATOM 9259 C CA . GLY C 1 327 ? 63.737 9.148 117.248 1.00 63.23 319 GLY C CA 1
ATOM 9260 C C . GLY C 1 327 ? 64.443 8.346 116.175 1.00 69.40 319 GLY C C 1
ATOM 9261 O O . GLY C 1 327 ? 63.891 7.441 115.541 1.00 71.49 319 GLY C O 1
ATOM 9262 N N . GLU C 1 328 ? 65.702 8.721 115.953 1.00 78.36 320 GLU C N 1
ATOM 9263 C CA . GLU C 1 328 ? 66.531 8.067 114.950 1.00 78.10 320 GLU C CA 1
ATOM 9264 C C . GLU C 1 328 ? 67.471 7.023 115.539 1.00 68.04 320 GLU C C 1
ATOM 9265 O O . GLU C 1 328 ? 67.995 6.193 114.790 1.00 58.96 320 GLU C O 1
ATOM 9271 N N . THR C 1 329 ? 67.669 7.021 116.853 1.00 68.38 321 THR C N 1
ATOM 9272 C CA . THR C 1 329 ? 68.638 6.140 117.492 1.00 69.62 321 THR C CA 1
ATOM 9273 C C . THR C 1 329 ? 67.947 4.860 117.929 1.00 66.69 321 THR C C 1
ATOM 9274 O O . THR C 1 329 ? 66.967 4.900 118.678 1.00 64.95 321 THR C O 1
ATOM 9278 N N . LEU C 1 330 ? 68.473 3.730 117.472 1.00 67.47 322 LEU C N 1
ATOM 9279 C CA . LEU C 1 330 ? 67.898 2.449 117.836 1.00 60.46 322 LEU C CA 1
ATOM 9280 C C . LEU C 1 330 ? 68.079 2.230 119.326 1.00 63.70 322 LEU C C 1
ATOM 9281 O O . LEU C 1 330 ? 69.158 2.473 119.875 1.00 72.03 322 LEU C O 1
ATOM 9286 N N . LYS C 1 331 ? 67.015 1.783 119.980 1.00 62.70 323 LYS C N 1
ATOM 9287 C CA . LYS C 1 331 ? 67.037 1.522 121.409 1.00 65.08 323 LYS C CA 1
ATOM 9288 C C . LYS C 1 331 ? 67.040 0.025 121.657 1.00 58.04 323 LYS C C 1
ATOM 9289 O O . LYS C 1 331 ? 66.601 -0.765 120.823 1.00 66.08 323 LYS C O 1
ATOM 9295 N N . ALA C 1 332 ? 67.576 -0.347 122.813 1.00 55.30 324 ALA C N 1
ATOM 9296 C CA . ALA C 1 332 ? 67.519 -1.725 123.241 1.00 54.00 324 ALA C CA 1
ATOM 9297 C C . ALA C 1 332 ? 66.070 -2.101 123.528 1.00 65.18 324 ALA C C 1
ATOM 9298 O O . ALA C 1 332 ? 65.313 -1.295 124.078 1.00 73.73 324 ALA C O 1
ATOM 9300 N N . PRO C 1 333 ? 65.640 -3.291 123.133 1.00 59.97 325 PRO C N 1
ATOM 9301 C CA . PRO C 1 333 ? 64.262 -3.682 123.418 1.00 53.46 325 PRO C CA 1
ATOM 9302 C C . PRO C 1 333 ? 63.986 -3.670 124.913 1.00 59.32 325 PRO C C 1
ATOM 9303 O O . PRO C 1 333 ? 64.869 -3.921 125.738 1.00 68.91 325 PRO C O 1
ATOM 9307 N N . GLY C 1 334 ? 62.759 -3.286 125.248 1.00 53.87 326 GLY C N 1
ATOM 9308 C CA . GLY C 1 334 ? 62.229 -3.365 126.589 1.00 40.30 326 GLY C CA 1
ATOM 9309 C C . GLY C 1 334 ? 61.357 -4.585 126.757 1.00 45.04 326 GLY C C 1
ATOM 9310 O O . GLY C 1 334 ? 61.373 -5.513 125.941 1.00 63.56 326 GLY C O 1
ATOM 9311 N N . SER C 1 335 ? 60.573 -4.587 127.822 1.00 40.98 327 SER C N 1
ATOM 9312 C CA . SER C 1 335 ? 59.761 -5.767 128.099 1.00 48.40 327 SER C CA 1
ATOM 9313 C C . SER C 1 335 ? 58.507 -5.859 127.243 1.00 42.28 327 SER C C 1
ATOM 9314 O O . SER C 1 335 ? 57.929 -6.949 127.143 1.00 35.36 327 SER C O 1
ATOM 9317 N N . VAL C 1 336 ? 58.086 -4.770 126.607 1.00 39.56 328 VAL C N 1
ATOM 9318 C CA . VAL C 1 336 ? 56.878 -4.819 125.788 1.00 40.23 328 VAL C CA 1
ATOM 9319 C C . VAL C 1 336 ? 57.178 -5.483 124.436 1.00 49.55 328 VAL C C 1
ATOM 9320 O O . VAL C 1 336 ? 58.169 -5.166 123.758 1.00 45.15 328 VAL C O 1
ATOM 9324 N N . THR C 1 337 ? 56.327 -6.441 124.060 1.00 46.67 329 THR C N 1
ATOM 9325 C CA . THR C 1 337 ? 56.411 -7.172 122.804 1.00 38.44 329 THR C CA 1
ATOM 9326 C C . THR C 1 337 ? 55.088 -7.009 122.050 1.00 33.02 329 THR C C 1
ATOM 9327 O O . THR C 1 337 ? 54.012 -7.089 122.655 1.00 37.06 329 THR C O 1
ATOM 9331 N N . PHE C 1 338 ? 55.147 -6.785 120.730 1.00 35.54 330 PHE C N 1
ATOM 9332 C CA . PHE C 1 338 ? 53.939 -6.643 119.908 1.00 40.87 330 PHE C CA 1
ATOM 9333 C C . PHE C 1 338 ? 53.903 -7.714 118.811 1.00 38.56 330 PHE C C 1
ATOM 9334 O O . PHE C 1 338 ? 54.822 -7.805 117.993 1.00 38.38 330 PHE C O 1
ATOM 9342 N N . LEU C 1 339 ? 52.842 -8.528 118.806 1.00 32.64 331 LEU C N 1
ATOM 9343 C CA . LEU C 1 339 ? 52.576 -9.453 117.714 1.00 34.87 331 LEU C CA 1
ATOM 9344 C C . LEU C 1 339 ? 51.675 -8.757 116.716 1.00 36.95 331 LEU C C 1
ATOM 9345 O O . LEU C 1 339 ? 50.519 -8.480 117.047 1.00 42.17 331 LEU C O 1
ATOM 9350 N N . PRO C 1 340 ? 52.117 -8.521 115.482 1.00 39.28 332 PRO C N 1
ATOM 9351 C CA . PRO C 1 340 ? 51.334 -7.664 114.586 1.00 41.06 332 PRO C CA 1
ATOM 9352 C C . PRO C 1 340 ? 50.196 -8.362 113.875 1.00 40.83 332 PRO C C 1
ATOM 9353 O O . PRO C 1 340 ? 49.910 -7.998 112.735 1.00 45.23 332 PRO C O 1
ATOM 9357 N N . TYR C 1 341 ? 49.555 -9.356 114.499 1.00 38.06 333 TYR C N 1
ATOM 9358 C CA . TYR C 1 341 ? 48.590 -10.193 113.780 1.00 34.25 333 TYR C CA 1
ATOM 9359 C C . TYR C 1 341 ? 47.183 -9.634 113.812 1.00 35.47 333 TYR C C 1
ATOM 9360 O O . TYR C 1 341 ? 46.225 -10.415 113.883 1.00 34.04 333 TYR C O 1
ATOM 9369 N N . LEU C 1 342 ? 47.022 -8.316 113.632 1.00 34.27 334 LEU C N 1
ATOM 9370 C CA . LEU C 1 342 ? 45.713 -7.695 113.788 1.00 41.81 334 LEU C CA 1
ATOM 9371 C C . LEU C 1 342 ? 44.646 -8.283 112.865 1.00 53.51 334 LEU C C 1
ATOM 9372 O O . LEU C 1 342 ? 43.449 -8.140 113.148 1.00 58.47 334 LEU C O 1
ATOM 9377 N N . SER C 1 343 ? 45.042 -8.932 111.770 1.00 56.19 335 SER C N 1
ATOM 9378 C CA . SER C 1 343 ? 44.085 -9.535 110.849 1.00 55.10 335 SER C CA 1
ATOM 9379 C C . SER C 1 343 ? 44.397 -11.010 110.593 1.00 54.48 335 SER C C 1
ATOM 9380 O O . SER C 1 343 ? 44.106 -11.535 109.516 1.00 64.52 335 SER C O 1
ATOM 9383 N N . GLY C 1 344 ? 44.981 -11.691 111.569 1.00 50.72 336 GLY C N 1
ATOM 9384 C CA . GLY C 1 344 ? 45.597 -12.985 111.360 1.00 45.34 336 GLY C CA 1
ATOM 9385 C C . GLY C 1 344 ? 47.015 -12.826 110.853 1.00 40.50 336 GLY C C 1
ATOM 9386 O O . GLY C 1 344 ? 47.618 -11.751 110.939 1.00 45.92 336 GLY C O 1
ATOM 9387 N N . GLU C 1 345 ? 47.570 -13.920 110.344 1.00 37.67 337 GLU C N 1
ATOM 9388 C CA . GLU C 1 345 ? 48.883 -13.843 109.725 1.00 44.93 337 GLU C CA 1
ATOM 9389 C C . GLU C 1 345 ? 49.000 -14.865 108.604 1.00 60.92 337 GLU C C 1
ATOM 9390 O O . GLU C 1 345 ? 48.551 -16.004 108.753 1.00 70.50 337 GLU C O 1
ATOM 9396 N N . ARG C 1 346 ? 49.680 -14.481 107.516 1.00 62.07 338 ARG C N 1
ATOM 9397 C CA . ARG C 1 346 ? 49.924 -15.416 106.420 1.00 62.29 338 ARG C CA 1
ATOM 9398 C C . ARG C 1 346 ? 51.277 -16.084 106.637 1.00 57.02 338 ARG C C 1
ATOM 9399 O O . ARG C 1 346 ? 51.349 -17.143 107.264 1.00 53.81 338 ARG C O 1
ATOM 9407 N N . THR C 1 347 ? 52.351 -15.466 106.175 1.00 57.33 339 THR C N 1
ATOM 9408 C CA . THR C 1 347 ? 53.662 -16.091 106.331 1.00 59.55 339 THR C CA 1
ATOM 9409 C C . THR C 1 347 ? 54.169 -15.890 107.757 1.00 53.95 339 THR C C 1
ATOM 9410 O O . THR C 1 347 ? 54.244 -14.749 108.229 1.00 56.19 339 THR C O 1
ATOM 9414 N N . PRO C 1 348 ? 54.550 -16.962 108.471 1.00 56.94 340 PRO C N 1
ATOM 9415 C CA . PRO C 1 348 ? 54.650 -18.372 108.061 1.00 50.12 340 PRO C CA 1
ATOM 9416 C C . PRO C 1 348 ? 53.583 -19.356 108.577 1.00 43.24 340 PRO C C 1
ATOM 9417 O O . PRO C 1 348 ? 53.785 -20.560 108.424 1.00 57.29 340 PRO C O 1
ATOM 9421 N N . TYR C 1 349 ? 52.496 -18.889 109.190 1.00 42.03 341 TYR C N 1
ATOM 9422 C CA . TYR C 1 349 ? 51.593 -19.786 109.907 1.00 44.22 341 TYR C CA 1
ATOM 9423 C C . TYR C 1 349 ? 50.279 -20.053 109.206 1.00 42.55 341 TYR C C 1
ATOM 9424 O O . TYR C 1 349 ? 49.623 -21.053 109.526 1.00 56.19 341 TYR C O 1
ATOM 9433 N N . ASN C 1 350 ? 49.887 -19.192 108.271 1.00 42.74 342 ASN C N 1
ATOM 9434 C CA . ASN C 1 350 ? 48.599 -19.265 107.598 1.00 43.44 342 ASN C CA 1
ATOM 9435 C C . ASN C 1 350 ? 47.503 -19.521 108.625 1.00 42.62 342 ASN C C 1
ATOM 9436 O O . ASN C 1 350 ? 46.859 -20.575 108.648 1.00 43.56 342 ASN C O 1
ATOM 9441 N N . ASP C 1 351 ? 47.352 -18.532 109.522 1.00 40.97 343 ASP C N 1
ATOM 9442 C CA . ASP C 1 351 ? 46.498 -18.620 110.701 1.00 39.96 343 ASP C CA 1
ATOM 9443 C C . ASP C 1 351 ? 45.507 -17.469 110.667 1.00 39.31 343 ASP C C 1
ATOM 9444 O O . ASP C 1 351 ? 45.862 -16.328 110.977 1.00 47.25 343 ASP C O 1
ATOM 9449 N N . ALA C 1 352 ? 44.254 -17.781 110.350 1.00 40.03 344 ALA C N 1
ATOM 9450 C CA . ALA C 1 352 ? 43.213 -16.768 110.279 1.00 40.86 344 ALA C CA 1
ATOM 9451 C C . ALA C 1 352 ? 42.596 -16.464 111.642 1.00 44.64 344 ALA C C 1
ATOM 9452 O O . ALA C 1 352 ? 41.879 -15.462 111.769 1.00 45.35 344 ALA C O 1
ATOM 9454 N N . LYS C 1 353 ? 42.801 -17.337 112.642 1.00 40.57 345 LYS C N 1
ATOM 9455 C CA . LYS C 1 353 ? 42.142 -17.173 113.935 1.00 46.26 345 LYS C CA 1
ATOM 9456 C C . LYS C 1 353 ? 42.966 -16.336 114.916 1.00 51.50 345 LYS C C 1
ATOM 9457 O O . LYS C 1 353 ? 42.375 -15.564 115.686 1.00 58.93 345 LYS C O 1
ATOM 9459 N N . ILE C 1 354 ? 44.306 -16.398 114.842 1.00 47.03 346 ILE C N 1
ATOM 9460 C CA . ILE C 1 354 ? 45.168 -15.661 115.775 1.00 46.88 346 ILE C CA 1
ATOM 9461 C C . ILE C 1 354 ? 44.977 -14.144 115.626 1.00 55.78 346 ILE C C 1
ATOM 9462 O O . ILE C 1 354 ? 44.562 -13.641 114.569 1.00 63.53 346 ILE C O 1
ATOM 9467 N N . ARG C 1 355 ? 45.266 -13.407 116.704 1.00 38.94 347 ARG C N 1
ATOM 9468 C CA . ARG C 1 355 ? 45.051 -11.966 116.713 1.00 35.81 347 ARG C CA 1
ATOM 9469 C C . ARG C 1 355 ? 46.247 -11.231 117.309 1.00 41.69 347 ARG C C 1
ATOM 9470 O O . ARG C 1 355 ? 47.163 -11.834 117.864 1.00 53.02 347 ARG C O 1
ATOM 9478 N N . GLY C 1 356 ? 46.207 -9.899 117.233 1.00 41.10 348 GLY C N 1
ATOM 9479 C CA . GLY C 1 356 ? 47.339 -9.095 117.659 1.00 34.51 348 GLY C CA 1
ATOM 9480 C C . GLY C 1 356 ? 47.475 -9.033 119.165 1.00 40.52 348 GLY C C 1
ATOM 9481 O O . GLY C 1 356 ? 46.552 -9.341 119.914 1.00 47.59 348 GLY C O 1
ATOM 9482 N N . SER C 1 357 ? 48.646 -8.602 119.627 1.00 38.37 349 SER C N 1
ATOM 9483 C CA . SER C 1 357 ? 48.896 -8.683 121.059 1.00 38.89 349 SER C CA 1
ATOM 9484 C C . SER C 1 357 ? 50.007 -7.735 121.495 1.00 41.00 349 SER C C 1
ATOM 9485 O O . SER C 1 357 ? 50.975 -7.528 120.764 1.00 47.98 349 SER C O 1
ATOM 9488 N N . PHE C 1 358 ? 49.838 -7.140 122.676 1.00 32.84 350 PHE C N 1
ATOM 9489 C CA . PHE C 1 358 ? 50.925 -6.537 123.435 1.00 36.12 350 PHE C CA 1
ATOM 9490 C C . PHE C 1 358 ? 51.158 -7.391 124.667 1.00 38.45 350 PHE C C 1
ATOM 9491 O O . PHE C 1 358 ? 50.200 -7.814 125.309 1.00 34.55 350 PHE C O 1
ATOM 9499 N N . CYS C 1 359 ? 52.421 -7.635 125.006 1.00 38.05 351 CYS C N 1
ATOM 9500 C CA . CYS C 1 359 ? 52.745 -8.371 126.220 1.00 36.96 351 CYS C CA 1
ATOM 9501 C C . CYS C 1 359 ? 53.886 -7.681 126.941 1.00 48.55 351 CYS C C 1
ATOM 9502 O O . CYS C 1 359 ? 54.554 -6.806 126.387 1.00 59.84 351 CYS C O 1
ATOM 9505 N N . GLY C 1 360 ? 54.071 -8.043 128.208 1.00 45.28 352 GLY C N 1
ATOM 9506 C CA . GLY C 1 360 ? 55.147 -7.432 128.961 1.00 40.52 352 GLY C CA 1
ATOM 9507 C C . GLY C 1 360 ? 54.891 -6.008 129.373 1.00 41.43 352 GLY C C 1
ATOM 9508 O O . GLY C 1 360 ? 55.841 -5.285 129.666 1.00 39.68 352 GLY C O 1
ATOM 9509 N N . LEU C 1 361 ? 53.626 -5.596 129.423 1.00 39.40 353 LEU C N 1
ATOM 9510 C CA . LEU C 1 361 ? 53.262 -4.236 129.790 1.00 39.73 353 LEU C CA 1
ATOM 9511 C C . LEU C 1 361 ? 53.604 -3.927 131.248 1.00 47.70 353 LEU C C 1
ATOM 9512 O O . LEU C 1 361 ? 53.407 -4.754 132.142 1.00 47.06 353 LEU C O 1
ATOM 9517 N N . GLU C 1 362 ? 54.129 -2.719 131.469 1.00 50.69 354 GLU C N 1
ATOM 9518 C CA . GLU C 1 362 ? 54.577 -2.206 132.758 1.00 38.50 354 GLU C CA 1
ATOM 9519 C C . GLU C 1 362 ? 54.000 -0.812 132.921 1.00 45.23 354 GLU C C 1
ATOM 9520 O O . GLU C 1 362 ? 53.653 -0.165 131.934 1.00 61.79 354 GLU C O 1
ATOM 9526 N N . HIS C 1 363 ? 53.948 -0.312 134.157 1.00 43.88 355 HIS C N 1
ATOM 9527 C CA . HIS C 1 363 ? 53.508 1.074 134.343 1.00 46.26 355 HIS C CA 1
ATOM 9528 C C . HIS C 1 363 ? 54.453 2.042 133.636 1.00 56.82 355 HIS C C 1
ATOM 9529 O O . HIS C 1 363 ? 54.016 3.077 133.109 1.00 55.17 355 HIS C O 1
ATOM 9536 N N . GLU C 1 364 ? 55.744 1.693 133.579 1.00 58.04 356 GLU C N 1
ATOM 9537 C CA . GLU C 1 364 ? 56.769 2.519 132.950 1.00 51.98 356 GLU C CA 1
ATOM 9538 C C . GLU C 1 364 ? 56.625 2.614 131.436 1.00 46.46 356 GLU C C 1
ATOM 9539 O O . GLU C 1 364 ? 57.223 3.506 130.834 1.00 58.87 356 GLU C O 1
ATOM 9545 N N . ALA C 1 365 ? 55.845 1.738 130.802 1.00 44.44 357 ALA C N 1
ATOM 9546 C CA . ALA C 1 365 ? 55.724 1.755 129.343 1.00 48.47 357 ALA C CA 1
ATOM 9547 C C . ALA C 1 365 ? 54.888 2.946 128.910 1.00 44.86 357 ALA C C 1
ATOM 9548 O O . ALA C 1 365 ? 53.700 3.026 129.239 1.00 42.57 357 ALA C O 1
ATOM 9550 N N . ASP C 1 366 ? 55.502 3.875 128.183 1.00 48.78 358 ASP C N 1
ATOM 9551 C CA . ASP C 1 366 ? 54.763 5.018 127.670 1.00 52.78 358 ASP C CA 1
ATOM 9552 C C . ASP C 1 366 ? 54.421 4.793 126.200 1.00 44.98 358 ASP C C 1
ATOM 9553 O O . ASP C 1 366 ? 54.642 3.713 125.660 1.00 52.21 358 ASP C O 1
ATOM 9558 N N . ARG C 1 367 ? 53.834 5.811 125.561 1.00 42.59 359 ARG C N 1
ATOM 9559 C CA . ARG C 1 367 ? 53.493 5.742 124.141 1.00 42.36 359 ARG C CA 1
ATOM 9560 C C . ARG C 1 367 ? 54.698 5.364 123.280 1.00 46.66 359 ARG C C 1
ATOM 9561 O O . ARG C 1 367 ? 54.597 4.500 122.405 1.00 47.72 359 ARG C O 1
ATOM 9569 N N . SER C 1 368 ? 55.853 5.991 123.522 1.00 47.10 360 SER C N 1
ATOM 9570 C CA . SER C 1 368 ? 57.036 5.680 122.727 1.00 46.76 360 SER C CA 1
ATOM 9571 C C . SER C 1 368 ? 57.444 4.215 122.874 1.00 50.94 360 SER C C 1
ATOM 9572 O O . SER C 1 368 ? 57.822 3.568 121.887 1.00 49.97 360 SER C O 1
ATOM 9575 N N . ALA C 1 369 ? 57.302 3.658 124.082 1.00 53.72 361 ALA C N 1
ATOM 9576 C CA . ALA C 1 369 ? 57.714 2.279 124.333 1.00 45.56 361 ALA C CA 1
ATOM 9577 C C . ALA C 1 369 ? 56.867 1.310 123.535 1.00 50.32 361 ALA C C 1
ATOM 9578 O O . ALA C 1 369 ? 57.359 0.277 123.059 1.00 53.24 361 ALA C O 1
ATOM 9580 N N . LEU C 1 370 ? 55.587 1.635 123.375 1.00 38.99 362 LEU C N 1
ATOM 9581 C CA . LEU C 1 370 ? 54.693 0.788 122.607 1.00 42.33 362 LEU C CA 1
ATOM 9582 C C . LEU C 1 370 ? 54.877 1.003 121.111 1.00 48.90 362 LEU C C 1
ATOM 9583 O O . LEU C 1 370 ? 54.826 0.037 120.342 1.00 59.46 362 LEU C O 1
ATOM 9588 N N . THR C 1 371 ? 55.083 2.255 120.677 1.00 54.44 363 THR C N 1
ATOM 9589 C CA . THR C 1 371 ? 55.523 2.504 119.303 1.00 58.69 363 THR C CA 1
ATOM 9590 C C . THR C 1 371 ? 56.764 1.672 118.980 1.00 57.07 363 THR C C 1
ATOM 9591 O O . THR C 1 371 ? 56.816 0.981 117.951 1.00 48.99 363 THR C O 1
ATOM 9595 N N . GLN C 1 372 ? 57.767 1.716 119.872 1.00 44.70 364 GLN C N 1
ATOM 9596 C CA . GLN C 1 372 ? 58.970 0.904 119.702 1.00 41.63 364 GLN C CA 1
ATOM 9597 C C . GLN C 1 372 ? 58.638 -0.583 119.549 1.00 45.31 364 GLN C C 1
ATOM 9598 O O . GLN C 1 372 ? 59.253 -1.279 118.733 1.00 50.05 364 GLN C O 1
ATOM 9604 N N . ALA C 1 373 ? 57.688 -1.095 120.336 1.00 47.64 365 ALA C N 1
ATOM 9605 C CA . ALA C 1 373 ? 57.337 -2.513 120.246 1.00 44.20 365 ALA C CA 1
ATOM 9606 C C . ALA C 1 373 ? 56.613 -2.846 118.947 1.00 48.96 365 ALA C C 1
ATOM 9607 O O . ALA C 1 373 ? 56.730 -3.975 118.452 1.00 53.80 365 ALA C O 1
ATOM 9609 N N . VAL C 1 374 ? 55.836 -1.901 118.405 1.00 46.76 366 VAL C N 1
ATOM 9610 C CA . VAL C 1 374 ? 55.165 -2.137 117.127 1.00 42.90 366 VAL C CA 1
ATOM 9611 C C . VAL C 1 374 ? 56.193 -2.234 116.001 1.00 44.62 366 VAL C C 1
ATOM 9612 O O . VAL C 1 374 ? 56.073 -3.081 115.103 1.00 48.79 366 VAL C O 1
ATOM 9616 N N . LEU C 1 375 ? 57.203 -1.357 116.004 1.00 39.61 367 LEU C N 1
ATOM 9617 C CA . LEU C 1 375 ? 58.244 -1.464 114.987 1.00 44.26 367 LEU C CA 1
ATOM 9618 C C . LEU C 1 375 ? 59.069 -2.731 115.189 1.00 50.69 367 LEU C C 1
ATOM 9619 O O . LEU C 1 375 ? 59.320 -3.473 114.228 1.00 51.26 367 LEU C O 1
ATOM 9624 N N . GLU C 1 376 ? 59.451 -3.032 116.437 1.00 48.64 368 GLU C N 1
ATOM 9625 C CA . GLU C 1 376 ? 60.157 -4.287 116.700 1.00 46.88 368 GLU C CA 1
ATOM 9626 C C . GLU C 1 376 ? 59.335 -5.497 116.260 1.00 42.37 368 GLU C C 1
ATOM 9627 O O . GLU C 1 376 ? 59.873 -6.425 115.646 1.00 41.63 368 GLU C O 1
ATOM 9633 N N . GLY C 1 377 ? 58.027 -5.501 116.529 1.00 37.58 369 GLY C N 1
ATOM 9634 C CA . GLY C 1 377 ? 57.238 -6.691 116.221 1.00 36.73 369 GLY C CA 1
ATOM 9635 C C . GLY C 1 377 ? 57.180 -7.014 114.734 1.00 39.93 369 GLY C C 1
ATOM 9636 O O . GLY C 1 377 ? 57.278 -8.174 114.333 1.00 51.54 369 GLY C O 1
ATOM 9637 N N . VAL C 1 378 ? 57.003 -5.994 113.900 1.00 40.10 370 VAL C N 1
ATOM 9638 C CA . VAL C 1 378 ? 57.007 -6.193 112.462 1.00 38.80 370 VAL C CA 1
ATOM 9639 C C . VAL C 1 378 ? 58.390 -6.627 111.983 1.00 48.00 370 VAL C C 1
ATOM 9640 O O . VAL C 1 378 ? 58.505 -7.477 111.098 1.00 61.18 370 VAL C O 1
ATOM 9644 N N . ALA C 1 379 ? 59.460 -6.079 112.567 1.00 40.46 371 ALA C N 1
ATOM 9645 C CA . ALA C 1 379 ? 60.808 -6.559 112.248 1.00 41.55 371 ALA C CA 1
ATOM 9646 C C . ALA C 1 379 ? 60.959 -8.052 112.553 1.00 47.58 371 ALA C C 1
ATOM 9647 O O . ALA C 1 379 ? 61.527 -8.813 111.762 1.00 55.28 371 ALA C O 1
ATOM 9649 N N . PHE C 1 380 ? 60.473 -8.486 113.707 1.00 48.02 372 PHE C N 1
ATOM 9650 C CA . PHE C 1 380 ? 60.521 -9.902 114.049 1.00 43.05 372 PHE C CA 1
ATOM 9651 C C . PHE C 1 380 ? 59.637 -10.734 113.121 1.00 47.45 372 PHE C C 1
ATOM 9652 O O . PHE C 1 380 ? 59.923 -11.919 112.882 1.00 49.20 372 PHE C O 1
ATOM 9660 N N . ALA C 1 381 ? 58.531 -10.162 112.638 1.00 43.95 373 ALA C N 1
ATOM 9661 C CA . ALA C 1 381 ? 57.753 -10.853 111.609 1.00 47.30 373 ALA C CA 1
ATOM 9662 C C . ALA C 1 381 ? 58.571 -11.012 110.327 1.00 47.51 373 ALA C C 1
ATOM 9663 O O . ALA C 1 381 ? 58.543 -12.070 109.688 1.00 41.21 373 ALA C O 1
ATOM 9665 N N . ILE C 1 382 ? 59.310 -9.965 109.937 1.00 53.77 374 ILE C N 1
ATOM 9666 C CA . ILE C 1 382 ? 60.204 -10.067 108.789 1.00 50.88 374 ILE C CA 1
ATOM 9667 C C . ILE C 1 382 ? 61.259 -11.139 109.031 1.00 55.05 374 ILE C C 1
ATOM 9668 O O . ILE C 1 382 ? 61.604 -11.902 108.121 1.00 58.05 374 ILE C O 1
ATOM 9673 N N . ARG C 1 383 ? 61.782 -11.230 110.258 1.00 43.04 375 ARG C N 1
ATOM 9674 C CA . ARG C 1 383 ? 62.761 -12.279 110.534 1.00 53.45 375 ARG C CA 1
ATOM 9675 C C . ARG C 1 383 ? 62.123 -13.664 110.416 1.00 50.18 375 ARG C C 1
ATOM 9676 O O . ARG C 1 383 ? 62.724 -14.581 109.841 1.00 49.54 375 ARG C O 1
ATOM 9684 N N . ASP C 1 384 ? 60.870 -13.812 110.865 1.00 51.34 376 ASP C N 1
ATOM 9685 C CA . ASP C 1 384 ? 60.144 -15.064 110.644 1.00 53.66 376 ASP C CA 1
ATOM 9686 C C . ASP C 1 384 ? 60.036 -15.374 109.145 1.00 58.70 376 ASP C C 1
ATOM 9687 O O . ASP C 1 384 ? 60.133 -16.538 108.728 1.00 60.21 376 ASP C O 1
ATOM 9692 N N . ASN C 1 385 ? 59.816 -14.344 108.324 1.00 56.53 377 ASN C N 1
ATOM 9693 C CA . ASN C 1 385 ? 59.706 -14.532 106.878 1.00 57.43 377 ASN C CA 1
ATOM 9694 C C . ASN C 1 385 ? 61.042 -14.920 106.265 1.00 66.16 377 ASN C C 1
ATOM 9695 O O . ASN C 1 385 ? 61.109 -15.848 105.451 1.00 75.74 377 ASN C O 1
ATOM 9700 N N . LEU C 1 386 ? 62.121 -14.225 106.643 1.00 65.64 378 LEU C N 1
ATOM 9701 C CA . LEU C 1 386 ? 63.435 -14.590 106.117 1.00 61.86 378 LEU C CA 1
ATOM 9702 C C . LEU C 1 386 ? 63.767 -16.032 106.460 1.00 64.15 378 LEU C C 1
ATOM 9703 O O . LEU C 1 386 ? 64.294 -16.769 105.621 1.00 72.56 378 LEU C O 1
ATOM 9708 N N . LEU C 1 387 ? 63.409 -16.472 107.665 1.00 53.27 379 LEU C N 1
ATOM 9709 C CA . LEU C 1 387 ? 63.662 -17.859 108.029 1.00 53.10 379 LEU C CA 1
ATOM 9710 C C . LEU C 1 387 ? 62.893 -18.827 107.134 1.00 58.84 379 LEU C C 1
ATOM 9711 O O . LEU C 1 387 ? 63.424 -19.880 106.753 1.00 64.41 379 LEU C O 1
ATOM 9716 N N . ALA C 1 388 ? 61.638 -18.513 106.804 1.00 48.34 380 ALA C N 1
ATOM 9717 C CA . ALA C 1 388 ? 60.877 -19.402 105.928 1.00 49.26 380 ALA C CA 1
ATOM 9718 C C . ALA C 1 388 ? 61.505 -19.462 104.543 1.00 68.78 380 ALA C C 1
ATOM 9719 O O . ALA C 1 388 ? 61.701 -20.548 103.989 1.00 73.48 380 ALA C O 1
ATOM 9721 N N . LEU C 1 389 ? 61.835 -18.298 103.965 1.00 66.18 381 LEU C N 1
ATOM 9722 C CA . LEU C 1 389 ? 62.523 -18.290 102.674 1.00 69.56 381 LEU C CA 1
ATOM 9723 C C . LEU C 1 389 ? 63.846 -19.037 102.745 1.00 75.56 381 LEU C C 1
ATOM 9724 O O . LEU C 1 389 ? 64.176 -19.801 101.836 1.00 81.15 381 LEU C O 1
ATOM 9729 N N . GLN C 1 390 ? 64.628 -18.821 103.805 1.00 82.56 382 GLN C N 1
ATOM 9730 C CA . GLN C 1 390 ? 65.900 -19.527 103.912 1.00 82.98 382 GLN C CA 1
ATOM 9731 C C . GLN C 1 390 ? 65.696 -21.027 104.048 1.00 78.12 382 GLN C C 1
ATOM 9732 O O . GLN C 1 390 ? 66.522 -21.810 103.561 1.00 81.09 382 GLN C O 1
ATOM 9738 N N . SER C 1 391 ? 64.592 -21.451 104.663 1.00 73.25 383 SER C N 1
ATOM 9739 C CA . SER C 1 391 ? 64.329 -22.881 104.742 1.00 71.97 383 SER C CA 1
ATOM 9740 C C . SER C 1 391 ? 63.960 -23.475 103.387 1.00 69.44 383 SER C C 1
ATOM 9741 O O . SER C 1 391 ? 63.940 -24.704 103.246 1.00 73.04 383 SER C O 1
ATOM 9744 N N . ALA C 1 392 ? 63.740 -22.631 102.379 1.00 66.12 384 ALA C N 1
ATOM 9745 C CA . ALA C 1 392 ? 63.418 -23.042 101.018 1.00 64.10 384 ALA C CA 1
ATOM 9746 C C . ALA C 1 392 ? 64.563 -22.753 100.046 1.00 66.56 384 ALA C C 1
ATOM 9747 O O . ALA C 1 392 ? 64.323 -22.474 98.872 1.00 82.95 384 ALA C O 1
ATOM 9749 N N . GLY C 1 393 ? 65.802 -22.739 100.541 1.00 72.13 385 GLY C N 1
ATOM 9750 C CA . GLY C 1 393 ? 66.999 -22.672 99.715 1.00 69.68 385 GLY C CA 1
ATOM 9751 C C . GLY C 1 393 ? 67.553 -21.298 99.392 1.00 70.53 385 GLY C C 1
ATOM 9752 O O . GLY C 1 393 ? 68.444 -21.204 98.544 1.00 73.40 385 GLY C O 1
ATOM 9753 N N . THR C 1 394 ? 67.126 -20.243 100.080 1.00 76.64 386 THR C N 1
ATOM 9754 C CA . THR C 1 394 ? 67.513 -18.879 99.736 1.00 80.53 386 THR C CA 1
ATOM 9755 C C . THR C 1 394 ? 68.374 -18.306 100.851 1.00 87.46 386 THR C C 1
ATOM 9756 O O . THR C 1 394 ? 67.968 -18.319 102.014 1.00 84.86 386 THR C O 1
ATOM 9760 N N . GLU C 1 395 ? 69.549 -17.790 100.500 1.00 91.80 387 GLU C N 1
ATOM 9761 C CA . GLU C 1 395 ? 70.355 -16.992 101.418 1.00 90.58 387 GLU C CA 1
ATOM 9762 C C . GLU C 1 395 ? 70.352 -15.579 100.863 1.00 93.35 387 GLU C C 1
ATOM 9763 O O . GLU C 1 395 ? 70.874 -15.340 99.770 1.00 103.90 387 GLU C O 1
ATOM 9765 N N . ILE C 1 396 ? 69.771 -14.647 101.605 1.00 88.08 388 ILE C N 1
ATOM 9766 C CA . ILE C 1 396 ? 69.608 -13.286 101.109 1.00 79.90 388 ILE C CA 1
ATOM 9767 C C . ILE C 1 396 ? 70.849 -12.476 101.431 1.00 86.04 388 ILE C C 1
ATOM 9768 O O . ILE C 1 396 ? 71.176 -12.262 102.603 1.00 86.51 388 ILE C O 1
ATOM 9773 N N . THR C 1 397 ? 71.515 -11.996 100.383 1.00 100.16 389 THR C N 1
ATOM 9774 C CA . THR C 1 397 ? 72.797 -11.312 100.494 1.00 116.35 389 THR C CA 1
ATOM 9775 C C . THR C 1 397 ? 72.605 -9.829 100.794 1.00 125.89 389 THR C C 1
ATOM 9776 O O . THR C 1 397 ? 73.073 -9.324 101.822 1.00 122.75 389 THR C O 1
ATOM 9780 N N . SER C 1 398 ? 71.888 -9.134 99.918 1.00 135.86 390 SER C N 1
ATOM 9781 C CA . SER C 1 398 ? 71.553 -7.728 100.081 1.00 134.23 390 SER C CA 1
ATOM 9782 C C . SER C 1 398 ? 70.045 -7.572 100.206 1.00 117.06 390 SER C C 1
ATOM 9783 O O . SER C 1 398 ? 69.279 -8.324 99.596 1.00 119.80 390 SER C O 1
ATOM 9786 N N . LEU C 1 399 ? 69.619 -6.609 101.024 1.00 83.16 391 LEU C N 1
ATOM 9787 C CA . LEU C 1 399 ? 68.201 -6.314 101.189 1.00 69.85 391 LEU C CA 1
ATOM 9788 C C . LEU C 1 399 ? 67.948 -4.830 100.963 1.00 70.56 391 LEU C C 1
ATOM 9789 O O . LEU C 1 399 ? 68.643 -3.995 101.545 1.00 79.33 391 LEU C O 1
ATOM 9794 N N . THR C 1 400 ? 66.927 -4.510 100.152 1.00 64.91 392 THR C N 1
ATOM 9795 C CA . THR C 1 400 ? 66.534 -3.141 99.816 1.00 65.21 392 THR C CA 1
ATOM 9796 C C . THR C 1 400 ? 65.120 -2.846 100.316 1.00 62.61 392 THR C C 1
ATOM 9797 O O . THR C 1 400 ? 64.226 -3.685 100.194 1.00 59.68 392 THR C O 1
ATOM 9801 N N . ALA C 1 401 ? 64.919 -1.654 100.881 1.00 61.63 393 ALA C N 1
ATOM 9802 C CA . ALA C 1 401 ? 63.663 -1.283 101.527 1.00 63.87 393 ALA C CA 1
ATOM 9803 C C . ALA C 1 401 ? 62.915 -0.255 100.691 1.00 65.61 393 ALA C C 1
ATOM 9804 O O . ALA C 1 401 ? 63.501 0.736 100.243 1.00 72.88 393 ALA C O 1
ATOM 9806 N N . VAL C 1 402 ? 61.632 -0.508 100.460 1.00 59.41 394 VAL C N 1
ATOM 9807 C CA . VAL C 1 402 ? 60.748 0.401 99.746 1.00 57.33 394 VAL C CA 1
ATOM 9808 C C . VAL C 1 402 ? 59.435 0.436 100.514 1.00 57.41 394 VAL C C 1
ATOM 9809 O O . VAL C 1 402 ? 59.283 -0.236 101.539 1.00 63.77 394 VAL C O 1
ATOM 9813 N N . GLY C 1 403 ? 58.496 1.252 100.046 1.00 57.38 395 GLY C N 1
ATOM 9814 C CA . GLY C 1 403 ? 57.198 1.351 100.684 1.00 56.41 395 GLY C CA 1
ATOM 9815 C C . GLY C 1 403 ? 57.148 2.404 101.782 1.00 56.21 395 GLY C C 1
ATOM 9816 O O . GLY C 1 403 ? 58.169 2.880 102.291 1.00 59.66 395 GLY C O 1
ATOM 9817 N N . GLY C 1 404 ? 55.918 2.725 102.197 1.00 56.29 396 GLY C N 1
ATOM 9818 C CA . GLY C 1 404 ? 55.726 3.836 103.120 1.00 56.89 396 GLY C CA 1
ATOM 9819 C C . GLY C 1 404 ? 56.538 3.714 104.397 1.00 58.78 396 GLY C C 1
ATOM 9820 O O . GLY C 1 404 ? 57.098 4.698 104.876 1.00 56.03 396 GLY C O 1
ATOM 9821 N N . GLY C 1 405 ? 56.607 2.508 104.969 1.00 67.58 397 GLY C N 1
ATOM 9822 C CA . GLY C 1 405 ? 57.341 2.316 106.213 1.00 65.14 397 GLY C CA 1
ATOM 9823 C C . GLY C 1 405 ? 58.835 2.579 106.113 1.00 63.16 397 GLY C C 1
ATOM 9824 O O . GLY C 1 405 ? 59.475 2.911 107.112 1.00 59.48 397 GLY C O 1
ATOM 9825 N N . SER C 1 406 ? 59.415 2.449 104.914 1.00 71.25 398 SER C N 1
ATOM 9826 C CA . SER C 1 406 ? 60.856 2.659 104.775 1.00 71.42 398 SER C CA 1
ATOM 9827 C C . SER C 1 406 ? 61.267 4.121 104.926 1.00 65.61 398 SER C C 1
ATOM 9828 O O . SER C 1 406 ? 62.466 4.412 105.015 1.00 66.31 398 SER C O 1
ATOM 9831 N N . ARG C 1 407 ? 60.312 5.037 105.005 1.00 61.66 399 ARG C N 1
ATOM 9832 C CA . ARG C 1 407 ? 60.607 6.422 105.326 1.00 58.95 399 ARG C CA 1
ATOM 9833 C C . ARG C 1 407 ? 60.891 6.619 106.815 1.00 69.92 399 ARG C C 1
ATOM 9834 O O . ARG C 1 407 ? 61.134 7.752 107.240 1.00 77.61 399 ARG C O 1
ATOM 9836 N N . SER C 1 408 ? 60.829 5.560 107.630 1.00 66.63 400 SER C N 1
ATOM 9837 C CA . SER C 1 408 ? 61.127 5.652 109.055 1.00 60.70 400 SER C CA 1
ATOM 9838 C C . SER C 1 408 ? 62.551 5.163 109.298 1.00 57.80 400 SER C C 1
ATOM 9839 O O . SER C 1 408 ? 62.847 3.977 109.117 1.00 56.13 400 SER C O 1
ATOM 9842 N N . THR C 1 409 ? 63.418 6.077 109.738 1.00 58.85 401 THR C N 1
ATOM 9843 C CA . THR C 1 409 ? 64.791 5.720 110.074 1.00 64.59 401 THR C CA 1
ATOM 9844 C C . THR C 1 409 ? 64.857 4.670 111.190 1.00 68.12 401 THR C C 1
ATOM 9845 O O . THR C 1 409 ? 65.702 3.768 111.148 1.00 66.00 401 THR C O 1
ATOM 9849 N N . TYR C 1 410 ? 64.009 4.785 112.219 1.00 66.47 402 TYR C N 1
ATOM 9850 C CA . TYR C 1 410 ? 64.023 3.766 113.268 1.00 70.35 402 TYR C CA 1
ATOM 9851 C C . TYR C 1 410 ? 63.644 2.402 112.708 1.00 70.61 402 TYR C C 1
ATOM 9852 O O . TYR C 1 410 ? 64.307 1.398 112.997 1.00 68.65 402 TYR C O 1
ATOM 9861 N N . TRP C 1 411 ? 62.576 2.343 111.901 1.00 60.01 403 TRP C N 1
ATOM 9862 C CA . TRP C 1 411 ? 62.099 1.045 111.442 1.00 52.85 403 TRP C CA 1
ATOM 9863 C C . TRP C 1 411 ? 63.182 0.309 110.669 1.00 59.59 403 TRP C C 1
ATOM 9864 O O . TRP C 1 411 ? 63.375 -0.898 110.862 1.00 55.43 403 TRP C O 1
ATOM 9875 N N . LEU C 1 412 ? 63.936 1.034 109.830 1.00 68.00 404 LEU C N 1
ATOM 9876 C CA . LEU C 1 412 ? 64.978 0.399 109.027 1.00 65.07 404 LEU C CA 1
ATOM 9877 C C . LEU C 1 412 ? 66.109 -0.104 109.902 1.00 60.24 404 LEU C C 1
ATOM 9878 O O . LEU C 1 412 ? 66.587 -1.229 109.722 1.00 61.11 404 LEU C O 1
ATOM 9883 N N . LYS C 1 413 ? 66.524 0.697 110.882 1.00 58.83 405 LYS C N 1
ATOM 9884 C CA . LYS C 1 413 ? 67.569 0.236 111.783 1.00 56.15 405 LYS C CA 1
ATOM 9885 C C . LYS C 1 413 ? 67.109 -0.975 112.574 1.00 58.49 405 LYS C C 1
ATOM 9886 O O . LYS C 1 413 ? 67.917 -1.861 112.871 1.00 62.98 405 LYS C O 1
ATOM 9892 N N . ALA C 1 414 ? 65.811 -1.036 112.905 1.00 62.21 406 ALA C N 1
ATOM 9893 C CA . ALA C 1 414 ? 65.253 -2.175 113.625 1.00 46.00 406 ALA C CA 1
ATOM 9894 C C . ALA C 1 414 ? 65.307 -3.446 112.791 1.00 50.33 406 ALA C C 1
ATOM 9895 O O . ALA C 1 414 ? 65.750 -4.494 113.275 1.00 49.19 406 ALA C O 1
ATOM 9897 N N . ILE C 1 415 ? 64.891 -3.357 111.522 1.00 55.03 407 ILE C N 1
ATOM 9898 C CA . ILE C 1 415 ? 64.877 -4.516 110.630 1.00 53.07 407 ILE C CA 1
ATOM 9899 C C . ILE C 1 415 ? 66.296 -4.999 110.362 1.00 55.50 407 ILE C C 1
ATOM 9900 O O . ILE C 1 415 ? 66.552 -6.209 110.292 1.00 48.22 407 ILE C O 1
ATOM 9905 N N . ALA C 1 416 ? 67.242 -4.063 110.218 1.00 53.34 408 ALA C N 1
ATOM 9906 C CA . ALA C 1 416 ? 68.627 -4.443 109.969 1.00 54.03 408 ALA C CA 1
ATOM 9907 C C . ALA C 1 416 ? 69.198 -5.234 111.132 1.00 64.86 408 ALA C C 1
ATOM 9908 O O . ALA C 1 416 ? 69.777 -6.310 110.950 1.00 79.91 408 ALA C O 1
ATOM 9910 N N . THR C 1 417 ? 68.992 -4.743 112.343 1.00 55.61 409 THR C N 1
ATOM 9911 C CA . THR C 1 417 ? 69.546 -5.421 113.498 1.00 55.17 409 THR C CA 1
ATOM 9912 C C . THR C 1 417 ? 68.824 -6.734 113.754 1.00 61.24 409 THR C C 1
ATOM 9913 O O . THR C 1 417 ? 69.429 -7.685 114.262 1.00 62.04 409 THR C O 1
ATOM 9917 N N . ALA C 1 418 ? 67.546 -6.816 113.368 1.00 61.49 410 ALA C N 1
ATOM 9918 C CA . ALA C 1 418 ? 66.772 -8.039 113.568 1.00 53.61 410 ALA C CA 1
ATOM 9919 C C . ALA C 1 418 ? 67.230 -9.170 112.645 1.00 55.17 410 ALA C C 1
ATOM 9920 O O . ALA C 1 418 ? 67.337 -10.324 113.081 1.00 55.95 410 ALA C O 1
ATOM 9922 N N . LEU C 1 419 ? 67.528 -8.863 111.378 1.00 51.46 411 LEU C N 1
ATOM 9923 C CA . LEU C 1 419 ? 67.948 -9.887 110.425 1.00 54.02 411 LEU C CA 1
ATOM 9924 C C . LEU C 1 419 ? 69.452 -10.052 110.359 1.00 62.94 411 LEU C C 1
ATOM 9925 O O . LEU C 1 419 ? 69.924 -11.056 109.807 1.00 66.98 411 LEU C O 1
ATOM 9930 N N . ASN C 1 420 ? 70.189 -9.078 110.897 1.00 62.02 412 ASN C N 1
ATOM 9931 C CA . ASN C 1 420 ? 71.641 -8.944 110.745 1.00 59.47 412 ASN C CA 1
ATOM 9932 C C . ASN C 1 420 ? 72.074 -8.933 109.279 1.00 63.83 412 ASN C C 1
ATOM 9933 O O . ASN C 1 420 ? 73.075 -9.542 108.895 1.00 69.45 412 ASN C O 1
ATOM 9938 N N . VAL C 1 421 ? 71.325 -8.202 108.455 1.00 64.06 413 VAL C N 1
ATOM 9939 C CA . VAL C 1 421 ? 71.751 -7.880 107.094 1.00 61.97 413 VAL C CA 1
ATOM 9940 C C . VAL C 1 421 ? 71.667 -6.368 106.887 1.00 59.13 413 VAL C C 1
ATOM 9941 O O . VAL C 1 421 ? 70.697 -5.727 107.330 1.00 52.15 413 VAL C O 1
ATOM 9945 N N . PRO C 1 422 ? 72.650 -5.763 106.209 1.00 61.40 414 PRO C N 1
ATOM 9946 C CA . PRO C 1 422 ? 72.516 -4.358 105.809 1.00 64.84 414 PRO C CA 1
ATOM 9947 C C . PRO C 1 422 ? 71.313 -4.144 104.897 1.00 68.60 414 PRO C C 1
ATOM 9948 O O . PRO C 1 422 ? 70.872 -5.042 104.170 1.00 61.10 414 PRO C O 1
ATOM 9952 N N . ILE C 1 423 ? 70.747 -2.947 104.977 1.00 64.33 415 ILE C N 1
ATOM 9953 C CA . ILE C 1 423 ? 69.616 -2.571 104.149 1.00 58.34 415 ILE C CA 1
ATOM 9954 C C . ILE C 1 423 ? 70.024 -1.378 103.311 1.00 71.42 415 ILE C C 1
ATOM 9955 O O . ILE C 1 423 ? 70.522 -0.379 103.843 1.00 83.54 415 ILE C O 1
ATOM 9960 N N . ALA C 1 424 ? 69.841 -1.495 102.004 1.00 74.70 416 ALA C N 1
ATOM 9961 C CA . ALA C 1 424 ? 70.114 -0.407 101.091 1.00 66.75 416 ALA C CA 1
ATOM 9962 C C . ALA C 1 424 ? 68.824 0.375 100.902 1.00 61.94 416 ALA C C 1
ATOM 9963 O O . ALA C 1 424 ? 67.779 -0.200 100.604 1.00 60.53 416 ALA C O 1
ATOM 9965 N N . LEU C 1 425 ? 68.893 1.677 101.117 1.00 75.59 417 LEU C N 1
ATOM 9966 C CA . LEU C 1 425 ? 67.746 2.532 100.900 1.00 80.86 417 LEU C CA 1
ATOM 9967 C C . LEU C 1 425 ? 67.918 3.241 99.566 1.00 83.34 417 LEU C C 1
ATOM 9968 O O . LEU C 1 425 ? 68.890 4.000 99.403 1.00 78.90 417 LEU C O 1
ATOM 9973 N N . PRO C 1 426 ? 67.037 3.011 98.587 1.00 82.90 418 PRO C N 1
ATOM 9974 C CA . PRO C 1 426 ? 67.254 3.567 97.244 1.00 87.37 418 PRO C CA 1
ATOM 9975 C C . PRO C 1 426 ? 67.097 5.083 97.213 1.00 85.70 418 PRO C C 1
ATOM 9976 O O . PRO C 1 426 ? 66.445 5.689 98.070 1.00 81.35 418 PRO C O 1
ATOM 9980 N N . GLU C 1 427 ? 67.698 5.692 96.186 1.00 89.42 419 GLU C N 1
ATOM 9981 C CA . GLU C 1 427 ? 67.460 7.105 95.919 1.00 92.31 419 GLU C CA 1
ATOM 9982 C C . GLU C 1 427 ? 65.985 7.356 95.608 1.00 103.33 419 GLU C C 1
ATOM 9983 O O . GLU C 1 427 ? 65.235 6.452 95.227 1.00 104.06 419 GLU C O 1
ATOM 9985 N N . GLU C 1 428 ? 65.571 8.607 95.779 1.00 112.35 420 GLU C N 1
ATOM 9986 C CA . GLU C 1 428 ? 64.189 8.971 95.499 1.00 121.31 420 GLU C CA 1
ATOM 9987 C C . GLU C 1 428 ? 63.920 8.923 93.997 1.00 126.41 420 GLU C C 1
ATOM 9988 O O . GLU C 1 428 ? 64.741 9.357 93.184 1.00 127.46 420 GLU C O 1
ATOM 9990 N N . GLY C 1 429 ? 62.764 8.387 93.631 1.00 123.02 421 GLY C N 1
ATOM 9991 C CA . GLY C 1 429 ? 62.400 8.260 92.236 1.00 123.51 421 GLY C CA 1
ATOM 9992 C C . GLY C 1 429 ? 61.268 7.264 92.075 1.00 121.39 421 GLY C C 1
ATOM 9993 O O . GLY C 1 429 ? 60.693 6.787 93.053 1.00 127.10 421 GLY C O 1
ATOM 9994 N N . ASP C 1 430 ? 60.979 6.943 90.813 1.00 116.00 422 ASP C N 1
ATOM 9995 C CA . ASP C 1 430 ? 59.899 6.019 90.452 1.00 105.64 422 ASP C CA 1
ATOM 9996 C C . ASP C 1 430 ? 60.505 4.735 89.886 1.00 95.48 422 ASP C C 1
ATOM 9997 O O . ASP C 1 430 ? 60.883 4.675 88.715 1.00 98.78 422 ASP C O 1
ATOM 10002 N N . PHE C 1 431 ? 60.615 3.720 90.732 1.00 91.96 423 PHE C N 1
ATOM 10003 C CA . PHE C 1 431 ? 61.114 2.406 90.365 1.00 89.22 423 PHE C CA 1
ATOM 10004 C C . PHE C 1 431 ? 60.051 1.357 90.682 1.00 89.06 423 PHE C C 1
ATOM 10005 O O . PHE C 1 431 ? 60.349 0.239 91.122 1.00 84.92 423 PHE C O 1
ATOM 10013 N N . GLY C 1 432 ? 58.785 1.728 90.501 1.00 87.70 424 GLY C N 1
ATOM 10014 C CA . GLY C 1 432 ? 57.669 0.876 90.843 1.00 83.81 424 GLY C CA 1
ATOM 10015 C C . GLY C 1 432 ? 57.250 -0.014 89.695 1.00 87.73 424 GLY C C 1
ATOM 10016 O O . GLY C 1 432 ? 58.024 -0.298 88.777 1.00 84.21 424 GLY C O 1
ATOM 10017 N N . ALA C 1 433 ? 55.987 -0.453 89.753 1.00 71.80 425 ALA C N 1
ATOM 10018 C CA . ALA C 1 433 ? 55.475 -1.416 88.779 1.00 71.25 425 ALA C CA 1
ATOM 10019 C C . ALA C 1 433 ? 55.520 -0.862 87.358 1.00 71.69 425 ALA C C 1
ATOM 10020 O O . ALA C 1 433 ? 55.811 -1.601 86.409 1.00 78.52 425 ALA C O 1
ATOM 10022 N N . ALA C 1 434 ? 55.200 0.425 87.188 1.00 67.38 426 ALA C N 1
ATOM 10023 C CA . ALA C 1 434 ? 55.222 1.032 85.858 1.00 70.68 426 ALA C CA 1
ATOM 10024 C C . ALA C 1 434 ? 56.639 1.115 85.301 1.00 77.09 426 ALA C C 1
ATOM 10025 O O . ALA C 1 434 ? 56.845 0.944 84.090 1.00 74.18 426 ALA C O 1
ATOM 10027 N N . PHE C 1 435 ? 57.632 1.376 86.163 1.00 80.94 427 PHE C N 1
ATOM 10028 C CA . PHE C 1 435 ? 59.009 1.421 85.676 1.00 80.96 427 PHE C CA 1
ATOM 10029 C C . PHE C 1 435 ? 59.531 0.025 85.340 1.00 80.65 427 PHE C C 1
ATOM 10030 O O . PHE C 1 435 ? 60.278 -0.142 84.370 1.00 80.58 427 PHE C O 1
ATOM 10038 N N . GLY C 1 436 ? 59.168 -0.987 86.130 1.00 76.98 428 GLY C N 1
ATOM 10039 C CA . GLY C 1 436 ? 59.487 -2.348 85.731 1.00 77.38 428 GLY C CA 1
ATOM 10040 C C . GLY C 1 436 ? 58.805 -2.737 84.430 1.00 76.85 428 GLY C C 1
ATOM 10041 O O . GLY C 1 436 ? 59.391 -3.426 83.590 1.00 74.68 428 GLY C O 1
ATOM 10042 N N . ALA C 1 437 ? 57.554 -2.293 84.249 1.00 78.46 429 ALA C N 1
ATOM 10043 C CA . ALA C 1 437 ? 56.838 -2.513 82.996 1.00 79.49 429 ALA C CA 1
ATOM 10044 C C . ALA C 1 437 ? 57.558 -1.852 81.826 1.00 77.01 429 ALA C C 1
ATOM 10045 O O . ALA C 1 437 ? 57.731 -2.459 80.763 1.00 78.77 429 ALA C O 1
ATOM 10047 N N . ALA C 1 438 ? 57.993 -0.604 82.006 1.00 78.86 430 ALA C N 1
ATOM 10048 C CA . ALA C 1 438 ? 58.748 0.068 80.951 1.00 88.08 430 ALA C CA 1
ATOM 10049 C C . ALA C 1 438 ? 60.019 -0.702 80.596 1.00 89.56 430 ALA C C 1
ATOM 10050 O O . ALA C 1 438 ? 60.318 -0.907 79.411 1.00 84.41 430 ALA C O 1
ATOM 10052 N N . ARG C 1 439 ? 60.759 -1.168 81.611 1.00 90.11 431 ARG C N 1
ATOM 10053 C CA . ARG C 1 439 ? 61.983 -1.931 81.362 1.00 86.84 431 ARG C CA 1
ATOM 10054 C C . ARG C 1 439 ? 61.703 -3.173 80.527 1.00 82.36 431 ARG C C 1
ATOM 10055 O O . ARG C 1 439 ? 62.466 -3.499 79.612 1.00 84.62 431 ARG C O 1
ATOM 10063 N N . LEU C 1 440 ? 60.609 -3.872 80.824 1.00 80.44 432 LEU C N 1
ATOM 10064 C CA . LEU C 1 440 ? 60.286 -5.078 80.079 1.00 85.28 432 LEU C CA 1
ATOM 10065 C C . LEU C 1 440 ? 59.963 -4.748 78.629 1.00 83.58 432 LEU C C 1
ATOM 10066 O O . LEU C 1 440 ? 60.286 -5.526 77.724 1.00 87.04 432 LEU C O 1
ATOM 10071 N N . GLY C 1 441 ? 59.322 -3.599 78.393 1.00 83.99 433 GLY C N 1
ATOM 10072 C CA . GLY C 1 441 ? 59.094 -3.146 77.026 1.00 90.40 433 GLY C CA 1
ATOM 10073 C C . GLY C 1 441 ? 60.381 -2.836 76.284 1.00 89.42 433 GLY C C 1
ATOM 10074 O O . GLY C 1 441 ? 60.492 -3.087 75.084 1.00 91.84 433 GLY C O 1
ATOM 10075 N N . LEU C 1 442 ? 61.357 -2.255 76.987 1.00 97.72 434 LEU C N 1
ATOM 10076 C CA . LEU C 1 442 ? 62.664 -1.979 76.395 1.00 99.62 434 LEU C CA 1
ATOM 10077 C C . LEU C 1 442 ? 63.428 -3.267 76.089 1.00 100.56 434 LEU C C 1
ATOM 10078 O O . LEU C 1 442 ? 64.143 -3.334 75.084 1.00 109.92 434 LEU C O 1
ATOM 10083 N N . ILE C 1 443 ? 63.308 -4.290 76.948 1.00 94.39 435 ILE C N 1
ATOM 10084 C CA . ILE C 1 443 ? 64.038 -5.546 76.743 1.00 90.68 435 ILE C CA 1
ATOM 10085 C C . ILE C 1 443 ? 63.481 -6.302 75.542 1.00 98.19 435 ILE C C 1
ATOM 10086 O O . ILE C 1 443 ? 64.237 -6.778 74.684 1.00 94.52 435 ILE C O 1
ATOM 10091 N N . ALA C 1 444 ? 62.149 -6.400 75.446 1.00 95.09 436 ALA C N 1
ATOM 10092 C CA . ALA C 1 444 ? 61.540 -7.144 74.348 1.00 95.39 436 ALA C CA 1
ATOM 10093 C C . ALA C 1 444 ? 61.758 -6.459 73.008 1.00 99.86 436 ALA C C 1
ATOM 10094 O O . ALA C 1 444 ? 61.904 -7.135 71.983 1.00 98.02 436 ALA C O 1
ATOM 10096 N N . ALA C 1 445 ? 61.783 -5.128 72.992 1.00 104.10 437 ALA C N 1
ATOM 10097 C CA . ALA C 1 445 ? 61.959 -4.415 71.735 1.00 103.51 437 ALA C CA 1
ATOM 10098 C C . ALA C 1 445 ? 63.402 -4.488 71.258 1.00 110.82 437 ALA C C 1
ATOM 10099 O O . ALA C 1 445 ? 63.652 -4.631 70.054 1.00 128.44 437 ALA C O 1
ATOM 10101 N N . THR C 1 446 ? 64.366 -4.410 72.181 1.00 103.36 438 THR C N 1
ATOM 10102 C CA . THR C 1 446 ? 65.773 -4.403 71.793 1.00 106.00 438 THR C CA 1
ATOM 10103 C C . THR C 1 446 ? 66.434 -5.780 71.823 1.00 109.18 438 THR C C 1
ATOM 10104 O O . THR C 1 446 ? 67.473 -5.964 71.174 1.00 111.35 438 THR C O 1
ATOM 10108 N N . GLY C 1 447 ? 65.859 -6.753 72.528 1.00 102.81 439 GLY C N 1
ATOM 10109 C CA . GLY C 1 447 ? 66.485 -8.062 72.617 1.00 102.90 439 GLY C CA 1
ATOM 10110 C C . GLY C 1 447 ? 67.765 -8.132 73.423 1.00 105.48 439 GLY C C 1
ATOM 10111 O O . GLY C 1 447 ? 68.554 -9.066 73.239 1.00 108.75 439 GLY C O 1
ATOM 10112 N N . ALA C 1 448 ? 68.013 -7.156 74.292 1.00 103.75 440 ALA C N 1
ATOM 10113 C CA . ALA C 1 448 ? 69.188 -7.197 75.145 1.00 108.78 440 ALA C CA 1
ATOM 10114 C C . ALA C 1 448 ? 69.017 -8.230 76.260 1.00 113.59 440 ALA C C 1
ATOM 10115 O O . ALA C 1 448 ? 67.903 -8.644 76.601 1.00 113.01 440 ALA C O 1
ATOM 10117 N N . ASP C 1 449 ? 70.145 -8.644 76.831 1.00 113.79 441 ASP C N 1
ATOM 10118 C CA . ASP C 1 449 ? 70.128 -9.545 77.977 1.00 107.41 441 ASP C CA 1
ATOM 10119 C C . ASP C 1 449 ? 69.390 -8.871 79.119 1.00 98.14 441 ASP C C 1
ATOM 10120 O O . ASP C 1 449 ? 69.756 -7.750 79.500 1.00 95.47 441 ASP C O 1
ATOM 10122 N N . PRO C 1 450 ? 68.341 -9.488 79.668 1.00 98.37 442 PRO C N 1
ATOM 10123 C CA . PRO C 1 450 ? 67.542 -8.809 80.708 1.00 96.13 442 PRO C CA 1
ATOM 10124 C C . PRO C 1 450 ? 68.306 -8.477 81.986 1.00 88.12 442 PRO C C 1
ATOM 10125 O O . PRO C 1 450 ? 67.936 -7.515 82.668 1.00 83.52 442 PRO C O 1
ATOM 10129 N N . PHE C 1 451 ? 69.379 -9.207 82.314 1.00 91.24 443 PHE C N 1
ATOM 10130 C CA . PHE C 1 451 ? 70.065 -8.968 83.581 1.00 92.67 443 PHE C CA 1
ATOM 10131 C C . PHE C 1 451 ? 70.863 -7.663 83.573 1.00 101.48 443 PHE C C 1
ATOM 10132 O O . PHE C 1 451 ? 71.070 -7.066 84.637 1.00 102.66 443 PHE C O 1
ATOM 10140 N N . THR C 1 452 ? 71.304 -7.190 82.403 1.00 107.44 444 THR C N 1
ATOM 10141 C CA . THR C 1 452 ? 72.008 -5.909 82.314 1.00 109.20 444 THR C CA 1
ATOM 10142 C C . THR C 1 452 ? 71.078 -4.696 82.221 1.00 112.24 444 THR C C 1
ATOM 10143 O O . THR C 1 452 ? 71.549 -3.566 82.411 1.00 108.29 444 THR C O 1
ATOM 10147 N N . ILE C 1 453 ? 69.792 -4.896 81.926 1.00 112.45 445 ILE C N 1
ATOM 10148 C CA . ILE C 1 453 ? 68.813 -3.803 81.883 1.00 104.02 445 ILE C CA 1
ATOM 10149 C C . ILE C 1 453 ? 68.177 -3.587 83.254 1.00 95.99 445 ILE C C 1
ATOM 10150 O O . ILE C 1 453 ? 68.034 -2.450 83.710 1.00 91.23 445 ILE C O 1
ATOM 10155 N N . CYS C 1 454 ? 67.769 -4.674 83.916 1.00 89.19 446 CYS C N 1
ATOM 10156 C CA . CYS C 1 454 ? 67.100 -4.626 85.218 1.00 85.38 446 CYS C CA 1
ATOM 10157 C C . CYS C 1 454 ? 68.146 -4.525 86.334 1.00 87.75 446 CYS C C 1
ATOM 10158 O O . CYS C 1 454 ? 68.440 -5.478 87.065 1.00 81.74 446 CYS C O 1
ATOM 10161 N N . THR C 1 455 ? 68.708 -3.349 86.461 1.00 93.02 447 THR C N 1
ATOM 10162 C CA . THR C 1 455 ? 69.753 -2.985 87.403 1.00 90.06 447 THR C CA 1
ATOM 10163 C C . THR C 1 455 ? 69.158 -2.401 88.685 1.00 91.86 447 THR C C 1
ATOM 10164 O O . THR C 1 455 ? 68.036 -1.882 88.678 1.00 89.11 447 THR C O 1
ATOM 10168 N N . PRO C 1 456 ? 69.877 -2.503 89.808 1.00 93.71 448 PRO C N 1
ATOM 10169 C CA . PRO C 1 456 ? 69.411 -1.846 91.030 1.00 89.64 448 PRO C CA 1
ATOM 10170 C C . PRO C 1 456 ? 69.498 -0.342 90.897 1.00 88.69 448 PRO C C 1
ATOM 10171 O O . PRO C 1 456 ? 70.303 0.185 90.106 1.00 90.47 448 PRO C O 1
ATOM 10175 N N . PRO C 1 457 ? 68.688 0.406 91.640 1.00 88.31 449 PRO C N 1
ATOM 10176 C CA . PRO C 1 457 ? 68.811 1.869 91.636 1.00 90.55 449 PRO C CA 1
ATOM 10177 C C . PRO C 1 457 ? 70.043 2.322 92.412 1.00 94.81 449 PRO C C 1
ATOM 10178 O O . PRO C 1 457 ? 70.727 1.543 93.081 1.00 95.50 449 PRO C O 1
ATOM 10182 N N . GLN C 1 458 ? 70.355 3.608 92.277 1.00 97.14 450 GLN C N 1
ATOM 10183 C CA . GLN C 1 458 ? 71.444 4.175 93.060 1.00 92.36 450 GLN C CA 1
ATOM 10184 C C . GLN C 1 458 ? 71.041 4.187 94.538 1.00 90.01 450 GLN C C 1
ATOM 10185 O O . GLN C 1 458 ? 69.925 4.592 94.894 1.00 78.78 450 GLN C O 1
ATOM 10187 N N . THR C 1 459 ? 71.954 3.752 95.404 1.00 94.26 451 THR C N 1
ATOM 10188 C CA . THR C 1 459 ? 71.646 3.619 96.820 1.00 78.59 451 THR C CA 1
ATOM 10189 C C . THR C 1 459 ? 71.818 4.976 97.490 1.00 91.89 451 THR C C 1
ATOM 10190 O O . THR C 1 459 ? 72.865 5.614 97.348 1.00 86.04 451 THR C O 1
ATOM 10194 N N . ALA C 1 460 ? 70.781 5.434 98.199 1.00 92.59 452 ALA C N 1
ATOM 10195 C CA . ALA C 1 460 ? 70.879 6.709 98.910 1.00 87.40 452 ALA C CA 1
ATOM 10196 C C . ALA C 1 460 ? 71.690 6.562 100.187 1.00 84.42 452 ALA C C 1
ATOM 10197 O O . ALA C 1 460 ? 72.709 7.233 100.379 1.00 89.74 452 ALA C O 1
ATOM 10199 N N . ARG C 1 461 ? 71.233 5.697 101.075 1.00 80.17 453 ARG C N 1
ATOM 10200 C CA . ARG C 1 461 ? 71.911 5.403 102.318 1.00 85.25 453 ARG C CA 1
ATOM 10201 C C . ARG C 1 461 ? 71.978 3.890 102.473 1.00 81.66 453 ARG C C 1
ATOM 10202 O O . ARG C 1 461 ? 71.148 3.157 101.927 1.00 76.76 453 ARG C O 1
ATOM 10210 N N . THR C 1 462 ? 72.988 3.419 103.193 1.00 80.26 454 THR C N 1
ATOM 10211 C CA . THR C 1 462 ? 73.074 2.018 103.582 1.00 79.24 454 THR C CA 1
ATOM 10212 C C . THR C 1 462 ? 72.956 1.965 105.098 1.00 72.49 454 THR C C 1
ATOM 10213 O O . THR C 1 462 ? 73.739 2.602 105.814 1.00 74.23 454 THR C O 1
ATOM 10217 N N . ILE C 1 463 ? 71.930 1.284 105.582 1.00 79.96 455 ILE C N 1
ATOM 10218 C CA . ILE C 1 463 ? 71.657 1.196 107.007 1.00 77.23 455 ILE C CA 1
ATOM 10219 C C . ILE C 1 463 ? 72.207 -0.138 107.502 1.00 74.19 455 ILE C C 1
ATOM 10220 O O . ILE C 1 463 ? 71.740 -1.211 107.102 1.00 66.05 455 ILE C O 1
ATOM 10225 N N . GLU C 1 464 ? 73.220 -0.073 108.341 1.00 82.72 456 GLU C N 1
ATOM 10226 C CA . GLU C 1 464 ? 73.862 -1.270 108.853 1.00 81.66 456 GLU C CA 1
ATOM 10227 C C . GLU C 1 464 ? 73.181 -1.754 110.129 1.00 77.03 456 GLU C C 1
ATOM 10228 O O . GLU C 1 464 ? 72.516 -0.975 110.824 1.00 72.31 456 GLU C O 1
ATOM 10234 N N . PRO C 1 465 ? 73.273 -3.056 110.404 1.00 74.69 457 PRO C N 1
ATOM 10235 C CA . PRO C 1 465 ? 72.796 -3.564 111.694 1.00 73.97 457 PRO C CA 1
ATOM 10236 C C . PRO C 1 465 ? 73.660 -3.036 112.838 1.00 70.86 457 PRO C C 1
ATOM 10237 O O . PRO C 1 465 ? 74.875 -2.867 112.699 1.00 72.54 457 PRO C O 1
ATOM 10241 N N . GLU C 1 466 ? 73.006 -2.724 113.958 1.00 71.23 458 GLU C N 1
ATOM 10242 C CA . GLU C 1 466 ? 73.672 -2.224 115.163 1.00 71.28 458 GLU C CA 1
ATOM 10243 C C . GLU C 1 466 ? 74.249 -3.395 115.947 1.00 69.43 458 GLU C C 1
ATOM 10244 O O . GLU C 1 466 ? 73.499 -4.164 116.555 1.00 63.64 458 GLU C O 1
ATOM 10250 N N . GLN C 1 467 ? 75.578 -3.539 115.932 1.00 65.91 459 GLN C N 1
ATOM 10251 C CA . GLN C 1 467 ? 76.205 -4.714 116.536 1.00 69.63 459 GLN C CA 1
ATOM 10252 C C . GLN C 1 467 ? 75.949 -4.806 118.040 1.00 68.23 459 GLN C C 1
ATOM 10253 O O . GLN C 1 467 ? 75.782 -5.911 118.573 1.00 62.93 459 GLN C O 1
ATOM 10255 N N . ALA C 1 468 ? 75.897 -3.669 118.736 1.00 68.74 460 ALA C N 1
ATOM 10256 C CA . ALA C 1 468 ? 75.703 -3.719 120.181 1.00 67.23 460 ALA C CA 1
ATOM 10257 C C . ALA C 1 468 ? 74.325 -4.260 120.542 1.00 65.65 460 ALA C C 1
ATOM 10258 O O . ALA C 1 468 ? 74.170 -4.901 121.593 1.00 67.33 460 ALA C O 1
ATOM 10260 N N . LEU C 1 469 ? 73.321 -4.033 119.686 1.00 55.13 461 LEU C N 1
ATOM 10261 C CA . LEU C 1 469 ? 71.953 -4.452 119.974 1.00 56.70 461 LEU C CA 1
ATOM 10262 C C . LEU C 1 469 ? 71.588 -5.794 119.350 1.00 50.91 461 LEU C C 1
ATOM 10263 O O . LEU C 1 469 ? 70.443 -6.237 119.498 1.00 44.50 461 LEU C O 1
ATOM 10268 N N . LEU C 1 470 ? 72.550 -6.477 118.715 1.00 49.38 462 LEU C N 1
ATOM 10269 C CA . LEU C 1 470 ? 72.271 -7.742 118.038 1.00 49.01 462 LEU C CA 1
ATOM 10270 C C . LEU C 1 470 ? 71.848 -8.814 119.024 1.00 61.95 462 LEU C C 1
ATOM 10271 O O . LEU C 1 470 ? 70.910 -9.573 118.757 1.00 57.52 462 LEU C O 1
ATOM 10276 N N . SER C 1 471 ? 72.523 -8.889 120.174 1.00 62.53 463 SER C N 1
ATOM 10277 C CA . SER C 1 471 ? 72.148 -9.887 121.161 1.00 53.70 463 SER C CA 1
ATOM 10278 C C . SER C 1 471 ? 70.791 -9.551 121.743 1.00 54.39 463 SER C C 1
ATOM 10279 O O . SER C 1 471 ? 69.914 -10.418 121.841 1.00 46.23 463 SER C O 1
ATOM 10282 N N . ALA C 1 472 ? 70.581 -8.273 122.062 1.00 54.78 464 ALA C N 1
ATOM 10283 C CA . ALA C 1 472 ? 69.297 -7.853 122.604 1.00 49.82 464 ALA C CA 1
ATOM 10284 C C . ALA C 1 472 ? 68.158 -8.153 121.629 1.00 50.63 464 ALA C C 1
ATOM 10285 O O . ALA C 1 472 ? 67.057 -8.534 122.046 1.00 52.36 464 ALA C O 1
ATOM 10287 N N . TYR C 1 473 ? 68.412 -8.022 120.323 1.00 54.62 465 TYR C N 1
ATOM 10288 C CA . TYR C 1 473 ? 67.392 -8.363 119.336 1.00 55.65 465 TYR C CA 1
ATOM 10289 C C . TYR C 1 473 ? 67.174 -9.874 119.242 1.00 56.35 465 TYR C C 1
ATOM 10290 O O . TYR C 1 473 ? 66.047 -10.319 119.015 1.00 53.29 465 TYR C O 1
ATOM 10299 N N . ASP C 1 474 ? 68.223 -10.677 119.403 1.00 57.86 466 ASP C N 1
ATOM 10300 C CA . ASP C 1 474 ? 68.030 -12.123 119.459 1.00 52.66 466 ASP C CA 1
ATOM 10301 C C . ASP C 1 474 ? 67.145 -12.507 120.634 1.00 58.09 466 ASP C C 1
ATOM 10302 O O . ASP C 1 474 ? 66.221 -13.317 120.489 1.00 58.38 466 ASP C O 1
ATOM 10307 N N . GLU C 1 475 ? 67.403 -11.924 121.808 1.00 52.41 467 GLU C N 1
ATOM 10308 C CA . GLU C 1 475 ? 66.594 -12.265 122.970 1.00 52.08 467 GLU C CA 1
ATOM 10309 C C . GLU C 1 475 ? 65.149 -11.823 122.773 1.00 41.75 467 GLU C C 1
ATOM 10310 O O . GLU C 1 475 ? 64.217 -12.593 123.030 1.00 45.88 467 GLU C O 1
ATOM 10316 N N . ALA C 1 476 ? 64.947 -10.602 122.283 1.00 38.89 468 ALA C N 1
ATOM 10317 C CA . ALA C 1 476 ? 63.593 -10.089 122.117 1.00 35.29 468 ALA C CA 1
ATOM 10318 C C . ALA C 1 476 ? 62.840 -10.847 121.031 1.00 49.89 468 ALA C C 1
ATOM 10319 O O . ALA C 1 476 ? 61.638 -11.102 121.173 1.00 53.18 468 ALA C O 1
ATOM 10321 N N . TYR C 1 477 ? 63.522 -11.215 119.938 1.00 52.25 469 TYR C N 1
ATOM 10322 C CA . TYR C 1 477 ? 62.878 -12.052 118.928 1.00 57.63 469 TYR C CA 1
ATOM 10323 C C . TYR C 1 477 ? 62.430 -13.376 119.533 1.00 56.90 469 TYR C C 1
ATOM 10324 O O . TYR C 1 477 ? 61.345 -13.875 119.210 1.00 58.61 469 TYR C O 1
ATOM 10333 N N . GLN C 1 478 ? 63.263 -13.973 120.394 1.00 56.12 470 GLN C N 1
ATOM 10334 C CA . GLN C 1 478 ? 62.905 -15.268 120.959 1.00 50.53 470 GLN C CA 1
ATOM 10335 C C . GLN C 1 478 ? 61.669 -15.163 121.838 1.00 50.37 470 GLN C C 1
ATOM 10336 O O . GLN C 1 478 ? 60.798 -16.038 121.787 1.00 53.80 470 GLN C O 1
ATOM 10342 N N . ARG C 1 479 ? 61.547 -14.075 122.608 1.00 47.68 471 ARG C N 1
ATOM 10343 C CA . ARG C 1 479 ? 60.306 -13.823 123.337 1.00 42.29 471 ARG C CA 1
ATOM 10344 C C . ARG C 1 479 ? 59.132 -13.756 122.363 1.00 43.17 471 ARG C C 1
ATOM 10345 O O . ARG C 1 479 ? 58.072 -14.343 122.607 1.00 43.96 471 ARG C O 1
ATOM 10353 N N . TYR C 1 480 ? 59.322 -13.047 121.245 1.00 40.75 472 TYR C N 1
ATOM 10354 C CA . TYR C 1 480 ? 58.280 -12.870 120.232 1.00 45.02 472 TYR C CA 1
ATOM 10355 C C . TYR C 1 480 ? 57.892 -14.185 119.576 1.00 48.57 472 TYR C C 1
ATOM 10356 O O . TYR C 1 480 ? 56.707 -14.423 119.309 1.00 47.94 472 TYR C O 1
ATOM 10365 N N . HIS C 1 481 ? 58.884 -15.030 119.266 1.00 49.04 473 HIS C N 1
ATOM 10366 C CA . HIS C 1 481 ? 58.608 -16.308 118.620 1.00 49.06 473 HIS C CA 1
ATOM 10367 C C . HIS C 1 481 ? 57.824 -17.240 119.536 1.00 50.09 473 HIS C C 1
ATOM 10368 O O . HIS C 1 481 ? 56.845 -17.862 119.102 1.00 52.90 473 HIS C O 1
ATOM 10375 N N . ALA C 1 482 ? 58.190 -17.288 120.821 1.00 54.65 474 ALA C N 1
ATOM 10376 C CA . ALA C 1 482 ? 57.534 -18.183 121.773 1.00 51.29 474 ALA C CA 1
ATOM 10377 C C . ALA C 1 482 ? 56.080 -17.807 122.025 1.00 50.59 474 ALA C C 1
ATOM 10378 O O . ALA C 1 482 ? 55.280 -18.679 122.381 1.00 54.83 474 ALA C O 1
ATOM 10380 N N . LEU C 1 483 ? 55.723 -16.542 121.810 1.00 46.37 475 LEU C N 1
ATOM 10381 C CA . LEU C 1 483 ? 54.363 -16.089 122.068 1.00 41.95 475 LEU C CA 1
ATOM 10382 C C . LEU C 1 483 ? 53.360 -16.735 121.140 1.00 41.23 475 LEU C C 1
ATOM 10383 O O . LEU C 1 483 ? 52.220 -16.979 121.561 1.00 37.33 475 LEU C O 1
ATOM 10388 N N . TYR C 1 484 ? 53.753 -17.017 119.884 1.00 40.39 476 TYR C N 1
ATOM 10389 C CA . TYR C 1 484 ? 52.768 -17.509 118.921 1.00 45.49 476 TYR C CA 1
ATOM 10390 C C . TYR C 1 484 ? 52.190 -18.851 119.341 1.00 52.09 476 TYR C C 1
ATOM 10391 O O . TYR C 1 484 ? 50.953 -18.960 119.415 1.00 51.34 476 TYR C O 1
ATOM 10400 N N . PRO C 1 485 ? 52.984 -19.894 119.635 1.00 54.70 477 PRO C N 1
ATOM 10401 C CA . PRO C 1 485 ? 52.360 -21.147 120.081 1.00 49.88 477 PRO C CA 1
ATOM 10402 C C . PRO C 1 485 ? 51.570 -20.998 121.365 1.00 43.75 477 PRO C C 1
ATOM 10403 O O . PRO C 1 485 ? 50.531 -21.656 121.508 1.00 48.37 477 PRO C O 1
ATOM 10407 N N . ALA C 1 486 ? 51.977 -20.092 122.260 1.00 36.23 478 ALA C N 1
ATOM 10408 C CA . ALA C 1 486 ? 51.256 -19.899 123.517 1.00 38.77 478 ALA C CA 1
ATOM 10409 C C . ALA C 1 486 ? 49.836 -19.405 123.276 1.00 50.26 478 ALA C C 1
ATOM 10410 O O . ALA C 1 486 ? 48.881 -19.926 123.858 1.00 62.18 478 ALA C O 1
ATOM 10412 N N . LEU C 1 487 ? 49.680 -18.399 122.418 1.00 50.21 479 LEU C N 1
ATOM 10413 C CA . LEU C 1 487 ? 48.361 -17.866 122.109 1.00 47.61 479 LEU C CA 1
ATOM 10414 C C . LEU C 1 487 ? 47.592 -18.771 121.167 1.00 48.14 479 LEU C C 1
ATOM 10415 O O . LEU C 1 487 ? 46.358 -18.817 121.225 1.00 48.65 479 LEU C O 1
ATOM 10420 N N . HIS C 1 488 ? 48.306 -19.464 120.275 1.00 49.43 480 HIS C N 1
ATOM 10421 C CA . HIS C 1 488 ? 47.667 -20.355 119.308 1.00 50.37 480 HIS C CA 1
ATOM 10422 C C . HIS C 1 488 ? 46.934 -21.514 119.983 1.00 53.78 480 HIS C C 1
ATOM 10423 O O . HIS C 1 488 ? 45.904 -21.969 119.476 1.00 57.61 480 HIS C O 1
ATOM 10430 N N . ALA C 1 489 ? 47.446 -22.004 121.117 1.00 57.24 481 ALA C N 1
ATOM 10431 C CA . ALA C 1 489 ? 46.799 -23.099 121.835 1.00 55.50 481 ALA C CA 1
ATOM 10432 C C . ALA C 1 489 ? 45.448 -22.717 122.420 1.00 62.05 481 ALA C C 1
ATOM 10433 O O . ALA C 1 489 ? 44.626 -23.605 122.660 1.00 59.63 481 ALA C O 1
ATOM 10435 N N . LEU C 1 490 ? 45.186 -21.425 122.620 1.00 67.90 482 LEU C N 1
ATOM 10436 C CA . LEU C 1 490 ? 43.940 -20.956 123.216 1.00 66.02 482 LEU C CA 1
ATOM 10437 C C . LEU C 1 490 ? 42.835 -20.759 122.188 1.00 72.43 482 LEU C C 1
ATOM 10438 O O . LEU C 1 490 ? 41.705 -20.428 122.575 1.00 67.43 482 LEU C O 1
ATOM 10443 N N . ASP C 1 491 ? 43.119 -20.976 120.902 1.00 76.90 483 ASP C N 1
ATOM 10444 C CA . ASP C 1 491 ? 42.133 -20.719 119.859 1.00 88.24 483 ASP C CA 1
ATOM 10445 C C . ASP C 1 491 ? 41.287 -21.971 119.591 1.00 94.99 483 ASP C C 1
ATOM 10446 O O . ASP C 1 491 ? 40.092 -21.892 119.280 1.00 97.14 483 ASP C O 1
ATOM 10452 N N . HIS D 1 8 ? 64.726 -50.745 77.927 1.00 91.97 0 HIS D N 1
ATOM 10453 C CA . HIS D 1 8 ? 66.079 -50.794 78.504 1.00 100.06 0 HIS D CA 1
ATOM 10454 C C . HIS D 1 8 ? 66.080 -51.078 80.024 1.00 95.55 0 HIS D C 1
ATOM 10455 O O . HIS D 1 8 ? 65.268 -50.513 80.756 1.00 90.38 0 HIS D O 1
ATOM 10462 N N . MET D 1 9 ? 67.013 -51.916 80.497 1.00 91.50 1 MET D N 1
ATOM 10463 C CA . MET D 1 9 ? 67.110 -52.297 81.910 1.00 81.99 1 MET D CA 1
ATOM 10464 C C . MET D 1 9 ? 68.573 -52.345 82.343 1.00 76.13 1 MET D C 1
ATOM 10465 O O . MET D 1 9 ? 69.462 -52.635 81.537 1.00 73.82 1 MET D O 1
ATOM 10470 N N . TYR D 1 10 ? 68.812 -52.108 83.640 1.00 71.44 2 TYR D N 1
ATOM 10471 C CA . TYR D 1 10 ? 70.164 -52.030 84.186 1.00 61.16 2 TYR D CA 1
ATOM 10472 C C . TYR D 1 10 ? 70.226 -52.756 85.528 1.00 66.09 2 TYR D C 1
ATOM 10473 O O . TYR D 1 10 ? 69.308 -52.661 86.349 1.00 71.19 2 TYR D O 1
ATOM 10482 N N . LEU D 1 11 ? 71.286 -53.544 85.705 1.00 66.45 3 LEU D N 1
ATOM 10483 C CA . LEU D 1 11 ? 71.448 -54.428 86.851 1.00 73.11 3 LEU D CA 1
ATOM 10484 C C . LEU D 1 11 ? 72.662 -54.032 87.695 1.00 67.38 3 LEU D C 1
ATOM 10485 O O . LEU D 1 11 ? 73.760 -53.846 87.164 1.00 65.58 3 LEU D O 1
ATOM 10490 N N . GLY D 1 12 ? 72.487 -53.970 89.011 1.00 60.70 4 GLY D N 1
ATOM 10491 C CA . GLY D 1 12 ? 73.590 -53.734 89.934 1.00 50.39 4 GLY D CA 1
ATOM 10492 C C . GLY D 1 12 ? 73.800 -54.963 90.799 1.00 60.92 4 GLY D C 1
ATOM 10493 O O . GLY D 1 12 ? 72.834 -55.549 91.296 1.00 65.11 4 GLY D O 1
ATOM 10494 N N . LEU D 1 13 ? 75.068 -55.354 90.971 1.00 63.05 5 LEU D N 1
ATOM 10495 C CA . LEU D 1 13 ? 75.450 -56.511 91.785 1.00 58.76 5 LEU D CA 1
ATOM 10496 C C . LEU D 1 13 ? 76.323 -56.001 92.916 1.00 58.99 5 LEU D C 1
ATOM 10497 O O . LEU D 1 13 ? 77.446 -55.540 92.683 1.00 69.76 5 LEU D O 1
ATOM 10502 N N . ASP D 1 14 ? 75.821 -56.099 94.136 1.00 52.26 6 ASP D N 1
ATOM 10503 C CA . ASP D 1 14 ? 76.591 -55.743 95.317 1.00 53.01 6 ASP D CA 1
ATOM 10504 C C . ASP D 1 14 ? 77.079 -57.042 95.937 1.00 52.09 6 ASP D C 1
ATOM 10505 O O . ASP D 1 14 ? 76.280 -57.852 96.420 1.00 51.13 6 ASP D O 1
ATOM 10510 N N . LEU D 1 15 ? 78.387 -57.250 95.882 1.00 52.57 7 LEU D N 1
ATOM 10511 C CA . LEU D 1 15 ? 79.037 -58.382 96.526 1.00 50.50 7 LEU D CA 1
ATOM 10512 C C . LEU D 1 15 ? 79.480 -57.890 97.900 1.00 53.36 7 LEU D C 1
ATOM 10513 O O . LEU D 1 15 ? 80.524 -57.249 98.039 1.00 59.07 7 LEU D O 1
ATOM 10518 N N . GLY D 1 16 ? 78.653 -58.155 98.918 1.00 44.28 8 GLY D N 1
ATOM 10519 C CA . GLY D 1 16 ? 78.963 -57.778 100.281 1.00 46.99 8 GLY D CA 1
ATOM 10520 C C . GLY D 1 16 ? 79.698 -58.876 101.039 1.00 50.83 8 GLY D C 1
ATOM 10521 O O . GLY D 1 16 ? 80.094 -59.905 100.498 1.00 49.80 8 GLY D O 1
ATOM 10522 N N . THR D 1 17 ? 79.923 -58.631 102.322 1.00 59.18 9 THR D N 1
ATOM 10523 C CA . THR D 1 17 ? 80.584 -59.675 103.091 1.00 55.81 9 THR D CA 1
ATOM 10524 C C . THR D 1 17 ? 79.627 -60.804 103.436 1.00 55.12 9 THR D C 1
ATOM 10525 O O . THR D 1 17 ? 80.021 -61.972 103.438 1.00 55.80 9 THR D O 1
ATOM 10529 N N . SER D 1 18 ? 78.367 -60.483 103.719 1.00 66.74 10 SER D N 1
ATOM 10530 C CA . SER D 1 18 ? 77.399 -61.486 104.151 1.00 70.64 10 SER D CA 1
ATOM 10531 C C . SER D 1 18 ? 76.600 -62.096 103.003 1.00 70.94 10 SER D C 1
ATOM 10532 O O . SER D 1 18 ? 75.939 -63.122 103.213 1.00 78.51 10 SER D O 1
ATOM 10535 N N . GLY D 1 19 ? 76.645 -61.512 101.809 1.00 65.35 11 GLY D N 1
ATOM 10536 C CA . GLY D 1 19 ? 75.933 -62.081 100.679 1.00 61.37 11 GLY D CA 1
ATOM 10537 C C . GLY D 1 19 ? 76.081 -61.211 99.450 1.00 56.18 11 GLY D C 1
ATOM 10538 O O . GLY D 1 19 ? 76.715 -60.153 99.479 1.00 50.43 11 GLY D O 1
ATOM 10539 N N . VAL D 1 20 ? 75.482 -61.683 98.358 1.00 48.74 12 VAL D N 1
ATOM 10540 C CA . VAL D 1 20 ? 75.478 -60.990 97.076 1.00 44.17 12 VAL D CA 1
ATOM 10541 C C . VAL D 1 20 ? 74.056 -60.523 96.791 1.00 48.44 12 VAL D C 1
ATOM 10542 O O . VAL D 1 20 ? 73.135 -61.345 96.712 1.00 56.59 12 VAL D O 1
ATOM 10546 N N . LYS D 1 21 ? 73.872 -59.213 96.616 1.00 50.20 13 LYS D N 1
ATOM 10547 C CA . LYS D 1 21 ? 72.561 -58.635 96.329 1.00 57.67 13 LYS D CA 1
ATOM 10548 C C . LYS D 1 21 ? 72.477 -58.170 94.882 1.00 71.11 13 LYS D C 1
ATOM 10549 O O . LYS D 1 21 ? 73.394 -57.512 94.382 1.00 84.04 13 LYS D O 1
ATOM 10555 N N . ALA D 1 22 ? 71.375 -58.499 94.215 1.00 66.55 14 ALA D N 1
ATOM 10556 C CA . ALA D 1 22 ? 71.157 -58.092 92.836 1.00 59.00 14 ALA D CA 1
ATOM 10557 C C . ALA D 1 22 ? 69.887 -57.257 92.733 1.00 67.99 14 ALA D C 1
ATOM 10558 O O . ALA D 1 22 ? 68.832 -57.665 93.228 1.00 70.84 14 ALA D O 1
ATOM 10560 N N . LEU D 1 23 ? 69.993 -56.103 92.073 1.00 67.43 15 LEU D N 1
ATOM 10561 C CA . LEU D 1 23 ? 68.909 -55.136 91.932 1.00 61.25 15 LEU D CA 1
ATOM 10562 C C . LEU D 1 23 ? 68.776 -54.771 90.459 1.00 59.32 15 LEU D C 1
ATOM 10563 O O . LEU D 1 23 ? 69.779 -54.434 89.817 1.00 56.39 15 LEU D O 1
ATOM 10568 N N . LEU D 1 24 ? 67.550 -54.818 89.927 1.00 60.91 16 LEU D N 1
ATOM 10569 C CA . LEU D 1 24 ? 67.297 -54.536 88.515 1.00 67.83 16 LEU D CA 1
ATOM 10570 C C . LEU D 1 24 ? 66.415 -53.294 88.389 1.00 74.41 16 LEU D C 1
ATOM 10571 O O . LEU D 1 24 ? 65.370 -53.204 89.045 1.00 82.04 16 LEU D O 1
ATOM 10576 N N . ILE D 1 25 ? 66.828 -52.335 87.546 1.00 72.07 17 ILE D N 1
ATOM 10577 C CA . ILE D 1 25 ? 66.116 -51.066 87.403 1.00 73.76 17 ILE D CA 1
ATOM 10578 C C . ILE D 1 25 ? 65.955 -50.707 85.931 1.00 76.84 17 ILE D C 1
ATOM 10579 O O . ILE D 1 25 ? 66.670 -51.214 85.065 1.00 80.57 17 ILE D O 1
ATOM 10584 N N . ASP D 1 26 ? 64.996 -49.814 85.651 1.00 80.99 18 ASP D N 1
ATOM 10585 C CA . ASP D 1 26 ? 64.730 -49.354 84.290 1.00 83.05 18 ASP D CA 1
ATOM 10586 C C . ASP D 1 26 ? 65.377 -47.990 84.006 1.00 78.54 18 ASP D C 1
ATOM 10587 O O . ASP D 1 26 ? 66.058 -47.395 84.846 1.00 70.64 18 ASP D O 1
ATOM 10592 N N . GLU D 1 27 ? 65.085 -47.466 82.808 1.00 80.57 19 GLU D N 1
ATOM 10593 C CA . GLU D 1 27 ? 65.696 -46.234 82.322 1.00 79.83 19 GLU D CA 1
ATOM 10594 C C . GLU D 1 27 ? 65.399 -45.040 83.224 1.00 84.22 19 GLU D C 1
ATOM 10595 O O . GLU D 1 27 ? 66.079 -44.013 83.113 1.00 89.64 19 GLU D O 1
ATOM 10597 N N . ALA D 1 28 ? 64.369 -45.129 84.073 1.00 82.82 20 ALA D N 1
ATOM 10598 C CA . ALA D 1 28 ? 64.035 -44.087 85.037 1.00 81.94 20 ALA D CA 1
ATOM 10599 C C . ALA D 1 28 ? 64.481 -44.438 86.452 1.00 85.77 20 ALA D C 1
ATOM 10600 O O . ALA D 1 28 ? 64.027 -43.807 87.413 1.00 87.32 20 ALA D O 1
ATOM 10602 N N . GLN D 1 29 ? 65.366 -45.426 86.594 1.00 86.82 21 GLN D N 1
ATOM 10603 C CA . GLN D 1 29 ? 65.946 -45.810 87.883 1.00 90.12 21 GLN D CA 1
ATOM 10604 C C . GLN D 1 29 ? 64.884 -46.329 88.851 1.00 91.13 21 GLN D C 1
ATOM 10605 O O . GLN D 1 29 ? 65.022 -46.204 90.074 1.00 91.61 21 GLN D O 1
ATOM 10611 N N . ASN D 1 30 ? 63.827 -46.945 88.314 1.00 86.82 22 ASN D N 1
ATOM 10612 C CA . ASN D 1 30 ? 62.850 -47.583 89.184 1.00 81.16 22 ASN D CA 1
ATOM 10613 C C . ASN D 1 30 ? 63.197 -49.055 89.393 1.00 79.34 22 ASN D C 1
ATOM 10614 O O . ASN D 1 30 ? 63.470 -49.768 88.418 1.00 73.22 22 ASN D O 1
ATOM 10619 N N . PRO D 1 31 ? 63.219 -49.534 90.636 1.00 80.82 23 PRO D N 1
ATOM 10620 C CA . PRO D 1 31 ? 63.520 -50.948 90.876 1.00 76.78 23 PRO D CA 1
ATOM 10621 C C . PRO D 1 31 ? 62.343 -51.819 90.472 1.00 77.78 23 PRO D C 1
ATOM 10622 O O . PRO D 1 31 ? 61.177 -51.448 90.635 1.00 75.56 23 PRO D O 1
ATOM 10626 N N . VAL D 1 32 ? 62.662 -53.002 89.955 1.00 79.27 24 VAL D N 1
ATOM 10627 C CA . VAL D 1 32 ? 61.656 -53.955 89.512 1.00 80.91 24 VAL D CA 1
ATOM 10628 C C . VAL D 1 32 ? 61.703 -55.260 90.282 1.00 87.66 24 VAL D C 1
ATOM 10629 O O . VAL D 1 32 ? 60.899 -56.155 90.010 1.00 85.38 24 VAL D O 1
ATOM 10633 N N . GLY D 1 33 ? 62.573 -55.371 91.271 1.00 96.71 25 GLY D N 1
ATOM 10634 C CA . GLY D 1 33 ? 62.700 -56.589 92.032 1.00 101.52 25 GLY D CA 1
ATOM 10635 C C . GLY D 1 33 ? 64.157 -56.859 92.324 1.00 94.79 25 GLY D C 1
ATOM 10636 O O . GLY D 1 33 ? 65.046 -56.247 91.717 1.00 93.57 25 GLY D O 1
ATOM 10637 N N . ALA D 1 34 ? 64.414 -57.765 93.259 1.00 79.11 26 ALA D N 1
ATOM 10638 C CA . ALA D 1 34 ? 65.775 -57.983 93.697 1.00 65.49 26 ALA D CA 1
ATOM 10639 C C . ALA D 1 34 ? 65.915 -59.397 94.237 1.00 70.18 26 ALA D C 1
ATOM 10640 O O . ALA D 1 34 ? 64.941 -60.013 94.685 1.00 80.65 26 ALA D O 1
ATOM 10642 N N . ALA D 1 35 ? 67.152 -59.887 94.241 1.00 58.80 27 ALA D N 1
ATOM 10643 C CA . ALA D 1 35 ? 67.434 -61.245 94.686 1.00 60.52 27 ALA D CA 1
ATOM 10644 C C . ALA D 1 35 ? 68.711 -61.258 95.509 1.00 62.46 27 ALA D C 1
ATOM 10645 O O . ALA D 1 35 ? 69.549 -60.359 95.407 1.00 56.50 27 ALA D O 1
ATOM 10647 N N . HIS D 1 36 ? 68.827 -62.286 96.352 1.00 73.43 28 HIS D N 1
ATOM 10648 C CA . HIS D 1 36 ? 69.907 -62.420 97.320 1.00 73.30 28 HIS D CA 1
ATOM 10649 C C . HIS D 1 36 ? 70.514 -63.814 97.233 1.00 68.49 28 HIS D C 1
ATOM 10650 O O . HIS D 1 36 ? 69.843 -64.776 96.848 1.00 68.39 28 HIS D O 1
ATOM 10657 N N . GLY D 1 37 ? 71.816 -63.892 97.505 1.00 66.13 29 GLY D N 1
ATOM 10658 C CA . GLY D 1 37 ? 72.504 -65.152 97.744 1.00 65.22 29 GLY D CA 1
ATOM 10659 C C . GLY D 1 37 ? 73.375 -65.045 98.980 1.00 70.99 29 GLY D C 1
ATOM 10660 O O . GLY D 1 37 ? 74.239 -64.167 99.034 1.00 77.22 29 GLY D O 1
ATOM 10661 N N . GLU D 1 38 ? 73.169 -65.894 99.986 1.00 75.22 30 GLU D N 1
ATOM 10662 C CA . GLU D 1 38 ? 73.870 -65.729 101.257 1.00 67.75 30 GLU D CA 1
ATOM 10663 C C . GLU D 1 38 ? 75.313 -66.242 101.166 1.00 61.49 30 GLU D C 1
ATOM 10664 O O . GLU D 1 38 ? 75.622 -67.160 100.404 1.00 47.31 30 GLU D O 1
ATOM 10666 N N . LEU D 1 39 ? 76.205 -65.633 101.958 1.00 62.87 31 LEU D N 1
ATOM 10667 C CA . LEU D 1 39 ? 77.627 -65.970 101.960 1.00 56.72 31 LEU D CA 1
ATOM 10668 C C . LEU D 1 39 ? 78.117 -66.170 103.385 1.00 63.87 31 LEU D C 1
ATOM 10669 O O . LEU D 1 39 ? 77.645 -65.510 104.312 1.00 68.94 31 LEU D O 1
ATOM 10674 N N . ASP D 1 40 ? 79.119 -67.035 103.540 1.00 67.44 32 ASP D N 1
ATOM 10675 C CA . ASP D 1 40 ? 79.747 -67.336 104.823 1.00 68.59 32 ASP D CA 1
ATOM 10676 C C . ASP D 1 40 ? 81.138 -66.729 104.906 1.00 67.76 32 ASP D C 1
ATOM 10677 O O . ASP D 1 40 ? 81.756 -66.380 103.895 1.00 71.74 32 ASP D O 1
ATOM 10682 N N . VAL D 1 41 ? 81.631 -66.611 106.132 1.00 46.12 33 VAL D N 1
ATOM 10683 C CA . VAL D 1 41 ? 83.001 -66.203 106.382 1.00 46.54 33 VAL D CA 1
ATOM 10684 C C . VAL D 1 41 ? 83.655 -67.291 107.210 1.00 51.04 33 VAL D C 1
ATOM 10685 O O . VAL D 1 41 ? 83.053 -67.775 108.172 1.00 58.83 33 VAL D O 1
ATOM 10689 N N . SER D 1 42 ? 84.867 -67.689 106.835 1.00 48.31 34 SER D N 1
ATOM 10690 C CA . SER D 1 42 ? 85.612 -68.670 107.614 1.00 64.56 34 SER D CA 1
ATOM 10691 C C . SER D 1 42 ? 86.673 -67.941 108.436 1.00 66.98 34 SER D C 1
ATOM 10692 O O . SER D 1 42 ? 87.255 -66.952 107.985 1.00 76.13 34 SER D O 1
ATOM 10695 N N . ARG D 1 43 ? 86.849 -68.372 109.677 1.00 60.11 35 ARG D N 1
ATOM 10696 C CA . ARG D 1 43 ? 87.796 -67.759 110.606 1.00 63.69 35 ARG D CA 1
ATOM 10697 C C . ARG D 1 43 ? 88.700 -68.879 111.117 1.00 70.59 35 ARG D C 1
ATOM 10698 O O . ARG D 1 43 ? 88.496 -69.414 112.216 1.00 72.50 35 ARG D O 1
ATOM 10700 N N . PRO D 1 44 ? 89.692 -69.288 110.312 1.00 67.89 36 PRO D N 1
ATOM 10701 C CA . PRO D 1 44 ? 90.503 -70.466 110.670 1.00 73.54 36 PRO D CA 1
ATOM 10702 C C . PRO D 1 44 ? 91.360 -70.271 111.906 1.00 88.59 36 PRO D C 1
ATOM 10703 O O . PRO D 1 44 ? 91.591 -71.230 112.659 1.00 98.98 36 PRO D O 1
ATOM 10707 N N . HIS D 1 45 ? 91.877 -69.068 112.105 1.00 87.70 37 HIS D N 1
ATOM 10708 C CA . HIS D 1 45 ? 92.711 -68.678 113.229 1.00 94.06 37 HIS D CA 1
ATOM 10709 C C . HIS D 1 45 ? 92.066 -67.428 113.791 1.00 95.98 37 HIS D C 1
ATOM 10710 O O . HIS D 1 45 ? 91.222 -66.817 113.129 1.00 103.10 37 HIS D O 1
ATOM 10717 N N . PRO D 1 46 ? 92.389 -67.051 115.024 1.00 92.52 38 PRO D N 1
ATOM 10718 C CA . PRO D 1 46 ? 91.860 -65.788 115.553 1.00 95.92 38 PRO D CA 1
ATOM 10719 C C . PRO D 1 46 ? 92.305 -64.604 114.700 1.00 88.59 38 PRO D C 1
ATOM 10720 O O . PRO D 1 46 ? 93.435 -64.555 114.210 1.00 87.72 38 PRO D O 1
ATOM 10724 N N . GLY D 1 47 ? 91.372 -63.697 114.432 1.00 81.13 39 GLY D N 1
ATOM 10725 C CA . GLY D 1 47 ? 91.700 -62.534 113.646 1.00 88.41 39 GLY D CA 1
ATOM 10726 C C . GLY D 1 47 ? 91.709 -62.759 112.152 1.00 93.43 39 GLY D 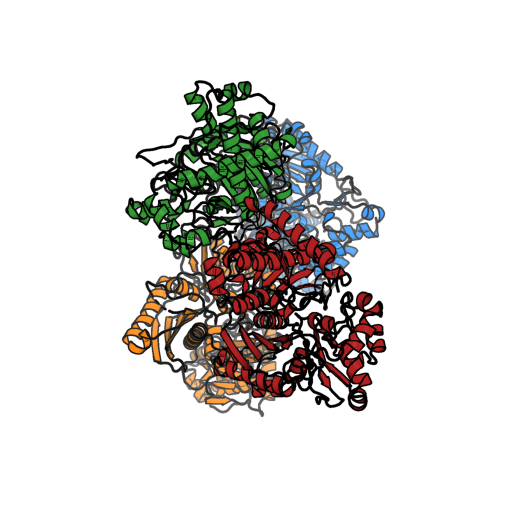C 1
ATOM 10727 O O . GLY D 1 47 ? 91.814 -61.788 111.389 1.00 93.96 39 GLY D O 1
ATOM 10728 N N . TRP D 1 48 ? 91.621 -63.997 111.701 1.00 89.47 40 TRP D N 1
ATOM 10729 C CA . TRP D 1 48 ? 91.594 -64.265 110.278 1.00 85.15 40 TRP D CA 1
ATOM 10730 C C . TRP D 1 48 ? 90.167 -64.146 109.784 1.00 72.83 40 TRP D C 1
ATOM 10731 O O . TRP D 1 48 ? 89.215 -64.332 110.549 1.00 71.16 40 TRP D O 1
ATOM 10742 N N . SER D 1 49 ? 90.026 -63.782 108.507 1.00 65.14 41 SER D N 1
ATOM 10743 C CA . SER D 1 49 ? 88.710 -63.673 107.883 1.00 67.51 41 SER D CA 1
ATOM 10744 C C . SER D 1 49 ? 88.870 -63.914 106.389 1.00 66.28 41 SER D C 1
ATOM 10745 O O . SER D 1 49 ? 89.423 -63.070 105.679 1.00 62.01 41 SER D O 1
ATOM 10748 N N . GLU D 1 50 ? 88.393 -65.063 105.916 1.00 64.75 42 GLU D N 1
ATOM 10749 C CA . GLU D 1 50 ? 88.575 -65.475 104.536 1.00 64.18 42 GLU D CA 1
ATOM 10750 C C . GLU D 1 50 ? 87.246 -65.885 103.918 1.00 63.44 42 GLU D C 1
ATOM 10751 O O . GLU D 1 50 ? 86.253 -66.134 104.608 1.00 56.47 42 GLU D O 1
ATOM 10757 N N . GLN D 1 51 ? 87.277 -66.014 102.593 1.00 74.85 43 GLN D N 1
ATOM 10758 C CA . GLN D 1 51 ? 86.154 -66.452 101.775 1.00 70.20 43 GLN D CA 1
ATOM 10759 C C . GLN D 1 51 ? 86.694 -67.175 100.553 1.00 72.96 43 GLN D C 1
ATOM 10760 O O . GLN D 1 51 ? 87.736 -66.796 100.016 1.00 60.93 43 GLN D O 1
ATOM 10766 N N . ASP D 1 52 ? 86.031 -68.261 100.172 1.00 75.27 44 ASP D N 1
ATOM 10767 C CA . ASP D 1 52 ? 86.347 -68.920 98.911 1.00 76.57 44 ASP D CA 1
ATOM 10768 C C . ASP D 1 52 ? 85.669 -68.157 97.777 1.00 67.40 44 ASP D C 1
ATOM 10769 O O . ASP D 1 52 ? 84.437 -68.085 97.749 1.00 74.51 44 ASP D O 1
ATOM 10774 N N . PRO D 1 53 ? 86.414 -67.588 96.824 1.00 62.63 45 PRO D N 1
ATOM 10775 C CA . PRO D 1 53 ? 85.759 -66.801 95.767 1.00 60.73 45 PRO D CA 1
ATOM 10776 C C . PRO D 1 53 ? 84.774 -67.587 94.910 1.00 67.19 45 PRO D C 1
ATOM 10777 O O . PRO D 1 53 ? 83.928 -66.970 94.250 1.00 69.22 45 PRO D O 1
ATOM 10781 N N . ALA D 1 54 ? 84.852 -68.920 94.885 1.00 68.57 46 ALA D N 1
ATOM 10782 C CA . ALA D 1 54 ? 83.836 -69.688 94.165 1.00 70.16 46 ALA D CA 1
ATOM 10783 C C . ALA D 1 54 ? 82.458 -69.502 94.788 1.00 73.08 46 ALA D C 1
ATOM 10784 O O . ALA D 1 54 ? 81.441 -69.551 94.082 1.00 59.64 46 ALA D O 1
ATOM 10786 N N . GLN D 1 55 ? 82.402 -69.317 96.112 1.00 71.08 47 GLN D N 1
ATOM 10787 C CA . GLN D 1 55 ? 81.126 -69.051 96.759 1.00 63.18 47 GLN D CA 1
ATOM 10788 C C . GLN D 1 55 ? 80.565 -67.708 96.302 1.00 61.99 47 GLN D C 1
ATOM 10789 O O . GLN D 1 55 ? 79.346 -67.561 96.155 1.00 60.65 47 GLN D O 1
ATOM 10795 N N . TRP D 1 56 ? 81.442 -66.719 96.059 1.00 56.74 48 TRP D N 1
ATOM 10796 C CA . TRP D 1 56 ? 81.004 -65.470 95.434 1.00 54.07 48 TRP D CA 1
ATOM 10797 C C . TRP D 1 56 ? 80.304 -65.739 94.112 1.00 54.09 48 TRP D C 1
ATOM 10798 O O . TRP D 1 56 ? 79.238 -65.181 93.828 1.00 54.56 48 TRP D O 1
ATOM 10809 N N . ILE D 1 57 ? 80.905 -66.587 93.279 1.00 63.44 49 ILE D N 1
ATOM 10810 C CA . ILE D 1 57 ? 80.314 -66.888 91.983 1.00 65.65 49 ILE D CA 1
ATOM 10811 C C . ILE D 1 57 ? 79.011 -67.667 92.155 1.00 65.37 49 ILE D C 1
ATOM 10812 O O . ILE D 1 57 ? 78.020 -67.384 91.476 1.00 66.48 49 ILE D O 1
ATOM 10817 N N . LYS D 1 58 ? 78.986 -68.665 93.049 1.00 61.03 50 LYS D N 1
ATOM 10818 C CA . LYS D 1 58 ? 77.751 -69.426 93.242 1.00 61.41 50 LYS D CA 1
ATOM 10819 C C . LYS D 1 58 ? 76.627 -68.531 93.765 1.00 57.04 50 LYS D C 1
ATOM 10820 O O . LYS D 1 58 ? 75.483 -68.632 93.309 1.00 60.73 50 LYS D O 1
ATOM 10822 N N . ALA D 1 59 ? 76.930 -67.649 94.720 1.00 55.18 51 ALA D N 1
ATOM 10823 C CA . ALA D 1 59 ? 75.904 -66.749 95.240 1.00 63.96 51 ALA D CA 1
ATOM 10824 C C . ALA D 1 59 ? 75.500 -65.697 94.204 1.00 62.08 51 ALA D C 1
ATOM 10825 O O . ALA D 1 59 ? 74.316 -65.358 94.077 1.00 57.65 51 ALA D O 1
ATOM 10827 N N . CYS D 1 60 ? 76.461 -65.173 93.448 1.00 64.78 52 CYS D N 1
ATOM 10828 C CA . CYS D 1 60 ? 76.118 -64.246 92.374 1.00 69.55 52 CYS D CA 1
ATOM 10829 C C . CYS D 1 60 ? 75.290 -64.934 91.288 1.00 64.20 52 CYS D C 1
ATOM 10830 O O . CYS D 1 60 ? 74.291 -64.383 90.813 1.00 60.09 52 CYS D O 1
ATOM 10833 N N . ARG D 1 61 ? 75.674 -66.149 90.903 1.00 62.32 53 ARG D N 1
ATOM 10834 C CA . ARG D 1 61 ? 74.885 -66.921 89.950 1.00 60.50 53 ARG D CA 1
ATOM 10835 C C . ARG D 1 61 ? 73.495 -67.224 90.507 1.00 65.08 53 ARG D C 1
ATOM 10836 O O . ARG D 1 61 ? 72.522 -67.330 89.746 1.00 65.17 53 ARG D O 1
ATOM 10844 N N . THR D 1 62 ? 73.396 -67.405 91.827 1.00 62.76 54 THR D N 1
ATOM 10845 C CA . THR D 1 62 ? 72.109 -67.631 92.480 1.00 67.16 54 THR D CA 1
ATOM 10846 C C . THR D 1 62 ? 71.205 -66.402 92.375 1.00 67.25 54 THR D C 1
ATOM 10847 O O . THR D 1 62 ? 70.025 -66.515 92.023 1.00 75.11 54 THR D O 1
ATOM 10851 N N . ALA D 1 63 ? 71.742 -65.215 92.674 1.00 54.59 55 ALA D N 1
ATOM 10852 C CA . ALA D 1 63 ? 70.920 -64.009 92.642 1.00 53.83 55 ALA D CA 1
ATOM 10853 C C . ALA D 1 63 ? 70.540 -63.619 91.221 1.00 72.29 55 ALA D C 1
ATOM 10854 O O . ALA D 1 63 ? 69.447 -63.084 90.991 1.00 81.50 55 ALA D O 1
ATOM 10856 N N . ILE D 1 64 ? 71.423 -63.869 90.259 1.00 60.50 56 ILE D N 1
ATOM 10857 C CA . ILE D 1 64 ? 71.115 -63.532 88.877 1.00 61.77 56 ILE D CA 1
ATOM 10858 C C . ILE D 1 64 ? 69.933 -64.369 88.389 1.00 72.94 56 ILE D C 1
ATOM 10859 O O . ILE D 1 64 ? 68.969 -63.841 87.826 1.00 77.40 56 ILE D O 1
ATOM 10864 N N . GLU D 1 65 ? 69.982 -65.690 88.606 1.00 77.64 57 GLU D N 1
ATOM 10865 C CA . GLU D 1 65 ? 68.920 -66.565 88.102 1.00 86.35 57 GLU D CA 1
ATOM 10866 C C . GLU D 1 65 ? 67.584 -66.366 88.831 1.00 80.91 57 GLU D C 1
ATOM 10867 O O . GLU D 1 65 ? 66.521 -66.467 88.202 1.00 79.58 57 GLU D O 1
ATOM 10873 N N . ALA D 1 66 ? 67.598 -66.104 90.148 1.00 75.90 58 ALA D N 1
ATOM 10874 C CA . ALA D 1 66 ? 66.338 -65.805 90.835 1.00 71.04 58 ALA D CA 1
ATOM 10875 C C . ALA D 1 66 ? 65.695 -64.552 90.268 1.00 68.34 58 ALA D C 1
ATOM 10876 O O . ALA D 1 66 ? 64.462 -64.460 90.162 1.00 68.45 58 ALA D O 1
ATOM 10878 N N . LEU D 1 67 ? 66.526 -63.598 89.870 1.00 62.00 59 LEU D N 1
ATOM 10879 C CA . LEU D 1 67 ? 66.032 -62.391 89.235 1.00 63.80 59 LEU D CA 1
ATOM 10880 C C . LEU D 1 67 ? 65.460 -62.687 87.853 1.00 67.64 59 LEU D C 1
ATOM 10881 O O . LEU D 1 67 ? 64.357 -62.236 87.523 1.00 71.40 59 LEU D O 1
ATOM 10886 N N . ARG D 1 68 ? 66.183 -63.472 87.043 1.00 68.21 60 ARG D N 1
ATOM 10887 C CA . ARG D 1 68 ? 65.724 -63.785 85.690 1.00 69.99 60 ARG D CA 1
ATOM 10888 C C . ARG D 1 68 ? 64.417 -64.562 85.712 1.00 75.17 60 ARG D C 1
ATOM 10889 O O . ARG D 1 68 ? 63.539 -64.339 84.871 1.00 74.33 60 ARG D O 1
ATOM 10891 N N . ALA D 1 69 ? 64.268 -65.482 86.664 1.00 80.49 61 ALA D N 1
ATOM 10892 C CA . ALA D 1 69 ? 63.057 -66.291 86.743 1.00 80.81 61 ALA D CA 1
ATOM 10893 C C . ALA D 1 69 ? 61.869 -65.549 87.349 1.00 83.11 61 ALA D C 1
ATOM 10894 O O . ALA D 1 69 ? 60.726 -65.957 87.120 1.00 88.59 61 ALA D O 1
ATOM 10896 N N . ALA D 1 70 ? 62.102 -64.460 88.081 1.00 77.24 62 ALA D N 1
ATOM 10897 C CA . ALA D 1 70 ? 61.009 -63.711 88.685 1.00 74.43 62 ALA D CA 1
ATOM 10898 C C . ALA D 1 70 ? 60.550 -62.539 87.835 1.00 82.11 62 ALA D C 1
ATOM 10899 O O . ALA D 1 70 ? 59.390 -62.134 87.936 1.00 85.70 62 ALA D O 1
ATOM 10901 N N . HIS D 1 71 ? 61.429 -62.004 86.993 1.00 83.92 63 HIS D N 1
ATOM 10902 C CA . HIS D 1 71 ? 61.117 -60.876 86.112 1.00 87.78 63 HIS D CA 1
ATOM 10903 C C . HIS D 1 71 ? 61.778 -61.151 84.768 1.00 86.40 63 HIS D C 1
ATOM 10904 O O . HIS D 1 71 ? 62.715 -60.458 84.350 1.00 89.91 63 HIS D O 1
ATOM 10911 N N . PRO D 1 72 ? 61.303 -62.157 84.062 1.00 77.60 64 PRO D N 1
ATOM 10912 C CA . PRO D 1 72 ? 62.012 -62.630 82.865 1.00 81.63 64 PRO D CA 1
ATOM 10913 C C . PRO D 1 72 ? 62.058 -61.643 81.715 1.00 89.39 64 PRO D C 1
ATOM 10914 O O . PRO D 1 72 ? 63.118 -61.440 81.117 1.00 88.68 64 PRO D O 1
ATOM 10918 N N . LYS D 1 73 ? 60.921 -61.019 81.401 1.00 93.42 65 LYS D N 1
ATOM 10919 C CA . LYS D 1 73 ? 60.882 -60.109 80.263 1.00 91.31 65 LYS D CA 1
ATOM 10920 C C . LYS D 1 73 ? 61.759 -58.888 80.517 1.00 84.47 65 LYS D C 1
ATOM 10921 O O . LYS D 1 73 ? 62.482 -58.441 79.619 1.00 85.70 65 LYS D O 1
ATOM 10923 N N . GLU D 1 74 ? 61.756 -58.378 81.751 1.00 80.68 66 GLU D N 1
ATOM 10924 C CA . GLU D 1 74 ? 62.609 -57.244 82.096 1.00 81.35 66 GLU D CA 1
ATOM 10925 C C . GLU D 1 74 ? 64.079 -57.650 82.131 1.00 79.90 66 GLU D C 1
ATOM 10926 O O . GLU D 1 74 ? 64.953 -56.877 81.719 1.00 76.22 66 GLU D O 1
ATOM 10932 N N . PHE D 1 75 ? 64.368 -58.869 82.598 1.00 79.18 67 PHE D N 1
ATOM 10933 C CA . PHE D 1 75 ? 65.756 -59.317 82.685 1.00 77.24 67 PHE D CA 1
ATOM 10934 C C . PHE D 1 75 ? 66.414 -59.342 81.307 1.00 83.50 67 PHE D C 1
ATOM 10935 O O . PHE D 1 75 ? 67.612 -59.053 81.178 1.00 81.98 67 PHE D O 1
ATOM 10943 N N . SER D 1 76 ? 65.650 -59.693 80.262 1.00 81.42 68 SER D N 1
ATOM 10944 C CA . SER D 1 76 ? 66.208 -59.782 78.916 1.00 80.29 68 SER D CA 1
ATOM 10945 C C . SER D 1 76 ? 66.620 -58.424 78.361 1.00 81.41 68 SER D C 1
ATOM 10946 O O . SER D 1 76 ? 67.351 -58.374 77.367 1.00 85.72 68 SER D O 1
ATOM 10949 N N . ALA D 1 77 ? 66.175 -57.328 78.972 1.00 75.87 69 ALA D N 1
ATOM 10950 C CA . ALA D 1 77 ? 66.493 -55.993 78.491 1.00 80.90 69 ALA D CA 1
ATOM 10951 C C . ALA D 1 77 ? 67.701 -55.378 79.188 1.00 77.31 69 ALA D C 1
ATOM 10952 O O . ALA D 1 77 ? 67.954 -54.181 79.017 1.00 71.53 69 ALA D O 1
ATOM 10954 N N . ILE D 1 78 ? 68.483 -56.174 79.912 1.00 76.50 70 ILE D N 1
ATOM 10955 C CA . ILE D 1 78 ? 69.636 -55.636 80.622 1.00 77.98 70 ILE D CA 1
ATOM 10956 C C . ILE D 1 78 ? 70.677 -55.189 79.604 1.00 79.84 70 ILE D C 1
ATOM 10957 O O . ILE D 1 78 ? 71.158 -55.984 78.789 1.00 70.34 70 ILE D O 1
ATOM 10962 N N . THR D 1 79 ? 71.060 -53.917 79.681 1.00 79.65 71 THR D N 1
ATOM 10963 C CA . THR D 1 79 ? 72.016 -53.315 78.765 1.00 80.33 71 THR D CA 1
ATOM 10964 C C . THR D 1 79 ? 73.361 -53.047 79.396 1.00 78.43 71 THR D C 1
ATOM 10965 O O . THR D 1 79 ? 74.389 -53.230 78.745 1.00 76.68 71 THR D O 1
ATOM 10969 N N . GLY D 1 80 ? 73.371 -52.694 80.666 1.00 76.97 72 GLY D N 1
ATOM 10970 C CA . GLY D 1 80 ? 74.608 -52.440 81.373 1.00 68.42 72 GLY D CA 1
ATOM 10971 C C . GLY D 1 80 ? 74.559 -53.133 82.712 1.00 68.21 72 GLY D C 1
ATOM 10972 O O . GLY D 1 80 ? 73.483 -53.407 83.253 1.00 64.10 72 GLY D O 1
ATOM 10973 N N . ILE D 1 81 ? 75.743 -53.455 83.223 1.00 73.01 73 ILE D N 1
ATOM 10974 C CA . ILE D 1 81 ? 75.891 -54.050 84.544 1.00 68.88 73 ILE D CA 1
ATOM 10975 C C . ILE D 1 81 ? 76.851 -53.186 85.350 1.00 61.21 73 ILE D C 1
ATOM 10976 O O . ILE D 1 81 ? 77.908 -52.786 84.853 1.00 69.82 73 ILE D O 1
ATOM 10981 N N . GLY D 1 82 ? 76.462 -52.867 86.572 1.00 54.78 74 GLY D N 1
ATOM 10982 C CA . GLY D 1 82 ? 77.315 -52.164 87.516 1.00 58.13 74 GLY D CA 1
ATOM 10983 C C . GLY D 1 82 ? 77.657 -53.087 88.673 1.00 59.81 74 GLY D C 1
ATOM 10984 O O . GLY D 1 82 ? 76.835 -53.909 89.094 1.00 59.72 74 GLY D O 1
ATOM 10985 N N . LEU D 1 83 ? 78.885 -52.977 89.147 1.00 59.32 75 LEU D N 1
ATOM 10986 C CA . LEU D 1 83 ? 79.400 -53.827 90.201 1.00 49.74 75 LEU D CA 1
ATOM 10987 C C . LEU D 1 83 ? 79.664 -53.001 91.445 1.00 54.53 75 LEU D C 1
ATOM 10988 O O . LEU D 1 83 ? 80.165 -51.878 91.363 1.00 53.11 75 LEU D O 1
ATOM 10993 N N . SER D 1 84 ? 79.402 -53.583 92.598 1.00 53.24 76 SER D N 1
ATOM 10994 C CA . SER D 1 84 ? 79.757 -52.950 93.855 1.00 52.34 76 SER D CA 1
ATOM 10995 C C . SER D 1 84 ? 80.270 -54.039 94.773 1.00 47.29 76 SER D C 1
ATOM 10996 O O . SER D 1 84 ? 79.738 -55.149 94.761 1.00 46.16 76 SER D O 1
ATOM 10999 N N . GLY D 1 85 ? 81.265 -53.728 95.588 1.00 44.16 77 GLY D N 1
ATOM 11000 C CA . GLY D 1 85 ? 81.816 -54.769 96.426 1.00 43.95 77 GLY D CA 1
ATOM 11001 C C . GLY D 1 85 ? 82.348 -54.308 97.762 1.00 51.76 77 GLY D C 1
ATOM 11002 O O . GLY D 1 85 ? 82.660 -53.134 97.968 1.00 52.62 77 GLY D O 1
ATOM 11003 N N . GLN D 1 86 ? 82.415 -55.265 98.683 1.00 50.04 78 GLN D N 1
ATOM 11004 C CA . GLN D 1 86 ? 83.251 -55.091 99.853 1.00 42.22 78 GLN D CA 1
ATOM 11005 C C . GLN D 1 86 ? 84.667 -54.776 99.400 1.00 42.97 78 GLN D C 1
ATOM 11006 O O . GLN D 1 86 ? 85.155 -55.359 98.422 1.00 46.68 78 GLN D O 1
ATOM 11012 N N . MET D 1 87 ? 85.293 -53.802 100.071 1.00 42.23 79 MET D N 1
ATOM 11013 C CA . MET D 1 87 ? 86.601 -53.264 99.702 1.00 42.88 79 MET D CA 1
ATOM 11014 C C . MET D 1 87 ? 87.736 -54.127 100.245 1.00 43.60 79 MET D C 1
ATOM 11015 O O . MET D 1 87 ? 87.528 -55.119 100.940 1.00 46.74 79 MET D O 1
ATOM 11020 N N . HIS D 1 88 ? 88.952 -53.777 99.838 1.00 47.63 80 HIS D N 1
ATOM 11021 C CA . HIS D 1 88 ? 90.179 -54.217 100.496 1.00 49.31 80 HIS D CA 1
ATOM 11022 C C . HIS D 1 88 ? 90.516 -55.702 100.387 1.00 46.61 80 HIS D C 1
ATOM 11023 O O . HIS D 1 88 ? 91.666 -56.069 100.632 1.00 52.94 80 HIS D O 1
ATOM 11030 N N . GLY D 1 89 ? 89.559 -56.562 100.047 1.00 46.61 81 GLY D N 1
ATOM 11031 C CA . GLY D 1 89 ? 89.849 -57.991 100.022 1.00 53.92 81 GLY D CA 1
ATOM 11032 C C . GLY D 1 89 ? 90.949 -58.325 99.023 1.00 54.88 81 GLY D C 1
ATOM 11033 O O . GLY D 1 89 ? 91.025 -57.750 97.938 1.00 62.87 81 GLY D O 1
ATOM 11034 N N . ALA D 1 90 ? 91.812 -59.262 99.397 1.00 51.52 82 ALA D N 1
ATOM 11035 C CA . ALA D 1 90 ? 92.981 -59.635 98.601 1.00 53.65 82 ALA D CA 1
ATOM 11036 C C . ALA D 1 90 ? 92.725 -61.008 97.985 1.00 57.16 82 ALA D C 1
ATOM 11037 O O . ALA D 1 90 ? 92.653 -62.003 98.711 1.00 56.53 82 ALA D O 1
ATOM 11039 N N . THR D 1 91 ? 92.533 -61.063 96.655 1.00 64.72 83 THR D N 1
ATOM 11040 C CA . THR D 1 91 ? 92.291 -62.320 95.931 1.00 67.70 83 THR D CA 1
ATOM 11041 C C . THR D 1 91 ? 93.478 -62.633 95.029 1.00 60.53 83 THR D C 1
ATOM 11042 O O . THR D 1 91 ? 93.636 -62.001 93.980 1.00 61.64 83 THR D O 1
ATOM 11046 N N . LEU D 1 92 ? 94.245 -63.669 95.358 1.00 62.55 84 LEU D N 1
ATOM 11047 C CA . LEU D 1 92 ? 95.467 -63.957 94.607 1.00 65.41 84 LEU D CA 1
ATOM 11048 C C . LEU D 1 92 ? 95.213 -64.982 93.495 1.00 72.95 84 LEU D C 1
ATOM 11049 O O . LEU D 1 92 ? 94.707 -66.087 93.745 1.00 71.77 84 LEU D O 1
ATOM 11054 N N . LEU D 1 93 ? 95.557 -64.606 92.261 1.00 72.31 85 LEU D N 1
ATOM 11055 C CA . LEU D 1 93 ? 95.388 -65.468 91.101 1.00 71.28 85 LEU D CA 1
ATOM 11056 C C . LEU D 1 93 ? 96.739 -65.781 90.472 1.00 77.84 85 LEU D C 1
ATOM 11057 O O . LEU D 1 93 ? 97.672 -64.974 90.549 1.00 78.73 85 LEU D O 1
ATOM 11062 N N . ASP D 1 94 ? 96.849 -66.973 89.868 1.00 77.48 86 ASP D N 1
ATOM 11063 C CA . ASP D 1 94 ? 98.071 -67.398 89.194 1.00 90.46 86 ASP D CA 1
ATOM 11064 C C . ASP D 1 94 ? 97.965 -67.133 87.682 1.00 96.76 86 ASP D C 1
ATOM 11065 O O . ASP D 1 94 ? 97.102 -66.363 87.238 1.00 96.73 86 ASP D O 1
ATOM 11070 N N . ALA D 1 95 ? 98.838 -67.769 86.879 1.00 95.11 87 ALA D N 1
ATOM 11071 C CA . ALA D 1 95 ? 98.854 -67.503 85.443 1.00 91.42 87 ALA D CA 1
ATOM 11072 C C . ALA D 1 95 ? 97.564 -67.965 84.764 1.00 91.21 87 ALA D C 1
ATOM 11073 O O . ALA D 1 95 ? 97.142 -67.357 83.774 1.00 93.57 87 ALA D O 1
ATOM 11075 N N . GLU D 1 96 ? 96.894 -68.987 85.303 1.00 92.97 88 GLU D N 1
ATOM 11076 C CA . GLU D 1 96 ? 95.664 -69.514 84.716 1.00 96.25 88 GLU D CA 1
ATOM 11077 C C . GLU D 1 96 ? 94.403 -69.018 85.435 1.00 102.01 88 GLU D C 1
ATOM 11078 O O . GLU D 1 96 ? 93.344 -69.653 85.325 1.00 108.46 88 GLU D O 1
ATOM 11084 N N . ASP D 1 97 ? 94.501 -67.901 86.166 1.00 92.48 89 ASP D N 1
ATOM 11085 C CA . ASP D 1 97 ? 93.410 -67.221 86.867 1.00 81.09 89 ASP D CA 1
ATOM 11086 C C . ASP D 1 97 ? 92.774 -68.048 87.988 1.00 86.68 89 ASP D C 1
ATOM 11087 O O . ASP D 1 97 ? 91.760 -67.621 88.567 1.00 85.78 89 ASP D O 1
ATOM 11092 N N . ARG D 1 98 ? 93.356 -69.192 88.350 1.00 92.61 90 ARG D N 1
ATOM 11093 C CA . ARG D 1 98 ? 92.839 -69.993 89.454 1.00 92.52 90 ARG D CA 1
ATOM 11094 C C . ARG D 1 98 ? 93.242 -69.353 90.780 1.00 85.82 90 ARG D C 1
ATOM 11095 O O . ARG D 1 98 ? 94.300 -68.735 90.890 1.00 74.75 90 ARG D O 1
ATOM 11097 N N . VAL D 1 99 ? 92.394 -69.515 91.792 1.00 81.75 91 VAL D N 1
ATOM 11098 C CA . VAL D 1 99 ? 92.593 -68.866 93.090 1.00 74.62 91 VAL D CA 1
ATOM 11099 C C . VAL D 1 99 ? 93.660 -69.610 93.890 1.00 76.10 91 VAL D C 1
ATOM 11100 O O . VAL D 1 99 ? 93.514 -70.808 94.149 1.00 81.02 91 VAL D O 1
ATOM 11104 N N . LEU D 1 100 ? 94.739 -68.897 94.292 1.00 72.03 92 LEU D N 1
ATOM 11105 C CA . LEU D 1 100 ? 95.860 -69.538 95.008 1.00 76.73 92 LEU D CA 1
ATOM 11106 C C . LEU D 1 100 ? 95.574 -69.781 96.472 1.00 79.27 92 LEU D C 1
ATOM 11107 O O . LEU D 1 100 ? 96.105 -70.736 97.045 1.00 75.20 92 LEU D O 1
ATOM 11112 N N . ARG D 1 101 ? 94.805 -68.905 97.099 1.00 84.53 93 ARG D N 1
ATOM 11113 C CA . ARG D 1 101 ? 94.473 -69.026 98.507 1.00 77.11 93 ARG D CA 1
ATOM 11114 C C . ARG D 1 101 ? 93.172 -68.295 98.721 1.00 76.62 93 ARG D C 1
ATOM 11115 O O . ARG D 1 101 ? 92.806 -67.436 97.915 1.00 83.29 93 ARG D O 1
ATOM 11123 N N . PRO D 1 102 ? 92.436 -68.625 99.771 1.00 71.15 94 PRO D N 1
ATOM 11124 C CA . PRO D 1 102 ? 91.196 -67.891 100.033 1.00 63.15 94 PRO D CA 1
ATOM 11125 C C . PRO D 1 102 ? 91.460 -66.391 100.102 1.00 62.57 94 PRO D C 1
ATOM 11126 O O . PRO D 1 102 ? 92.552 -65.936 100.464 1.00 60.02 94 PRO D O 1
ATOM 11130 N N . CYS D 1 103 ? 90.458 -65.624 99.685 1.00 64.61 95 CYS D N 1
ATOM 11131 C CA . CYS D 1 103 ? 90.544 -64.170 99.736 1.00 55.58 95 CYS D CA 1
ATOM 11132 C C . CYS D 1 103 ? 90.649 -63.687 101.171 1.00 54.40 95 CYS D C 1
ATOM 11133 O O . CYS D 1 103 ? 89.882 -64.111 102.038 1.00 56.34 95 CYS D O 1
ATOM 11136 N N . ILE D 1 104 ? 91.577 -62.769 101.410 1.00 54.11 96 ILE D N 1
ATOM 11137 C CA . ILE D 1 104 ? 91.804 -62.193 102.734 1.00 57.96 96 ILE D CA 1
ATOM 11138 C C . ILE D 1 104 ? 91.004 -60.897 102.841 1.00 56.19 96 ILE D C 1
ATOM 11139 O O . ILE D 1 104 ? 91.371 -59.883 102.244 1.00 58.47 96 ILE D O 1
ATOM 11144 N N . LEU D 1 105 ? 89.924 -60.918 103.626 1.00 52.50 97 LEU D N 1
ATOM 11145 C CA . LEU D 1 105 ? 88.927 -59.849 103.637 1.00 56.42 97 LEU D CA 1
ATOM 11146 C C . LEU D 1 105 ? 89.418 -58.597 104.375 1.00 57.87 97 LEU D C 1
ATOM 11147 O O . LEU D 1 105 ? 90.486 -58.580 104.992 1.00 54.81 97 LEU D O 1
ATOM 11152 N N . TRP D 1 106 ? 88.582 -57.542 104.314 1.00 56.08 98 TRP D N 1
ATOM 11153 C CA . TRP D 1 106 ? 88.852 -56.226 104.909 1.00 44.00 98 TRP D CA 1
ATOM 11154 C C . TRP D 1 106 ? 88.924 -56.277 106.433 1.00 54.89 98 TRP D C 1
ATOM 11155 O O . TRP D 1 106 ? 89.674 -55.498 107.047 1.00 51.08 98 TRP D O 1
ATOM 11166 N N . ASN D 1 107 ? 88.159 -57.184 107.056 1.00 51.79 99 ASN D N 1
ATOM 11167 C CA . ASN D 1 107 ? 88.126 -57.373 108.503 1.00 44.77 99 ASN D CA 1
ATOM 11168 C C . ASN D 1 107 ? 89.113 -58.428 108.978 1.00 48.61 99 ASN D C 1
ATOM 11169 O O . ASN D 1 107 ? 88.983 -58.912 110.103 1.00 54.63 99 ASN D O 1
ATOM 11174 N N . ASP D 1 108 ? 90.055 -58.831 108.128 1.00 47.17 100 ASP D N 1
ATOM 11175 C CA . ASP D 1 108 ? 91.183 -59.651 108.547 1.00 56.19 100 ASP D CA 1
ATOM 11176 C C . ASP D 1 108 ? 92.288 -58.789 109.128 1.00 52.21 100 ASP D C 1
ATOM 11177 O O . ASP D 1 108 ? 92.686 -57.788 108.528 1.00 58.26 100 ASP D O 1
ATOM 11182 N N . THR D 1 109 ? 92.855 -59.234 110.249 1.00 59.49 101 THR D N 1
ATOM 11183 C CA . THR D 1 109 ? 93.883 -58.464 110.942 1.00 62.78 101 THR D CA 1
ATOM 11184 C C . THR D 1 109 ? 95.210 -59.217 111.060 1.00 63.37 101 THR D C 1
ATOM 11185 O O . THR D 1 109 ? 96.092 -58.791 111.815 1.00 66.34 101 THR D O 1
ATOM 11189 N N . ARG D 1 110 ? 95.405 -60.293 110.290 1.00 58.14 102 ARG D N 1
ATOM 11190 C CA . ARG D 1 110 ? 96.606 -61.103 110.477 1.00 65.53 102 ARG D CA 1
ATOM 11191 C C . ARG D 1 110 ? 97.885 -60.360 110.113 1.00 67.69 102 ARG D C 1
ATOM 11192 O O . ARG D 1 110 ? 98.960 -60.738 110.592 1.00 73.21 102 ARG D O 1
ATOM 11200 N N . SER D 1 111 ? 97.788 -59.294 109.318 1.00 62.75 103 SER D N 1
ATOM 11201 C CA . SER D 1 111 ? 98.956 -58.597 108.790 1.00 69.78 103 SER D CA 1
ATOM 11202 C C . SER D 1 111 ? 99.297 -57.347 109.592 1.00 69.42 103 SER D C 1
ATOM 11203 O O . SER D 1 111 ? 99.820 -56.380 109.031 1.00 65.66 103 SER D O 1
ATOM 11206 N N . TYR D 1 112 ? 98.958 -57.328 110.883 1.00 75.94 104 TYR D N 1
ATOM 11207 C CA . TYR D 1 112 ? 99.176 -56.131 111.691 1.00 77.74 104 TYR D CA 1
ATOM 11208 C C . TYR D 1 112 ? 100.655 -55.762 111.745 1.00 73.79 104 TYR D C 1
ATOM 11209 O O . TYR D 1 112 ? 101.008 -54.577 111.704 1.00 71.08 104 TYR D O 1
ATOM 11218 N N . ARG D 1 113 ? 101.539 -56.763 111.806 1.00 73.28 105 ARG D N 1
ATOM 11219 C CA . ARG D 1 113 ? 102.966 -56.465 111.821 1.00 73.32 105 ARG D CA 1
ATOM 11220 C C . ARG D 1 113 ? 103.381 -55.771 110.529 1.00 78.69 105 ARG D C 1
ATOM 11221 O O . ARG D 1 113 ? 104.025 -54.714 110.556 1.00 75.95 105 ARG D O 1
ATOM 11223 N N . GLU D 1 114 ? 102.974 -56.334 109.386 1.00 78.92 106 GLU D N 1
ATOM 11224 C CA . GLU D 1 114 ? 103.328 -55.777 108.084 1.00 78.44 106 GLU D CA 1
ATOM 11225 C C . GLU D 1 114 ? 102.696 -54.402 107.868 1.00 78.69 106 GLU D C 1
ATOM 11226 O O . GLU D 1 114 ? 103.303 -53.518 107.247 1.00 59.07 106 GLU D O 1
ATOM 11232 N N . ALA D 1 115 ? 101.458 -54.219 108.339 1.00 77.94 107 ALA D N 1
ATOM 11233 C CA . ALA D 1 115 ? 100.795 -52.927 108.208 1.00 69.69 107 ALA D CA 1
ATOM 11234 C C . ALA D 1 115 ? 101.513 -51.855 109.011 1.00 67.06 107 ALA D C 1
ATOM 11235 O O . ALA D 1 115 ? 101.541 -50.691 108.607 1.00 73.37 107 ALA D O 1
ATOM 11237 N N . ALA D 1 116 ? 102.067 -52.215 110.170 1.00 66.58 108 ALA D N 1
ATOM 11238 C CA . ALA D 1 116 ? 102.832 -51.238 110.940 1.00 71.75 108 ALA D CA 1
ATOM 11239 C C . ALA D 1 116 ? 104.106 -50.837 110.209 1.00 77.29 108 ALA D C 1
ATOM 11240 O O . ALA D 1 116 ? 104.476 -49.654 110.202 1.00 83.09 108 ALA D O 1
ATOM 11242 N N . GLU D 1 117 ? 104.779 -51.811 109.578 1.00 73.35 109 GLU D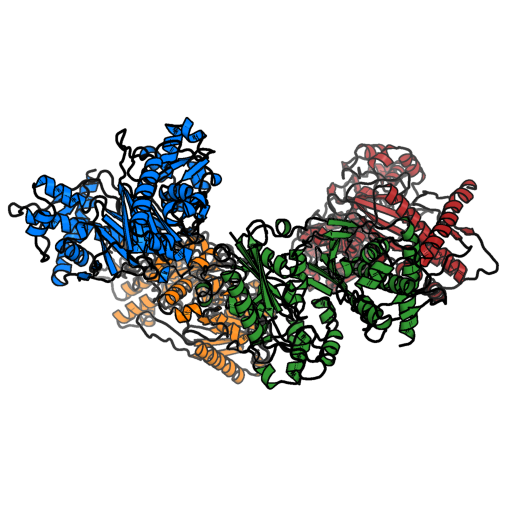 N 1
ATOM 11243 C CA . GLU D 1 117 ? 106.011 -51.535 108.840 1.00 71.99 109 GLU D CA 1
ATOM 11244 C C . GLU D 1 117 ? 105.747 -50.641 107.634 1.00 74.39 109 GLU D C 1
ATOM 11245 O O . GLU D 1 117 ? 106.507 -49.698 107.374 1.00 69.49 109 GLU D O 1
ATOM 11251 N N . LEU D 1 118 ? 104.681 -50.914 106.883 1.00 77.45 110 LEU D N 1
ATOM 11252 C CA . LEU D 1 118 ? 104.383 -50.053 105.746 1.00 76.91 110 LEU D CA 1
ATOM 11253 C C . LEU D 1 118 ? 103.926 -48.672 106.208 1.00 74.60 110 LEU D C 1
ATOM 11254 O O . LEU D 1 118 ? 104.317 -47.658 105.618 1.00 76.65 110 LEU D O 1
ATOM 11259 N N . ASP D 1 119 ? 103.129 -48.608 107.284 1.00 65.95 111 ASP D N 1
ATOM 11260 C CA . ASP D 1 119 ? 102.649 -47.319 107.766 1.00 58.94 111 ASP D CA 1
ATOM 11261 C C . ASP D 1 119 ? 103.803 -46.431 108.203 1.00 60.13 111 ASP D C 1
ATOM 11262 O O . ASP D 1 119 ? 103.705 -45.201 108.120 1.00 56.22 111 ASP D O 1
ATOM 11267 N N . ALA D 1 120 ? 104.891 -47.034 108.688 1.00 68.22 112 ALA D N 1
ATOM 11268 C CA . ALA D 1 120 ? 106.063 -46.289 109.139 1.00 67.27 112 ALA D CA 1
ATOM 11269 C C . ALA D 1 120 ? 106.910 -45.782 107.983 1.00 64.39 112 ALA D C 1
ATOM 11270 O O . ALA D 1 120 ? 107.870 -45.048 108.215 1.00 62.06 112 ALA D O 1
ATOM 11272 N N . ASP D 1 121 ? 106.651 -46.239 106.764 1.00 68.48 113 ASP D N 1
ATOM 11273 C CA . ASP D 1 121 ? 107.289 -45.663 105.594 1.00 71.23 113 ASP D CA 1
ATOM 11274 C C . ASP D 1 121 ? 106.436 -44.465 105.208 1.00 76.72 113 ASP D C 1
ATOM 11275 O O . ASP D 1 121 ? 105.263 -44.650 104.838 1.00 75.65 113 ASP D O 1
ATOM 11280 N N . PRO D 1 122 ? 106.936 -43.233 105.344 1.00 83.69 114 PRO D N 1
ATOM 11281 C CA . PRO D 1 122 ? 106.097 -42.052 105.060 1.00 81.64 114 PRO D CA 1
ATOM 11282 C C . PRO D 1 122 ? 105.595 -41.991 103.617 1.00 81.49 114 PRO D C 1
ATOM 11283 O O . PRO D 1 122 ? 104.656 -41.228 103.324 1.00 73.61 114 PRO D O 1
ATOM 11287 N N . ALA D 1 123 ? 106.163 -42.804 102.722 1.00 76.09 115 ALA D N 1
ATOM 11288 C CA . ALA D 1 123 ? 105.729 -42.783 101.339 1.00 61.62 115 ALA D CA 1
ATOM 11289 C C . ALA D 1 123 ? 104.278 -43.197 101.225 1.00 64.40 115 ALA D C 1
ATOM 11290 O O . ALA D 1 123 ? 103.571 -42.728 100.328 1.00 70.82 115 ALA D O 1
ATOM 11292 N N . PHE D 1 124 ? 103.817 -44.075 102.120 1.00 63.66 116 PHE D N 1
ATOM 11293 C CA . PHE D 1 124 ? 102.452 -44.583 102.034 1.00 61.24 116 PHE D CA 1
ATOM 11294 C C . PHE D 1 124 ? 101.424 -43.511 102.395 1.00 62.56 116 PHE D C 1
ATOM 11295 O O . PHE D 1 124 ? 100.407 -43.372 101.703 1.00 62.39 116 PHE D O 1
ATOM 11303 N N . ARG D 1 125 ? 101.662 -42.731 103.457 1.00 55.82 117 ARG D N 1
ATOM 11304 C CA . ARG D 1 125 ? 100.730 -41.638 103.726 1.00 55.81 117 ARG D CA 1
ATOM 11305 C C . ARG D 1 125 ? 100.833 -40.549 102.660 1.00 58.82 117 ARG D C 1
ATOM 11306 O O . ARG D 1 125 ? 99.817 -39.956 102.274 1.00 53.76 117 ARG D O 1
ATOM 11314 N N . ALA D 1 126 ? 102.035 -40.310 102.140 1.00 56.20 118 ALA D N 1
ATOM 11315 C CA . ALA D 1 126 ? 102.204 -39.266 101.141 1.00 57.74 118 ALA D CA 1
ATOM 11316 C C . ALA D 1 126 ? 101.514 -39.622 99.825 1.00 64.42 118 ALA D C 1
ATOM 11317 O O . ALA D 1 126 ? 100.875 -38.764 99.199 1.00 56.52 118 ALA D O 1
ATOM 11319 N N . ILE D 1 127 ? 101.648 -40.871 99.379 1.00 65.31 119 ILE D N 1
ATOM 11320 C CA . ILE D 1 127 ? 101.133 -41.277 98.074 1.00 65.76 119 ILE D CA 1
ATOM 11321 C C . ILE D 1 127 ? 99.706 -41.817 98.157 1.00 66.33 119 ILE D C 1
ATOM 11322 O O . ILE D 1 127 ? 98.883 -41.520 97.286 1.00 73.83 119 ILE D O 1
ATOM 11327 N N . THR D 1 128 ? 99.369 -42.612 99.183 1.00 58.73 120 THR D N 1
ATOM 11328 C CA . THR D 1 128 ? 98.019 -43.164 99.264 1.00 51.64 120 THR D CA 1
ATOM 11329 C C . THR D 1 128 ? 97.056 -42.268 99.997 1.00 52.00 120 THR D C 1
ATOM 11330 O O . THR D 1 128 ? 95.840 -42.469 99.864 1.00 48.68 120 THR D O 1
ATOM 11334 N N . GLY D 1 129 ? 97.575 -41.354 100.827 1.00 50.01 121 GLY D N 1
ATOM 11335 C CA . GLY D 1 129 ? 96.777 -40.487 101.672 1.00 48.67 121 GLY D CA 1
ATOM 11336 C C . GLY D 1 129 ? 96.072 -41.177 102.817 1.00 53.18 121 GLY D C 1
ATOM 11337 O O . GLY D 1 129 ? 95.227 -40.556 103.465 1.00 56.77 121 GLY D O 1
ATOM 11338 N N . ASN D 1 130 ? 96.395 -42.435 103.104 1.00 55.51 122 ASN D N 1
ATOM 11339 C CA . ASN D 1 130 ? 95.695 -43.181 104.134 1.00 60.98 122 ASN D CA 1
ATOM 11340 C C . ASN D 1 130 ? 96.680 -43.898 105.038 1.00 66.63 122 ASN D C 1
ATOM 11341 O O . ASN D 1 130 ? 97.829 -44.150 104.670 1.00 80.49 122 ASN D O 1
ATOM 11346 N N . ILE D 1 131 ? 96.214 -44.180 106.256 1.00 56.49 123 ILE D N 1
ATOM 11347 C CA . ILE D 1 131 ? 96.930 -45.083 107.142 1.00 50.24 123 ILE D CA 1
ATOM 11348 C C . ILE D 1 131 ? 96.946 -46.481 106.529 1.00 59.89 123 ILE D C 1
ATOM 11349 O O . ILE D 1 131 ? 95.985 -46.909 105.871 1.00 72.26 123 ILE D O 1
ATOM 11354 N N . VAL D 1 132 ? 98.042 -47.210 106.731 1.00 55.94 124 VAL D N 1
ATOM 11355 C CA . VAL D 1 132 ? 98.121 -48.587 106.269 1.00 51.90 124 VAL D CA 1
ATOM 11356 C C . VAL D 1 132 ? 97.591 -49.445 107.406 1.00 52.71 124 VAL D C 1
ATOM 11357 O O . VAL D 1 132 ? 98.323 -49.785 108.329 1.00 55.74 124 VAL D O 1
ATOM 11361 N N . PHE D 1 133 ? 96.276 -49.796 107.335 1.00 55.45 125 PHE D N 1
ATOM 11362 C CA . PHE D 1 133 ? 95.637 -50.729 108.249 1.00 55.77 125 PHE D CA 1
ATOM 11363 C C . PHE D 1 133 ? 95.799 -52.161 107.737 1.00 54.41 125 PHE D C 1
ATOM 11364 O O . PHE D 1 133 ? 95.845 -52.396 106.522 1.00 55.93 125 PHE D O 1
ATOM 11372 N N . PRO D 1 134 ? 95.846 -53.143 108.636 1.00 49.64 126 PRO D N 1
ATOM 11373 C CA . PRO D 1 134 ? 96.118 -54.524 108.202 1.00 51.82 126 PRO D CA 1
ATOM 11374 C C . PRO D 1 134 ? 95.037 -55.093 107.324 1.00 48.47 126 PRO D C 1
ATOM 11375 O O . PRO D 1 134 ? 95.251 -56.133 106.693 1.00 49.90 126 PRO D O 1
ATOM 11379 N N . GLY D 1 135 ? 93.866 -54.476 107.305 1.00 46.70 127 GLY D N 1
ATOM 11380 C CA . GLY D 1 135 ? 92.779 -54.906 106.456 1.00 46.02 127 GLY D CA 1
ATOM 11381 C C . GLY D 1 135 ? 92.845 -54.389 105.048 1.00 53.84 127 GLY D C 1
ATOM 11382 O O . GLY D 1 135 ? 91.995 -54.774 104.239 1.00 45.63 127 GLY D O 1
ATOM 11383 N N . PHE D 1 136 ? 93.797 -53.495 104.755 1.00 55.52 128 PHE D N 1
ATOM 11384 C CA . PHE D 1 136 ? 94.042 -53.054 103.390 1.00 58.51 128 PHE D CA 1
ATOM 11385 C C . PHE D 1 136 ? 94.869 -54.101 102.637 1.00 67.30 128 PHE D C 1
ATOM 11386 O O . PHE D 1 136 ? 95.476 -54.999 103.225 1.00 73.02 128 PHE D O 1
ATOM 11394 N N . THR D 1 137 ? 94.912 -53.968 101.312 1.00 66.18 129 THR D N 1
ATOM 11395 C CA . THR D 1 137 ? 95.425 -55.071 100.505 1.00 65.24 129 THR D CA 1
ATOM 11396 C C . THR D 1 137 ? 96.942 -55.172 100.592 1.00 64.42 129 THR D C 1
ATOM 11397 O O . THR D 1 137 ? 97.490 -56.269 100.748 1.00 66.55 129 THR D O 1
ATOM 11401 N N . ALA D 1 138 ? 97.634 -54.044 100.500 1.00 63.81 130 ALA D N 1
ATOM 11402 C CA . ALA D 1 138 ? 99.094 -54.062 100.452 1.00 61.20 130 ALA D CA 1
ATOM 11403 C C . ALA D 1 138 ? 99.734 -54.806 101.620 1.00 56.50 130 ALA D C 1
ATOM 11404 O O . ALA D 1 138 ? 100.578 -55.674 101.365 1.00 58.77 130 ALA D O 1
ATOM 11406 N N . PRO D 1 139 ? 99.418 -54.524 102.891 1.00 55.08 131 PRO D N 1
ATOM 11407 C CA . PRO D 1 139 ? 100.085 -55.263 103.984 1.00 63.43 131 PRO D CA 1
ATOM 11408 C C . PRO D 1 139 ? 99.817 -56.761 103.974 1.00 69.82 131 PRO D C 1
ATOM 11409 O O . PRO D 1 139 ? 100.652 -57.530 104.471 1.00 76.03 131 PRO D O 1
ATOM 11413 N N . LYS D 1 140 ? 98.655 -57.196 103.471 1.00 61.05 132 LYS D N 1
ATOM 11414 C CA . LYS D 1 140 ? 98.364 -58.622 103.386 1.00 57.21 132 LYS D CA 1
ATOM 11415 C C . LYS D 1 140 ? 99.294 -59.349 102.420 1.00 66.12 132 LYS D C 1
ATOM 11416 O O . LYS D 1 140 ? 99.542 -60.549 102.588 1.00 61.70 132 LYS D O 1
ATOM 11422 N N . LEU D 1 141 ? 99.765 -58.665 101.375 1.00 62.71 133 LEU D N 1
ATOM 11423 C CA . LEU D 1 141 ? 100.624 -59.313 100.396 1.00 63.23 133 LEU D CA 1
ATOM 11424 C C . LEU D 1 141 ? 102.063 -59.419 100.874 1.00 77.74 133 LEU D C 1
ATOM 11425 O O . LEU D 1 141 ? 102.783 -60.337 100.458 1.00 82.01 133 LEU D O 1
ATOM 11430 N N . VAL D 1 142 ? 102.499 -58.508 101.744 1.00 70.29 134 VAL D N 1
ATOM 11431 C CA . VAL D 1 142 ? 103.764 -58.724 102.436 1.00 77.61 134 VAL D CA 1
ATOM 11432 C C . VAL D 1 142 ? 103.663 -59.947 103.345 1.00 81.21 134 VAL D C 1
ATOM 11433 O O . VAL D 1 142 ? 104.568 -60.792 103.365 1.00 88.56 134 VAL D O 1
ATOM 11437 N N . TRP D 1 143 ? 102.545 -60.086 104.071 1.00 74.80 135 TRP D N 1
ATOM 11438 C CA . TRP D 1 143 ? 102.311 -61.282 104.882 1.00 77.27 135 TRP D CA 1
ATOM 11439 C C . TRP D 1 143 ? 102.408 -62.548 104.036 1.00 87.63 135 TRP D C 1
ATOM 11440 O O . TRP D 1 143 ? 103.088 -63.510 104.414 1.00 95.87 135 TRP D O 1
ATOM 11451 N N . VAL D 1 144 ? 101.729 -62.567 102.883 1.00 86.64 136 VAL D N 1
ATOM 11452 C CA . VAL D 1 144 ? 101.834 -63.712 101.980 1.00 82.24 136 VAL D CA 1
ATOM 11453 C C . VAL D 1 144 ? 103.268 -63.857 101.494 1.00 83.77 136 VAL D C 1
ATOM 11454 O O . VAL D 1 144 ? 103.799 -64.969 101.411 1.00 78.86 136 VAL D O 1
ATOM 11458 N N . ALA D 1 145 ? 103.927 -62.727 101.193 1.00 91.41 137 ALA D N 1
ATOM 11459 C CA . ALA D 1 145 ? 105.323 -62.758 100.759 1.00 88.47 137 ALA D CA 1
ATOM 11460 C C . ALA D 1 145 ? 106.217 -63.408 101.807 1.00 86.82 137 ALA D C 1
ATOM 11461 O O . ALA D 1 145 ? 107.210 -64.060 101.458 1.00 82.67 137 ALA D O 1
ATOM 11463 N N . ARG D 1 146 ? 105.864 -63.269 103.087 1.00 87.04 138 ARG D N 1
ATOM 11464 C CA . ARG D 1 146 ? 106.666 -63.785 104.189 1.00 91.43 138 ARG D CA 1
ATOM 11465 C C . ARG D 1 146 ? 106.169 -65.102 104.773 1.00 96.60 138 ARG D C 1
ATOM 11466 O O . ARG D 1 146 ? 106.956 -65.800 105.418 1.00 108.85 138 ARG D O 1
ATOM 11474 N N . ASN D 1 147 ? 104.897 -65.458 104.601 1.00 88.13 139 ASN D N 1
ATOM 11475 C CA . ASN D 1 147 ? 104.366 -66.665 105.225 1.00 86.47 139 ASN D CA 1
ATOM 11476 C C . ASN D 1 147 ? 103.992 -67.769 104.252 1.00 91.40 139 ASN D C 1
ATOM 11477 O O . ASN D 1 147 ? 103.991 -68.937 104.640 1.00 99.23 139 ASN D O 1
ATOM 11482 N N . GLU D 1 148 ? 103.665 -67.440 103.007 1.00 89.97 140 GLU D N 1
ATOM 11483 C CA . GLU D 1 148 ? 103.304 -68.435 101.997 1.00 95.53 140 GLU D CA 1
ATOM 11484 C C . GLU D 1 148 ? 104.124 -68.187 100.721 1.00 97.63 140 GLU D C 1
ATOM 11485 O O . GLU D 1 148 ? 103.585 -67.932 99.642 1.00 92.22 140 GLU D O 1
ATOM 11491 N N . ALA D 1 149 ? 105.455 -68.300 100.846 1.00 100.31 141 ALA D N 1
ATOM 11492 C CA . ALA D 1 149 ? 106.335 -67.826 99.779 1.00 96.42 141 ALA D CA 1
ATOM 11493 C C . ALA D 1 149 ? 106.130 -68.595 98.480 1.00 102.11 141 ALA D C 1
ATOM 11494 O O . ALA D 1 149 ? 106.256 -68.010 97.397 1.00 97.54 141 ALA D O 1
ATOM 11496 N N . ASP D 1 150 ? 105.825 -69.899 98.561 1.00 108.18 142 ASP D N 1
ATOM 11497 C CA . ASP D 1 150 ? 105.499 -70.656 97.352 1.00 115.34 142 ASP D CA 1
ATOM 11498 C C . ASP D 1 150 ? 104.217 -70.128 96.721 1.00 114.34 142 ASP D C 1
ATOM 11499 O O . ASP D 1 150 ? 104.099 -70.065 95.491 1.00 116.92 142 ASP D O 1
ATOM 11501 N N . ILE D 1 151 ? 103.240 -69.750 97.552 1.00 108.97 143 ILE D N 1
ATOM 11502 C CA . ILE D 1 151 ? 102.032 -69.114 97.035 1.00 101.45 143 ILE D CA 1
ATOM 11503 C C . ILE D 1 151 ? 102.365 -67.735 96.471 1.00 96.97 143 ILE D C 1
ATOM 11504 O O . ILE D 1 151 ? 101.799 -67.308 95.458 1.00 96.28 143 ILE D O 1
ATOM 11509 N N . PHE D 1 152 ? 103.307 -67.025 97.097 1.00 89.63 144 PHE D N 1
ATOM 11510 C CA . PHE D 1 152 ? 103.649 -65.693 96.605 1.00 93.08 144 PHE D CA 1
ATOM 11511 C C . PHE D 1 152 ? 104.328 -65.764 95.243 1.00 98.37 144 PHE D C 1
ATOM 11512 O O . PHE D 1 152 ? 104.085 -64.914 94.380 1.00 104.44 144 PHE D O 1
ATOM 11520 N N . ALA D 1 153 ? 105.151 -66.790 95.015 1.00 101.65 145 ALA D N 1
ATOM 11521 C CA . ALA D 1 153 ? 105.884 -66.881 93.756 1.00 103.81 145 ALA D CA 1
ATOM 11522 C C . ALA D 1 153 ? 104.962 -67.036 92.561 1.00 96.19 145 ALA D C 1
ATOM 11523 O O . ALA D 1 153 ? 105.381 -66.768 91.430 1.00 92.51 145 ALA D O 1
ATOM 11525 N N . ARG D 1 154 ? 103.732 -67.484 92.779 1.00 94.40 146 ARG D N 1
ATOM 11526 C CA . ARG D 1 154 ? 102.831 -67.779 91.680 1.00 101.01 146 ARG D CA 1
ATOM 11527 C C . ARG D 1 154 ? 101.819 -66.675 91.399 1.00 98.57 146 ARG D C 1
ATOM 11528 O O . ARG D 1 154 ? 100.983 -66.846 90.510 1.00 100.45 146 ARG D O 1
ATOM 11536 N N . ILE D 1 155 ? 101.879 -65.550 92.111 1.00 98.24 147 ILE D N 1
ATOM 11537 C CA . ILE D 1 155 ? 100.909 -64.471 91.914 1.00 90.74 147 ILE D CA 1
ATOM 11538 C C . ILE D 1 155 ? 101.163 -63.803 90.563 1.00 89.92 147 ILE D C 1
ATOM 11539 O O . ILE D 1 155 ? 102.277 -63.343 90.280 1.00 91.46 147 ILE D O 1
ATOM 11544 N N . ARG D 1 156 ? 100.133 -63.757 89.710 1.00 81.35 148 ARG D N 1
ATOM 11545 C CA . ARG D 1 156 ? 100.196 -62.970 88.482 1.00 88.64 148 ARG D CA 1
ATOM 11546 C C . ARG D 1 156 ? 99.205 -61.812 88.452 1.00 85.97 148 ARG D C 1
ATOM 11547 O O . ARG D 1 156 ? 99.409 -60.865 87.682 1.00 85.76 148 ARG D O 1
ATOM 11549 N N . LYS D 1 157 ? 98.165 -61.846 89.279 1.00 84.09 149 LYS D N 1
ATOM 11550 C CA . LYS D 1 157 ? 97.199 -60.767 89.393 1.00 76.33 149 LYS D CA 1
ATOM 11551 C C . LYS D 1 157 ? 96.696 -60.773 90.833 1.00 72.99 149 LYS D C 1
ATOM 11552 O O . LYS D 1 157 ? 96.557 -61.839 91.436 1.00 68.09 149 LYS D O 1
ATOM 11554 N N . VAL D 1 158 ? 96.478 -59.581 91.395 1.00 68.28 150 VAL D N 1
ATOM 11555 C CA . VAL D 1 158 ? 95.846 -59.403 92.706 1.00 68.61 150 VAL D CA 1
ATOM 11556 C C . VAL D 1 158 ? 94.598 -58.558 92.505 1.00 60.54 150 VAL D C 1
ATOM 11557 O O . VAL D 1 158 ? 94.695 -57.402 92.079 1.00 65.23 150 VAL D O 1
ATOM 11561 N N . LEU D 1 159 ? 93.438 -59.109 92.838 1.00 59.10 151 LEU D N 1
ATOM 11562 C CA . LEU D 1 159 ? 92.169 -58.458 92.549 1.00 57.34 151 LEU D CA 1
ATOM 11563 C C . LEU D 1 159 ? 91.347 -58.292 93.815 1.00 59.45 151 LEU D C 1
ATOM 11564 O O . LEU D 1 159 ? 91.430 -59.111 94.736 1.00 59.57 151 LEU D O 1
ATOM 11569 N N . LEU D 1 160 ? 90.522 -57.241 93.834 1.00 57.39 152 LEU D N 1
ATOM 11570 C CA . LEU D 1 160 ? 89.530 -57.064 94.884 1.00 54.50 152 LEU D CA 1
ATOM 11571 C C . LEU D 1 160 ? 88.293 -57.915 94.579 1.00 52.77 152 LEU D C 1
ATOM 11572 O O . LEU D 1 160 ? 88.109 -58.365 93.445 1.00 56.39 152 LEU D O 1
ATOM 11577 N N . PRO D 1 161 ? 87.454 -58.198 95.586 1.00 49.67 153 PRO D N 1
ATOM 11578 C CA . PRO D 1 161 ? 86.330 -59.131 95.357 1.00 51.39 153 PRO D CA 1
ATOM 11579 C C . PRO D 1 161 ? 85.457 -58.751 94.172 1.00 49.82 153 PRO D C 1
ATOM 11580 O O . PRO D 1 161 ? 85.099 -59.593 93.345 1.00 51.08 153 PRO D O 1
ATOM 11584 N N . LYS D 1 162 ? 85.088 -57.484 94.089 1.00 53.16 154 LYS D N 1
ATOM 11585 C CA . LYS D 1 162 ? 84.235 -57.031 93.003 1.00 58.93 154 LYS D CA 1
ATOM 11586 C C . LYS D 1 162 ? 84.919 -57.214 91.653 1.00 60.83 154 LYS D C 1
ATOM 11587 O O . LYS D 1 162 ? 84.256 -57.504 90.650 1.00 53.70 154 LYS D O 1
ATOM 11593 N N . ASP D 1 163 ? 86.249 -57.066 91.618 1.00 61.80 155 ASP D N 1
ATOM 11594 C CA . ASP D 1 163 ? 87.001 -57.192 90.379 1.00 62.08 155 ASP D CA 1
ATOM 11595 C C . ASP D 1 163 ? 87.187 -58.640 89.971 1.00 66.98 155 ASP D C 1
ATOM 11596 O O . ASP D 1 163 ? 87.294 -58.931 88.772 1.00 71.10 155 ASP D O 1
ATOM 11601 N N . TYR D 1 164 ? 87.245 -59.549 90.948 1.00 65.61 156 TYR D N 1
ATOM 11602 C CA . TYR D 1 164 ? 87.235 -60.973 90.631 1.00 67.61 156 TYR D CA 1
ATOM 11603 C C . TYR D 1 164 ? 85.909 -61.379 90.014 1.00 63.56 156 TYR D C 1
ATOM 11604 O O . TYR D 1 164 ? 85.866 -62.166 89.058 1.00 67.02 156 TYR D O 1
ATOM 11613 N N . LEU D 1 165 ? 84.817 -60.849 90.546 1.00 57.65 157 LEU D N 1
ATOM 11614 C CA . LEU D 1 165 ? 83.526 -61.105 89.937 1.00 55.26 157 LEU D CA 1
ATOM 11615 C C . LEU D 1 165 ? 83.514 -60.605 88.504 1.00 63.83 157 LEU D C 1
ATOM 11616 O O . LEU D 1 165 ? 83.018 -61.293 87.605 1.00 66.76 157 LEU D O 1
ATOM 11621 N N . ARG D 1 166 ? 84.109 -59.432 88.260 1.00 64.54 158 ARG D N 1
ATOM 11622 C CA . ARG D 1 166 ? 84.178 -58.937 86.891 1.00 63.08 158 ARG D CA 1
ATOM 11623 C C . ARG D 1 166 ? 85.021 -59.850 86.010 1.00 62.51 158 ARG D C 1
ATOM 11624 O O . ARG D 1 166 ? 84.733 -59.984 84.818 1.00 71.25 158 ARG D O 1
ATOM 11632 N N . LEU D 1 167 ? 86.072 -60.471 86.555 1.00 61.30 159 LEU D N 1
ATOM 11633 C CA . LEU D 1 167 ? 86.851 -61.410 85.752 1.00 64.02 159 LEU D CA 1
ATOM 11634 C C . LEU D 1 167 ? 85.996 -62.603 85.345 1.00 76.10 159 LEU D C 1
ATOM 11635 O O . LEU D 1 167 ? 86.088 -63.092 84.214 1.00 76.06 159 LEU D O 1
ATOM 11640 N N . TRP D 1 168 ? 85.141 -63.075 86.252 1.00 74.40 160 TRP D N 1
ATOM 11641 C CA . TRP D 1 168 ? 84.184 -64.102 85.877 1.00 70.36 160 TRP D CA 1
ATOM 11642 C C . TRP D 1 168 ? 83.220 -63.581 84.821 1.00 71.62 160 TRP D C 1
ATOM 11643 O O . TRP D 1 168 ? 82.925 -64.276 83.842 1.00 83.60 160 TRP D O 1
ATOM 11654 N N . LEU D 1 169 ? 82.735 -62.353 84.986 1.00 63.02 161 LEU D N 1
ATOM 11655 C CA . LEU D 1 169 ? 81.723 -61.841 84.070 1.00 63.59 161 LEU D CA 1
ATOM 11656 C C . LEU D 1 169 ? 82.308 -61.464 82.709 1.00 72.26 161 LEU D C 1
ATOM 11657 O O . LEU D 1 169 ? 81.684 -61.713 81.670 1.00 67.81 161 LEU D O 1
ATOM 11662 N N . THR D 1 170 ? 83.490 -60.849 82.685 1.00 79.39 162 THR D N 1
ATOM 11663 C CA . THR D 1 170 ? 83.991 -60.229 81.467 1.00 68.61 162 THR D CA 1
ATOM 11664 C C . THR D 1 170 ? 85.233 -60.889 80.884 1.00 71.16 162 THR D C 1
ATOM 11665 O O . THR D 1 170 ? 85.484 -60.733 79.688 1.00 73.75 162 THR D O 1
ATOM 11669 N N . GLY D 1 171 ? 85.998 -61.627 81.677 1.00 70.79 163 GLY D N 1
ATOM 11670 C CA . GLY D 1 171 ? 87.236 -62.189 81.192 1.00 73.37 163 GLY D CA 1
ATOM 11671 C C . GLY D 1 171 ? 88.374 -61.206 81.117 1.00 86.32 163 GLY D C 1
ATOM 11672 O O . GLY D 1 171 ? 89.424 -61.536 80.559 1.00 95.39 163 GLY D O 1
ATOM 11673 N N . GLU D 1 172 ? 88.202 -60.015 81.676 1.00 89.32 164 GLU D N 1
ATOM 11674 C CA . GLU D 1 172 ? 89.191 -58.954 81.692 1.00 90.78 164 GLU D CA 1
ATOM 11675 C C . GLU D 1 172 ? 89.619 -58.691 83.126 1.00 83.62 164 GLU D C 1
ATOM 11676 O O . GLU D 1 172 ? 88.929 -59.066 84.070 1.00 95.93 164 GLU D O 1
ATOM 11682 N N . TYR D 1 173 ? 90.784 -58.076 83.283 1.00 78.77 165 TYR D N 1
ATOM 11683 C CA . TYR D 1 173 ? 91.300 -57.661 84.593 1.00 77.98 165 TYR D CA 1
ATOM 11684 C C . TYR D 1 173 ? 91.123 -56.149 84.720 1.00 76.26 165 TYR D C 1
ATOM 11685 O O . TYR D 1 173 ? 91.937 -55.376 84.204 1.00 73.49 165 TYR D O 1
ATOM 11694 N N . ILE D 1 174 ? 90.082 -55.715 85.417 1.00 74.96 166 ILE D N 1
ATOM 11695 C CA . ILE D 1 174 ? 89.788 -54.290 85.515 1.00 69.58 166 ILE D CA 1
ATOM 11696 C C . ILE D 1 174 ? 89.351 -53.952 86.938 1.00 72.95 166 ILE D C 1
ATOM 11697 O O . ILE D 1 174 ? 88.612 -54.711 87.574 1.00 77.10 166 ILE D O 1
ATOM 11702 N N . SER D 1 175 ? 89.800 -52.798 87.432 1.00 69.08 167 SER D N 1
ATOM 11703 C CA . SER D 1 175 ? 89.335 -52.247 88.697 1.00 62.30 167 SER D CA 1
ATOM 11704 C C . SER D 1 175 ? 89.003 -50.772 88.506 1.00 61.20 167 SER D C 1
ATOM 11705 O O . SER D 1 175 ? 89.453 -50.134 87.550 1.00 70.08 167 SER D O 1
ATOM 11708 N N . ASP D 1 176 ? 88.216 -50.227 89.434 1.00 53.96 168 ASP D N 1
ATOM 11709 C CA . ASP D 1 176 ? 87.868 -48.817 89.389 1.00 53.72 168 ASP D CA 1
ATOM 11710 C C . ASP D 1 176 ? 88.700 -48.060 90.419 1.00 53.99 168 ASP D C 1
ATOM 11711 O O . ASP D 1 176 ? 89.360 -48.648 91.280 1.00 52.03 168 ASP D O 1
ATOM 11716 N N . MET D 1 177 ? 88.680 -46.728 90.283 1.00 53.84 169 MET D N 1
ATOM 11717 C CA . MET D 1 177 ? 89.491 -45.848 91.115 1.00 57.84 169 MET D CA 1
ATOM 11718 C C . MET D 1 177 ? 89.122 -45.967 92.596 1.00 63.56 169 MET D C 1
ATOM 11719 O O . MET D 1 177 ? 90.004 -45.990 93.470 1.00 49.71 169 MET D O 1
ATOM 11724 N N . SER D 1 178 ? 87.817 -46.066 92.894 1.00 58.06 170 SER D N 1
ATOM 11725 C CA . SER D 1 178 ? 87.341 -45.987 94.271 1.00 50.98 170 SER D CA 1
ATOM 11726 C C . SER D 1 178 ? 87.708 -47.225 95.069 1.00 46.97 170 SER D C 1
ATOM 11727 O O . SER D 1 178 ? 87.991 -47.134 96.270 1.00 48.06 170 SER D O 1
ATOM 11730 N N . ASP D 1 179 ? 87.682 -48.387 94.431 1.00 46.88 171 ASP D N 1
ATOM 11731 C CA . ASP D 1 179 ? 88.029 -49.619 95.116 1.00 47.56 171 ASP D CA 1
ATOM 11732 C C . ASP D 1 179 ? 89.538 -49.796 95.196 1.00 53.42 171 ASP D C 1
ATOM 11733 O O . ASP D 1 179 ? 90.054 -50.280 96.207 1.00 65.12 171 ASP D O 1
ATOM 11738 N N . SER D 1 180 ? 90.260 -49.389 94.155 1.00 51.75 172 SER D N 1
ATOM 11739 C CA . SER D 1 180 ? 91.701 -49.596 94.114 1.00 53.50 172 SER D CA 1
ATOM 11740 C C . SER D 1 180 ? 92.460 -48.605 94.984 1.00 65.08 172 SER D C 1
ATOM 11741 O O . SER D 1 180 ? 93.627 -48.857 95.305 1.00 75.57 172 SER D O 1
ATOM 11744 N N . ALA D 1 181 ? 91.840 -47.479 95.352 1.00 60.00 173 ALA D N 1
ATOM 11745 C CA . ALA D 1 181 ? 92.441 -46.598 96.350 1.00 58.51 173 ALA D CA 1
ATOM 11746 C C . ALA D 1 181 ? 92.503 -47.252 97.724 1.00 57.52 173 ALA D C 1
ATOM 11747 O O . ALA D 1 181 ? 93.332 -46.852 98.548 1.00 54.29 173 ALA D O 1
ATOM 11749 N N . GLY D 1 182 ? 91.670 -48.266 97.974 1.00 52.59 174 GLY D N 1
ATOM 11750 C CA . GLY D 1 182 ? 91.716 -49.030 99.198 1.00 51.04 174 GLY D CA 1
ATOM 11751 C C . GLY D 1 182 ? 92.760 -50.125 99.235 1.00 51.06 174 GLY D C 1
ATOM 11752 O O . GLY D 1 182 ? 92.786 -50.915 100.184 1.00 50.92 174 GLY D O 1
ATOM 11753 N N . THR D 1 183 ? 93.632 -50.203 98.232 1.00 48.33 175 THR D N 1
ATOM 11754 C CA . THR D 1 183 ? 94.678 -51.210 98.235 1.00 49.93 175 THR D CA 1
ATOM 11755 C C . THR D 1 183 ? 95.980 -50.725 98.837 1.00 52.14 175 THR D C 1
ATOM 11756 O O . THR D 1 183 ? 96.880 -51.547 99.024 1.00 60.23 175 THR D O 1
ATOM 11760 N N . SER D 1 184 ? 96.144 -49.417 99.056 1.00 50.22 176 SER D N 1
ATOM 11761 C CA . SER D 1 184 ? 97.415 -48.834 99.494 1.00 51.27 176 SER D CA 1
ATOM 11762 C C . SER D 1 184 ? 98.527 -48.999 98.458 1.00 65.25 176 SER D C 1
ATOM 11763 O O . SER D 1 184 ? 99.710 -48.898 98.794 1.00 70.12 176 SER D O 1
ATOM 11766 N N . TRP D 1 185 ? 98.180 -49.294 97.207 1.00 58.60 177 TRP D N 1
ATOM 11767 C CA . TRP D 1 185 ? 99.112 -49.207 96.098 1.00 58.97 177 TRP D CA 1
ATOM 11768 C C . TRP D 1 185 ? 98.799 -48.042 95.178 1.00 61.70 177 TRP D C 1
ATOM 11769 O O . TRP D 1 185 ? 99.590 -47.757 94.273 1.00 69.32 177 TRP D O 1
ATOM 11780 N N . LEU D 1 186 ? 97.675 -47.366 95.371 1.00 60.91 178 LEU D N 1
ATOM 11781 C CA . LEU D 1 186 ? 97.247 -46.338 94.439 1.00 62.37 178 LEU D CA 1
ATOM 11782 C C . LEU D 1 186 ? 97.804 -44.966 94.814 1.00 71.59 178 LEU D C 1
ATOM 11783 O O . LEU D 1 186 ? 97.887 -44.606 95.991 1.00 54.84 178 LEU D O 1
ATOM 11788 N N . ASP D 1 187 ? 98.245 -44.228 93.796 1.00 81.07 179 ASP D N 1
ATOM 11789 C CA . ASP D 1 187 ? 98.502 -42.794 93.917 1.00 69.86 179 ASP D CA 1
ATOM 11790 C C . ASP D 1 187 ? 97.133 -42.136 93.845 1.00 60.02 179 ASP D C 1
ATOM 11791 O O . ASP D 1 187 ? 96.660 -41.725 92.788 1.00 58.07 179 ASP D O 1
ATOM 11796 N N . THR D 1 188 ? 96.505 -42.004 95.009 1.00 62.58 180 THR D N 1
ATOM 11797 C CA . THR D 1 188 ? 95.107 -41.591 95.065 1.00 64.33 180 THR D CA 1
ATOM 11798 C C . THR D 1 188 ? 94.884 -40.239 94.388 1.00 62.65 180 THR D C 1
ATOM 11799 O O . THR D 1 188 ? 93.871 -40.046 93.704 1.00 61.60 180 THR D O 1
ATOM 11803 N N . GLY D 1 189 ? 95.830 -39.301 94.541 1.00 62.02 181 GLY D N 1
ATOM 11804 C CA . GLY D 1 189 ? 95.680 -38.003 93.908 1.00 58.18 181 GLY D CA 1
ATOM 11805 C C . GLY D 1 189 ? 95.834 -38.025 92.396 1.00 62.72 181 GLY D C 1
ATOM 11806 O O . GLY D 1 189 ? 95.143 -37.285 91.689 1.00 68.55 181 GLY D O 1
ATOM 11807 N N . ALA D 1 190 ? 96.694 -38.893 91.871 1.00 63.15 182 ALA D N 1
ATOM 11808 C CA . ALA D 1 190 ? 96.905 -38.949 90.428 1.00 71.90 182 ALA D CA 1
ATOM 11809 C C . ALA D 1 190 ? 95.999 -39.946 89.730 1.00 67.25 182 ALA D C 1
ATOM 11810 O O . ALA D 1 190 ? 95.951 -39.940 88.498 1.00 78.20 182 ALA D O 1
ATOM 11812 N N . ARG D 1 191 ? 95.277 -40.778 90.484 1.00 63.92 183 ARG D N 1
ATOM 11813 C CA . ARG D 1 191 ? 94.385 -41.805 89.936 1.00 64.36 183 ARG D CA 1
ATOM 11814 C C . ARG D 1 191 ? 95.132 -42.810 89.074 1.00 63.67 183 ARG D C 1
ATOM 11815 O O . ARG D 1 191 ? 94.643 -43.233 88.026 1.00 67.14 183 ARG D O 1
ATOM 11823 N N . ARG D 1 192 ? 96.308 -43.215 89.537 1.00 67.11 184 ARG D N 1
ATOM 11824 C CA . ARG D 1 192 ? 97.179 -44.127 88.814 1.00 68.32 184 ARG D CA 1
ATOM 11825 C C . ARG D 1 192 ? 97.823 -45.061 89.825 1.00 66.22 184 ARG D C 1
ATOM 11826 O O . ARG D 1 192 ? 97.818 -44.791 91.028 1.00 63.40 184 ARG D O 1
ATOM 11828 N N . TRP D 1 193 ? 98.325 -46.197 89.343 1.00 65.03 185 TRP D N 1
ATOM 11829 C CA . TRP D 1 193 ? 99.113 -47.045 90.223 1.00 64.76 185 TRP D CA 1
ATOM 11830 C C . TRP D 1 193 ? 100.424 -46.346 90.541 1.00 66.25 185 TRP D C 1
ATOM 11831 O O . TRP D 1 193 ? 100.962 -45.590 89.725 1.00 68.47 185 TRP D O 1
ATOM 11842 N N . SER D 1 194 ? 100.932 -46.596 91.747 1.00 67.33 186 SER D N 1
ATOM 11843 C CA . SER D 1 194 ? 102.209 -46.051 92.198 1.00 73.26 186 SER D CA 1
ATOM 11844 C C . SER D 1 194 ? 103.253 -47.150 92.063 1.00 74.42 186 SER D C 1
ATOM 11845 O O . SER D 1 194 ? 103.203 -48.153 92.782 1.00 74.18 186 SER D O 1
ATOM 11848 N N . ALA D 1 195 ? 104.223 -46.943 91.173 1.00 81.13 187 ALA D N 1
ATOM 11849 C CA . ALA D 1 195 ? 105.265 -47.948 90.998 1.00 81.58 187 ALA D CA 1
ATOM 11850 C C . ALA D 1 195 ? 106.064 -48.132 92.280 1.00 82.57 187 ALA D C 1
ATOM 11851 O O . ALA D 1 195 ? 106.355 -49.263 92.685 1.00 80.65 187 ALA D O 1
ATOM 11853 N N . GLU D 1 196 ? 106.389 -47.027 92.952 1.00 88.03 188 GLU D N 1
ATOM 11854 C CA . GLU D 1 196 ? 107.200 -47.077 94.165 1.00 85.78 188 GLU D CA 1
ATOM 11855 C C . GLU D 1 196 ? 106.548 -47.910 95.272 1.00 88.24 188 GLU D C 1
ATOM 11856 O O . GLU D 1 196 ? 107.234 -48.666 95.973 1.00 89.27 188 GLU D O 1
ATOM 11862 N N . LEU D 1 197 ? 105.233 -47.767 95.467 1.00 84.85 189 LEU D N 1
ATOM 11863 C CA . LEU D 1 197 ? 104.569 -48.475 96.560 1.00 77.64 189 LEU D CA 1
ATOM 11864 C C . LEU D 1 197 ? 104.492 -49.968 96.290 1.00 76.83 189 LEU D C 1
ATOM 11865 O O . LEU D 1 197 ? 104.658 -50.780 97.210 1.00 77.50 189 LEU D O 1
ATOM 11870 N N . LEU D 1 198 ? 104.252 -50.345 95.031 1.00 73.40 190 LEU D N 1
ATOM 11871 C CA . LEU D 1 198 ? 104.206 -51.757 94.660 1.00 73.27 190 LEU D CA 1
ATOM 11872 C C . LEU D 1 198 ? 105.546 -52.431 94.921 1.00 78.33 190 LEU D C 1
ATOM 11873 O O . LEU D 1 198 ? 105.609 -53.518 95.508 1.00 81.67 190 LEU D O 1
ATOM 11878 N N . ALA D 1 199 ? 106.635 -51.787 94.495 1.00 77.51 191 ALA D N 1
ATOM 11879 C CA . ALA D 1 199 ? 107.958 -52.365 94.678 1.00 77.94 191 ALA D CA 1
ATOM 11880 C C . ALA D 1 199 ? 108.293 -52.547 96.148 1.00 76.69 191 ALA D C 1
ATOM 11881 O O . ALA D 1 199 ? 108.976 -53.508 96.510 1.00 80.85 191 ALA D O 1
ATOM 11883 N N . LYS D 1 200 ? 107.819 -51.656 97.014 1.00 73.38 192 LYS D N 1
ATOM 11884 C CA . LYS D 1 200 ? 108.149 -51.812 98.424 1.00 82.88 192 LYS D CA 1
ATOM 11885 C C . LYS D 1 200 ? 107.394 -52.959 99.095 1.00 79.96 192 LYS D C 1
ATOM 11886 O O . LYS D 1 200 ? 107.797 -53.393 100.179 1.00 80.35 192 LYS D O 1
ATOM 11892 N N . THR D 1 201 ? 106.362 -53.507 98.457 1.00 79.80 193 THR D N 1
ATOM 11893 C CA . THR D 1 201 ? 105.689 -54.696 98.962 1.00 81.01 193 THR D CA 1
ATOM 11894 C C . THR D 1 201 ? 106.003 -55.927 98.112 1.00 86.30 193 THR D C 1
ATOM 11895 O O . THR D 1 201 ? 105.494 -57.019 98.398 1.00 91.60 193 THR D O 1
ATOM 11899 N N . GLY D 1 202 ? 106.845 -55.781 97.090 1.00 80.23 194 GLY D N 1
ATOM 11900 C CA . GLY D 1 202 ? 107.366 -56.920 96.365 1.00 81.52 194 GLY D CA 1
ATOM 11901 C C . GLY D 1 202 ? 106.603 -57.325 95.130 1.00 83.86 194 GLY D C 1
ATOM 11902 O O . GLY D 1 202 ? 106.699 -58.485 94.720 1.00 79.75 194 GLY D O 1
ATOM 11903 N N . LEU D 1 203 ? 105.840 -56.416 94.530 1.00 84.58 195 LEU D N 1
ATOM 11904 C CA . LEU D 1 203 ? 105.038 -56.704 93.349 1.00 81.89 195 LEU D CA 1
ATOM 11905 C C . LEU D 1 203 ? 105.281 -55.613 92.318 1.00 83.17 195 LEU D C 1
ATOM 11906 O O . LEU D 1 203 ? 105.893 -54.580 92.607 1.00 87.75 195 LEU D O 1
ATOM 11911 N N . GLY D 1 204 ? 104.789 -55.857 91.101 1.00 81.36 196 GLY D N 1
ATOM 11912 C CA . GLY D 1 204 ? 104.897 -54.914 90.014 1.00 79.02 196 GLY D CA 1
ATOM 11913 C C . GLY D 1 204 ? 103.519 -54.592 89.460 1.00 80.29 196 GLY D C 1
ATOM 11914 O O . GLY D 1 204 ? 102.512 -55.218 89.818 1.00 74.70 196 GLY D O 1
ATOM 11915 N N . GLU D 1 205 ? 103.487 -53.584 88.583 1.00 77.57 197 GLU D N 1
ATOM 11916 C CA . GLU D 1 205 ? 102.228 -53.123 88.005 1.00 75.84 197 GLU D CA 1
ATOM 11917 C C . GLU D 1 205 ? 101.571 -54.169 87.112 1.00 80.28 197 GLU D C 1
ATOM 11918 O O . GLU D 1 205 ? 100.355 -54.105 86.902 1.00 74.91 197 GLU D O 1
ATOM 11924 N N . GLY D 1 206 ? 102.343 -55.102 86.551 1.00 81.56 198 GLY D N 1
ATOM 11925 C CA . GLY D 1 206 ? 101.733 -56.171 85.783 1.00 89.02 198 GLY D CA 1
ATOM 11926 C C . GLY D 1 206 ? 100.923 -57.146 86.616 1.00 86.63 198 GLY D C 1
ATOM 11927 O O . GLY D 1 206 ? 100.123 -57.904 86.058 1.00 91.76 198 GLY D O 1
ATOM 11928 N N . GLN D 1 207 ? 101.103 -57.132 87.935 1.00 85.97 199 GLN D N 1
ATOM 11929 C CA . GLN D 1 207 ? 100.335 -57.953 88.856 1.00 74.36 199 GLN D CA 1
ATOM 11930 C C . GLN D 1 207 ? 99.077 -57.263 89.351 1.00 73.55 199 GLN D C 1
ATOM 11931 O O . GLN D 1 207 ? 98.316 -57.866 90.109 1.00 74.07 199 GLN D O 1
ATOM 11937 N N . MET D 1 208 ? 98.834 -56.043 88.934 1.00 70.04 200 MET D N 1
ATOM 11938 C CA . MET D 1 208 ? 97.620 -55.306 89.239 1.00 70.45 200 MET D CA 1
ATOM 11939 C C . MET D 1 208 ? 96.688 -55.318 88.035 1.00 67.58 200 MET D C 1
ATOM 11940 O O . MET D 1 208 ? 97.132 -55.485 86.897 1.00 70.33 200 MET D O 1
ATOM 11945 N N . PRO D 1 209 ? 95.386 -55.150 88.249 1.00 70.88 201 PRO D N 1
ATOM 11946 C CA . PRO D 1 209 ? 94.469 -54.959 87.125 1.00 65.74 201 PRO D CA 1
ATOM 11947 C C . PRO D 1 209 ? 94.639 -53.576 86.526 1.00 68.05 201 PRO D C 1
ATOM 11948 O O . PRO D 1 209 ? 95.276 -52.693 87.101 1.00 69.61 201 PRO D O 1
ATOM 11952 N N . GLN D 1 210 ? 94.036 -53.397 85.355 1.00 67.62 202 GLN D N 1
ATOM 11953 C CA . GLN D 1 210 ? 93.968 -52.097 84.703 1.00 76.43 202 GLN D CA 1
ATOM 11954 C C . GLN D 1 210 ? 92.934 -51.213 85.405 1.00 77.95 202 GLN D C 1
ATOM 11955 O O . GLN D 1 210 ? 91.917 -51.695 85.915 1.00 77.40 202 GLN D O 1
ATOM 11961 N N . LEU D 1 211 ? 93.206 -49.910 85.443 1.00 75.57 203 LEU D N 1
ATOM 11962 C CA . LEU D 1 211 ? 92.366 -48.969 86.172 1.00 68.71 203 LEU D CA 1
ATOM 11963 C C . LEU D 1 211 ? 91.447 -48.230 85.209 1.00 70.66 203 LEU D C 1
ATOM 11964 O O . LEU D 1 211 ? 91.814 -47.991 84.056 1.00 71.68 203 LEU D O 1
ATOM 11969 N N . VAL D 1 212 ? 90.225 -47.941 85.671 1.00 68.56 204 VAL D N 1
ATOM 11970 C CA . VAL D 1 212 ? 89.210 -47.192 84.927 1.00 70.36 204 VAL D CA 1
ATOM 11971 C C . VAL D 1 212 ? 88.388 -46.380 85.916 1.00 72.42 204 VAL D C 1
ATOM 11972 O O . VAL D 1 212 ? 88.412 -46.628 87.120 1.00 77.45 204 VAL D O 1
ATOM 11976 N N . GLU D 1 213 ? 87.611 -45.432 85.394 1.00 74.08 205 GLU D N 1
ATOM 11977 C CA . GLU D 1 213 ? 86.646 -44.713 86.216 1.00 73.86 205 GLU D CA 1
ATOM 11978 C C . GLU D 1 213 ? 85.371 -45.526 86.408 1.00 73.89 205 GLU D C 1
ATOM 11979 O O . GLU D 1 213 ? 84.926 -46.254 85.515 1.00 74.85 205 GLU D O 1
ATOM 11985 N N . GLY D 1 214 ? 84.779 -45.373 87.598 1.00 64.69 206 GLY D N 1
ATOM 11986 C CA . GLY D 1 214 ? 83.630 -46.175 87.962 1.00 62.76 206 GLY D CA 1
ATOM 11987 C C . GLY D 1 214 ? 82.433 -46.006 87.049 1.00 60.93 206 GLY D C 1
ATOM 11988 O O . GLY D 1 214 ? 81.671 -46.949 86.841 1.00 60.55 206 GLY D O 1
ATOM 11989 N N . SER D 1 215 ? 82.236 -44.815 86.505 1.00 70.81 207 SER D N 1
ATOM 11990 C CA . SER D 1 215 ? 81.038 -44.562 85.725 1.00 65.30 207 SER D CA 1
ATOM 11991 C C . SER D 1 215 ? 81.209 -44.882 84.265 1.00 66.19 207 SER D C 1
ATOM 11992 O O . SER D 1 215 ? 80.237 -44.756 83.519 1.00 78.69 207 SER D O 1
ATOM 11995 N N . GLU D 1 216 ? 82.396 -45.296 83.836 1.00 69.76 208 GLU D N 1
ATOM 11996 C CA . GLU D 1 216 ? 82.609 -45.588 82.426 1.00 80.58 208 GLU D CA 1
ATOM 11997 C C . GLU D 1 216 ? 82.658 -47.095 82.150 1.00 84.82 208 GLU D C 1
ATOM 11998 O O . GLU D 1 216 ? 82.850 -47.919 83.051 1.00 77.77 208 GLU D O 1
ATOM 12004 N N . ALA D 1 217 ? 82.464 -47.438 80.871 1.00 91.53 209 ALA D N 1
ATOM 12005 C CA . ALA D 1 217 ? 82.361 -48.829 80.431 1.00 82.62 209 ALA D CA 1
ATOM 12006 C C . ALA D 1 217 ? 83.716 -49.525 80.441 1.00 74.18 209 ALA D C 1
ATOM 12007 O O . ALA D 1 217 ? 84.699 -49.012 79.896 1.00 69.77 209 ALA D O 1
ATOM 12009 N N . ALA D 1 218 ? 83.747 -50.728 81.023 1.00 75.08 210 ALA D N 1
ATOM 12010 C CA . ALA D 1 218 ? 84.973 -51.464 81.283 1.00 86.48 210 ALA D CA 1
ATOM 12011 C C . ALA D 1 218 ? 84.727 -52.959 81.015 1.00 96.70 210 ALA D C 1
ATOM 12012 O O . ALA D 1 218 ? 84.790 -53.819 81.898 1.00 96.33 210 ALA D O 1
ATOM 12014 N N . GLY D 1 219 ? 84.440 -53.281 79.764 1.00 106.65 211 GLY D N 1
ATOM 12015 C CA . GLY D 1 219 ? 84.269 -54.655 79.343 1.00 104.67 211 GLY D CA 1
ATOM 12016 C C . GLY D 1 219 ? 82.836 -54.971 78.937 1.00 95.93 211 GLY D C 1
ATOM 12017 O O . GLY D 1 219 ? 81.879 -54.273 79.288 1.00 92.96 211 GLY D O 1
ATOM 12018 N N . CYS D 1 220 ? 82.702 -56.071 78.203 1.00 90.42 212 CYS D N 1
ATOM 12019 C CA . CYS D 1 220 ? 81.411 -56.604 77.815 1.00 89.02 212 CYS D CA 1
ATOM 12020 C C . CYS D 1 220 ? 81.212 -57.963 78.471 1.00 86.08 212 CYS D C 1
ATOM 12021 O O . CYS D 1 220 ? 82.165 -58.725 78.672 1.00 75.45 212 CYS D O 1
ATOM 12024 N N . LEU D 1 221 ? 79.956 -58.260 78.800 1.00 84.86 213 LEU D N 1
ATOM 12025 C CA . LEU D 1 221 ? 79.621 -59.574 79.326 1.00 79.30 213 LEU D CA 1
ATOM 12026 C C . LEU D 1 221 ? 79.992 -60.626 78.285 1.00 76.72 213 LEU D C 1
ATOM 12027 O O . LEU D 1 221 ? 79.736 -60.452 77.091 1.00 75.65 213 LEU D O 1
ATOM 12032 N N . ARG D 1 222 ? 80.631 -61.701 78.746 1.00 73.16 214 ARG D N 1
ATOM 12033 C CA . ARG D 1 222 ? 81.158 -62.728 77.858 1.00 76.08 214 ARG D CA 1
ATOM 12034 C C . ARG D 1 222 ? 80.052 -63.367 77.030 1.00 85.17 214 ARG D C 1
ATOM 12035 O O . ARG D 1 222 ? 78.929 -63.553 77.505 1.00 82.91 214 ARG D O 1
ATOM 12043 N N . ALA D 1 223 ? 80.381 -63.702 75.777 1.00 89.48 215 ALA D N 1
ATOM 12044 C CA . ALA D 1 223 ? 79.403 -64.327 74.890 1.00 88.43 215 ALA D CA 1
ATOM 12045 C C . ALA D 1 223 ? 78.887 -65.642 75.470 1.00 85.24 215 ALA D C 1
ATOM 12046 O O . ALA D 1 223 ? 77.701 -65.962 75.328 1.00 82.73 215 ALA D O 1
ATOM 12048 N N . GLU D 1 224 ? 79.764 -66.426 76.112 1.00 84.05 216 GLU D N 1
ATOM 12049 C CA . GLU D 1 224 ? 79.334 -67.694 76.703 1.00 82.05 216 GLU D CA 1
ATOM 12050 C C . GLU D 1 224 ? 78.256 -67.485 77.767 1.00 89.04 216 GLU D C 1
ATOM 12051 O O . GLU D 1 224 ? 77.279 -68.242 77.823 1.00 79.31 216 GLU D O 1
ATOM 12053 N N . LEU D 1 225 ? 78.401 -66.448 78.607 1.00 89.80 217 LEU D N 1
ATOM 12054 C CA . LEU D 1 225 ? 77.419 -66.184 79.660 1.00 86.30 217 LEU D CA 1
ATOM 12055 C C . LEU D 1 225 ? 76.159 -65.490 79.137 1.00 85.88 217 LEU D C 1
ATOM 12056 O O . LEU D 1 225 ? 75.059 -65.763 79.632 1.00 84.90 217 LEU D O 1
ATOM 12061 N N . ALA D 1 226 ? 76.284 -64.598 78.151 1.00 83.97 218 ALA D N 1
ATOM 12062 C CA . ALA D 1 226 ? 75.095 -63.980 77.570 1.00 82.50 218 ALA D CA 1
ATOM 12063 C C . ALA D 1 226 ? 74.174 -65.019 76.931 1.00 82.90 218 ALA D C 1
ATOM 12064 O O . ALA D 1 226 ? 72.947 -64.921 77.047 1.00 84.48 218 ALA D O 1
ATOM 12066 N N . ALA D 1 227 ? 74.738 -66.016 76.242 1.00 79.92 219 ALA D N 1
ATOM 12067 C CA . ALA D 1 227 ? 73.882 -67.020 75.613 1.00 90.81 219 ALA D CA 1
ATOM 12068 C C . ALA D 1 227 ? 73.343 -68.005 76.639 1.00 92.16 219 ALA D C 1
ATOM 12069 O O . ALA D 1 227 ? 72.287 -68.614 76.422 1.00 95.28 219 ALA D O 1
ATOM 12071 N N . GLU D 1 228 ? 74.066 -68.181 77.744 1.00 78.64 220 GLU D N 1
ATOM 12072 C CA . GLU D 1 228 ? 73.522 -68.916 78.875 1.00 89.43 220 GLU D CA 1
ATOM 12073 C C . GLU D 1 228 ? 72.242 -68.258 79.379 1.00 91.09 220 GLU D C 1
ATOM 12074 O O . GLU D 1 228 ? 71.233 -68.930 79.624 1.00 97.85 220 GLU D O 1
ATOM 12080 N N . TRP D 1 229 ? 72.261 -66.938 79.517 1.00 79.89 221 TRP D N 1
ATOM 12081 C CA . TRP D 1 229 ? 71.180 -66.203 80.147 1.00 72.27 221 TRP D CA 1
ATOM 12082 C C . TRP D 1 229 ? 70.225 -65.576 79.144 1.00 78.36 221 TRP D C 1
ATOM 12083 O O . TRP D 1 229 ? 69.334 -64.829 79.547 1.00 79.66 221 TRP D O 1
ATOM 12094 N N . SER D 1 230 ? 70.372 -65.875 77.857 1.00 89.69 222 SER D N 1
ATOM 12095 C CA . SER D 1 230 ? 69.552 -65.275 76.804 1.00 98.72 222 SER D CA 1
ATOM 12096 C C . SER D 1 230 ? 69.499 -63.751 76.962 1.00 99.42 222 SER D C 1
ATOM 12097 O O . SER D 1 230 ? 68.483 -63.157 77.319 1.00 107.15 222 SER D O 1
ATOM 12100 N N . LEU D 1 231 ? 70.657 -63.145 76.727 1.00 91.06 223 LEU D N 1
ATOM 12101 C CA . LEU D 1 231 ? 70.840 -61.695 76.729 1.00 86.34 223 LEU D CA 1
ATOM 12102 C C . LEU D 1 231 ? 71.375 -61.338 75.339 1.00 90.16 223 LEU D C 1
ATOM 12103 O O . LEU D 1 231 ? 72.587 -61.338 75.103 1.00 79.49 223 LEU D O 1
ATOM 12108 N N . THR D 1 232 ? 70.455 -61.042 74.415 1.00 91.60 224 THR D N 1
ATOM 12109 C CA . THR D 1 232 ? 70.828 -60.923 73.007 1.00 92.57 224 THR D CA 1
ATOM 12110 C C . THR D 1 232 ? 71.610 -59.643 72.733 1.00 88.90 224 THR D C 1
ATOM 12111 O O . THR D 1 232 ? 72.542 -59.641 71.919 1.00 86.78 224 THR D O 1
ATOM 12115 N N . ALA D 1 233 ? 71.252 -58.551 73.399 1.00 90.56 225 ALA D N 1
ATOM 12116 C CA . ALA D 1 233 ? 71.986 -57.309 73.230 1.00 98.27 225 ALA D CA 1
ATOM 12117 C C . ALA D 1 233 ? 73.383 -57.422 73.836 1.00 99.44 225 ALA D C 1
ATOM 12118 O O . ALA D 1 233 ? 73.721 -58.379 74.541 1.00 87.37 225 ALA D O 1
ATOM 12120 N N . SER D 1 234 ? 74.209 -56.427 73.528 1.00 111.23 226 SER D N 1
ATOM 12121 C CA . SER D 1 234 ? 75.529 -56.314 74.129 1.00 114.72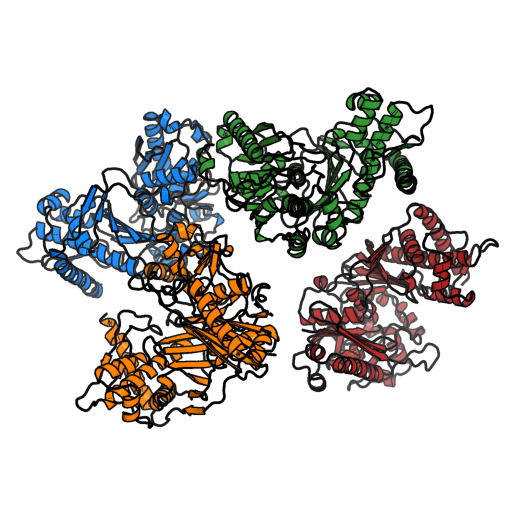 226 SER D CA 1
ATOM 12122 C C . SER D 1 234 ? 75.382 -55.686 75.509 1.00 109.79 226 SER D C 1
ATOM 12123 O O . SER D 1 234 ? 74.706 -54.664 75.660 1.00 113.88 226 SER D O 1
ATOM 12126 N N . VAL D 1 235 ? 75.977 -56.308 76.524 1.00 101.40 227 VAL D N 1
ATOM 12127 C CA . VAL D 1 235 ? 75.879 -55.813 77.894 1.00 91.27 227 VAL D CA 1
ATOM 12128 C C . VAL D 1 235 ? 77.276 -55.400 78.343 1.00 83.08 227 VAL D C 1
ATOM 12129 O O . VAL D 1 235 ? 78.156 -56.251 78.525 1.00 84.24 227 VAL D O 1
ATOM 12131 N N . ILE D 1 236 ? 77.483 -54.098 78.530 1.00 77.69 228 ILE D N 1
ATOM 12132 C CA . ILE D 1 236 ? 78.749 -53.571 79.038 1.00 82.13 228 ILE D CA 1
ATOM 12133 C C . ILE D 1 236 ? 78.685 -53.527 80.565 1.00 78.09 228 ILE D C 1
ATOM 12134 O O . ILE D 1 236 ? 77.646 -53.207 81.157 1.00 64.46 228 ILE D O 1
ATOM 12139 N N . VAL D 1 237 ? 79.797 -53.862 81.210 1.00 81.70 229 VAL D N 1
ATOM 12140 C CA . VAL D 1 237 ? 79.916 -53.817 82.660 1.00 61.90 229 VAL D CA 1
ATOM 12141 C C . VAL D 1 237 ? 80.702 -52.574 83.035 1.00 75.75 229 VAL D C 1
ATOM 12142 O O . VAL D 1 237 ? 81.808 -52.353 82.531 1.00 84.74 229 VAL D O 1
ATOM 12146 N N . ALA D 1 238 ? 80.153 -51.783 83.947 1.00 70.91 230 ALA D N 1
ATOM 12147 C CA . ALA D 1 238 ? 80.790 -50.536 84.331 1.00 66.06 230 ALA D CA 1
ATOM 12148 C C . ALA D 1 238 ? 82.016 -50.815 85.187 1.00 64.12 230 ALA D C 1
ATOM 12149 O O . ALA D 1 238 ? 82.293 -51.949 85.585 1.00 57.11 230 ALA D O 1
ATOM 12151 N N . GLY D 1 239 ? 82.790 -49.758 85.418 1.00 66.91 231 GLY D N 1
ATOM 12152 C CA . GLY D 1 239 ? 83.894 -49.865 86.351 1.00 56.40 231 GLY D CA 1
ATOM 12153 C C . GLY D 1 239 ? 83.413 -50.282 87.724 1.00 57.43 231 GLY D C 1
ATOM 12154 O O . GLY D 1 239 ? 84.091 -51.033 88.429 1.00 60.74 231 GLY D O 1
ATOM 12155 N N . GLY D 1 240 ? 82.243 -49.782 88.132 1.00 52.91 232 GLY D N 1
ATOM 12156 C CA . GLY D 1 240 ? 81.701 -50.115 89.429 1.00 56.35 232 GLY D CA 1
ATOM 12157 C C . GLY D 1 240 ? 82.313 -49.241 90.514 1.00 58.35 232 GLY D C 1
ATOM 12158 O O . GLY D 1 240 ? 82.909 -48.202 90.243 1.00 57.71 232 GLY D O 1
ATOM 12159 N N . ALA D 1 241 ? 82.176 -49.688 91.761 1.00 54.61 233 ALA D N 1
ATOM 12160 C CA . ALA D 1 241 ? 82.737 -48.962 92.895 1.00 47.11 233 ALA D CA 1
ATOM 12161 C C . ALA D 1 241 ? 82.807 -49.887 94.108 1.00 54.59 233 ALA D C 1
ATOM 12162 O O . ALA D 1 241 ? 82.136 -50.930 94.169 1.00 53.99 233 ALA D O 1
ATOM 12164 N N . GLY D 1 242 ? 83.605 -49.475 95.091 1.00 48.25 234 GLY D N 1
ATOM 12165 C CA . GLY D 1 242 ? 83.537 -50.107 96.393 1.00 49.95 234 GLY D CA 1
ATOM 12166 C C . GLY D 1 242 ? 82.213 -49.790 97.069 1.00 50.34 234 GLY D C 1
ATOM 12167 O O . GLY D 1 242 ? 81.438 -48.938 96.624 1.00 52.19 234 GLY D O 1
ATOM 12168 N N . ASP D 1 243 ? 81.925 -50.527 98.145 1.00 45.77 235 ASP D N 1
ATOM 12169 C CA . ASP D 1 243 ? 80.609 -50.411 98.773 1.00 53.80 235 ASP D CA 1
ATOM 12170 C C . ASP D 1 243 ? 80.334 -48.979 99.241 1.00 55.20 235 ASP D C 1
ATOM 12171 O O . ASP D 1 243 ? 79.209 -48.478 99.102 1.00 53.28 235 ASP D O 1
ATOM 12176 N N . ASN D 1 244 ? 81.359 -48.284 99.742 1.00 48.98 236 ASN D N 1
ATOM 12177 C CA . ASN D 1 244 ? 81.156 -46.924 100.225 1.00 42.71 236 ASN D CA 1
ATOM 12178 C C . ASN D 1 244 ? 80.815 -45.952 99.097 1.00 50.34 236 ASN D C 1
ATOM 12179 O O . ASN D 1 244 ? 79.806 -45.238 99.166 1.00 53.56 236 ASN D O 1
ATOM 12184 N N . ALA D 1 245 ? 81.650 -45.889 98.058 1.00 43.67 237 ALA D N 1
ATOM 12185 C CA . ALA D 1 245 ? 81.360 -44.980 96.949 1.00 49.57 237 ALA D CA 1
ATOM 12186 C C . ALA D 1 245 ? 80.063 -45.356 96.237 1.00 52.06 237 ALA D C 1
ATOM 12187 O O . ALA D 1 245 ? 79.321 -44.484 95.768 1.00 56.12 237 ALA D O 1
ATOM 12189 N N . ALA D 1 246 ? 79.787 -46.652 96.130 1.00 43.26 238 ALA D N 1
ATOM 12190 C CA . ALA D 1 246 ? 78.559 -47.085 95.486 1.00 49.46 238 ALA D CA 1
ATOM 12191 C C . ALA D 1 246 ? 77.335 -46.616 96.260 1.00 50.55 238 AL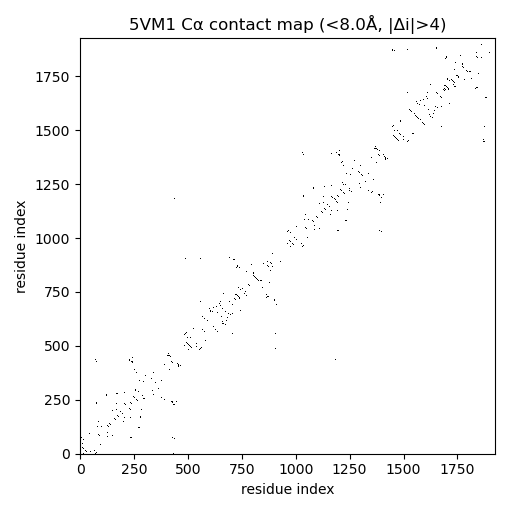A D C 1
ATOM 12192 O O . ALA D 1 246 ? 76.370 -46.124 95.661 1.00 54.58 238 ALA D O 1
ATOM 12194 N N . SER D 1 247 ? 77.350 -46.754 97.591 1.00 50.08 239 SER D N 1
ATOM 12195 C CA . SER D 1 247 ? 76.224 -46.249 98.375 1.00 48.04 239 SER D CA 1
ATOM 12196 C C . SER D 1 247 ? 76.031 -44.760 98.141 1.00 56.91 239 SER D C 1
ATOM 12197 O O . SER D 1 247 ? 74.900 -44.290 97.951 1.00 52.98 239 SER D O 1
ATOM 12200 N N . ALA D 1 248 ? 77.137 -44.012 98.108 1.00 59.32 240 ALA D N 1
ATOM 12201 C CA . ALA D 1 248 ? 77.068 -42.575 97.865 1.00 61.48 240 ALA D CA 1
ATOM 12202 C C . ALA D 1 248 ? 76.502 -42.269 96.486 1.00 58.31 240 ALA D C 1
ATOM 12203 O O . ALA D 1 248 ? 75.772 -41.284 96.313 1.00 62.20 240 ALA D O 1
ATOM 12205 N N . CYS D 1 249 ? 76.830 -43.091 95.484 1.00 49.20 241 CYS D N 1
ATOM 12206 C CA . CYS D 1 249 ? 76.148 -42.948 94.199 1.00 57.36 241 CYS D CA 1
ATOM 12207 C C . CYS D 1 249 ? 74.656 -43.226 94.348 1.00 58.03 241 CYS D C 1
ATOM 12208 O O . CYS D 1 249 ? 73.829 -42.569 93.704 1.00 61.58 241 CYS D O 1
ATOM 12211 N N . GLY D 1 250 ? 74.288 -44.166 95.224 1.00 50.89 242 GLY D N 1
ATOM 12212 C CA . GLY D 1 250 ? 72.880 -44.420 95.451 1.00 49.04 242 GLY D CA 1
ATOM 12213 C C . GLY D 1 250 ? 72.160 -43.287 96.145 1.00 63.77 242 GLY D C 1
ATOM 12214 O O . GLY D 1 250 ? 70.995 -43.019 95.839 1.00 80.71 242 GLY D O 1
ATOM 12215 N N . MET D 1 251 ? 72.837 -42.585 97.052 1.00 59.84 243 MET D N 1
ATOM 12216 C CA . MET D 1 251 ? 72.184 -41.548 97.837 1.00 62.11 243 MET D CA 1
ATOM 12217 C C . MET D 1 251 ? 72.309 -40.161 97.227 1.00 69.15 243 MET D C 1
ATOM 12218 O O . MET D 1 251 ? 71.762 -39.210 97.787 1.00 79.73 243 MET D O 1
ATOM 12223 N N . GLY D 1 252 ? 73.026 -40.016 96.117 1.00 60.05 244 GLY D N 1
ATOM 12224 C CA . GLY D 1 252 ? 73.243 -38.706 95.534 1.00 51.11 244 GLY D CA 1
ATOM 12225 C C . GLY D 1 252 ? 74.391 -37.914 96.107 1.00 55.85 244 GLY D C 1
ATOM 12226 O O . GLY D 1 252 ? 74.467 -36.699 95.895 1.00 72.93 244 GLY D O 1
ATOM 12227 N N . THR D 1 253 ? 75.296 -38.557 96.834 1.00 50.64 245 THR D N 1
ATOM 12228 C CA . THR D 1 253 ? 76.403 -37.849 97.459 1.00 55.71 245 THR D CA 1
ATOM 12229 C C . THR D 1 253 ? 77.589 -37.881 96.497 1.00 57.53 245 THR D C 1
ATOM 12230 O O . THR D 1 253 ? 78.531 -38.663 96.627 1.00 47.27 245 THR D O 1
ATOM 12234 N N . VAL D 1 254 ? 77.514 -37.022 95.482 1.00 63.08 246 VAL D N 1
ATOM 12235 C CA . VAL D 1 254 ? 78.555 -36.991 94.459 1.00 60.12 246 VAL D CA 1
ATOM 12236 C C . VAL D 1 254 ? 79.123 -35.607 94.212 1.00 65.44 246 VAL D C 1
ATOM 12237 O O . VAL D 1 254 ? 80.234 -35.504 93.658 1.00 65.51 246 VAL D O 1
ATOM 12241 N N . LYS D 1 255 ? 78.425 -34.459 94.654 1.00 71.46 247 LYS D N 1
ATOM 12242 C CA . LYS D 1 255 ? 78.956 -33.108 94.464 1.00 68.16 247 LYS D CA 1
ATOM 12243 C C . LYS D 1 255 ? 79.745 -32.665 95.699 1.00 67.38 247 LYS D C 1
ATOM 12244 O O . LYS D 1 255 ? 79.519 -33.171 96.809 1.00 65.87 247 LYS D O 1
ATOM 12250 N N . PRO D 1 256 ? 80.695 -31.750 95.517 1.00 68.21 248 PRO D N 1
ATOM 12251 C CA . PRO D 1 256 ? 81.535 -31.302 96.640 1.00 67.07 248 PRO D CA 1
ATOM 12252 C C . PRO D 1 256 ? 80.743 -30.754 97.822 1.00 63.11 248 PRO D C 1
ATOM 12253 O O . PRO D 1 256 ? 79.804 -29.969 97.664 1.00 62.53 248 PRO D O 1
ATOM 12257 N N . GLY D 1 257 ? 81.136 -31.171 99.024 1.00 68.24 249 GLY D N 1
ATOM 12258 C CA . GLY D 1 257 ? 80.485 -30.685 100.220 1.00 80.53 249 GLY D CA 1
ATOM 12259 C C . GLY D 1 257 ? 79.190 -31.375 100.558 1.00 83.68 249 GLY D C 1
ATOM 12260 O O . GLY D 1 257 ? 78.612 -31.090 101.613 1.00 84.14 249 GLY D O 1
ATOM 12261 N N . HIS D 1 258 ? 78.681 -32.221 99.671 1.00 85.05 250 HIS D N 1
ATOM 12262 C CA . HIS D 1 258 ? 77.537 -33.052 99.995 1.00 82.52 250 HIS D CA 1
ATOM 12263 C C . HIS D 1 258 ? 78.004 -34.239 100.825 1.00 73.32 250 HIS D C 1
ATOM 12264 O O . HIS D 1 258 ? 79.032 -34.862 100.539 1.00 70.34 250 HIS D O 1
ATOM 12271 N N . ALA D 1 259 ? 77.256 -34.530 101.878 1.00 70.16 251 ALA D N 1
ATOM 12272 C CA . ALA D 1 259 ? 77.693 -35.500 102.858 1.00 50.64 251 ALA D CA 1
ATOM 12273 C C . ALA D 1 259 ? 76.517 -36.331 103.350 1.00 45.65 251 ALA D C 1
ATOM 12274 O O . ALA D 1 259 ? 75.379 -35.860 103.419 1.00 46.84 251 ALA D O 1
ATOM 12276 N N . PHE D 1 260 ? 76.802 -37.575 103.699 1.00 44.22 252 PHE D N 1
ATOM 12277 C CA . PHE D 1 260 ? 75.851 -38.388 104.445 1.00 51.93 252 PHE D CA 1
ATOM 12278 C C . PHE D 1 260 ? 76.549 -38.927 105.682 1.00 49.27 252 PHE D C 1
ATOM 12279 O O . PHE D 1 260 ? 77.764 -39.149 105.676 1.00 47.74 252 PHE D O 1
ATOM 12287 N N . VAL D 1 261 ? 75.762 -39.141 106.737 1.00 50.83 253 VAL D N 1
ATOM 12288 C CA . VAL D 1 261 ? 76.208 -39.784 107.972 1.00 52.73 253 VAL D CA 1
ATOM 12289 C C . VAL D 1 261 ? 75.447 -41.094 108.119 1.00 62.21 253 VAL D C 1
ATOM 12290 O O . VAL D 1 261 ? 74.215 -41.118 108.005 1.00 69.12 253 VAL D O 1
ATOM 12294 N N . SER D 1 262 ? 76.179 -42.184 108.347 1.00 53.28 254 SER D N 1
ATOM 12295 C CA . SER D 1 262 ? 75.584 -43.512 108.413 1.00 47.42 254 SER D CA 1
ATOM 12296 C C . SER D 1 262 ? 75.593 -44.009 109.853 1.00 51.66 254 SER D C 1
ATOM 12297 O O . SER D 1 262 ? 76.654 -44.319 110.404 1.00 60.65 254 SER D O 1
ATOM 12300 N N . LEU D 1 263 ? 74.410 -44.130 110.445 1.00 48.27 255 LEU D N 1
ATOM 12301 C CA . LEU D 1 263 ? 74.283 -44.604 111.824 1.00 45.76 255 LEU D CA 1
ATOM 12302 C C . LEU D 1 263 ? 74.102 -46.127 111.878 1.00 45.77 255 LEU D C 1
ATOM 12303 O O . LEU D 1 263 ? 73.112 -46.646 112.386 1.00 48.97 255 LEU D O 1
ATOM 12308 N N . GLY D 1 264 ? 75.081 -46.858 111.335 1.00 52.41 256 GLY D N 1
ATOM 12309 C CA . GLY D 1 264 ? 75.093 -48.307 111.397 1.00 53.29 256 GLY D CA 1
ATOM 12310 C C . GLY D 1 264 ? 75.822 -48.813 112.629 1.00 51.79 256 GLY D C 1
ATOM 12311 O O . GLY D 1 264 ? 76.122 -48.059 113.555 1.00 53.56 256 GLY D O 1
ATOM 12312 N N . THR D 1 265 ? 76.112 -50.123 112.642 1.00 53.55 257 THR D N 1
ATOM 12313 C CA . THR D 1 265 ? 76.862 -50.654 113.783 1.00 57.86 257 THR D CA 1
ATOM 12314 C C . THR D 1 265 ? 78.101 -49.812 114.015 1.00 55.51 257 THR D C 1
ATOM 12315 O O . THR D 1 265 ? 78.475 -49.537 115.158 1.00 62.84 257 THR D O 1
ATOM 12319 N N . SER D 1 266 ? 78.766 -49.422 112.939 1.00 51.92 258 SER D N 1
ATOM 12320 C CA . SER D 1 266 ? 79.755 -48.359 112.984 1.00 55.95 258 SER D CA 1
ATOM 12321 C C . SER D 1 266 ? 79.253 -47.119 112.257 1.00 64.40 258 SER D C 1
ATOM 12322 O O . SER D 1 266 ? 78.537 -47.212 111.252 1.00 70.26 258 SER D O 1
ATOM 12325 N N . GLY D 1 267 ? 79.643 -45.956 112.765 1.00 55.24 259 GLY D N 1
ATOM 12326 C CA . GLY D 1 267 ? 79.325 -44.716 112.083 1.00 53.00 259 GLY D CA 1
ATOM 12327 C C . GLY D 1 267 ? 80.284 -44.456 110.926 1.00 43.96 259 GLY D C 1
ATOM 12328 O O . GLY D 1 267 ? 81.475 -44.759 110.992 1.00 37.39 259 GLY D O 1
ATOM 12329 N N . VAL D 1 268 ? 79.742 -43.898 109.851 1.00 42.58 260 VAL D N 1
ATOM 12330 C CA . VAL D 1 268 ? 80.527 -43.436 108.713 1.00 39.98 260 VAL D CA 1
ATOM 12331 C C . VAL D 1 268 ? 80.071 -42.024 108.391 1.00 35.73 260 VAL D C 1
ATOM 12332 O O . VAL D 1 268 ? 78.865 -41.764 108.323 1.00 48.82 260 VAL D O 1
ATOM 12336 N N . LEU D 1 269 ? 81.028 -41.109 108.251 1.00 35.61 261 LEU D N 1
ATOM 12337 C CA . LEU D 1 269 ? 80.773 -39.743 107.789 1.00 40.25 261 LEU D CA 1
ATOM 12338 C C . LEU D 1 269 ? 81.396 -39.629 106.403 1.00 41.18 261 LEU D C 1
ATOM 12339 O O . LEU D 1 269 ? 82.621 -39.723 106.261 1.00 45.13 261 LEU D O 1
ATOM 12344 N N . PHE D 1 270 ? 80.560 -39.470 105.379 1.00 42.52 262 PHE D N 1
ATOM 12345 C CA . PHE D 1 270 ? 81.004 -39.493 103.990 1.00 39.51 262 PHE D CA 1
ATOM 12346 C C . PHE D 1 270 ? 80.747 -38.134 103.363 1.00 42.73 262 PHE D C 1
ATOM 12347 O O . PHE D 1 270 ? 79.605 -37.666 103.347 1.00 47.83 262 PHE D O 1
ATOM 12355 N N . ALA D 1 271 ? 81.802 -37.517 102.835 1.00 41.26 263 ALA D N 1
ATOM 12356 C CA . ALA D 1 271 ? 81.716 -36.258 102.110 1.00 48.40 263 ALA D CA 1
ATOM 12357 C C . ALA D 1 271 ? 82.343 -36.435 100.730 1.00 53.87 263 ALA D C 1
ATOM 12358 O O . ALA D 1 271 ? 83.453 -36.963 100.609 1.00 57.42 263 ALA D O 1
ATOM 12360 N N . ALA D 1 272 ? 81.640 -36.004 99.691 1.00 52.27 264 ALA D N 1
ATOM 12361 C CA . ALA D 1 272 ? 82.219 -35.997 98.357 1.00 51.20 264 ALA D CA 1
ATOM 12362 C C . ALA D 1 272 ? 83.132 -34.792 98.205 1.00 55.88 264 ALA D C 1
ATOM 12363 O O . ALA D 1 272 ? 82.863 -33.726 98.763 1.00 58.72 264 ALA D O 1
ATOM 12365 N N . ASN D 1 273 ? 84.224 -34.967 97.472 1.00 48.82 265 ASN D N 1
ATOM 12366 C CA . ASN D 1 273 ? 85.196 -33.900 97.316 1.00 49.84 265 ASN D CA 1
ATOM 12367 C C . ASN D 1 273 ? 85.336 -33.522 95.853 1.00 62.36 265 ASN D C 1
ATOM 12368 O O . ASN D 1 273 ? 85.185 -34.361 94.965 1.00 69.30 265 ASN D O 1
ATOM 12373 N N . GLY D 1 274 ? 85.598 -32.235 95.618 1.00 62.88 266 GLY D N 1
ATOM 12374 C CA . GLY D 1 274 ? 85.949 -31.728 94.306 1.00 56.32 266 GLY D CA 1
ATOM 12375 C C . GLY D 1 274 ? 87.414 -31.890 93.949 1.00 63.00 266 GLY D C 1
ATOM 12376 O O . GLY D 1 274 ? 87.788 -31.634 92.800 1.00 66.18 266 GLY D O 1
ATOM 12377 N N . ALA D 1 275 ? 88.248 -32.271 94.921 1.00 60.58 267 ALA D N 1
ATOM 12378 C CA . ALA D 1 275 ? 89.663 -32.558 94.714 1.00 64.77 267 ALA D CA 1
ATOM 12379 C C . ALA D 1 275 ? 90.095 -33.588 95.750 1.00 61.19 267 ALA D C 1
ATOM 12380 O O . ALA D 1 275 ? 89.336 -33.936 96.651 1.00 63.90 267 ALA D O 1
ATOM 12382 N N . TYR D 1 276 ? 91.327 -34.078 95.607 1.00 58.16 268 TYR D N 1
ATOM 12383 C CA . TYR D 1 276 ? 91.923 -35.033 96.544 1.00 54.90 268 TYR D CA 1
ATOM 12384 C C . TYR D 1 276 ? 92.349 -34.316 97.824 1.00 53.95 268 TYR D C 1
ATOM 12385 O O . TYR D 1 276 ? 93.136 -33.371 97.769 1.00 55.65 268 TYR D O 1
ATOM 12394 N N . GLN D 1 277 ? 91.803 -34.721 98.971 1.00 54.49 269 GLN D N 1
ATOM 12395 C CA . GLN D 1 277 ? 91.958 -33.971 100.221 1.00 53.66 269 GLN D CA 1
ATOM 12396 C C . GLN D 1 277 ? 92.347 -34.889 101.381 1.00 50.56 269 GLN D C 1
ATOM 12397 O O . GLN D 1 277 ? 91.535 -35.160 102.275 1.00 53.56 269 GLN D O 1
ATOM 12403 N N . PRO D 1 278 ? 93.595 -35.354 101.419 1.00 46.39 270 PRO D N 1
ATOM 12404 C CA . PRO D 1 278 ? 94.000 -36.295 102.471 1.00 45.09 270 PRO D CA 1
ATOM 12405 C C . PRO D 1 278 ? 94.241 -35.649 103.832 1.00 54.64 270 PRO D C 1
ATOM 12406 O O . PRO D 1 278 ? 94.621 -34.475 103.955 1.00 60.97 270 PRO D O 1
ATOM 12410 N N . LYS D 1 279 ? 94.064 -36.475 104.875 1.00 43.92 271 LYS D N 1
ATOM 12411 C CA . LYS D 1 279 ? 94.416 -36.076 106.234 1.00 49.41 271 LYS D CA 1
ATOM 12412 C C . LYS D 1 279 ? 94.662 -37.321 107.082 1.00 50.90 271 LYS D C 1
ATOM 12413 O O . LYS D 1 279 ? 93.945 -37.572 108.059 1.00 46.38 271 LYS D O 1
ATOM 12419 N N . PRO D 1 280 ? 95.646 -38.149 106.725 1.00 50.49 272 PRO D N 1
ATOM 12420 C CA . PRO D 1 280 ? 95.873 -39.370 107.506 1.00 47.81 272 PRO D CA 1
ATOM 12421 C C . PRO D 1 280 ? 96.414 -39.116 108.903 1.00 49.35 272 PRO D C 1
ATOM 12422 O O . PRO D 1 280 ? 96.238 -39.970 109.776 1.00 52.25 272 PRO D O 1
ATOM 12426 N N . GLU D 1 281 ? 97.046 -37.970 109.158 1.00 57.01 273 GLU D N 1
ATOM 12427 C CA . GLU D 1 281 ? 97.532 -37.698 110.507 1.00 55.83 273 GLU D CA 1
ATOM 12428 C C . GLU D 1 281 ? 96.373 -37.653 111.478 1.00 58.43 273 GLU D C 1
ATOM 12429 O O . GLU D 1 281 ? 96.481 -38.124 112.622 1.00 49.79 273 GLU D O 1
ATOM 12435 N N . SER D 1 282 ? 95.233 -37.175 110.997 1.00 62.23 274 SER D N 1
ATOM 12436 C CA . SER D 1 282 ? 94.005 -37.121 111.760 1.00 58.36 274 SER D CA 1
ATOM 12437 C C . SER D 1 282 ? 93.090 -38.313 111.454 1.00 56.87 274 SER D C 1
ATOM 12438 O O . SER D 1 282 ? 91.907 -38.284 111.805 1.00 45.80 274 SER D O 1
ATOM 12441 N N . ALA D 1 283 ? 93.636 -39.353 110.792 1.00 53.04 275 ALA D N 1
ATOM 12442 C CA . ALA D 1 283 ? 93.007 -40.662 110.580 1.00 48.07 275 ALA D CA 1
ATOM 12443 C C . ALA D 1 283 ? 91.671 -40.592 109.843 1.00 50.01 275 ALA D C 1
ATOM 12444 O O . ALA D 1 283 ? 90.775 -41.398 110.101 1.00 52.16 275 ALA D O 1
ATOM 12446 N N . VAL D 1 284 ? 91.538 -39.657 108.888 1.00 54.18 276 VAL D N 1
ATOM 12447 C CA . VAL D 1 284 ? 90.399 -39.669 107.969 1.00 51.74 276 VAL D CA 1
ATOM 12448 C C . VAL D 1 284 ? 90.833 -40.386 106.697 1.00 48.17 276 VAL D C 1
ATOM 12449 O O . VAL D 1 284 ? 91.990 -40.276 106.271 1.00 52.26 276 VAL D O 1
ATOM 12453 N N . HIS D 1 285 ? 89.914 -41.151 106.104 1.00 38.21 277 HIS D N 1
ATOM 12454 C CA . HIS D 1 285 ? 90.187 -41.863 104.854 1.00 47.44 277 HIS D CA 1
ATOM 12455 C C . HIS D 1 285 ? 89.927 -40.966 103.641 1.00 49.72 277 HIS D C 1
ATOM 12456 O O . HIS D 1 285 ? 88.957 -40.201 103.606 1.00 47.46 277 HIS D O 1
ATOM 12463 N N . ALA D 1 286 ? 90.793 -41.071 102.635 1.00 41.70 278 ALA D N 1
ATOM 12464 C CA . ALA D 1 286 ? 90.653 -40.287 101.410 1.00 44.14 278 ALA D CA 1
ATOM 12465 C C . ALA D 1 286 ? 90.786 -41.212 100.215 1.00 48.81 278 ALA D C 1
ATOM 12466 O O . ALA D 1 286 ? 91.864 -41.761 99.959 1.00 56.68 278 ALA D O 1
ATOM 12468 N N . PHE D 1 287 ? 89.712 -41.344 99.460 1.00 44.37 279 PHE D N 1
ATOM 12469 C CA . PHE D 1 287 ? 89.682 -42.255 98.334 1.00 50.48 279 PHE D CA 1
ATOM 12470 C C . PHE D 1 287 ? 89.145 -41.514 97.120 1.00 60.18 279 PHE D C 1
ATOM 12471 O O . PHE D 1 287 ? 88.611 -40.404 97.226 1.00 61.88 279 PHE D O 1
ATOM 12479 N N . CYS D 1 288 ? 89.368 -42.098 95.950 1.00 48.37 280 CYS D N 1
ATOM 12480 C CA . CYS D 1 288 ? 88.633 -41.660 94.781 1.00 52.37 280 CYS D CA 1
ATOM 12481 C C . CYS D 1 288 ? 87.151 -42.016 94.931 1.00 52.04 280 CYS D C 1
ATOM 12482 O O . CYS D 1 288 ? 86.782 -42.938 95.654 1.00 47.55 280 CYS D O 1
ATOM 12485 N N . HIS D 1 289 ? 86.294 -41.215 94.314 1.00 56.61 281 HIS D N 1
ATOM 12486 C CA . HIS D 1 289 ? 84.875 -41.518 94.238 1.00 54.09 281 HIS D CA 1
ATOM 12487 C C . HIS D 1 289 ? 84.642 -42.392 93.011 1.00 61.60 281 HIS D C 1
ATOM 12488 O O . HIS D 1 289 ? 85.569 -42.704 92.253 1.00 64.02 281 HIS D O 1
ATOM 12495 N N . ALA D 1 290 ? 83.390 -42.776 92.783 1.00 59.66 282 ALA D N 1
ATOM 12496 C CA . ALA D 1 290 ? 83.115 -43.582 91.602 1.00 59.91 282 ALA D CA 1
ATOM 12497 C C . ALA D 1 290 ? 83.110 -42.755 90.329 1.00 63.70 282 ALA D C 1
ATOM 12498 O O . ALA D 1 290 ? 83.155 -43.334 89.237 1.00 61.46 282 ALA D O 1
ATOM 12500 N N . LEU D 1 291 ? 83.117 -41.416 90.447 1.00 61.27 283 LEU D N 1
ATOM 12501 C CA . LEU D 1 291 ? 82.975 -40.573 89.274 1.00 65.70 283 LEU D CA 1
ATOM 12502 C C . LEU D 1 291 ? 84.291 -39.885 88.884 1.00 62.38 283 LEU D C 1
ATOM 12503 O O . LEU D 1 291 ? 85.192 -39.719 89.718 1.00 56.81 283 LEU D O 1
ATOM 12508 N N . PRO D 1 292 ? 84.452 -39.535 87.605 1.00 72.09 284 PRO D N 1
ATOM 12509 C CA . PRO D 1 292 ? 85.708 -38.908 87.167 1.00 77.12 284 PRO D CA 1
ATOM 12510 C C . PRO D 1 292 ? 85.925 -37.542 87.805 1.00 74.23 284 PRO D C 1
ATOM 12511 O O . PRO D 1 292 ? 84.980 -36.791 88.075 1.00 65.35 284 PRO D O 1
ATOM 12515 N N . ARG D 1 293 ? 87.210 -37.225 88.012 1.00 78.56 285 ARG D N 1
ATOM 12516 C CA . ARG D 1 293 ? 87.659 -35.965 88.620 1.00 61.54 285 ARG D CA 1
ATOM 12517 C C . ARG D 1 293 ? 86.990 -35.732 89.974 1.00 65.54 285 ARG D C 1
ATOM 12518 O O . ARG D 1 293 ? 86.750 -34.587 90.366 1.00 63.45 285 ARG D O 1
ATOM 12520 N N . THR D 1 294 ? 86.689 -36.825 90.694 1.00 63.34 286 THR D N 1
ATOM 12521 C CA . THR D 1 294 ? 85.943 -36.790 91.952 1.00 58.99 286 THR D CA 1
ATOM 12522 C C . THR D 1 294 ? 86.560 -37.722 92.987 1.00 53.15 286 THR D C 1
ATOM 12523 O O . THR D 1 294 ? 86.935 -38.852 92.680 1.00 76.67 286 THR D O 1
ATOM 12527 N N . TRP D 1 295 ? 86.627 -37.251 94.222 1.00 51.67 287 TRP D N 1
ATOM 12528 C CA . TRP D 1 295 ? 87.237 -37.958 95.335 1.00 49.80 287 TRP D CA 1
ATOM 12529 C C . TRP D 1 295 ? 86.226 -38.029 96.471 1.00 50.12 287 TRP D C 1
ATOM 12530 O O . TRP D 1 295 ? 85.096 -37.544 96.346 1.00 56.96 287 TRP D O 1
ATOM 12541 N N . HIS D 1 296 ? 86.628 -38.630 97.593 1.00 49.62 288 HIS D N 1
ATOM 12542 C CA . HIS D 1 296 ? 85.792 -38.551 98.788 1.00 56.49 288 HIS D CA 1
ATOM 12543 C C . HIS D 1 296 ? 86.606 -38.795 100.058 1.00 51.34 288 HIS D C 1
ATOM 12544 O O . HIS D 1 296 ? 87.722 -39.328 100.030 1.00 43.51 288 HIS D O 1
ATOM 12551 N N . GLN D 1 297 ? 86.027 -38.345 101.172 1.00 49.63 289 GLN D N 1
ATOM 12552 C CA . GLN D 1 297 ? 86.548 -38.531 102.516 1.00 40.88 289 GLN D CA 1
ATOM 12553 C C . GLN D 1 297 ? 85.616 -39.417 103.325 1.00 52.01 289 GLN D C 1
ATOM 12554 O O . GLN D 1 297 ? 84.402 -39.446 103.108 1.00 52.93 289 GLN D O 1
ATOM 12560 N N . MET D 1 298 ? 86.199 -40.067 104.330 1.00 48.90 290 MET D N 1
ATOM 12561 C CA . MET D 1 298 ? 85.485 -41.005 105.184 1.00 53.96 290 MET D CA 1
ATOM 12562 C C . MET D 1 298 ? 86.020 -40.895 106.598 1.00 57.56 290 MET D C 1
ATOM 12563 O O . MET D 1 298 ? 87.209 -41.124 106.825 1.00 61.32 290 MET D O 1
ATOM 12568 N N . GLY D 1 299 ? 85.156 -40.485 107.526 1.00 58.33 291 GLY D N 1
ATOM 12569 C CA . GLY D 1 299 ? 85.421 -40.608 108.949 1.00 53.51 291 GLY D CA 1
ATOM 12570 C C . GLY D 1 299 ? 84.728 -41.860 109.460 1.00 52.52 291 GLY D C 1
ATOM 12571 O O . GLY D 1 299 ? 83.567 -42.112 109.130 1.00 52.98 291 GLY D O 1
ATOM 12572 N N . VAL D 1 300 ? 85.468 -42.666 110.220 1.00 53.97 292 VAL D N 1
ATOM 12573 C CA . VAL D 1 300 ? 84.974 -43.958 110.696 1.00 44.23 292 VAL D CA 1
ATOM 12574 C C . VAL D 1 300 ? 84.850 -43.901 112.203 1.00 46.80 292 VAL D C 1
ATOM 12575 O O . VAL D 1 300 ? 85.857 -43.751 112.908 1.00 55.28 292 VAL D O 1
ATOM 12579 N N . ILE D 1 301 ? 83.628 -44.095 112.691 1.00 47.67 293 ILE D N 1
ATOM 12580 C CA . ILE D 1 301 ? 83.334 -44.219 114.118 1.00 46.23 293 ILE D CA 1
ATOM 12581 C C . ILE D 1 301 ? 83.129 -45.710 114.394 1.00 41.10 293 ILE D C 1
ATOM 12582 O O . ILE D 1 301 ? 82.168 -46.321 113.913 1.00 43.67 293 ILE D O 1
ATOM 12587 N N . LEU D 1 302 ? 84.036 -46.310 115.163 1.00 37.44 294 LEU D N 1
ATOM 12588 C CA . LEU D 1 302 ? 84.046 -47.766 115.269 1.00 39.53 294 LEU D CA 1
ATOM 12589 C C . LEU D 1 302 ? 82.805 -48.307 115.975 1.00 42.91 294 LEU D C 1
ATOM 12590 O O . LEU D 1 302 ? 82.418 -49.459 115.747 1.00 48.82 294 LEU D O 1
ATOM 12595 N N . SER D 1 303 ? 82.167 -47.520 116.829 1.00 44.25 295 SER D N 1
ATOM 12596 C CA . SER D 1 303 ? 80.988 -47.994 117.541 1.00 42.00 295 SER D CA 1
ATOM 12597 C C . SER D 1 303 ? 79.973 -46.866 117.549 1.00 48.33 295 SER D C 1
ATOM 12598 O O . SER D 1 303 ? 80.137 -45.887 118.285 1.00 52.36 295 SER D O 1
ATOM 12601 N N . ALA D 1 304 ? 78.932 -47.001 116.737 1.00 51.08 296 ALA D N 1
ATOM 12602 C CA . ALA D 1 304 ? 77.855 -46.021 116.703 1.00 46.75 296 ALA D CA 1
ATOM 12603 C C . ALA D 1 304 ? 76.568 -46.683 117.168 1.00 43.84 296 ALA D C 1
ATOM 12604 O O . ALA D 1 304 ? 76.289 -46.724 118.367 1.00 50.02 296 ALA D O 1
ATOM 12606 N N . ALA D 1 305 ? 75.810 -47.269 116.246 1.00 42.13 297 ALA D N 1
ATOM 12607 C CA . ALA D 1 305 ? 74.619 -47.991 116.666 1.00 48.12 297 ALA D CA 1
ATOM 12608 C C . ALA D 1 305 ? 74.961 -49.171 117.572 1.00 48.02 297 ALA D C 1
ATOM 12609 O O . ALA D 1 305 ? 74.113 -49.613 118.354 1.00 50.70 297 ALA D O 1
ATOM 12611 N N . SER D 1 306 ? 76.178 -49.715 117.457 1.00 46.22 298 SER D N 1
ATOM 12612 C CA . SER D 1 306 ? 76.595 -50.824 118.310 1.00 44.24 298 SER D CA 1
ATOM 12613 C C . SER D 1 306 ? 76.865 -50.380 119.740 1.00 48.65 298 SER D C 1
ATOM 12614 O O . SER D 1 306 ? 76.897 -51.219 120.641 1.00 51.95 298 SER D O 1
ATOM 12617 N N . ALA D 1 307 ? 77.121 -49.090 119.956 1.00 57.01 299 ALA D N 1
ATOM 12618 C CA . ALA D 1 307 ? 77.234 -48.571 121.312 1.00 49.83 299 ALA D CA 1
ATOM 12619 C C . ALA D 1 307 ? 75.891 -48.631 122.024 1.00 53.40 299 ALA D C 1
ATOM 12620 O O . ALA D 1 307 ? 75.832 -48.914 123.225 1.00 56.25 299 ALA D O 1
ATOM 12622 N N . LEU D 1 308 ? 74.802 -48.349 121.300 1.00 49.96 300 LEU D N 1
ATOM 12623 C CA . LEU D 1 308 ? 73.463 -48.471 121.869 1.00 45.61 300 LEU D CA 1
ATOM 12624 C C . LEU D 1 308 ? 73.059 -49.939 122.025 1.00 51.16 300 LEU D C 1
ATOM 12625 O O . LEU D 1 308 ? 72.429 -50.306 123.020 1.00 66.24 300 LEU D O 1
ATOM 12630 N N . GLU D 1 309 ? 73.411 -50.796 121.062 1.00 48.41 301 GLU D N 1
ATOM 12631 C CA . GLU D 1 309 ? 73.222 -52.237 121.252 1.00 61.74 301 GLU D CA 1
ATOM 12632 C C . GLU D 1 309 ? 73.918 -52.701 122.527 1.00 56.25 301 GLU D C 1
ATOM 12633 O O . GLU D 1 309 ? 73.330 -53.422 123.339 1.00 60.12 301 GLU D O 1
ATOM 12639 N N . TRP D 1 310 ? 75.178 -52.294 122.718 1.00 49.65 302 TRP D N 1
ATOM 12640 C CA . TRP D 1 310 ? 75.923 -52.731 123.894 1.00 53.99 302 TRP D CA 1
ATOM 12641 C C . TRP D 1 310 ? 75.198 -52.322 125.164 1.00 56.95 302 TRP D C 1
ATOM 12642 O O . TRP D 1 310 ? 74.942 -53.150 126.049 1.00 56.18 302 TRP D O 1
ATOM 12653 N N . TYR D 1 311 ? 74.814 -51.051 125.240 1.00 47.62 303 TYR D N 1
ATOM 12654 C CA . TYR D 1 311 ? 74.127 -50.560 126.422 1.00 54.86 303 TYR D CA 1
ATOM 12655 C C . TYR D 1 311 ? 72.786 -51.258 126.611 1.00 52.47 303 TYR D C 1
ATOM 12656 O O . TYR D 1 311 ? 72.416 -51.617 127.735 1.00 47.16 303 TYR D O 1
ATOM 12665 N N . SER D 1 312 ? 72.061 -51.504 125.524 1.00 52.10 304 SER D N 1
ATOM 12666 C CA . SER D 1 312 ? 70.771 -52.160 125.676 1.00 46.57 304 SER D CA 1
ATOM 12667 C C . SER D 1 312 ? 70.935 -53.593 126.192 1.00 53.42 304 SER D C 1
ATOM 12668 O O . SER D 1 312 ? 70.131 -54.053 127.014 1.00 46.14 304 SER D O 1
ATOM 12671 N N . LYS D 1 313 ? 71.975 -54.312 125.743 1.00 55.08 305 LYS D N 1
ATOM 12672 C CA . LYS D 1 313 ? 72.210 -55.659 126.264 1.00 58.60 305 LYS D CA 1
ATOM 12673 C C . LYS D 1 313 ? 72.554 -55.616 127.746 1.00 65.82 305 LYS D C 1
ATOM 12674 O O . LYS D 1 313 ? 72.228 -56.557 128.483 1.00 70.44 305 LYS D O 1
ATOM 12676 N N . ILE D 1 314 ? 73.200 -54.530 128.191 1.00 64.63 306 ILE D N 1
ATOM 12677 C CA . ILE D 1 314 ? 73.490 -54.328 129.612 1.00 52.18 306 ILE D CA 1
ATOM 12678 C C . ILE D 1 314 ? 72.193 -54.220 130.401 1.00 52.20 306 ILE D C 1
ATOM 12679 O O . ILE D 1 314 ? 71.965 -54.959 131.363 1.00 67.16 306 ILE D O 1
ATOM 12684 N N . VAL D 1 315 ? 71.335 -53.268 130.013 1.00 51.52 307 VAL D N 1
ATOM 12685 C CA . VAL D 1 315 ? 70.135 -52.922 130.778 1.00 57.02 307 VAL D CA 1
ATOM 12686 C C . VAL D 1 315 ? 68.899 -53.761 130.449 1.00 59.74 307 VAL D C 1
ATOM 12687 O O . VAL D 1 315 ? 67.831 -53.508 131.020 1.00 61.80 307 VAL D O 1
ATOM 12691 N N . GLY D 1 316 ? 68.992 -54.726 129.540 1.00 61.04 308 GLY D N 1
ATOM 12692 C CA . GLY D 1 316 ? 67.873 -55.620 129.299 1.00 61.00 308 GLY D CA 1
ATOM 12693 C C . GLY D 1 316 ? 66.724 -55.052 128.490 1.00 62.72 308 GLY D C 1
ATOM 12694 O O . GLY D 1 316 ? 65.604 -55.551 128.583 1.00 72.32 308 GLY D O 1
ATOM 12695 N N . ALA D 1 317 ? 66.947 -54.005 127.724 1.00 64.51 309 ALA D N 1
ATOM 12696 C CA . ALA D 1 317 ? 65.931 -53.500 126.824 1.00 67.11 309 ALA D CA 1
ATOM 12697 C C . ALA D 1 317 ? 66.476 -53.640 125.401 1.00 77.22 309 ALA D C 1
ATOM 12698 O O . ALA D 1 317 ? 67.529 -54.246 125.180 1.00 89.22 309 ALA D O 1
ATOM 12700 N N . THR D 1 318 ? 65.755 -53.093 124.431 1.00 72.62 310 THR D N 1
ATOM 12701 C CA . THR D 1 318 ? 66.216 -53.035 123.052 1.00 69.54 310 THR D CA 1
ATOM 12702 C C . THR D 1 318 ? 66.397 -51.584 122.659 1.00 61.52 310 THR D C 1
ATOM 12703 O O . THR D 1 318 ? 65.777 -50.697 123.255 1.00 64.82 310 THR D O 1
ATOM 12707 N N . PRO D 1 319 ? 67.252 -51.298 121.676 1.00 56.22 311 PRO D N 1
ATOM 12708 C CA . PRO D 1 319 ? 67.431 -49.896 121.255 1.00 61.09 311 PRO D CA 1
ATOM 12709 C C . PRO D 1 319 ? 66.119 -49.191 120.954 1.00 64.70 311 PRO D C 1
ATOM 12710 O O . PRO D 1 319 ? 65.960 -48.014 121.302 1.00 64.62 311 PRO D O 1
ATOM 12714 N N . GLN D 1 320 ? 65.170 -49.889 120.325 1.00 69.00 312 GLN D N 1
ATOM 12715 C CA . GLN D 1 320 ? 63.897 -49.265 119.987 1.00 73.71 312 GLN D CA 1
ATOM 12716 C C . GLN D 1 320 ? 63.097 -48.916 121.245 1.00 77.61 312 GLN D C 1
ATOM 12717 O O . GLN D 1 320 ? 62.468 -47.851 121.306 1.00 86.44 312 GLN D O 1
ATOM 12719 N N . SER D 1 321 ? 63.119 -49.778 122.272 1.00 68.52 313 SER D N 1
ATOM 12720 C CA . SER D 1 321 ? 62.387 -49.449 123.497 1.00 63.44 313 SER D CA 1
ATOM 12721 C C . SER D 1 321 ? 63.092 -48.356 124.286 1.00 60.77 313 SER D C 1
ATOM 12722 O O . SER D 1 321 ? 62.433 -47.488 124.866 1.00 68.18 313 SER D O 1
ATOM 12725 N N . LEU D 1 322 ? 64.428 -48.382 124.337 1.00 61.00 314 LEU D N 1
ATOM 12726 C CA . LEU D 1 322 ? 65.145 -47.288 124.990 1.00 60.21 314 LEU D CA 1
ATOM 12727 C C . LEU D 1 322 ? 64.868 -45.967 124.289 1.00 70.17 314 LEU D C 1
ATOM 12728 O O . LEU D 1 322 ? 64.730 -44.924 124.941 1.00 74.61 314 LEU D O 1
ATOM 12733 N N . ASP D 1 323 ? 64.781 -45.999 122.956 1.00 68.51 315 ASP D N 1
ATOM 12734 C CA . ASP D 1 323 ? 64.463 -44.800 122.191 1.00 68.36 315 ASP D CA 1
ATOM 12735 C C . ASP D 1 323 ? 63.064 -44.281 122.521 1.00 72.95 315 ASP D C 1
ATOM 12736 O O . ASP D 1 323 ? 62.861 -43.066 122.647 1.00 77.67 315 ASP D O 1
ATOM 12741 N N . ARG D 1 324 ? 62.088 -45.185 122.680 1.00 65.80 316 ARG D N 1
ATOM 12742 C CA . ARG D 1 324 ? 60.738 -44.756 123.046 1.00 65.74 316 ARG D CA 1
ATOM 12743 C C . ARG D 1 324 ? 60.702 -44.121 124.440 1.00 67.12 316 ARG D C 1
ATOM 12744 O O . ARG D 1 324 ? 59.948 -43.168 124.676 1.00 69.33 316 ARG D O 1
ATOM 12746 N N . GLU D 1 325 ? 61.512 -44.625 125.376 1.00 65.76 317 GLU D N 1
ATOM 12747 C CA . GLU D 1 325 ? 61.491 -44.085 126.733 1.00 66.45 317 GLU D CA 1
ATOM 12748 C C . GLU D 1 325 ? 62.082 -42.684 126.787 1.00 67.75 317 GLU D C 1
ATOM 12749 O O . GLU D 1 325 ? 61.550 -41.815 127.480 1.00 78.29 317 GLU D O 1
ATOM 12755 N N . LEU D 1 326 ? 63.161 -42.435 126.043 1.00 62.30 318 LEU D N 1
ATOM 12756 C CA . LEU D 1 326 ? 63.793 -41.119 126.078 1.00 66.88 318 LEU D CA 1
ATOM 12757 C C . LEU D 1 326 ? 62.898 -40.061 125.451 1.00 67.97 318 LEU D C 1
ATOM 12758 O O . LEU D 1 326 ? 62.870 -38.909 125.909 1.00 64.50 318 LEU D O 1
ATOM 12763 N N . GLY D 1 327 ? 62.195 -40.422 124.384 1.00 60.72 319 GLY D N 1
ATOM 12764 C CA . GLY D 1 327 ? 61.210 -39.549 123.781 1.00 64.94 319 GLY D CA 1
ATOM 12765 C C . GLY D 1 327 ? 61.717 -38.894 122.513 1.00 61.80 319 GLY D C 1
ATOM 12766 O O . GLY D 1 327 ? 62.842 -39.114 122.049 1.00 60.16 319 GLY D O 1
ATOM 12767 N N . GLU D 1 328 ? 60.863 -38.030 121.973 1.00 58.70 320 GLU D N 1
ATOM 12768 C CA . GLU D 1 328 ? 61.164 -37.314 120.746 1.00 60.72 320 GLU D CA 1
ATOM 12769 C C . GLU D 1 328 ? 61.698 -35.906 120.988 1.00 68.67 320 GLU D C 1
ATOM 12770 O O . GLU D 1 328 ? 62.277 -35.323 120.068 1.00 71.19 320 GLU D O 1
ATOM 12776 N N . THR D 1 329 ? 61.572 -35.370 122.208 1.00 69.29 321 THR D N 1
ATOM 12777 C CA . THR D 1 329 ? 62.001 -34.009 122.513 1.00 65.39 321 THR D CA 1
ATOM 12778 C C . THR D 1 329 ? 63.427 -34.012 123.039 1.00 63.30 321 THR D C 1
ATOM 12779 O O . THR D 1 329 ? 63.735 -34.700 124.019 1.00 65.66 321 THR D O 1
ATOM 12783 N N . LEU D 1 330 ? 64.285 -33.227 122.395 1.00 61.98 322 LEU D N 1
ATOM 12784 C CA . LEU D 1 330 ? 65.678 -33.149 122.802 1.00 61.79 322 LEU D CA 1
ATOM 12785 C C . LEU D 1 330 ? 65.791 -32.543 124.196 1.00 63.77 322 LEU D C 1
ATOM 12786 O O . LEU D 1 330 ? 65.158 -31.530 124.510 1.00 52.71 322 LEU D O 1
ATOM 12791 N N . LYS D 1 331 ? 66.614 -33.169 125.029 1.00 65.55 323 LYS D N 1
ATOM 12792 C CA . LYS D 1 331 ? 66.854 -32.717 126.386 1.00 58.26 323 LYS D CA 1
ATOM 12793 C C . LYS D 1 331 ? 68.243 -32.102 126.473 1.00 56.31 323 LYS D C 1
ATOM 12794 O O . LYS D 1 331 ? 69.147 -32.462 125.714 1.00 60.29 323 LYS D O 1
ATOM 12800 N N . ALA D 1 332 ? 68.403 -31.169 127.403 1.00 56.62 324 ALA D N 1
ATOM 12801 C CA . ALA D 1 332 ? 69.709 -30.590 127.659 1.00 50.33 324 ALA D CA 1
ATOM 12802 C C . ALA D 1 332 ? 70.623 -31.647 128.275 1.00 56.70 324 ALA D C 1
ATOM 12803 O O . ALA D 1 332 ? 70.183 -32.417 129.133 1.00 57.92 324 ALA D O 1
ATOM 12805 N N . PRO D 1 333 ? 71.894 -31.710 127.866 1.00 53.53 325 PRO D N 1
ATOM 12806 C CA . PRO D 1 333 ? 72.786 -32.746 128.413 1.00 54.30 325 PRO D CA 1
ATOM 12807 C C . PRO D 1 333 ? 72.885 -32.636 129.926 1.00 56.39 325 PRO D C 1
ATOM 12808 O O . PRO D 1 333 ? 72.801 -31.544 130.500 1.00 56.54 325 PRO D O 1
ATOM 12812 N N . GLY D 1 334 ? 73.022 -33.797 130.574 1.00 48.31 326 GLY D N 1
ATOM 12813 C CA . GLY D 1 334 ? 73.275 -33.865 131.996 1.00 50.56 326 GLY D CA 1
ATOM 12814 C C . GLY D 1 334 ? 74.750 -34.057 132.313 1.00 54.74 326 GLY D C 1
ATOM 12815 O O . GLY D 1 334 ? 75.627 -33.941 131.454 1.00 47.51 326 GLY D O 1
ATOM 12816 N N . SER D 1 335 ? 75.018 -34.396 133.578 1.00 58.82 327 SER D N 1
ATOM 12817 C CA . SER D 1 335 ? 76.404 -34.550 134.001 1.00 54.31 327 SER D CA 1
ATOM 12818 C C . SER D 1 335 ? 77.025 -35.830 133.470 1.00 50.69 327 SER D C 1
ATOM 12819 O O . SER D 1 335 ? 78.255 -35.985 133.547 1.00 44.64 327 SER D O 1
ATOM 12822 N N . VAL D 1 336 ? 76.205 -36.745 132.946 1.00 50.09 328 VAL D N 1
ATOM 12823 C CA . VAL D 1 336 ? 76.706 -38.004 132.402 1.00 53.25 328 VAL D CA 1
ATOM 12824 C C . VAL D 1 336 ? 77.277 -37.782 131.003 1.00 46.00 328 VAL D C 1
ATOM 12825 O O . VAL D 1 336 ? 76.648 -37.153 130.142 1.00 31.82 328 VAL D O 1
ATOM 12829 N N . THR D 1 337 ? 78.481 -38.295 130.791 1.00 41.27 329 THR D N 1
ATOM 12830 C CA . THR D 1 337 ? 79.191 -38.270 129.529 1.00 33.11 329 THR D CA 1
ATOM 12831 C C . THR D 1 337 ? 79.539 -39.705 129.155 1.00 52.66 329 THR D C 1
ATOM 12832 O O . THR D 1 337 ? 79.928 -40.494 130.022 1.00 57.50 329 THR D O 1
ATOM 12836 N N . PHE D 1 338 ? 79.369 -40.050 127.874 1.00 50.94 330 PHE D N 1
ATOM 12837 C CA . PHE D 1 338 ? 79.665 -41.384 127.365 1.00 36.46 330 PHE D CA 1
ATOM 12838 C C . PHE D 1 338 ? 80.702 -41.309 126.255 1.00 41.62 330 PHE D C 1
ATOM 12839 O O . PHE D 1 338 ? 80.448 -40.705 125.205 1.00 48.38 330 PHE D O 1
ATOM 12847 N N . LEU D 1 339 ? 81.838 -41.983 126.459 1.00 41.62 331 LEU D N 1
ATOM 12848 C CA . LEU D 1 339 ? 82.822 -42.170 125.398 1.00 38.12 331 LEU D CA 1
ATOM 12849 C C . LEU D 1 339 ? 82.505 -43.447 124.648 1.00 45.00 331 LEU D C 1
ATOM 12850 O O . LEU D 1 339 ? 82.606 -44.530 125.229 1.00 52.42 331 LEU D O 1
ATOM 12855 N N . PRO D 1 340 ? 82.180 -43.375 123.388 1.00 41.73 332 PRO D N 1
ATOM 12856 C CA . PRO D 1 340 ? 81.681 -44.552 122.684 1.00 36.19 332 PRO D CA 1
ATOM 12857 C C . PRO D 1 340 ? 82.787 -45.430 122.145 1.00 44.60 332 PRO D C 1
ATOM 12858 O O . PRO D 1 340 ? 82.584 -46.115 121.136 1.00 62.11 332 PRO D O 1
ATOM 12862 N N . TYR D 1 341 ? 83.939 -45.452 122.808 1.00 45.11 333 TYR D N 1
ATOM 12863 C CA . TYR D 1 341 ? 85.138 -46.125 122.292 1.00 46.83 333 TYR D CA 1
ATOM 12864 C C . TYR D 1 341 ? 85.212 -47.613 122.656 1.00 39.22 333 TYR D C 1
ATOM 12865 O O . TYR D 1 341 ? 86.271 -48.104 123.022 1.00 48.39 333 TYR D O 1
ATOM 12874 N N . LEU D 1 342 ? 84.114 -48.359 122.520 1.00 39.81 334 LEU D N 1
ATOM 12875 C CA . LEU D 1 342 ? 84.100 -49.759 122.949 1.00 47.86 334 LEU D CA 1
ATOM 12876 C C . LEU D 1 342 ? 85.096 -50.647 122.205 1.00 54.38 334 LEU D C 1
ATOM 12877 O O . LEU D 1 342 ? 85.373 -51.759 122.665 1.00 64.50 334 LEU D O 1
ATOM 12882 N N . SER D 1 343 ? 85.593 -50.229 121.046 1.00 51.85 335 SER D N 1
ATOM 12883 C CA . SER D 1 343 ? 86.554 -51.027 120.291 1.00 46.51 335 SER D CA 1
ATOM 12884 C C . SER D 1 343 ? 87.831 -50.242 120.043 1.00 50.85 335 SER D C 1
ATOM 12885 O O . SER D 1 343 ? 88.546 -50.507 119.080 1.00 60.18 335 SER D O 1
ATOM 12888 N N . GLY D 1 344 ? 88.135 -49.280 120.897 1.00 55.84 336 GLY D N 1
ATOM 12889 C CA . GLY D 1 344 ? 89.088 -48.265 120.502 1.00 58.25 336 GLY D CA 1
ATOM 12890 C C . GLY D 1 344 ? 88.350 -47.239 119.657 1.00 49.36 336 GLY D C 1
ATOM 12891 O O . GLY D 1 344 ? 87.114 -47.209 119.637 1.00 51.67 336 GLY D O 1
ATOM 12892 N N . GLU D 1 345 ? 89.099 -46.413 118.928 1.00 41.60 337 GLU D N 1
ATOM 12893 C CA . GLU D 1 345 ? 88.461 -45.482 117.999 1.00 45.56 337 GLU D CA 1
ATOM 12894 C C . GLU D 1 345 ? 89.346 -45.253 116.791 1.00 45.12 337 GLU D C 1
ATOM 12895 O O . GLU D 1 345 ? 90.577 -45.281 116.883 1.00 50.10 337 GLU D O 1
ATOM 12901 N N . ARG D 1 346 ? 88.710 -45.030 115.647 1.00 45.97 338 ARG D N 1
ATOM 12902 C CA . ARG D 1 346 ? 89.503 -44.665 114.485 1.00 42.14 338 ARG D CA 1
ATOM 12903 C C . ARG D 1 346 ? 89.568 -43.145 114.324 1.00 44.36 338 ARG D C 1
ATOM 12904 O O . ARG D 1 346 ? 90.504 -42.507 114.823 1.00 42.73 338 ARG D O 1
ATOM 12912 N N . THR D 1 347 ? 88.605 -42.547 113.636 1.00 40.02 339 THR D N 1
ATOM 12913 C CA . THR D 1 347 ? 88.725 -41.112 113.394 1.00 48.44 339 THR D CA 1
ATOM 12914 C C . THR D 1 347 ? 88.279 -40.341 114.631 1.00 53.36 339 THR D C 1
ATOM 12915 O O . THR D 1 347 ? 87.161 -40.548 115.107 1.00 59.70 339 THR D O 1
ATOM 12919 N N . PRO D 1 348 ? 89.105 -39.423 115.168 1.00 53.09 340 PRO D N 1
ATOM 12920 C CA . PRO D 1 348 ? 90.404 -38.890 114.721 1.00 50.40 340 PRO D CA 1
ATOM 12921 C C . PRO D 1 348 ? 91.681 -39.372 115.433 1.00 52.31 340 PRO D C 1
ATOM 12922 O O . PRO D 1 348 ? 92.740 -38.784 115.176 1.00 45.22 340 PRO D O 1
ATOM 12926 N N . TYR D 1 349 ? 91.610 -40.404 116.285 1.00 50.33 341 TYR D N 1
ATOM 12927 C CA . TYR D 1 349 ? 92.731 -40.730 117.152 1.00 48.27 341 TYR D CA 1
ATOM 12928 C C . TYR D 1 349 ? 93.521 -41.970 116.746 1.00 51.62 341 TYR D C 1
ATOM 12929 O O . TYR D 1 349 ? 94.657 -42.122 117.211 1.00 58.57 341 TYR D O 1
ATOM 12938 N N . ASN D 1 350 ? 92.963 -42.849 115.908 1.00 53.48 342 ASN D N 1
ATOM 12939 C CA . ASN D 1 350 ? 93.583 -44.131 115.538 1.00 46.14 342 ASN D CA 1
ATOM 12940 C C . ASN D 1 350 ? 94.168 -44.802 116.775 1.00 47.74 342 ASN D C 1
ATOM 12941 O O . ASN D 1 350 ? 95.381 -44.955 116.924 1.00 53.72 342 ASN D O 1
ATOM 12946 N N . ASP D 1 351 ? 93.273 -45.131 117.703 1.00 46.39 343 ASP D N 1
ATOM 12947 C CA . ASP D 1 351 ? 93.654 -45.577 119.040 1.00 50.21 343 ASP D CA 1
ATOM 12948 C C . ASP D 1 351 ? 93.006 -46.937 119.317 1.00 52.49 343 ASP D C 1
ATOM 12949 O O . ASP D 1 351 ? 91.783 -47.040 119.485 1.00 49.01 343 ASP D O 1
ATOM 12954 N N . ALA D 1 352 ? 93.831 -47.979 119.354 1.00 46.51 344 ALA D N 1
ATOM 12955 C CA . ALA D 1 352 ? 93.338 -49.313 119.609 1.00 45.91 344 ALA D CA 1
ATOM 12956 C C . ALA D 1 352 ? 93.184 -49.627 121.094 1.00 58.18 344 ALA D C 1
ATOM 12957 O O . ALA D 1 352 ? 92.383 -50.506 121.435 1.00 59.60 344 ALA D O 1
ATOM 12959 N N . LYS D 1 353 ? 93.901 -48.922 121.982 1.00 55.80 345 LYS D N 1
ATOM 12960 C CA . LYS D 1 353 ? 93.915 -49.300 123.394 1.00 54.01 345 LYS D CA 1
ATOM 12961 C C . LYS D 1 353 ? 92.841 -48.585 124.210 1.00 53.73 345 LYS D C 1
ATOM 12962 O O . LYS D 1 353 ? 92.337 -49.152 125.184 1.00 52.27 345 LYS D O 1
ATOM 12964 N N . ILE D 1 354 ? 92.461 -47.361 123.832 1.00 50.80 346 ILE D N 1
ATOM 12965 C CA . ILE D 1 354 ? 91.445 -46.635 124.587 1.00 44.57 346 ILE D CA 1
ATOM 12966 C C . ILE D 1 354 ? 90.119 -47.400 124.511 1.00 46.41 346 ILE D C 1
ATOM 12967 O O . ILE D 1 354 ? 89.832 -48.091 123.522 1.00 50.57 346 ILE D O 1
ATOM 12972 N N . ARG D 1 355 ? 89.283 -47.253 125.540 1.00 38.27 347 ARG D N 1
ATOM 12973 C CA . ARG D 1 355 ? 88.035 -48.000 125.620 1.00 38.27 347 ARG D CA 1
ATOM 12974 C C . ARG D 1 355 ? 86.884 -47.080 125.990 1.00 36.95 347 ARG D C 1
ATOM 12975 O O . ARG D 1 355 ? 87.066 -45.889 126.241 1.00 50.04 347 ARG D O 1
ATOM 12983 N N . GLY D 1 356 ? 85.677 -47.646 126.030 1.00 42.40 348 GLY D N 1
ATOM 12984 C CA . GLY D 1 356 ? 84.506 -46.855 126.353 1.00 49.01 348 GLY D CA 1
ATOM 12985 C C . GLY D 1 356 ? 84.455 -46.460 127.824 1.00 54.92 348 GLY D C 1
ATOM 12986 O O . GLY D 1 356 ? 85.162 -47.004 128.684 1.00 43.05 348 GLY D O 1
ATOM 12987 N N . SER D 1 357 ? 83.609 -45.469 128.121 1.00 56.68 349 SER D N 1
ATOM 12988 C CA . SER D 1 357 ? 83.592 -44.908 129.464 1.00 48.05 349 SER D CA 1
ATOM 12989 C C . SER D 1 357 ? 82.300 -44.133 129.717 1.00 50.93 349 SER D C 1
ATOM 12990 O O . SER D 1 357 ? 81.790 -43.451 128.817 1.00 49.43 349 SER D O 1
ATOM 12993 N N . PHE D 1 358 ? 81.778 -44.251 130.945 1.00 45.86 350 PHE D N 1
ATOM 12994 C CA . PHE D 1 358 ? 80.782 -43.335 131.499 1.00 42.80 350 PHE D CA 1
ATOM 12995 C C . PHE D 1 358 ? 81.419 -42.477 132.583 1.00 45.17 350 PHE D C 1
ATOM 12996 O O . PHE D 1 358 ? 82.111 -42.991 133.462 1.00 45.42 350 PHE D O 1
ATOM 13004 N N . CYS D 1 359 ? 81.145 -41.181 132.566 1.00 46.57 351 CYS D N 1
ATOM 13005 C CA . CYS D 1 359 ? 81.676 -40.313 133.599 1.00 41.92 351 CYS D CA 1
ATOM 13006 C C . CYS D 1 359 ? 80.582 -39.409 134.125 1.00 46.23 351 CYS D C 1
ATOM 13007 O O . CYS D 1 359 ? 79.525 -39.253 133.509 1.00 52.80 351 CYS D O 1
ATOM 13010 N N . GLY D 1 360 ? 80.833 -38.844 135.303 1.00 44.00 352 GLY D N 1
ATOM 13011 C CA . GLY D 1 360 ? 79.833 -37.985 135.890 1.00 45.24 352 GLY D CA 1
ATOM 13012 C C . GLY D 1 360 ? 78.628 -38.717 136.421 1.00 59.29 352 GLY D C 1
ATOM 13013 O O . GLY D 1 360 ? 77.564 -38.105 136.554 1.00 67.23 352 GLY D O 1
ATOM 13014 N N . LEU D 1 361 ? 78.757 -40.018 136.712 1.00 55.13 353 LEU D N 1
ATOM 13015 C CA . LEU D 1 361 ? 77.627 -40.797 137.201 1.00 48.89 353 LEU D CA 1
ATOM 13016 C C . LEU D 1 361 ? 77.189 -40.303 138.571 1.00 52.14 353 LEU D C 1
ATOM 13017 O O . LEU D 1 361 ? 78.011 -39.946 139.424 1.00 43.57 353 LEU D O 1
ATOM 13022 N N . GLU D 1 362 ? 75.874 -40.236 138.741 1.00 55.74 354 GLU D N 1
ATOM 13023 C CA . GLU D 1 362 ? 75.221 -39.733 139.932 1.00 55.04 354 GLU D CA 1
ATOM 13024 C C . GLU D 1 362 ? 74.087 -40.666 140.333 1.00 68.61 354 GLU D C 1
ATOM 13025 O O . GLU D 1 362 ? 73.656 -41.519 139.550 1.00 66.00 354 GLU D O 1
ATOM 13031 N N . HIS D 1 363 ? 73.608 -40.500 141.574 1.00 73.25 355 HIS D N 1
ATOM 13032 C CA . HIS D 1 363 ? 72.421 -41.238 142.011 1.00 68.06 355 HIS D CA 1
ATOM 13033 C C . HIS D 1 363 ? 71.168 -40.837 141.233 1.00 63.69 355 HIS D C 1
ATOM 13034 O O . HIS D 1 363 ? 70.298 -41.671 140.972 1.00 59.89 355 HIS D O 1
ATOM 13041 N N . GLU D 1 364 ? 71.047 -39.566 140.866 1.00 74.45 356 GLU D N 1
ATOM 13042 C CA . GLU D 1 364 ? 69.852 -39.126 140.161 1.00 85.38 356 GLU D CA 1
ATOM 13043 C C . GLU D 1 364 ? 69.788 -39.658 138.736 1.00 82.02 356 GLU D C 1
ATOM 13044 O O . GLU D 1 364 ? 68.719 -39.608 138.115 1.00 88.39 356 GLU D O 1
ATOM 13050 N N . ALA D 1 365 ? 70.899 -40.168 138.212 1.00 65.25 357 ALA D N 1
ATOM 13051 C CA . ALA D 1 365 ? 70.951 -40.692 136.854 1.00 56.79 357 ALA D CA 1
ATOM 13052 C C . ALA D 1 365 ? 70.275 -42.056 136.768 1.00 53.88 357 ALA D C 1
ATOM 13053 O O . ALA D 1 365 ? 70.760 -43.026 137.355 1.00 63.65 357 ALA D O 1
ATOM 13055 N N . ASP D 1 366 ? 69.183 -42.141 136.021 1.00 49.99 358 ASP D N 1
ATOM 13056 C CA . ASP D 1 366 ? 68.474 -43.387 135.781 1.00 51.66 358 ASP D CA 1
ATOM 13057 C C . ASP D 1 366 ? 68.830 -43.944 134.395 1.00 54.46 358 ASP D C 1
ATOM 13058 O O . ASP D 1 366 ? 69.718 -43.431 133.707 1.00 54.66 358 ASP D O 1
ATOM 13063 N N . ARG D 1 367 ? 68.119 -45.006 133.978 1.00 58.54 359 ARG D N 1
ATOM 13064 C CA . ARG D 1 367 ? 68.340 -45.627 132.666 1.00 59.13 359 ARG D CA 1
ATOM 13065 C C . ARG D 1 367 ? 68.244 -44.628 131.513 1.00 59.95 359 ARG D C 1
ATOM 13066 O O . ARG D 1 367 ? 69.157 -44.537 130.688 1.00 55.07 359 ARG D O 1
ATOM 13074 N N . SER D 1 368 ? 67.171 -43.827 131.478 1.00 64.40 360 SER D N 1
ATOM 13075 C CA . SER D 1 368 ? 66.991 -42.852 130.403 1.00 66.90 360 SER D CA 1
ATOM 13076 C C . SER D 1 368 ? 68.130 -41.832 130.349 1.00 70.07 360 SER D C 1
ATOM 13077 O O . SER D 1 368 ? 68.433 -41.299 129.274 1.00 68.43 360 SER D O 1
ATOM 13080 N N . ALA D 1 369 ? 68.726 -41.490 131.497 1.00 73.53 361 ALA D N 1
ATOM 13081 C CA . ALA D 1 369 ? 69.829 -40.528 131.490 1.00 62.40 361 ALA D CA 1
ATOM 13082 C C . ALA D 1 369 ? 71.062 -41.087 130.799 1.00 56.92 361 ALA D C 1
ATOM 13083 O O . ALA D 1 369 ? 71.795 -40.338 130.140 1.00 54.84 361 ALA D O 1
ATOM 13085 N N . LEU D 1 370 ? 71.313 -42.388 130.948 1.00 51.34 362 LEU D N 1
ATOM 13086 C CA . LEU D 1 370 ? 72.484 -42.993 130.324 1.00 52.40 362 LEU D CA 1
ATOM 13087 C C . LEU D 1 370 ? 72.231 -43.298 128.844 1.00 52.77 362 LEU D C 1
ATOM 13088 O O . LEU D 1 370 ? 73.136 -43.165 128.007 1.00 51.42 362 LEU D O 1
ATOM 13093 N N . THR D 1 371 ? 71.016 -43.730 128.509 1.00 42.26 363 THR D N 1
ATOM 13094 C CA . THR D 1 371 ? 70.615 -43.787 127.114 1.00 49.34 363 THR D CA 1
ATOM 13095 C C . THR D 1 371 ? 70.910 -42.457 126.435 1.00 55.17 363 THR D C 1
ATOM 13096 O O . THR D 1 371 ? 71.592 -42.402 125.405 1.00 54.20 363 THR D O 1
ATOM 13100 N N . GLN D 1 372 ? 70.457 -41.366 127.056 1.00 50.62 364 GLN D N 1
ATOM 13101 C CA . GLN D 1 372 ? 70.679 -40.027 126.527 1.00 55.29 364 GLN D CA 1
ATOM 13102 C C . GLN D 1 372 ? 72.168 -39.741 126.319 1.00 58.42 364 GLN D C 1
ATOM 13103 O O . GLN D 1 372 ? 72.564 -39.156 125.300 1.00 62.19 364 GLN D O 1
ATOM 13109 N N . ALA D 1 373 ? 73.011 -40.142 127.275 1.00 55.23 365 ALA D N 1
ATOM 13110 C CA . ALA D 1 373 ? 74.442 -39.880 127.159 1.00 46.93 365 ALA D CA 1
ATOM 13111 C C . ALA D 1 373 ? 75.088 -40.710 126.052 1.00 48.02 365 ALA D C 1
ATOM 13112 O O . ALA D 1 373 ? 76.060 -40.258 125.443 1.00 48.61 365 ALA D O 1
ATOM 13114 N N . VAL D 1 374 ? 74.587 -41.929 125.797 1.00 44.51 366 VAL D N 1
ATOM 13115 C CA . VAL D 1 374 ? 75.131 -42.752 124.719 1.00 40.81 366 VAL D CA 1
ATOM 13116 C C . VAL D 1 374 ? 74.848 -42.104 123.369 1.00 44.15 366 VAL D C 1
ATOM 13117 O O . VAL D 1 374 ? 75.717 -42.054 122.487 1.00 44.26 366 VAL D O 1
ATOM 13121 N N . LEU D 1 375 ? 73.634 -41.593 123.185 1.00 36.30 367 LEU D N 1
ATOM 13122 C CA . LEU D 1 375 ? 73.321 -40.933 121.930 1.00 46.84 367 LEU D CA 1
ATOM 13123 C C . LEU D 1 375 ? 74.145 -39.659 121.770 1.00 48.64 367 LEU D C 1
ATOM 13124 O O . LEU D 1 375 ? 74.728 -39.422 120.701 1.00 48.84 367 LEU D O 1
ATOM 13129 N N . GLU D 1 376 ? 74.246 -38.855 122.837 1.00 43.68 368 GLU D N 1
ATOM 13130 C CA . GLU D 1 376 ? 75.076 -37.649 122.800 1.00 43.12 368 GLU D CA 1
ATOM 13131 C C . GLU D 1 376 ? 76.524 -37.976 122.480 1.00 39.50 368 GLU D C 1
ATOM 13132 O O . GLU D 1 376 ? 77.184 -37.233 121.746 1.00 37.16 368 GLU D O 1
ATOM 13138 N N . GLY D 1 377 ? 77.049 -39.061 123.067 1.00 38.13 369 GLY D N 1
ATOM 13139 C CA . GLY D 1 377 ? 78.454 -39.393 122.892 1.00 34.36 369 GLY D CA 1
ATOM 13140 C C . GLY D 1 377 ? 78.794 -39.731 121.457 1.00 44.80 369 GLY D C 1
ATOM 13141 O O . GLY D 1 377 ? 79.834 -39.313 120.939 1.00 47.60 369 GLY D O 1
ATOM 13142 N N . VAL D 1 378 ? 77.929 -40.505 120.802 1.00 47.64 370 VAL D N 1
ATOM 13143 C CA . VAL D 1 378 ? 78.126 -40.797 119.389 1.00 50.20 370 VAL D CA 1
ATOM 13144 C C . VAL D 1 378 ? 77.945 -39.528 118.568 1.00 44.00 370 VAL D C 1
ATOM 13145 O O . VAL D 1 378 ? 78.652 -39.309 117.577 1.00 51.98 370 VAL D O 1
ATOM 13149 N N . ALA D 1 379 ? 77.003 -38.669 118.973 1.00 37.07 371 ALA D N 1
ATOM 13150 C CA . ALA D 1 379 ? 76.861 -37.346 118.358 1.00 46.20 371 ALA D CA 1
ATOM 13151 C C . ALA D 1 379 ? 78.149 -36.520 118.476 1.00 51.73 371 ALA D C 1
ATOM 13152 O O . ALA D 1 379 ? 78.596 -35.897 117.503 1.00 55.18 371 ALA D O 1
ATOM 13154 N N . PHE D 1 380 ? 78.764 -36.500 119.658 1.00 45.31 372 PHE D N 1
ATOM 13155 C CA . PHE D 1 380 ? 80.036 -35.797 119.795 1.00 39.35 372 PHE D CA 1
ATOM 13156 C C . PHE D 1 380 ? 81.142 -36.444 118.963 1.00 39.88 372 PHE D C 1
ATOM 13157 O O . PHE D 1 380 ? 82.048 -35.745 118.503 1.00 41.70 372 PHE D O 1
ATOM 13165 N N . ALA D 1 381 ? 81.094 -37.764 118.760 1.00 44.02 373 ALA D N 1
ATOM 13166 C CA . ALA D 1 381 ? 82.044 -38.415 117.858 1.00 45.43 373 ALA D CA 1
ATOM 13167 C C . ALA D 1 381 ? 81.883 -37.900 116.445 1.00 50.28 373 ALA D C 1
ATOM 13168 O O . ALA D 1 381 ? 82.868 -37.635 115.737 1.00 41.88 373 ALA D O 1
ATOM 13170 N N . ILE D 1 382 ? 80.636 -37.773 116.015 1.00 54.53 374 ILE D N 1
ATOM 13171 C CA . ILE D 1 382 ? 80.365 -37.213 114.709 1.00 50.27 374 ILE D CA 1
ATOM 13172 C C . ILE D 1 382 ? 80.912 -35.802 114.631 1.00 46.62 374 ILE D C 1
ATOM 13173 O O . ILE D 1 382 ? 81.464 -35.394 113.603 1.00 49.85 374 ILE D O 1
ATOM 13178 N N . ARG D 1 383 ? 80.810 -35.048 115.726 1.00 46.34 375 ARG D N 1
ATOM 13179 C CA . ARG D 1 383 ? 81.369 -33.702 115.720 1.00 50.15 375 ARG D CA 1
ATOM 13180 C C . ARG D 1 383 ? 82.889 -33.745 115.581 1.00 50.63 375 ARG D C 1
ATOM 13181 O O . ARG D 1 383 ? 83.472 -32.931 114.848 1.00 48.16 375 ARG D O 1
ATOM 13189 N N . ASP D 1 384 ? 83.542 -34.720 116.226 1.00 34.20 376 ASP D N 1
ATOM 13190 C CA . ASP D 1 384 ? 84.985 -34.903 116.045 1.00 43.23 376 ASP D CA 1
ATOM 13191 C C . ASP D 1 384 ? 85.322 -35.228 114.595 1.00 51.22 376 ASP D C 1
ATOM 13192 O O . ASP D 1 384 ? 86.291 -34.695 114.039 1.00 55.72 376 ASP D O 1
ATOM 13197 N N . ASN D 1 385 ? 84.520 -36.092 113.962 1.00 44.35 377 ASN D N 1
ATOM 13198 C CA . ASN D 1 385 ? 84.779 -36.464 112.575 1.00 47.13 377 ASN D CA 1
ATOM 13199 C C . ASN D 1 385 ? 84.569 -35.271 111.652 1.00 44.94 377 ASN D C 1
ATOM 13200 O O . ASN D 1 385 ? 85.398 -34.990 110.781 1.00 42.49 377 ASN D O 1
ATOM 13205 N N . LEU D 1 386 ? 83.476 -34.538 111.851 1.00 50.02 378 LEU D N 1
ATOM 13206 C CA . LEU D 1 386 ? 83.243 -33.330 111.070 1.00 46.72 378 LEU D CA 1
ATOM 13207 C C . LEU D 1 386 ? 84.391 -32.339 111.229 1.00 46.84 378 LEU D C 1
ATOM 13208 O O . LEU D 1 386 ? 84.767 -31.652 110.271 1.00 55.04 378 LEU D O 1
ATOM 13213 N N . LEU D 1 387 ? 84.950 -32.234 112.433 1.00 38.42 379 LEU D N 1
ATOM 13214 C CA . LEU D 1 387 ? 86.095 -31.353 112.618 1.00 39.12 379 LEU D CA 1
ATOM 13215 C C . LEU D 1 387 ? 87.285 -31.807 111.785 1.00 47.68 379 LEU D C 1
ATOM 13216 O O . LEU D 1 387 ? 87.951 -30.983 111.142 1.00 41.10 379 LEU D O 1
ATOM 13221 N N . ALA D 1 388 ? 87.537 -33.118 111.753 1.00 45.16 380 ALA D N 1
ATOM 13222 C CA . ALA D 1 388 ? 88.672 -33.660 111.013 1.00 39.17 380 ALA D CA 1
ATOM 13223 C C . ALA D 1 388 ? 88.537 -33.375 109.527 1.00 53.62 380 ALA D C 1
ATOM 13224 O O . ALA D 1 388 ? 89.494 -32.954 108.868 1.00 51.47 380 ALA D O 1
ATOM 13226 N N . LEU D 1 389 ? 87.354 -33.641 108.976 1.00 51.08 381 LEU D N 1
ATOM 13227 C CA . LEU D 1 389 ? 87.096 -33.306 107.587 1.00 46.02 381 LEU D CA 1
ATOM 13228 C C . LEU D 1 389 ? 87.254 -31.807 107.356 1.00 58.28 381 LEU D C 1
ATOM 13229 O O . LEU D 1 389 ? 87.816 -31.386 106.336 1.00 69.42 381 LEU D O 1
ATOM 13234 N N . GLN D 1 390 ? 86.761 -30.983 108.290 1.00 49.97 382 GLN D N 1
ATOM 13235 C CA . GLN D 1 390 ? 86.928 -29.548 108.127 1.00 53.71 382 GLN D CA 1
ATOM 13236 C C . GLN D 1 390 ? 88.397 -29.158 108.105 1.00 55.74 382 GLN D C 1
ATOM 13237 O O . GLN D 1 390 ? 88.766 -28.192 107.425 1.00 63.15 382 GLN D O 1
ATOM 13243 N N . SER D 1 391 ? 89.249 -29.904 108.821 1.00 47.52 383 SER D N 1
ATOM 13244 C CA . SER D 1 391 ? 90.687 -29.653 108.815 1.00 45.85 383 SER D CA 1
ATOM 13245 C C . SER D 1 391 ? 91.341 -30.071 107.513 1.00 51.49 383 SER D C 1
ATOM 13246 O O . SER D 1 391 ? 92.545 -29.851 107.344 1.00 53.21 383 SER D O 1
ATOM 13249 N N . ALA D 1 392 ? 90.594 -30.726 106.628 1.00 56.16 384 ALA D N 1
ATOM 13250 C CA . ALA D 1 392 ? 91.087 -31.179 105.340 1.00 51.26 384 ALA D CA 1
ATOM 13251 C C . ALA D 1 392 ? 90.404 -30.471 104.172 1.00 62.42 384 ALA D C 1
ATOM 13252 O O . ALA D 1 392 ? 90.333 -31.029 103.069 1.00 67.24 384 ALA D O 1
ATOM 13254 N N . GLY D 1 393 ? 89.884 -29.263 104.396 1.00 63.18 385 GLY D N 1
ATOM 13255 C CA . GLY D 1 393 ? 89.391 -28.426 103.313 1.00 56.09 385 GLY D CA 1
ATOM 13256 C C . GLY D 1 393 ? 87.933 -28.596 102.960 1.00 55.91 385 GLY D C 1
ATOM 13257 O O . GLY D 1 393 ? 87.508 -28.110 101.904 1.00 69.77 385 GLY D O 1
ATOM 13258 N N . THR D 1 394 ? 87.146 -29.235 103.818 1.00 53.51 386 THR D N 1
ATOM 13259 C CA . THR D 1 394 ? 85.766 -29.585 103.517 1.00 55.98 386 THR D CA 1
ATOM 13260 C C . THR D 1 394 ? 84.840 -28.811 104.439 1.00 52.54 386 THR D C 1
ATOM 13261 O O . THR D 1 394 ? 84.994 -28.846 105.664 1.00 50.78 386 THR D O 1
ATOM 13265 N N . GLU D 1 395 ? 83.856 -28.162 103.848 1.00 54.05 387 GLU D N 1
ATOM 13266 C CA . GLU D 1 395 ? 82.761 -27.545 104.573 1.00 58.45 387 GLU D CA 1
ATOM 13267 C C . GLU D 1 395 ? 81.487 -28.336 104.273 1.00 61.39 387 GLU D C 1
ATOM 13268 O O . GLU D 1 395 ? 81.097 -28.483 103.108 1.00 65.64 387 GLU D O 1
ATOM 13274 N N . ILE D 1 396 ? 80.879 -28.906 105.310 1.00 64.41 388 ILE D N 1
ATOM 13275 C CA . ILE D 1 396 ? 79.660 -29.693 105.140 1.00 72.68 388 ILE D CA 1
ATOM 13276 C C . ILE D 1 396 ? 78.482 -28.726 105.220 1.00 80.35 388 ILE D C 1
ATOM 13277 O O . ILE D 1 396 ? 78.267 -28.073 106.241 1.00 76.70 388 ILE D O 1
ATOM 13279 N N . THR D 1 397 ? 77.752 -28.581 104.118 1.00 94.04 389 THR D N 1
ATOM 13280 C CA . THR D 1 397 ? 76.609 -27.673 104.113 1.00 107.14 389 THR D CA 1
ATOM 13281 C C . THR D 1 397 ? 75.327 -28.407 104.521 1.00 119.38 389 THR D C 1
ATOM 13282 O O . THR D 1 397 ? 74.683 -28.039 105.512 1.00 119.81 389 THR D O 1
ATOM 13286 N N . SER D 1 398 ? 74.981 -29.478 103.802 1.00 118.14 390 SER D N 1
ATOM 13287 C CA . SER D 1 398 ? 73.826 -30.308 104.114 1.00 106.00 390 SER D CA 1
ATOM 13288 C C . SER D 1 398 ? 74.289 -31.693 104.545 1.00 89.66 390 SER D C 1
ATOM 13289 O O . SER D 1 398 ? 75.297 -32.213 104.060 1.00 90.58 390 SER D O 1
ATOM 13292 N N . LEU D 1 399 ? 73.552 -32.287 105.469 1.00 75.80 391 LEU D N 1
ATOM 13293 C CA . LEU D 1 399 ? 73.893 -33.612 105.952 1.00 69.14 391 LEU D CA 1
ATOM 13294 C C . LEU D 1 399 ? 72.674 -34.519 105.830 1.00 66.13 391 LEU D C 1
ATOM 13295 O O . LEU D 1 399 ? 71.558 -34.119 106.169 1.00 69.87 391 LEU D O 1
ATOM 13300 N N . THR D 1 400 ? 72.882 -35.724 105.323 1.00 63.08 392 THR D N 1
ATOM 13301 C CA . THR D 1 400 ? 71.822 -36.708 105.177 1.00 58.49 392 THR D CA 1
ATOM 13302 C C . THR D 1 400 ? 72.109 -37.881 106.097 1.00 58.25 392 THR D C 1
ATOM 13303 O O . THR D 1 400 ? 73.247 -38.348 106.173 1.00 57.67 392 THR D O 1
ATOM 13307 N N . ALA D 1 401 ? 71.083 -38.365 106.791 1.00 59.02 393 ALA D N 1
ATOM 13308 C CA . ALA D 1 401 ? 71.264 -39.411 107.791 1.00 64.33 393 ALA D CA 1
ATOM 13309 C C . ALA D 1 401 ? 70.703 -40.721 107.270 1.00 67.58 393 ALA D C 1
ATOM 13310 O O . ALA D 1 401 ? 69.553 -40.781 106.826 1.00 78.42 393 ALA D O 1
ATOM 13312 N N . VAL D 1 402 ? 71.510 -41.764 107.341 1.00 58.01 394 VAL D N 1
ATOM 13313 C CA . VAL D 1 402 ? 71.102 -43.100 106.964 1.00 58.76 394 VAL D CA 1
ATOM 13314 C C . VAL D 1 402 ? 71.604 -44.070 108.030 1.00 65.89 394 VAL D C 1
ATOM 13315 O O . VAL D 1 402 ? 72.297 -43.689 108.977 1.00 75.52 394 VAL D O 1
ATOM 13319 N N . GLY D 1 403 ? 71.267 -45.337 107.862 1.00 64.24 395 GLY D N 1
ATOM 13320 C CA . GLY D 1 403 ? 71.631 -46.367 108.808 1.00 55.26 395 GLY D CA 1
ATOM 13321 C C . GLY D 1 403 ? 70.549 -46.561 109.853 1.00 50.55 395 GLY D C 1
ATOM 13322 O O . GLY D 1 403 ? 69.664 -45.729 110.032 1.00 43.28 395 GLY D O 1
ATOM 13323 N N . GLY D 1 404 ? 70.651 -47.686 110.571 1.00 57.05 396 GLY D N 1
ATOM 13324 C CA . GLY D 1 404 ? 69.614 -48.050 111.529 1.00 58.16 396 GLY D CA 1
ATOM 13325 C C . GLY D 1 404 ? 69.368 -46.993 112.595 1.00 54.27 396 GLY D C 1
ATOM 13326 O O . GLY D 1 404 ? 68.219 -46.719 112.958 1.00 52.34 396 GLY D O 1
ATOM 13327 N N . GLY D 1 405 ? 70.437 -46.388 113.116 1.00 47.00 397 GLY D N 1
ATOM 13328 C CA . GLY D 1 405 ? 70.260 -45.412 114.173 1.00 43.58 397 GLY D CA 1
ATOM 13329 C C . GLY D 1 405 ? 69.413 -44.233 113.759 1.00 54.41 397 GLY D C 1
ATOM 13330 O O . GLY D 1 405 ? 68.754 -43.628 114.613 1.00 69.88 397 GLY D O 1
ATOM 13331 N N . SER D 1 406 ? 69.349 -43.938 112.456 1.00 49.77 398 SER D N 1
ATOM 13332 C CA . SER D 1 406 ? 68.576 -42.811 111.941 1.00 54.06 398 SER D CA 1
ATOM 13333 C C . SER D 1 406 ? 67.072 -43.001 112.096 1.00 61.27 398 SER D C 1
ATOM 13334 O O . SER D 1 406 ? 66.306 -42.107 111.718 1.00 54.10 398 SER D O 1
ATOM 13337 N N . ARG D 1 407 ? 66.630 -44.151 112.602 1.00 68.28 399 ARG D N 1
ATOM 13338 C CA . ARG D 1 407 ? 65.239 -44.331 112.985 1.00 62.40 399 ARG D CA 1
ATOM 13339 C C . ARG D 1 407 ? 64.914 -43.667 114.320 1.00 68.15 399 ARG D C 1
ATOM 13340 O O . ARG D 1 407 ? 63.746 -43.663 114.723 1.00 78.55 399 ARG D O 1
ATOM 13342 N N . SER D 1 408 ? 65.904 -43.073 114.994 1.00 60.67 400 SER D N 1
ATOM 13343 C CA . SER D 1 408 ? 65.714 -42.429 116.295 1.00 61.34 400 SER D CA 1
ATOM 13344 C C . SER D 1 408 ? 65.567 -40.915 116.108 1.00 65.26 400 SER D C 1
ATOM 13345 O O . SER D 1 408 ? 66.526 -40.230 115.732 1.00 65.92 400 SER D O 1
ATOM 13348 N N . THR D 1 409 ? 64.368 -40.389 116.383 1.00 61.19 401 THR D N 1
ATOM 13349 C CA . THR D 1 409 ? 64.159 -38.947 116.288 1.00 57.96 401 THR D CA 1
ATOM 13350 C C . THR D 1 409 ? 65.055 -38.188 117.264 1.00 61.67 401 THR D C 1
ATOM 13351 O O . THR D 1 409 ? 65.638 -37.154 116.905 1.00 62.22 401 THR D O 1
ATOM 13355 N N . TYR D 1 410 ? 65.202 -38.697 118.492 1.00 52.41 402 TYR D N 1
ATOM 13356 C CA . TYR D 1 410 ? 66.094 -38.047 119.444 1.00 43.42 402 TYR D CA 1
ATOM 13357 C C . TYR D 1 410 ? 67.518 -38.018 118.907 1.00 56.32 402 TYR D C 1
ATOM 13358 O O . TYR D 1 410 ? 68.186 -36.984 118.958 1.00 67.96 402 TYR D O 1
ATOM 13367 N N . TRP D 1 411 ? 67.995 -39.148 118.379 1.00 59.94 403 TRP D N 1
ATOM 13368 C CA . TRP D 1 411 ? 69.378 -39.224 117.907 1.00 64.45 403 TRP D CA 1
ATOM 13369 C C . TRP D 1 411 ? 69.647 -38.227 116.786 1.00 55.44 403 TRP D C 1
ATOM 13370 O O . TRP D 1 411 ? 70.753 -37.682 116.686 1.00 53.42 403 TRP D O 1
ATOM 13381 N N . LEU D 1 412 ? 68.678 -38.033 115.891 1.00 45.67 404 LEU D N 1
ATOM 13382 C CA . LEU D 1 412 ? 68.890 -37.081 114.813 1.00 42.53 404 LEU D CA 1
ATOM 13383 C C . LEU D 1 412 ? 68.935 -35.667 115.359 1.00 59.79 404 LEU D C 1
ATOM 13384 O O . LEU D 1 412 ? 69.811 -34.880 114.986 1.00 69.34 404 LEU D O 1
ATOM 13389 N N . LYS D 1 413 ? 68.033 -35.343 116.287 1.00 64.78 405 LYS D N 1
ATOM 13390 C CA . LYS D 1 413 ? 68.029 -34.006 116.878 1.00 61.13 405 LYS D CA 1
ATOM 13391 C C . LYS D 1 413 ? 69.321 -33.750 117.652 1.00 60.75 405 LYS D C 1
ATOM 13392 O O . LYS D 1 413 ? 69.841 -32.626 117.658 1.00 59.34 405 LYS D O 1
ATOM 13398 N N . ALA D 1 414 ? 69.864 -34.797 118.293 1.00 58.72 406 ALA D N 1
ATOM 13399 C CA . ALA D 1 414 ? 71.133 -34.695 119.009 1.00 52.03 406 ALA D CA 1
ATOM 13400 C C . ALA D 1 414 ? 72.291 -34.429 118.059 1.00 61.25 406 ALA D C 1
ATOM 13401 O O . ALA D 1 414 ? 73.173 -33.618 118.364 1.00 67.61 406 ALA D O 1
ATOM 13403 N N . ILE D 1 415 ? 72.345 -35.149 116.934 1.00 62.03 407 ILE D N 1
ATOM 13404 C CA . ILE D 1 415 ? 73.412 -34.917 115.966 1.00 52.77 407 ILE D CA 1
ATOM 13405 C C . ILE D 1 415 ? 73.237 -33.558 115.316 1.00 50.19 407 ILE D C 1
ATOM 13406 O O . ILE D 1 415 ? 74.207 -32.808 115.129 1.00 55.84 407 ILE D O 1
ATOM 13411 N N . ALA D 1 416 ? 71.995 -33.189 115.023 1.00 41.52 408 ALA D N 1
ATOM 13412 C CA . ALA D 1 416 ? 71.763 -31.891 114.410 1.00 48.48 408 ALA D CA 1
ATOM 13413 C C . ALA D 1 416 ? 72.221 -30.776 115.336 1.00 59.67 408 ALA D C 1
ATOM 13414 O O . ALA D 1 416 ? 72.814 -29.787 114.886 1.00 63.74 408 ALA D O 1
ATOM 13416 N N . THR D 1 417 ? 71.936 -30.906 116.636 1.00 54.73 409 THR D N 1
ATOM 13417 C CA . THR D 1 417 ? 72.321 -29.846 117.560 1.00 52.58 409 THR D CA 1
ATOM 13418 C C . THR D 1 417 ? 73.824 -29.844 117.838 1.00 48.77 409 THR D C 1
ATOM 13419 O O . THR D 1 417 ? 74.422 -28.776 118.004 1.00 48.87 409 THR D O 1
ATOM 13423 N N . ALA D 1 418 ? 74.471 -31.005 117.812 1.00 51.60 410 ALA D N 1
ATOM 13424 C CA . ALA D 1 418 ? 75.909 -31.038 118.057 1.00 44.78 410 ALA D CA 1
ATOM 13425 C C . ALA D 1 418 ? 76.682 -30.411 116.899 1.00 43.89 410 ALA D C 1
ATOM 13426 O O . ALA D 1 418 ? 77.673 -29.712 117.116 1.00 48.62 410 ALA D O 1
ATOM 13428 N N . LEU D 1 419 ? 76.236 -30.626 115.664 1.00 48.03 411 LEU D N 1
ATOM 13429 C CA . LEU D 1 419 ? 76.931 -30.074 114.505 1.00 59.48 411 LEU D CA 1
ATOM 13430 C C . LEU D 1 419 ? 76.430 -28.694 114.087 1.00 60.71 411 LEU D C 1
ATOM 13431 O O . LEU D 1 419 ? 77.121 -28.010 113.318 1.00 56.10 411 LEU D O 1
ATOM 13436 N N . ASN D 1 420 ? 75.245 -28.287 114.555 1.00 61.88 412 ASN D N 1
ATOM 13437 C CA . ASN D 1 420 ? 74.578 -27.080 114.074 1.00 63.48 412 ASN D CA 1
ATOM 13438 C C . ASN D 1 420 ? 74.492 -27.082 112.551 1.00 65.64 412 ASN D C 1
ATOM 13439 O O . ASN D 1 420 ? 74.754 -26.082 111.886 1.00 69.11 412 ASN D O 1
ATOM 13444 N N . VAL D 1 421 ? 74.142 -28.236 112.000 1.00 61.84 413 VAL D N 1
ATOM 13445 C CA . VAL D 1 421 ? 73.783 -28.360 110.594 1.00 62.20 413 VAL D CA 1
ATOM 13446 C C . VAL D 1 421 ? 72.408 -29.014 110.567 1.00 64.54 413 VAL D C 1
ATOM 13447 O O . VAL D 1 421 ? 72.126 -29.895 111.393 1.00 72.36 413 VAL D O 1
ATOM 13451 N N . PRO D 1 422 ? 71.504 -28.585 109.698 1.00 60.15 414 PRO D N 1
ATOM 13452 C CA . PRO D 1 422 ? 70.277 -29.358 109.493 1.00 60.27 414 PRO D CA 1
ATOM 13453 C C . PRO D 1 422 ? 70.604 -30.732 108.930 1.00 58.58 414 PRO D C 1
ATOM 13454 O O . PRO D 1 422 ? 71.603 -30.921 108.229 1.00 52.65 414 PRO D O 1
ATOM 13458 N N . ILE D 1 423 ? 69.767 -31.707 109.274 1.00 54.22 415 ILE D N 1
ATOM 13459 C CA . ILE D 1 423 ? 69.929 -33.071 108.792 1.00 58.16 415 ILE D CA 1
ATOM 13460 C C . ILE D 1 423 ? 68.683 -33.472 108.024 1.00 58.10 415 ILE D C 1
ATOM 13461 O O . ILE D 1 423 ? 67.567 -33.406 108.556 1.00 53.14 415 ILE D O 1
ATOM 13466 N N . ALA D 1 424 ? 68.884 -33.904 106.783 1.00 62.85 416 ALA D N 1
ATOM 13467 C CA . ALA D 1 424 ? 67.810 -34.358 105.916 1.00 65.27 416 ALA D CA 1
ATOM 13468 C C . ALA D 1 424 ? 67.630 -35.869 106.042 1.00 61.17 416 ALA D C 1
ATOM 13469 O O . ALA D 1 424 ? 68.596 -36.631 105.918 1.00 65.08 416 ALA D O 1
ATOM 13471 N N . LEU D 1 425 ? 66.389 -36.295 106.297 1.00 56.25 417 LEU D N 1
ATOM 13472 C CA . LEU D 1 425 ? 66.051 -37.709 106.408 1.00 67.12 417 LEU D CA 1
ATOM 13473 C C . LEU D 1 425 ? 65.409 -38.178 105.114 1.00 71.26 417 LEU D C 1
ATOM 13474 O O . LEU D 1 425 ? 64.317 -37.704 104.773 1.00 76.20 417 LEU D O 1
ATOM 13479 N N . PRO D 1 426 ? 66.011 -39.115 104.392 1.00 69.83 418 PRO D N 1
ATOM 13480 C CA . PRO D 1 426 ? 65.483 -39.503 103.079 1.00 67.68 418 PRO D CA 1
ATOM 13481 C C . PRO D 1 426 ? 64.142 -40.219 103.176 1.00 71.32 418 PRO D C 1
ATOM 13482 O O . PRO D 1 426 ? 63.729 -40.705 104.233 1.00 68.45 418 PRO D O 1
ATOM 13486 N N . GLU D 1 427 ? 63.436 -40.242 102.045 1.00 73.18 419 GLU D N 1
ATOM 13487 C CA . GLU D 1 427 ? 62.277 -41.115 101.931 1.00 71.53 419 GLU D CA 1
ATOM 13488 C C . GLU D 1 427 ? 62.710 -42.581 102.044 1.00 72.49 419 GLU D C 1
ATOM 13489 O O . GLU D 1 427 ? 63.866 -42.941 101.798 1.00 56.51 419 GLU D O 1
ATOM 13491 N N . GLU D 1 428 ? 61.750 -43.435 102.390 1.00 82.73 420 GLU D N 1
ATOM 13492 C CA . GLU D 1 428 ? 62.009 -44.864 102.516 1.00 81.15 420 GLU D CA 1
ATOM 13493 C C . GLU D 1 428 ? 62.297 -45.476 101.154 1.00 72.73 420 GLU D C 1
ATOM 13494 O O . GLU D 1 428 ? 61.647 -45.147 100.159 1.00 77.13 420 GLU D O 1
ATOM 13500 N N . GLY D 1 429 ? 63.268 -46.379 101.109 1.00 69.88 421 GLY D N 1
ATOM 13501 C CA . GLY D 1 429 ? 63.625 -46.977 99.841 1.00 53.22 421 GLY D CA 1
ATOM 13502 C C . GLY D 1 429 ? 64.959 -47.688 99.917 1.00 62.01 421 GLY D C 1
ATOM 13503 O O . GLY D 1 429 ? 65.526 -47.900 100.994 1.00 62.08 421 GLY D O 1
ATOM 13504 N N . ASP D 1 430 ? 65.410 -48.096 98.745 1.00 64.34 422 ASP D N 1
ATOM 13505 C CA . ASP D 1 430 ? 66.644 -48.851 98.578 1.00 74.23 422 ASP D CA 1
ATOM 13506 C C . ASP D 1 430 ? 67.588 -47.940 97.808 1.00 71.56 422 ASP D C 1
ATOM 13507 O O . ASP D 1 430 ? 67.511 -47.841 96.579 1.00 67.92 422 ASP D O 1
ATOM 13512 N N . PHE D 1 431 ? 68.446 -47.239 98.531 1.00 70.23 423 PHE D N 1
ATOM 13513 C CA . PHE D 1 431 ? 69.391 -46.348 97.879 1.00 72.43 423 PHE D CA 1
ATOM 13514 C C . PHE D 1 431 ? 70.825 -46.684 98.265 1.00 70.65 423 PHE D C 1
ATOM 13515 O O . PHE D 1 431 ? 71.686 -45.805 98.287 1.00 71.09 423 PHE D O 1
ATOM 13523 N N . GLY D 1 432 ? 71.104 -47.958 98.531 1.00 66.45 424 GLY D N 1
ATOM 13524 C CA . GLY D 1 432 ? 72.407 -48.380 98.997 1.00 63.93 424 GLY D CA 1
ATOM 13525 C C . GLY D 1 432 ? 73.316 -48.737 97.846 1.00 64.95 424 GLY D C 1
ATOM 13526 O O . GLY D 1 432 ? 73.070 -48.369 96.694 1.00 64.02 424 GLY D O 1
ATOM 13527 N N . ALA D 1 433 ? 74.339 -49.547 98.156 1.00 53.82 425 ALA D N 1
ATOM 13528 C CA . ALA D 1 433 ? 75.371 -49.871 97.171 1.00 50.06 425 ALA D CA 1
ATOM 13529 C C . ALA D 1 433 ? 74.792 -50.537 95.925 1.00 59.60 425 ALA D C 1
ATOM 13530 O O . ALA D 1 433 ? 75.251 -50.277 94.804 1.00 61.45 425 ALA D O 1
ATOM 13532 N N . ALA D 1 434 ? 73.787 -51.401 96.092 1.00 54.66 426 ALA D N 1
ATOM 13533 C CA . ALA D 1 434 ? 73.242 -52.099 94.932 1.00 59.41 426 ALA D CA 1
ATOM 13534 C C . ALA D 1 434 ? 72.582 -51.134 93.948 1.00 64.15 426 ALA D C 1
ATOM 13535 O O . ALA D 1 434 ? 72.693 -51.307 92.728 1.00 53.10 426 ALA D O 1
ATOM 13537 N N . PHE D 1 435 ? 71.906 -50.100 94.458 1.00 64.09 427 PHE D N 1
ATOM 13538 C CA . PHE D 1 435 ? 71.259 -49.131 93.577 1.00 61.38 427 PHE D CA 1
ATOM 13539 C C . PHE D 1 435 ? 72.299 -48.242 92.904 1.00 61.91 427 PHE D C 1
ATOM 13540 O O . PHE D 1 435 ? 72.142 -47.863 91.738 1.00 62.78 427 PHE D O 1
ATOM 13548 N N . GLY D 1 436 ? 73.367 -47.898 93.626 1.00 55.52 428 GLY D N 1
ATOM 13549 C CA . GLY D 1 436 ? 74.471 -47.187 93.003 1.00 49.96 428 GLY D CA 1
ATOM 13550 C C . GLY D 1 436 ? 75.151 -47.982 91.902 1.00 52.79 428 GLY D C 1
ATOM 13551 O O . GLY D 1 436 ? 75.580 -47.415 90.894 1.00 57.16 428 GLY D O 1
ATOM 13552 N N . ALA D 1 437 ? 75.296 -49.301 92.094 1.00 53.56 429 ALA D N 1
ATOM 13553 C CA . ALA D 1 437 ? 75.859 -50.141 91.043 1.00 50.35 429 ALA D CA 1
ATOM 13554 C C . ALA D 1 437 ? 74.979 -50.127 89.792 1.00 61.78 429 ALA D C 1
ATOM 13555 O O . ALA D 1 437 ? 75.481 -49.986 88.667 1.00 60.76 429 ALA D O 1
ATOM 13557 N N . ALA D 1 438 ? 73.660 -50.253 89.968 1.00 55.48 430 ALA D N 1
ATOM 13558 C CA . ALA D 1 438 ? 72.750 -50.141 88.831 1.00 61.98 430 ALA D CA 1
ATOM 13559 C C . ALA D 1 438 ? 72.902 -48.790 88.133 1.00 63.38 430 ALA D C 1
ATOM 13560 O O . ALA D 1 438 ? 72.893 -48.707 86.898 1.00 58.16 430 ALA D O 1
ATOM 13562 N N . ARG D 1 439 ? 73.012 -47.717 88.913 1.00 64.19 431 ARG D N 1
ATOM 13563 C CA . ARG D 1 439 ? 73.220 -46.399 88.333 1.00 63.79 431 ARG D CA 1
ATOM 13564 C C . ARG D 1 439 ? 74.524 -46.346 87.543 1.00 66.80 431 ARG D C 1
ATOM 13565 O O . ARG D 1 439 ? 74.560 -45.815 86.427 1.00 62.73 431 ARG D O 1
ATOM 13573 N N . LEU D 1 440 ? 75.602 -46.912 88.095 1.00 66.36 432 LEU D N 1
ATOM 13574 C CA . LEU D 1 440 ? 76.881 -46.922 87.391 1.00 64.72 432 LEU D CA 1
ATOM 13575 C C . LEU D 1 440 ? 76.834 -47.798 86.142 1.00 70.74 432 LEU D C 1
ATOM 13576 O O . LEU D 1 440 ? 77.489 -47.491 85.139 1.00 84.73 432 LEU D O 1
ATOM 13581 N N . GLY D 1 441 ? 76.105 -48.910 86.184 1.00 63.00 433 GLY D N 1
ATOM 13582 C CA . GLY D 1 441 ? 75.911 -49.672 84.961 1.00 58.23 433 GLY D CA 1
ATOM 13583 C C . GLY D 1 441 ? 75.123 -48.894 83.925 1.00 67.31 433 GLY D C 1
ATOM 13584 O O . GLY D 1 441 ? 75.449 -48.918 82.736 1.00 62.06 433 GLY D O 1
ATOM 13585 N N . LEU D 1 442 ? 74.094 -48.167 84.370 1.00 70.18 434 LEU D N 1
ATOM 13586 C CA . LEU D 1 442 ? 73.321 -47.314 83.472 1.00 70.94 434 LEU D CA 1
ATOM 13587 C C . LEU D 1 442 ? 74.150 -46.156 82.942 1.00 71.36 434 LEU D C 1
ATOM 13588 O O . LEU D 1 442 ? 73.988 -45.756 81.782 1.00 73.68 434 LEU D O 1
ATOM 13593 N N . ILE D 1 443 ? 75.035 -45.598 83.769 1.00 67.17 435 ILE D N 1
ATOM 13594 C CA . ILE D 1 443 ? 75.841 -44.469 83.319 1.00 67.22 435 ILE D CA 1
ATOM 13595 C C . ILE D 1 443 ? 76.775 -44.920 82.203 1.00 76.50 435 ILE D C 1
ATOM 13596 O O . ILE D 1 443 ? 76.862 -44.285 81.143 1.00 88.77 435 ILE D O 1
ATOM 13601 N N . ALA D 1 444 ? 77.433 -46.063 82.393 1.00 70.38 436 ALA D N 1
ATOM 13602 C CA . ALA D 1 444 ? 78.305 -46.563 81.343 1.00 69.51 436 ALA D CA 1
ATOM 13603 C C . ALA D 1 444 ? 77.496 -47.007 80.132 1.00 83.26 436 ALA D C 1
ATOM 13604 O O . ALA D 1 444 ? 77.985 -46.927 78.999 1.00 85.54 436 ALA D O 1
ATOM 13606 N N . ALA D 1 445 ? 76.267 -47.491 80.348 1.00 84.14 437 ALA D N 1
ATOM 13607 C CA . ALA D 1 445 ? 75.460 -47.993 79.237 1.00 81.36 437 ALA D CA 1
ATOM 13608 C C . ALA D 1 445 ? 74.865 -46.877 78.376 1.00 82.97 437 ALA D C 1
ATOM 13609 O O . ALA D 1 445 ? 74.866 -46.983 77.146 1.00 88.02 437 ALA D O 1
ATOM 13611 N N . THR D 1 446 ? 74.356 -45.806 78.982 1.00 83.06 438 THR D N 1
ATOM 13612 C CA . THR D 1 446 ? 73.770 -44.721 78.200 1.00 83.38 438 THR D CA 1
ATOM 13613 C C . THR D 1 446 ? 74.769 -43.614 77.916 1.00 93.47 438 THR D C 1
ATOM 13614 O O . THR D 1 446 ? 74.464 -42.719 77.119 1.00 101.48 438 THR D O 1
ATOM 13618 N N . GLY D 1 447 ? 75.915 -43.609 78.597 1.00 88.87 439 GLY D N 1
ATOM 13619 C CA . GLY D 1 447 ? 76.861 -42.537 78.391 1.00 81.11 439 GLY D CA 1
ATOM 13620 C C . GLY D 1 447 ? 76.341 -41.218 78.888 1.00 90.35 439 GLY D C 1
ATOM 13621 O O . GLY D 1 447 ? 76.838 -40.164 78.480 1.00 101.86 439 GLY D O 1
ATOM 13622 N N . ALA D 1 448 ? 75.349 -41.245 79.770 1.00 85.64 440 ALA D N 1
ATOM 13623 C CA . ALA D 1 448 ? 74.784 -40.018 80.294 1.00 85.39 440 ALA D CA 1
ATOM 13624 C C . ALA D 1 448 ? 75.786 -39.323 81.204 1.00 85.00 440 ALA D C 1
ATOM 13625 O O . ALA D 1 448 ? 76.795 -39.905 81.626 1.00 79.05 440 ALA D O 1
ATOM 13627 N N . ASP D 1 449 ? 75.534 -38.036 81.437 1.00 85.38 441 ASP D N 1
ATOM 13628 C CA . ASP D 1 449 ? 76.296 -37.270 82.416 1.00 80.78 441 ASP D CA 1
ATOM 13629 C C . ASP D 1 449 ? 76.097 -37.905 83.794 1.00 76.67 441 ASP D C 1
ATOM 13630 O O . ASP D 1 449 ? 74.946 -38.028 84.251 1.00 72.24 441 ASP D O 1
ATOM 13635 N N . PRO D 1 450 ? 77.165 -38.314 84.488 1.00 73.75 442 PRO D N 1
ATOM 13636 C CA . PRO D 1 450 ? 76.966 -39.059 85.747 1.00 69.45 442 PRO D CA 1
ATOM 13637 C C . PRO D 1 450 ? 76.203 -38.290 86.807 1.00 65.45 442 PRO D C 1
ATOM 13638 O O . PRO D 1 450 ? 75.479 -38.899 87.604 1.00 64.14 442 PRO D O 1
ATOM 13642 N N . PHE D 1 451 ? 76.302 -36.965 86.804 1.00 70.41 443 PHE D N 1
ATOM 13643 C CA . PHE D 1 451 ? 75.708 -36.139 87.848 1.00 70.30 443 PHE D CA 1
ATOM 13644 C C . PHE D 1 451 ? 74.209 -35.928 87.682 1.00 67.37 443 PHE D C 1
ATOM 13645 O O . PHE D 1 451 ? 73.533 -35.589 88.659 1.00 67.06 443 PHE D O 1
ATOM 13653 N N . THR D 1 452 ? 73.678 -36.065 86.472 1.00 69.64 444 THR D N 1
ATOM 13654 C CA . THR D 1 452 ? 72.232 -36.018 86.320 1.00 75.27 444 THR D CA 1
ATOM 13655 C C . THR D 1 452 ? 71.595 -37.352 86.626 1.00 69.87 444 THR D C 1
ATOM 13656 O O . THR D 1 452 ? 70.374 -37.411 86.771 1.00 71.79 444 THR D O 1
ATOM 13660 N N . ILE D 1 453 ? 72.388 -38.412 86.721 1.00 69.55 445 ILE D N 1
ATOM 13661 C CA . ILE D 1 453 ? 71.865 -39.716 87.091 1.00 74.49 445 ILE D CA 1
ATOM 13662 C C . ILE D 1 453 ? 71.841 -39.881 88.605 1.00 81.02 445 ILE D C 1
ATOM 13663 O O . ILE D 1 453 ? 70.805 -40.221 89.182 1.00 83.78 445 ILE D O 1
ATOM 13668 N N . CYS D 1 454 ? 72.962 -39.580 89.273 1.00 78.35 446 CYS D N 1
ATOM 13669 C CA . CYS D 1 454 ? 73.129 -39.847 90.705 1.00 72.85 446 CYS D CA 1
ATOM 13670 C C . CYS D 1 454 ? 72.528 -38.715 91.537 1.00 69.20 446 CYS D C 1
ATOM 13671 O O . CYS D 1 454 ? 73.216 -37.969 92.237 1.00 65.49 446 CYS D O 1
ATOM 13674 N N . THR D 1 455 ? 71.230 -38.646 91.519 1.00 70.77 447 THR D N 1
ATOM 13675 C CA . THR D 1 455 ? 70.622 -37.565 92.269 1.00 75.18 447 THR D CA 1
ATOM 13676 C C . THR D 1 455 ? 70.298 -38.038 93.666 1.00 83.67 447 THR D C 1
ATOM 13677 O O . THR D 1 455 ? 70.135 -39.238 93.910 1.00 93.90 447 THR D O 1
ATOM 13681 N N . PRO D 1 456 ? 70.204 -37.112 94.615 1.00 81.05 448 PRO D N 1
ATOM 13682 C CA . PRO D 1 456 ? 69.777 -37.496 95.952 1.00 73.06 448 PRO D CA 1
ATOM 13683 C C . PRO D 1 456 ? 68.334 -37.942 95.921 1.00 72.96 448 PRO D C 1
ATOM 13684 O O . PRO D 1 456 ? 67.567 -37.551 95.020 1.00 81.57 448 PRO D O 1
ATOM 13688 N N . PRO D 1 457 ? 67.915 -38.800 96.842 1.00 65.76 449 PRO D N 1
ATOM 13689 C CA . PRO D 1 457 ? 66.496 -39.143 96.938 1.00 66.86 449 PRO D CA 1
ATOM 13690 C C . PRO D 1 457 ? 65.735 -38.010 97.612 1.00 74.75 449 PRO D C 1
ATOM 13691 O O . PRO D 1 457 ? 66.313 -37.138 98.256 1.00 83.13 449 PRO D O 1
ATOM 13695 N N . GLN D 1 458 ? 64.412 -38.049 97.481 1.00 78.47 450 GLN D N 1
ATOM 13696 C CA . GLN D 1 458 ? 63.586 -36.997 98.061 1.00 77.56 450 GLN D CA 1
ATOM 13697 C C . GLN D 1 458 ? 63.595 -37.028 99.590 1.00 80.08 450 GLN D C 1
ATOM 13698 O O . GLN D 1 458 ? 63.602 -38.095 100.217 1.00 81.40 450 GLN D O 1
ATOM 13704 N N . THR D 1 459 ? 63.651 -35.833 100.184 1.00 77.32 451 THR D N 1
ATOM 13705 C CA . THR D 1 459 ? 63.756 -35.672 101.628 1.00 66.60 451 THR D CA 1
ATOM 13706 C C . THR D 1 459 ? 62.381 -35.736 102.287 1.00 74.41 451 THR D C 1
ATOM 13707 O O . THR D 1 459 ? 61.476 -34.975 101.930 1.00 80.01 451 THR D O 1
ATOM 13711 N N . ALA D 1 460 ? 62.236 -36.643 103.258 1.00 75.93 452 ALA D N 1
ATOM 13712 C CA . ALA D 1 460 ? 61.004 -36.790 104.034 1.00 77.87 452 ALA D CA 1
ATOM 13713 C C . ALA D 1 460 ? 60.885 -35.733 105.132 1.00 78.54 452 ALA D C 1
ATOM 13714 O O . ALA D 1 460 ? 59.900 -34.993 105.193 1.00 83.15 452 ALA D O 1
ATOM 13716 N N . ARG D 1 461 ? 61.863 -35.668 106.028 1.00 75.22 453 ARG D N 1
ATOM 13717 C CA . ARG D 1 461 ? 61.866 -34.684 107.100 1.00 82.11 453 ARG D CA 1
ATOM 13718 C C . ARG D 1 461 ? 63.196 -33.956 107.093 1.00 82.33 453 ARG D C 1
ATOM 13719 O O . ARG D 1 461 ? 64.201 -34.477 106.608 1.00 82.13 453 ARG D O 1
ATOM 13727 N N . THR D 1 462 ? 63.183 -32.727 107.589 1.00 84.39 454 THR D N 1
ATOM 13728 C CA . THR D 1 462 ? 64.406 -31.981 107.843 1.00 85.51 454 THR D CA 1
ATOM 13729 C C . THR D 1 462 ? 64.477 -31.691 109.333 1.00 78.96 454 THR D C 1
ATOM 13730 O O . THR D 1 462 ? 63.619 -30.981 109.871 1.00 81.90 454 THR D O 1
ATOM 13734 N N . ILE D 1 463 ? 65.504 -32.218 109.987 1.00 68.80 455 ILE D N 1
ATOM 13735 C CA . ILE D 1 463 ? 65.679 -32.063 111.426 1.00 68.74 455 ILE D CA 1
ATOM 13736 C C . ILE D 1 463 ? 66.625 -30.889 111.653 1.00 62.54 455 ILE D C 1
ATOM 13737 O O . ILE D 1 463 ? 67.811 -30.958 111.312 1.00 59.80 455 ILE D O 1
ATOM 13742 N N . GLU D 1 464 ? 66.088 -29.782 112.230 1.00 63.31 456 GLU D N 1
ATOM 13743 C CA . GLU D 1 464 ? 66.874 -28.590 112.501 1.00 68.87 456 GLU D CA 1
ATOM 13744 C C . GLU D 1 464 ? 67.501 -28.659 113.898 1.00 69.16 456 GLU D C 1
ATOM 13745 O O . GLU D 1 464 ? 66.963 -29.312 114.805 1.00 64.48 456 GLU D O 1
ATOM 13751 N N . PRO D 1 465 ? 68.644 -27.998 114.085 1.00 65.48 457 PRO D N 1
ATOM 13752 C CA . PRO D 1 465 ? 69.261 -27.937 115.413 1.00 61.63 457 PRO D CA 1
ATOM 13753 C C . PRO D 1 465 ? 68.396 -27.182 116.415 1.00 65.88 457 PRO D C 1
ATOM 13754 O O . PRO D 1 465 ? 67.692 -26.226 116.080 1.00 67.73 457 PRO D O 1
ATOM 13758 N N . GLU D 1 466 ? 68.424 -27.638 117.662 1.00 67.86 458 GLU D N 1
ATOM 13759 C CA . GLU D 1 466 ? 67.664 -26.954 118.705 1.00 76.60 458 GLU D CA 1
ATOM 13760 C C . GLU D 1 466 ? 68.445 -25.730 119.169 1.00 77.69 458 GLU D C 1
ATOM 13761 O O . GLU D 1 466 ? 69.434 -25.858 119.898 1.00 79.97 458 GLU D O 1
ATOM 13767 N N . GLN D 1 467 ? 67.991 -24.540 118.767 1.00 77.43 459 GLN D N 1
ATOM 13768 C CA . GLN D 1 467 ? 68.765 -23.336 119.052 1.00 77.48 459 GLN D CA 1
ATOM 13769 C C . GLN D 1 467 ? 68.931 -23.124 120.553 1.00 76.54 459 GLN D C 1
ATOM 13770 O O . GLN D 1 467 ? 69.983 -22.657 121.001 1.00 72.66 459 GLN D O 1
ATOM 13772 N N . ALA D 1 468 ? 67.924 -23.489 121.349 1.00 76.01 460 ALA D N 1
ATOM 13773 C CA . ALA D 1 468 ? 68.025 -23.287 122.790 1.00 70.25 460 ALA D CA 1
ATOM 13774 C C . ALA D 1 468 ? 69.092 -24.174 123.405 1.00 65.55 460 ALA D C 1
ATOM 13775 O O . ALA D 1 468 ? 69.729 -23.783 124.388 1.00 71.32 460 ALA D O 1
ATOM 13777 N N . LEU D 1 469 ? 69.307 -25.362 122.854 1.00 61.48 461 LEU D N 1
ATOM 13778 C CA . LEU D 1 469 ? 70.253 -26.302 123.432 1.00 61.86 461 LEU D CA 1
ATOM 13779 C C . LEU D 1 469 ? 71.611 -26.249 122.751 1.00 57.55 461 LEU D C 1
ATOM 13780 O O . LEU D 1 469 ? 72.506 -27.026 123.105 1.00 54.74 461 LEU D O 1
ATOM 13785 N N . LEU D 1 470 ? 71.803 -25.310 121.827 1.00 57.69 462 LEU D N 1
ATOM 13786 C CA . LEU D 1 470 ? 73.057 -25.251 121.083 1.00 63.25 462 LEU D CA 1
ATOM 13787 C C . LEU D 1 470 ? 74.241 -24.987 122.009 1.00 61.65 462 LEU D C 1
ATOM 13788 O O . LEU D 1 470 ? 75.304 -25.601 121.863 1.00 59.22 462 LEU D O 1
ATOM 13793 N N . SER D 1 471 ? 74.079 -24.084 122.974 1.00 65.04 463 SER D N 1
ATOM 13794 C CA . SER D 1 471 ? 75.181 -23.807 123.886 1.00 62.43 463 SER D CA 1
ATOM 13795 C C . SER D 1 471 ? 75.420 -24.953 124.857 1.00 66.34 463 SER D C 1
ATOM 13796 O O . SER D 1 471 ? 76.574 -25.309 125.132 1.00 51.14 463 SER D O 1
ATOM 13799 N N . ALA D 1 472 ? 74.344 -25.530 125.401 1.00 73.39 464 ALA D N 1
ATOM 13800 C CA . ALA D 1 472 ? 74.494 -26.661 126.308 1.00 56.63 464 ALA D CA 1
ATOM 13801 C C . ALA D 1 472 ? 75.207 -27.815 125.624 1.00 58.41 464 ALA D C 1
ATOM 13802 O O . ALA D 1 472 ? 76.006 -28.520 126.254 1.00 59.92 464 ALA D O 1
ATOM 13804 N N . TYR D 1 473 ? 74.954 -28.008 124.323 1.00 56.73 465 TYR D N 1
ATOM 13805 C CA . TYR D 1 473 ? 75.674 -29.048 123.597 1.00 52.10 465 TYR D CA 1
ATOM 13806 C C . TYR D 1 473 ? 77.140 -28.671 123.407 1.00 45.44 465 TYR D C 1
ATOM 13807 O O . TYR D 1 473 ? 78.016 -29.542 123.448 1.00 43.47 465 TYR D O 1
ATOM 13816 N N . ASP D 1 474 ? 77.429 -27.383 123.220 1.00 51.85 466 ASP D N 1
ATOM 13817 C CA . ASP D 1 474 ? 78.817 -26.949 123.161 1.00 53.46 466 ASP D CA 1
ATOM 13818 C C . ASP D 1 474 ? 79.542 -27.293 124.454 1.00 45.45 466 ASP D C 1
ATOM 13819 O O . ASP D 1 474 ? 80.682 -27.781 124.432 1.00 43.92 466 ASP D O 1
ATOM 13824 N N . GLU D 1 475 ? 78.895 -27.030 125.592 1.00 52.05 467 GLU D N 1
ATOM 13825 C CA . GLU D 1 475 ? 79.501 -27.297 126.891 1.00 58.97 467 GLU D CA 1
ATOM 13826 C C . GLU D 1 475 ? 79.729 -28.795 127.097 1.00 54.98 467 GLU D C 1
ATOM 13827 O O . GLU D 1 475 ? 80.779 -29.219 127.588 1.00 41.98 467 GLU D O 1
ATOM 13833 N N . ALA D 1 476 ? 78.732 -29.609 126.766 1.00 52.53 468 ALA D N 1
ATOM 13834 C CA . ALA D 1 476 ? 78.856 -31.049 126.954 1.00 49.19 468 ALA D CA 1
ATOM 13835 C C . ALA D 1 476 ? 79.900 -31.639 126.006 1.00 50.36 468 ALA D C 1
ATOM 13836 O O . ALA D 1 476 ? 80.615 -32.576 126.386 1.00 48.35 468 ALA D O 1
ATOM 13838 N N . TYR D 1 477 ? 80.004 -31.123 124.778 1.00 48.29 469 TYR D N 1
ATOM 13839 C CA . TYR D 1 477 ? 81.060 -31.587 123.881 1.00 52.50 469 TYR D CA 1
ATOM 13840 C C . TYR D 1 477 ? 82.448 -31.358 124.477 1.00 50.64 469 TYR D C 1
ATOM 13841 O O . TYR D 1 477 ? 83.302 -32.245 124.421 1.00 46.99 469 TYR D O 1
ATOM 13850 N N . GLN D 1 478 ? 82.700 -30.175 125.051 1.00 57.03 470 GLN D N 1
ATOM 13851 C CA . GLN D 1 478 ? 84.039 -29.900 125.572 1.00 58.87 470 GLN D CA 1
ATOM 13852 C C . GLN D 1 478 ? 84.388 -30.825 126.738 1.00 58.23 470 GLN D C 1
ATOM 13853 O O . GLN D 1 478 ? 85.545 -31.231 126.883 1.00 60.04 470 GLN D O 1
ATOM 13859 N N . ARG D 1 479 ? 83.406 -31.161 127.584 1.00 56.94 471 ARG D N 1
ATOM 13860 C CA . ARG D 1 479 ? 83.595 -32.196 128.608 1.00 50.81 471 ARG D CA 1
ATOM 13861 C C . ARG D 1 479 ? 83.977 -33.544 127.987 1.00 46.99 471 ARG D C 1
ATOM 13862 O O . ARG D 1 479 ? 84.938 -34.189 128.418 1.00 48.11 471 ARG D O 1
ATOM 13870 N N . TYR D 1 480 ? 83.255 -33.955 126.937 1.00 46.27 472 TYR D N 1
ATOM 13871 C CA . TYR D 1 480 ? 83.548 -35.189 126.203 1.00 41.22 472 TYR D CA 1
ATOM 13872 C C . TYR D 1 480 ? 84.928 -35.153 125.546 1.00 40.84 472 TYR D C 1
ATOM 13873 O O . TYR D 1 480 ? 85.651 -36.155 125.545 1.00 47.25 472 TYR D O 1
ATOM 13882 N N . HIS D 1 481 ? 85.286 -34.021 124.943 1.00 35.65 473 HIS D N 1
ATOM 13883 C CA . HIS D 1 481 ? 86.564 -33.886 124.260 1.00 37.47 473 HIS D CA 1
ATOM 13884 C C . HIS D 1 481 ? 87.717 -33.911 125.250 1.00 35.83 473 HIS D C 1
ATOM 13885 O O . HIS D 1 481 ? 88.747 -34.543 124.998 1.00 42.90 473 HIS D O 1
ATOM 13892 N N . ALA D 1 482 ? 87.555 -33.243 126.388 1.00 42.91 474 ALA D N 1
ATOM 13893 C CA . ALA D 1 482 ? 88.608 -33.214 127.390 1.00 39.85 474 ALA D CA 1
ATOM 13894 C C . ALA D 1 482 ? 88.832 -34.571 128.023 1.00 46.60 474 ALA D C 1
ATOM 13895 O O . ALA D 1 482 ? 89.920 -34.801 128.559 1.00 47.01 474 ALA D O 1
ATOM 13897 N N . LEU D 1 483 ? 87.825 -35.460 127.999 1.00 35.13 475 LEU D N 1
ATOM 13898 C CA . LEU D 1 483 ? 87.998 -36.779 128.608 1.00 55.61 475 LEU D CA 1
ATOM 13899 C C . LEU D 1 483 ? 89.042 -37.632 127.893 1.00 56.88 475 LEU D C 1
ATOM 13900 O O . LEU D 1 483 ? 89.733 -38.417 128.551 1.00 54.75 475 LEU D O 1
ATOM 13905 N N . TYR D 1 484 ? 89.165 -37.519 126.565 1.00 56.71 476 TYR D N 1
ATOM 13906 C CA . TYR D 1 484 ? 90.037 -38.452 125.853 1.00 47.34 476 TYR D CA 1
ATOM 13907 C C . TYR D 1 484 ? 91.497 -38.328 126.265 1.00 49.24 476 TYR D C 1
ATOM 13908 O O . TYR D 1 484 ? 92.111 -39.360 126.578 1.00 53.69 476 TYR D O 1
ATOM 13917 N N . PRO D 1 485 ? 92.132 -37.155 126.249 1.00 46.68 477 PRO D N 1
ATOM 13918 C CA . PRO D 1 485 ? 93.533 -37.119 126.698 1.00 50.27 477 PRO D CA 1
ATOM 13919 C C . PRO D 1 485 ? 93.711 -37.538 128.145 1.00 50.12 477 PRO D C 1
ATOM 13920 O O . PRO D 1 485 ? 94.738 -38.141 128.478 1.00 49.57 477 PRO D O 1
ATOM 13924 N N . ALA D 1 486 ? 92.716 -37.293 129.001 1.00 50.32 478 ALA D N 1
ATOM 13925 C CA . ALA D 1 486 ? 92.813 -37.699 130.401 1.00 53.22 478 ALA D CA 1
ATOM 13926 C C . ALA D 1 486 ? 92.921 -39.223 130.537 1.00 49.14 478 ALA D C 1
ATOM 13927 O O . ALA D 1 486 ? 93.725 -39.725 131.328 1.00 48.91 478 ALA D O 1
ATOM 13929 N N . LEU D 1 487 ? 92.098 -39.973 129.794 1.00 53.24 479 LEU D N 1
ATOM 13930 C CA . LEU D 1 487 ? 92.151 -41.432 129.821 1.00 53.74 479 LEU D CA 1
ATOM 13931 C C . LEU D 1 487 ? 93.299 -41.990 128.999 1.00 60.38 479 LEU D C 1
ATOM 13932 O O . LEU D 1 487 ? 93.915 -42.982 129.400 1.00 66.98 479 LEU D O 1
ATOM 13937 N N . HIS D 1 488 ? 93.624 -41.339 127.884 1.00 60.71 480 HIS D N 1
ATOM 13938 C CA . HIS D 1 488 ? 94.690 -41.805 127.003 1.00 57.93 480 HIS D CA 1
ATOM 13939 C C . HIS D 1 488 ? 96.047 -41.853 127.701 1.00 57.86 480 HIS D C 1
ATOM 13940 O O . HIS D 1 488 ? 96.890 -42.693 127.361 1.00 66.00 480 HIS D O 1
ATOM 13947 N N . ALA D 1 489 ? 96.295 -40.941 128.643 1.00 52.48 481 ALA D N 1
ATOM 13948 C CA . ALA D 1 489 ? 97.551 -40.949 129.376 1.00 52.62 481 ALA D CA 1
ATOM 13949 C C . ALA D 1 489 ? 97.697 -42.180 130.259 1.00 53.71 481 ALA D C 1
ATOM 13950 O O . ALA D 1 489 ? 98.812 -42.473 130.698 1.00 53.12 481 ALA D O 1
ATOM 13952 N N . LEU D 1 490 ? 96.600 -42.881 130.561 1.00 55.76 482 LEU D N 1
ATOM 13953 C CA . LEU D 1 490 ? 96.656 -44.072 131.404 1.00 64.82 482 LEU D CA 1
ATOM 13954 C C . LEU D 1 490 ? 96.931 -45.356 130.620 1.00 74.08 482 LEU D C 1
ATOM 13955 O O . LEU D 1 490 ? 97.043 -46.427 131.230 1.00 80.11 482 LEU D O 1
ATOM 13960 N N . ASP D 1 491 ? 97.019 -45.278 129.294 1.00 73.28 483 ASP D N 1
ATOM 13961 C CA . ASP D 1 491 ? 97.266 -46.435 128.430 1.00 73.49 483 ASP D CA 1
ATOM 13962 C C . ASP D 1 491 ? 98.755 -46.570 128.112 1.00 73.23 483 ASP D C 1
ATOM 13963 O O . ASP D 1 491 ? 99.470 -45.576 127.944 1.00 72.47 483 ASP D O 1
#

InterPro domains:
  IPR000577 Carbohydrate kinase, FGGY [PIRSF000538] (1-481)
  IPR006000 Xylulokinase [MF_02220] (1-480)
  IPR006000 Xylulokinase [TIGR01312] (3-476)
  IPR018483 Carbohydrate kinase, FGGY, conserved site [PS00933] (127-139)
  IPR018484 Carbohydrate kinase FGGY, N-terminal [PF00370] (1-242)
  IPR018485 Carbohydrate kinase FGGY, C-terminal [PF02782] (252-437)
  IPR043129 ATPase, nucleotide binding domain [SSF53067] (2-244)
  IPR043129 ATPase, nucleotide binding domain [SSF53067] (244-480)
  IPR050406 FGGY Carbohydrate Kinase [PTHR43095] (2-479)

Nearest PDB structures (foldseek):
  5vm1-assembly1_A  TM=1.002E+00  e=0.000E+00  Brucella ovis ATCC 25840
  5vm1-assembly6_B  TM=9.965E-01  e=2.578E-99  Brucella ovis ATCC 25840
  5ya1-assembly2_B  TM=8.501E-01  e=3.081E-33  Escherichia coli K-12
  5ya2-assembly2_B  TM=8.444E-01  e=9.913E-33  Escherichia coli K-12
  5ya0-assembly2_B  TM=8.351E-01  e=1.026E-31  Escherichia coli K-12